Protein 7YPM (pdb70)

B-factor: mean 26.51, std 6.44, range [10.1, 72.33]

Secondary structure (DSSP, 8-state):
--HHHHHHHHHHH---TT--HHHHHHTTSPPPEEEEEBTEEEETT--EEEETTHHHHT-TT-B--HHHHHHHHHHHHH-S---SSSS---HHHHHHHHHHHHHH-TTEEEEEEESSHHHHHHHHHHHHHHHHHHTT-TT--EEEEETT----SSHHHHHHS--HHHHHTTT-PPSSEEEE----HHHHSTTS-HHHHHHHHHHHHHHHHHHH-GGGEEEEEE-SSBTTTT-BPPPTTHHHHHHHHHHHHT-EEEEE-TTTTTTTTSSSSHHHHTT---SEEEE-GGGTTTSS--EEEEEEHHHHHHHHHH--------TTTT-HHHHHHHHHHHHHHHHHTHHHHIIIIIHHHHHHHHHTTTTSTTEEEEEEETTEEEEEE-SSTTS---GGG-TTSHHHHHHHHHHHTTEE-EEETTEEEE---TT--HHHHHHHHHHHHHHHHHHHHHHHT-/--HHHHHHHHHHHB--TTEEHHHHHHTTSPEEEEEEEBTEEEETT--EEEETTHHHHT-TT-B--HHHHHHHHHHHHH-S---SSSSEE-HHHHHHHHHHHHHH-TTEEEEEEESSHHHHHHHHHHHHHHHHHHTT-TT--EEEEETT----SSHHHHHHS--HHHHHTTT-PPSSEEEE----HHHHSTTS-HHHHHHHHHHHHHHHHHHH-GGGEEEEEE-SSBTTTT-BPPPTTHHHHHHHHHHHHT-EEEEE-TTTTTTTTSSSSHHHHTT---SEEEE-GGGTTTSS--EEEEEEHHHHHHHHHH---B----TTTT-HHHHHHHHHHHHHHHHHTHHHHIIIIIHHHHHHHHHTTTTSTTEEEEEEETTEEEEEE-SSTTS---GGG-TTSHHHHHHHHHHHTTEE-EEETTEEEE---TT--HHHHHHHHHHHHHHHHHHHHHHHT-/--HHHHHHHHHHH---TT--HHHHHHTTSPPPEEEEEBTEEEETT--EEEETTHHHHT-TT-B--HHHHHHHHHHHHH-S---SSSS---HHHHHHHHHHHHHH-TTEEEEEEESSHHHHHHHHHHHHHHHHHHTT-TT--EEEEETT----SSHHHHHHS--HHHHHTTT-PPSSEEEE----HHHHSTTS-HHHHHHHHHHHHHHHHHHH-GGGEEEEEE-SSBTTTT-BPPPTTHHHHHHHHHHHHT-EEEEE-TTTTTTTTSSSSHHHHTT---SEEEE-GGGTTTSS--EEEEEEHHHHHHHHHH--------TTTT-HHHHHHHHHHHHHHHHTTHHHHIIIIIHHHHHHHHHGGGGSTTEEEEEEETTEEEEEE-SSTTS---GGG-TTSHHHHHHHHHHHTTEE-EEETTEEEE---TT--HHHHHHHHHHHHHHHHHHHHHHHT-/--HHHHHHHHHHHB--TTB-HHHHHHTTSPEEEEEEEBTEEEETT--EEEETTHHHHT-TT-B--HHHHHHHHHHHHH-S---SSSSEE-HHHHHHHHHHHHHH-TTEEEEEEESSHHHHHHHHHHHHHHHHHHTT-TT--EEEEETT----SSHHHHHHS--HHHHHTTT-PPSSEEEE----HHHHSTTS-HHHHHHHHHHHHHHHHHHH-GGGEEEEEE-SSBSTTT-BPPPTTHHHHHHHHHHHHT-EEEEE-TTTTTTTTSSSSHHHHTT---SEEEE-GGGTTTSS--EEEEEEHHHHHHHHHH--EE----TTTT-HHHHHHHHHHHHHHHHHTHHHHIIIIIHHHHHHHHHTTTTSTTEEEEEEETTEEEEEE-SSTTS---GGG-TTSHHHHHHHHHHHTTEE-EEETTEEEE---TT--HHHHHHHHHHHHHHHHHHHHHHHT-

Solvent-accessible surface area: 62557 Å² total

InterPro domains:
  IPR005814 Aminotransferase class-III [PF00202] (38-450)
  IPR005814 Aminotransferase class-III [PIRSF000521] (42-452)
  IPR005814 Aminotransferase class-III [cd00610] (38-451)
  IPR015421 Pyridoxal phosphate-dependent transferase, major domain [G3DSA:3.40.640.10] (72-347)
  IPR015422 Pyridoxal phosphate-dependent transferase, small domain [G3DSA:3.90.1150.10] (34-451)
  IPR015424 Pyridoxal phosphate-dependent transferase [SSF53383] (37-453)
  IPR049704 Aminotransferases class-III pyridoxal-phosphate attachment site [PS00600] (260-297)

Foldseek 3Di:
DPQLVVLVCQLVPNDDPPDDNVVQVVVSGDFAWDDFWFQWTATPVGFIFREQCLVPLFLFQGPDPVVLVVLLVVCCVVPQFDFPPPVDADPLLVVLQCVVCVQQDDLLRGKWKDFDQLVLVVVVQLLLQVLCVLVVLNLARAEEEAALAARDLDLSRLQRYRDVVSCPVVVDDDPRYHYWHDQQCQPPVDPHDLVVSLVVRLVRVVVVCVVCPLSNHAEYEGECFRDLSFRRHHGQPNVVSNLVVCVVSVHFYEYEFANVACQQQLGNGSVVVNPHRGQKYKYFRNLLSVPGGMIIMRHGPVSVVSCVVVPDDPPDDDSCTNRNSSSSSSVVSSVSCVVVVLSNCLQPPPVVLLVVLLVVCLPPQQFADKDGGRSKIKTAGANGHPGNHHQVSFFQPLQVQLQVQLVVLRYHWHGNRRMTIGNTHSSDDSVVSNVSSVSSSVSSVVSVVVSVVD/DPQLVVQVCQLVPNDDPPDDNVVCVVVSGDWAWDDFFFQWTATPVGFIFREQCLVPLFLFQGPDPVVLVVLLVVCCVVPQFDFPPPVDADPLLVVLQCVVCVQQDDLLRGKWKDFDQLVLQVVVQLLLQVLCVLVVLNLARAEEEAALAARDQDLSRLQRYRDVVSCPVVVDDDPRYHHWHDQACQPPVQPHDLVVSLVVRLVRRVVVCVVCPLSNHAEYEGECFGDLSFRRHHGQPNVVSNLVVCVVSVHFYEYEFANVACQQQLGNGSVVVNPHDGQKYKYFRNLLSVPGGMIIMRHGPVSVVSCVVVPDDPPDDDSCTNRNSSSSSSSVSSVSCVVVVLSNCLQPPPVVLLVVLLVVCLPPQQFADKDGGRSKIKTAGANHHPGNHHQVSFFAPLQVQLQVQLVVLRYHWHGNRRITIGNTHSSDDSVVSNVSSVSSSVSSVVSVVVSVVD/DPQLVVLVVQLVPNDDPPDDNVVQVVVSGDWAWDFFFFQWTATPVGFIFREQCLVPLFLFQTPDPVVLVVLLVVCCVVPQFDFPPPVDADPLLVVLQCVVCVQQDDQLRGKWKDFDQLVQVVVVQLLLQVLCVLVVLNLARAEEEAALAARDQDQSRLQRYRDVVSCPVVVDDDPRYHHWYDQQCQPPVDPHDLVVSLVVRLVRRVVVCVVSPLSNHAEYEGECFGDLSFRRHHGQPNVVSNLVSCVVSVHFYEYEFQNQACQQQLGNGSVVVNVHDGQKYKYFRNLLSVPGGMIIMRHGPVSVVSCVVVPDDPPDDDSCTNRNSSSSSSVVSSVSCVVVVLSNCLQPPPQVLLVVLLVVCLPPQQFADKDGGRSKIKTAGAPGHPGNHHQVSFFQPLQVQLQVQLVVLRYHWHGNRRMTMGNTHSSDDSVNSNVSSVSSSVSSVVSVVVSVVD/DPQLVVLVVQLVPNDDPPDDNVVCVVVSGDWAWDDFWFQWTATPVGFIFRELCLVPLFLFQTPDPVVLVVLLVVCCVVPQFDFPPPVDADPLLVVLQCVVQVQQDDQLRGKWKDFDQLVLVVCVQLLLQVLCVLVVLNLARAEEEAALAARDQDLRRLQQYRDVVSCPVVVDDDPRYHYWYDQACQVPVDPHDLVVSLVVRLVRVVVVCVVCDLSNHAEYEGECFRDLSFRRHHGPPNVVSNLVVCVVSVHFYEYEFQNQACQQQLGNGSVVVNPHRGQKYKYFRNLLSVPGGMIIMRHGPVSVVSCVVVPDDPPDDDSCTNRNSSSSSSVVSSVSCVVVVLSNCLQPPPVVLLVVLLVVCLPPQQFADKDGGRSKIKTAGAPGHPGNHHQVSFFAPLQVQLQVQLVVLRYHWHGNRRMTIGNTHSSDDSVVSNVSSVSSSVSSVVSVVVSVVD

Structure (mmCIF, N/CA/C/O backbone):
data_7YPM
#
_entry.id   7YPM
#
_cell.length_a   63.968
_cell.length_b   79.272
_cell.length_c   173.845
_cell.angle_alpha   90.000
_cell.angle_beta   100.310
_cell.angle_gamma   90.000
#
_symmetry.space_group_name_H-M   'P 1 21 1'
#
loop_
_entity.id
_entity.type
_entity.pdbx_description
1 polymer 'Aspartate aminotransferase family protein'
2 non-polymer "PYRIDOXAL-5'-PHOSPHATE"
3 non-polymer ALANINE
4 non-polymer 1,2-ETHANEDIOL
5 non-polymer DI(HYDROXYETHYL)ETHER
6 water water
#
loop_
_atom_site.group_PDB
_atom_site.id
_atom_site.type_symbol
_atom_site.label_atom_id
_atom_site.label_alt_id
_atom_site.label_comp_id
_atom_site.label_asym_id
_atom_site.label_entity_id
_atom_site.label_seq_id
_atom_site.pdbx_PDB_ins_code
_atom_site.Cartn_x
_atom_site.Cartn_y
_atom_site.Cartn_z
_atom_site.occupancy
_atom_site.B_iso_or_equiv
_atom_site.auth_seq_id
_atom_site.auth_comp_id
_atom_site.auth_asym_id
_atom_site.auth_atom_id
_atom_site.pdbx_PDB_model_num
ATOM 1 N N . HIS A 1 14 ? -13.722 8.249 2.639 1.00 51.49 8 HIS A N 1
ATOM 2 C CA . HIS A 1 14 ? -14.773 8.301 1.629 1.00 49.91 8 HIS A CA 1
ATOM 3 C C . HIS A 1 14 ? -15.672 7.069 1.675 1.00 46.28 8 HIS A C 1
ATOM 4 O O . HIS A 1 14 ? -15.190 5.936 1.688 1.00 46.27 8 HIS A O 1
ATOM 11 N N . ASP A 1 15 ? -16.982 7.298 1.698 1.00 39.20 9 ASP A N 1
ATOM 12 C CA . ASP A 1 15 ? -17.961 6.229 1.518 1.00 37.45 9 ASP A CA 1
ATOM 13 C C . ASP A 1 15 ? -18.042 5.959 0.020 1.00 34.94 9 ASP A C 1
ATOM 14 O O . ASP A 1 15 ? -18.764 6.642 -0.710 1.00 27.49 9 ASP A O 1
ATOM 19 N N . ILE A 1 16 ? -17.290 4.957 -0.440 1.00 29.25 10 ILE A N 1
ATOM 20 C CA . ILE A 1 16 ? -17.151 4.721 -1.875 1.00 34.27 10 ILE A CA 1
ATOM 21 C C . ILE A 1 16 ? -18.488 4.324 -2.488 1.00 29.51 10 ILE A C 1
ATOM 22 O O . ILE A 1 16 ? -18.873 4.820 -3.554 1.00 25.53 10 ILE A O 1
ATOM 27 N N . ALA A 1 17 ? -19.211 3.415 -1.828 1.00 30.43 11 ALA A N 1
ATOM 28 C CA . ALA A 1 17 ? -20.516 2.997 -2.331 1.00 28.67 11 ALA A CA 1
ATOM 29 C C . ALA A 1 17 ? -21.465 4.183 -2.446 1.00 28.77 11 ALA A C 1
ATOM 30 O O . ALA A 1 17 ? -22.230 4.287 -3.413 1.00 25.07 11 ALA A O 1
ATOM 32 N N . GLU A 1 18 ? -21.432 5.083 -1.461 1.00 26.34 12 GLU A N 1
ATOM 33 C CA . GLU A 1 18 ? -22.303 6.253 -1.492 1.00 27.36 12 GLU A CA 1
ATOM 34 C C . GLU A 1 18 ? -21.897 7.206 -2.609 1.00 25.92 12 GLU A C 1
ATOM 35 O O . GLU A 1 18 ? -22.758 7.775 -3.291 1.00 23.29 12 GLU A O 1
ATOM 41 N N . LEU A 1 19 ? -20.590 7.402 -2.802 1.00 27.23 13 LEU A N 1
ATOM 42 C CA . LEU A 1 19 ? -20.120 8.216 -3.918 1.00 25.07 13 LEU A CA 1
ATOM 43 C C . LEU A 1 19 ? -20.576 7.632 -5.250 1.00 26.47 13 LEU A C 1
ATOM 44 O O . LEU A 1 19 ? -20.958 8.374 -6.163 1.00 23.55 13 LEU A O 1
ATOM 49 N N . LYS A 1 20 ? -20.541 6.302 -5.379 1.00 23.28 14 LYS A N 1
ATOM 50 C CA . LYS A 1 20 ? -21.012 5.662 -6.604 1.00 25.80 14 LYS A CA 1
ATOM 51 C C . LYS A 1 20 ? -22.509 5.868 -6.804 1.00 25.76 14 LYS A C 1
ATOM 52 O O . LYS A 1 20 ? -22.962 6.102 -7.931 1.00 22.74 14 LYS A O 1
ATOM 58 N N . ARG A 1 21 ? -23.297 5.775 -5.728 1.00 23.83 15 ARG A N 1
ATOM 59 C CA . ARG A 1 21 ? -24.730 6.032 -5.846 1.00 22.22 15 ARG A CA 1
ATOM 60 C C . ARG A 1 21 ? -24.991 7.476 -6.254 1.00 19.59 15 ARG A C 1
ATOM 61 O O . ARG A 1 21 ? -25.789 7.746 -7.159 1.00 18.52 15 ARG A O 1
ATOM 69 N N . LEU A 1 22 ? -24.329 8.421 -5.583 1.00 21.52 16 LEU A N 1
ATOM 70 C CA . LEU A 1 22 ? -24.474 9.827 -5.939 1.00 24.99 16 LEU A CA 1
ATOM 71 C C . LEU A 1 22 ? -23.959 10.096 -7.346 1.00 22.99 16 LEU A C 1
ATOM 72 O O . LEU A 1 22 ? -24.481 10.977 -8.040 1.00 21.92 16 LEU A O 1
ATOM 77 N N . ASP A 1 23 ? -22.935 9.354 -7.777 1.00 22.11 17 ASP A N 1
ATOM 78 C CA . ASP A 1 23 ? -22.410 9.510 -9.130 1.00 20.82 17 ASP A CA 1
ATOM 79 C C . ASP A 1 23 ? -23.493 9.240 -10.167 1.00 22.80 17 ASP A C 1
ATOM 80 O O . ASP A 1 23 ? -23.718 10.050 -11.074 1.00 24.47 17 ASP A O 1
ATOM 85 N N . LEU A 1 24 ? -24.181 8.101 -10.045 1.00 22.26 18 LEU A N 1
ATOM 86 C CA . LEU A 1 24 ? -25.251 7.777 -10.983 1.00 22.75 18 LEU A CA 1
ATOM 87 C C . LEU A 1 24 ? -26.422 8.740 -10.848 1.00 24.21 18 LEU A C 1
ATOM 88 O O . LEU A 1 24 ? -27.038 9.123 -11.850 1.00 23.36 18 LEU A O 1
ATOM 93 N N . ALA A 1 25 ? -26.747 9.139 -9.617 1.00 24.67 19 ALA A N 1
ATOM 94 C CA . ALA A 1 25 ? -27.930 9.954 -9.372 1.00 22.97 19 ALA A CA 1
ATOM 95 C C . ALA A 1 25 ? -27.772 11.398 -9.834 1.00 23.56 19 ALA A C 1
ATOM 96 O O . ALA A 1 25 ? -28.782 12.064 -10.082 1.00 20.69 19 ALA A O 1
ATOM 98 N N . HIS A 1 26 ? -26.542 11.907 -9.940 1.00 22.16 20 HIS A N 1
ATOM 99 C CA . HIS A 1 26 ? -26.363 13.344 -10.121 1.00 21.65 20 HIS A CA 1
ATOM 100 C C . HIS A 1 26 ? -25.258 13.747 -11.088 1.00 21.89 20 HIS A C 1
ATOM 101 O O . HIS A 1 26 ? -25.203 14.925 -11.451 1.00 20.66 20 HIS A O 1
ATOM 108 N N . HIS A 1 27 ? -24.373 12.846 -11.503 1.00 21.28 21 HIS A N 1
ATOM 109 C CA . HIS A 1 27 ? -23.221 13.202 -12.321 1.00 23.76 21 HIS A CA 1
ATOM 110 C C . HIS A 1 27 ? -23.318 12.572 -13.704 1.00 23.68 21 HIS A C 1
ATOM 111 O O . HIS A 1 27 ? -23.659 11.393 -13.840 1.00 22.66 21 HIS A O 1
ATOM 118 N N . LEU A 1 28 ? -23.012 13.368 -14.730 1.00 19.81 22 LEU A N 1
ATOM 119 C CA . LEU A 1 28 ? -22.877 12.875 -16.097 1.00 18.97 22 LEU A CA 1
ATOM 120 C C . LEU A 1 28 ? -21.416 12.959 -16.519 1.00 22.15 22 LEU A C 1
ATOM 121 O O . LEU A 1 28 ? -20.926 14.053 -16.841 1.00 21.12 22 LEU A O 1
ATOM 126 N N . PRO A 1 29 ? -20.676 11.849 -16.512 1.00 20.05 23 PRO A N 1
ATOM 127 C CA . PRO A 1 29 ? -19.255 11.899 -16.871 1.00 21.73 23 PRO A CA 1
ATOM 128 C C . PRO A 1 29 ? -19.039 12.328 -18.315 1.00 22.35 23 PRO A C 1
ATOM 129 O O . PRO A 1 29 ? -19.910 12.193 -19.177 1.00 20.15 23 PRO A O 1
ATOM 133 N N . ALA A 1 30 ? -17.847 12.859 -18.568 1.00 22.35 24 ALA A N 1
ATOM 134 C CA . ALA A 1 30 ? -17.496 13.329 -19.901 1.00 24.05 24 ALA A CA 1
ATOM 135 C C . ALA A 1 30 ? -17.226 12.168 -20.851 1.00 26.28 24 ALA A C 1
ATOM 136 O O . ALA A 1 30 ? -16.623 11.161 -20.468 1.00 24.63 24 ALA A O 1
ATOM 138 N N . GLN A 1 31 ? -17.658 12.336 -22.101 1.00 19.69 25 GLN A N 1
ATOM 139 C CA . GLN A 1 31 ? -17.367 11.427 -23.213 1.00 20.40 25 GLN A CA 1
ATOM 140 C C . GLN A 1 31 ? -17.548 9.966 -22.803 1.00 22.52 25 GLN A C 1
ATOM 141 O O . GLN A 1 31 ? -16.653 9.130 -22.931 1.00 25.48 25 GLN A O 1
ATOM 147 N N . ALA A 1 32 ? -18.745 9.670 -22.303 1.00 21.77 26 ALA A N 1
ATOM 148 C CA . ALA A 1 32 ? -19.037 8.382 -21.698 1.00 22.65 26 ALA A CA 1
ATOM 149 C C . ALA A 1 32 ? -20.327 7.806 -22.262 1.00 26.41 26 ALA A C 1
ATOM 150 O O . ALA A 1 32 ? -21.199 8.530 -22.748 1.00 23.20 26 ALA A O 1
ATOM 152 N N . ASP A 1 33 ? -20.435 6.481 -22.189 1.00 25.13 27 ASP A N 1
ATOM 153 C CA . ASP A 1 33 ? -21.703 5.790 -22.387 1.00 25.50 27 ASP A CA 1
ATOM 154 C C . ASP A 1 33 ? -22.332 5.640 -21.007 1.00 22.75 27 ASP A C 1
ATOM 155 O O . ASP A 1 33 ? -21.853 4.859 -20.179 1.00 23.31 27 ASP A O 1
ATOM 160 N N . HIS A 1 34 ? -23.402 6.392 -20.759 1.00 22.46 28 HIS A N 1
ATOM 161 C CA . HIS A 1 34 ? -23.976 6.467 -19.423 1.00 25.23 28 HIS A CA 1
ATOM 162 C C . HIS A 1 34 ? -24.774 5.222 -19.062 1.00 21.68 28 HIS A C 1
ATOM 163 O O . HIS A 1 34 ? -24.966 4.946 -17.872 1.00 24.99 28 HIS A O 1
ATOM 170 N N . LYS A 1 35 ? -25.242 4.476 -20.066 1.00 21.44 29 LYS A N 1
ATOM 171 C CA . LYS A 1 35 ? -25.766 3.134 -19.830 1.00 23.75 29 LYS A CA 1
ATOM 172 C C . LYS A 1 35 ? -24.670 2.212 -19.312 1.00 25.94 29 LYS A C 1
ATOM 173 O O . LYS A 1 35 ? -24.899 1.413 -18.397 1.00 27.18 29 LYS A O 1
ATOM 179 N N . VAL A 1 36 ? -23.470 2.307 -19.893 1.00 25.77 30 VAL A N 1
ATOM 180 C CA . VAL A 1 36 ? -22.344 1.499 -19.431 1.00 27.28 30 VAL A CA 1
ATOM 181 C C . VAL A 1 36 ? -21.954 1.888 -18.009 1.00 27.42 30 VAL A C 1
ATOM 182 O O . VAL A 1 36 ? -21.641 1.025 -17.179 1.00 26.10 30 VAL A O 1
ATOM 186 N N . ILE A 1 37 ? -21.976 3.187 -17.702 1.00 25.49 31 ILE A N 1
ATOM 187 C CA . ILE A 1 37 ? -21.658 3.638 -16.348 1.00 25.31 31 ILE A CA 1
ATOM 188 C C . ILE A 1 37 ? -22.675 3.092 -15.354 1.00 25.03 31 ILE A C 1
ATOM 189 O O . ILE A 1 37 ? -22.317 2.607 -14.273 1.00 24.69 31 ILE A O 1
ATOM 194 N N . ALA A 1 38 ? -23.962 3.164 -15.705 1.00 23.26 32 ALA A N 1
ATOM 195 C CA . ALA A 1 38 ? -24.999 2.600 -14.847 1.00 24.74 32 ALA A CA 1
ATOM 196 C C . ALA A 1 38 ? -24.794 1.105 -14.645 1.00 31.97 32 ALA A C 1
ATOM 197 O O . ALA A 1 38 ? -24.941 0.594 -13.528 1.00 26.57 32 ALA A O 1
ATOM 199 N N . GLU A 1 39 ? -24.456 0.386 -15.717 1.00 27.63 33 GLU A N 1
ATOM 200 C CA . GLU A 1 39 ? -24.317 -1.062 -15.644 1.00 32.63 33 GLU A CA 1
ATOM 201 C C . GLU A 1 39 ? -23.142 -1.503 -14.778 1.00 29.97 33 GLU A C 1
ATOM 202 O O . GLU A 1 39 ? -23.130 -2.648 -14.314 1.00 34.38 33 GLU A O 1
ATOM 208 N N . GLN A 1 40 ? -22.160 -0.633 -14.543 1.00 30.87 34 GLN A N 1
ATOM 209 C CA . GLN A 1 40 ? -21.067 -0.943 -13.631 1.00 31.80 34 GLN A CA 1
ATOM 210 C C . GLN A 1 40 ? -21.270 -0.338 -12.246 1.00 32.38 34 GLN A C 1
ATOM 211 O O . GLN A 1 40 ? -20.339 -0.342 -11.434 1.00 38.01 34 GLN A O 1
ATOM 217 N N . GLY A 1 41 ? -22.462 0.181 -11.959 1.00 32.81 35 GLY A N 1
ATOM 218 C CA . GLY A 1 41 ? -22.763 0.679 -10.632 1.00 31.09 35 GLY A CA 1
ATOM 219 C C . GLY A 1 41 ? -22.172 2.027 -10.294 1.00 33.95 35 GLY A C 1
ATOM 220 O O . GLY A 1 41 ? -21.956 2.320 -9.114 1.00 33.19 35 GLY A O 1
ATOM 221 N N . GLY A 1 42 ? -21.905 2.859 -11.289 1.00 25.90 36 GLY A N 1
ATOM 222 C CA . GLY A 1 42 ? -21.303 4.156 -11.068 1.00 25.30 36 GLY A CA 1
ATOM 223 C C . GLY A 1 42 ? -19.846 4.190 -11.497 1.00 27.66 36 GLY A C 1
ATOM 224 O O . GLY A 1 42 ? -19.213 3.168 -11.771 1.00 29.92 36 GLY A O 1
ATOM 225 N N . SER A 1 43 ? -19.325 5.411 -11.562 1.00 22.99 37 SER A N 1
ATOM 226 C CA . SER A 1 43 ? -17.935 5.611 -11.943 1.00 24.32 37 SER A CA 1
ATOM 227 C C . SER A 1 43 ? -16.997 4.922 -10.959 1.00 26.66 37 SER A C 1
ATOM 228 O O . SER A 1 43 ? -17.290 4.792 -9.768 1.00 26.63 37 SER A O 1
ATOM 231 N N . ARG A 1 44 ? -15.860 4.466 -11.479 1.00 24.66 38 ARG A N 1
ATOM 232 C CA . ARG A 1 44 ? -14.772 4.022 -10.621 1.00 25.05 38 ARG A CA 1
ATOM 233 C C . ARG A 1 44 ? -14.164 5.238 -9.936 1.00 27.90 38 ARG A C 1
ATOM 234 O O . ARG A 1 44 ? -13.801 6.216 -10.596 1.00 24.34 38 ARG A O 1
ATOM 242 N N . ILE A 1 45 ? -14.047 5.181 -8.614 1.00 24.02 39 ILE A N 1
ATOM 243 C CA . ILE A 1 45 ? -13.707 6.354 -7.817 1.00 25.21 39 ILE A CA 1
ATOM 244 C C . ILE A 1 45 ? -12.197 6.409 -7.631 1.00 28.15 39 ILE A C 1
ATOM 245 O O . ILE A 1 45 ? -11.606 5.498 -7.046 1.00 26.25 39 ILE A O 1
ATOM 250 N N . ILE A 1 46 ? -11.579 7.486 -8.110 1.00 23.13 40 ILE A N 1
ATOM 251 C CA . ILE A 1 46 ? -10.166 7.759 -7.882 1.00 24.35 40 ILE A CA 1
ATOM 252 C C . ILE A 1 46 ? -10.074 8.729 -6.719 1.00 27.86 40 ILE A C 1
ATOM 253 O O . ILE A 1 46 ? -10.661 9.818 -6.756 1.00 24.77 40 ILE A O 1
ATOM 258 N N . THR A 1 47 ? -9.350 8.335 -5.681 1.00 22.99 41 THR A N 1
ATOM 259 C CA . THR A 1 47 ? -9.357 9.088 -4.438 1.00 32.65 41 THR A CA 1
ATOM 260 C C . THR A 1 47 ? -8.059 9.796 -4.132 1.00 34.19 41 THR A C 1
ATOM 261 O O . THR A 1 47 ? -8.096 10.816 -3.453 1.00 33.39 41 THR A O 1
ATOM 265 N N . ARG A 1 48 ? -6.921 9.284 -4.589 1.00 31.10 42 ARG A N 1
ATOM 266 C CA . ARG A 1 48 ? -5.673 9.826 -4.089 1.00 35.51 42 ARG A CA 1
ATOM 267 C C . ARG A 1 48 ? -4.668 9.647 -5.215 1.00 34.24 42 ARG A C 1
ATOM 268 O O . ARG A 1 48 ? -4.853 8.803 -6.096 1.00 32.73 42 ARG A O 1
ATOM 276 N N . ALA A 1 49 ? -3.557 10.370 -5.147 1.00 29.38 43 ALA A N 1
ATOM 277 C CA . ALA A 1 49 ? -2.524 10.086 -6.132 1.00 32.51 43 ALA A CA 1
ATOM 278 C C . ALA A 1 49 ? -1.184 10.641 -5.679 1.00 29.06 43 ALA A C 1
ATOM 279 O O . ALA A 1 49 ? -1.118 11.633 -4.945 1.00 30.64 43 ALA A O 1
ATOM 281 N N . GLU A 1 50 ? -0.115 9.999 -6.148 1.00 29.42 44 GLU A N 1
ATOM 282 C CA . GLU A 1 50 ? 1.220 10.459 -5.802 1.00 32.89 44 GLU A CA 1
ATOM 283 C C . GLU A 1 50 ? 2.208 9.960 -6.842 1.00 32.09 44 GLU A C 1
ATOM 284 O O . GLU A 1 50 ? 2.159 8.792 -7.237 1.00 32.53 44 GLU A O 1
ATOM 290 N N . GLY A 1 51 ? 3.132 10.825 -7.240 1.00 31.56 45 GLY A N 1
ATOM 291 C CA . GLY A 1 51 ? 4.123 10.435 -8.219 1.00 29.49 45 GLY A CA 1
ATOM 292 C C . GLY A 1 51 ? 3.506 10.132 -9.568 1.00 31.21 45 GLY A C 1
ATOM 293 O O . GLY A 1 51 ? 2.949 11.021 -10.219 1.00 30.09 45 GLY A O 1
ATOM 294 N N . VAL A 1 52 ? 3.586 8.870 -9.988 1.00 30.33 46 VAL A N 1
ATOM 295 C CA . VAL A 1 52 ? 2.973 8.395 -11.221 1.00 29.12 46 VAL A CA 1
ATOM 296 C C . VAL A 1 52 ? 1.851 7.403 -10.947 1.00 27.52 46 VAL A C 1
ATOM 297 O O . VAL A 1 52 ? 1.376 6.736 -11.875 1.00 26.83 46 VAL A O 1
ATOM 301 N N . TYR A 1 53 ? 1.425 7.276 -9.694 1.00 23.52 47 TYR A N 1
ATOM 302 C CA . TYR A 1 53 ? 0.462 6.263 -9.291 1.00 26.23 47 TYR A CA 1
ATOM 303 C C . TYR A 1 53 ? -0.830 6.918 -8.832 1.00 29.05 47 TYR A C 1
ATOM 304 O O . TYR A 1 53 ? -0.814 7.969 -8.176 1.00 25.19 47 TYR A O 1
ATOM 313 N N . ILE A 1 54 ? -1.946 6.301 -9.203 1.00 24.56 48 ILE A N 1
ATOM 314 C CA . ILE A 1 54 ? -3.241 6.748 -8.738 1.00 31.68 48 ILE A CA 1
ATOM 315 C C . ILE A 1 54 ? -3.836 5.598 -7.925 1.00 32.41 48 ILE A C 1
ATOM 316 O O . ILE A 1 54 ? -3.467 4.424 -8.086 1.00 31.77 48 ILE A O 1
ATOM 321 N N . HIS A 1 55 ? -4.790 5.933 -7.053 1.00 29.67 49 HIS A N 1
ATOM 322 C CA . HIS A 1 55 ? -5.408 4.966 -6.145 1.00 31.77 49 HIS A CA 1
ATOM 323 C C . HIS A 1 55 ? -6.922 5.113 -6.194 1.00 31.19 49 HIS A C 1
ATOM 324 O O . HIS A 1 55 ? -7.436 6.237 -6.138 1.00 28.79 49 HIS A O 1
ATOM 331 N N . ASP A 1 56 ? -7.635 3.991 -6.284 1.00 29.10 50 ASP A N 1
ATOM 332 C CA . ASP A 1 56 ? -9.084 4.029 -6.393 1.00 34.80 50 ASP A CA 1
ATOM 333 C C . ASP A 1 56 ? -9.752 3.746 -5.043 1.00 32.11 50 ASP A C 1
ATOM 334 O O . ASP A 1 56 ? -9.098 3.521 -4.022 1.00 29.54 50 ASP A O 1
ATOM 339 N N . GLY A 1 57 ? -11.089 3.755 -5.050 1.00 30.36 51 GLY A N 1
ATOM 340 C CA . GLY A 1 57 ? -11.838 3.599 -3.813 1.00 35.27 51 GLY A CA 1
ATOM 341 C C . GLY A 1 57 ? -11.639 2.259 -3.130 1.00 39.59 51 GLY A C 1
ATOM 342 O O . GLY A 1 57 ? -11.783 2.154 -1.908 1.00 40.07 51 GLY A O 1
ATOM 343 N N . GLU A 1 58 ? -11.316 1.219 -3.895 1.00 37.48 52 GLU A N 1
ATOM 344 C CA . GLU A 1 58 ? -11.097 -0.113 -3.346 1.00 42.94 52 GLU A CA 1
ATOM 345 C C . GLU A 1 58 ? -9.630 -0.396 -3.034 1.00 42.26 52 GLU A C 1
ATOM 346 O O . GLU A 1 58 ? -9.274 -1.549 -2.769 1.00 44.73 52 GLU A O 1
ATOM 352 N N . GLY A 1 59 ? -8.778 0.624 -3.063 1.00 37.94 53 GLY A N 1
ATOM 353 C CA . GLY A 1 59 ? -7.395 0.487 -2.660 1.00 39.41 53 GLY A CA 1
ATOM 354 C C . GLY A 1 59 ? -6.433 0.057 -3.743 1.00 40.15 53 GLY A C 1
ATOM 355 O O . GLY A 1 59 ? -5.248 -0.146 -3.448 1.00 39.73 53 GLY A O 1
ATOM 356 N N . HIS A 1 60 ? -6.894 -0.079 -4.982 1.00 38.43 54 HIS A N 1
ATOM 357 C CA . HIS A 1 60 ? -6.020 -0.513 -6.063 1.00 42.41 54 HIS A CA 1
ATOM 358 C C . HIS A 1 60 ? -5.058 0.600 -6.460 1.00 40.96 54 HIS A C 1
ATOM 359 O O . HIS A 1 60 ? -5.475 1.726 -6.749 1.00 32.45 54 HIS A O 1
ATOM 366 N N . GLN A 1 61 ? -3.766 0.280 -6.468 1.00 37.29 55 GLN A N 1
ATOM 367 C CA . GLN A 1 61 ? -2.751 1.172 -7.011 1.00 40.45 55 GLN A CA 1
ATOM 368 C C . GLN A 1 61 ? -2.585 0.902 -8.503 1.00 35.59 55 GLN A C 1
ATOM 369 O O . GLN A 1 61 ? -2.386 -0.247 -8.913 1.00 32.66 55 GLN A O 1
ATOM 375 N N . ILE A 1 62 ? -2.670 1.961 -9.308 1.00 30.58 56 ILE A N 1
ATOM 376 C CA . ILE A 1 62 ? -2.565 1.873 -10.763 1.00 30.18 56 ILE A CA 1
ATOM 377 C C . ILE A 1 62 ? -1.467 2.817 -11.230 1.00 29.92 56 ILE A C 1
ATOM 378 O O . ILE A 1 62 ? -1.492 4.014 -10.918 1.00 25.31 56 ILE A O 1
ATOM 383 N N . LEU A 1 63 ? -0.504 2.279 -11.972 1.00 26.59 57 LEU A N 1
ATOM 384 C CA . LEU A 1 63 ? 0.459 3.101 -12.696 1.00 28.86 57 LEU A CA 1
ATOM 385 C C . LEU A 1 63 ? -0.281 3.890 -13.771 1.00 27.04 57 LEU A C 1
ATOM 386 O O . LEU A 1 63 ? -0.841 3.306 -14.703 1.00 23.54 57 LEU A O 1
ATOM 391 N N . ASP A 1 64 ? -0.298 5.215 -13.642 1.00 26.68 58 ASP A N 1
ATOM 392 C CA . ASP A 1 64 ? -1.046 6.067 -14.567 1.00 25.99 58 ASP A CA 1
ATOM 393 C C . ASP A 1 64 ? -0.183 6.336 -15.794 1.00 23.38 58 ASP A C 1
ATOM 394 O O . ASP A 1 64 ? 0.558 7.319 -15.863 1.00 22.91 58 ASP A O 1
ATOM 399 N N . GLY A 1 65 ? -0.288 5.452 -16.783 1.00 23.09 59 GLY A N 1
ATOM 400 C CA . GLY A 1 65 ? 0.429 5.635 -18.028 1.00 26.53 59 GLY A CA 1
ATOM 401 C C . GLY A 1 65 ? -0.126 6.708 -18.935 1.00 20.33 59 GLY A C 1
ATOM 402 O O . GLY A 1 65 ? 0.426 6.926 -20.017 1.00 21.53 59 GLY A O 1
ATOM 403 N N . MET A 1 66 ? -1.203 7.380 -18.531 1.00 20.45 60 MET A N 1
ATOM 404 C CA . MET A 1 66 ? -1.808 8.442 -19.320 1.00 21.79 60 MET A CA 1
ATOM 405 C C . MET A 1 66 ? -1.644 9.815 -18.684 1.00 21.29 60 MET A C 1
ATOM 406 O O . MET A 1 66 ? -2.132 10.801 -19.247 1.00 21.98 60 MET A O 1
ATOM 411 N N . ALA A 1 67 ? -0.960 9.905 -17.542 1.00 18.31 61 ALA A N 1
ATOM 412 C CA . ALA A 1 67 ? -0.739 11.162 -16.825 1.00 21.76 61 ALA A CA 1
ATOM 413 C C . ALA A 1 67 ? -2.047 11.939 -16.668 1.00 19.87 61 ALA A C 1
ATOM 414 O O . ALA A 1 67 ? -2.184 13.084 -17.103 1.00 22.19 61 ALA A O 1
ATOM 416 N N . GLY A 1 68 ? -3.017 11.286 -16.036 1.00 19.80 62 GLY A N 1
ATOM 417 C CA . GLY A 1 68 ? -4.338 11.865 -15.898 1.00 18.72 62 GLY A CA 1
ATOM 418 C C . GLY A 1 68 ? -5.109 11.791 -17.198 1.00 19.75 62 GLY A C 1
ATOM 419 O O . GLY A 1 68 ? -5.782 10.793 -17.474 1.00 21.37 62 GLY A O 1
ATOM 420 N N . LEU A 1 69 ? -5.022 12.850 -18.012 1.00 19.60 63 LEU A N 1
ATOM 421 C CA . LEU A 1 69 ? -5.562 12.852 -19.365 1.00 20.18 63 LEU A CA 1
ATOM 422 C C . LEU A 1 69 ? -4.534 13.534 -20.277 1.00 21.49 63 LEU A C 1
ATOM 423 O O . LEU A 1 69 ? -4.724 14.653 -20.755 1.00 18.96 63 LEU A O 1
ATOM 428 N N . TRP A 1 70 ? -3.418 12.837 -20.514 1.00 20.86 64 TRP A N 1
ATOM 429 C CA . TRP A 1 70 ? -2.301 13.337 -21.320 1.00 19.82 64 TRP A CA 1
ATOM 430 C C . TRP A 1 70 ? -1.723 14.635 -20.755 1.00 22.40 64 TRP A C 1
ATOM 431 O O . TRP A 1 70 ? -1.164 15.442 -21.502 1.00 23.23 64 TRP A O 1
ATOM 442 N N . CYS A 1 71 ? -1.836 14.869 -19.443 1.00 22.28 65 CYS A N 1
ATOM 443 C CA . CYS A 1 71 ? -1.644 16.240 -18.974 1.00 21.15 65 CYS A CA 1
ATOM 444 C C . CYS A 1 71 ? -0.826 16.405 -17.697 1.00 21.24 65 CYS A C 1
ATOM 445 O O . CYS A 1 71 ? -0.202 17.459 -17.543 1.00 20.41 65 CYS A O 1
ATOM 448 N N . VAL A 1 72 ? -0.784 15.439 -16.780 1.00 24.20 66 VAL A N 1
ATOM 449 C CA . VAL A 1 72 ? -0.093 15.664 -15.511 1.00 19.17 66 VAL A CA 1
ATOM 450 C C . VAL A 1 72 ? 1.405 15.464 -15.713 1.00 24.45 66 VAL A C 1
ATOM 451 O O . VAL A 1 72 ? 1.971 14.439 -15.316 1.00 23.04 66 VAL A O 1
ATOM 455 N N . ASN A 1 73 ? 2.058 16.452 -16.333 1.00 22.29 67 ASN A N 1
ATOM 456 C CA . ASN A 1 73 ? 3.430 16.262 -16.794 1.00 22.79 67 ASN A CA 1
ATOM 457 C C . ASN A 1 73 ? 4.427 16.258 -15.638 1.00 21.80 67 ASN A C 1
ATOM 458 O O . ASN A 1 73 ? 5.400 15.496 -15.662 1.00 24.16 67 ASN A O 1
ATOM 463 N N . VAL A 1 74 ? 4.213 17.096 -14.617 1.00 20.78 68 VAL A N 1
ATOM 464 C CA . VAL A 1 74 ? 5.147 17.130 -13.491 1.00 22.57 68 VAL A CA 1
ATOM 465 C C . VAL A 1 74 ? 4.848 16.069 -12.446 1.00 25.32 68 VAL A C 1
ATOM 466 O O . VAL A 1 74 ? 5.546 16.008 -11.426 1.00 26.83 68 VAL A O 1
ATOM 470 N N . GLY A 1 75 ? 3.836 15.233 -12.662 1.00 23.73 69 GLY A N 1
ATOM 471 C CA . GLY A 1 75 ? 3.490 14.191 -11.721 1.00 22.46 69 GLY A CA 1
ATOM 472 C C . GLY A 1 75 ? 2.575 14.679 -10.612 1.00 24.41 69 GLY A C 1
ATOM 473 O O . GLY A 1 75 ? 2.376 15.877 -10.395 1.00 22.78 69 GLY A O 1
ATOM 474 N N . TYR A 1 76 ? 1.998 13.713 -9.903 1.00 22.73 70 TYR A N 1
ATOM 475 C CA . TYR A 1 76 ? 1.135 14.003 -8.769 1.00 26.58 70 TYR A CA 1
ATOM 476 C C . TYR A 1 76 ? 1.960 14.287 -7.515 1.00 25.79 70 TYR A C 1
ATOM 477 O O . TYR A 1 76 ? 3.121 13.888 -7.397 1.00 29.30 70 TYR A O 1
ATOM 486 N N . GLY A 1 77 ? 1.335 14.988 -6.571 1.00 31.98 71 GLY A N 1
ATOM 487 C CA . GLY A 1 77 ? 1.924 15.211 -5.264 1.00 31.14 71 GLY A CA 1
ATOM 488 C C . GLY A 1 77 ? 2.723 16.484 -5.107 1.00 31.56 71 GLY A C 1
ATOM 489 O O . GLY A 1 77 ? 3.571 16.554 -4.210 1.00 34.61 71 GLY A O 1
ATOM 490 N N . ARG A 1 78 ? 2.482 17.496 -5.939 1.00 30.92 72 ARG A N 1
ATOM 491 C CA . ARG A 1 78 ? 3.284 18.720 -5.929 1.00 28.41 72 ARG A CA 1
ATOM 492 C C . ARG A 1 78 ? 2.688 19.697 -4.921 1.00 30.95 72 ARG A C 1
ATOM 493 O O . ARG A 1 78 ? 1.825 20.512 -5.249 1.00 29.04 72 ARG A O 1
ATOM 501 N N . GLU A 1 79 ? 3.151 19.605 -3.670 1.00 29.44 73 GLU A N 1
ATOM 502 C CA . GLU A 1 79 ? 2.759 20.584 -2.658 1.00 30.83 73 GLU A CA 1
ATOM 503 C C . GLU A 1 79 ? 3.105 21.999 -3.101 1.00 27.58 73 GLU A C 1
ATOM 504 O O . GLU A 1 79 ? 2.401 22.954 -2.751 1.00 25.90 73 GLU A O 1
ATOM 510 N N . GLU A 1 80 ? 4.186 22.148 -3.871 1.00 26.43 74 GLU A N 1
ATOM 511 C CA . GLU A 1 80 ? 4.596 23.455 -4.369 1.00 28.04 74 GLU A CA 1
ATOM 512 C C . GLU A 1 80 ? 3.507 24.105 -5.214 1.00 28.65 74 GLU A C 1
ATOM 513 O O . GLU A 1 80 ? 3.342 25.330 -5.179 1.00 23.62 74 GLU A O 1
ATOM 519 N N . LEU A 1 81 ? 2.752 23.306 -5.971 1.00 26.37 75 LEU A N 1
ATOM 520 C CA . LEU A 1 81 ? 1.677 23.856 -6.790 1.00 24.18 75 LEU A CA 1
ATOM 521 C C . LEU A 1 81 ? 0.447 24.181 -5.950 1.00 25.63 75 LEU A C 1
ATOM 522 O O . LEU A 1 81 ? -0.236 25.179 -6.208 1.00 23.40 75 LEU A O 1
ATOM 527 N N . ALA A 1 82 ? 0.145 23.345 -4.953 1.00 22.91 76 ALA A N 1
ATOM 528 C CA . ALA A 1 82 ? -0.917 23.675 -4.008 1.00 24.34 76 ALA A CA 1
ATOM 529 C C . ALA A 1 82 ? -0.620 24.988 -3.292 1.00 29.42 76 ALA A C 1
ATOM 530 O O . ALA A 1 82 ? -1.518 25.817 -3.097 1.00 27.34 76 ALA A O 1
ATOM 532 N N . LYS A 1 83 ? 0.639 25.189 -2.890 1.00 29.71 77 LYS A N 1
ATOM 533 C CA . LYS A 1 83 ? 1.023 26.413 -2.194 1.00 26.95 77 LYS A CA 1
ATOM 534 C C . LYS A 1 83 ? 0.878 27.631 -3.099 1.00 28.09 77 LYS A C 1
ATOM 535 O O . LYS A 1 83 ? 0.386 28.679 -2.663 1.00 25.43 77 LYS A O 1
ATOM 541 N N . ALA A 1 84 ? 1.313 27.516 -4.360 1.00 28.12 78 ALA A N 1
ATOM 542 C CA . ALA A 1 84 ? 1.166 28.620 -5.305 1.00 26.57 78 ALA A CA 1
ATOM 543 C C . ALA A 1 84 ? -0.297 29.012 -5.477 1.00 29.03 78 ALA A C 1
ATOM 544 O O . ALA A 1 84 ? -0.623 30.200 -5.586 1.00 22.91 78 ALA A O 1
ATOM 546 N N . ALA A 1 85 ? -1.192 28.024 -5.511 1.00 28.38 79 ALA A N 1
ATOM 547 C CA . ALA A 1 85 ? -2.616 28.322 -5.595 1.00 26.69 79 ALA A CA 1
ATOM 548 C C . ALA A 1 85 ? -3.101 29.027 -4.335 1.00 28.77 79 ALA A C 1
ATOM 549 O O . ALA A 1 85 ? -3.779 30.058 -4.411 1.00 25.77 79 ALA A O 1
ATOM 551 N N . TYR A 1 86 ? -2.769 28.474 -3.164 1.00 26.29 80 TYR A N 1
ATOM 552 C CA . TYR A 1 86 ? -3.167 29.084 -1.898 1.00 29.10 80 TYR A CA 1
ATOM 553 C C . TYR A 1 86 ? -2.729 30.541 -1.815 1.00 28.30 80 TYR A C 1
ATOM 554 O O . TYR A 1 86 ? -3.521 31.420 -1.457 1.00 27.57 80 TYR A O 1
ATOM 563 N N . ASP A 1 87 ? -1.461 30.813 -2.136 1.00 25.25 81 ASP A N 1
ATOM 564 C CA . ASP A 1 87 ? -0.925 32.160 -1.961 1.00 28.66 81 ASP A CA 1
ATOM 565 C C . ASP A 1 87 ? -1.638 33.164 -2.858 1.00 29.59 81 ASP A C 1
ATOM 566 O O . ASP A 1 87 ? -1.974 34.270 -2.419 1.00 30.05 81 ASP A O 1
ATOM 571 N N . GLN A 1 88 ? -1.879 32.798 -4.119 1.00 27.62 82 GLN A N 1
ATOM 572 C CA . GLN A 1 88 ? -2.567 33.711 -5.025 1.00 25.20 82 GLN A CA 1
ATOM 573 C C . GLN A 1 88 ? -4.021 33.921 -4.614 1.00 27.39 82 GLN A C 1
ATOM 574 O O . GLN A 1 88 ? -4.552 35.030 -4.745 1.00 29.13 82 GLN A O 1
ATOM 580 N N . MET A 1 89 ? -4.684 32.870 -4.123 1.00 27.60 83 MET A N 1
ATOM 581 C CA . MET A 1 89 ? -6.089 33.005 -3.747 1.00 29.82 83 MET A CA 1
ATOM 582 C C . MET A 1 89 ? -6.274 33.930 -2.548 1.00 31.97 83 MET A C 1
ATOM 583 O O . MET A 1 89 ? -7.308 34.601 -2.443 1.00 29.90 83 MET A O 1
ATOM 588 N N . LEU A 1 90 ? -5.301 33.980 -1.633 1.00 31.21 84 LEU A N 1
ATOM 589 C CA . LEU A 1 90 ? -5.371 34.963 -0.554 1.00 33.73 84 LEU A CA 1
ATOM 590 C C . LEU A 1 90 ? -5.164 36.378 -1.077 1.00 34.67 84 LEU A C 1
ATOM 591 O O . LEU A 1 90 ? -5.844 37.312 -0.639 1.00 34.26 84 LEU A O 1
ATOM 596 N N . GLU A 1 91 ? -4.226 36.566 -2.004 1.00 31.00 85 GLU A N 1
ATOM 597 C CA . GLU A 1 91 ? -3.913 37.925 -2.430 1.00 36.56 85 GLU A CA 1
ATOM 598 C C . GLU A 1 91 ? -4.965 38.464 -3.396 1.00 37.15 85 GLU A C 1
ATOM 599 O O . GLU A 1 91 ? -5.494 39.565 -3.203 1.00 33.85 85 GLU A O 1
ATOM 605 N N . LEU A 1 92 ? -5.283 37.702 -4.431 1.00 30.05 86 LEU A N 1
ATOM 606 C CA . LEU A 1 92 ? -6.262 38.123 -5.422 1.00 28.55 86 LEU A CA 1
ATOM 607 C C . LEU A 1 92 ? -6.764 36.889 -6.157 1.00 28.67 86 LEU A C 1
ATOM 608 O O . LEU A 1 92 ? -6.148 36.456 -7.140 1.00 23.43 86 LEU A O 1
ATOM 613 N N . PRO A 1 93 ? -7.862 36.281 -5.698 1.00 23.17 87 PRO A N 1
ATOM 614 C CA . PRO A 1 93 ? -8.300 35.020 -6.313 1.00 24.64 87 PRO A CA 1
ATOM 615 C C . PRO A 1 93 ? -8.834 35.198 -7.720 1.00 27.37 87 PRO A C 1
ATOM 616 O O . PRO A 1 93 ? -8.659 34.298 -8.551 1.00 26.17 87 PRO A O 1
ATOM 620 N N . TYR A 1 94 ? -9.478 36.325 -8.015 1.00 23.45 88 TYR A N 1
ATOM 621 C CA . TYR A 1 94 ? -10.004 36.563 -9.350 1.00 26.23 88 TYR A CA 1
ATOM 622 C C . TYR A 1 94 ? -10.077 38.056 -9.634 1.00 24.43 88 TYR A C 1
ATOM 623 O O . TYR A 1 94 ? -10.438 38.848 -8.759 1.00 22.54 88 TYR A O 1
ATOM 632 N N . TYR A 1 95 ? -9.718 38.426 -10.862 1.00 24.83 89 TYR A N 1
ATOM 633 C CA . TYR A 1 95 ? -10.243 39.631 -11.489 1.00 22.63 89 TYR A CA 1
ATOM 634 C C . TYR A 1 95 ? -10.191 39.460 -13.000 1.00 24.51 89 TYR A C 1
ATOM 635 O O . TYR A 1 95 ? -9.457 38.621 -13.528 1.00 23.63 89 TYR A O 1
ATOM 644 N N . ASN A 1 96 ? -10.989 40.268 -13.690 1.00 22.42 90 ASN A N 1
ATOM 645 C CA . ASN A 1 96 ? -11.192 40.125 -15.122 1.00 22.50 90 ASN A CA 1
ATOM 646 C C . ASN A 1 96 ? -10.106 40.848 -15.913 1.00 25.72 90 ASN A C 1
ATOM 647 O O . ASN A 1 96 ? -9.408 41.729 -15.406 1.00 23.02 90 ASN A O 1
ATOM 652 N N . THR A 1 97 ? -9.973 40.452 -17.179 1.00 22.89 91 THR A N 1
ATOM 653 C CA . THR A 1 97 ? -9.173 41.177 -18.157 1.00 24.38 91 THR A CA 1
ATOM 654 C C . THR A 1 97 ? -10.051 41.871 -19.193 1.00 24.44 91 THR A C 1
ATOM 655 O O . THR A 1 97 ? -9.594 42.155 -20.305 1.00 24.16 91 THR A O 1
ATOM 659 N N . PHE A 1 98 ? -11.308 42.150 -18.839 1.00 23.13 92 PHE A N 1
ATOM 660 C CA . PHE A 1 98 ? -12.283 42.787 -19.716 1.00 22.47 92 PHE A CA 1
ATOM 661 C C . PHE A 1 98 ? -12.238 44.310 -19.650 1.00 23.28 92 PHE A C 1
ATOM 662 O O . PHE A 1 98 ? -12.438 44.979 -20.669 1.00 24.98 92 PHE A O 1
ATOM 670 N N . PHE A 1 99 ? -11.987 44.870 -18.472 1.00 23.85 93 PHE A N 1
ATOM 671 C CA . PHE A 1 99 ? -12.205 46.295 -18.207 1.00 25.31 93 PHE A CA 1
ATOM 672 C C . PHE A 1 99 ? -10.921 47.102 -18.356 1.00 28.55 93 PHE A C 1
ATOM 673 O O . PHE A 1 99 ? -10.596 47.936 -17.509 1.00 28.06 93 PHE A O 1
ATOM 681 N N . LYS A 1 100 ? -10.182 46.863 -19.444 1.00 25.66 94 LYS A N 1
ATOM 682 C CA . LYS A 1 100 ? -8.827 47.395 -19.629 1.00 23.64 94 LYS A CA 1
ATOM 683 C C . LYS A 1 100 ? -7.934 47.070 -18.437 1.00 26.88 94 LYS A C 1
ATOM 684 O O . LYS A 1 100 ? -6.977 47.790 -18.142 1.00 26.08 94 LYS A O 1
ATOM 690 N N . THR A 1 101 ? -8.245 45.979 -17.748 1.00 25.37 95 THR A N 1
ATOM 691 C CA . THR A 1 101 ? -7.527 45.560 -16.558 1.00 23.96 95 THR A CA 1
ATOM 692 C C . THR A 1 101 ? -6.815 44.239 -16.811 1.00 25.73 95 THR A C 1
ATOM 693 O O . THR A 1 101 ? -7.112 43.513 -17.762 1.00 23.77 95 THR A O 1
ATOM 697 N N . ALA A 1 102 ? -5.855 43.950 -15.941 1.00 23.05 96 ALA A N 1
ATOM 698 C CA . ALA A 1 102 ? -5.196 42.654 -15.881 1.00 24.73 96 ALA A CA 1
ATOM 699 C C . ALA A 1 102 ? -4.634 42.504 -14.475 1.00 21.86 96 ALA A C 1
ATOM 700 O O . ALA A 1 102 ? -4.685 43.434 -13.666 1.00 25.19 96 ALA A O 1
ATOM 702 N N . THR A 1 103 ? -4.091 41.332 -14.189 1.00 27.17 97 THR A N 1
ATOM 703 C CA . THR A 1 103 ? -3.495 41.032 -12.898 1.00 21.65 97 THR A CA 1
ATOM 704 C C . THR A 1 103 ? -2.088 40.500 -13.122 1.00 24.07 97 THR A C 1
ATOM 705 O O . THR A 1 103 ? -1.739 40.108 -14.240 1.00 22.69 97 THR A O 1
ATOM 709 N N . PRO A 1 104 ? -1.242 40.511 -12.092 1.00 21.77 98 PRO A N 1
ATOM 710 C CA . PRO A 1 104 ? 0.175 40.148 -12.284 1.00 25.69 98 PRO A CA 1
ATOM 711 C C . PRO A 1 104 ? 0.371 38.740 -12.829 1.00 23.90 98 PRO A C 1
ATOM 712 O O . PRO A 1 104 ? 1.187 38.563 -13.746 1.00 26.34 98 PRO A O 1
ATOM 716 N N . PRO A 1 105 ? -0.309 37.711 -12.308 1.00 23.92 99 PRO A N 1
ATOM 717 C CA . PRO A 1 105 ? 0.034 36.327 -12.711 1.00 26.37 99 PRO A CA 1
ATOM 718 C C . PRO A 1 105 ? -0.088 36.085 -14.210 1.00 23.25 99 PRO A C 1
ATOM 719 O O . PRO A 1 105 ? 0.850 35.537 -14.810 1.00 26.68 99 PRO A O 1
ATOM 723 N N . PRO A 1 106 ? -1.200 36.452 -14.869 1.00 20.49 100 PRO A N 1
ATOM 724 C CA . PRO A 1 106 ? -1.284 36.156 -16.312 1.00 22.01 100 PRO A CA 1
ATOM 725 C C . PRO A 1 106 ? -0.278 36.920 -17.153 1.00 22.92 100 PRO A C 1
ATOM 726 O O . PRO A 1 106 ? 0.112 36.430 -18.220 1.00 23.54 100 PRO A O 1
ATOM 730 N N . ILE A 1 107 ? 0.157 38.101 -16.711 1.00 20.31 101 ILE A N 1
ATOM 731 C CA . ILE A 1 107 ? 1.149 38.858 -17.469 1.00 22.79 101 ILE A CA 1
ATOM 732 C C . ILE A 1 107 ? 2.519 38.198 -17.363 1.00 25.34 101 ILE A C 1
ATOM 733 O O . ILE A 1 107 ? 3.217 38.012 -18.367 1.00 24.11 101 ILE A O 1
ATOM 738 N N . GLU A 1 108 ? 2.927 37.838 -16.144 1.00 25.89 102 GLU A N 1
ATOM 739 C CA . GLU A 1 108 ? 4.202 37.148 -15.967 1.00 28.27 102 GLU A CA 1
ATOM 740 C C . GLU A 1 108 ? 4.186 35.788 -16.653 1.00 24.57 102 GLU A C 1
ATOM 741 O O . GLU A 1 108 ? 5.182 35.378 -17.260 1.00 25.08 102 GLU A O 1
ATOM 747 N N . LEU A 1 109 ? 3.066 35.067 -16.553 1.00 22.62 103 LEU A N 1
ATOM 748 C CA . LEU A 1 109 ? 2.929 33.806 -17.277 1.00 21.52 103 LEU A CA 1
ATOM 749 C C . LEU A 1 109 ? 3.024 34.023 -18.782 1.00 22.07 103 LEU A C 1
ATOM 750 O O . LEU A 1 109 ? 3.627 33.213 -19.496 1.00 23.92 103 LEU A O 1
ATOM 755 N N . ALA A 1 110 ? 2.434 35.113 -19.283 1.00 21.34 104 ALA A N 1
ATOM 756 C CA . ALA A 1 110 ? 2.475 35.394 -20.716 1.00 22.51 104 ALA A CA 1
ATOM 757 C C . ALA A 1 110 ? 3.905 35.577 -21.205 1.00 24.13 104 ALA A C 1
ATOM 758 O O . ALA A 1 110 ? 4.278 35.059 -22.265 1.00 21.50 104 ALA A O 1
ATOM 760 N N . ALA A 1 111 ? 4.720 36.313 -20.445 1.00 24.99 105 ALA A N 1
ATOM 761 C CA . ALA A 1 111 ? 6.120 36.492 -20.813 1.00 24.97 105 ALA A CA 1
ATOM 762 C C . ALA A 1 111 ? 6.867 35.165 -20.790 1.00 20.93 105 ALA A C 1
ATOM 763 O O . ALA A 1 111 ? 7.715 34.906 -21.651 1.00 22.94 105 ALA A O 1
ATOM 765 N N . LYS A 1 112 ? 6.565 34.314 -19.808 1.00 23.04 106 LYS A N 1
ATOM 766 C CA . LYS A 1 112 ? 7.222 33.014 -19.718 1.00 26.66 106 LYS A CA 1
ATOM 767 C C . LYS A 1 112 ? 6.833 32.122 -20.890 1.00 27.27 106 LYS A C 1
ATOM 768 O O . LYS A 1 112 ? 7.691 31.474 -21.502 1.00 25.64 106 LYS A O 1
ATOM 774 N N . ILE A 1 113 ? 5.538 32.072 -21.213 1.00 22.85 107 ILE A N 1
ATOM 775 C CA . ILE A 1 113 ? 5.083 31.274 -22.350 1.00 21.88 107 ILE A CA 1
ATOM 776 C C . ILE A 1 113 ? 5.728 31.769 -23.638 1.00 22.33 107 ILE A C 1
ATOM 777 O O . ILE A 1 113 ? 6.164 30.972 -24.478 1.00 25.45 107 ILE A O 1
ATOM 782 N N . ALA A 1 114 ? 5.810 33.092 -23.807 1.00 22.52 108 ALA A N 1
ATOM 783 C CA . ALA A 1 114 ? 6.432 33.654 -25.004 1.00 24.25 108 ALA A CA 1
ATOM 784 C C . ALA A 1 114 ? 7.889 33.224 -25.128 1.00 26.12 108 ALA A C 1
ATOM 785 O O . ALA A 1 114 ? 8.364 32.928 -26.231 1.00 23.95 108 ALA A O 1
ATOM 787 N N . GLN A 1 115 ? 8.615 33.188 -24.007 1.00 27.15 109 GLN A N 1
ATOM 788 C CA . GLN A 1 115 ? 10.002 32.736 -24.043 1.00 27.38 109 GLN A CA 1
ATOM 789 C C . GLN A 1 115 ? 10.099 31.286 -24.499 1.00 30.39 109 GLN A C 1
ATOM 790 O O . GLN A 1 115 ? 11.005 30.924 -25.258 1.00 28.57 109 GLN A O 1
ATOM 796 N N . LYS A 1 116 ? 9.167 30.440 -24.052 1.00 26.19 110 LYS A N 1
ATOM 797 C CA . LYS A 1 116 ? 9.178 29.038 -24.454 1.00 24.34 110 LYS A CA 1
ATOM 798 C C . LYS A 1 116 ? 8.665 28.839 -25.874 1.00 25.91 110 LYS A C 1
ATOM 799 O O . LYS A 1 116 ? 9.058 27.874 -26.538 1.00 27.84 110 LYS A O 1
ATOM 805 N N . MET A 1 117 ? 7.790 29.725 -26.356 1.00 23.50 111 MET A N 1
ATOM 806 C CA . MET A 1 117 ? 7.266 29.574 -27.710 1.00 23.94 111 MET A CA 1
ATOM 807 C C . MET A 1 117 ? 8.304 29.961 -28.757 1.00 27.15 111 MET A C 1
ATOM 808 O O . MET A 1 117 ? 8.440 29.283 -29.783 1.00 24.95 111 MET A O 1
ATOM 813 N N . GLY A 1 118 ? 9.047 31.040 -28.517 1.00 25.74 112 GLY A N 1
ATOM 814 C CA . GLY A 1 118 ? 10.020 31.527 -29.477 1.00 31.67 112 GLY A CA 1
ATOM 815 C C . GLY A 1 118 ? 9.386 31.876 -30.819 1.00 31.80 112 GLY A C 1
ATOM 816 O O . GLY A 1 118 ? 8.169 32.030 -30.953 1.00 29.27 112 GLY A O 1
ATOM 817 N N . GLY A 1 119 ? 10.249 31.978 -31.830 1.00 33.48 113 GLY A N 1
ATOM 818 C CA . GLY A 1 119 ? 9.832 32.438 -33.146 1.00 33.86 113 GLY A CA 1
ATOM 819 C C . GLY A 1 119 ? 9.116 33.769 -33.083 1.00 27.67 113 GLY A C 1
ATOM 820 O O . GLY A 1 119 ? 9.442 34.641 -32.268 1.00 36.42 113 GLY A O 1
ATOM 821 N N . HIS A 1 120 ? 8.117 33.936 -33.948 1.00 30.24 114 HIS A N 1
ATOM 822 C CA . HIS A 1 120 ? 7.299 35.143 -33.940 1.00 33.32 114 HIS A CA 1
ATOM 823 C C . HIS A 1 120 ? 6.085 35.025 -33.025 1.00 28.60 114 HIS A C 1
ATOM 824 O O . HIS A 1 120 ? 5.266 35.945 -32.990 1.00 24.47 114 HIS A O 1
ATOM 831 N N . LEU A 1 121 ? 5.961 33.924 -32.282 1.00 27.48 115 LEU A N 1
ATOM 832 C CA . LEU A 1 121 ? 4.902 33.752 -31.290 1.00 25.58 115 LEU A CA 1
ATOM 833 C C . LEU A 1 121 ? 5.180 34.607 -30.062 1.00 24.90 115 LEU A C 1
ATOM 834 O O . LEU A 1 121 ? 5.810 34.144 -29.108 1.00 25.32 115 LEU A O 1
ATOM 839 N N . SER A 1 122 ? 4.693 35.848 -30.065 1.00 25.54 116 SER A N 1
ATOM 840 C CA . SER A 1 122 ? 5.050 36.809 -29.028 1.00 28.10 116 SER A CA 1
ATOM 841 C C . SER A 1 122 ? 3.973 37.011 -27.971 1.00 26.14 116 SER A C 1
ATOM 842 O O . SER A 1 122 ? 4.303 37.405 -26.848 1.00 25.59 116 SER A O 1
ATOM 845 N N . HIS A 1 123 ? 2.707 36.760 -28.290 1.00 24.18 117 HIS A N 1
ATOM 846 C CA . HIS A 1 123 ? 1.606 37.080 -27.395 1.00 22.91 117 HIS A CA 1
ATOM 847 C C . HIS A 1 123 ? 0.776 35.836 -27.116 1.00 24.78 117 HIS A C 1
ATOM 848 O O . HIS A 1 123 ? 0.823 34.852 -27.859 1.00 22.48 117 HIS A O 1
ATOM 855 N N . VAL A 1 124 ? 0.017 35.882 -26.023 1.00 21.60 118 VAL A N 1
ATOM 856 C CA . VAL A 1 124 ? -0.896 34.805 -25.668 1.00 25.31 118 VAL A CA 1
ATOM 857 C C . VAL A 1 124 ? -2.262 35.393 -25.343 1.00 24.94 118 VAL A C 1
ATOM 858 O O . VAL A 1 124 ? -2.370 36.464 -24.734 1.00 23.29 118 VAL A O 1
ATOM 862 N N . PHE A 1 125 ? -3.304 34.698 -25.788 1.00 24.16 119 PHE A N 1
ATOM 863 C CA . PHE A 1 125 ? -4.682 34.947 -25.393 1.00 19.81 119 PHE A CA 1
ATOM 864 C C . PHE A 1 125 ? -5.108 33.788 -24.507 1.00 24.19 119 PHE A C 1
ATOM 865 O O . PHE A 1 125 ? -4.900 32.626 -24.867 1.00 21.75 119 PHE A O 1
ATOM 873 N N . TYR A 1 126 ? -5.707 34.095 -23.362 1.00 18.64 120 TYR A N 1
ATOM 874 C CA . TYR A 1 126 ? -5.964 33.082 -22.351 1.00 20.68 120 TYR A CA 1
ATOM 875 C C . TYR A 1 126 ? -7.393 32.559 -22.434 1.00 24.53 120 TYR A C 1
ATOM 876 O O . TYR A 1 126 ? -8.329 33.289 -22.772 1.00 21.06 120 TYR A O 1
ATOM 885 N N . ASN A 1 127 ? -7.546 31.280 -22.112 1.00 19.13 121 ASN A N 1
ATOM 886 C CA . ASN A 1 127 ? -8.853 30.661 -21.916 1.00 19.53 121 ASN A CA 1
ATOM 887 C C . ASN A 1 127 ? -8.697 29.639 -20.794 1.00 21.25 121 ASN A C 1
ATOM 888 O O . ASN A 1 127 ? -7.715 29.655 -20.043 1.00 20.65 121 ASN A O 1
ATOM 893 N N . SER A 1 128 ? -9.664 28.734 -20.668 1.00 21.03 122 SER A N 1
ATOM 894 C CA . SER A 1 128 ? -9.614 27.675 -19.667 1.00 22.67 122 SER A CA 1
ATOM 895 C C . SER A 1 128 ? -9.298 26.304 -20.243 1.00 21.84 122 SER A C 1
ATOM 896 O O . SER A 1 128 ? -8.486 25.574 -19.671 1.00 20.35 122 SER A O 1
ATOM 899 N N . SER A 1 129 ? -9.925 25.927 -21.353 1.00 20.81 123 SER A N 1
ATOM 900 C CA . SER A 1 129 ? -9.784 24.593 -21.914 1.00 21.30 123 SER A CA 1
ATOM 901 C C . SER A 1 129 ? -9.100 24.639 -23.273 1.00 20.43 123 SER A C 1
ATOM 902 O O . SER A 1 129 ? -9.058 25.674 -23.945 1.00 18.74 123 SER A O 1
ATOM 905 N N . GLY A 1 130 ? -8.560 23.486 -23.671 1.00 20.98 124 GLY A N 1
ATOM 906 C CA . GLY A 1 130 ? -8.029 23.349 -25.016 1.00 18.55 124 GLY A CA 1
ATOM 907 C C . GLY A 1 130 ? -9.078 23.558 -26.089 1.00 17.83 124 GLY A C 1
ATOM 908 O O . GLY A 1 130 ? -8.770 24.060 -27.173 1.00 17.55 124 GLY A O 1
ATOM 909 N N . SER A 1 131 ? -10.324 23.160 -25.813 1.00 17.23 125 SER A N 1
ATOM 910 C CA . SER A 1 131 ? -11.407 23.381 -26.768 1.00 21.69 125 SER A CA 1
ATOM 911 C C . SER A 1 131 ? -11.624 24.868 -27.022 1.00 20.91 125 SER A C 1
ATOM 912 O O . SER A 1 131 ? -11.705 25.307 -28.175 1.00 21.39 125 SER A O 1
ATOM 915 N N . GLU A 1 132 ? -11.750 25.656 -25.949 1.00 18.63 126 GLU A N 1
ATOM 916 C CA . GLU A 1 132 ? -11.895 27.103 -26.094 1.00 18.03 126 GLU A CA 1
ATOM 917 C C . GLU A 1 132 ? -10.740 27.706 -26.882 1.00 21.65 126 GLU A C 1
ATOM 918 O O . GLU A 1 132 ? -10.937 28.649 -27.660 1.00 20.50 126 GLU A O 1
ATOM 924 N N . ALA A 1 133 ? -9.521 27.204 -26.663 1.00 16.29 127 ALA A N 1
ATOM 925 C CA . ALA A 1 133 ? -8.364 27.714 -27.392 1.00 19.66 127 ALA A CA 1
ATOM 926 C C . ALA A 1 133 ? -8.580 27.638 -28.896 1.00 20.02 127 ALA A C 1
ATOM 927 O O . ALA A 1 133 ? -8.207 28.557 -29.633 1.00 21.93 127 ALA A O 1
ATOM 929 N N . ASN A 1 134 ? -9.201 26.559 -29.371 1.00 20.69 128 ASN A N 1
ATOM 930 C CA . ASN A 1 134 ? -9.452 26.441 -30.802 1.00 19.89 128 ASN A CA 1
ATOM 931 C C . ASN A 1 134 ? -10.652 27.272 -31.242 1.00 18.48 128 ASN A C 1
ATOM 932 O O . ASN A 1 134 ? -10.710 27.691 -32.403 1.00 19.96 128 ASN A O 1
ATOM 937 N N . ASP A 1 135 ? -11.612 27.525 -30.346 1.00 18.75 129 ASP A N 1
ATOM 938 C CA . ASP A 1 135 ? -12.606 28.559 -30.623 1.00 17.80 129 ASP A CA 1
ATOM 939 C C . ASP A 1 135 ? -11.937 29.915 -30.803 1.00 20.78 129 ASP A C 1
ATOM 940 O O . ASP A 1 135 ? -12.288 30.675 -31.713 1.00 20.38 129 ASP A O 1
ATOM 945 N N . THR A 1 136 ? -10.965 30.230 -29.944 1.00 15.00 130 THR A N 1
ATOM 946 C CA . THR A 1 136 ? -10.215 31.474 -30.083 1.00 21.28 130 THR A CA 1
ATOM 947 C C . THR A 1 136 ? -9.440 31.494 -31.395 1.00 19.90 130 THR A C 1
ATOM 948 O O . THR A 1 136 ? -9.433 32.503 -32.109 1.00 20.82 130 THR A O 1
ATOM 952 N N . VAL A 1 137 ? -8.769 30.386 -31.722 1.00 17.74 131 VAL A N 1
ATOM 953 C CA . VAL A 1 137 ? -8.129 30.247 -33.030 1.00 17.99 131 VAL A CA 1
ATOM 954 C C . VAL A 1 137 ? -9.134 30.520 -34.141 1.00 22.41 131 VAL A C 1
ATOM 955 O O . VAL A 1 137 ? -8.864 31.278 -35.080 1.00 20.64 131 VAL A O 1
ATOM 959 N N . PHE A 1 138 ? -10.311 29.898 -34.046 1.00 17.51 132 PHE A N 1
ATOM 960 C CA . PHE A 1 138 ? -11.307 29.993 -35.109 1.00 20.30 132 PHE A CA 1
ATOM 961 C C . PHE A 1 138 ? -11.733 31.439 -35.346 1.00 23.05 132 PHE A C 1
ATOM 962 O O . PHE A 1 138 ? -11.740 31.918 -36.487 1.00 20.28 132 PHE A O 1
ATOM 970 N N . ARG A 1 139 ? -12.087 32.156 -34.276 1.00 18.17 133 ARG A N 1
ATOM 971 C CA . ARG A 1 139 ? -12.599 33.514 -34.435 1.00 18.82 133 ARG A CA 1
ATOM 972 C C . ARG A 1 139 ? -11.488 34.523 -34.717 1.00 19.03 133 ARG A C 1
ATOM 973 O O . ARG A 1 139 ? -11.686 35.457 -35.503 1.00 19.29 133 ARG A O 1
ATOM 981 N N . LEU A 1 140 ? -10.319 34.361 -34.091 1.00 16.82 134 LEU A N 1
ATOM 982 C CA . LEU A 1 140 ? -9.230 35.311 -34.309 1.00 19.98 134 LEU A CA 1
ATOM 983 C C . LEU A 1 140 ? -8.698 35.233 -35.735 1.00 19.43 134 LEU A C 1
ATOM 984 O O . LEU A 1 140 ? -8.411 36.266 -36.352 1.00 21.62 134 LEU A O 1
ATOM 989 N N . VAL A 1 141 ? -8.544 34.019 -36.269 1.00 18.29 135 VAL A N 1
ATOM 990 C CA . VAL A 1 141 ? -8.044 33.866 -37.633 1.00 20.65 135 VAL A CA 1
ATOM 991 C C . VAL A 1 141 ? -8.978 34.559 -38.618 1.00 22.53 135 VAL A C 1
ATOM 992 O O . VAL A 1 141 ? -8.536 35.300 -39.504 1.00 22.04 135 VAL A O 1
ATOM 996 N N . ARG A 1 142 ? -10.286 34.343 -38.469 1.00 18.88 136 ARG A N 1
ATOM 997 C CA . ARG A 1 142 ? -11.233 34.967 -39.386 1.00 21.67 136 ARG A CA 1
ATOM 998 C C . ARG A 1 142 ? -11.244 36.482 -39.217 1.00 23.49 136 ARG A C 1
ATOM 999 O O . ARG A 1 142 ? -11.313 37.219 -40.207 1.00 21.24 136 ARG A O 1
ATOM 1007 N N . HIS A 1 143 ? -11.157 36.966 -37.975 1.00 22.69 137 HIS A N 1
ATOM 1008 C CA . HIS A 1 143 ? -11.104 38.407 -37.747 1.00 21.41 137 HIS A CA 1
ATOM 1009 C C . HIS A 1 143 ? -9.803 39.001 -38.276 1.00 23.48 137 HIS A C 1
ATOM 1010 O O . HIS A 1 143 ? -9.798 40.113 -38.819 1.00 22.51 137 HIS A O 1
ATOM 1017 N N . PHE A 1 144 ? -8.688 38.284 -38.101 1.00 20.64 138 PHE A N 1
ATOM 1018 C CA . PHE A 1 144 ? -7.409 38.719 -38.658 1.00 23.13 138 PHE A CA 1
ATOM 1019 C C . PHE A 1 144 ? -7.521 38.984 -40.153 1.00 25.50 138 PHE A C 1
ATOM 1020 O O . PHE A 1 144 ? -7.041 40.007 -40.654 1.00 23.95 138 PHE A O 1
ATOM 1028 N N . TRP A 1 145 ? -8.151 38.063 -40.885 1.00 23.19 139 TRP A N 1
ATOM 1029 C CA . TRP A 1 145 ? -8.221 38.209 -42.333 1.00 21.37 139 TRP A CA 1
ATOM 1030 C C . TRP A 1 145 ? -9.154 39.343 -42.737 1.00 24.97 139 TRP A C 1
ATOM 1031 O O . TRP A 1 145 ? -8.954 39.959 -43.790 1.00 25.84 139 TRP A O 1
ATOM 1042 N N . LYS A 1 146 ? -10.172 39.636 -41.924 1.00 20.38 140 LYS A N 1
ATOM 1043 C CA . LYS A 1 146 ? -10.980 40.826 -42.172 1.00 23.76 140 LYS A CA 1
ATOM 1044 C C . LYS A 1 146 ? -10.163 42.094 -41.952 1.00 25.64 140 LYS A C 1
ATOM 1045 O O . LYS A 1 146 ? -10.251 43.040 -42.743 1.00 26.62 140 LYS A O 1
ATOM 1051 N N . LEU A 1 147 ? -9.371 42.135 -40.878 1.00 23.05 141 LEU A N 1
ATOM 1052 C CA . LEU A 1 147 ? -8.503 43.286 -40.646 1.00 23.31 141 LEU A CA 1
ATOM 1053 C C . LEU A 1 147 ? -7.491 43.445 -41.774 1.00 26.04 141 LEU A C 1
ATOM 1054 O O . LEU A 1 147 ? -7.146 44.569 -42.156 1.00 25.43 141 LEU A O 1
ATOM 1059 N N . LYS A 1 148 ? -7.007 42.328 -42.321 1.00 23.05 142 LYS A N 1
ATOM 1060 C CA . LYS A 1 148 ? -6.049 42.367 -43.419 1.00 28.47 142 LYS A CA 1
ATOM 1061 C C . LYS A 1 148 ? -6.672 42.793 -44.742 1.00 26.08 142 LYS A C 1
ATOM 1062 O O . LYS A 1 148 ? -5.937 42.980 -45.717 1.00 27.94 142 LYS A O 1
ATOM 1068 N N . GLY A 1 149 ? -7.992 42.945 -44.804 1.00 24.98 143 GLY A N 1
ATOM 1069 C CA . GLY A 1 149 ? -8.641 43.286 -46.055 1.00 28.65 143 GLY A CA 1
ATOM 1070 C C . GLY A 1 149 ? -8.742 42.139 -47.034 1.00 28.26 143 GLY A C 1
ATOM 1071 O O . GLY A 1 149 ? -8.798 42.369 -48.245 1.00 24.72 143 GLY A O 1
ATOM 1072 N N . GLU A 1 150 ? -8.768 40.904 -46.539 1.00 26.98 144 GLU A N 1
ATOM 1073 C CA . GLU A 1 150 ? -8.965 39.711 -47.362 1.00 25.32 144 GLU A CA 1
ATOM 1074 C C . GLU A 1 150 ? -10.102 38.901 -46.751 1.00 27.85 144 GLU A C 1
ATOM 1075 O O . GLU A 1 150 ? -9.894 37.796 -46.234 1.00 26.68 144 GLU A O 1
ATOM 1081 N N . PRO A 1 151 ? -11.331 39.430 -46.795 1.00 28.22 145 PRO A N 1
ATOM 1082 C CA . PRO A 1 151 ? -12.438 38.793 -46.060 1.00 25.87 145 PRO A CA 1
ATOM 1083 C C . PRO A 1 151 ? -12.874 37.452 -46.622 1.00 25.79 145 PRO A C 1
ATOM 1084 O O . PRO A 1 151 ? -13.610 36.730 -45.936 1.00 24.16 145 PRO A O 1
ATOM 1088 N N . SER A 1 152 ? -12.464 37.094 -47.840 1.00 22.66 146 SER A N 1
ATOM 1089 C CA . SER A 1 152 ? -12.844 35.800 -48.394 1.00 24.07 146 SER A CA 1
ATOM 1090 C C . SER A 1 152 ? -12.120 34.640 -47.722 1.00 26.21 146 SER A C 1
ATOM 1091 O O . SER A 1 152 ? -12.569 33.495 -47.843 1.00 23.11 146 SER A O 1
ATOM 1094 N N . ARG A 1 153 ? -11.022 34.905 -47.016 1.00 20.87 147 ARG A N 1
ATOM 1095 C CA . ARG A 1 153 ? -10.245 33.856 -46.356 1.00 23.99 147 ARG A CA 1
ATOM 1096 C C . ARG A 1 153 ? -10.966 33.456 -45.075 1.00 22.27 147 ARG A C 1
ATOM 1097 O O . ARG A 1 153 ? -10.792 34.064 -44.018 1.00 24.47 147 ARG A O 1
ATOM 1105 N N . THR A 1 154 ? -11.792 32.413 -45.176 1.00 21.95 148 THR A N 1
ATOM 1106 C CA . THR A 1 154 ? -12.613 31.953 -44.060 1.00 21.63 148 THR A CA 1
ATOM 1107 C C . THR A 1 154 ? -12.524 30.459 -43.779 1.00 23.48 148 THR A C 1
ATOM 1108 O O . THR A 1 154 ? -12.920 30.040 -42.684 1.00 22.13 148 THR A O 1
ATOM 1112 N N . VAL A 1 155 ? -12.031 29.646 -44.710 1.00 21.04 149 VAL A N 1
ATOM 1113 C CA . VAL A 1 155 ? -12.140 28.195 -44.609 1.00 22.63 149 VAL A CA 1
ATOM 1114 C C . VAL A 1 155 ? -10.937 27.636 -43.862 1.00 23.47 149 VAL A C 1
ATOM 1115 O O . VAL A 1 155 ? -9.786 28.011 -44.124 1.00 22.06 149 VAL A O 1
ATOM 1119 N N . PHE A 1 156 ? -11.205 26.731 -42.924 1.00 20.25 150 PHE A N 1
ATOM 1120 C CA . PHE A 1 156 ? -10.170 25.996 -42.211 1.00 18.90 150 PHE A CA 1
ATOM 1121 C C . PHE A 1 156 ? -10.033 24.605 -42.814 1.00 20.79 150 PHE A C 1
ATOM 1122 O O . PHE A 1 156 ? -11.033 23.938 -43.097 1.00 23.34 150 PHE A O 1
ATOM 1130 N N . ILE A 1 157 ? -8.794 24.171 -43.015 1.00 20.86 151 ILE A N 1
ATOM 1131 C CA . ILE A 1 157 ? -8.503 22.837 -43.527 1.00 20.96 151 ILE A CA 1
ATOM 1132 C C . ILE A 1 157 ? -7.877 22.028 -42.402 1.00 19.76 151 ILE A C 1
ATOM 1133 O O . ILE A 1 157 ? -6.849 22.422 -41.839 1.00 19.38 151 ILE A O 1
ATOM 1138 N N . SER A 1 158 ? -8.503 20.905 -42.067 1.00 20.80 152 SER A N 1
ATOM 1139 C CA . SER A 1 158 ? -7.986 20.001 -41.049 1.00 22.84 152 SER A CA 1
ATOM 1140 C C . SER A 1 158 ? -7.856 18.615 -41.676 1.00 24.10 152 SER A C 1
ATOM 1141 O O . SER A 1 158 ? -7.762 18.457 -42.899 1.00 22.46 152 SER A O 1
ATOM 1144 N N . ARG A 1 159 ? -7.857 17.585 -40.834 1.00 21.21 153 ARG A N 1
ATOM 1145 C CA . ARG A 1 159 ? -7.635 16.223 -41.291 1.00 22.38 153 ARG A CA 1
ATOM 1146 C C . ARG A 1 159 ? -8.605 15.280 -40.599 1.00 21.31 153 ARG A C 1
ATOM 1147 O O . ARG A 1 159 ? -9.025 15.519 -39.465 1.00 18.84 153 ARG A O 1
ATOM 1155 N N . TRP A 1 160 ? -8.976 14.216 -41.307 1.00 21.95 154 TRP A N 1
ATOM 1156 C CA . TRP A 1 160 ? -9.695 13.122 -40.671 1.00 21.78 154 TRP A CA 1
ATOM 1157 C C . TRP A 1 160 ? -8.846 12.535 -39.551 1.00 23.54 154 TRP A C 1
ATOM 1158 O O . TRP A 1 160 ? -7.620 12.454 -39.660 1.00 21.67 154 TRP A O 1
ATOM 1169 N N . ASN A 1 161 ? -9.509 12.144 -38.460 1.00 19.73 155 ASN A N 1
ATOM 1170 C CA . ASN A 1 161 ? -8.896 11.597 -37.250 1.00 19.71 155 ASN A CA 1
ATOM 1171 C C . ASN A 1 161 ? -8.096 12.640 -36.476 1.00 21.72 155 ASN A C 1
ATOM 1172 O O . ASN A 1 161 ? -7.366 12.287 -35.540 1.00 19.47 155 ASN A O 1
ATOM 1177 N N . ALA A 1 162 ? -8.196 13.913 -36.845 1.00 20.41 156 ALA A N 1
ATOM 1178 C CA . ALA A 1 162 ? -7.701 14.972 -35.982 1.00 20.97 156 ALA A CA 1
ATOM 1179 C C . ALA A 1 162 ? -8.637 15.154 -34.793 1.00 21.21 156 ALA A C 1
ATOM 1180 O O . ALA A 1 162 ? -9.832 14.857 -34.865 1.00 21.48 156 ALA A O 1
ATOM 1182 N N . TYR A 1 163 ? -8.083 15.638 -33.685 1.00 19.79 157 TYR A N 1
ATOM 1183 C CA . TYR A 1 163 ? -8.881 16.003 -32.520 1.00 20.96 157 TYR A CA 1
ATOM 1184 C C . TYR A 1 163 ? -8.505 17.411 -32.093 1.00 22.79 157 TYR A C 1
ATOM 1185 O O . TYR A 1 163 ? -7.333 17.684 -31.815 1.00 22.08 157 TYR A O 1
ATOM 1194 N N . HIS A 1 164 ? -9.499 18.300 -32.035 1.00 18.70 158 HIS A N 1
ATOM 1195 C CA . HIS A 1 164 ? -9.259 19.692 -31.678 1.00 18.23 158 HIS A CA 1
ATOM 1196 C C . HIS A 1 164 ? -10.244 20.197 -30.627 1.00 23.07 158 HIS A C 1
ATOM 1197 O O . HIS A 1 164 ? -10.470 21.407 -30.527 1.00 19.06 158 HIS A O 1
ATOM 1204 N N . GLY A 1 165 ? -10.826 19.301 -29.840 1.00 20.45 159 GLY A N 1
ATOM 1205 C CA . GLY A 1 165 ? -11.615 19.667 -28.682 1.00 21.29 159 GLY A CA 1
ATOM 1206 C C . GLY A 1 165 ? -13.056 19.215 -28.798 1.00 18.46 159 GLY A C 1
ATOM 1207 O O . GLY A 1 165 ? -13.432 18.443 -29.685 1.00 18.03 159 GLY A O 1
ATOM 1208 N N . SER A 1 166 ? -13.880 19.725 -27.877 1.00 21.77 160 SER A N 1
ATOM 1209 C CA . SER A 1 166 ? -15.247 19.248 -27.714 1.00 19.41 160 SER A CA 1
ATOM 1210 C C . SER A 1 166 ? -16.263 20.384 -27.705 1.00 19.54 160 SER A C 1
ATOM 1211 O O . SER A 1 166 ? -17.451 20.135 -27.469 1.00 15.98 160 SER A O 1
ATOM 1214 N N . THR A 1 167 ? -15.834 21.620 -27.944 1.00 20.34 161 THR A N 1
ATOM 1215 C CA . THR A 1 167 ? -16.788 22.650 -28.312 1.00 21.15 161 THR A CA 1
ATOM 1216 C C . THR A 1 167 ? -17.307 22.382 -29.721 1.00 17.41 161 THR A C 1
ATOM 1217 O O . THR A 1 167 ? -16.768 21.554 -30.461 1.00 18.28 161 THR A O 1
ATOM 1221 N N . VAL A 1 168 ? -18.380 23.087 -30.084 1.00 17.97 162 VAL A N 1
ATOM 1222 C CA . VAL A 1 168 ? -18.917 22.979 -31.439 1.00 19.56 162 VAL A CA 1
ATOM 1223 C C . VAL A 1 168 ? -17.817 23.252 -32.458 1.00 20.78 162 VAL A C 1
ATOM 1224 O O . VAL A 1 168 ? -17.655 22.519 -33.441 1.00 18.27 162 VAL A O 1
ATOM 1228 N N . ALA A 1 169 ? -17.028 24.303 -32.220 1.00 17.45 163 ALA A N 1
ATOM 1229 C CA . ALA A 1 169 ? -15.917 24.613 -33.112 1.00 19.49 163 ALA A CA 1
ATOM 1230 C C . ALA A 1 169 ? -14.823 23.556 -33.022 1.00 17.36 163 ALA A C 1
ATOM 1231 O O . ALA A 1 169 ? -14.267 23.141 -34.046 1.00 17.23 163 ALA A O 1
ATOM 1233 N N . GLY A 1 170 ? -14.501 23.109 -31.806 1.00 17.06 164 GLY A N 1
ATOM 1234 C CA . GLY A 1 170 ? -13.472 22.094 -31.647 1.00 18.92 164 GLY A CA 1
ATOM 1235 C C . GLY A 1 170 ? -13.835 20.776 -32.304 1.00 20.15 164 GLY A C 1
ATOM 1236 O O . GLY A 1 170 ? -12.988 20.124 -32.920 1.00 18.58 164 GLY A O 1
ATOM 1237 N N . VAL A 1 171 ? -15.095 20.355 -32.165 1.00 17.33 165 VAL A N 1
ATOM 1238 C CA . VAL A 1 171 ? -15.553 19.151 -32.855 1.00 18.46 165 VAL A CA 1
ATOM 1239 C C . VAL A 1 171 ? -15.472 19.341 -34.364 1.00 20.39 165 VAL A C 1
ATOM 1240 O O . VAL A 1 171 ? -15.018 18.451 -35.094 1.00 23.77 165 VAL A O 1
ATOM 1244 N N . SER A 1 172 ? -15.909 20.505 -34.854 1.00 17.18 166 SER A N 1
ATOM 1245 C CA . SER A 1 172 ? -15.892 20.761 -36.291 1.00 17.53 166 SER A CA 1
ATOM 1246 C C . SER A 1 172 ? -14.469 20.772 -36.832 1.00 22.15 166 SER A C 1
ATOM 1247 O O . SER A 1 172 ? -14.205 20.251 -37.922 1.00 20.95 166 SER A O 1
ATOM 1250 N N . LEU A 1 173 ? -13.535 21.356 -36.080 1.00 19.62 167 LEU A N 1
ATOM 1251 C CA . LEU A 1 173 ? -12.148 21.387 -36.527 1.00 20.36 167 LEU A CA 1
ATOM 1252 C C . LEU A 1 173 ? -11.521 20.001 -36.460 1.00 21.60 167 LEU A C 1
ATOM 1253 O O . LEU A 1 173 ? -10.726 19.630 -37.330 1.00 21.35 167 LEU A O 1
ATOM 1258 N N . GLY A 1 174 ? -11.854 19.229 -35.434 1.00 23.55 168 GLY A N 1
ATOM 1259 C CA . GLY A 1 174 ? -11.469 17.832 -35.401 1.00 24.32 168 GLY A CA 1
ATOM 1260 C C . GLY A 1 174 ? -12.105 17.050 -36.537 1.00 23.03 168 GLY A C 1
ATOM 1261 O O . GLY A 1 174 ? -13.021 17.502 -37.224 1.00 21.75 168 GLY A O 1
ATOM 1262 N N . GLY A 1 175 ? -11.600 15.836 -36.731 1.00 21.62 169 GLY A N 1
ATOM 1263 C CA . GLY A 1 175 ? -12.073 15.003 -37.818 1.00 19.81 169 GLY A CA 1
ATOM 1264 C C . GLY A 1 175 ? -12.626 13.668 -37.366 1.00 21.82 169 GLY A C 1
ATOM 1265 O O . GLY A 1 175 ? -12.475 12.661 -38.063 1.00 22.42 169 GLY A O 1
ATOM 1266 N N . MET A 1 176 ? -13.283 13.649 -36.207 1.00 21.59 170 MET A N 1
ATOM 1267 C CA . MET A 1 176 ? -13.883 12.430 -35.665 1.00 19.90 170 MET A CA 1
ATOM 1268 C C . MET A 1 176 ? -15.326 12.369 -36.152 1.00 21.78 170 MET A C 1
ATOM 1269 O O . MET A 1 176 ? -16.191 13.095 -35.657 1.00 21.54 170 MET A O 1
ATOM 1274 N N . LYS A 1 177 ? -15.582 11.502 -37.136 1.00 22.02 171 LYS A N 1
ATOM 1275 C CA . LYS A 1 177 ? -16.885 11.487 -37.797 1.00 22.88 171 LYS A CA 1
ATOM 1276 C C . LYS A 1 177 ? -18.011 11.168 -36.820 1.00 24.41 171 LYS A C 1
ATOM 1277 O O . LYS A 1 177 ? -19.093 11.762 -36.898 1.00 23.01 171 LYS A O 1
ATOM 1283 N N . HIS A 1 178 ? -17.780 10.235 -35.894 1.00 21.79 172 HIS A N 1
ATOM 1284 C CA . HIS A 1 178 ? -18.818 9.907 -34.923 1.00 26.87 172 HIS A CA 1
ATOM 1285 C C . HIS A 1 178 ? -19.096 11.084 -33.998 1.00 24.38 172 HIS A C 1
ATOM 1286 O O . HIS A 1 178 ? -20.241 11.290 -33.581 1.00 23.36 172 HIS A O 1
ATOM 1293 N N . MET A 1 179 ? -18.063 11.863 -33.671 1.00 21.66 173 MET A N 1
ATOM 1294 C CA . MET A 1 179 ? -18.256 13.060 -32.861 1.00 21.58 173 MET A CA 1
ATOM 1295 C C . MET A 1 179 ? -18.986 14.145 -33.645 1.00 22.59 173 MET A C 1
ATOM 1296 O O . MET A 1 179 ? -19.850 14.839 -33.095 1.00 21.00 173 MET A O 1
ATOM 1301 N N . HIS A 1 180 ? -18.630 14.320 -34.924 1.00 22.02 174 HIS A N 1
ATOM 1302 C CA . HIS A 1 180 ? -19.347 15.246 -35.798 1.00 22.75 174 HIS A CA 1
ATOM 1303 C C . HIS A 1 180 ? -20.853 15.031 -35.733 1.00 23.29 174 HIS A C 1
ATOM 1304 O O . HIS A 1 180 ? -21.629 15.991 -35.704 1.00 23.69 174 HIS A O 1
ATOM 1311 N N . LYS A 1 181 ? -21.280 13.771 -35.749 1.00 22.55 175 LYS A N 1
ATOM 1312 C CA . LYS A 1 181 ? -22.701 13.456 -35.824 1.00 26.22 175 LYS A CA 1
ATOM 1313 C C . LYS A 1 181 ? -23.487 14.093 -34.678 1.00 23.40 175 LYS A C 1
ATOM 1314 O O . LYS A 1 181 ? -24.607 14.582 -34.881 1.00 26.95 175 LYS A O 1
ATOM 1320 N N . GLN A 1 182 ? -22.920 14.106 -33.470 1.00 19.75 176 GLN A N 1
ATOM 1321 C CA . GLN A 1 182 ? -23.633 14.612 -32.300 1.00 22.82 176 GLN A CA 1
ATOM 1322 C C . GLN A 1 182 ? -23.483 16.129 -32.259 1.00 24.10 176 GLN A C 1
ATOM 1323 O O . GLN A 1 182 ? -22.397 16.652 -31.984 1.00 21.16 176 GLN A O 1
ATOM 1329 N N . GLY A 1 183 ? -24.578 16.831 -32.544 1.00 22.09 177 GLY A N 1
ATOM 1330 C CA . GLY A 1 183 ? -24.558 18.249 -32.820 1.00 22.60 177 GLY A CA 1
ATOM 1331 C C . GLY A 1 183 ? -24.703 18.589 -34.289 1.00 23.43 177 GLY A C 1
ATOM 1332 O O . GLY A 1 183 ? -24.833 19.774 -34.624 1.00 23.30 177 GLY A O 1
ATOM 1333 N N . ASP A 1 184 ? -24.697 17.580 -35.165 1.00 22.68 178 ASP A N 1
ATOM 1334 C CA . ASP A 1 184 ? -24.830 17.757 -36.610 1.00 21.55 178 ASP A CA 1
ATOM 1335 C C . ASP A 1 184 ? -23.741 18.686 -37.146 1.00 22.44 178 ASP A C 1
ATOM 1336 O O . ASP A 1 184 ? -24.004 19.723 -37.757 1.00 20.23 178 ASP A O 1
ATOM 1341 N N . LEU A 1 185 ? -22.506 18.285 -36.900 1.00 22.92 179 LEU A N 1
ATOM 1342 C CA . LEU A 1 185 ? -21.306 19.025 -37.238 1.00 21.57 179 LEU A CA 1
ATOM 1343 C C . LEU A 1 185 ? -20.550 18.304 -38.351 1.00 22.67 179 LEU A C 1
ATOM 1344 O O . LEU A 1 185 ? -20.839 17.144 -38.660 1.00 21.48 179 LEU A O 1
ATOM 1349 N N . PRO A 1 186 ? -19.566 18.968 -38.992 1.00 21.98 180 PRO A N 1
ATOM 1350 C CA . PRO A 1 186 ? -18.954 20.282 -38.755 1.00 20.65 180 PRO A CA 1
ATOM 1351 C C . PRO A 1 186 ? -19.811 21.461 -39.197 1.00 23.34 180 PRO A C 1
ATOM 1352 O O . PRO A 1 186 ? -20.650 21.321 -40.086 1.00 19.19 180 PRO A O 1
ATOM 1356 N N . ILE A 1 187 ? -19.587 22.618 -38.575 1.00 20.39 181 ILE A N 1
ATOM 1357 C CA . ILE A 1 187 ? -20.159 23.872 -39.051 1.00 20.23 181 ILE A CA 1
ATOM 1358 C C . ILE A 1 187 ? -19.521 24.209 -40.393 1.00 24.55 181 ILE A C 1
ATOM 1359 O O . ILE A 1 187 ? -18.517 23.602 -40.784 1.00 21.22 181 ILE A O 1
ATOM 1364 N N . ALA A 1 188 ? -20.087 25.184 -41.097 1.00 22.10 182 ALA A N 1
ATOM 1365 C CA . ALA A 1 188 ? -19.622 25.500 -42.439 1.00 24.83 182 ALA A CA 1
ATOM 1366 C C . ALA A 1 188 ? -18.218 26.095 -42.402 1.00 22.86 182 ALA A C 1
ATOM 1367 O O . ALA A 1 188 ? -17.783 26.666 -41.399 1.00 25.18 182 ALA A O 1
ATOM 1369 N N . GLY A 1 189 ? -17.505 25.951 -43.516 1.00 21.55 183 GLY A N 1
ATOM 1370 C CA . GLY A 1 189 ? -16.176 26.513 -43.633 1.00 23.27 183 GLY A CA 1
ATOM 1371 C C . GLY A 1 189 ? -15.069 25.681 -43.030 1.00 22.35 183 GLY A C 1
ATOM 1372 O O . GLY A 1 189 ? -14.025 26.232 -42.668 1.00 20.16 183 GLY A O 1
ATOM 1373 N N . VAL A 1 190 ? -15.266 24.368 -42.898 1.00 18.99 184 VAL A N 1
ATOM 1374 C CA . VAL A 1 190 ? -14.244 23.452 -42.402 1.00 23.44 184 VAL A CA 1
ATOM 1375 C C . VAL A 1 190 ? -14.171 22.257 -43.342 1.00 22.46 184 VAL A C 1
ATOM 1376 O O . VAL A 1 190 ? -15.186 21.600 -43.598 1.00 22.64 184 VAL A O 1
ATOM 1380 N N . GLU A 1 191 ? -12.974 21.977 -43.854 1.00 19.72 185 GLU A N 1
ATOM 1381 C CA . GLU A 1 191 ? -12.730 20.844 -44.734 1.00 22.08 185 GLU A CA 1
ATOM 1382 C C . GLU A 1 191 ? -11.739 19.892 -44.076 1.00 23.30 185 GLU A C 1
ATOM 1383 O O . GLU A 1 191 ? -10.902 20.307 -43.269 1.00 23.48 185 GLU A O 1
ATOM 1389 N N . HIS A 1 192 ? -11.833 18.611 -44.425 1.00 22.53 186 HIS A N 1
ATOM 1390 C CA . HIS A 1 192 ? -10.989 17.579 -43.832 1.00 24.41 186 HIS A CA 1
ATOM 1391 C C . HIS A 1 192 ? -10.374 16.720 -44.927 1.00 24.23 186 HIS A C 1
ATOM 1392 O O . HIS A 1 192 ? -11.065 16.320 -45.870 1.00 19.59 186 HIS A O 1
ATOM 1399 N N . VAL A 1 193 ? -9.074 16.443 -44.802 1.00 23.71 187 VAL A N 1
ATOM 1400 C CA . VAL A 1 193 ? -8.330 15.627 -45.753 1.00 22.01 187 VAL A CA 1
ATOM 1401 C C . VAL A 1 193 ? -7.639 14.490 -45.002 1.00 21.78 187 VAL A C 1
ATOM 1402 O O . VAL A 1 193 ? -7.721 14.389 -43.780 1.00 23.60 187 VAL A O 1
ATOM 1406 N N . MET A 1 194 ? -6.979 13.612 -45.764 1.00 20.67 188 MET A N 1
ATOM 1407 C CA . MET A 1 194 ? -6.335 12.426 -45.204 1.00 25.49 188 MET A CA 1
ATOM 1408 C C . MET A 1 194 ? -5.356 12.769 -44.088 1.00 19.92 188 MET A C 1
ATOM 1409 O O . MET A 1 194 ? -4.649 13.776 -44.144 1.00 22.31 188 MET A O 1
ATOM 1414 N N . GLN A 1 195 ? -5.327 11.909 -43.066 1.00 22.38 189 GLN A N 1
ATOM 1415 C CA . GLN A 1 195 ? -4.306 11.930 -42.031 1.00 22.33 189 GLN A CA 1
ATOM 1416 C C . GLN A 1 195 ? -3.060 11.171 -42.487 1.00 24.93 189 GLN A C 1
ATOM 1417 O O . GLN A 1 195 ? -3.157 10.198 -43.241 1.00 21.74 189 GLN A O 1
ATOM 1423 N N . PRO A 1 196 ? -1.872 11.594 -42.039 1.00 23.29 190 PRO A N 1
ATOM 1424 C CA . PRO A 1 196 ? -0.626 10.894 -42.403 1.00 20.95 190 PRO A CA 1
ATOM 1425 C C . PRO A 1 196 ? -0.353 9.697 -41.491 1.00 23.41 190 PRO A C 1
ATOM 1426 O O . PRO A 1 196 ? 0.625 9.661 -40.739 1.00 22.32 190 PRO A O 1
ATOM 1430 N N . TYR A 1 197 ? -1.229 8.698 -41.569 1.00 24.90 191 TYR A N 1
ATOM 1431 C CA . TYR A 1 197 ? -1.161 7.502 -40.729 1.00 24.07 191 TYR A CA 1
ATOM 1432 C C . TYR A 1 197 ? -0.569 6.381 -41.577 1.00 26.83 191 TYR A C 1
ATOM 1433 O O . TYR A 1 197 ? -1.280 5.684 -42.303 1.00 27.69 191 TYR A O 1
ATOM 1442 N N . GLN A 1 198 ? 0.754 6.213 -41.484 1.00 22.22 192 GLN A N 1
ATOM 1443 C CA . GLN A 1 198 ? 1.442 5.255 -42.346 1.00 27.07 192 GLN A CA 1
ATOM 1444 C C . GLN A 1 198 ? 0.980 3.827 -42.080 1.00 27.63 192 GLN A C 1
ATOM 1445 O O . GLN A 1 198 ? 0.682 3.079 -43.017 1.00 25.98 192 GLN A O 1
ATOM 1451 N N . PHE A 1 199 ? 0.923 3.423 -40.809 1.00 26.44 193 PHE A N 1
ATOM 1452 C CA . PHE A 1 199 ? 0.617 2.028 -40.502 1.00 25.85 193 PHE A CA 1
ATOM 1453 C C . PHE A 1 199 ? -0.762 1.627 -41.015 1.00 27.54 193 PHE A C 1
ATOM 1454 O O . PHE A 1 199 ? -0.927 0.547 -41.595 1.00 26.26 193 PHE A O 1
ATOM 1462 N N . GLY A 1 200 ? -1.761 2.482 -40.816 1.00 23.81 194 GLY A N 1
ATOM 1463 C CA . GLY A 1 200 ? -3.114 2.149 -41.213 1.00 26.49 194 GLY A CA 1
ATOM 1464 C C . GLY A 1 200 ? -3.407 2.354 -42.684 1.00 30.90 194 GLY A C 1
ATOM 1465 O O . GLY A 1 200 ? -4.058 1.517 -43.316 1.00 25.53 194 GLY A O 1
ATOM 1466 N N . ASP A 1 201 ? -2.929 3.467 -43.244 1.00 26.85 195 ASP A N 1
ATOM 1467 C CA . ASP A 1 201 ? -3.340 3.908 -44.568 1.00 27.44 195 ASP A CA 1
ATOM 1468 C C . ASP A 1 201 ? -2.216 3.915 -45.595 1.00 34.20 195 ASP A C 1
ATOM 1469 O O . ASP A 1 201 ? -2.491 4.134 -46.780 1.00 33.38 195 ASP A O 1
ATOM 1474 N N . GLY A 1 202 ? -0.971 3.688 -45.184 1.00 30.59 196 GLY A N 1
ATOM 1475 C CA . GLY A 1 202 ? 0.141 3.663 -46.112 1.00 31.16 196 GLY A CA 1
ATOM 1476 C C . GLY A 1 202 ? 1.055 2.478 -45.878 1.00 32.51 196 GLY A C 1
ATOM 1477 O O . GLY A 1 202 ? 2.265 2.561 -46.112 1.00 33.22 196 GLY A O 1
ATOM 1478 N N . PHE A 1 203 ? 0.486 1.375 -45.394 1.00 28.79 197 PHE A N 1
ATOM 1479 C CA . PHE A 1 203 ? 1.280 0.196 -45.069 1.00 30.63 197 PHE A CA 1
ATOM 1480 C C . PHE A 1 203 ? 1.909 -0.367 -46.337 1.00 29.34 197 PHE A C 1
ATOM 1481 O O . PHE A 1 203 ? 1.205 -0.712 -47.292 1.00 36.33 197 PHE A O 1
ATOM 1489 N N . GLY A 1 204 ? 3.235 -0.459 -46.345 1.00 34.69 198 GLY A N 1
ATOM 1490 C CA . GLY A 1 204 ? 3.957 -0.920 -47.509 1.00 39.14 198 GLY A CA 1
ATOM 1491 C C . GLY A 1 204 ? 4.234 0.138 -48.553 1.00 40.37 198 GLY A C 1
ATOM 1492 O O . GLY A 1 204 ? 4.856 -0.176 -49.576 1.00 43.03 198 GLY A O 1
ATOM 1493 N N . GLU A 1 205 ? 3.791 1.374 -48.338 1.00 35.10 199 GLU A N 1
ATOM 1494 C CA . GLU A 1 205 ? 4.167 2.473 -49.212 1.00 34.85 199 GLU A CA 1
ATOM 1495 C C . GLU A 1 205 ? 5.530 3.018 -48.805 1.00 32.88 199 GLU A C 1
ATOM 1496 O O . GLU A 1 205 ? 5.903 2.996 -47.628 1.00 34.59 199 GLU A O 1
ATOM 1502 N N . ASP A 1 206 ? 6.279 3.495 -49.790 1.00 32.14 200 ASP A N 1
ATOM 1503 C CA . ASP A 1 206 ? 7.494 4.234 -49.491 1.00 29.63 200 ASP A CA 1
ATOM 1504 C C . ASP A 1 206 ? 7.152 5.414 -48.587 1.00 32.41 200 ASP A C 1
ATOM 1505 O O . ASP A 1 206 ? 6.241 6.188 -48.910 1.00 31.60 200 ASP A O 1
ATOM 1510 N N . PRO A 1 207 ? 7.828 5.568 -47.443 1.00 32.75 201 PRO A N 1
ATOM 1511 C CA . PRO A 1 207 ? 7.498 6.687 -46.542 1.00 29.44 201 PRO A CA 1
ATOM 1512 C C . PRO A 1 207 ? 7.518 8.044 -47.227 1.00 31.36 201 PRO A C 1
ATOM 1513 O O . PRO A 1 207 ? 6.604 8.854 -47.022 1.00 27.58 201 PRO A O 1
ATOM 1517 N N . ALA A 1 208 ? 8.547 8.319 -48.031 1.00 30.17 202 ALA A N 1
ATOM 1518 C CA . ALA A 1 208 ? 8.610 9.592 -48.743 1.00 28.44 202 ALA A CA 1
ATOM 1519 C C . ALA A 1 208 ? 7.424 9.762 -49.685 1.00 32.88 202 ALA A C 1
ATOM 1520 O O . ALA A 1 208 ? 6.868 10.861 -49.804 1.00 31.19 202 ALA A O 1
ATOM 1522 N N . ALA A 1 209 ? 7.020 8.685 -50.365 1.00 27.53 203 ALA A N 1
ATOM 1523 C CA . ALA A 1 209 ? 5.888 8.774 -51.283 1.00 28.90 203 ALA A CA 1
ATOM 1524 C C . ALA A 1 209 ? 4.574 8.957 -50.532 1.00 31.90 203 ALA A C 1
ATOM 1525 O O . ALA A 1 209 ? 3.715 9.739 -50.957 1.00 33.39 203 ALA A O 1
ATOM 1527 N N . PHE A 1 210 ? 4.400 8.243 -49.417 1.00 30.46 204 PHE A N 1
ATOM 1528 C CA . PHE A 1 210 ? 3.187 8.390 -48.618 1.00 29.24 204 PHE A CA 1
ATOM 1529 C C . PHE A 1 210 ? 3.069 9.802 -48.061 1.00 27.06 204 PHE A C 1
ATOM 1530 O O . PHE A 1 210 ? 1.994 10.413 -48.101 1.00 30.93 204 PHE A O 1
ATOM 1538 N N . ARG A 1 211 ? 4.169 10.329 -47.518 1.00 26.44 205 ARG A N 1
ATOM 1539 C CA . ARG A 1 211 ? 4.194 11.711 -47.047 1.00 28.64 205 ARG A CA 1
ATOM 1540 C C . ARG A 1 211 ? 3.759 12.682 -48.138 1.00 31.14 205 ARG A C 1
ATOM 1541 O O . ARG A 1 211 ? 2.929 13.568 -47.902 1.00 30.28 205 ARG A O 1
ATOM 1549 N N . ASP A 1 212 ? 4.329 12.541 -49.339 1.00 31.17 206 ASP A N 1
ATOM 1550 C CA . ASP A 1 212 ? 3.965 13.422 -50.446 1.00 31.03 206 ASP A CA 1
ATOM 1551 C C . ASP A 1 212 ? 2.478 13.328 -50.759 1.00 30.38 206 ASP A C 1
ATOM 1552 O O . ASP A 1 212 ? 1.830 14.342 -51.046 1.00 33.73 206 ASP A O 1
ATOM 1557 N N . ARG A 1 213 ? 1.924 12.114 -50.713 1.00 28.15 207 ARG A N 1
ATOM 1558 C CA . ARG A 1 213 ? 0.490 11.929 -50.904 1.00 33.00 207 ARG A CA 1
ATOM 1559 C C . ARG A 1 213 ? -0.307 12.731 -49.886 1.00 27.66 207 ARG A C 1
ATOM 1560 O O . ARG A 1 213 ? -1.291 13.398 -50.231 1.00 26.88 207 ARG A O 1
ATOM 1568 N N . ALA A 1 214 ? 0.103 12.665 -48.616 1.00 26.97 208 ALA A N 1
ATOM 1569 C CA . ALA A 1 214 ? -0.657 13.306 -47.552 1.00 28.46 208 ALA A CA 1
ATOM 1570 C C . ALA A 1 214 ? -0.574 14.823 -47.635 1.00 24.80 208 ALA A C 1
ATOM 1571 O O . ALA A 1 214 ? -1.540 15.512 -47.288 1.00 24.72 208 ALA A O 1
ATOM 1573 N N . VAL A 1 215 ? 0.568 15.362 -48.070 1.00 23.75 209 VAL A N 1
ATOM 1574 C CA . VAL A 1 215 ? 0.668 16.803 -48.282 1.00 26.49 209 VAL A CA 1
ATOM 1575 C C . VAL A 1 215 ? -0.128 17.217 -49.514 1.00 26.02 209 VAL A C 1
ATOM 1576 O O . VAL A 1 215 ? -0.825 18.239 -49.504 1.00 23.11 209 VAL A O 1
ATOM 1580 N N . GLN A 1 216 ? -0.036 16.431 -50.593 1.00 26.51 210 GLN A N 1
ATOM 1581 C CA . GLN A 1 216 ? -0.764 16.746 -51.819 1.00 26.77 210 GLN A CA 1
ATOM 1582 C C . GLN A 1 216 ? -2.268 16.808 -51.585 1.00 27.12 210 GLN A C 1
ATOM 1583 O O . GLN A 1 216 ? -2.961 17.612 -52.219 1.00 24.55 210 GLN A O 1
ATOM 1589 N N . ALA A 1 217 ? -2.789 15.964 -50.689 1.00 25.18 211 ALA A N 1
ATOM 1590 C CA . ALA A 1 217 ? -4.208 16.023 -50.351 1.00 25.58 211 ALA A CA 1
ATOM 1591 C C . ALA A 1 217 ? -4.591 17.398 -49.819 1.00 24.17 211 ALA A C 1
ATOM 1592 O O . ALA A 1 217 ? -5.680 17.904 -50.112 1.00 24.27 211 ALA A O 1
ATOM 1594 N N . ILE A 1 218 ? -3.714 18.012 -49.023 1.00 22.43 212 ILE A N 1
ATOM 1595 C CA . ILE A 1 218 ? -3.987 19.355 -48.520 1.00 21.87 212 ILE A CA 1
ATOM 1596 C C . ILE A 1 218 ? -4.011 20.356 -49.669 1.00 25.31 212 ILE A C 1
ATOM 1597 O O . ILE A 1 218 ? -4.913 21.197 -49.758 1.00 22.89 212 ILE A O 1
ATOM 1602 N N . GLU A 1 219 ? -3.019 20.283 -50.564 1.00 24.28 213 GLU A N 1
ATOM 1603 C CA . GLU A 1 219 ? -2.992 21.197 -51.703 1.00 24.74 213 GLU A CA 1
ATOM 1604 C C . GLU A 1 219 ? -4.215 21.014 -52.591 1.00 20.13 213 GLU A C 1
ATOM 1605 O O . GLU A 1 219 ? -4.776 21.995 -53.095 1.00 23.62 213 GLU A O 1
ATOM 1611 N N . ASP A 1 220 ? -4.641 19.765 -52.799 1.00 20.20 214 ASP A N 1
ATOM 1612 C CA . ASP A 1 220 ? -5.821 19.517 -53.621 1.00 23.84 214 ASP A CA 1
ATOM 1613 C C . ASP A 1 220 ? -7.049 20.200 -53.033 1.00 23.40 214 ASP A C 1
ATOM 1614 O O . ASP A 1 220 ? -7.865 20.770 -53.768 1.00 22.90 214 ASP A O 1
ATOM 1619 N N . LYS A 1 221 ? -7.190 20.161 -51.706 1.00 20.43 215 LYS A N 1
ATOM 1620 C CA . LYS A 1 221 ? -8.315 20.827 -51.056 1.00 23.97 215 LYS A CA 1
ATOM 1621 C C . LYS A 1 221 ? -8.211 22.343 -51.175 1.00 23.22 215 LYS A C 1
ATOM 1622 O O . LYS A 1 221 ? -9.221 23.021 -51.400 1.00 24.26 215 LYS A O 1
ATOM 1628 N N . ILE A 1 222 ? -7.005 22.896 -51.004 1.00 24.97 216 ILE A N 1
ATOM 1629 C CA . ILE A 1 222 ? -6.806 24.334 -51.191 1.00 23.80 216 ILE A CA 1
ATOM 1630 C C . ILE A 1 222 ? -7.281 24.758 -52.575 1.00 25.15 216 ILE A C 1
ATOM 1631 O O . ILE A 1 222 ? -8.019 25.739 -52.729 1.00 24.86 216 ILE A O 1
ATOM 1636 N N . LEU A 1 223 ? -6.862 24.018 -53.605 1.00 24.78 217 LEU A N 1
ATOM 1637 C CA . LEU A 1 223 ? -7.251 24.360 -54.970 1.00 26.48 217 LEU A CA 1
ATOM 1638 C C . LEU A 1 223 ? -8.744 24.148 -55.192 1.00 24.74 217 LEU A C 1
ATOM 1639 O O . LEU A 1 223 ? -9.381 24.914 -55.925 1.00 24.98 217 LEU A O 1
ATOM 1644 N N . GLU A 1 224 ? -9.319 23.112 -54.577 1.00 26.04 218 GLU A N 1
ATOM 1645 C CA . GLU A 1 224 ? -10.757 22.891 -54.693 1.00 24.32 218 GLU A CA 1
ATOM 1646 C C . GLU A 1 224 ? -11.535 24.023 -54.036 1.00 25.79 218 GLU A C 1
ATOM 1647 O O . GLU A 1 224 ? -12.490 24.557 -54.613 1.00 23.80 218 GLU A O 1
ATOM 1653 N N . VAL A 1 225 ? -11.135 24.401 -52.820 1.00 24.33 219 VAL A N 1
ATOM 1654 C CA . VAL A 1 225 ? -11.816 25.472 -52.103 1.00 24.02 219 VAL A CA 1
ATOM 1655 C C . VAL A 1 225 ? -11.572 26.810 -52.784 1.00 23.93 219 VAL A C 1
ATOM 1656 O O . VAL A 1 225 ? -12.443 27.690 -52.779 1.00 27.29 219 VAL A O 1
ATOM 1660 N N . GLY A 1 226 ? -10.411 26.975 -53.411 1.00 25.98 220 GLY A N 1
ATOM 1661 C CA . GLY A 1 226 ? -9.978 28.263 -53.887 1.00 28.46 220 GLY A CA 1
ATOM 1662 C C . GLY A 1 226 ? -9.029 28.892 -52.889 1.00 26.91 220 GLY A C 1
ATOM 1663 O O . GLY A 1 226 ? -9.418 29.250 -51.773 1.00 27.74 220 GLY A O 1
ATOM 1664 N N . PRO A 1 227 ? -7.752 29.008 -53.266 1.00 27.40 221 PRO A N 1
ATOM 1665 C CA . PRO A 1 227 ? -6.744 29.509 -52.311 1.00 28.75 221 PRO A CA 1
ATOM 1666 C C . PRO A 1 227 ? -7.114 30.842 -51.685 1.00 27.89 221 PRO A C 1
ATOM 1667 O O . PRO A 1 227 ? -6.840 31.065 -50.500 1.00 26.40 221 PRO A O 1
ATOM 1671 N N . GLU A 1 228 ? -7.732 31.738 -52.455 1.00 28.39 222 GLU A N 1
ATOM 1672 C CA . GLU A 1 228 ? -8.187 33.015 -51.921 1.00 27.43 222 GLU A CA 1
ATOM 1673 C C . GLU A 1 228 ? -9.281 32.862 -50.870 1.00 27.30 222 GLU A C 1
ATOM 1674 O O . GLU A 1 228 ? -9.603 33.843 -50.191 1.00 26.60 222 GLU A O 1
ATOM 1680 N N . ASN A 1 229 ? -9.859 31.668 -50.719 1.00 24.29 223 ASN A N 1
ATOM 1681 C CA . ASN A 1 229 ? -10.896 31.422 -49.725 1.00 25.94 223 ASN A CA 1
ATOM 1682 C C . ASN A 1 229 ? -10.388 30.720 -48.472 1.00 24.35 223 ASN A C 1
ATOM 1683 O O . ASN A 1 229 ? -11.155 30.572 -47.515 1.00 23.07 223 ASN A O 1
ATOM 1688 N N . VAL A 1 230 ? -9.132 30.290 -48.446 1.00 20.95 224 VAL A N 1
ATOM 1689 C CA . VAL A 1 230 ? -8.610 29.504 -47.333 1.00 23.70 224 VAL A CA 1
ATOM 1690 C C . VAL A 1 230 ? -7.998 30.438 -46.298 1.00 22.51 224 VAL A C 1
ATOM 1691 O O . VAL A 1 230 ? -7.193 31.316 -46.633 1.00 21.86 224 VAL A O 1
ATOM 1695 N N . ALA A 1 231 ? -8.382 30.249 -45.035 1.00 21.73 225 ALA A N 1
ATOM 1696 C CA . ALA A 1 231 ? -7.856 31.062 -43.947 1.00 19.66 225 ALA A CA 1
ATOM 1697 C C . ALA A 1 231 ? -6.641 30.430 -43.276 1.00 20.92 225 ALA A C 1
ATOM 1698 O O . ALA A 1 231 ? -5.680 31.137 -42.953 1.00 20.57 225 ALA A O 1
ATOM 1700 N N . ALA A 1 232 ? -6.650 29.115 -43.072 1.00 18.13 226 ALA A N 1
ATOM 1701 C CA . ALA A 1 232 ? -5.587 28.482 -42.301 1.00 21.00 226 ALA A CA 1
ATOM 1702 C C . ALA A 1 232 ? -5.648 26.973 -42.487 1.00 22.16 226 ALA A C 1
ATOM 1703 O O . ALA A 1 232 ? -6.681 26.415 -42.866 1.00 20.92 226 ALA A O 1
ATOM 1705 N N . PHE A 1 233 ? -4.513 26.326 -42.232 1.00 18.82 227 PHE A N 1
ATOM 1706 C CA . PHE A 1 233 ? -4.457 24.895 -41.974 1.00 20.58 227 PHE A CA 1
ATOM 1707 C C . PHE A 1 233 ? -4.157 24.675 -40.497 1.00 21.22 227 PHE A C 1
ATOM 1708 O O . PHE A 1 233 ? -3.337 25.390 -39.911 1.00 23.65 227 PHE A O 1
ATOM 1716 N N . ILE A 1 234 ? -4.815 23.683 -39.900 1.00 19.32 228 ILE A N 1
ATOM 1717 C CA . ILE A 1 234 ? -4.638 23.360 -38.489 1.00 19.05 228 ILE A CA 1
ATOM 1718 C C . ILE A 1 234 ? -4.322 21.875 -38.358 1.00 19.32 228 ILE A C 1
ATOM 1719 O O . ILE A 1 234 ? -4.882 21.045 -39.082 1.00 20.49 228 ILE A O 1
ATOM 1724 N N . GLY A 1 235 ? -3.411 21.543 -37.442 1.00 20.30 229 GLY A N 1
ATOM 1725 C CA . GLY A 1 235 ? -3.124 20.152 -37.143 1.00 21.38 229 GLY A CA 1
ATOM 1726 C C . GLY A 1 235 ? -2.319 19.931 -35.879 1.00 20.23 229 GLY A C 1
ATOM 1727 O O . GLY A 1 235 ? -1.526 20.791 -35.480 1.00 20.62 229 GLY A O 1
ATOM 1728 N N . GLU A 1 236 ? -2.519 18.783 -35.238 1.00 18.92 230 GLU A N 1
ATOM 1729 C CA . GLU A 1 236 ? -1.639 18.371 -34.148 1.00 20.12 230 GLU A CA 1
ATOM 1730 C C . GLU A 1 236 ? -0.295 17.934 -34.718 1.00 19.63 230 GLU A C 1
ATOM 1731 O O . GLU A 1 236 ? -0.265 17.200 -35.714 1.00 20.74 230 GLU A O 1
ATOM 1737 N N . PRO A 1 237 ? 0.830 18.367 -34.138 1.00 21.99 231 PRO A N 1
ATOM 1738 C CA . PRO A 1 237 ? 2.129 17.831 -34.584 1.00 23.15 231 PRO A CA 1
ATOM 1739 C C . PRO A 1 237 ? 2.156 16.312 -34.574 1.00 21.41 231 PRO A C 1
ATOM 1740 O O . PRO A 1 237 ? 2.546 15.684 -35.566 1.00 22.81 231 PRO A O 1
ATOM 1744 N N . VAL A 1 238 ? 1.744 15.708 -33.463 1.00 21.26 232 VAL A N 1
ATOM 1745 C CA . VAL A 1 238 ? 1.428 14.289 -33.387 1.00 23.82 232 VAL A CA 1
ATOM 1746 C C . VAL A 1 238 ? -0.034 14.174 -32.984 1.00 21.36 232 VAL A C 1
ATOM 1747 O O . VAL A 1 238 ? -0.453 14.773 -31.987 1.00 24.07 232 VAL A O 1
ATOM 1751 N N . GLN A 1 239 ? -0.808 13.411 -33.753 1.00 21.31 233 GLN A N 1
ATOM 1752 C CA . GLN A 1 239 ? -2.227 13.257 -33.457 1.00 21.33 233 GLN A CA 1
ATOM 1753 C C . GLN A 1 239 ? -2.389 12.448 -32.178 1.00 22.05 233 GLN A C 1
ATOM 1754 O O . GLN A 1 239 ? -1.957 11.295 -32.111 1.00 22.16 233 GLN A O 1
ATOM 1760 N N . GLY A 1 240 ? -3.018 13.042 -31.168 1.00 22.44 234 GLY A N 1
ATOM 1761 C CA . GLY A 1 240 ? -3.126 12.392 -29.877 1.00 22.47 234 GLY A CA 1
ATOM 1762 C C . GLY A 1 240 ? -4.312 11.459 -29.757 1.00 24.35 234 GLY A C 1
ATOM 1763 O O . GLY A 1 240 ? -4.156 10.235 -29.808 1.00 23.76 234 GLY A O 1
ATOM 1764 N N . ALA A 1 241 ? -5.506 12.033 -29.584 1.00 21.47 235 ALA A N 1
ATOM 1765 C CA . ALA A 1 241 ? -6.718 11.232 -29.453 1.00 24.42 235 ALA A CA 1
ATOM 1766 C C . ALA A 1 241 ? -6.964 10.349 -30.669 1.00 26.29 235 ALA A C 1
ATOM 1767 O O . ALA A 1 241 ? -7.681 9.348 -30.558 1.00 24.88 235 ALA A O 1
ATOM 1769 N N . GLY A 1 242 ? -6.388 10.692 -31.821 1.00 20.62 236 GLY A N 1
ATOM 1770 C CA . GLY A 1 242 ? -6.506 9.856 -33.002 1.00 21.34 236 GLY A CA 1
ATOM 1771 C C . GLY A 1 242 ? -5.688 8.581 -32.958 1.00 22.84 236 GLY A C 1
ATOM 1772 O O . GLY A 1 242 ? -5.816 7.757 -33.870 1.00 21.56 236 GLY A O 1
ATOM 1773 N N . GLY A 1 243 ? -4.852 8.405 -31.935 1.00 20.91 237 GLY A N 1
ATOM 1774 C CA . GLY A 1 243 ? -4.113 7.168 -31.753 1.00 21.07 237 GLY A CA 1
ATOM 1775 C C . GLY A 1 243 ? -2.605 7.298 -31.836 1.00 23.18 237 GLY A C 1
ATOM 1776 O O . GLY A 1 243 ? -1.932 6.375 -32.303 1.00 21.50 237 GLY A O 1
ATOM 1777 N N . VAL A 1 244 ? -2.066 8.426 -31.364 1.00 21.96 238 VAL A N 1
ATOM 1778 C CA . VAL A 1 244 ? -0.632 8.715 -31.398 1.00 19.46 238 VAL A CA 1
ATOM 1779 C C . VAL A 1 244 ? -0.123 8.495 -32.818 1.00 24.63 238 VAL A C 1
ATOM 1780 O O . VAL A 1 244 ? 0.682 7.593 -33.079 1.00 24.14 238 VAL A O 1
ATOM 1784 N N . ILE A 1 245 ? -0.617 9.302 -33.750 1.00 20.28 239 ILE A N 1
ATOM 1785 C CA . ILE A 1 245 ? -0.241 9.196 -35.154 1.00 23.90 239 ILE A CA 1
ATOM 1786 C C . ILE A 1 245 ? 0.983 10.081 -35.366 1.00 26.06 239 ILE A C 1
ATOM 1787 O O . ILE A 1 245 ? 0.877 11.310 -35.366 1.00 24.49 239 ILE A O 1
ATOM 1792 N N . ILE A 1 246 ? 2.137 9.455 -35.544 1.00 23.14 240 ILE A N 1
ATOM 1793 C CA . ILE A 1 246 ? 3.396 10.178 -35.753 1.00 25.44 240 ILE A CA 1
ATOM 1794 C C . ILE A 1 246 ? 3.605 10.316 -37.248 1.00 24.76 240 ILE A C 1
ATOM 1795 O O . ILE A 1 246 ? 3.677 9.299 -37.958 1.00 23.43 240 ILE A O 1
ATOM 1800 N N . PRO A 1 247 ? 3.710 11.536 -37.780 1.00 26.98 241 PRO A N 1
ATOM 1801 C CA . PRO A 1 247 ? 3.759 11.723 -39.231 1.00 28.02 241 PRO A CA 1
ATOM 1802 C C . PRO A 1 247 ? 5.104 11.302 -39.793 1.00 27.39 241 PRO A C 1
ATOM 1803 O O . PRO A 1 247 ? 6.110 11.274 -39.067 1.00 26.27 241 PRO A O 1
ATOM 1807 N N . PRO A 1 248 ? 5.164 10.961 -41.079 1.00 26.78 242 PRO A N 1
ATOM 1808 C CA . PRO A 1 248 ? 6.447 10.593 -41.688 1.00 27.27 242 PRO A CA 1
ATOM 1809 C C . PRO A 1 248 ? 7.406 11.774 -41.725 1.00 27.98 242 PRO A C 1
ATOM 1810 O O . PRO A 1 248 ? 7.008 12.939 -41.677 1.00 23.81 242 PRO A O 1
ATOM 1814 N N . ASP A 1 249 ? 8.695 11.447 -41.800 1.00 28.66 243 ASP A N 1
ATOM 1815 C CA . ASP A 1 249 ? 9.726 12.475 -41.867 1.00 28.92 243 ASP A CA 1
ATOM 1816 C C . ASP A 1 249 ? 9.513 13.379 -43.075 1.00 25.88 243 ASP A C 1
ATOM 1817 O O . ASP A 1 249 ? 9.196 12.914 -44.173 1.00 24.07 243 ASP A O 1
ATOM 1822 N N . GLY A 1 250 ? 9.686 14.685 -42.863 1.00 28.34 244 GLY A N 1
ATOM 1823 C CA . GLY A 1 250 ? 9.491 15.665 -43.909 1.00 24.96 244 GLY A CA 1
ATOM 1824 C C . GLY A 1 250 ? 8.064 16.136 -44.089 1.00 27.06 244 GLY A C 1
ATOM 1825 O O . GLY A 1 250 ? 7.834 17.073 -44.864 1.00 25.51 244 GLY A O 1
ATOM 1826 N N . TYR A 1 251 ? 7.099 15.503 -43.416 1.00 23.80 245 TYR A N 1
ATOM 1827 C CA . TYR A 1 251 ? 5.698 15.889 -43.558 1.00 25.31 245 TYR A CA 1
ATOM 1828 C C . TYR A 1 251 ? 5.482 17.347 -43.169 1.00 22.03 245 TYR A C 1
ATOM 1829 O O . TYR A 1 251 ? 4.954 18.143 -43.953 1.00 25.98 245 TYR A O 1
ATOM 1838 N N . TRP A 1 252 ? 5.881 17.710 -41.954 1.00 22.17 246 TRP A N 1
ATOM 1839 C CA . TRP A 1 252 ? 5.591 19.034 -41.418 1.00 25.67 246 TRP A CA 1
ATOM 1840 C C . TRP A 1 252 ? 6.327 20.148 -42.163 1.00 24.14 246 TRP A C 1
ATOM 1841 O O . TRP A 1 252 ? 5.732 21.208 -42.399 1.00 23.43 246 TRP A O 1
ATOM 1852 N N . PRO A 1 253 ? 7.606 19.982 -42.532 1.00 28.75 247 PRO A N 1
ATOM 1853 C CA . PRO A 1 253 ? 8.222 20.991 -43.414 1.00 27.02 247 PRO A CA 1
ATOM 1854 C C . PRO A 1 253 ? 7.479 21.180 -44.725 1.00 25.79 247 PRO A C 1
ATOM 1855 O O . PRO A 1 253 ? 7.352 22.315 -45.201 1.00 24.57 247 PRO A O 1
ATOM 1859 N N . ALA A 1 254 ? 6.975 20.097 -45.323 1.00 24.56 248 ALA A N 1
ATOM 1860 C CA . ALA A 1 254 ? 6.239 20.226 -46.577 1.00 26.03 248 ALA A CA 1
ATOM 1861 C C . ALA A 1 254 ? 4.909 20.938 -46.366 1.00 28.59 248 ALA A C 1
ATOM 1862 O O . ALA A 1 254 ? 4.476 21.722 -47.219 1.00 27.37 248 ALA A O 1
ATOM 1864 N N . VAL A 1 255 ? 4.242 20.673 -45.240 1.00 25.59 249 VAL A N 1
ATOM 1865 C CA . VAL A 1 255 ? 2.999 21.376 -44.929 1.00 23.61 249 VAL A CA 1
ATOM 1866 C C . VAL A 1 255 ? 3.268 22.861 -44.719 1.00 23.83 249 VAL A C 1
ATOM 1867 O O . VAL A 1 255 ? 2.508 23.718 -45.186 1.00 26.99 249 VAL A O 1
ATOM 1871 N N . GLU A 1 256 ? 4.350 23.188 -44.007 1.00 24.85 250 GLU A N 1
ATOM 1872 C CA . GLU A 1 256 ? 4.718 24.587 -43.809 1.00 25.45 250 GLU A CA 1
ATOM 1873 C C . GLU A 1 256 ? 4.979 25.279 -45.141 1.00 27.48 250 GLU A C 1
ATOM 1874 O O . GLU A 1 256 ? 4.490 26.388 -45.385 1.00 26.87 250 GLU A O 1
ATOM 1880 N N . ALA A 1 257 ? 5.773 24.644 -46.008 1.00 29.06 251 ALA A N 1
ATOM 1881 C CA . ALA A 1 257 ? 6.023 25.198 -47.335 1.00 26.00 251 ALA A CA 1
ATOM 1882 C C . ALA A 1 257 ? 4.727 25.365 -48.116 1.00 27.10 251 ALA A C 1
ATOM 1883 O O . ALA A 1 257 ? 4.561 26.340 -48.859 1.00 23.44 251 ALA A O 1
ATOM 1885 N N . LEU A 1 258 ? 3.803 24.411 -47.972 1.00 23.07 252 LEU A N 1
ATOM 1886 C CA . LEU A 1 258 ? 2.496 24.522 -48.611 1.00 24.29 252 LEU A CA 1
ATOM 1887 C C . LEU A 1 258 ? 1.770 25.783 -48.156 1.00 27.96 252 LEU A C 1
ATOM 1888 O O . LEU A 1 258 ? 1.261 26.553 -48.978 1.00 25.94 252 LEU A O 1
ATOM 1893 N N . CYS A 1 259 ? 1.699 26.001 -46.839 1.00 24.99 253 CYS A N 1
ATOM 1894 C CA . CYS A 1 259 ? 1.003 27.171 -46.312 1.00 23.82 253 CYS A CA 1
ATOM 1895 C C . CYS A 1 259 ? 1.621 28.466 -46.827 1.00 27.38 253 CYS A C 1
ATOM 1896 O O . CYS A 1 259 ? 0.901 29.398 -47.203 1.00 26.72 253 CYS A O 1
ATOM 1899 N N . ARG A 1 260 ? 2.952 28.549 -46.845 1.00 26.84 254 ARG A N 1
ATOM 1900 C CA . ARG A 1 260 ? 3.602 29.750 -47.357 1.00 26.90 254 ARG A CA 1
ATOM 1901 C C . ARG A 1 260 ? 3.343 29.940 -48.844 1.00 28.25 254 ARG A C 1
ATOM 1902 O O . ARG A 1 260 ? 3.262 31.079 -49.318 1.00 29.72 254 ARG A O 1
ATOM 1910 N N . LYS A 1 261 ? 3.236 28.840 -49.592 1.00 27.85 255 LYS A N 1
ATOM 1911 C CA . LYS A 1 261 ? 2.959 28.929 -51.021 1.00 27.43 255 LYS A CA 1
ATOM 1912 C C . LYS A 1 261 ? 1.661 29.677 -51.292 1.00 28.13 255 LYS A C 1
ATOM 1913 O O . LYS A 1 261 ? 1.598 30.520 -52.194 1.00 22.45 255 LYS A O 1
ATOM 1919 N N . TYR A 1 262 ? 0.615 29.387 -50.523 1.00 23.50 256 TYR A N 1
ATOM 1920 C CA . TYR A 1 262 ? -0.693 29.989 -50.739 1.00 25.26 256 TYR A CA 1
ATOM 1921 C C . TYR A 1 262 ? -1.007 31.111 -49.758 1.00 24.89 256 TYR A C 1
ATOM 1922 O O . TYR A 1 262 ? -2.120 31.646 -49.787 1.00 28.23 256 TYR A O 1
ATOM 1931 N N . GLY A 1 263 ? -0.063 31.473 -48.892 1.00 22.06 257 GLY A N 1
ATOM 1932 C CA . GLY A 1 263 ? -0.266 32.580 -47.976 1.00 24.08 257 GLY A CA 1
ATOM 1933 C C . GLY A 1 263 ? -1.331 32.353 -46.928 1.00 28.17 257 GLY A C 1
ATOM 1934 O O . GLY A 1 263 ? -1.940 33.318 -46.456 1.00 25.24 257 GLY A O 1
ATOM 1935 N N . ILE A 1 264 ? -1.576 31.105 -46.547 1.00 27.89 258 ILE A N 1
ATOM 1936 C CA . ILE A 1 264 ? -2.549 30.791 -45.517 1.00 26.77 258 ILE A CA 1
ATOM 1937 C C . ILE A 1 264 ? -1.817 30.610 -44.195 1.00 25.75 258 ILE A C 1
ATOM 1938 O O . ILE A 1 264 ? -0.616 30.331 -44.147 1.00 24.05 258 ILE A O 1
ATOM 1943 N N . LEU A 1 265 ? -2.551 30.782 -43.101 1.00 21.53 259 LEU A N 1
ATOM 1944 C CA . LEU A 1 265 ? -1.964 30.650 -41.777 1.00 22.62 259 LEU A CA 1
ATOM 1945 C C . LEU A 1 265 ? -1.745 29.183 -41.426 1.00 24.98 259 LEU A C 1
ATOM 1946 O O . LEU A 1 265 ? -2.486 28.298 -41.861 1.00 24.08 259 LEU A O 1
ATOM 1951 N N . LEU A 1 266 ? -0.702 28.931 -40.643 1.00 21.09 260 LEU A N 1
ATOM 1952 C CA . LEU A 1 266 ? -0.409 27.603 -40.118 1.00 21.29 260 LEU A CA 1
ATOM 1953 C C . LEU A 1 266 ? -0.703 27.601 -38.624 1.00 21.87 260 LEU A C 1
ATOM 1954 O O . LEU A 1 266 ? -0.144 28.414 -37.879 1.00 21.98 260 LEU A O 1
ATOM 1959 N N . VAL A 1 267 ? -1.574 26.694 -38.189 1.00 20.54 261 VAL A N 1
ATOM 1960 C CA . VAL A 1 267 ? -1.972 26.581 -36.790 1.00 20.16 261 VAL A CA 1
ATOM 1961 C C . VAL A 1 267 ? -1.607 25.185 -36.305 1.00 23.35 261 VAL A C 1
ATOM 1962 O O . VAL A 1 267 ? -2.012 24.186 -36.913 1.00 20.25 261 VAL A O 1
ATOM 1966 N N . CYS A 1 268 ? -0.837 25.115 -35.223 1.00 19.41 262 CYS A N 1
ATOM 1967 C CA . CYS A 1 268 ? -0.481 23.853 -34.586 1.00 18.97 262 CYS A CA 1
ATOM 1968 C C . CYS A 1 268 ? -1.198 23.721 -33.250 1.00 22.09 262 CYS A C 1
ATOM 1969 O O . CYS A 1 268 ? -1.091 24.604 -32.395 1.00 20.69 262 CYS A O 1
ATOM 1972 N N . ASP A 1 269 ? -1.919 22.618 -33.071 1.00 20.72 263 ASP A N 1
ATOM 1973 C CA . ASP A 1 269 ? -2.600 22.331 -31.813 1.00 19.60 263 ASP A CA 1
ATOM 1974 C C . ASP A 1 269 ? -1.625 21.592 -30.901 1.00 22.16 263 ASP A C 1
ATOM 1975 O O . ASP A 1 269 ? -1.359 20.402 -31.096 1.00 21.58 263 ASP A O 1
ATOM 1980 N N . GLU A 1 270 ? -1.096 22.300 -29.903 1.00 18.49 264 GLU A N 1
ATOM 1981 C CA . GLU A 1 270 ? -0.073 21.778 -29.007 1.00 20.80 264 GLU A CA 1
ATOM 1982 C C . GLU A 1 270 ? -0.643 21.315 -27.669 1.00 21.13 264 GLU A C 1
ATOM 1983 O O . GLU A 1 270 ? 0.104 21.212 -26.690 1.00 21.58 264 GLU A O 1
ATOM 1989 N N . VAL A 1 271 ? -1.947 21.034 -27.604 1.00 19.79 265 VAL A N 1
ATOM 1990 C CA . VAL A 1 271 ? -2.585 20.770 -26.316 1.00 20.08 265 VAL A CA 1
ATOM 1991 C C . VAL A 1 271 ? -2.000 19.517 -25.666 1.00 20.54 265 VAL A C 1
ATOM 1992 O O . VAL A 1 271 ? -1.781 19.479 -24.450 1.00 21.70 265 VAL A O 1
ATOM 1996 N N . ILE A 1 272 ? -1.709 18.487 -26.460 1.00 20.47 266 ILE A N 1
ATOM 1997 C CA . ILE A 1 272 ? -1.009 17.314 -25.934 1.00 21.18 266 ILE A CA 1
ATOM 1998 C C . ILE A 1 272 ? 0.499 17.434 -26.116 1.00 23.48 266 ILE A C 1
ATOM 1999 O O . ILE A 1 272 ? 1.264 17.161 -25.188 1.00 23.31 266 ILE A O 1
ATOM 2004 N N . CYS A 1 273 ? 0.947 17.851 -27.303 1.00 22.46 267 CYS A N 1
ATOM 2005 C CA . CYS A 1 273 ? 2.370 17.827 -27.626 1.00 23.39 267 CYS A CA 1
ATOM 2006 C C . CYS A 1 273 ? 3.168 18.896 -26.892 1.00 23.82 267 CYS A C 1
ATOM 2007 O O . CYS A 1 273 ? 4.397 18.789 -26.819 1.00 25.78 267 CYS A O 1
ATOM 2010 N N . GLY A 1 274 ? 2.512 19.913 -26.344 1.00 22.68 268 GLY A N 1
ATOM 2011 C CA . GLY A 1 274 ? 3.239 20.981 -25.696 1.00 24.60 268 GLY A CA 1
ATOM 2012 C C . GLY A 1 274 ? 3.820 20.572 -24.356 1.00 25.66 268 GLY A C 1
ATOM 2013 O O . GLY A 1 274 ? 3.443 19.565 -23.752 1.00 24.24 268 GLY A O 1
ATOM 2014 N N . PHE A 1 275 ? 4.772 21.389 -23.900 1.00 25.86 269 PHE A N 1
ATOM 2015 C CA . PHE A 1 275 ? 5.307 21.325 -22.541 1.00 23.81 269 PHE A CA 1
ATOM 2016 C C . PHE A 1 275 ? 5.980 19.982 -22.254 1.00 23.49 269 PHE A C 1
ATOM 2017 O O . PHE A 1 275 ? 5.657 19.285 -21.289 1.00 20.32 269 PHE A O 1
ATOM 2025 N N . GLY A 1 276 ? 6.924 19.615 -23.125 1.00 24.90 270 GLY A N 1
ATOM 2026 C CA . GLY A 1 276 ? 7.859 18.541 -22.864 1.00 27.42 270 GLY A CA 1
ATOM 2027 C C . GLY A 1 276 ? 7.489 17.197 -23.450 1.00 27.25 270 GLY A C 1
ATOM 2028 O O . GLY A 1 276 ? 8.337 16.294 -23.458 1.00 28.23 270 GLY A O 1
ATOM 2029 N N . ARG A 1 277 ? 6.258 17.041 -23.945 1.00 25.27 271 ARG A N 1
ATOM 2030 C CA . ARG A 1 277 ? 5.760 15.718 -24.315 1.00 24.10 271 ARG A CA 1
ATOM 2031 C C . ARG A 1 277 ? 6.621 15.063 -25.391 1.00 26.09 271 ARG A C 1
ATOM 2032 O O . ARG A 1 277 ? 6.916 13.865 -25.311 1.00 26.49 271 ARG A O 1
ATOM 2040 N N . LEU A 1 278 ? 7.043 15.826 -26.398 1.00 22.04 272 LEU A N 1
ATOM 2041 C CA . LEU A 1 278 ? 7.844 15.289 -27.492 1.00 23.35 272 LEU A CA 1
ATOM 2042 C C . LEU A 1 278 ? 9.329 15.598 -27.347 1.00 30.43 272 LEU A C 1
ATOM 2043 O O . LEU A 1 278 ? 10.079 15.457 -28.318 1.00 28.83 272 LEU A O 1
ATOM 2048 N N . GLY A 1 279 ? 9.769 16.016 -26.166 1.00 27.14 273 GLY A N 1
ATOM 2049 C CA . GLY A 1 279 ? 11.148 16.402 -25.962 1.00 29.11 273 GLY A CA 1
ATOM 2050 C C . GLY A 1 279 ? 11.448 17.846 -26.282 1.00 30.78 273 GLY A C 1
ATOM 2051 O O . GLY A 1 279 ? 12.625 18.222 -26.336 1.00 24.92 273 GLY A O 1
ATOM 2052 N N . GLN A 1 280 ? 10.420 18.666 -26.490 1.00 28.73 274 GLN A N 1
ATOM 2053 C CA . GLN A 1 280 ? 10.562 20.090 -26.746 1.00 25.67 274 GLN A CA 1
ATOM 2054 C C . GLN A 1 280 ? 9.477 20.804 -25.955 1.00 28.53 274 GLN A C 1
ATOM 2055 O O . GLN A 1 280 ? 8.496 20.190 -25.528 1.00 26.36 274 GLN A O 1
ATOM 2061 N N . TRP A 1 281 ? 9.654 22.111 -25.756 1.00 26.10 275 TRP A N 1
ATOM 2062 C CA . TRP A 1 281 ? 8.600 22.882 -25.103 1.00 27.73 275 TRP A CA 1
ATOM 2063 C C . TRP A 1 281 ? 7.307 22.853 -25.909 1.00 27.80 275 TRP A C 1
ATOM 2064 O O . TRP A 1 281 ? 6.217 22.958 -25.335 1.00 25.74 275 TRP A O 1
ATOM 2075 N N . PHE A 1 282 ? 7.403 22.700 -27.231 1.00 24.94 276 PHE A N 1
ATOM 2076 C CA . PHE A 1 282 ? 6.234 22.555 -28.086 1.00 23.97 276 PHE A CA 1
ATOM 2077 C C . PHE A 1 282 ? 6.545 21.611 -29.238 1.00 26.60 276 PHE A C 1
ATOM 2078 O O . PHE A 1 282 ? 7.663 21.602 -29.761 1.00 25.93 276 PHE A O 1
ATOM 2086 N N . GLY A 1 283 ? 5.546 20.804 -29.606 1.00 25.14 277 GLY A N 1
ATOM 2087 C CA . GLY A 1 283 ? 5.716 19.834 -30.679 1.00 22.93 277 GLY A CA 1
ATOM 2088 C C . GLY A 1 283 ? 6.263 20.422 -31.965 1.00 25.70 277 GLY A C 1
ATOM 2089 O O . GLY A 1 283 ? 7.124 19.822 -32.613 1.00 25.36 277 GLY A O 1
ATOM 2090 N N . HIS A 1 284 ? 5.760 21.595 -32.367 1.00 22.10 278 HIS A N 1
ATOM 2091 C CA . HIS A 1 284 ? 6.176 22.163 -33.648 1.00 25.13 278 HIS A CA 1
ATOM 2092 C C . HIS A 1 284 ? 7.664 22.493 -33.666 1.00 26.73 278 HIS A C 1
ATOM 2093 O O . HIS A 1 284 ? 8.274 22.541 -34.740 1.00 23.17 278 HIS A O 1
ATOM 2100 N N . GLN A 1 285 ? 8.264 22.723 -32.497 1.00 26.25 279 GLN A N 1
ATOM 2101 C CA . GLN A 1 285 ? 9.698 22.987 -32.447 1.00 25.97 279 GLN A CA 1
ATOM 2102 C C . GLN A 1 285 ? 10.516 21.744 -32.775 1.00 29.91 279 GLN A C 1
ATOM 2103 O O . GLN A 1 285 ? 11.633 21.860 -33.291 1.00 25.92 279 GLN A O 1
ATOM 2109 N N . HIS A 1 286 ? 9.990 20.553 -32.475 1.00 25.79 280 HIS A N 1
ATOM 2110 C CA . HIS A 1 286 ? 10.660 19.328 -32.899 1.00 25.54 280 HIS A CA 1
ATOM 2111 C C . HIS A 1 286 ? 10.782 19.259 -34.415 1.00 27.38 280 HIS A C 1
ATOM 2112 O O . HIS A 1 286 ? 11.776 18.747 -34.944 1.00 23.89 280 HIS A O 1
ATOM 2119 N N . TYR A 1 287 ? 9.781 19.765 -35.130 1.00 27.18 281 TYR A N 1
ATOM 2120 C CA . TYR A 1 287 ? 9.731 19.670 -36.581 1.00 25.59 281 TYR A CA 1
ATOM 2121 C C . TYR A 1 287 ? 10.290 20.903 -37.279 1.00 29.58 281 TYR A C 1
ATOM 2122 O O . TYR A 1 287 ? 10.316 20.942 -38.513 1.00 25.50 281 TYR A O 1
ATOM 2131 N N . GLY A 1 288 ? 10.731 21.907 -36.525 1.00 27.22 282 GLY A N 1
ATOM 2132 C CA . GLY A 1 288 ? 11.347 23.074 -37.121 1.00 25.50 282 GLY A CA 1
ATOM 2133 C C . GLY A 1 288 ? 10.429 23.973 -37.919 1.00 30.24 282 GLY A C 1
ATOM 2134 O O . GLY A 1 288 ? 10.910 24.712 -38.781 1.00 27.34 282 GLY A O 1
ATOM 2135 N N . ILE A 1 289 ? 9.123 23.936 -37.664 1.00 25.99 283 ILE A N 1
ATOM 2136 C CA . ILE A 1 289 ? 8.169 24.776 -38.373 1.00 26.87 283 ILE A CA 1
ATOM 2137 C C . ILE A 1 289 ? 7.812 25.959 -37.480 1.00 23.69 283 ILE A C 1
ATOM 2138 O O . ILE A 1 289 ? 8.049 25.951 -36.269 1.00 24.08 283 ILE A O 1
ATOM 2143 N N . LYS A 1 290 ? 7.232 26.996 -38.086 1.00 24.80 284 LYS A N 1
ATOM 2144 C CA . LYS A 1 290 ? 6.960 28.261 -37.407 1.00 21.61 284 LYS A CA 1
ATOM 2145 C C . LYS A 1 290 ? 5.482 28.584 -37.593 1.00 28.16 284 LYS A C 1
ATOM 2146 O O . LYS A 1 290 ? 5.107 29.328 -38.510 1.00 25.92 284 LYS A O 1
ATOM 2152 N N . PRO A 1 291 ? 4.611 28.020 -36.757 1.00 23.45 285 PRO A N 1
ATOM 2153 C CA . PRO A 1 291 ? 3.174 28.296 -36.889 1.00 20.14 285 PRO A CA 1
ATOM 2154 C C . PRO A 1 291 ? 2.870 29.752 -36.578 1.00 21.19 285 PRO A C 1
ATOM 2155 O O . PRO A 1 291 ? 3.642 30.445 -35.917 1.00 22.38 285 PRO A O 1
ATOM 2159 N N . ASP A 1 292 ? 1.739 30.225 -37.106 1.00 20.12 286 ASP A N 1
ATOM 2160 C CA . ASP A 1 292 ? 1.269 31.570 -36.783 1.00 23.94 286 ASP A CA 1
ATOM 2161 C C . ASP A 1 292 ? 0.480 31.597 -35.480 1.00 21.08 286 ASP A C 1
ATOM 2162 O O . ASP A 1 292 ? 0.478 32.615 -34.777 1.00 21.20 286 ASP A O 1
ATOM 2167 N N . LEU A 1 293 ? -0.185 30.495 -35.144 1.00 21.24 287 LEU A N 1
ATOM 2168 C CA . LEU A 1 293 ? -0.937 30.368 -33.906 1.00 19.57 287 LEU A CA 1
ATOM 2169 C C . LEU A 1 293 ? -0.763 28.953 -33.382 1.00 23.24 287 LEU A C 1
ATOM 2170 O O . LEU A 1 293 ? -0.583 28.011 -34.157 1.00 21.50 287 LEU A O 1
ATOM 2175 N N . ILE A 1 294 ? -0.813 28.809 -32.059 1.00 21.37 288 ILE A N 1
ATOM 2176 C CA . ILE A 1 294 ? -0.843 27.494 -31.432 1.00 23.18 288 ILE A CA 1
ATOM 2177 C C . ILE A 1 294 ? -1.883 27.492 -30.324 1.00 22.83 288 ILE A C 1
ATOM 2178 O O . ILE A 1 294 ? -2.135 28.513 -29.678 1.00 23.46 288 ILE A O 1
ATOM 2183 N N . ALA A 1 295 ? -2.495 26.331 -30.116 1.00 22.22 289 ALA A N 1
ATOM 2184 C CA . ALA A 1 295 ? -3.388 26.099 -28.991 1.00 20.14 289 ALA A CA 1
ATOM 2185 C C . ALA A 1 295 ? -2.655 25.268 -27.949 1.00 21.30 289 ALA A C 1
ATOM 2186 O O . ALA A 1 295 ? -1.942 24.319 -28.290 1.00 22.84 289 ALA A O 1
ATOM 2188 N N . MET A 1 296 ? -2.818 25.632 -26.681 1.00 22.84 290 MET A N 1
ATOM 2189 C CA . MET A 1 296 ? -2.130 24.930 -25.610 1.00 21.43 290 MET A CA 1
ATOM 2190 C C . MET A 1 296 ? -3.040 24.814 -24.398 1.00 19.57 290 MET A C 1
ATOM 2191 O O . MET A 1 296 ? -3.894 25.669 -24.152 1.00 20.77 290 MET A O 1
ATOM 2196 N N . ALA A 1 297 ? -2.835 23.737 -23.641 1.00 19.84 291 ALA A N 1
ATOM 2197 C CA . ALA A 1 297 ? -3.584 23.456 -22.424 1.00 22.03 291 ALA A CA 1
ATOM 2198 C C . ALA A 1 297 ? -2.919 22.288 -21.710 1.00 24.14 291 ALA A C 1
ATOM 2199 O O . ALA A 1 297 ? -1.698 22.123 -21.804 1.00 22.68 291 ALA A O 1
ATOM 2201 N N . LYS A 1 298 ? -3.711 21.480 -21.001 1.00 19.73 292 LYS A N 1
ATOM 2202 C CA . LYS A 1 298 ? -3.244 20.242 -20.383 1.00 24.15 292 LYS A CA 1
ATOM 2203 C C . LYS A 1 298 ? -1.935 20.424 -19.618 1.00 22.85 292 LYS A C 1
ATOM 2204 O O . LYS A 1 298 ? -1.938 20.851 -18.458 1.00 21.49 292 LYS A O 1
ATOM 2210 N N . GLY A 1 299 ? -0.811 20.109 -20.268 1.00 22.86 293 GLY A N 1
ATOM 2211 C CA . GLY A 1 299 ? 0.495 20.215 -19.636 1.00 21.22 293 GLY A CA 1
ATOM 2212 C C . GLY A 1 299 ? 0.876 21.619 -19.213 1.00 23.58 293 GLY A C 1
ATOM 2213 O O . GLY A 1 299 ? 1.824 21.784 -18.435 1.00 22.12 293 GLY A O 1
ATOM 2214 N N . LEU A 1 300 ? 0.183 22.637 -19.737 1.00 21.33 294 LEU A N 1
ATOM 2215 C CA . LEU A 1 300 ? 0.420 24.019 -19.323 1.00 21.46 294 LEU A CA 1
ATOM 2216 C C . LEU A 1 300 ? 0.452 24.158 -17.806 1.00 24.91 294 LEU A C 1
ATOM 2217 O O . LEU A 1 300 ? 1.309 24.860 -17.255 1.00 21.00 294 LEU A O 1
ATOM 2222 N N . SER A 1 301 ? -0.477 23.500 -17.115 1.00 19.68 295 SER A N 1
ATOM 2223 C CA . SER A 1 301 ? -0.538 23.537 -15.659 1.00 22.63 295 SER A CA 1
ATOM 2224 C C . SER A 1 301 ? -0.400 22.147 -15.055 1.00 24.33 295 SER A C 1
ATOM 2225 O O . SER A 1 301 ? -0.697 21.957 -13.870 1.00 24.41 295 SER A O 1
ATOM 2228 N N . SER A 1 302 ? 0.063 21.176 -15.847 1.00 21.34 296 SER A N 1
ATOM 2229 C CA . SER A 1 302 ? 0.046 19.762 -15.469 1.00 20.34 296 SER A CA 1
ATOM 2230 C C . SER A 1 302 ? -1.331 19.338 -14.965 1.00 21.35 296 SER A C 1
ATOM 2231 O O . SER A 1 302 ? -1.453 18.455 -14.113 1.00 21.16 296 SER A O 1
ATOM 2234 N N . GLY A 1 303 ? -2.377 19.966 -15.502 1.00 22.26 297 GLY A N 1
ATOM 2235 C CA . GLY A 1 303 ? -3.735 19.701 -15.077 1.00 20.16 297 GLY A CA 1
ATOM 2236 C C . GLY A 1 303 ? -4.072 20.159 -13.677 1.00 23.30 297 GLY A C 1
ATOM 2237 O O . GLY A 1 303 ? -5.179 19.884 -13.204 1.00 21.69 297 GLY A O 1
ATOM 2238 N N . TYR A 1 304 ? -3.156 20.857 -13.000 1.00 17.64 298 TYR A N 1
ATOM 2239 C CA . TYR A 1 304 ? -3.387 21.220 -11.605 1.00 21.16 298 TYR A CA 1
ATOM 2240 C C . TYR A 1 304 ? -4.502 22.249 -11.456 1.00 20.67 298 TYR A C 1
ATOM 2241 O O . TYR A 1 304 ? -5.245 22.206 -10.468 1.00 20.20 298 TYR A O 1
ATOM 2250 N N . LEU A 1 305 ? -4.637 23.171 -12.405 1.00 18.87 299 LEU A N 1
ATOM 2251 C CA . LEU A 1 305 ? -5.804 24.040 -12.482 1.00 20.29 299 LEU A CA 1
ATOM 2252 C C . LEU A 1 305 ? -6.198 24.257 -13.936 1.00 19.38 299 LEU A C 1
ATOM 2253 O O . LEU A 1 305 ? -5.349 24.174 -14.831 1.00 20.99 299 LEU A O 1
ATOM 2258 N N . PRO A 1 306 ? -7.476 24.536 -14.197 1.00 20.64 300 PRO A N 1
ATOM 2259 C CA . PRO A 1 306 ? -7.917 24.795 -15.578 1.00 21.78 300 PRO A CA 1
ATOM 2260 C C . PRO A 1 306 ? -7.371 26.119 -16.095 1.00 22.82 300 PRO A C 1
ATOM 2261 O O . PRO A 1 306 ? -7.618 27.177 -15.513 1.00 20.25 300 PRO A O 1
ATOM 2265 N N . ILE A 1 307 ? -6.625 26.048 -17.196 1.00 20.74 301 ILE A N 1
ATOM 2266 C CA . ILE A 1 307 ? -6.164 27.232 -17.913 1.00 21.28 301 ILE A CA 1
ATOM 2267 C C . ILE A 1 307 ? -5.692 26.787 -19.291 1.00 21.47 301 ILE A C 1
ATOM 2268 O O . ILE A 1 307 ? -5.151 25.689 -19.453 1.00 21.38 301 ILE A O 1
ATOM 2273 N N . SER A 1 308 ? -5.926 27.636 -20.290 1.00 18.64 302 SER A N 1
ATOM 2274 C CA . SER A 1 308 ? -5.444 27.390 -21.641 1.00 21.83 302 SER A CA 1
ATOM 2275 C C . SER A 1 308 ? -5.043 28.715 -22.270 1.00 21.18 302 SER A C 1
ATOM 2276 O O . SER A 1 308 ? -5.309 29.791 -21.727 1.00 21.09 302 SER A O 1
ATOM 2279 N N . ALA A 1 309 ? -4.400 28.630 -23.432 1.00 18.67 303 ALA A N 1
ATOM 2280 C CA . ALA A 1 309 ? -3.941 29.832 -24.109 1.00 20.81 303 ALA A CA 1
ATOM 2281 C C . ALA A 1 309 ? -3.775 29.566 -25.597 1.00 20.92 303 ALA A C 1
ATOM 2282 O O . ALA A 1 309 ? -3.580 28.427 -26.028 1.00 20.76 303 ALA A O 1
ATOM 2284 N N . VAL A 1 310 ? -3.857 30.643 -26.375 1.00 19.26 304 VAL A N 1
ATOM 2285 C CA . VAL A 1 310 ? -3.469 30.647 -27.781 1.00 20.43 304 VAL A CA 1
ATOM 2286 C C . VAL A 1 310 ? -2.221 31.505 -27.922 1.00 22.60 304 VAL A C 1
ATOM 2287 O O . VAL A 1 310 ? -2.230 32.687 -27.558 1.00 25.46 304 VAL A O 1
ATOM 2291 N N . GLY A 1 311 ? -1.149 30.917 -28.450 1.00 20.63 305 GLY A N 1
ATOM 2292 C CA . GLY A 1 311 ? 0.017 31.700 -28.826 1.00 22.25 305 GLY A CA 1
ATOM 2293 C C . GLY A 1 311 ? -0.232 32.356 -30.170 1.00 21.95 305 GLY A C 1
ATOM 2294 O O . GLY A 1 311 ? -0.656 31.698 -31.125 1.00 22.64 305 GLY A O 1
ATOM 2295 N N . VAL A 1 312 ? 0.033 33.657 -30.251 1.00 18.43 306 VAL A N 1
ATOM 2296 C CA . VAL A 1 312 ? -0.351 34.468 -31.401 1.00 20.04 306 VAL A CA 1
ATOM 2297 C C . VAL A 1 312 ? 0.894 35.128 -31.978 1.00 24.19 306 VAL A C 1
ATOM 2298 O O . VAL A 1 312 ? 1.698 35.704 -31.236 1.00 19.08 306 VAL A O 1
ATOM 2302 N N . ALA A 1 313 ? 1.049 35.040 -33.298 1.00 21.57 307 ALA A N 1
ATOM 2303 C CA . ALA A 1 313 ? 2.198 35.630 -33.969 1.00 26.31 307 ALA A CA 1
ATOM 2304 C C . ALA A 1 313 ? 2.161 37.152 -33.885 1.00 22.99 307 ALA A C 1
ATOM 2305 O O . ALA A 1 313 ? 1.095 37.767 -33.793 1.00 23.54 307 ALA A O 1
ATOM 2307 N N . ASP A 1 314 ? 3.353 37.754 -33.910 1.00 22.97 308 ASP A N 1
ATOM 2308 C CA . ASP A 1 314 ? 3.467 39.206 -33.802 1.00 26.06 308 ASP A CA 1
ATOM 2309 C C . ASP A 1 314 ? 2.695 39.924 -34.904 1.00 23.38 308 ASP A C 1
ATOM 2310 O O . ASP A 1 314 ? 2.089 40.975 -34.661 1.00 23.52 308 ASP A O 1
ATOM 2315 N N . HIS A 1 315 ? 2.695 39.376 -36.122 1.00 20.97 309 HIS A N 1
ATOM 2316 C CA . HIS A 1 315 ? 2.042 40.077 -37.223 1.00 23.59 309 HIS A CA 1
ATOM 2317 C C . HIS A 1 315 ? 0.519 40.060 -37.109 1.00 23.59 309 HIS A C 1
ATOM 2318 O O . HIS A 1 315 ? -0.139 40.938 -37.680 1.00 23.74 309 HIS A O 1
ATOM 2325 N N . ILE A 1 316 ? -0.059 39.086 -36.398 1.00 20.83 310 ILE A N 1
ATOM 2326 C CA . ILE A 1 316 ? -1.492 39.136 -36.106 1.00 23.50 310 ILE A CA 1
ATOM 2327 C C . ILE A 1 316 ? -1.779 40.204 -35.058 1.00 21.90 310 ILE A C 1
ATOM 2328 O O . ILE A 1 316 ? -2.740 40.976 -35.178 1.00 23.88 310 ILE A O 1
ATOM 2333 N N . VAL A 1 317 ? -0.962 40.249 -34.000 1.00 22.16 311 VAL A N 1
ATOM 2334 C CA . VAL A 1 317 ? -1.106 41.305 -32.999 1.00 24.70 311 VAL A CA 1
ATOM 2335 C C . VAL A 1 317 ? -0.936 42.673 -33.646 1.00 27.51 311 VAL A C 1
ATOM 2336 O O . VAL A 1 317 ? -1.589 43.645 -33.246 1.00 26.16 311 VAL A O 1
ATOM 2340 N N . ALA A 1 318 ? -0.066 42.770 -34.658 1.00 27.43 312 ALA A N 1
ATOM 2341 C CA . ALA A 1 318 ? 0.153 44.043 -35.338 1.00 25.31 312 ALA A CA 1
ATOM 2342 C C . ALA A 1 318 ? -1.130 44.565 -35.972 1.00 29.15 312 ALA A C 1
ATOM 2343 O O . ALA A 1 318 ? -1.386 45.774 -35.959 1.00 26.36 312 ALA A O 1
ATOM 2345 N N . GLU A 1 319 ? -1.949 43.673 -36.534 1.00 24.03 313 GLU A N 1
ATOM 2346 C CA . GLU A 1 319 ? -3.229 44.100 -37.091 1.00 24.07 313 GLU A CA 1
ATOM 2347 C C . GLU A 1 319 ? -4.154 44.620 -35.997 1.00 27.13 313 GLU A C 1
ATOM 2348 O O . GLU A 1 319 ? -4.747 45.697 -36.131 1.00 24.37 313 GLU A O 1
ATOM 2354 N N . LEU A 1 320 ? -4.284 43.865 -34.903 1.00 21.60 314 LEU A N 1
ATOM 2355 C CA . LEU A 1 320 ? -5.127 44.291 -33.789 1.00 23.19 314 LEU A CA 1
ATOM 2356 C C . LEU A 1 320 ? -4.684 45.639 -33.233 1.00 28.25 314 LEU A C 1
ATOM 2357 O O . LEU A 1 320 ? -5.521 46.492 -32.913 1.00 24.43 314 LEU A O 1
ATOM 2362 N N . ARG A 1 321 ? -3.372 45.849 -33.108 1.00 23.26 315 ARG A N 1
ATOM 2363 C CA . ARG A 1 321 ? -2.865 47.051 -32.455 1.00 29.28 315 ARG A CA 1
ATOM 2364 C C . ARG A 1 321 ? -2.927 48.277 -33.357 1.00 32.14 315 ARG A C 1
ATOM 2365 O O . ARG A 1 321 ? -3.112 49.395 -32.861 1.00 33.57 315 ARG A O 1
ATOM 2373 N N . GLU A 1 322 ? -2.772 48.098 -34.669 1.00 28.40 316 GLU A N 1
ATOM 2374 C CA . GLU A 1 322 ? -2.730 49.233 -35.582 1.00 31.63 316 GLU A CA 1
ATOM 2375 C C . GLU A 1 322 ? -4.100 49.590 -36.147 1.00 32.31 316 GLU A C 1
ATOM 2376 O O . GLU A 1 322 ? -4.408 50.776 -36.306 1.00 33.27 316 GLU A O 1
ATOM 2382 N N . LYS A 1 323 ? -4.937 48.597 -36.455 1.00 31.96 317 LYS A N 1
ATOM 2383 C CA . LYS A 1 323 ? -6.294 48.896 -36.896 1.00 27.49 317 LYS A CA 1
ATOM 2384 C C . LYS A 1 323 ? -7.224 49.203 -35.733 1.00 30.23 317 LYS A C 1
ATOM 2385 O O . LYS A 1 323 ? -8.210 49.924 -35.918 1.00 31.43 317 LYS A O 1
ATOM 2391 N N . GLY A 1 324 ? -6.928 48.685 -34.544 1.00 28.39 318 GLY A N 1
ATOM 2392 C CA . GLY A 1 324 ? -7.805 48.872 -33.414 1.00 28.33 318 GLY A CA 1
ATOM 2393 C C . GLY A 1 324 ? -9.140 48.172 -33.603 1.00 24.23 318 GLY A C 1
ATOM 2394 O O . GLY A 1 324 ? -9.283 47.216 -34.368 1.00 25.74 318 GLY A O 1
ATOM 2395 N N . GLY A 1 325 ? -10.134 48.675 -32.879 1.00 26.45 319 GLY A N 1
ATOM 2396 C CA . GLY A 1 325 ? -11.418 48.012 -32.809 1.00 26.86 319 GLY A CA 1
ATOM 2397 C C . GLY A 1 325 ? -11.420 46.858 -31.828 1.00 25.40 319 GLY A C 1
ATOM 2398 O O . GLY A 1 325 ? -10.406 46.175 -31.653 1.00 25.56 319 GLY A O 1
ATOM 2399 N N . ASP A 1 326 ? -12.559 46.642 -31.176 1.00 22.04 320 ASP A N 1
ATOM 2400 C CA . ASP A 1 326 ? -12.703 45.524 -30.255 1.00 23.28 320 ASP A CA 1
ATOM 2401 C C . ASP A 1 326 ? -12.491 44.199 -30.975 1.00 24.81 320 ASP A C 1
ATOM 2402 O O . ASP A 1 326 ? -13.020 43.982 -32.069 1.00 23.83 320 ASP A O 1
ATOM 2407 N N . PHE A 1 327 ? -11.713 43.312 -30.360 1.00 21.19 321 PHE A N 1
ATOM 2408 C CA . PHE A 1 327 ? -11.793 41.887 -30.672 1.00 21.07 321 PHE A CA 1
ATOM 2409 C C . PHE A 1 327 ? -12.772 41.316 -29.659 1.00 23.50 321 PHE A C 1
ATOM 2410 O O . PHE A 1 327 ? -12.399 40.999 -28.526 1.00 23.45 321 PHE A O 1
ATOM 2418 N N . ILE A 1 328 ? -14.033 41.182 -30.064 1.00 23.35 322 ILE A N 1
ATOM 2419 C CA . ILE A 1 328 ? -15.106 40.910 -29.115 1.00 21.08 322 ILE A CA 1
ATOM 2420 C C . ILE A 1 328 ? -15.082 39.424 -28.805 1.00 23.13 322 ILE A C 1
ATOM 2421 O O . ILE A 1 328 ? -15.945 38.660 -29.255 1.00 24.20 322 ILE A O 1
ATOM 2426 N N . HIS A 1 329 ? -14.084 39.010 -28.029 1.00 21.85 323 HIS A N 1
ATOM 2427 C CA . HIS A 1 329 ? -13.850 37.601 -27.756 1.00 21.96 323 HIS A CA 1
ATOM 2428 C C . HIS A 1 329 ? -13.095 37.490 -26.443 1.00 25.68 323 HIS A C 1
ATOM 2429 O O . HIS A 1 329 ? -12.124 38.221 -26.221 1.00 22.06 323 HIS A O 1
ATOM 2436 N N . GLY A 1 330 ? -13.540 36.593 -25.585 1.00 22.60 324 GLY A N 1
ATOM 2437 C CA . GLY A 1 330 ? -12.866 36.329 -24.331 1.00 23.68 324 GLY A CA 1
ATOM 2438 C C . GLY A 1 330 ? -13.830 35.766 -23.312 1.00 23.03 324 GLY A C 1
ATOM 2439 O O . GLY A 1 330 ? -15.050 35.855 -23.439 1.00 20.17 324 GLY A O 1
ATOM 2440 N N . PHE A 1 331 ? -13.263 35.186 -22.260 1.00 21.62 325 PHE A N 1
ATOM 2441 C CA . PHE A 1 331 ? -14.026 34.440 -21.274 1.00 19.21 325 PHE A CA 1
ATOM 2442 C C . PHE A 1 331 ? -13.804 35.026 -19.888 1.00 20.97 325 PHE A C 1
ATOM 2443 O O . PHE A 1 331 ? -12.753 35.610 -19.605 1.00 20.82 325 PHE A O 1
ATOM 2451 N N . THR A 1 332 ? -14.831 34.897 -19.043 1.00 20.06 326 THR A N 1
ATOM 2452 C CA . THR A 1 332 ? -14.748 35.318 -17.647 1.00 21.76 326 THR A CA 1
ATOM 2453 C C . THR A 1 332 ? -13.422 34.925 -17.010 1.00 21.97 326 THR A C 1
ATOM 2454 O O . THR A 1 332 ? -12.757 35.743 -16.364 1.00 20.42 326 THR A O 1
ATOM 2458 N N . TYR A 1 333 ? -13.020 33.672 -17.193 1.00 19.82 327 TYR A N 1
ATOM 2459 C CA . TYR A 1 333 ? -11.817 33.137 -16.574 1.00 20.93 327 TYR A CA 1
ATOM 2460 C C . TYR A 1 333 ? -10.591 33.233 -17.473 1.00 20.61 327 TYR A C 1
ATOM 2461 O O . TYR A 1 333 ? -9.571 32.601 -17.177 1.00 19.33 327 TYR A O 1
ATOM 2470 N N . SER A 1 334 ? -10.667 33.994 -18.563 1.00 18.58 328 SER A N 1
ATOM 2471 C CA . SER A 1 334 ? -9.468 34.331 -19.320 1.00 21.43 328 SER A CA 1
ATOM 2472 C C . SER A 1 334 ? -8.492 35.079 -18.425 1.00 24.54 328 SER A C 1
ATOM 2473 O O . SER A 1 334 ? -8.809 36.157 -17.912 1.00 23.22 328 SER A O 1
ATOM 2476 N N . GLY A 1 335 ? -7.308 34.505 -18.228 1.00 23.47 329 GLY A N 1
ATOM 2477 C CA . GLY A 1 335 ? -6.313 35.141 -17.392 1.00 23.81 329 GLY A CA 1
ATOM 2478 C C . GLY A 1 335 ? -6.510 34.959 -15.906 1.00 23.43 329 GLY A C 1
ATOM 2479 O O . GLY A 1 335 ? -6.024 35.786 -15.127 1.00 26.24 329 GLY A O 1
ATOM 2480 N N . HIS A 1 336 ? -7.223 33.913 -15.489 1.00 20.08 330 HIS A N 1
ATOM 2481 C CA . HIS A 1 336 ? -7.525 33.675 -14.085 1.00 20.06 330 HIS A CA 1
ATOM 2482 C C . HIS A 1 336 ? -6.244 33.714 -13.254 1.00 20.16 330 HIS A C 1
ATOM 2483 O O . HIS A 1 336 ? -5.322 32.924 -13.511 1.00 21.14 330 HIS A O 1
ATOM 2490 N N . PRO A 1 337 ? -6.144 34.610 -12.267 1.00 23.51 331 PRO A N 1
ATOM 2491 C CA . PRO A 1 337 ? -4.843 34.823 -11.606 1.00 23.17 331 PRO A CA 1
ATOM 2492 C C . PRO A 1 337 ? -4.346 33.609 -10.842 1.00 24.79 331 PRO A C 1
ATOM 2493 O O . PRO A 1 337 ? -3.136 33.352 -10.821 1.00 21.18 331 PRO A O 1
ATOM 2497 N N . THR A 1 338 ? -5.244 32.852 -10.207 1.00 23.93 332 THR A N 1
ATOM 2498 C CA . THR A 1 338 ? -4.815 31.660 -9.484 1.00 22.95 332 THR A CA 1
ATOM 2499 C C . THR A 1 338 ? -4.370 30.569 -10.450 1.00 23.57 332 THR A C 1
ATOM 2500 O O . THR A 1 338 ? -3.323 29.941 -10.253 1.00 21.48 332 THR A O 1
ATOM 2504 N N . ALA A 1 339 ? -5.162 30.323 -11.497 1.00 22.58 333 ALA A N 1
ATOM 2505 C CA . ALA A 1 339 ? -4.761 29.355 -12.513 1.00 22.26 333 ALA A CA 1
ATOM 2506 C C . ALA A 1 339 ? -3.459 29.774 -13.184 1.00 22.24 333 ALA A C 1
ATOM 2507 O O . ALA A 1 339 ? -2.593 28.934 -13.456 1.00 20.84 333 ALA A O 1
ATOM 2509 N N . ALA A 1 340 ? -3.305 31.071 -13.462 1.00 19.57 334 ALA A N 1
ATOM 2510 C CA . ALA A 1 340 ? -2.064 31.560 -14.054 1.00 24.32 334 ALA A CA 1
ATOM 2511 C C . ALA A 1 340 ? -0.886 31.368 -13.106 1.00 22.94 334 ALA A C 1
ATOM 2512 O O . ALA A 1 340 ? 0.215 31.006 -13.537 1.00 23.25 334 ALA A O 1
ATOM 2514 N N . ALA A 1 341 ? -1.097 31.614 -11.810 1.00 20.85 335 ALA A N 1
ATOM 2515 C CA . ALA A 1 341 ? -0.019 31.443 -10.841 1.00 23.31 335 ALA A CA 1
ATOM 2516 C C . ALA A 1 341 ? 0.430 29.989 -10.769 1.00 26.53 335 ALA A C 1
ATOM 2517 O O . ALA A 1 341 ? 1.626 29.706 -10.631 1.00 24.29 335 ALA A O 1
ATOM 2519 N N . VAL A 1 342 ? -0.517 29.053 -10.860 1.00 21.19 336 VAL A N 1
ATOM 2520 C CA . VAL A 1 342 ? -0.163 27.638 -10.837 1.00 23.49 336 VAL A CA 1
ATOM 2521 C C . VAL A 1 342 ? 0.568 27.249 -12.117 1.00 22.31 336 VAL A C 1
ATOM 2522 O O . VAL A 1 342 ? 1.565 26.518 -12.079 1.00 20.15 336 VAL A O 1
ATOM 2526 N N . ALA A 1 343 ? 0.100 27.746 -13.265 1.00 19.33 337 ALA A N 1
ATOM 2527 C CA . ALA A 1 343 ? 0.764 27.436 -14.527 1.00 22.12 337 ALA A CA 1
ATOM 2528 C C . ALA A 1 343 ? 2.189 27.973 -14.548 1.00 25.03 337 ALA A C 1
ATOM 2529 O O . ALA A 1 343 ? 3.104 27.307 -15.047 1.00 23.75 337 ALA A O 1
ATOM 2531 N N . LEU A 1 344 ? 2.397 29.179 -14.018 1.00 20.99 338 LEU A N 1
ATOM 2532 C CA . LEU A 1 344 ? 3.746 29.734 -13.957 1.00 24.19 338 LEU A CA 1
ATOM 2533 C C . LEU A 1 344 ? 4.651 28.874 -13.086 1.00 24.86 338 LEU A C 1
ATOM 2534 O O . LEU A 1 344 ? 5.768 28.526 -13.484 1.00 24.43 338 LEU A O 1
ATOM 2539 N N . LYS A 1 345 ? 4.173 28.496 -11.898 1.00 26.53 339 LYS A N 1
ATOM 2540 C CA . LYS A 1 345 ? 4.969 27.640 -11.024 1.00 24.63 339 LYS A CA 1
ATOM 2541 C C . LYS A 1 345 ? 5.186 26.267 -11.646 1.00 26.19 339 LYS A C 1
ATOM 2542 O O . LYS A 1 345 ? 6.245 25.660 -11.454 1.00 24.28 339 LYS A O 1
ATOM 2548 N N . ASN A 1 346 ? 4.197 25.765 -12.391 1.00 22.80 340 ASN A N 1
ATOM 2549 C CA . ASN A 1 346 ? 4.356 24.496 -13.093 1.00 20.89 340 ASN A CA 1
ATOM 2550 C C . ASN A 1 346 ? 5.489 24.560 -14.112 1.00 25.10 340 ASN A C 1
ATOM 2551 O O . ASN A 1 346 ? 6.305 23.635 -14.205 1.00 23.05 340 ASN A O 1
ATOM 2556 N N . ILE A 1 347 ? 5.554 25.647 -14.885 1.00 23.57 341 ILE A N 1
ATOM 2557 C CA . ILE A 1 347 ? 6.637 25.810 -15.851 1.00 26.34 341 ILE A CA 1
ATOM 2558 C C . ILE A 1 347 ? 7.983 25.902 -15.136 1.00 26.33 341 ILE A C 1
ATOM 2559 O O . ILE A 1 347 ? 8.981 25.329 -15.590 1.00 26.69 341 ILE A O 1
ATOM 2564 N N . GLU A 1 348 ? 8.031 26.616 -14.005 1.00 24.87 342 GLU A N 1
ATOM 2565 C CA . GLU A 1 348 ? 9.285 26.754 -13.265 1.00 26.56 342 GLU A CA 1
ATOM 2566 C C . GLU A 1 348 ? 9.779 25.407 -12.745 1.00 28.41 342 GLU A C 1
ATOM 2567 O O . GLU A 1 348 ? 10.986 25.148 -12.732 1.00 28.89 342 GLU A O 1
ATOM 2573 N N . ILE A 1 349 ? 8.866 24.537 -12.308 1.00 26.83 343 ILE A N 1
ATOM 2574 C CA . ILE A 1 349 ? 9.267 23.195 -11.886 1.00 28.96 343 ILE A CA 1
ATOM 2575 C C . ILE A 1 349 ? 9.887 22.435 -13.055 1.00 29.62 343 ILE A C 1
ATOM 2576 O O . ILE A 1 349 ? 10.936 21.793 -12.918 1.00 26.16 343 ILE A O 1
ATOM 2581 N N . MET A 1 350 ? 9.239 22.497 -14.222 1.00 26.49 344 MET A N 1
ATOM 2582 C CA . MET A 1 350 ? 9.773 21.846 -15.415 1.00 26.38 344 MET A CA 1
ATOM 2583 C C . MET A 1 350 ? 11.166 22.367 -15.751 1.00 28.74 344 MET A C 1
ATOM 2584 O O . MET A 1 350 ? 12.069 21.586 -16.075 1.00 29.41 344 MET A O 1
ATOM 2589 N N . GLU A 1 351 ? 11.354 23.688 -15.683 1.00 25.69 345 GLU A N 1
ATOM 2590 C CA . GLU A 1 351 ? 12.673 24.274 -15.904 1.00 32.05 345 GLU A CA 1
ATOM 2591 C C . GLU A 1 351 ? 13.675 23.760 -14.879 1.00 28.69 345 GLU A C 1
ATOM 2592 O O . GLU A 1 351 ? 14.760 23.286 -15.235 1.00 28.78 345 GLU A O 1
ATOM 2598 N N . ARG A 1 352 ? 13.327 23.868 -13.594 1.00 27.86 346 ARG A N 1
ATOM 2599 C CA . ARG A 1 352 ? 14.232 23.470 -12.520 1.00 31.11 346 ARG A CA 1
ATOM 2600 C C . ARG A 1 352 ? 14.655 22.012 -12.650 1.00 30.22 346 ARG A C 1
ATOM 2601 O O . ARG A 1 352 ? 15.831 21.680 -12.459 1.00 31.24 346 ARG A O 1
ATOM 2609 N N . GLU A 1 353 ? 13.717 21.129 -12.978 1.00 26.60 347 GLU A N 1
ATOM 2610 C CA . GLU A 1 353 ? 14.000 19.703 -13.058 1.00 28.39 347 GLU A CA 1
ATOM 2611 C C . GLU A 1 353 ? 14.414 19.250 -14.455 1.00 28.46 347 GLU A C 1
ATOM 2612 O O . GLU A 1 353 ? 14.646 18.053 -14.656 1.00 28.50 347 GLU A O 1
ATOM 2618 N N . GLY A 1 354 ? 14.523 20.169 -15.416 1.00 28.54 348 GLY A N 1
ATOM 2619 C CA . GLY A 1 354 ? 14.973 19.811 -16.753 1.00 27.76 348 GLY A CA 1
ATOM 2620 C C . GLY A 1 354 ? 14.095 18.791 -17.444 1.00 31.81 348 GLY A C 1
ATOM 2621 O O . GLY A 1 354 ? 14.602 17.943 -18.185 1.00 28.73 348 GLY A O 1
ATOM 2622 N N . LEU A 1 355 ? 12.779 18.851 -17.219 1.00 25.38 349 LEU A N 1
ATOM 2623 C CA . LEU A 1 355 ? 11.889 17.778 -17.658 1.00 27.16 349 LEU A CA 1
ATOM 2624 C C . LEU A 1 355 ? 11.758 17.719 -19.178 1.00 22.07 349 LEU A C 1
ATOM 2625 O O . LEU A 1 355 ? 11.515 16.642 -19.736 1.00 23.85 349 LEU A O 1
ATOM 2630 N N . VAL A 1 356 ? 11.893 18.857 -19.860 1.00 21.48 350 VAL A N 1
ATOM 2631 C CA . VAL A 1 356 ? 11.838 18.866 -21.318 1.00 24.58 350 VAL A CA 1
ATOM 2632 C C . VAL A 1 356 ? 13.035 18.128 -21.907 1.00 29.42 350 VAL A C 1
ATOM 2633 O O . VAL A 1 356 ? 12.881 17.231 -22.747 1.00 21.57 350 VAL A O 1
ATOM 2637 N N . GLU A 1 357 ? 14.247 18.504 -21.487 1.00 24.39 351 GLU A N 1
ATOM 2638 C CA . GLU A 1 357 ? 15.443 17.860 -22.022 1.00 30.46 351 GLU A CA 1
ATOM 2639 C C . GLU A 1 357 ? 15.544 16.409 -21.572 1.00 29.84 351 GLU A C 1
ATOM 2640 O O . GLU A 1 357 ? 16.014 15.554 -22.332 1.00 28.58 351 GLU A O 1
ATOM 2646 N N . ARG A 1 358 ? 15.133 16.119 -20.337 1.00 28.31 352 ARG A N 1
ATOM 2647 C CA . ARG A 1 358 ? 15.120 14.735 -19.875 1.00 26.89 352 ARG A CA 1
ATOM 2648 C C . ARG A 1 358 ? 14.268 13.859 -20.785 1.00 28.94 352 ARG A C 1
ATOM 2649 O O . ARG A 1 358 ? 14.647 12.724 -21.100 1.00 27.30 352 ARG A O 1
ATOM 2657 N N . THR A 1 359 ? 13.108 14.369 -21.211 1.00 25.28 353 THR A N 1
ATOM 2658 C CA . THR A 1 359 ? 12.259 13.618 -22.130 1.00 25.68 353 THR A CA 1
ATOM 2659 C C . THR A 1 359 ? 12.945 13.423 -23.476 1.00 26.47 353 THR A C 1
ATOM 2660 O O . THR A 1 359 ? 12.905 12.328 -24.048 1.00 24.49 353 THR A O 1
ATOM 2664 N N . ARG A 1 360 ? 13.580 14.477 -23.998 1.00 28.55 354 ARG A N 1
ATOM 2665 C CA . ARG A 1 360 ? 14.258 14.363 -25.285 1.00 29.85 354 ARG A CA 1
ATOM 2666 C C . ARG A 1 360 ? 15.442 13.411 -25.202 1.00 31.20 354 ARG A C 1
ATOM 2667 O O . ARG A 1 360 ? 15.632 12.567 -26.084 1.00 29.85 354 ARG A O 1
ATOM 2675 N N . ASP A 1 361 ? 16.239 13.517 -24.140 1.00 29.11 355 ASP A N 1
ATOM 2676 C CA . ASP A 1 361 ? 17.524 12.851 -24.125 1.00 30.61 355 ASP A CA 1
ATOM 2677 C C . ASP A 1 361 ? 17.527 11.544 -23.345 1.00 33.72 355 ASP A C 1
ATOM 2678 O O . ASP A 1 361 ? 18.393 10.694 -23.617 1.00 33.78 355 ASP A O 1
ATOM 2683 N N . GLU A 1 362 ? 16.622 11.344 -22.374 1.00 30.65 356 GLU A N 1
ATOM 2684 C CA . GLU A 1 362 ? 16.670 10.099 -21.611 1.00 31.89 356 GLU A CA 1
ATOM 2685 C C . GLU A 1 362 ? 15.360 9.314 -21.612 1.00 31.91 356 GLU A C 1
ATOM 2686 O O . GLU A 1 362 ? 15.359 8.177 -22.092 1.00 34.04 356 GLU A O 1
ATOM 2692 N N . THR A 1 363 ? 14.283 9.813 -20.994 1.00 28.78 357 THR A N 1
ATOM 2693 C CA . THR A 1 363 ? 13.129 8.929 -20.853 1.00 27.32 357 THR A CA 1
ATOM 2694 C C . THR A 1 363 ? 12.536 8.599 -22.212 1.00 24.12 357 THR A C 1
ATOM 2695 O O . THR A 1 363 ? 12.052 7.481 -22.414 1.00 29.44 357 THR A O 1
ATOM 2699 N N . GLY A 1 364 ? 12.603 9.531 -23.161 1.00 25.06 358 GLY A N 1
ATOM 2700 C CA . GLY A 1 364 ? 12.118 9.294 -24.502 1.00 24.55 358 GLY A CA 1
ATOM 2701 C C . GLY A 1 364 ? 12.819 8.145 -25.202 1.00 29.33 358 GLY A C 1
ATOM 2702 O O . GLY A 1 364 ? 12.184 7.174 -25.626 1.00 27.80 358 GLY A O 1
ATOM 2703 N N . PRO A 1 365 ? 14.144 8.247 -25.366 1.00 29.06 359 PRO A N 1
ATOM 2704 C CA . PRO A 1 365 ? 14.893 7.102 -25.913 1.00 27.89 359 PRO A CA 1
ATOM 2705 C C . PRO A 1 365 ? 14.705 5.818 -25.123 1.00 28.17 359 PRO A C 1
ATOM 2706 O O . PRO A 1 365 ? 14.612 4.739 -25.722 1.00 25.76 359 PRO A O 1
ATOM 2710 N N . TYR A 1 366 ? 14.659 5.898 -23.790 1.00 31.63 360 TYR A N 1
ATOM 2711 C CA . TYR A 1 366 ? 14.450 4.692 -22.994 1.00 29.19 360 TYR A CA 1
ATOM 2712 C C . TYR A 1 366 ? 13.087 4.072 -23.284 1.00 27.97 360 TYR A C 1
ATOM 2713 O O . TYR A 1 366 ? 12.964 2.846 -23.383 1.00 25.69 360 TYR A O 1
ATOM 2722 N N . LEU A 1 367 ? 12.046 4.900 -23.400 1.00 26.51 361 LEU A N 1
ATOM 2723 C CA . LEU A 1 367 ? 10.729 4.376 -23.750 1.00 27.85 361 LEU A CA 1
ATOM 2724 C C . LEU A 1 367 ? 10.745 3.722 -25.126 1.00 24.25 361 LEU A C 1
ATOM 2725 O O . LEU A 1 367 ? 10.155 2.652 -25.320 1.00 25.97 361 LEU A O 1
ATOM 2730 N N . ALA A 1 368 ? 11.417 4.353 -26.093 1.00 26.90 362 ALA A N 1
ATOM 2731 C CA . ALA A 1 368 ? 11.526 3.776 -27.430 1.00 27.96 362 ALA A CA 1
ATOM 2732 C C . ALA A 1 368 ? 12.169 2.393 -27.392 1.00 28.83 362 ALA A C 1
ATOM 2733 O O . ALA A 1 368 ? 11.649 1.440 -27.985 1.00 29.90 362 ALA A O 1
ATOM 2735 N N . GLN A 1 369 ? 13.312 2.265 -26.710 1.00 28.49 363 GLN A N 1
ATOM 2736 C CA . GLN A 1 369 ? 13.966 0.961 -26.622 1.00 30.09 363 GLN A CA 1
ATOM 2737 C C . GLN A 1 369 ? 13.116 -0.030 -25.832 1.00 32.18 363 GLN A C 1
ATOM 2738 O O . GLN A 1 369 ? 13.060 -1.217 -26.175 1.00 28.37 363 GLN A O 1
ATOM 2744 N N . ALA A 1 370 ? 12.457 0.433 -24.764 1.00 30.82 364 ALA A N 1
ATOM 2745 C CA . ALA A 1 370 ? 11.620 -0.462 -23.969 1.00 28.89 364 ALA A CA 1
ATOM 2746 C C . ALA A 1 370 ? 10.426 -0.962 -24.774 1.00 30.82 364 ALA A C 1
ATOM 2747 O O . ALA A 1 370 ? 10.103 -2.155 -24.737 1.00 28.73 364 ALA A O 1
ATOM 2749 N N . LEU A 1 371 ? 9.753 -0.066 -25.501 1.00 27.46 365 LEU A N 1
ATOM 2750 C CA . LEU A 1 371 ? 8.633 -0.488 -26.337 1.00 27.89 365 LEU A CA 1
ATOM 2751 C C . LEU A 1 371 ? 9.092 -1.417 -27.453 1.00 29.97 365 LEU A C 1
ATOM 2752 O O . LEU A 1 371 ? 8.337 -2.301 -27.874 1.00 27.26 365 LEU A O 1
ATOM 2757 N N . ALA A 1 372 ? 10.319 -1.224 -27.950 1.00 27.71 366 ALA A N 1
ATOM 2758 C CA . ALA A 1 372 ? 10.831 -2.070 -29.023 1.00 32.09 366 ALA A CA 1
ATOM 2759 C C . ALA A 1 372 ? 10.951 -3.526 -28.592 1.00 27.71 366 ALA A C 1
ATOM 2760 O O . ALA A 1 372 ? 10.911 -4.425 -29.439 1.00 30.76 366 ALA A O 1
ATOM 2762 N N . SER A 1 373 ? 11.107 -3.782 -27.290 1.00 27.88 367 SER A N 1
ATOM 2763 C CA . SER A 1 373 ? 11.155 -5.160 -26.811 1.00 30.34 367 SER A CA 1
ATOM 2764 C C . SER A 1 373 ? 9.827 -5.883 -26.998 1.00 31.58 367 SER A C 1
ATOM 2765 O O . SER A 1 373 ? 9.793 -7.117 -26.928 1.00 30.53 367 SER A O 1
ATOM 2768 N N . LEU A 1 374 ? 8.739 -5.147 -27.234 1.00 27.54 368 LEU A N 1
ATOM 2769 C CA . LEU A 1 374 ? 7.439 -5.739 -27.519 1.00 27.79 368 LEU A CA 1
ATOM 2770 C C . LEU A 1 374 ? 7.281 -6.153 -28.976 1.00 29.05 368 LEU A C 1
ATOM 2771 O O . LEU A 1 374 ? 6.289 -6.810 -29.309 1.00 25.86 368 LEU A O 1
ATOM 2776 N N . ASN A 1 375 ? 8.225 -5.778 -29.846 1.00 29.13 369 ASN A N 1
ATOM 2777 C CA . ASN A 1 375 ? 8.071 -6.018 -31.280 1.00 25.92 369 ASN A CA 1
ATOM 2778 C C . ASN A 1 375 ? 7.940 -7.499 -31.613 1.00 29.13 369 ASN A C 1
ATOM 2779 O O . ASN A 1 375 ? 7.288 -7.853 -32.601 1.00 29.85 369 ASN A O 1
ATOM 2784 N N . ASP A 1 376 ? 8.542 -8.376 -30.811 1.00 29.27 370 ASP A N 1
ATOM 2785 C CA . ASP A 1 376 ? 8.510 -9.804 -31.098 1.00 30.97 370 ASP A CA 1
ATOM 2786 C C . ASP A 1 376 ? 7.244 -10.497 -30.605 1.00 28.49 370 ASP A C 1
ATOM 2787 O O . ASP A 1 376 ? 7.092 -11.700 -30.839 1.00 27.53 370 ASP A O 1
ATOM 2792 N N . HIS A 1 377 ? 6.345 -9.786 -29.931 1.00 31.50 371 HIS A N 1
ATOM 2793 C CA . HIS A 1 377 ? 5.127 -10.417 -29.444 1.00 28.35 371 HIS A CA 1
ATOM 2794 C C . HIS A 1 377 ? 4.227 -10.806 -30.616 1.00 26.05 371 HIS A C 1
ATOM 2795 O O . HIS A 1 377 ? 4.121 -10.059 -31.594 1.00 26.25 371 HIS A O 1
ATOM 2802 N N . PRO A 1 378 ? 3.575 -11.971 -30.552 1.00 25.05 372 PRO A N 1
ATOM 2803 C CA . PRO A 1 378 ? 2.725 -12.405 -31.676 1.00 29.85 372 PRO A CA 1
ATOM 2804 C C . PRO A 1 378 ? 1.562 -11.472 -31.995 1.00 28.03 372 PRO A C 1
ATOM 2805 O O . PRO A 1 378 ? 1.008 -11.570 -33.097 1.00 27.60 372 PRO A O 1
ATOM 2809 N N . LEU A 1 379 ? 1.162 -10.588 -31.080 1.00 27.43 373 LEU A N 1
ATOM 2810 C CA . LEU A 1 379 ? 0.042 -9.685 -31.325 1.00 24.36 373 LEU A CA 1
ATOM 2811 C C . LEU A 1 379 ? 0.457 -8.311 -31.843 1.00 25.81 373 LEU A C 1
ATOM 2812 O O . LEU A 1 379 ? -0.411 -7.550 -32.283 1.00 27.92 373 LEU A O 1
ATOM 2817 N N . VAL A 1 380 ? 1.743 -7.974 -31.807 1.00 25.99 374 VAL A N 1
ATOM 2818 C CA . VAL A 1 380 ? 2.205 -6.607 -32.030 1.00 25.35 374 VAL A CA 1
ATOM 2819 C C . VAL A 1 380 ? 2.600 -6.437 -33.492 1.00 27.02 374 VAL A C 1
ATOM 2820 O O . VAL A 1 380 ? 3.464 -7.162 -34.002 1.00 25.80 374 VAL A O 1
ATOM 2824 N N . GLY A 1 381 ? 1.970 -5.474 -34.162 1.00 26.02 375 GLY A N 1
ATOM 2825 C CA . GLY A 1 381 ? 2.277 -5.168 -35.547 1.00 27.04 375 GLY A CA 1
ATOM 2826 C C . GLY A 1 381 ? 3.299 -4.062 -35.713 1.00 28.09 375 GLY A C 1
ATOM 2827 O O . GLY A 1 381 ? 4.016 -4.017 -36.718 1.00 28.70 375 GLY A O 1
ATOM 2828 N N . GLU A 1 382 ? 3.371 -3.162 -34.732 1.00 21.15 376 GLU A N 1
ATOM 2829 C CA . GLU A 1 382 ? 4.245 -1.997 -34.777 1.00 25.32 376 GLU A CA 1
ATOM 2830 C C . GLU A 1 382 ? 4.230 -1.321 -33.416 1.00 26.29 376 GLU A C 1
ATOM 2831 O O . GLU A 1 382 ? 3.190 -1.277 -32.754 1.00 25.16 376 GLU A O 1
ATOM 2837 N N . VAL A 1 383 ? 5.387 -0.813 -33.000 1.00 23.15 377 VAL A N 1
ATOM 2838 C CA . VAL A 1 383 ? 5.478 0.137 -31.901 1.00 24.59 377 VAL A CA 1
ATOM 2839 C C . VAL A 1 383 ? 6.133 1.404 -32.434 1.00 25.42 377 VAL A C 1
ATOM 2840 O O . VAL A 1 383 ? 6.999 1.348 -33.314 1.00 23.71 377 VAL A O 1
ATOM 2844 N N . ARG A 1 384 ? 5.685 2.550 -31.929 1.00 26.76 378 ARG A N 1
ATOM 2845 C CA . ARG A 1 384 ? 6.236 3.836 -32.325 1.00 23.07 378 ARG A CA 1
ATOM 2846 C C . ARG A 1 384 ? 6.131 4.780 -31.140 1.00 25.66 378 ARG A C 1
ATOM 2847 O O . ARG A 1 384 ? 5.231 4.648 -30.306 1.00 22.80 378 ARG A O 1
ATOM 2855 N N . SER A 1 385 ? 7.054 5.733 -31.073 1.00 24.82 379 SER A N 1
ATOM 2856 C CA . SER A 1 385 ? 7.033 6.692 -29.980 1.00 25.20 379 SER A CA 1
ATOM 2857 C C . SER A 1 385 ? 7.894 7.892 -30.338 1.00 22.64 379 SER A C 1
ATOM 2858 O O . SER A 1 385 ? 8.771 7.821 -31.203 1.00 22.71 379 SER A O 1
ATOM 2861 N N . LEU A 1 386 ? 7.625 8.999 -29.651 1.00 22.62 380 LEU A N 1
ATOM 2862 C CA . LEU A 1 386 ? 8.423 10.213 -29.747 1.00 24.50 380 LEU A CA 1
ATOM 2863 C C . LEU A 1 386 ? 8.321 10.928 -28.411 1.00 24.89 380 LEU A C 1
ATOM 2864 O O . LEU A 1 386 ? 7.213 11.227 -27.954 1.00 25.17 380 LEU A O 1
ATOM 2869 N N . GLY A 1 387 ? 9.468 11.209 -27.797 1.00 24.14 381 GLY A N 1
ATOM 2870 C CA . GLY A 1 387 ? 9.440 11.645 -26.412 1.00 24.76 381 GLY A CA 1
ATOM 2871 C C . GLY A 1 387 ? 8.734 10.613 -25.556 1.00 24.51 381 GLY A C 1
ATOM 2872 O O . GLY A 1 387 ? 8.962 9.405 -25.683 1.00 23.97 381 GLY A O 1
ATOM 2873 N N . LEU A 1 388 ? 7.857 11.085 -24.673 1.00 22.79 382 LEU A N 1
ATOM 2874 C CA . LEU A 1 388 ? 7.072 10.200 -23.813 1.00 23.15 382 LEU A CA 1
ATOM 2875 C C . LEU A 1 388 ? 5.635 10.064 -24.298 1.00 21.99 382 LEU A C 1
ATOM 2876 O O . LEU A 1 388 ? 4.690 10.094 -23.506 1.00 23.36 382 LEU A O 1
ATOM 2881 N N . ILE A 1 389 ? 5.450 9.921 -25.607 1.00 23.80 383 ILE A N 1
ATOM 2882 C CA . ILE A 1 389 ? 4.178 9.515 -26.191 1.00 25.84 383 ILE A CA 1
ATOM 2883 C C . ILE A 1 389 ? 4.463 8.336 -27.111 1.00 24.15 383 ILE A C 1
ATOM 2884 O O . ILE A 1 389 ? 5.481 8.318 -27.812 1.00 24.36 383 ILE A O 1
ATOM 2889 N N . GLY A 1 390 ? 3.602 7.321 -27.062 1.00 22.35 384 GLY A N 1
ATOM 2890 C CA . GLY A 1 390 ? 3.877 6.104 -27.805 1.00 21.88 384 GLY A CA 1
ATOM 2891 C C . GLY A 1 390 ? 2.621 5.309 -28.074 1.00 23.39 384 GLY A C 1
ATOM 2892 O O . GLY A 1 390 ? 1.554 5.575 -27.516 1.00 23.40 384 GLY A O 1
ATOM 2893 N N . ALA A 1 391 ? 2.768 4.308 -28.940 1.00 22.08 385 ALA A N 1
ATOM 2894 C CA . ALA A 1 391 ? 1.636 3.506 -29.380 1.00 23.39 385 ALA A CA 1
ATOM 2895 C C . ALA A 1 391 ? 2.100 2.099 -29.725 1.00 24.88 385 ALA A C 1
ATOM 2896 O O . ALA A 1 391 ? 3.190 1.913 -30.274 1.00 22.65 385 ALA A O 1
ATOM 2898 N N . VAL A 1 392 ? 1.262 1.116 -29.402 1.00 24.96 386 VAL A N 1
ATOM 2899 C CA . VAL A 1 392 ? 1.485 -0.281 -29.761 1.00 23.29 386 VAL A CA 1
ATOM 2900 C C . VAL A 1 392 ? 0.297 -0.743 -30.593 1.00 22.50 386 VAL A C 1
ATOM 2901 O O . VAL A 1 392 ? -0.853 -0.655 -30.144 1.00 21.05 386 VAL A O 1
ATOM 2905 N N . GLU A 1 393 ? 0.572 -1.238 -31.797 1.00 21.20 387 GLU A N 1
ATOM 2906 C CA . GLU A 1 393 ? -0.472 -1.699 -32.703 1.00 22.29 387 GLU A CA 1
ATOM 2907 C C . GLU A 1 393 ? -0.742 -3.184 -32.487 1.00 25.74 387 GLU A C 1
ATOM 2908 O O . GLU A 1 393 ? 0.193 -3.991 -32.431 1.00 25.00 387 GLU A O 1
ATOM 2914 N N . ILE A 1 394 ? -2.020 -3.538 -32.368 1.00 21.50 388 ILE A N 1
ATOM 2915 C CA . ILE A 1 394 ? -2.456 -4.924 -32.220 1.00 23.77 388 ILE A CA 1
ATOM 2916 C C . ILE A 1 394 ? -2.925 -5.429 -33.577 1.00 23.77 388 ILE A C 1
ATOM 2917 O O . ILE A 1 394 ? -3.790 -4.810 -34.211 1.00 24.01 388 ILE A O 1
ATOM 2922 N N . VAL A 1 395 ? -2.364 -6.552 -34.023 1.00 24.36 389 VAL A N 1
ATOM 2923 C CA . VAL A 1 395 ? -2.708 -7.134 -35.314 1.00 26.87 389 VAL A CA 1
ATOM 2924 C C . VAL A 1 395 ? -3.008 -8.614 -35.130 1.00 25.66 389 VAL A C 1
ATOM 2925 O O . VAL A 1 395 ? -2.522 -9.255 -34.193 1.00 24.07 389 VAL A O 1
ATOM 2929 N N . ARG A 1 396 ? -3.819 -9.158 -36.037 1.00 22.45 390 ARG A N 1
ATOM 2930 C CA . ARG A 1 396 ? -4.090 -10.589 -36.055 1.00 23.38 390 ARG A CA 1
ATOM 2931 C C . ARG A 1 396 ? -3.103 -11.369 -36.913 1.00 25.82 390 ARG A C 1
ATOM 2932 O O . ARG A 1 396 ? -3.142 -12.603 -36.905 1.00 25.58 390 ARG A O 1
ATOM 2940 N N . GLU A 1 397 ? -2.229 -10.687 -37.650 1.00 26.03 391 GLU A N 1
ATOM 2941 C CA . GLU A 1 397 ? -1.293 -11.362 -38.543 1.00 28.00 391 GLU A CA 1
ATOM 2942 C C . GLU A 1 397 ? 0.004 -10.571 -38.590 1.00 27.50 391 GLU A C 1
ATOM 2943 O O . GLU A 1 397 ? 0.007 -9.413 -39.019 1.00 24.59 391 GLU A O 1
ATOM 2949 N N . LYS A 1 398 ? 1.088 -11.189 -38.121 1.00 28.97 392 LYS A N 1
ATOM 2950 C CA . LYS A 1 398 ? 2.399 -10.551 -38.134 1.00 28.45 392 LYS A CA 1
ATOM 2951 C C . LYS A 1 398 ? 2.786 -10.129 -39.547 1.00 29.92 392 LYS A C 1
ATOM 2952 O O . LYS A 1 398 ? 2.469 -10.808 -40.528 1.00 28.76 392 LYS A O 1
ATOM 2958 N N . GLY A 1 399 ? 3.471 -8.992 -39.645 1.00 30.31 393 GLY A N 1
ATOM 2959 C CA . GLY A 1 399 ? 3.907 -8.463 -40.920 1.00 29.35 393 GLY A CA 1
ATOM 2960 C C . GLY A 1 399 ? 2.824 -7.804 -41.741 1.00 30.89 393 GLY A C 1
ATOM 2961 O O . GLY A 1 399 ? 3.057 -7.498 -42.916 1.00 29.67 393 GLY A O 1
ATOM 2962 N N . THR A 1 400 ? 1.646 -7.581 -41.163 1.00 24.78 394 THR A N 1
ATOM 2963 C CA . THR A 1 400 ? 0.537 -6.899 -41.813 1.00 23.77 394 THR A CA 1
ATOM 2964 C C . THR A 1 400 ? -0.035 -5.868 -40.848 1.00 27.31 394 THR A C 1
ATOM 2965 O O . THR A 1 400 ? 0.406 -5.745 -39.700 1.00 25.34 394 THR A O 1
ATOM 2969 N N . ASN A 1 401 ? -1.031 -5.118 -41.320 1.00 21.17 395 ASN A N 1
ATOM 2970 C CA . ASN A 1 401 ? -1.859 -4.290 -40.454 1.00 25.23 395 ASN A CA 1
ATOM 2971 C C . ASN A 1 401 ? -3.259 -4.874 -40.298 1.00 24.52 395 ASN A C 1
ATOM 2972 O O . ASN A 1 401 ? -4.203 -4.149 -39.971 1.00 23.52 395 ASN A O 1
ATOM 2977 N N . HIS A 1 402 ? -3.400 -6.178 -40.522 1.00 24.46 396 HIS A N 1
ATOM 2978 C CA . HIS A 1 402 ? -4.697 -6.830 -40.435 1.00 23.74 396 HIS A CA 1
ATOM 2979 C C . HIS A 1 402 ? -5.173 -6.861 -38.988 1.00 24.23 396 HIS A C 1
ATOM 2980 O O . HIS A 1 402 ? -4.401 -7.149 -38.069 1.00 25.09 396 HIS A O 1
ATOM 2987 N N . ARG A 1 403 ? -6.455 -6.577 -38.787 1.00 24.88 397 ARG A N 1
ATOM 2988 C CA . ARG A 1 403 ? -7.022 -6.443 -37.456 1.00 23.91 397 ARG A CA 1
ATOM 2989 C C . ARG A 1 403 ? -7.927 -7.628 -37.152 1.00 23.65 397 ARG A C 1
ATOM 2990 O O . ARG A 1 403 ? -8.504 -8.237 -38.057 1.00 26.18 397 ARG A O 1
ATOM 2998 N N . PHE A 1 404 ? -8.053 -7.944 -35.863 1.00 24.38 398 PHE A N 1
ATOM 2999 C CA . PHE A 1 404 ? -8.913 -9.043 -35.447 1.00 27.51 398 PHE A CA 1
ATOM 3000 C C . PHE A 1 404 ? -10.350 -8.789 -35.882 1.00 26.26 398 PHE A C 1
ATOM 3001 O O . PHE A 1 404 ? -10.864 -7.673 -35.761 1.00 25.29 398 PHE A O 1
ATOM 3009 N N . LEU A 1 405 ? -10.986 -9.834 -36.408 1.00 28.78 399 LEU A N 1
ATOM 3010 C CA . LEU A 1 405 ? -12.338 -9.799 -36.959 1.00 26.57 399 LEU A CA 1
ATOM 3011 C C . LEU A 1 405 ? -12.468 -8.845 -38.140 1.00 32.11 399 LEU A C 1
ATOM 3012 O O . LEU A 1 405 ? -13.590 -8.563 -38.579 1.00 34.69 399 LEU A O 1
ATOM 3017 N N . ASP A 1 406 ? -11.345 -8.363 -38.681 1.00 31.31 400 ASP A N 1
ATOM 3018 C CA . ASP A 1 406 ? -11.336 -7.301 -39.690 1.00 29.79 400 ASP A CA 1
ATOM 3019 C C . ASP A 1 406 ? -12.261 -6.157 -39.290 1.00 30.95 400 ASP A C 1
ATOM 3020 O O . ASP A 1 406 ? -12.987 -5.595 -40.113 1.00 33.49 400 ASP A O 1
ATOM 3025 N N . LYS A 1 407 ? -12.225 -5.801 -38.009 1.00 29.67 401 LYS A N 1
ATOM 3026 C CA . LYS A 1 407 ? -13.163 -4.816 -37.474 1.00 37.51 401 LYS A CA 1
ATOM 3027 C C . LYS A 1 407 ? -12.446 -4.078 -36.342 1.00 33.71 401 LYS A C 1
ATOM 3028 O O . LYS A 1 407 ? -12.523 -4.474 -35.176 1.00 31.05 401 LYS A O 1
ATOM 3034 N N . GLU A 1 408 ? -11.728 -3.022 -36.724 1.00 34.95 402 GLU A N 1
ATOM 3035 C CA . GLU A 1 408 ? -10.944 -2.218 -35.799 1.00 30.01 402 GLU A CA 1
ATOM 3036 C C . GLU A 1 408 ? -11.766 -1.802 -34.591 1.00 31.38 402 GLU A C 1
ATOM 3037 O O . GLU A 1 408 ? -12.885 -1.300 -34.725 1.00 34.55 402 GLU A O 1
ATOM 3043 N N . GLY A 1 409 ? -11.194 -2.011 -33.406 1.00 31.15 403 GLY A N 1
ATOM 3044 C CA . GLY A 1 409 ? -11.825 -1.615 -32.162 1.00 31.34 403 GLY A CA 1
ATOM 3045 C C . GLY A 1 409 ? -12.348 -2.752 -31.319 1.00 30.27 403 GLY A C 1
ATOM 3046 O O . GLY A 1 409 ? -12.970 -2.494 -30.283 1.00 31.76 403 GLY A O 1
ATOM 3047 N N . GLU A 1 410 ? -12.149 -3.998 -31.737 1.00 28.87 404 GLU A N 1
ATOM 3048 C CA . GLU A 1 410 ? -12.528 -5.135 -30.912 1.00 33.01 404 GLU A CA 1
ATOM 3049 C C . GLU A 1 410 ? -11.385 -5.594 -30.014 1.00 34.15 404 GLU A C 1
ATOM 3050 O O . GLU A 1 410 ? -11.590 -5.861 -28.826 1.00 31.52 404 GLU A O 1
ATOM 3056 N N . ALA A 1 411 ? -10.175 -5.691 -30.575 1.00 27.00 405 ALA A N 1
ATOM 3057 C CA . ALA A 1 411 ? -9.035 -6.199 -29.817 1.00 26.47 405 ALA A CA 1
ATOM 3058 C C . ALA A 1 411 ? -8.542 -5.184 -28.794 1.00 28.19 405 ALA A C 1
ATOM 3059 O O . ALA A 1 411 ? -8.173 -5.554 -27.673 1.00 25.79 405 ALA A O 1
ATOM 3061 N N . GLY A 1 412 ? -8.518 -3.906 -29.169 1.00 26.11 406 GLY A N 1
ATOM 3062 C CA . GLY A 1 412 ? -8.029 -2.840 -28.323 1.00 26.14 406 GLY A CA 1
ATOM 3063 C C . GLY A 1 412 ? -8.545 -2.861 -26.898 1.00 25.18 406 GLY A C 1
ATOM 3064 O O . GLY A 1 412 ? -7.775 -2.997 -25.943 1.00 25.12 406 GLY A O 1
ATOM 3065 N N . PRO A 1 413 ? -9.860 -2.690 -26.725 1.00 25.64 407 PRO A N 1
ATOM 3066 C CA . PRO A 1 413 ? -10.421 -2.654 -25.363 1.00 24.74 407 PRO A CA 1
ATOM 3067 C C . PRO A 1 413 ? -10.117 -3.891 -24.534 1.00 27.85 407 PRO A C 1
ATOM 3068 O O . PRO A 1 413 ? -9.970 -3.779 -23.310 1.00 25.30 407 PRO A O 1
ATOM 3072 N N . ILE A 1 414 ? -10.022 -5.067 -25.158 1.00 29.28 408 ILE A N 1
ATOM 3073 C CA . ILE A 1 414 ? -9.711 -6.283 -24.408 1.00 26.37 408 ILE A CA 1
ATOM 3074 C C . ILE A 1 414 ? -8.312 -6.194 -23.811 1.00 26.37 408 ILE A C 1
ATOM 3075 O O . ILE A 1 414 ? -8.098 -6.505 -22.633 1.00 26.14 408 ILE A O 1
ATOM 3080 N N . VAL A 1 415 ? -7.338 -5.760 -24.614 1.00 27.60 409 VAL A N 1
ATOM 3081 C CA . VAL A 1 415 ? -5.981 -5.585 -24.106 1.00 27.92 409 VAL A CA 1
ATOM 3082 C C . VAL A 1 415 ? -5.941 -4.470 -23.070 1.00 25.23 409 VAL A C 1
ATOM 3083 O O . VAL A 1 415 ? -5.287 -4.595 -22.026 1.00 23.49 409 VAL A O 1
ATOM 3087 N N . ARG A 1 416 ? -6.629 -3.358 -23.347 1.00 23.93 410 ARG A N 1
ATOM 3088 C CA . ARG A 1 416 ? -6.701 -2.251 -22.396 1.00 24.65 410 ARG A CA 1
ATOM 3089 C C . ARG A 1 416 ? -7.205 -2.717 -21.036 1.00 23.54 410 ARG A C 1
ATOM 3090 O O . ARG A 1 416 ? -6.597 -2.426 -20.000 1.00 23.44 410 ARG A O 1
ATOM 3098 N N . ASP A 1 417 ? -8.330 -3.438 -21.024 1.00 25.44 411 ASP A N 1
ATOM 3099 C CA . ASP A 1 417 ? -8.939 -3.846 -19.763 1.00 28.93 411 ASP A CA 1
ATOM 3100 C C . ASP A 1 417 ? -8.024 -4.771 -18.971 1.00 28.24 411 ASP A C 1
ATOM 3101 O O . ASP A 1 417 ? -8.026 -4.732 -17.736 1.00 28.40 411 ASP A O 1
ATOM 3106 N N . LEU A 1 418 ? -7.241 -5.608 -19.657 1.00 26.18 412 LEU A N 1
ATOM 3107 C CA . LEU A 1 418 ? -6.272 -6.454 -18.966 1.00 23.63 412 LEU A CA 1
ATOM 3108 C C . LEU A 1 418 ? -5.127 -5.627 -18.403 1.00 30.67 412 LEU A C 1
ATOM 3109 O O . LEU A 1 418 ? -4.648 -5.890 -17.292 1.00 26.07 412 LEU A O 1
ATOM 3114 N N . CYS A 1 419 ? -4.673 -4.627 -19.157 1.00 26.04 413 CYS A N 1
ATOM 3115 C CA . CYS A 1 419 ? -3.702 -3.689 -18.614 1.00 24.60 413 CYS A CA 1
ATOM 3116 C C . CYS A 1 419 ? -4.214 -3.065 -17.309 1.00 27.83 413 CYS A C 1
ATOM 3117 O O . CYS A 1 419 ? -3.473 -2.988 -16.324 1.00 27.21 413 CYS A O 1
ATOM 3120 N N . ILE A 1 420 ? -5.477 -2.605 -17.279 1.00 25.12 414 ILE A N 1
ATOM 3121 C CA . ILE A 1 420 ? -5.990 -1.861 -16.112 1.00 28.43 414 ILE A CA 1
ATOM 3122 C C . ILE A 1 420 ? -6.151 -2.769 -14.890 1.00 29.28 414 ILE A C 1
ATOM 3123 O O . ILE A 1 420 ? -5.750 -2.427 -13.761 1.00 30.99 414 ILE A O 1
ATOM 3128 N N . LYS A 1 421 ? -6.714 -3.955 -15.150 1.00 30.98 415 LYS A N 1
ATOM 3129 C CA . LYS A 1 421 ? -6.656 -5.157 -14.326 1.00 32.32 415 LYS A CA 1
ATOM 3130 C C . LYS A 1 421 ? -5.250 -5.467 -13.815 1.00 31.16 415 LYS A C 1
ATOM 3131 O O . LYS A 1 421 ? -5.070 -5.805 -12.638 1.00 31.86 415 LYS A O 1
ATOM 3137 N N . ASN A 1 422 ? -4.236 -5.326 -14.658 1.00 27.49 416 ASN A N 1
ATOM 3138 C CA . ASN A 1 422 ? -2.887 -5.614 -14.213 1.00 29.57 416 ASN A CA 1
ATOM 3139 C C . ASN A 1 422 ? -2.195 -4.408 -13.612 1.00 33.21 416 ASN A C 1
ATOM 3140 O O . ASN A 1 422 ? -1.001 -4.494 -13.325 1.00 26.78 416 ASN A O 1
ATOM 3145 N N . GLY A 1 423 ? -2.910 -3.305 -13.394 1.00 29.06 417 GLY A N 1
ATOM 3146 C CA . GLY A 1 423 ? -2.351 -2.186 -12.655 1.00 26.99 417 GLY A CA 1
ATOM 3147 C C . GLY A 1 423 ? -1.739 -1.083 -13.484 1.00 27.79 417 GLY A C 1
ATOM 3148 O O . GLY A 1 423 ? -0.884 -0.352 -12.972 1.00 26.70 417 GLY A O 1
ATOM 3149 N N . LEU A 1 424 ? -2.142 -0.937 -14.744 1.00 22.79 418 LEU A N 1
ATOM 3150 C CA . LEU A 1 424 ? -1.601 0.087 -15.628 1.00 23.10 418 LEU A CA 1
ATOM 3151 C C . LEU A 1 424 ? -2.743 0.777 -16.354 1.00 24.85 418 LEU A C 1
ATOM 3152 O O . LEU A 1 424 ? -3.547 0.116 -17.019 1.00 21.56 418 LEU A O 1
ATOM 3157 N N . MET A 1 425 ? -2.809 2.100 -16.233 1.00 22.56 419 MET A N 1
ATOM 3158 C CA . MET A 1 425 ? -3.745 2.893 -17.020 1.00 24.88 419 MET A CA 1
ATOM 3159 C C . MET A 1 425 ? -3.100 3.226 -18.360 1.00 23.72 419 MET A C 1
ATOM 3160 O O . MET A 1 425 ? -2.184 4.050 -18.431 1.00 26.53 419 MET A O 1
ATOM 3165 N N . VAL A 1 426 ? -3.582 2.579 -19.420 1.00 22.05 420 VAL A N 1
ATOM 3166 C CA . VAL A 1 426 ? -3.301 2.972 -20.793 1.00 23.77 420 VAL A CA 1
ATOM 3167 C C . VAL A 1 426 ? -4.621 2.924 -21.545 1.00 27.75 420 VAL A C 1
ATOM 3168 O O . VAL A 1 426 ? -5.584 2.285 -21.114 1.00 29.78 420 VAL A O 1
ATOM 3172 N N . ARG A 1 427 ? -4.666 3.616 -22.674 1.00 26.93 421 ARG A N 1
ATOM 3173 C CA . ARG A 1 427 ? -5.886 3.715 -23.455 1.00 26.48 421 ARG A CA 1
ATOM 3174 C C . ARG A 1 427 ? -5.767 2.908 -24.739 1.00 26.33 421 ARG A C 1
ATOM 3175 O O . ARG A 1 427 ? -4.681 2.760 -25.307 1.00 25.60 421 ARG A O 1
ATOM 3183 N N . ALA A 1 428 ? -6.899 2.374 -25.177 1.00 25.91 422 ALA A N 1
ATOM 3184 C CA . ALA A 1 428 ? -7.015 1.745 -26.482 1.00 25.72 422 ALA A CA 1
ATOM 3185 C C . ALA A 1 428 ? -7.755 2.703 -27.403 1.00 27.23 422 ALA A C 1
ATOM 3186 O O . ALA A 1 428 ? -8.921 3.032 -27.157 1.00 28.55 422 ALA A O 1
ATOM 3188 N N . ILE A 1 429 ? -7.079 3.151 -28.453 1.00 22.65 423 ILE A N 1
ATOM 3189 C CA . ILE A 1 429 ? -7.696 3.928 -29.519 1.00 24.03 423 ILE A CA 1
ATOM 3190 C C . ILE A 1 429 ? -7.735 3.025 -30.742 1.00 24.19 423 ILE A C 1
ATOM 3191 O O . ILE A 1 429 ? -6.687 2.686 -31.305 1.00 24.41 423 ILE A O 1
ATOM 3196 N N . ARG A 1 430 ? -8.941 2.632 -31.146 1.00 23.30 424 ARG A N 1
ATOM 3197 C CA . ARG A 1 430 ? -9.147 1.557 -32.125 1.00 27.34 424 ARG A CA 1
ATOM 3198 C C . ARG A 1 430 ? -8.419 0.335 -31.569 1.00 27.44 424 ARG A C 1
ATOM 3199 O O . ARG A 1 430 ? -8.664 -0.041 -30.411 1.00 26.44 424 ARG A O 1
ATOM 3207 N N . ASP A 1 431 ? -7.525 -0.301 -32.324 1.00 24.18 425 ASP A N 1
ATOM 3208 C CA . ASP A 1 431 ? -6.727 -1.413 -31.823 1.00 25.70 425 ASP A CA 1
ATOM 3209 C C . ASP A 1 431 ? -5.298 -0.986 -31.500 1.00 26.36 425 ASP A C 1
ATOM 3210 O O . ASP A 1 431 ? -4.362 -1.780 -31.647 1.00 26.92 425 ASP A O 1
ATOM 3215 N N . SER A 1 432 ? -5.114 0.258 -31.064 1.00 24.30 426 SER A N 1
ATOM 3216 C CA . SER A 1 432 ? -3.813 0.794 -30.684 1.00 24.74 426 SER A CA 1
ATOM 3217 C C . SER A 1 432 ? -3.785 1.040 -29.181 1.00 23.76 426 SER A C 1
ATOM 3218 O O . SER A 1 432 ? -4.643 1.754 -28.651 1.00 24.70 426 SER A O 1
ATOM 3221 N N . ILE A 1 433 ? -2.805 0.453 -28.500 1.00 22.08 427 ILE A N 1
ATOM 3222 C CA . ILE A 1 433 ? -2.545 0.755 -27.097 1.00 24.50 427 ILE A CA 1
ATOM 3223 C C . ILE A 1 433 ? -1.600 1.948 -27.041 1.00 25.48 427 ILE A C 1
ATOM 3224 O O . ILE A 1 433 ? -0.507 1.910 -27.616 1.00 26.09 427 ILE A O 1
ATOM 3229 N N . VAL A 1 434 ? -2.017 3.009 -26.351 1.00 19.80 428 VAL A N 1
ATOM 3230 C CA . VAL A 1 434 ? -1.271 4.259 -26.320 1.00 19.75 428 VAL A CA 1
ATOM 3231 C C . VAL A 1 434 ? -0.853 4.559 -24.887 1.00 23.92 428 VAL A C 1
ATOM 3232 O O . VAL A 1 434 ? -1.487 4.109 -23.926 1.00 22.70 428 VAL A O 1
ATOM 3236 N N . CYS A 1 435 ? 0.229 5.325 -24.745 1.00 21.99 429 CYS A N 1
ATOM 3237 C CA . CYS A 1 435 ? 0.714 5.733 -23.433 1.00 24.27 429 CYS A CA 1
ATOM 3238 C C . CYS A 1 435 ? 1.224 7.166 -23.499 1.00 24.76 429 CYS A C 1
ATOM 3239 O O . CYS A 1 435 ? 1.697 7.629 -24.541 1.00 24.36 429 CYS A O 1
ATOM 3242 N N . CYS A 1 436 ? 1.133 7.856 -22.365 1.00 22.66 430 CYS A N 1
ATOM 3243 C CA . CYS A 1 436 ? 1.507 9.260 -22.248 1.00 23.28 430 CYS A CA 1
ATOM 3244 C C . CYS A 1 436 ? 1.797 9.570 -20.783 1.00 22.10 430 CYS A C 1
ATOM 3245 O O . CYS A 1 436 ? 1.039 10.307 -20.141 1.00 21.43 430 CYS A O 1
ATOM 3248 N N . PRO A 1 437 ? 2.874 9.027 -20.221 1.00 21.08 431 PRO A N 1
ATOM 3249 C CA . PRO A 1 437 ? 3.062 9.067 -18.767 1.00 23.36 431 PRO A CA 1
ATOM 3250 C C . PRO A 1 437 ? 3.578 10.419 -18.310 1.00 21.49 431 PRO A C 1
ATOM 3251 O O . PRO A 1 437 ? 4.001 11.244 -19.134 1.00 20.97 431 PRO A O 1
ATOM 3255 N N . PRO A 1 438 ? 3.544 10.689 -17.003 1.00 25.31 432 PRO A N 1
ATOM 3256 C CA . PRO A 1 438 ? 4.160 11.917 -16.490 1.00 23.41 432 PRO A CA 1
ATOM 3257 C C . PRO A 1 438 ? 5.638 11.972 -16.841 1.00 23.47 432 PRO A C 1
ATOM 3258 O O . PRO A 1 438 ? 6.320 10.947 -16.921 1.00 23.07 432 PRO A O 1
ATOM 3262 N N . LEU A 1 439 ? 6.131 13.192 -17.055 1.00 23.65 433 LEU A N 1
ATOM 3263 C CA . LEU A 1 439 ? 7.521 13.376 -17.454 1.00 26.23 433 LEU A CA 1
ATOM 3264 C C . LEU A 1 439 ? 8.501 12.943 -16.369 1.00 24.84 433 LEU A C 1
ATOM 3265 O O . LEU A 1 439 ? 9.683 12.737 -16.666 1.00 23.00 433 LEU A O 1
ATOM 3270 N N . ILE A 1 440 ? 8.038 12.794 -15.123 1.00 24.23 434 ILE A N 1
ATOM 3271 C CA . ILE A 1 440 ? 8.900 12.368 -14.025 1.00 26.32 434 ILE A CA 1
ATOM 3272 C C . ILE A 1 440 ? 9.030 10.855 -13.926 1.00 29.40 434 ILE A C 1
ATOM 3273 O O . ILE A 1 440 ? 9.687 10.362 -12.999 1.00 24.55 434 ILE A O 1
ATOM 3278 N N . ILE A 1 441 ? 8.400 10.100 -14.832 1.00 22.54 435 ILE A N 1
ATOM 3279 C CA . ILE A 1 441 ? 8.496 8.645 -14.786 1.00 24.85 435 ILE A CA 1
ATOM 3280 C C . ILE A 1 441 ? 9.954 8.209 -14.839 1.00 30.80 435 ILE A C 1
ATOM 3281 O O . ILE A 1 441 ? 10.768 8.763 -15.591 1.00 24.97 435 ILE A O 1
ATOM 3286 N N . THR A 1 442 ? 10.296 7.224 -14.016 1.00 29.45 436 THR A N 1
ATOM 3287 C CA . THR A 1 442 ? 11.646 6.688 -13.989 1.00 27.98 436 THR A CA 1
ATOM 3288 C C . THR A 1 442 ? 11.794 5.578 -15.024 1.00 32.34 436 THR A C 1
ATOM 3289 O O . THR A 1 442 ? 10.813 5.037 -15.539 1.00 27.96 436 THR A O 1
ATOM 3293 N N . LYS A 1 443 ? 13.051 5.247 -15.326 1.00 29.91 437 LYS A N 1
ATOM 3294 C CA . LYS A 1 443 ? 13.326 4.144 -16.241 1.00 30.67 437 LYS A CA 1
ATOM 3295 C C . LYS A 1 443 ? 12.756 2.832 -15.716 1.00 28.99 437 LYS A C 1
ATOM 3296 O O . LYS A 1 443 ? 12.208 2.033 -16.486 1.00 30.10 437 LYS A O 1
ATOM 3302 N N . ALA A 1 444 ? 12.877 2.593 -14.408 1.00 27.44 438 ALA A N 1
ATOM 3303 C CA . ALA A 1 444 ? 12.294 1.395 -13.811 1.00 30.32 438 ALA A CA 1
ATOM 3304 C C . ALA A 1 444 ? 10.784 1.357 -14.009 1.00 30.89 438 ALA A C 1
ATOM 3305 O O . ALA A 1 444 ? 10.212 0.300 -14.302 1.00 27.96 438 ALA A O 1
ATOM 3307 N N . GLN A 1 445 ? 10.122 2.505 -13.853 1.00 28.09 439 GLN A N 1
ATOM 3308 C CA . GLN A 1 445 ? 8.677 2.553 -14.034 1.00 27.62 439 GLN A CA 1
ATOM 3309 C C . GLN A 1 445 ? 8.297 2.393 -15.500 1.00 27.10 439 GLN A C 1
ATOM 3310 O O . GLN A 1 445 ? 7.229 1.851 -15.807 1.00 24.11 439 GLN A O 1
ATOM 3316 N N . ILE A 1 446 ? 9.153 2.857 -16.416 1.00 24.98 440 ILE A N 1
ATOM 3317 C CA . ILE A 1 446 ? 8.947 2.575 -17.834 1.00 26.81 440 ILE A CA 1
ATOM 3318 C C . ILE A 1 446 ? 9.022 1.075 -18.089 1.00 29.44 440 ILE A C 1
ATOM 3319 O O . ILE A 1 446 ? 8.227 0.518 -18.856 1.00 26.09 440 ILE A O 1
ATOM 3324 N N . ASP A 1 447 ? 9.972 0.395 -17.440 1.00 27.35 441 ASP A N 1
ATOM 3325 C CA . ASP A 1 447 ? 10.063 -1.056 -17.569 1.00 32.74 441 ASP A CA 1
ATOM 3326 C C . ASP A 1 447 ? 8.832 -1.738 -16.984 1.00 28.35 441 ASP A C 1
ATOM 3327 O O . ASP A 1 447 ? 8.352 -2.741 -17.525 1.00 33.08 441 ASP A O 1
ATOM 3332 N N . GLU A 1 448 ? 8.313 -1.213 -15.872 1.00 27.88 442 GLU A N 1
ATOM 3333 C CA . GLU A 1 448 ? 7.078 -1.746 -15.305 1.00 30.29 442 GLU A CA 1
ATOM 3334 C C . GLU A 1 448 ? 5.914 -1.574 -16.273 1.00 30.61 442 GLU A C 1
ATOM 3335 O O . GLU A 1 448 ? 5.117 -2.498 -16.478 1.00 27.56 442 GLU A O 1
ATOM 3341 N N . LEU A 1 449 ? 5.795 -0.383 -16.867 1.00 26.84 443 LEU A N 1
ATOM 3342 C CA . LEU A 1 449 ? 4.732 -0.116 -17.832 1.00 25.23 443 LEU A CA 1
ATOM 3343 C C . LEU A 1 449 ? 4.762 -1.112 -18.987 1.00 26.10 443 LEU A C 1
ATOM 3344 O O . LEU A 1 449 ? 3.742 -1.723 -19.322 1.00 22.38 443 LEU A O 1
ATOM 3349 N N . VAL A 1 450 ? 5.929 -1.281 -19.613 1.00 27.98 444 VAL A N 1
ATOM 3350 C CA . VAL A 1 450 ? 6.040 -2.192 -20.750 1.00 28.77 444 VAL A CA 1
ATOM 3351 C C . VAL A 1 450 ? 5.787 -3.628 -20.310 1.00 27.73 444 VAL A C 1
ATOM 3352 O O . VAL A 1 450 ? 5.132 -4.405 -21.016 1.00 26.02 444 VAL A O 1
ATOM 3356 N N . GLY A 1 451 ? 6.307 -4.004 -19.140 1.00 29.19 445 GLY A N 1
ATOM 3357 C CA . GLY A 1 451 ? 6.094 -5.354 -18.642 1.00 29.26 445 GLY A CA 1
ATOM 3358 C C . GLY A 1 451 ? 4.628 -5.692 -18.444 1.00 28.42 445 GLY A C 1
ATOM 3359 O O . GLY A 1 451 ? 4.190 -6.801 -18.758 1.00 30.59 445 GLY A O 1
ATOM 3360 N N . ILE A 1 452 ? 3.849 -4.745 -17.914 1.00 26.32 446 ILE A N 1
ATOM 3361 C CA . ILE A 1 452 ? 2.423 -4.988 -17.713 1.00 22.43 446 ILE A CA 1
ATOM 3362 C C . ILE A 1 452 ? 1.708 -5.130 -19.053 1.00 24.89 446 ILE A C 1
ATOM 3363 O O . ILE A 1 452 ? 0.822 -5.980 -19.211 1.00 26.71 446 ILE A O 1
ATOM 3368 N N . ILE A 1 453 ? 2.083 -4.312 -20.040 1.00 27.81 447 ILE A N 1
ATOM 3369 C CA . ILE A 1 453 ? 1.502 -4.435 -21.376 1.00 26.69 447 ILE A CA 1
ATOM 3370 C C . ILE A 1 453 ? 1.781 -5.818 -21.954 1.00 24.17 447 ILE A C 1
ATOM 3371 O O . ILE A 1 453 ? 0.883 -6.477 -22.491 1.00 27.87 447 ILE A O 1
ATOM 3376 N N . ARG A 1 454 ? 3.030 -6.279 -21.852 1.00 26.92 448 ARG A N 1
ATOM 3377 C CA . ARG A 1 454 ? 3.374 -7.600 -22.372 1.00 27.65 448 ARG A CA 1
ATOM 3378 C C . ARG A 1 454 ? 2.593 -8.692 -21.651 1.00 26.64 448 ARG A C 1
ATOM 3379 O O . ARG A 1 454 ? 2.047 -9.603 -22.284 1.00 26.56 448 ARG A O 1
ATOM 3387 N N . LYS A 1 455 ? 2.558 -8.627 -20.318 1.00 29.42 449 LYS A N 1
ATOM 3388 C CA . LYS A 1 455 ? 1.746 -9.551 -19.533 1.00 25.24 449 LYS A CA 1
ATOM 3389 C C . LYS A 1 455 ? 0.291 -9.537 -19.988 1.00 30.77 449 LYS A C 1
ATOM 3390 O O . LYS A 1 455 ? -0.341 -10.592 -20.118 1.00 26.50 449 LYS A O 1
ATOM 3396 N N . SER A 1 456 ? -0.254 -8.345 -20.244 1.00 25.76 450 SER A N 1
ATOM 3397 C CA . SER A 1 456 ? -1.645 -8.239 -20.674 1.00 26.87 450 SER A CA 1
ATOM 3398 C C . SER A 1 456 ? -1.832 -8.758 -22.095 1.00 27.75 450 SER A C 1
ATOM 3399 O O . SER A 1 456 ? -2.850 -9.390 -22.401 1.00 27.12 450 SER A O 1
ATOM 3402 N N . LEU A 1 457 ? -0.866 -8.493 -22.981 1.00 25.92 451 LEU A N 1
ATOM 3403 C CA . LEU A 1 457 ? -0.922 -9.060 -24.326 1.00 26.68 451 LEU A CA 1
ATOM 3404 C C . LEU A 1 457 ? -0.907 -10.583 -24.285 1.00 24.83 451 LEU A C 1
ATOM 3405 O O . LEU A 1 457 ? -1.649 -11.238 -25.026 1.00 27.46 451 LEU A O 1
ATOM 3410 N N . ASP A 1 458 ? -0.057 -11.163 -23.433 1.00 26.35 452 ASP A N 1
ATOM 3411 C CA . ASP A 1 458 ? -0.019 -12.616 -23.285 1.00 28.89 452 ASP A CA 1
ATOM 3412 C C . ASP A 1 458 ? -1.379 -13.161 -22.867 1.00 30.00 452 ASP A C 1
ATOM 3413 O O . ASP A 1 458 ? -1.855 -14.164 -23.412 1.00 27.25 452 ASP A O 1
ATOM 3418 N N . GLU A 1 459 ? -2.018 -12.515 -21.890 1.00 29.64 453 GLU A N 1
ATOM 3419 C CA . GLU A 1 459 ? -3.342 -12.948 -21.461 1.00 28.40 453 GLU A CA 1
ATOM 3420 C C . GLU A 1 459 ? -4.384 -12.691 -22.541 1.00 28.92 453 GLU A C 1
ATOM 3421 O O . GLU A 1 459 ? -5.348 -13.454 -22.666 1.00 26.05 453 GLU A O 1
ATOM 3427 N N . ALA A 1 460 ? -4.204 -11.624 -23.327 1.00 29.30 454 ALA A N 1
ATOM 3428 C CA . ALA A 1 460 ? -5.157 -11.285 -24.378 1.00 27.95 454 ALA A CA 1
ATOM 3429 C C . ALA A 1 460 ? -5.082 -12.242 -25.562 1.00 29.34 454 ALA A C 1
ATOM 3430 O O . ALA A 1 460 ? -6.062 -12.382 -26.301 1.00 30.46 454 ALA A O 1
ATOM 3432 N N . GLU A 1 461 ? -3.929 -12.872 -25.790 1.00 27.04 455 GLU A N 1
ATOM 3433 C CA . GLU A 1 461 ? -3.764 -13.686 -26.994 1.00 28.53 455 GLU A CA 1
ATOM 3434 C C . GLU A 1 461 ? -4.811 -14.788 -27.127 1.00 28.54 455 GLU A C 1
ATOM 3435 O O . GLU A 1 461 ? -5.427 -14.889 -28.203 1.00 30.96 455 GLU A O 1
ATOM 3441 N N . PRO A 1 462 ? -5.073 -15.631 -26.116 1.00 30.79 456 PRO A N 1
ATOM 3442 C CA . PRO A 1 462 ? -6.093 -16.681 -26.315 1.00 29.23 456 PRO A CA 1
ATOM 3443 C C . PRO A 1 462 ? -7.498 -16.146 -26.545 1.00 30.95 456 PRO A C 1
ATOM 3444 O O . PRO A 1 462 ? -8.235 -16.711 -27.361 1.00 31.00 456 PRO A O 1
ATOM 3448 N N . VAL A 1 463 ? -7.902 -15.082 -25.846 1.00 31.57 457 VAL A N 1
ATOM 3449 C CA . VAL A 1 463 ? -9.249 -14.551 -26.049 1.00 31.31 457 VAL A CA 1
ATOM 3450 C C . VAL A 1 463 ? -9.378 -13.923 -27.434 1.00 30.53 457 VAL A C 1
ATOM 3451 O O . VAL A 1 463 ? -10.419 -14.053 -28.091 1.00 30.58 457 VAL A O 1
ATOM 3455 N N . LEU A 1 464 ? -8.327 -13.248 -27.910 1.00 29.77 458 LEU A N 1
ATOM 3456 C CA . LEU A 1 464 ? -8.387 -12.639 -29.237 1.00 30.79 458 LEU A CA 1
ATOM 3457 C C . LEU A 1 464 ? -8.432 -13.694 -30.338 1.00 34.06 458 LEU A C 1
ATOM 3458 O O . LEU A 1 464 ? -9.168 -13.541 -31.321 1.00 31.71 458 LEU A O 1
ATOM 3463 N N . ARG A 1 465 ? -7.648 -14.766 -30.199 1.00 32.11 459 ARG A N 1
ATOM 3464 C CA . ARG A 1 465 ? -7.688 -15.844 -31.182 1.00 33.74 459 ARG A CA 1
ATOM 3465 C C . ARG A 1 465 ? -9.062 -16.504 -31.252 1.00 37.12 459 ARG A C 1
ATOM 3466 O O . ARG A 1 465 ? -9.442 -17.031 -32.304 1.00 34.74 459 ARG A O 1
ATOM 3474 N N . ALA A 1 466 ? -9.815 -16.491 -30.152 1.00 33.12 460 ALA A N 1
ATOM 3475 C CA . ALA A 1 466 ? -11.112 -17.153 -30.078 1.00 34.60 460 ALA A CA 1
ATOM 3476 C C . ALA A 1 466 ? -12.258 -16.316 -30.638 1.00 38.68 460 ALA A C 1
ATOM 3477 O O . ALA A 1 466 ? -13.392 -16.807 -30.687 1.00 39.56 460 ALA A O 1
ATOM 3479 N N . LEU A 1 467 ? -12.001 -15.081 -31.061 1.00 37.64 461 LEU A N 1
ATOM 3480 C CA . LEU A 1 467 ? -13.062 -14.202 -31.555 1.00 38.31 461 LEU A CA 1
ATOM 3481 C C . LEU A 1 467 ? -13.672 -14.714 -32.852 1.00 39.64 461 LEU A C 1
ATOM 3482 O O . LEU A 1 467 ? -12.954 -15.092 -33.774 1.00 45.28 461 LEU A O 1
ATOM 3487 N N . HIS B 1 14 ? 29.333 47.902 -88.335 1.00 43.71 8 HIS B N 1
ATOM 3488 C CA . HIS B 1 14 ? 30.354 47.896 -87.292 1.00 39.53 8 HIS B CA 1
ATOM 3489 C C . HIS B 1 14 ? 31.251 46.664 -87.331 1.00 36.88 8 HIS B C 1
ATOM 3490 O O . HIS B 1 14 ? 30.773 45.532 -87.406 1.00 39.27 8 HIS B O 1
ATOM 3497 N N . ASP B 1 15 ? 32.559 46.903 -87.293 1.00 30.94 9 ASP B N 1
ATOM 3498 C CA . ASP B 1 15 ? 33.547 45.850 -87.075 1.00 29.02 9 ASP B CA 1
ATOM 3499 C C . ASP B 1 15 ? 33.599 45.586 -85.574 1.00 29.31 9 ASP B C 1
ATOM 3500 O O . ASP B 1 15 ? 34.293 46.285 -84.831 1.00 26.14 9 ASP B O 1
ATOM 3505 N N . ILE B 1 16 ? 32.856 44.574 -85.121 1.00 24.22 10 ILE B N 1
ATOM 3506 C CA . ILE B 1 16 ? 32.717 44.333 -83.686 1.00 29.31 10 ILE B CA 1
ATOM 3507 C C . ILE B 1 16 ? 34.056 43.947 -83.070 1.00 27.16 10 ILE B C 1
ATOM 3508 O O . ILE B 1 16 ? 34.425 44.434 -81.995 1.00 26.55 10 ILE B O 1
ATOM 3513 N N . ALA B 1 17 ? 34.796 43.054 -83.733 1.00 25.06 11 ALA B N 1
ATOM 3514 C CA . ALA B 1 17 ? 36.098 42.638 -83.219 1.00 24.65 11 ALA B CA 1
ATOM 3515 C C . ALA B 1 17 ? 37.041 43.826 -83.071 1.00 25.92 11 ALA B C 1
ATOM 3516 O O . ALA B 1 17 ? 37.788 43.917 -82.089 1.00 25.24 11 ALA B O 1
ATOM 3518 N N . GLU B 1 18 ? 37.025 44.742 -84.042 1.00 26.73 12 GLU B N 1
ATOM 3519 C CA . GLU B 1 18 ? 37.900 45.909 -83.980 1.00 24.19 12 GLU B CA 1
ATOM 3520 C C . GLU B 1 18 ? 37.477 46.859 -82.865 1.00 25.10 12 GLU B C 1
ATOM 3521 O O . GLU B 1 18 ? 38.329 47.421 -82.167 1.00 23.17 12 GLU B O 1
ATOM 3527 N N . LEU B 1 19 ? 36.166 47.064 -82.694 1.00 25.02 13 LEU B N 1
ATOM 3528 C CA . LEU B 1 19 ? 35.683 47.880 -81.583 1.00 22.88 13 LEU B CA 1
ATOM 3529 C C . LEU B 1 19 ? 36.119 47.296 -80.245 1.00 23.68 13 LEU B C 1
ATOM 3530 O O . LEU B 1 19 ? 36.496 48.037 -79.329 1.00 24.16 13 LEU B O 1
ATOM 3535 N N . LYS B 1 20 ? 36.070 45.967 -80.114 1.00 23.46 14 LYS B N 1
ATOM 3536 C CA . LYS B 1 20 ? 36.534 45.329 -78.886 1.00 25.43 14 LYS B CA 1
ATOM 3537 C C . LYS B 1 20 ? 38.031 45.533 -78.690 1.00 25.99 14 LYS B C 1
ATOM 3538 O O . LYS B 1 20 ? 38.490 45.775 -77.567 1.00 22.64 14 LYS B O 1
ATOM 3544 N N . ARG B 1 21 ? 38.809 45.433 -79.771 1.00 23.03 15 ARG B N 1
ATOM 3545 C CA . ARG B 1 21 ? 40.241 45.699 -79.678 1.00 21.40 15 ARG B CA 1
ATOM 3546 C C . ARG B 1 21 ? 40.500 47.149 -79.293 1.00 19.97 15 ARG B C 1
ATOM 3547 O O . ARG B 1 21 ? 41.320 47.435 -78.412 1.00 17.05 15 ARG B O 1
ATOM 3555 N N . LEU B 1 22 ? 39.812 48.083 -79.955 1.00 21.78 16 LEU B N 1
ATOM 3556 C CA . LEU B 1 22 ? 39.953 49.494 -79.609 1.00 25.43 16 LEU B CA 1
ATOM 3557 C C . LEU B 1 22 ? 39.467 49.772 -78.192 1.00 22.27 16 LEU B C 1
ATOM 3558 O O . LEU B 1 22 ? 40.005 50.657 -77.516 1.00 21.42 16 LEU B O 1
ATOM 3563 N N . ASP B 1 23 ? 38.450 49.039 -77.731 1.00 21.78 17 ASP B N 1
ATOM 3564 C CA . ASP B 1 23 ? 37.964 49.214 -76.364 1.00 19.34 17 ASP B CA 1
ATOM 3565 C C . ASP B 1 23 ? 39.065 48.935 -75.349 1.00 21.76 17 ASP B C 1
ATOM 3566 O O . ASP B 1 23 ? 39.323 49.747 -74.454 1.00 21.44 17 ASP B O 1
ATOM 3571 N N . LEU B 1 24 ? 39.726 47.781 -75.472 1.00 21.40 18 LEU B N 1
ATOM 3572 C CA . LEU B 1 24 ? 40.802 47.442 -74.547 1.00 22.12 18 LEU B CA 1
ATOM 3573 C C . LEU B 1 24 ? 41.983 48.391 -74.700 1.00 22.92 18 LEU B C 1
ATOM 3574 O O . LEU B 1 24 ? 42.623 48.762 -73.709 1.00 23.54 18 LEU B O 1
ATOM 3579 N N . ALA B 1 25 ? 42.289 48.790 -75.935 1.00 23.18 19 ALA B N 1
ATOM 3580 C CA . ALA B 1 25 ? 43.474 49.597 -76.195 1.00 20.86 19 ALA B CA 1
ATOM 3581 C C . ALA B 1 25 ? 43.331 51.036 -75.718 1.00 21.70 19 ALA B C 1
ATOM 3582 O O . ALA B 1 25 ? 44.348 51.695 -75.481 1.00 22.67 19 ALA B O 1
ATOM 3584 N N . HIS B 1 26 ? 42.106 51.549 -75.589 1.00 23.32 20 HIS B N 1
ATOM 3585 C CA . HIS B 1 26 ? 41.933 52.984 -75.389 1.00 23.19 20 HIS B CA 1
ATOM 3586 C C . HIS B 1 26 ? 40.828 53.386 -74.420 1.00 20.12 20 HIS B C 1
ATOM 3587 O O . HIS B 1 26 ? 40.769 54.566 -74.063 1.00 20.16 20 HIS B O 1
ATOM 3594 N N . HIS B 1 27 ? 39.946 52.483 -74.000 1.00 21.04 21 HIS B N 1
ATOM 3595 C CA . HIS B 1 27 ? 38.785 52.839 -73.193 1.00 23.23 21 HIS B CA 1
ATOM 3596 C C . HIS B 1 27 ? 38.884 52.231 -71.798 1.00 22.51 21 HIS B C 1
ATOM 3597 O O . HIS B 1 27 ? 39.231 51.056 -71.646 1.00 23.07 21 HIS B O 1
ATOM 3604 N N . LEU B 1 28 ? 38.578 53.040 -70.780 1.00 18.51 22 LEU B N 1
ATOM 3605 C CA . LEU B 1 28 ? 38.439 52.561 -69.405 1.00 19.37 22 LEU B CA 1
ATOM 3606 C C . LEU B 1 28 ? 36.978 52.665 -68.984 1.00 22.00 22 LEU B C 1
ATOM 3607 O O . LEU B 1 28 ? 36.505 53.763 -68.649 1.00 20.84 22 LEU B O 1
ATOM 3612 N N . PRO B 1 29 ? 36.224 51.564 -68.993 1.00 19.63 23 PRO B N 1
ATOM 3613 C CA . PRO B 1 29 ? 34.798 51.624 -68.648 1.00 20.16 23 PRO B CA 1
ATOM 3614 C C . PRO B 1 29 ? 34.552 52.042 -67.204 1.00 22.03 23 PRO B C 1
ATOM 3615 O O . PRO B 1 29 ? 35.411 51.917 -66.328 1.00 19.13 23 PRO B O 1
ATOM 3619 N N . ALA B 1 30 ? 33.344 52.552 -66.970 1.00 22.89 24 ALA B N 1
ATOM 3620 C CA . ALA B 1 30 ? 32.945 53.003 -65.643 1.00 22.57 24 ALA B CA 1
ATOM 3621 C C . ALA B 1 30 ? 32.677 51.828 -64.709 1.00 26.22 24 ALA B C 1
ATOM 3622 O O . ALA B 1 30 ? 32.103 50.812 -65.113 1.00 24.81 24 ALA B O 1
ATOM 3624 N N . GLN B 1 31 ? 33.073 51.995 -63.447 1.00 20.94 25 GLN B N 1
ATOM 3625 C CA . GLN B 1 31 ? 32.776 51.067 -62.351 1.00 22.26 25 GLN B CA 1
ATOM 3626 C C . GLN B 1 31 ? 32.997 49.615 -62.773 1.00 24.53 25 GLN B C 1
ATOM 3627 O O . GLN B 1 31 ? 32.117 48.760 -62.672 1.00 24.98 25 GLN B O 1
ATOM 3633 N N . ALA B 1 32 ? 34.209 49.348 -63.253 1.00 23.11 26 ALA B N 1
ATOM 3634 C CA . ALA B 1 32 ? 34.530 48.069 -63.866 1.00 22.42 26 ALA B CA 1
ATOM 3635 C C . ALA B 1 32 ? 35.819 47.500 -63.295 1.00 26.17 26 ALA B C 1
ATOM 3636 O O . ALA B 1 32 ? 36.681 48.232 -62.802 1.00 24.24 26 ALA B O 1
ATOM 3638 N N . ASP B 1 33 ? 35.935 46.175 -63.367 1.00 22.91 27 ASP B N 1
ATOM 3639 C CA . ASP B 1 33 ? 37.204 45.484 -63.171 1.00 23.50 27 ASP B CA 1
ATOM 3640 C C . ASP B 1 33 ? 37.825 45.311 -64.551 1.00 21.79 27 ASP B C 1
ATOM 3641 O O . ASP B 1 33 ? 37.344 44.514 -65.364 1.00 23.32 27 ASP B O 1
ATOM 3646 N N . HIS B 1 34 ? 38.896 46.053 -64.811 1.00 19.83 28 HIS B N 1
ATOM 3647 C CA . HIS B 1 34 ? 39.471 46.106 -66.147 1.00 22.75 28 HIS B CA 1
ATOM 3648 C C . HIS B 1 34 ? 40.268 44.855 -66.495 1.00 22.42 28 HIS B C 1
ATOM 3649 O O . HIS B 1 34 ? 40.454 44.565 -67.681 1.00 23.87 28 HIS B O 1
ATOM 3656 N N . LYS B 1 35 ? 40.740 44.113 -65.491 1.00 22.19 29 LYS B N 1
ATOM 3657 C CA . LYS B 1 35 ? 41.277 42.778 -65.737 1.00 23.53 29 LYS B CA 1
ATOM 3658 C C . LYS B 1 35 ? 40.190 41.846 -66.262 1.00 24.33 29 LYS B C 1
ATOM 3659 O O . LYS B 1 35 ? 40.423 41.065 -67.192 1.00 25.14 29 LYS B O 1
ATOM 3665 N N . VAL B 1 36 ? 38.995 41.915 -65.670 1.00 24.30 30 VAL B N 1
ATOM 3666 C CA . VAL B 1 36 ? 37.871 41.105 -66.135 1.00 26.15 30 VAL B CA 1
ATOM 3667 C C . VAL B 1 36 ? 37.461 41.518 -67.544 1.00 26.39 30 VAL B C 1
ATOM 3668 O O . VAL B 1 36 ? 37.129 40.672 -68.385 1.00 24.39 30 VAL B O 1
ATOM 3672 N N . ILE B 1 37 ? 37.476 42.824 -67.826 1.00 25.63 31 ILE B N 1
ATOM 3673 C CA . ILE B 1 37 ? 37.142 43.299 -69.168 1.00 22.58 31 ILE B CA 1
ATOM 3674 C C . ILE B 1 37 ? 38.143 42.760 -70.183 1.00 26.13 31 ILE B C 1
ATOM 3675 O O . ILE B 1 37 ? 37.769 42.300 -71.269 1.00 26.27 31 ILE B O 1
ATOM 3680 N N . ALA B 1 38 ? 39.434 42.820 -69.846 1.00 24.15 32 ALA B N 1
ATOM 3681 C CA . ALA B 1 38 ? 40.459 42.258 -70.721 1.00 26.22 32 ALA B CA 1
ATOM 3682 C C . ALA B 1 38 ? 40.260 40.762 -70.923 1.00 31.88 32 ALA B C 1
ATOM 3683 O O . ALA B 1 38 ? 40.384 40.257 -72.045 1.00 26.16 32 ALA B O 1
ATOM 3685 N N . GLU B 1 39 ? 39.950 40.036 -69.846 1.00 27.38 33 GLU B N 1
ATOM 3686 C CA . GLU B 1 39 ? 39.837 38.584 -69.924 1.00 29.41 33 GLU B CA 1
ATOM 3687 C C . GLU B 1 39 ? 38.668 38.125 -70.787 1.00 29.15 33 GLU B C 1
ATOM 3688 O O . GLU B 1 39 ? 38.667 36.977 -71.242 1.00 35.55 33 GLU B O 1
ATOM 3694 N N . GLN B 1 40 ? 37.680 38.982 -71.025 1.00 29.41 34 GLN B N 1
ATOM 3695 C CA . GLN B 1 40 ? 36.596 38.663 -71.943 1.00 29.78 34 GLN B CA 1
ATOM 3696 C C . GLN B 1 40 ? 36.820 39.263 -73.325 1.00 31.10 34 GLN B C 1
ATOM 3697 O O . GLN B 1 40 ? 35.896 39.276 -74.146 1.00 37.95 34 GLN B O 1
ATOM 3703 N N . GLY B 1 41 ? 38.023 39.765 -73.594 1.00 30.96 35 GLY B N 1
ATOM 3704 C CA . GLY B 1 41 ? 38.362 40.270 -74.909 1.00 28.09 35 GLY B CA 1
ATOM 3705 C C . GLY B 1 41 ? 37.789 41.628 -75.234 1.00 31.18 35 GLY B C 1
ATOM 3706 O O . GLY B 1 41 ? 37.625 41.957 -76.413 1.00 31.65 35 GLY B O 1
ATOM 3707 N N . GLY B 1 42 ? 37.498 42.435 -74.227 1.00 24.92 36 GLY B N 1
ATOM 3708 C CA . GLY B 1 42 ? 36.899 43.738 -74.423 1.00 22.34 36 GLY B CA 1
ATOM 3709 C C . GLY B 1 42 ? 35.434 43.758 -74.018 1.00 27.08 36 GLY B C 1
ATOM 3710 O O . GLY B 1 42 ? 34.793 42.728 -73.804 1.00 27.00 36 GLY B O 1
ATOM 3711 N N . SER B 1 43 ? 34.915 44.978 -73.912 1.00 22.23 37 SER B N 1
ATOM 3712 C CA . SER B 1 43 ? 33.522 45.175 -73.541 1.00 22.92 37 SER B CA 1
ATOM 3713 C C . SER B 1 43 ? 32.581 44.541 -74.561 1.00 25.00 37 SER B C 1
ATOM 3714 O O . SER B 1 43 ? 32.885 44.446 -75.753 1.00 23.94 37 SER B O 1
ATOM 3717 N N . ARG B 1 44 ? 31.431 44.087 -74.066 1.00 22.47 38 ARG B N 1
ATOM 3718 C CA . ARG B 1 44 ? 30.333 43.675 -74.929 1.00 24.44 38 ARG B CA 1
ATOM 3719 C C . ARG B 1 44 ? 29.709 44.898 -75.596 1.00 25.94 38 ARG B C 1
ATOM 3720 O O . ARG B 1 44 ? 29.371 45.878 -74.925 1.00 22.71 38 ARG B O 1
ATOM 3728 N N . ILE B 1 45 ? 29.563 44.846 -76.918 1.00 24.89 39 ILE B N 1
ATOM 3729 C CA . ILE B 1 45 ? 29.187 46.013 -77.711 1.00 22.30 39 ILE B CA 1
ATOM 3730 C C . ILE B 1 45 ? 27.676 46.039 -77.912 1.00 25.47 39 ILE B C 1
ATOM 3731 O O . ILE B 1 45 ? 27.104 45.099 -78.472 1.00 24.90 39 ILE B O 1
ATOM 3736 N N . ILE B 1 46 ? 27.035 47.115 -77.457 1.00 20.59 40 ILE B N 1
ATOM 3737 C CA . ILE B 1 46 ? 25.621 47.389 -77.711 1.00 23.30 40 ILE B CA 1
ATOM 3738 C C . ILE B 1 46 ? 25.540 48.395 -78.859 1.00 24.15 40 ILE B C 1
ATOM 3739 O O . ILE B 1 46 ? 26.143 49.473 -78.788 1.00 24.50 40 ILE B O 1
ATOM 3744 N N . THR B 1 47 ? 24.799 48.045 -79.919 1.00 22.84 41 THR B N 1
ATOM 3745 C CA . THR B 1 47 ? 24.780 48.790 -81.179 1.00 29.13 41 THR B CA 1
ATOM 3746 C C . THR B 1 47 ? 23.455 49.490 -81.502 1.00 27.67 41 THR B C 1
ATOM 3747 O O . THR B 1 47 ? 23.474 50.551 -82.133 1.00 30.35 41 THR B O 1
ATOM 3751 N N . ARG B 1 48 ? 22.323 48.942 -81.055 1.00 27.74 42 ARG B N 1
ATOM 3752 C CA . ARG B 1 48 ? 20.958 49.390 -81.341 1.00 33.92 42 ARG B CA 1
ATOM 3753 C C . ARG B 1 48 ? 20.067 49.173 -80.122 1.00 27.31 42 ARG B C 1
ATOM 3754 O O . ARG B 1 48 ? 20.406 48.438 -79.186 1.00 30.24 42 ARG B O 1
ATOM 3762 N N . ALA B 1 49 ? 18.930 49.870 -80.134 1.00 30.51 43 ALA B N 1
ATOM 3763 C CA . ALA B 1 49 ? 17.870 49.731 -79.150 1.00 27.51 43 ALA B CA 1
ATOM 3764 C C . ALA B 1 49 ? 16.592 50.278 -79.768 1.00 26.40 43 ALA B C 1
ATOM 3765 O O . ALA B 1 49 ? 16.623 51.213 -80.572 1.00 30.10 43 ALA B O 1
ATOM 3767 N N . GLU B 1 50 ? 15.475 49.700 -79.351 1.00 25.73 44 GLU B N 1
ATOM 3768 C CA . GLU B 1 50 ? 14.147 50.085 -79.801 1.00 31.64 44 GLU B CA 1
ATOM 3769 C C . GLU B 1 50 ? 13.199 49.625 -78.714 1.00 29.13 44 GLU B C 1
ATOM 3770 O O . GLU B 1 50 ? 13.317 48.491 -78.246 1.00 30.40 44 GLU B O 1
ATOM 3776 N N . GLY B 1 51 ? 12.265 50.482 -78.322 1.00 31.85 45 GLY B N 1
ATOM 3777 C CA . GLY B 1 51 ? 11.330 50.084 -77.292 1.00 31.57 45 GLY B CA 1
ATOM 3778 C C . GLY B 1 51 ? 11.995 49.797 -75.959 1.00 29.11 45 GLY B C 1
ATOM 3779 O O . GLY B 1 51 ? 12.557 50.692 -75.320 1.00 29.35 45 GLY B O 1
ATOM 3780 N N . VAL B 1 52 ? 11.941 48.534 -75.540 1.00 27.68 46 VAL B N 1
ATOM 3781 C CA . VAL B 1 52 ? 12.581 48.063 -74.319 1.00 26.53 46 VAL B CA 1
ATOM 3782 C C . VAL B 1 52 ? 13.703 47.076 -74.611 1.00 26.90 46 VAL B C 1
ATOM 3783 O O . VAL B 1 52 ? 14.197 46.411 -73.690 1.00 25.71 46 VAL B O 1
ATOM 3787 N N . TYR B 1 53 ? 14.111 46.947 -75.870 1.00 22.03 47 TYR B N 1
ATOM 3788 C CA . TYR B 1 53 ? 15.070 45.932 -76.273 1.00 24.36 47 TYR B CA 1
ATOM 3789 C C . TYR B 1 53 ? 16.361 46.587 -76.729 1.00 28.93 47 TYR B C 1
ATOM 3790 O O . TYR B 1 53 ? 16.343 47.632 -77.393 1.00 27.49 47 TYR B O 1
ATOM 3799 N N . ILE B 1 54 ? 17.477 45.973 -76.351 1.00 22.94 48 ILE B N 1
ATOM 3800 C CA . ILE B 1 54 ? 18.776 46.413 -76.806 1.00 29.03 48 ILE B CA 1
ATOM 3801 C C . ILE B 1 54 ? 19.362 45.262 -77.621 1.00 29.37 48 ILE B C 1
ATOM 3802 O O . ILE B 1 54 ? 18.981 44.094 -77.462 1.00 28.28 48 ILE B O 1
ATOM 3807 N N . HIS B 1 55 ? 20.322 45.587 -78.486 1.00 26.23 49 HIS B N 1
ATOM 3808 C CA . HIS B 1 55 ? 20.927 44.597 -79.374 1.00 28.38 49 HIS B CA 1
ATOM 3809 C C . HIS B 1 55 ? 22.441 44.725 -79.321 1.00 26.32 49 HIS B C 1
ATOM 3810 O O . HIS B 1 55 ? 22.974 45.837 -79.406 1.00 26.77 49 HIS B O 1
ATOM 3817 N N . ASP B 1 56 ? 23.131 43.592 -79.203 1.00 27.76 50 ASP B N 1
ATOM 3818 C CA . ASP B 1 56 ? 24.578 43.599 -79.064 1.00 30.99 50 ASP B CA 1
ATOM 3819 C C . ASP B 1 56 ? 25.269 43.301 -80.397 1.00 29.10 50 ASP B C 1
ATOM 3820 O O . ASP B 1 56 ? 24.632 43.085 -81.431 1.00 27.86 50 ASP B O 1
ATOM 3825 N N . GLY B 1 57 ? 26.604 43.286 -80.361 1.00 26.38 51 GLY B N 1
ATOM 3826 C CA . GLY B 1 57 ? 27.376 43.134 -81.584 1.00 32.32 51 GLY B CA 1
ATOM 3827 C C . GLY B 1 57 ? 27.173 41.806 -82.286 1.00 35.25 51 GLY B C 1
ATOM 3828 O O . GLY B 1 57 ? 27.320 41.721 -83.509 1.00 36.85 51 GLY B O 1
ATOM 3829 N N . GLU B 1 58 ? 26.832 40.756 -81.542 1.00 34.33 52 GLU B N 1
ATOM 3830 C CA . GLU B 1 58 ? 26.637 39.451 -82.154 1.00 35.34 52 GLU B CA 1
ATOM 3831 C C . GLU B 1 58 ? 25.181 39.184 -82.514 1.00 38.40 52 GLU B C 1
ATOM 3832 O O . GLU B 1 58 ? 24.837 38.044 -82.845 1.00 40.80 52 GLU B O 1
ATOM 3838 N N . GLY B 1 59 ? 24.329 40.206 -82.473 1.00 33.33 53 GLY B N 1
ATOM 3839 C CA . GLY B 1 59 ? 22.945 40.079 -82.883 1.00 34.84 53 GLY B CA 1
ATOM 3840 C C . GLY B 1 59 ? 21.976 39.662 -81.801 1.00 35.77 53 GLY B C 1
ATOM 3841 O O . GLY B 1 59 ? 20.795 39.448 -82.104 1.00 36.27 53 GLY B O 1
ATOM 3842 N N . HIS B 1 60 ? 22.427 39.542 -80.555 1.00 34.04 54 HIS B N 1
ATOM 3843 C CA . HIS B 1 60 ? 21.546 39.127 -79.472 1.00 37.00 54 HIS B CA 1
ATOM 3844 C C . HIS B 1 60 ? 20.581 40.244 -79.093 1.00 36.48 54 HIS B C 1
ATOM 3845 O O . HIS B 1 60 ? 20.998 41.376 -78.829 1.00 30.87 54 HIS B O 1
ATOM 3852 N N . GLN B 1 61 ? 19.289 39.924 -79.074 1.00 32.56 55 GLN B N 1
ATOM 3853 C CA . GLN B 1 61 ? 18.272 40.817 -78.535 1.00 32.76 55 GLN B CA 1
ATOM 3854 C C . GLN B 1 61 ? 18.114 40.561 -77.041 1.00 31.61 55 GLN B C 1
ATOM 3855 O O . GLN B 1 61 ? 17.940 39.412 -76.619 1.00 31.92 55 GLN B O 1
ATOM 3861 N N . ILE B 1 62 ? 18.183 41.625 -76.245 1.00 25.76 56 ILE B N 1
ATOM 3862 C CA . ILE B 1 62 ? 18.082 41.535 -74.792 1.00 26.04 56 ILE B CA 1
ATOM 3863 C C . ILE B 1 62 ? 16.963 42.456 -74.329 1.00 28.02 56 ILE B C 1
ATOM 3864 O O . ILE B 1 62 ? 16.970 43.656 -74.635 1.00 26.24 56 ILE B O 1
ATOM 3869 N N . LEU B 1 63 ? 16.004 41.895 -73.597 1.00 26.58 57 LEU B N 1
ATOM 3870 C CA . LEU B 1 63 ? 15.013 42.697 -72.887 1.00 25.76 57 LEU B CA 1
ATOM 3871 C C . LEU B 1 63 ? 15.730 43.507 -71.814 1.00 26.83 57 LEU B C 1
ATOM 3872 O O . LEU B 1 63 ? 16.285 42.942 -70.867 1.00 22.63 57 LEU B O 1
ATOM 3877 N N . ASP B 1 64 ? 15.728 44.830 -71.958 1.00 23.19 58 ASP B N 1
ATOM 3878 C CA . ASP B 1 64 ? 16.473 45.693 -71.041 1.00 24.00 58 ASP B CA 1
ATOM 3879 C C . ASP B 1 64 ? 15.612 45.956 -69.812 1.00 21.65 58 ASP B C 1
ATOM 3880 O O . ASP B 1 64 ? 14.875 46.941 -69.735 1.00 23.18 58 ASP B O 1
ATOM 3885 N N . GLY B 1 65 ? 15.719 45.066 -68.829 1.00 21.50 59 GLY B N 1
ATOM 3886 C CA . GLY B 1 65 ? 15.002 45.240 -67.583 1.00 23.99 59 GLY B CA 1
ATOM 3887 C C . GLY B 1 65 ? 15.562 46.304 -66.668 1.00 22.77 59 GLY B C 1
ATOM 3888 O O . GLY B 1 65 ? 15.008 46.518 -65.585 1.00 22.64 59 GLY B O 1
ATOM 3889 N N . MET B 1 66 ? 16.648 46.970 -67.063 1.00 22.29 60 MET B N 1
ATOM 3890 C CA . MET B 1 66 ? 17.257 48.019 -66.260 1.00 22.03 60 MET B CA 1
ATOM 3891 C C . MET B 1 66 ? 17.127 49.400 -66.889 1.00 21.42 60 MET B C 1
ATOM 3892 O O . MET B 1 66 ? 17.620 50.374 -66.309 1.00 22.10 60 MET B O 1
ATOM 3897 N N . ALA B 1 67 ? 16.466 49.509 -68.042 1.00 19.05 61 ALA B N 1
ATOM 3898 C CA . ALA B 1 67 ? 16.274 50.775 -68.754 1.00 22.90 61 ALA B CA 1
ATOM 3899 C C . ALA B 1 67 ? 17.591 51.540 -68.895 1.00 22.02 61 ALA B C 1
ATOM 3900 O O . ALA B 1 67 ? 17.735 52.682 -68.453 1.00 20.21 61 ALA B O 1
ATOM 3902 N N . GLY B 1 68 ? 18.562 50.882 -69.524 1.00 20.41 62 GLY B N 1
ATOM 3903 C CA . GLY B 1 68 ? 19.887 51.452 -69.657 1.00 19.28 62 GLY B CA 1
ATOM 3904 C C . GLY B 1 68 ? 20.647 51.384 -68.351 1.00 18.79 62 GLY B C 1
ATOM 3905 O O . GLY B 1 68 ? 21.308 50.383 -68.057 1.00 22.44 62 GLY B O 1
ATOM 3906 N N . LEU B 1 69 ? 20.556 52.455 -67.553 1.00 19.47 63 LEU B N 1
ATOM 3907 C CA . LEU B 1 69 ? 21.079 52.478 -66.193 1.00 19.28 63 LEU B CA 1
ATOM 3908 C C . LEU B 1 69 ? 20.039 53.174 -65.306 1.00 19.68 63 LEU B C 1
ATOM 3909 O O . LEU B 1 69 ? 20.223 54.302 -64.847 1.00 19.68 63 LEU B O 1
ATOM 3914 N N . TRP B 1 70 ? 18.920 52.482 -65.072 1.00 21.02 64 TRP B N 1
ATOM 3915 C CA . TRP B 1 70 ? 17.809 52.990 -64.264 1.00 19.23 64 TRP B CA 1
ATOM 3916 C C . TRP B 1 70 ? 17.234 54.294 -64.817 1.00 20.07 64 TRP B C 1
ATOM 3917 O O . TRP B 1 70 ? 16.683 55.098 -64.061 1.00 22.90 64 TRP B O 1
ATOM 3928 N N . CYS B 1 71 ? 17.339 54.539 -66.129 1.00 19.28 65 CYS B N 1
ATOM 3929 C CA . CYS B 1 71 ? 17.136 55.911 -66.591 1.00 18.20 65 CYS B CA 1
ATOM 3930 C C . CYS B 1 71 ? 16.316 56.074 -67.867 1.00 20.45 65 CYS B C 1
ATOM 3931 O O . CYS B 1 71 ? 15.690 57.126 -68.021 1.00 20.20 65 CYS B O 1
ATOM 3934 N N . VAL B 1 72 ? 16.278 55.108 -68.782 1.00 24.03 66 VAL B N 1
ATOM 3935 C CA . VAL B 1 72 ? 15.589 55.322 -70.054 1.00 20.33 66 VAL B CA 1
ATOM 3936 C C . VAL B 1 72 ? 14.091 55.122 -69.847 1.00 23.40 66 VAL B C 1
ATOM 3937 O O . VAL B 1 72 ? 13.529 54.086 -70.224 1.00 21.85 66 VAL B O 1
ATOM 3941 N N . ASN B 1 73 ? 13.436 56.118 -69.242 1.00 22.55 67 ASN B N 1
ATOM 3942 C CA . ASN B 1 73 ? 12.066 55.933 -68.770 1.00 23.02 67 ASN B CA 1
ATOM 3943 C C . ASN B 1 73 ? 11.062 55.902 -69.918 1.00 21.37 67 ASN B C 1
ATOM 3944 O O . ASN B 1 73 ? 10.102 55.124 -69.882 1.00 24.35 67 ASN B O 1
ATOM 3949 N N . VAL B 1 74 ? 11.255 56.736 -70.947 1.00 20.99 68 VAL B N 1
ATOM 3950 C CA . VAL B 1 74 ? 10.329 56.746 -72.076 1.00 22.83 68 VAL B CA 1
ATOM 3951 C C . VAL B 1 74 ? 10.668 55.690 -73.116 1.00 24.99 68 VAL B C 1
ATOM 3952 O O . VAL B 1 74 ? 9.986 55.608 -74.147 1.00 25.68 68 VAL B O 1
ATOM 3956 N N . GLY B 1 75 ? 11.700 54.883 -72.886 1.00 25.42 69 GLY B N 1
ATOM 3957 C CA . GLY B 1 75 ? 12.078 53.841 -73.814 1.00 23.96 69 GLY B CA 1
ATOM 3958 C C . GLY B 1 75 ? 12.984 54.339 -74.924 1.00 24.02 69 GLY B C 1
ATOM 3959 O O . GLY B 1 75 ? 13.159 55.538 -75.152 1.00 23.17 69 GLY B O 1
ATOM 3960 N N . TYR B 1 76 ? 13.582 53.380 -75.624 1.00 23.74 70 TYR B N 1
ATOM 3961 C CA . TYR B 1 76 ? 14.437 53.688 -76.757 1.00 26.75 70 TYR B CA 1
ATOM 3962 C C . TYR B 1 76 ? 13.603 53.952 -78.009 1.00 27.86 70 TYR B C 1
ATOM 3963 O O . TYR B 1 76 ? 12.449 53.528 -78.121 1.00 30.24 70 TYR B O 1
ATOM 3972 N N . GLY B 1 77 ? 14.207 54.663 -78.958 1.00 31.18 71 GLY B N 1
ATOM 3973 C CA . GLY B 1 77 ? 13.595 54.875 -80.256 1.00 30.67 71 GLY B CA 1
ATOM 3974 C C . GLY B 1 77 ? 12.781 56.139 -80.403 1.00 32.75 71 GLY B C 1
ATOM 3975 O O . GLY B 1 77 ? 11.910 56.197 -81.279 1.00 32.98 71 GLY B O 1
ATOM 3976 N N . ARG B 1 78 ? 13.030 57.157 -79.579 1.00 31.38 72 ARG B N 1
ATOM 3977 C CA . ARG B 1 78 ? 12.232 58.383 -79.588 1.00 29.36 72 ARG B CA 1
ATOM 3978 C C . ARG B 1 78 ? 12.833 59.346 -80.606 1.00 32.14 72 ARG B C 1
ATOM 3979 O O . ARG B 1 78 ? 13.703 60.157 -80.286 1.00 29.74 72 ARG B O 1
ATOM 3987 N N . GLU B 1 79 ? 12.375 59.244 -81.858 1.00 28.68 73 GLU B N 1
ATOM 3988 C CA . GLU B 1 79 ? 12.780 60.212 -82.875 1.00 28.71 73 GLU B CA 1
ATOM 3989 C C . GLU B 1 79 ? 12.429 61.629 -82.448 1.00 26.30 73 GLU B C 1
ATOM 3990 O O . GLU B 1 79 ? 13.137 62.582 -82.793 1.00 24.87 73 GLU B O 1
ATOM 3996 N N . GLU B 1 80 ? 11.336 61.780 -81.697 1.00 25.13 74 GLU B N 1
ATOM 3997 C CA . GLU B 1 80 ? 10.916 63.088 -81.212 1.00 26.12 74 GLU B CA 1
ATOM 3998 C C . GLU B 1 80 ? 11.996 63.744 -80.360 1.00 28.03 74 GLU B C 1
ATOM 3999 O O . GLU B 1 80 ? 12.162 64.969 -80.400 1.00 23.93 74 GLU B O 1
ATOM 4005 N N . LEU B 1 81 ? 12.744 62.948 -79.592 1.00 25.63 75 LEU B N 1
ATOM 4006 C CA . LEU B 1 81 ? 13.817 63.497 -78.770 1.00 25.80 75 LEU B CA 1
ATOM 4007 C C . LEU B 1 81 ? 15.059 63.802 -79.600 1.00 24.36 75 LEU B C 1
ATOM 4008 O O . LEU B 1 81 ? 15.758 64.786 -79.333 1.00 24.24 75 LEU B O 1
ATOM 4013 N N . ALA B 1 82 ? 15.358 62.962 -80.595 1.00 22.31 76 ALA B N 1
ATOM 4014 C CA . ALA B 1 82 ? 16.433 63.279 -81.530 1.00 24.43 76 ALA B CA 1
ATOM 4015 C C . ALA B 1 82 ? 16.169 64.596 -82.248 1.00 28.56 76 ALA B C 1
ATOM 4016 O O . ALA B 1 82 ? 17.080 65.414 -82.417 1.00 27.80 76 ALA B O 1
ATOM 4018 N N . LYS B 1 83 ? 14.927 64.816 -82.683 1.00 28.79 77 LYS B N 1
ATOM 4019 C CA . LYS B 1 83 ? 14.588 66.053 -83.380 1.00 28.09 77 LYS B CA 1
ATOM 4020 C C . LYS B 1 83 ? 14.732 67.265 -82.469 1.00 26.56 77 LYS B C 1
ATOM 4021 O O . LYS B 1 83 ? 15.247 68.306 -82.892 1.00 22.79 77 LYS B O 1
ATOM 4027 N N . ALA B 1 84 ? 14.267 67.158 -81.219 1.00 26.72 78 ALA B N 1
ATOM 4028 C CA . ALA B 1 84 ? 14.402 68.263 -80.272 1.00 26.96 78 ALA B CA 1
ATOM 4029 C C . ALA B 1 84 ? 15.862 68.667 -80.088 1.00 28.81 78 ALA B C 1
ATOM 4030 O O . ALA B 1 84 ? 16.175 69.857 -79.967 1.00 23.17 78 ALA B O 1
ATOM 4032 N N . ALA B 1 85 ? 16.768 67.688 -80.044 1.00 30.81 79 ALA B N 1
ATOM 4033 C CA . ALA B 1 85 ? 18.190 68.004 -79.950 1.00 25.68 79 ALA B CA 1
ATOM 4034 C C . ALA B 1 85 ? 18.682 68.693 -81.217 1.00 26.65 79 ALA B C 1
ATOM 4035 O O . ALA B 1 85 ? 19.341 69.737 -81.152 1.00 25.80 79 ALA B O 1
ATOM 4037 N N . TYR B 1 86 ? 18.368 68.115 -82.380 1.00 24.95 80 TYR B N 1
ATOM 4038 C CA . TYR B 1 86 ? 18.778 68.692 -83.658 1.00 28.27 80 TYR B CA 1
ATOM 4039 C C . TYR B 1 86 ? 18.353 70.150 -83.778 1.00 25.81 80 TYR B C 1
ATOM 4040 O O . TYR B 1 86 ? 19.160 71.018 -84.129 1.00 27.60 80 TYR B O 1
ATOM 4049 N N . ASP B 1 87 ? 17.081 70.436 -83.490 1.00 25.31 81 ASP B N 1
ATOM 4050 C CA . ASP B 1 87 ? 16.556 71.782 -83.697 1.00 27.32 81 ASP B CA 1
ATOM 4051 C C . ASP B 1 87 ? 17.234 72.794 -82.784 1.00 28.16 81 ASP B C 1
ATOM 4052 O O . ASP B 1 87 ? 17.589 73.895 -83.221 1.00 27.11 81 ASP B O 1
ATOM 4057 N N . GLN B 1 88 ? 17.425 72.441 -81.511 1.00 25.00 82 GLN B N 1
ATOM 4058 C CA . GLN B 1 88 ? 18.072 73.367 -80.588 1.00 23.22 82 GLN B CA 1
ATOM 4059 C C . GLN B 1 88 ? 19.531 73.590 -80.964 1.00 27.11 82 GLN B C 1
ATOM 4060 O O . GLN B 1 88 ? 20.051 74.704 -80.821 1.00 30.37 82 GLN B O 1
ATOM 4066 N N . MET B 1 89 ? 20.212 72.543 -81.436 1.00 27.24 83 MET B N 1
ATOM 4067 C CA . MET B 1 89 ? 21.616 72.682 -81.807 1.00 29.06 83 MET B CA 1
ATOM 4068 C C . MET B 1 89 ? 21.793 73.596 -83.014 1.00 29.82 83 MET B C 1
ATOM 4069 O O . MET B 1 89 ? 22.823 74.270 -83.133 1.00 29.68 83 MET B O 1
ATOM 4074 N N . LEU B 1 90 ? 20.809 73.632 -83.918 1.00 27.88 84 LEU B N 1
ATOM 4075 C CA . LEU B 1 90 ? 20.868 74.574 -85.031 1.00 30.37 84 LEU B CA 1
ATOM 4076 C C . LEU B 1 90 ? 20.673 76.009 -84.557 1.00 30.52 84 LEU B C 1
ATOM 4077 O O . LEU B 1 90 ? 21.369 76.919 -85.021 1.00 33.78 84 LEU B O 1
ATOM 4082 N N . GLU B 1 91 ? 19.733 76.235 -83.637 1.00 27.11 85 GLU B N 1
ATOM 4083 C CA . GLU B 1 91 ? 19.434 77.601 -83.221 1.00 29.92 85 GLU B CA 1
ATOM 4084 C C . GLU B 1 91 ? 20.478 78.126 -82.242 1.00 32.93 85 GLU B C 1
ATOM 4085 O O . GLU B 1 91 ? 21.011 79.226 -82.422 1.00 31.44 85 GLU B O 1
ATOM 4091 N N . LEU B 1 92 ? 20.786 77.351 -81.203 1.00 27.54 86 LEU B N 1
ATOM 4092 C CA . LEU B 1 92 ? 21.753 77.765 -80.192 1.00 24.19 86 LEU B CA 1
ATOM 4093 C C . LEU B 1 92 ? 22.278 76.541 -79.450 1.00 27.31 86 LEU B C 1
ATOM 4094 O O . LEU B 1 92 ? 21.658 76.087 -78.479 1.00 21.63 86 LEU B O 1
ATOM 4099 N N . PRO B 1 93 ? 23.407 75.974 -79.886 1.00 24.77 87 PRO B N 1
ATOM 4100 C CA . PRO B 1 93 ? 23.871 74.717 -79.279 1.00 25.69 87 PRO B CA 1
ATOM 4101 C C . PRO B 1 93 ? 24.367 74.879 -77.856 1.00 27.51 87 PRO B C 1
ATOM 4102 O O . PRO B 1 93 ? 24.184 73.964 -77.044 1.00 26.95 87 PRO B O 1
ATOM 4106 N N . TYR B 1 94 ? 24.990 76.009 -77.529 1.00 24.90 88 TYR B N 1
ATOM 4107 C CA . TYR B 1 94 ? 25.496 76.237 -76.185 1.00 24.02 88 TYR B CA 1
ATOM 4108 C C . TYR B 1 94 ? 25.552 77.726 -75.885 1.00 25.18 88 TYR B C 1
ATOM 4109 O O . TYR B 1 94 ? 25.931 78.528 -76.743 1.00 23.34 88 TYR B O 1
AT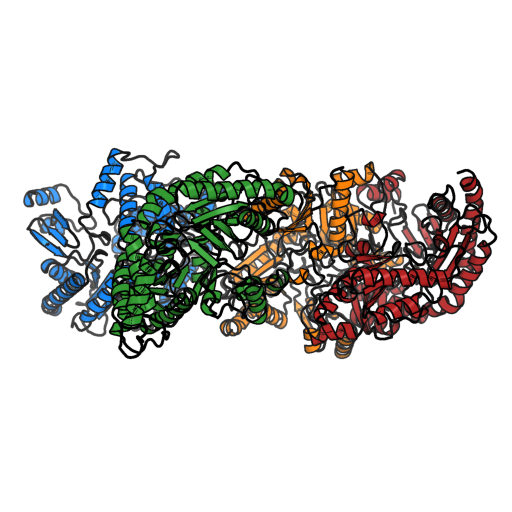OM 4118 N N . TYR B 1 95 ? 25.167 78.082 -74.661 1.00 24.76 89 TYR B N 1
ATOM 4119 C CA . TYR B 1 95 ? 25.687 79.283 -74.026 1.00 23.21 89 TYR B CA 1
ATOM 4120 C C . TYR B 1 95 ? 25.618 79.109 -72.516 1.00 24.72 89 TYR B C 1
ATOM 4121 O O . TYR B 1 95 ? 24.850 78.295 -71.996 1.00 22.01 89 TYR B O 1
ATOM 4130 N N . ASN B 1 96 ? 26.436 79.889 -71.816 1.00 22.22 90 ASN B N 1
ATOM 4131 C CA . ASN B 1 96 ? 26.628 79.728 -70.384 1.00 22.24 90 ASN B CA 1
ATOM 4132 C C . ASN B 1 96 ? 25.570 80.486 -69.590 1.00 23.82 90 ASN B C 1
ATOM 4133 O O . ASN B 1 96 ? 24.904 81.394 -70.092 1.00 20.76 90 ASN B O 1
ATOM 4138 N N . THR B 1 97 ? 25.432 80.098 -68.323 1.00 23.57 91 THR B N 1
ATOM 4139 C CA . THR B 1 97 ? 24.653 80.840 -67.341 1.00 23.69 91 THR B CA 1
ATOM 4140 C C . THR B 1 97 ? 25.550 81.527 -66.317 1.00 25.99 91 THR B C 1
ATOM 4141 O O . THR B 1 97 ? 25.108 81.818 -65.200 1.00 23.20 91 THR B O 1
ATOM 4145 N N . PHE B 1 98 ? 26.806 81.790 -66.685 1.00 23.35 92 PHE B N 1
ATOM 4146 C CA . PHE B 1 98 ? 27.792 82.418 -65.813 1.00 22.24 92 PHE B CA 1
ATOM 4147 C C . PHE B 1 98 ? 27.758 83.941 -65.880 1.00 22.75 92 PHE B C 1
ATOM 4148 O O . PHE B 1 98 ? 27.967 84.609 -64.861 1.00 24.21 92 PHE B O 1
ATOM 4156 N N . PHE B 1 99 ? 27.503 84.503 -67.056 1.00 23.95 93 PHE B N 1
ATOM 4157 C CA . PHE B 1 99 ? 27.737 85.926 -67.314 1.00 24.86 93 PHE B CA 1
ATOM 4158 C C . PHE B 1 99 ? 26.463 86.744 -67.142 1.00 27.47 93 PHE B C 1
ATOM 4159 O O . PHE B 1 99 ? 26.150 87.596 -67.974 1.00 26.09 93 PHE B O 1
ATOM 4167 N N . LYS B 1 100 ? 25.721 86.501 -66.058 1.00 25.70 94 LYS B N 1
ATOM 4168 C CA . LYS B 1 100 ? 24.370 87.046 -65.885 1.00 22.76 94 LYS B CA 1
ATOM 4169 C C . LYS B 1 100 ? 23.492 86.734 -67.093 1.00 25.81 94 LYS B C 1
ATOM 4170 O O . LYS B 1 100 ? 22.561 87.477 -67.414 1.00 26.23 94 LYS B O 1
ATOM 4176 N N . THR B 1 101 ? 23.790 85.632 -67.772 1.00 24.05 95 THR B N 1
ATOM 4177 C CA . THR B 1 101 ? 23.105 85.234 -68.989 1.00 22.66 95 THR B CA 1
ATOM 4178 C C . THR B 1 101 ? 22.329 83.943 -68.769 1.00 25.87 95 THR B C 1
ATOM 4179 O O . THR B 1 101 ? 22.560 83.206 -67.806 1.00 24.79 95 THR B O 1
ATOM 4183 N N . ALA B 1 102 ? 21.391 83.686 -69.677 1.00 22.03 96 ALA B N 1
ATOM 4184 C CA . ALA B 1 102 ? 20.695 82.408 -69.741 1.00 21.63 96 ALA B CA 1
ATOM 4185 C C . ALA B 1 102 ? 20.152 82.236 -71.152 1.00 22.80 96 ALA B C 1
ATOM 4186 O O . ALA B 1 102 ? 20.235 83.142 -71.984 1.00 27.43 96 ALA B O 1
ATOM 4188 N N . THR B 1 103 ? 19.593 81.062 -71.409 1.00 27.92 97 THR B N 1
ATOM 4189 C CA . THR B 1 103 ? 18.988 80.719 -72.685 1.00 21.99 97 THR B CA 1
ATOM 4190 C C . THR B 1 103 ? 17.586 80.182 -72.437 1.00 23.63 97 THR B C 1
ATOM 4191 O O . THR B 1 103 ? 17.257 79.791 -71.312 1.00 22.73 97 THR B O 1
ATOM 4195 N N . PRO B 1 104 ? 16.728 80.172 -73.458 1.00 22.24 98 PRO B N 1
ATOM 4196 C CA . PRO B 1 104 ? 15.309 79.830 -73.242 1.00 25.59 98 PRO B CA 1
ATOM 4197 C C . PRO B 1 104 ? 15.091 78.429 -72.684 1.00 22.86 98 PRO B C 1
ATOM 4198 O O . PRO B 1 104 ? 14.313 78.278 -71.730 1.00 26.53 98 PRO B O 1
ATOM 4202 N N . PRO B 1 105 ? 15.717 77.379 -73.229 1.00 21.90 99 PRO B N 1
ATOM 4203 C CA . PRO B 1 105 ? 15.336 76.005 -72.818 1.00 22.38 99 PRO B CA 1
ATOM 4204 C C . PRO B 1 105 ? 15.508 75.744 -71.328 1.00 22.71 99 PRO B C 1
ATOM 4205 O O . PRO B 1 105 ? 14.572 75.231 -70.696 1.00 24.50 99 PRO B O 1
ATOM 4209 N N . PRO B 1 106 ? 16.657 76.064 -70.710 1.00 21.28 100 PRO B N 1
ATOM 4210 C CA . PRO B 1 106 ? 16.783 75.754 -69.273 1.00 22.57 100 PRO B CA 1
ATOM 4211 C C . PRO B 1 106 ? 15.813 76.531 -68.405 1.00 22.19 100 PRO B C 1
ATOM 4212 O O . PRO B 1 106 ? 15.455 76.062 -67.317 1.00 22.64 100 PRO B O 1
ATOM 4216 N N . ILE B 1 107 ? 15.381 77.710 -68.849 1.00 20.55 101 ILE B N 1
ATOM 4217 C CA . ILE B 1 107 ? 14.398 78.476 -68.091 1.00 23.43 101 ILE B CA 1
ATOM 4218 C C . ILE B 1 107 ? 13.028 77.816 -68.189 1.00 24.76 101 ILE B C 1
ATOM 4219 O O . ILE B 1 107 ? 12.330 77.636 -67.184 1.00 24.53 101 ILE B O 1
ATOM 4224 N N . GLU B 1 108 ? 12.625 77.444 -69.406 1.00 24.88 102 GLU B N 1
ATOM 4225 C CA . GLU B 1 108 ? 11.346 76.766 -69.589 1.00 29.18 102 GLU B CA 1
ATOM 4226 C C . GLU B 1 108 ? 11.335 75.413 -68.889 1.00 24.90 102 GLU B C 1
ATOM 4227 O O . GLU B 1 108 ? 10.330 75.029 -68.280 1.00 26.03 102 GLU B O 1
ATOM 4233 N N . LEU B 1 109 ? 12.442 74.670 -68.973 1.00 22.65 103 LEU B N 1
ATOM 4234 C CA . LEU B 1 109 ? 12.547 73.413 -68.239 1.00 21.25 103 LEU B CA 1
ATOM 4235 C C . LEU B 1 109 ? 12.453 73.648 -66.736 1.00 22.79 103 LEU B C 1
ATOM 4236 O O . LEU B 1 109 ? 11.857 72.844 -66.009 1.00 23.90 103 LEU B O 1
ATOM 4241 N N . ALA B 1 110 ? 13.048 74.743 -66.252 1.00 20.79 104 ALA B N 1
ATOM 4242 C CA . ALA B 1 110 ? 13.000 75.052 -64.826 1.00 23.68 104 ALA B CA 1
ATOM 4243 C C . ALA B 1 110 ? 11.567 75.240 -64.349 1.00 22.09 104 ALA B C 1
ATOM 4244 O O . ALA B 1 110 ? 11.197 74.763 -63.269 1.00 21.46 104 ALA B O 1
ATOM 4246 N N . ALA B 1 111 ? 10.749 75.945 -65.135 1.00 26.91 105 ALA B N 1
ATOM 4247 C CA . ALA B 1 111 ? 9.343 76.120 -64.782 1.00 25.82 105 ALA B CA 1
ATOM 4248 C C . ALA B 1 111 ? 8.601 74.789 -64.789 1.00 19.55 105 ALA B C 1
ATOM 4249 O O . ALA B 1 111 ? 7.756 74.537 -63.922 1.00 23.21 105 ALA B O 1
ATOM 4251 N N . LYS B 1 112 ? 8.907 73.925 -65.760 1.00 20.86 106 LYS B N 1
ATOM 4252 C CA . LYS B 1 112 ? 8.239 72.629 -65.843 1.00 28.54 106 LYS B CA 1
ATOM 4253 C C . LYS B 1 112 ? 8.614 71.735 -64.666 1.00 28.28 106 LYS B C 1
ATOM 4254 O O . LYS B 1 112 ? 7.743 71.119 -64.040 1.00 25.19 106 LYS B O 1
ATOM 4260 N N . ILE B 1 113 ? 9.910 71.652 -64.352 1.00 22.40 107 ILE B N 1
ATOM 4261 C CA . ILE B 1 113 ? 10.349 70.844 -63.216 1.00 21.39 107 ILE B CA 1
ATOM 4262 C C . ILE B 1 113 ? 9.737 71.369 -61.924 1.00 21.88 107 ILE B C 1
ATOM 4263 O O . ILE B 1 113 ? 9.288 70.592 -61.071 1.00 22.71 107 ILE B O 1
ATOM 4268 N N . ALA B 1 114 ? 9.699 72.695 -61.763 1.00 20.37 108 ALA B N 1
ATOM 4269 C CA . ALA B 1 114 ? 9.102 73.281 -60.566 1.00 23.10 108 ALA B CA 1
ATOM 4270 C C . ALA B 1 114 ? 7.636 72.894 -60.434 1.00 24.35 108 ALA B C 1
ATOM 4271 O O . ALA B 1 114 ? 7.154 72.628 -59.326 1.00 23.69 108 ALA B O 1
ATOM 4273 N N . GLN B 1 115 ? 6.905 72.867 -61.550 1.00 26.50 109 GLN B N 1
ATOM 4274 C CA . GLN B 1 115 ? 5.511 72.442 -61.499 1.00 26.91 109 GLN B CA 1
ATOM 4275 C C . GLN B 1 115 ? 5.394 70.996 -61.035 1.00 28.24 109 GLN B C 1
ATOM 4276 O O . GLN B 1 115 ? 4.491 70.652 -60.263 1.00 27.20 109 GLN B O 1
ATOM 4282 N N . LYS B 1 116 ? 6.303 70.132 -61.493 1.00 23.09 110 LYS B N 1
ATOM 4283 C CA . LYS B 1 116 ? 6.264 68.730 -61.095 1.00 23.47 110 LYS B CA 1
ATOM 4284 C C . LYS B 1 116 ? 6.783 68.519 -59.678 1.00 25.22 110 LYS B C 1
ATOM 4285 O O . LYS B 1 116 ? 6.376 67.559 -59.014 1.00 26.91 110 LYS B O 1
ATOM 4291 N N . MET B 1 117 ? 7.672 69.392 -59.196 1.00 24.28 111 MET B N 1
ATOM 4292 C CA . MET B 1 117 ? 8.194 69.231 -57.842 1.00 23.87 111 MET B CA 1
ATOM 4293 C C . MET B 1 117 ? 7.152 69.614 -56.797 1.00 25.17 111 MET B C 1
ATOM 4294 O O . MET B 1 117 ? 7.017 68.939 -55.770 1.00 23.68 111 MET B O 1
ATOM 4299 N N . GLY B 1 118 ? 6.409 70.691 -57.040 1.00 24.21 112 GLY B N 1
ATOM 4300 C CA . GLY B 1 118 ? 5.420 71.171 -56.097 1.00 29.20 112 GLY B CA 1
ATOM 4301 C C . GLY B 1 118 ? 6.019 71.514 -54.739 1.00 32.68 112 GLY B C 1
ATOM 4302 O O . GLY B 1 118 ? 7.233 71.666 -54.572 1.00 29.16 112 GLY B O 1
ATOM 4303 N N . GLY B 1 119 ? 5.130 71.610 -53.753 1.00 31.48 113 GLY B N 1
ATOM 4304 C CA . GLY B 1 119 ? 5.529 72.066 -52.432 1.00 32.90 113 GLY B CA 1
ATOM 4305 C C . GLY B 1 119 ? 6.242 73.397 -52.503 1.00 27.68 113 GLY B C 1
ATOM 4306 O O . GLY B 1 119 ? 5.899 74.271 -53.307 1.00 34.36 113 GLY B O 1
ATOM 4307 N N . HIS B 1 120 ? 7.248 73.563 -51.651 1.00 28.76 114 HIS B N 1
ATOM 4308 C CA . HIS B 1 120 ? 8.063 74.770 -51.659 1.00 32.93 114 HIS B CA 1
ATOM 4309 C C . HIS B 1 120 ? 9.274 74.664 -52.584 1.00 28.01 114 HIS B C 1
ATOM 4310 O O . HIS B 1 120 ? 10.097 75.584 -52.609 1.00 23.92 114 HIS B O 1
ATOM 4317 N N . LEU B 1 121 ? 9.402 73.569 -53.337 1.00 23.50 115 LEU B N 1
ATOM 4318 C CA . LEU B 1 121 ? 10.452 73.423 -54.342 1.00 26.41 115 LEU B CA 1
ATOM 4319 C C . LEU B 1 121 ? 10.160 74.259 -55.582 1.00 22.37 115 LEU B C 1
ATOM 4320 O O . LEU B 1 121 ? 9.496 73.796 -56.515 1.00 25.90 115 LEU B O 1
ATOM 4325 N N . SER B 1 122 ? 10.658 75.493 -55.599 1.00 26.91 116 SER B N 1
ATOM 4326 C CA . SER B 1 122 ? 10.335 76.455 -56.645 1.00 23.71 116 SER B CA 1
ATOM 4327 C C . SER B 1 122 ? 11.440 76.641 -57.677 1.00 25.24 116 SER B C 1
ATOM 4328 O O . SER B 1 122 ? 11.147 77.033 -58.811 1.00 26.42 116 SER B O 1
ATOM 4331 N N . HIS B 1 123 ? 12.696 76.371 -57.326 1.00 22.75 117 HIS B N 1
ATOM 4332 C CA . HIS B 1 123 ? 13.826 76.691 -58.185 1.00 21.86 117 HIS B CA 1
ATOM 4333 C C . HIS B 1 123 ? 14.661 75.446 -58.458 1.00 22.23 117 HIS B C 1
ATOM 4334 O O . HIS B 1 123 ? 14.618 74.466 -57.709 1.00 22.58 117 HIS B O 1
ATOM 4341 N N . VAL B 1 124 ? 15.434 75.493 -59.545 1.00 21.76 118 VAL B N 1
ATOM 4342 C CA . VAL B 1 124 ? 16.351 74.416 -59.895 1.00 21.81 118 VAL B CA 1
ATOM 4343 C C . VAL B 1 124 ? 17.721 74.996 -60.226 1.00 25.46 118 VAL B C 1
ATOM 4344 O O . VAL B 1 124 ? 17.830 76.053 -60.860 1.00 21.43 118 VAL B O 1
ATOM 4348 N N . PHE B 1 125 ? 18.765 74.306 -59.775 1.00 23.17 119 PHE B N 1
ATOM 4349 C CA . PHE B 1 125 ? 20.142 74.564 -60.174 1.00 19.26 119 PHE B CA 1
ATOM 4350 C C . PHE B 1 125 ? 20.604 73.397 -61.036 1.00 24.52 119 PHE B C 1
ATOM 4351 O O . PHE B 1 125 ? 20.386 72.235 -60.675 1.00 20.91 119 PHE B O 1
ATOM 4359 N N . TYR B 1 126 ? 21.234 73.700 -62.167 1.00 22.12 120 TYR B N 1
ATOM 4360 C CA . TYR B 1 126 ? 21.543 72.692 -63.169 1.00 22.11 120 TYR B CA 1
ATOM 4361 C C . TYR B 1 126 ? 22.978 72.193 -63.054 1.00 23.93 120 TYR B C 1
ATOM 4362 O O . TYR B 1 126 ? 23.895 72.938 -62.698 1.00 23.34 120 TYR B O 1
ATOM 4371 N N . ASN B 1 127 ? 23.155 70.916 -63.374 1.00 21.03 121 ASN B N 1
ATOM 4372 C CA . ASN B 1 127 ? 24.467 70.307 -63.570 1.00 19.91 121 ASN B CA 1
ATOM 4373 C C . ASN B 1 127 ? 24.304 69.289 -64.696 1.00 21.63 121 ASN B C 1
ATOM 4374 O O . ASN B 1 127 ? 23.323 69.318 -65.448 1.00 20.79 121 ASN B O 1
ATOM 4379 N N . SER B 1 128 ? 25.261 68.374 -64.829 1.00 20.80 122 SER B N 1
ATOM 4380 C CA . SER B 1 128 ? 25.178 67.319 -65.834 1.00 21.49 122 SER B CA 1
ATOM 4381 C C . SER B 1 128 ? 24.837 65.955 -65.256 1.00 21.09 122 SER B C 1
ATOM 4382 O O . SER B 1 128 ? 24.009 65.242 -65.826 1.00 22.10 122 SER B O 1
ATOM 4385 N N . SER B 1 129 ? 25.453 65.565 -64.145 1.00 20.75 123 SER B N 1
ATOM 4386 C CA . SER B 1 129 ? 25.283 64.234 -63.585 1.00 22.48 123 SER B CA 1
ATOM 4387 C C . SER B 1 129 ? 24.585 64.298 -62.233 1.00 19.70 123 SER B C 1
ATOM 4388 O O . SER B 1 129 ? 24.567 65.334 -61.562 1.00 20.64 123 SER B O 1
ATOM 4391 N N . GLY B 1 130 ? 24.006 63.160 -61.841 1.00 18.72 124 GLY B N 1
ATOM 4392 C CA . GLY B 1 130 ? 23.468 63.034 -60.498 1.00 17.77 124 GLY B CA 1
ATOM 4393 C C . GLY B 1 130 ? 24.525 63.211 -59.427 1.00 18.59 124 GLY B C 1
ATOM 4394 O O . GLY B 1 130 ? 24.235 63.720 -58.340 1.00 17.07 124 GLY B O 1
ATOM 4395 N N . SER B 1 131 ? 25.758 62.781 -59.708 1.00 18.09 125 SER B N 1
ATOM 4396 C CA . SER B 1 131 ? 26.854 62.987 -58.765 1.00 18.84 125 SER B CA 1
ATOM 4397 C C . SER B 1 131 ? 27.096 64.474 -58.532 1.00 20.88 125 SER B C 1
ATOM 4398 O O . SER B 1 131 ? 27.183 64.930 -57.385 1.00 20.05 125 SER B O 1
ATOM 4401 N N . GLU B 1 132 ? 27.225 65.244 -59.618 1.00 18.31 126 GLU B N 1
ATOM 4402 C CA . GLU B 1 132 ? 27.376 66.693 -59.501 1.00 19.14 126 GLU B CA 1
ATOM 4403 C C . GLU B 1 132 ? 26.225 67.309 -58.719 1.00 21.12 126 GLU B C 1
ATOM 4404 O O . GLU B 1 132 ? 26.425 68.256 -57.948 1.00 19.09 126 GLU B O 1
ATOM 4410 N N . ALA B 1 133 ? 25.006 66.808 -58.934 1.00 16.19 127 ALA B N 1
ATOM 4411 C CA . ALA B 1 133 ? 23.851 67.319 -58.204 1.00 18.01 127 ALA B CA 1
ATOM 4412 C C . ALA B 1 133 ? 24.075 67.241 -56.701 1.00 18.81 127 ALA B C 1
ATOM 4413 O O . ALA B 1 133 ? 23.688 68.148 -55.957 1.00 22.38 127 ALA B O 1
ATOM 4415 N N . ASN B 1 134 ? 24.716 66.170 -56.235 1.00 21.32 128 ASN B N 1
ATOM 4416 C CA . ASN B 1 134 ? 24.970 66.042 -54.806 1.00 18.52 128 ASN B CA 1
ATOM 4417 C C . ASN B 1 134 ? 26.149 66.896 -54.355 1.00 20.42 128 ASN B C 1
ATOM 4418 O O . ASN B 1 134 ? 26.197 67.305 -53.190 1.00 19.98 128 ASN B O 1
ATOM 4423 N N . ASP B 1 135 ? 27.105 67.177 -55.245 1.00 19.69 129 ASP B N 1
ATOM 4424 C CA . ASP B 1 135 ? 28.071 68.236 -54.964 1.00 18.99 129 ASP B CA 1
ATOM 4425 C C . ASP B 1 135 ? 27.367 69.575 -54.791 1.00 17.84 129 ASP B C 1
ATOM 4426 O O . ASP B 1 135 ? 27.719 70.363 -53.905 1.00 19.69 129 ASP B O 1
ATOM 4431 N N . THR B 1 136 ? 26.377 69.853 -55.641 1.00 16.81 130 THR B N 1
ATOM 4432 C CA . THR B 1 136 ? 25.603 71.084 -55.512 1.00 21.06 130 THR B CA 1
ATOM 4433 C C . THR B 1 136 ? 24.853 71.121 -54.186 1.00 19.10 130 THR B C 1
ATOM 4434 O O . THR B 1 136 ? 24.859 72.139 -53.486 1.00 21.73 130 THR B O 1
ATOM 4438 N N . VAL B 1 137 ? 24.192 70.015 -53.829 1.00 18.10 131 VAL B N 1
ATOM 4439 C CA . VAL B 1 137 ? 23.561 69.903 -52.513 1.00 20.26 131 VAL B CA 1
ATOM 4440 C C . VAL B 1 137 ? 24.573 70.183 -51.408 1.00 22.99 131 VAL B C 1
ATOM 4441 O O . VAL B 1 137 ? 24.318 70.973 -50.492 1.00 20.56 131 VAL B O 1
ATOM 4445 N N . PHE B 1 138 ? 25.741 69.539 -51.489 1.00 20.31 132 PHE B N 1
ATOM 4446 C CA . PHE B 1 138 ? 26.739 69.639 -50.426 1.00 16.13 132 PHE B CA 1
ATOM 4447 C C . PHE B 1 138 ? 27.168 71.085 -50.202 1.00 22.10 132 PHE B C 1
ATOM 4448 O O . PHE B 1 138 ? 27.190 71.571 -49.065 1.00 19.90 132 PHE B O 1
ATOM 4456 N N . ARG B 1 139 ? 27.516 71.788 -51.280 1.00 17.65 133 ARG B N 1
ATOM 4457 C CA . ARG B 1 139 ? 28.012 73.152 -51.139 1.00 18.51 133 ARG B CA 1
ATOM 4458 C C . ARG B 1 139 ? 26.884 74.146 -50.874 1.00 19.27 133 ARG B C 1
ATOM 4459 O O . ARG B 1 139 ? 27.069 75.099 -50.109 1.00 19.24 133 ARG B O 1
ATOM 4467 N N . LEU B 1 140 ? 25.717 73.951 -51.496 1.00 19.22 134 LEU B N 1
ATOM 4468 C CA . LEU B 1 140 ? 24.610 74.883 -51.283 1.00 18.45 134 LEU B CA 1
ATOM 4469 C C . LEU B 1 140 ? 24.082 74.806 -49.855 1.00 19.38 134 LEU B C 1
ATOM 4470 O O . LEU B 1 140 ? 23.781 75.840 -49.246 1.00 20.95 134 LEU B O 1
ATOM 4475 N N . VAL B 1 141 ? 23.946 73.594 -49.311 1.00 19.70 135 VAL B N 1
ATOM 4476 C CA . VAL B 1 141 ? 23.454 73.442 -47.942 1.00 22.29 135 VAL B CA 1
ATOM 4477 C C . VAL B 1 141 ? 24.389 74.136 -46.960 1.00 21.91 135 VAL B C 1
ATOM 4478 O O . VAL B 1 141 ? 23.949 74.876 -46.072 1.00 23.02 135 VAL B O 1
ATOM 4482 N N . ARG B 1 142 ? 25.697 73.910 -47.104 1.00 19.61 136 ARG B N 1
ATOM 4483 C CA . ARG B 1 142 ? 26.648 74.535 -46.191 1.00 20.13 136 ARG B CA 1
ATOM 4484 C C . ARG B 1 142 ? 26.682 76.047 -46.380 1.00 23.23 136 ARG B C 1
ATOM 4485 O O . ARG B 1 142 ? 26.774 76.797 -45.400 1.00 22.35 136 ARG B O 1
ATOM 4493 N N . HIS B 1 143 ? 26.599 76.516 -47.628 1.00 22.06 137 HIS B N 1
ATOM 4494 C CA . HIS B 1 143 ? 26.561 77.955 -47.871 1.00 20.61 137 HIS B CA 1
ATOM 4495 C C . HIS B 1 143 ? 25.282 78.573 -47.322 1.00 21.94 137 HIS B C 1
ATOM 4496 O O . HIS B 1 143 ? 25.308 79.682 -46.773 1.00 22.44 137 HIS B O 1
ATOM 4503 N N . PHE B 1 144 ? 24.155 77.874 -47.477 1.00 23.32 138 PHE B N 1
ATOM 4504 C CA . PHE B 1 144 ? 22.890 78.328 -46.909 1.00 21.98 138 PHE B CA 1
ATOM 4505 C C . PHE B 1 144 ? 23.021 78.604 -45.416 1.00 24.22 138 PHE B C 1
ATOM 4506 O O . PHE B 1 144 ? 22.555 79.635 -44.918 1.00 22.39 138 PHE B O 1
ATOM 4514 N N . TRP B 1 145 ? 23.659 77.688 -44.685 1.00 21.80 139 TRP B N 1
ATOM 4515 C CA . TRP B 1 145 ? 23.733 77.834 -43.236 1.00 20.75 139 TRP B CA 1
ATOM 4516 C C . TRP B 1 145 ? 24.651 78.977 -42.823 1.00 24.76 139 TRP B C 1
ATOM 4517 O O . TRP B 1 145 ? 24.443 79.581 -41.765 1.00 24.66 139 TRP B O 1
ATOM 4528 N N . LYS B 1 146 ? 25.667 79.289 -43.631 1.00 21.32 140 LYS B N 1
ATOM 4529 C CA . LYS B 1 146 ? 26.466 80.481 -43.360 1.00 22.47 140 LYS B CA 1
ATOM 4530 C C . LYS B 1 146 ? 25.641 81.746 -43.559 1.00 22.56 140 LYS B C 1
ATOM 4531 O O . LYS B 1 146 ? 25.714 82.676 -42.748 1.00 27.10 140 LYS B O 1
ATOM 4537 N N . LEU B 1 147 ? 24.853 81.800 -44.636 1.00 21.42 141 LEU B N 1
ATOM 4538 C CA . LEU B 1 147 ? 23.984 82.950 -44.869 1.00 22.82 141 LEU B CA 1
ATOM 4539 C C . LEU B 1 147 ? 22.963 83.106 -43.750 1.00 24.76 141 LEU B C 1
ATOM 4540 O O . LEU B 1 147 ? 22.615 84.229 -43.366 1.00 27.06 141 LEU B O 1
ATOM 4545 N N . LYS B 1 148 ? 22.472 81.988 -43.212 1.00 23.13 142 LYS B N 1
ATOM 4546 C CA . LYS B 1 148 ? 21.503 82.019 -42.124 1.00 25.90 142 LYS B CA 1
ATOM 4547 C C . LYS B 1 148 ? 22.113 82.448 -40.799 1.00 24.49 142 LYS B C 1
ATOM 4548 O O . LYS B 1 148 ? 21.372 82.627 -39.827 1.00 25.68 142 LYS B O 1
ATOM 4554 N N . GLY B 1 149 ? 23.431 82.614 -40.734 1.00 23.14 143 GLY B N 1
ATOM 4555 C CA . GLY B 1 149 ? 24.076 82.936 -39.479 1.00 28.03 143 GLY B CA 1
ATOM 4556 C C . GLY B 1 149 ? 24.189 81.765 -38.533 1.00 29.83 143 GLY B C 1
ATOM 4557 O O . GLY B 1 149 ? 24.246 81.962 -37.315 1.00 26.57 143 GLY B O 1
ATOM 4558 N N . GLU B 1 150 ? 24.230 80.542 -39.060 1.00 25.86 144 GLU B N 1
ATOM 4559 C CA . GLU B 1 150 ? 24.435 79.332 -38.264 1.00 26.21 144 GLU B CA 1
ATOM 4560 C C . GLU B 1 150 ? 25.585 78.539 -38.874 1.00 28.00 144 GLU B C 1
ATOM 4561 O O . GLU B 1 150 ? 25.389 77.438 -39.402 1.00 25.86 144 GLU B O 1
ATOM 4567 N N . PRO B 1 151 ? 26.810 79.075 -38.814 1.00 28.24 145 PRO B N 1
ATOM 4568 C CA . PRO B 1 151 ? 27.927 78.436 -39.530 1.00 24.50 145 PRO B CA 1
ATOM 4569 C C . PRO B 1 151 ? 28.358 77.102 -38.944 1.00 26.24 145 PRO B C 1
ATOM 4570 O O . PRO B 1 151 ? 29.104 76.373 -39.611 1.00 25.46 145 PRO B O 1
ATOM 4574 N N . SER B 1 152 ? 27.930 76.759 -37.726 1.00 25.07 146 SER B N 1
ATOM 4575 C CA . SER B 1 152 ? 28.301 75.472 -37.148 1.00 25.50 146 SER B CA 1
ATOM 4576 C C . SER B 1 152 ? 27.583 74.305 -37.813 1.00 25.30 146 SER B C 1
ATOM 4577 O O . SER B 1 152 ? 28.034 73.163 -37.681 1.00 23.65 146 SER B O 1
ATOM 4580 N N . ARG B 1 153 ? 26.489 74.565 -38.527 1.00 24.43 147 ARG B N 1
ATOM 4581 C CA . ARG B 1 153 ? 25.704 73.520 -39.183 1.00 23.24 147 ARG B CA 1
ATOM 4582 C C . ARG B 1 153 ? 26.418 73.104 -40.463 1.00 22.21 147 ARG B C 1
ATOM 4583 O O . ARG B 1 153 ? 26.251 73.711 -41.522 1.00 22.83 147 ARG B O 1
ATOM 4591 N N . THR B 1 154 ? 27.235 72.053 -40.360 1.00 21.85 148 THR B N 1
ATOM 4592 C CA . THR B 1 154 ? 28.036 71.578 -41.485 1.00 22.35 148 THR B CA 1
ATOM 4593 C C . THR B 1 154 ? 27.934 70.084 -41.751 1.00 24.80 148 THR B C 1
ATOM 4594 O O . THR B 1 154 ? 28.288 69.656 -42.858 1.00 22.55 148 THR B O 1
ATOM 4598 N N . VAL B 1 155 ? 27.466 69.278 -40.803 1.00 20.16 149 VAL B N 1
ATOM 4599 C CA . VAL B 1 155 ? 27.591 67.828 -40.901 1.00 21.03 149 VAL B CA 1
ATOM 4600 C C . VAL B 1 155 ? 26.393 67.257 -41.641 1.00 22.95 149 VAL B C 1
ATOM 4601 O O . VAL B 1 155 ? 25.240 67.619 -41.375 1.00 21.11 149 VAL B O 1
ATOM 4605 N N . PHE B 1 156 ? 26.671 66.355 -42.577 1.00 20.12 150 PHE B N 1
ATOM 4606 C CA . PHE B 1 156 ? 25.646 65.616 -43.295 1.00 18.06 150 PHE B CA 1
ATOM 4607 C C . PHE B 1 156 ? 25.511 64.228 -42.688 1.00 19.58 150 PHE B C 1
ATOM 4608 O O . PHE B 1 156 ? 26.511 63.565 -42.398 1.00 20.99 150 PHE B O 1
ATOM 4616 N N . ILE B 1 157 ? 24.272 63.793 -42.495 1.00 22.07 151 ILE B N 1
ATOM 4617 C CA . ILE B 1 157 ? 23.984 62.460 -41.982 1.00 21.80 151 ILE B CA 1
ATOM 4618 C C . ILE B 1 157 ? 23.383 61.645 -43.114 1.00 19.03 151 ILE B C 1
ATOM 4619 O O . ILE B 1 157 ? 22.360 62.029 -43.695 1.00 20.95 151 ILE B O 1
ATOM 4624 N N . SER B 1 158 ? 24.027 60.526 -43.432 1.00 20.51 152 SER B N 1
ATOM 4625 C CA . SER B 1 158 ? 23.538 59.623 -44.460 1.00 24.00 152 SER B CA 1
ATOM 4626 C C . SER B 1 158 ? 23.380 58.228 -43.878 1.00 23.99 152 SER B C 1
ATOM 4627 O O . SER B 1 158 ? 23.246 58.070 -42.660 1.00 22.10 152 SER B O 1
ATOM 4630 N N . ARG B 1 159 ? 23.401 57.211 -44.733 1.00 20.37 153 ARG B N 1
ATOM 4631 C CA . ARG B 1 159 ? 23.170 55.847 -44.291 1.00 19.97 153 ARG B CA 1
ATOM 4632 C C . ARG B 1 159 ? 24.165 54.921 -44.970 1.00 20.19 153 ARG B C 1
ATOM 4633 O O . ARG B 1 159 ? 24.603 55.174 -46.095 1.00 20.18 153 ARG B O 1
ATOM 4641 N N . TRP B 1 160 ? 24.539 53.859 -44.261 1.00 22.19 154 TRP B N 1
ATOM 4642 C CA . TRP B 1 160 ? 25.286 52.782 -44.893 1.00 22.06 154 TRP B CA 1
ATOM 4643 C C . TRP B 1 160 ? 24.469 52.203 -46.038 1.00 21.98 154 TRP B C 1
ATOM 4644 O O . TRP B 1 160 ? 23.241 52.110 -45.957 1.00 19.84 154 TRP B O 1
ATOM 4655 N N . ASN B 1 161 ? 25.158 51.839 -47.119 1.00 19.36 155 ASN B N 1
ATOM 4656 C CA . ASN B 1 161 ? 24.570 51.282 -48.334 1.00 19.41 155 ASN B CA 1
ATOM 4657 C C . ASN B 1 161 ? 23.734 52.305 -49.096 1.00 20.15 155 ASN B C 1
ATOM 4658 O O . ASN B 1 161 ? 23.016 51.937 -50.036 1.00 21.86 155 ASN B O 1
ATOM 4663 N N . ALA B 1 162 ? 23.789 53.576 -48.714 1.00 21.55 156 ALA B N 1
ATOM 4664 C CA . ALA B 1 162 ? 23.253 54.624 -49.567 1.00 20.91 156 ALA B CA 1
ATOM 4665 C C . ALA B 1 162 ? 24.174 54.840 -50.761 1.00 21.20 156 ALA B C 1
ATOM 4666 O O . ALA B 1 162 ? 25.378 54.580 -50.697 1.00 21.20 156 ALA B O 1
ATOM 4668 N N . TYR B 1 163 ? 23.597 55.310 -51.865 1.00 20.49 157 TYR B N 1
ATOM 4669 C CA . TYR B 1 163 ? 24.376 55.685 -53.040 1.00 20.97 157 TYR B CA 1
ATOM 4670 C C . TYR B 1 163 ? 23.979 57.083 -53.481 1.00 21.17 157 TYR B C 1
ATOM 4671 O O . TYR B 1 163 ? 22.801 57.340 -53.749 1.00 22.84 157 TYR B O 1
ATOM 4680 N N . HIS B 1 164 ? 24.962 57.984 -53.558 1.00 19.44 158 HIS B N 1
ATOM 4681 C CA . HIS B 1 164 ? 24.707 59.360 -53.963 1.00 18.25 158 HIS B CA 1
ATOM 4682 C C . HIS B 1 164 ? 25.706 59.846 -55.007 1.00 21.90 158 HIS B C 1
ATOM 4683 O O . HIS B 1 164 ? 25.913 61.057 -55.143 1.00 17.77 158 HIS B O 1
ATOM 4690 N N . GLY B 1 165 ? 26.321 58.934 -55.749 1.00 21.47 159 GLY B N 1
ATOM 4691 C CA . GLY B 1 165 ? 27.128 59.277 -56.902 1.00 22.08 159 GLY B CA 1
ATOM 4692 C C . GLY B 1 165 ? 28.575 58.857 -56.746 1.00 17.93 159 GLY B C 1
ATOM 4693 O O . GLY B 1 165 ? 28.950 58.121 -55.828 1.00 18.97 159 GLY B O 1
ATOM 4694 N N . SER B 1 166 ? 29.406 59.355 -57.667 1.00 21.25 160 SER B N 1
ATOM 4695 C CA . SER B 1 166 ? 30.781 58.892 -57.799 1.00 18.69 160 SER B CA 1
ATOM 4696 C C . SER B 1 166 ? 31.794 60.029 -57.822 1.00 19.23 160 SER B C 1
ATOM 4697 O O . SER B 1 166 ? 32.984 59.775 -58.041 1.00 17.87 160 SER B O 1
ATOM 4700 N N . THR B 1 167 ? 31.363 61.270 -57.616 1.00 20.34 161 THR B N 1
ATOM 4701 C CA . THR B 1 167 ? 32.313 62.306 -57.258 1.00 20.75 161 THR B CA 1
ATOM 4702 C C . THR B 1 167 ? 32.820 62.053 -55.842 1.00 16.63 161 THR B C 1
ATOM 4703 O O . THR B 1 167 ? 32.268 61.242 -55.093 1.00 16.15 161 THR B O 1
ATOM 4707 N N . VAL B 1 168 ? 33.892 62.758 -55.475 1.00 17.76 162 VAL B N 1
ATOM 4708 C CA . VAL B 1 168 ? 34.422 62.647 -54.117 1.00 17.09 162 VAL B CA 1
ATOM 4709 C C . VAL B 1 168 ? 33.319 62.913 -53.098 1.00 18.78 162 VAL B C 1
ATOM 4710 O O . VAL B 1 168 ? 33.156 62.173 -52.121 1.00 18.31 162 VAL B O 1
ATOM 4714 N N . ALA B 1 169 ? 32.527 63.962 -53.330 1.00 16.00 163 ALA B N 1
ATOM 4715 C CA . ALA B 1 169 ? 31.416 64.262 -52.431 1.00 16.23 163 ALA B CA 1
ATOM 4716 C C . ALA B 1 169 ? 30.328 63.199 -52.517 1.00 18.92 163 ALA B C 1
ATOM 4717 O O . ALA B 1 169 ? 29.765 62.794 -51.492 1.00 18.94 163 ALA B O 1
ATOM 4719 N N . GLY B 1 170 ? 30.010 62.745 -53.732 1.00 17.21 164 GLY B N 1
ATOM 4720 C CA . GLY B 1 170 ? 28.988 61.721 -53.887 1.00 18.21 164 GLY B CA 1
ATOM 4721 C C . GLY B 1 170 ? 29.360 60.410 -53.220 1.00 20.00 164 GLY B C 1
ATOM 4722 O O . GLY B 1 170 ? 28.517 59.757 -52.599 1.00 18.83 164 GLY B O 1
ATOM 4723 N N . VAL B 1 171 ? 30.624 59.999 -53.351 1.00 16.21 165 VAL B N 1
ATOM 4724 C CA . VAL B 1 171 ? 31.091 58.807 -52.648 1.00 17.02 165 VAL B CA 1
ATOM 4725 C C . VAL B 1 171 ? 30.997 59.008 -51.140 1.00 18.92 165 VAL B C 1
ATOM 4726 O O . VAL B 1 171 ? 30.566 58.111 -50.404 1.00 22.31 165 VAL B O 1
ATOM 4730 N N . SER B 1 172 ? 31.401 60.187 -50.657 1.00 17.93 166 SER B N 1
ATOM 4731 C CA . SER B 1 172 ? 31.379 60.453 -49.221 1.00 18.29 166 SER B CA 1
ATOM 4732 C C . SER B 1 172 ? 29.959 60.423 -48.669 1.00 19.64 166 SER B C 1
ATOM 4733 O O . SER B 1 172 ? 29.725 59.912 -47.568 1.00 20.64 166 SER B O 1
ATOM 4736 N N . LEU B 1 173 ? 28.999 60.977 -49.414 1.00 19.99 167 LEU B N 1
ATOM 4737 C CA . LEU B 1 173 ? 27.614 60.967 -48.954 1.00 20.62 167 LEU B CA 1
ATOM 4738 C C . LEU B 1 173 ? 27.012 59.569 -49.035 1.00 20.63 167 LEU B C 1
ATOM 4739 O O . LEU B 1 173 ? 26.242 59.168 -48.155 1.00 20.28 167 LEU B O 1
ATOM 4744 N N . GLY B 1 174 ? 27.342 58.816 -50.077 1.00 23.14 168 GLY B N 1
ATOM 4745 C CA . GLY B 1 174 ? 26.949 57.422 -50.141 1.00 22.13 168 GLY B CA 1
ATOM 4746 C C . GLY B 1 174 ? 27.549 56.614 -49.006 1.00 21.93 168 GLY B C 1
ATOM 4747 O O . GLY B 1 174 ? 28.448 57.046 -48.285 1.00 21.20 168 GLY B O 1
ATOM 4748 N N . GLY B 1 175 ? 27.030 55.400 -48.848 1.00 20.28 169 GLY B N 1
ATOM 4749 C CA . GLY B 1 175 ? 27.464 54.551 -47.757 1.00 19.16 169 GLY B CA 1
ATOM 4750 C C . GLY B 1 175 ? 28.037 53.224 -48.207 1.00 22.26 169 GLY B C 1
ATOM 4751 O O . GLY B 1 175 ? 27.864 52.203 -47.534 1.00 21.01 169 GLY B O 1
ATOM 4752 N N . MET B 1 176 ? 28.729 53.226 -49.344 1.00 23.65 170 MET B N 1
ATOM 4753 C CA . MET B 1 176 ? 29.365 52.021 -49.873 1.00 21.97 170 MET B CA 1
ATOM 4754 C C . MET B 1 176 ? 30.801 51.983 -49.366 1.00 21.77 170 MET B C 1
ATOM 4755 O O . MET B 1 176 ? 31.661 52.719 -49.856 1.00 22.96 170 MET B O 1
ATOM 4760 N N . LYS B 1 177 ? 31.061 51.127 -48.370 1.00 21.89 171 LYS B N 1
ATOM 4761 C CA . LYS B 1 177 ? 32.368 51.126 -47.716 1.00 24.24 171 LYS B CA 1
ATOM 4762 C C . LYS B 1 177 ? 33.484 50.773 -48.693 1.00 25.90 171 LYS B C 1
ATOM 4763 O O . LYS B 1 177 ? 34.566 51.369 -48.649 1.00 22.86 171 LYS B O 1
ATOM 4769 N N . HIS B 1 178 ? 33.241 49.815 -49.594 1.00 19.13 172 HIS B N 1
ATOM 4770 C CA . HIS B 1 178 ? 34.285 49.460 -50.550 1.00 28.35 172 HIS B CA 1
ATOM 4771 C C . HIS B 1 178 ? 34.569 50.625 -51.494 1.00 26.75 172 HIS B C 1
ATOM 4772 O O . HIS B 1 178 ? 35.720 50.834 -51.894 1.00 23.70 172 HIS B O 1
ATOM 4779 N N . MET B 1 179 ? 33.538 51.404 -51.847 1.00 22.19 173 MET B N 1
ATOM 4780 C CA . MET B 1 179 ? 33.739 52.590 -52.679 1.00 18.95 173 MET B CA 1
ATOM 4781 C C . MET B 1 179 ? 34.484 53.672 -51.910 1.00 23.37 173 MET B C 1
ATOM 4782 O O . MET B 1 179 ? 35.339 54.367 -52.470 1.00 20.94 173 MET B O 1
ATOM 4787 N N . HIS B 1 180 ? 34.140 53.849 -50.632 1.00 20.39 174 HIS B N 1
ATOM 4788 C CA . HIS B 1 180 ? 34.858 54.776 -49.761 1.00 19.45 174 HIS B CA 1
ATOM 4789 C C . HIS B 1 180 ? 36.367 54.572 -49.816 1.00 21.64 174 HIS B C 1
ATOM 4790 O O . HIS B 1 180 ? 37.138 55.543 -49.792 1.00 22.23 174 HIS B O 1
ATOM 4797 N N . LYS B 1 181 ? 36.811 53.312 -49.841 1.00 20.27 175 LYS B N 1
ATOM 4798 C CA . LYS B 1 181 ? 38.240 53.046 -49.736 1.00 23.81 175 LYS B CA 1
ATOM 4799 C C . LYS B 1 181 ? 39.024 53.753 -50.841 1.00 22.04 175 LYS B C 1
ATOM 4800 O O . LYS B 1 181 ? 40.127 54.262 -50.617 1.00 25.43 175 LYS B O 1
ATOM 4806 N N . GLN B 1 182 ? 38.472 53.777 -52.045 1.00 20.93 176 GLN B N 1
ATOM 4807 C CA . GLN B 1 182 ? 39.176 54.283 -53.219 1.00 22.73 176 GLN B CA 1
ATOM 4808 C C . GLN B 1 182 ? 39.033 55.798 -53.246 1.00 23.33 176 GLN B C 1
ATOM 4809 O O . GLN B 1 182 ? 37.946 56.330 -53.497 1.00 19.18 176 GLN B O 1
ATOM 4815 N N . GLY B 1 183 ? 40.134 56.489 -52.968 1.00 20.53 177 GLY B N 1
ATOM 4816 C CA . GLY B 1 183 ? 40.129 57.907 -52.693 1.00 22.07 177 GLY B CA 1
ATOM 4817 C C . GLY B 1 183 ? 40.297 58.249 -51.230 1.00 22.99 177 GLY B C 1
ATOM 4818 O O . GLY B 1 183 ? 40.416 59.437 -50.901 1.00 20.56 177 GLY B O 1
ATOM 4819 N N . ASP B 1 184 ? 40.309 57.250 -50.343 1.00 22.25 178 ASP B N 1
ATOM 4820 C CA . ASP B 1 184 ? 40.464 57.449 -48.901 1.00 21.73 178 ASP B CA 1
ATOM 4821 C C . ASP B 1 184 ? 39.380 58.385 -48.362 1.00 24.67 178 ASP B C 1
ATOM 4822 O O . ASP B 1 184 ? 39.645 59.424 -47.752 1.00 19.74 178 ASP B O 1
ATOM 4827 N N . LEU B 1 185 ? 38.146 57.977 -48.598 1.00 21.93 179 LEU B N 1
ATOM 4828 C CA . LEU B 1 185 ? 36.932 58.700 -48.275 1.00 20.00 179 LEU B CA 1
ATOM 4829 C C . LEU B 1 185 ? 36.188 57.976 -47.158 1.00 22.67 179 LEU B C 1
ATOM 4830 O O . LEU B 1 185 ? 36.507 56.828 -46.830 1.00 21.68 179 LEU B O 1
ATOM 4835 N N . PRO B 1 186 ? 35.181 58.620 -46.533 1.00 22.00 180 PRO B N 1
ATOM 4836 C CA . PRO B 1 186 ? 34.531 59.911 -46.794 1.00 20.00 180 PRO B CA 1
ATOM 4837 C C . PRO B 1 186 ? 35.350 61.118 -46.363 1.00 23.00 180 PRO B C 1
ATOM 4838 O O . PRO B 1 186 ? 36.192 61.011 -45.471 1.00 21.74 180 PRO B O 1
ATOM 4842 N N . ILE B 1 187 ? 35.095 62.258 -47.003 1.00 20.71 181 ILE B N 1
ATOM 4843 C CA . ILE B 1 187 ? 35.620 63.538 -46.544 1.00 22.28 181 ILE B CA 1
ATOM 4844 C C . ILE B 1 187 ? 34.961 63.886 -45.216 1.00 23.15 181 ILE B C 1
ATOM 4845 O O . ILE B 1 187 ? 33.970 63.262 -44.820 1.00 21.63 181 ILE B O 1
ATOM 4850 N N . ALA B 1 188 ? 35.499 64.887 -44.527 1.00 20.44 182 ALA B N 1
ATOM 4851 C CA . ALA B 1 188 ? 35.023 65.219 -43.194 1.00 23.64 182 ALA B CA 1
ATOM 4852 C C . ALA B 1 188 ? 33.611 65.801 -43.241 1.00 20.74 182 ALA B C 1
ATOM 4853 O O . ALA B 1 188 ? 33.160 66.343 -44.254 1.00 21.94 182 ALA B O 1
ATOM 4855 N N . GLY B 1 189 ? 32.909 65.671 -42.118 1.00 19.13 183 GLY B N 1
ATOM 4856 C CA . GLY B 1 189 ? 31.581 66.235 -41.985 1.00 24.16 183 GLY B CA 1
ATOM 4857 C C . GLY B 1 189 ? 30.460 65.406 -42.566 1.00 20.58 183 GLY B C 1
ATOM 4858 O O . GLY B 1 189 ? 29.412 65.963 -42.908 1.00 18.78 183 GLY B O 1
ATOM 4859 N N . VAL B 1 190 ? 30.647 64.093 -42.699 1.00 19.24 184 VAL B N 1
ATOM 4860 C CA . VAL B 1 190 ? 29.611 63.181 -43.173 1.00 20.94 184 VAL B CA 1
ATOM 4861 C C . VAL B 1 190 ? 29.559 61.979 -42.238 1.00 23.34 184 VAL B C 1
ATOM 4862 O O . VAL B 1 190 ? 30.581 61.324 -42.007 1.00 22.09 184 VAL B O 1
ATOM 4866 N N . GLU B 1 191 ? 28.373 61.692 -41.705 1.00 22.21 185 GLU B N 1
ATOM 4867 C CA . GLU B 1 191 ? 28.145 60.550 -40.831 1.00 21.54 185 GLU B CA 1
ATOM 4868 C C . GLU B 1 191 ? 27.146 59.601 -41.485 1.00 21.93 185 GLU B C 1
ATOM 4869 O O . GLU B 1 191 ? 26.304 60.019 -42.285 1.00 24.21 185 GLU B O 1
ATOM 4875 N N . HIS B 1 192 ? 27.245 58.316 -41.140 1.00 22.32 186 HIS B N 1
ATOM 4876 C CA . HIS B 1 192 ? 26.401 57.279 -41.721 1.00 24.14 186 HIS B CA 1
ATOM 4877 C C . HIS B 1 192 ? 25.798 56.412 -40.623 1.00 23.78 186 HIS B C 1
ATOM 4878 O O . HIS B 1 192 ? 26.496 56.015 -39.686 1.00 20.50 186 HIS B O 1
ATOM 4885 N N . VAL B 1 193 ? 24.502 56.119 -40.743 1.00 25.65 187 VAL B N 1
ATOM 4886 C CA . VAL B 1 193 ? 23.795 55.264 -39.796 1.00 22.88 187 VAL B CA 1
ATOM 4887 C C . VAL B 1 193 ? 23.121 54.127 -40.566 1.00 22.63 187 VAL B C 1
ATOM 4888 O O . VAL B 1 193 ? 23.162 54.073 -41.793 1.00 23.90 187 VAL B O 1
ATOM 4892 N N . MET B 1 194 ? 22.518 53.198 -39.817 1.00 21.75 188 MET B N 1
ATOM 4893 C CA . MET B 1 194 ? 21.900 52.019 -40.421 1.00 23.38 188 MET B CA 1
ATOM 4894 C C . MET B 1 19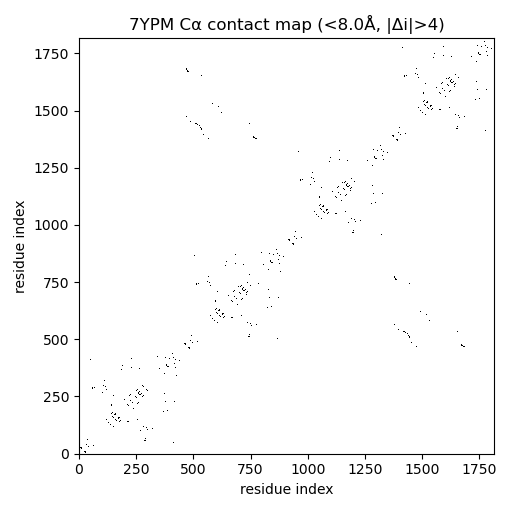4 ? 20.865 52.396 -41.474 1.00 22.38 188 MET B C 1
ATOM 4895 O O . MET B 1 194 ? 20.141 53.384 -41.337 1.00 20.41 188 MET B O 1
ATOM 4900 N N . GLN B 1 195 ? 20.810 51.592 -42.536 1.00 23.15 189 GLN B N 1
ATOM 4901 C CA . GLN B 1 195 ? 19.779 51.624 -43.560 1.00 22.89 189 GLN B CA 1
ATOM 4902 C C . GLN B 1 195 ? 18.539 50.850 -43.109 1.00 25.11 189 GLN B C 1
ATOM 4903 O O . GLN B 1 195 ? 18.645 49.874 -42.361 1.00 23.03 189 GLN B O 1
ATOM 4909 N N . PRO B 1 196 ? 17.347 51.270 -43.547 1.00 26.56 190 PRO B N 1
ATOM 4910 C CA . PRO B 1 196 ? 16.104 50.566 -43.177 1.00 22.86 190 PRO B CA 1
ATOM 4911 C C . PRO B 1 196 ? 15.813 49.372 -44.084 1.00 22.36 190 PRO B C 1
ATOM 4912 O O . PRO B 1 196 ? 14.826 49.336 -44.823 1.00 26.34 190 PRO B O 1
ATOM 4916 N N . TYR B 1 197 ? 16.688 48.371 -44.017 1.00 23.48 191 TYR B N 1
ATOM 4917 C CA . TYR B 1 197 ? 16.612 47.162 -44.841 1.00 23.52 191 TYR B CA 1
ATOM 4918 C C . TYR B 1 197 ? 16.059 46.034 -43.974 1.00 25.64 191 TYR B C 1
ATOM 4919 O O . TYR B 1 197 ? 16.799 45.354 -43.261 1.00 27.52 191 TYR B O 1
ATOM 4928 N N . GLN B 1 198 ? 14.739 45.839 -44.035 1.00 21.87 192 GLN B N 1
ATOM 4929 C CA . GLN B 1 198 ? 14.090 44.873 -43.152 1.00 27.29 192 GLN B CA 1
ATOM 4930 C C . GLN B 1 198 ? 14.559 43.447 -43.425 1.00 26.86 192 GLN B C 1
ATOM 4931 O O . GLN B 1 198 ? 14.905 42.712 -42.493 1.00 25.78 192 GLN B O 1
ATOM 4937 N N . PHE B 1 199 ? 14.572 43.031 -44.695 1.00 25.18 193 PHE B N 1
ATOM 4938 C CA . PHE B 1 199 ? 14.871 41.634 -45.000 1.00 26.11 193 PHE B CA 1
ATOM 4939 C C . PHE B 1 199 ? 16.264 41.240 -44.525 1.00 26.21 193 PHE B C 1
ATOM 4940 O O . PHE B 1 199 ? 16.452 40.160 -43.953 1.00 25.65 193 PHE B O 1
ATOM 4948 N N . GLY B 1 200 ? 17.251 42.100 -44.749 1.00 24.52 194 GLY B N 1
ATOM 4949 C CA . GLY B 1 200 ? 18.614 41.774 -44.382 1.00 24.59 194 GLY B CA 1
ATOM 4950 C C . GLY B 1 200 ? 18.921 41.984 -42.915 1.00 31.24 194 GLY B C 1
ATOM 4951 O O . GLY B 1 200 ? 19.594 41.157 -42.291 1.00 23.95 194 GLY B O 1
ATOM 4952 N N . ASP B 1 201 ? 18.430 43.088 -42.349 1.00 26.85 195 ASP B N 1
ATOM 4953 C CA . ASP B 1 201 ? 18.867 43.541 -41.038 1.00 28.56 195 ASP B CA 1
ATOM 4954 C C . ASP B 1 201 ? 17.777 43.525 -39.975 1.00 35.01 195 ASP B C 1
ATOM 4955 O O . ASP B 1 201 ? 18.089 43.728 -38.796 1.00 34.41 195 ASP B O 1
ATOM 4960 N N . GLY B 1 202 ? 16.521 43.291 -40.346 1.00 29.59 196 GLY B N 1
ATOM 4961 C CA . GLY B 1 202 ? 15.437 43.250 -39.385 1.00 31.74 196 GLY B CA 1
ATOM 4962 C C . GLY B 1 202 ? 14.509 42.074 -39.605 1.00 32.34 196 GLY B C 1
ATOM 4963 O O . GLY B 1 202 ? 13.308 42.162 -39.329 1.00 32.37 196 GLY B O 1
ATOM 4964 N N . PHE B 1 203 ? 15.055 40.973 -40.119 1.00 27.49 197 PHE B N 1
ATOM 4965 C CA . PHE B 1 203 ? 14.241 39.810 -40.451 1.00 30.29 197 PHE B CA 1
ATOM 4966 C C . PHE B 1 203 ? 13.613 39.236 -39.187 1.00 29.65 197 PHE B C 1
ATOM 4967 O O . PHE B 1 203 ? 14.318 38.876 -38.238 1.00 38.08 197 PHE B O 1
ATOM 4975 N N . GLY B 1 204 ? 12.287 39.154 -39.175 1.00 35.66 198 GLY B N 1
ATOM 4976 C CA . GLY B 1 204 ? 11.564 38.693 -38.012 1.00 41.05 198 GLY B CA 1
ATOM 4977 C C . GLY B 1 204 ? 11.290 39.753 -36.969 1.00 40.54 198 GLY B C 1
ATOM 4978 O O . GLY B 1 204 ? 10.663 39.445 -35.947 1.00 43.37 198 GLY B O 1
ATOM 4979 N N . GLU B 1 205 ? 11.735 40.987 -37.188 1.00 34.90 199 GLU B N 1
ATOM 4980 C CA . GLU B 1 205 ? 11.359 42.092 -36.322 1.00 36.39 199 GLU B CA 1
ATOM 4981 C C . GLU B 1 205 ? 9.997 42.629 -36.737 1.00 33.80 199 GLU B C 1
ATOM 4982 O O . GLU B 1 205 ? 9.627 42.593 -37.914 1.00 34.12 199 GLU B O 1
ATOM 4988 N N . ASP B 1 206 ? 9.241 43.113 -35.758 1.00 34.31 200 ASP B N 1
ATOM 4989 C CA . ASP B 1 206 ? 8.026 43.851 -36.071 1.00 31.32 200 ASP B CA 1
ATOM 4990 C C . ASP B 1 206 ? 8.378 45.028 -36.975 1.00 33.30 200 ASP B C 1
ATOM 4991 O O . ASP B 1 206 ? 9.287 45.803 -36.644 1.00 31.34 200 ASP B O 1
ATOM 4996 N N . PRO B 1 207 ? 7.714 45.181 -38.125 1.00 34.20 201 PRO B N 1
ATOM 4997 C CA . PRO B 1 207 ? 8.063 46.291 -39.031 1.00 29.79 201 PRO B CA 1
ATOM 4998 C C . PRO B 1 207 ? 8.048 47.659 -38.365 1.00 30.81 201 PRO B C 1
ATOM 4999 O O . PRO B 1 207 ? 8.982 48.448 -38.556 1.00 26.64 201 PRO B O 1
ATOM 5003 N N . ALA B 1 208 ? 7.003 47.965 -37.591 1.00 29.58 202 ALA B N 1
ATOM 5004 C CA . ALA B 1 208 ? 6.942 49.251 -36.902 1.00 29.77 202 ALA B CA 1
ATOM 5005 C C . ALA B 1 208 ? 8.106 49.415 -35.933 1.00 32.97 202 ALA B C 1
ATOM 5006 O O . ALA B 1 208 ? 8.676 50.507 -35.813 1.00 27.74 202 ALA B O 1
ATOM 5008 N N . ALA B 1 209 ? 8.475 48.340 -35.232 1.00 27.39 203 ALA B N 1
ATOM 5009 C CA . ALA B 1 209 ? 9.593 48.416 -34.298 1.00 27.10 203 ALA B CA 1
ATOM 5010 C C . ALA B 1 209 ? 10.915 48.581 -35.037 1.00 30.36 203 ALA B C 1
ATOM 5011 O O . ALA B 1 209 ? 11.788 49.340 -34.599 1.00 32.24 203 ALA B O 1
ATOM 5013 N N . PHE B 1 210 ? 11.083 47.870 -36.153 1.00 28.96 204 PHE B N 1
ATOM 5014 C CA . PHE B 1 210 ? 12.295 48.011 -36.953 1.00 29.45 204 PHE B CA 1
ATOM 5015 C C . PHE B 1 210 ? 12.419 49.425 -37.508 1.00 26.62 204 PHE B C 1
ATOM 5016 O O . PHE B 1 210 ? 13.499 50.028 -37.473 1.00 29.40 204 PHE B O 1
ATOM 5024 N N . ARG B 1 211 ? 11.320 49.960 -38.045 1.00 25.20 205 ARG B N 1
ATOM 5025 C CA . ARG B 1 211 ? 11.299 51.340 -38.525 1.00 26.70 205 ARG B CA 1
ATOM 5026 C C . ARG B 1 211 ? 11.748 52.320 -37.450 1.00 31.15 205 ARG B C 1
ATOM 5027 O O . ARG B 1 211 ? 12.601 53.182 -37.693 1.00 30.08 205 ARG B O 1
ATOM 5035 N N . ASP B 1 212 ? 11.171 52.208 -36.252 1.00 29.89 206 ASP B N 1
ATOM 5036 C CA . ASP B 1 212 ? 11.545 53.102 -35.162 1.00 28.96 206 ASP B CA 1
ATOM 5037 C C . ASP B 1 212 ? 13.027 52.984 -34.830 1.00 29.79 206 ASP B C 1
ATOM 5038 O O . ASP B 1 212 ? 13.687 53.990 -34.544 1.00 30.98 206 ASP B O 1
ATOM 5043 N N . ARG B 1 213 ? 13.565 51.762 -34.855 1.00 26.75 207 ARG B N 1
ATOM 5044 C CA . ARG B 1 213 ? 14.994 51.563 -34.625 1.00 31.21 207 ARG B CA 1
ATOM 5045 C C . ARG B 1 213 ? 15.833 52.362 -35.619 1.00 26.33 207 ARG B C 1
ATOM 5046 O O . ARG B 1 213 ? 16.797 53.036 -35.238 1.00 26.63 207 ARG B O 1
ATOM 5054 N N . ALA B 1 214 ? 15.480 52.298 -36.907 1.00 26.61 208 ALA B N 1
ATOM 5055 C CA . ALA B 1 214 ? 16.289 52.959 -37.928 1.00 26.30 208 ALA B CA 1
ATOM 5056 C C . ALA B 1 214 ? 16.172 54.476 -37.847 1.00 26.35 208 ALA B C 1
ATOM 5057 O O . ALA B 1 214 ? 17.141 55.187 -38.138 1.00 26.12 208 ALA B O 1
ATOM 5059 N N . VAL B 1 215 ? 15.000 54.990 -37.466 1.00 24.86 209 VAL B N 1
ATOM 5060 C CA . VAL B 1 215 ? 14.853 56.429 -37.273 1.00 26.77 209 VAL B CA 1
ATOM 5061 C C . VAL B 1 215 ? 15.616 56.880 -36.033 1.00 25.40 209 VAL B C 1
ATOM 5062 O O . VAL B 1 215 ? 16.282 57.923 -36.043 1.00 25.15 209 VAL B O 1
ATOM 5066 N N . GLN B 1 216 ? 15.526 56.109 -34.944 1.00 24.54 210 GLN B N 1
ATOM 5067 C CA . GLN B 1 216 ? 16.257 56.449 -33.727 1.00 26.59 210 GLN B CA 1
ATOM 5068 C C . GLN B 1 216 ? 17.758 56.499 -33.978 1.00 24.90 210 GLN B C 1
ATOM 5069 O O . GLN B 1 216 ? 18.466 57.298 -33.354 1.00 23.49 210 GLN B O 1
ATOM 5075 N N . ALA B 1 217 ? 18.259 55.650 -34.881 1.00 25.54 211 ALA B N 1
ATOM 5076 C CA . ALA B 1 217 ? 19.673 55.688 -35.241 1.00 25.56 211 ALA B CA 1
ATOM 5077 C C . ALA B 1 217 ? 20.076 57.064 -35.758 1.00 23.46 211 ALA B C 1
ATOM 5078 O O . ALA B 1 217 ? 21.178 57.545 -35.470 1.00 22.90 211 ALA B O 1
ATOM 5080 N N . ILE B 1 218 ? 19.204 57.707 -36.536 1.00 22.89 212 ILE B N 1
ATOM 5081 C CA . ILE B 1 218 ? 19.508 59.046 -37.031 1.00 21.89 212 ILE B CA 1
ATOM 5082 C C . ILE B 1 218 ? 19.558 60.039 -35.876 1.00 24.79 212 ILE B C 1
ATOM 5083 O O . ILE B 1 218 ? 20.483 60.853 -35.776 1.00 22.50 212 ILE B O 1
ATOM 5088 N N . GLU B 1 219 ? 18.563 59.985 -34.982 1.00 24.00 213 GLU B N 1
ATOM 5089 C CA . GLU B 1 219 ? 18.539 60.904 -33.847 1.00 25.23 213 GLU B CA 1
ATOM 5090 C C . GLU B 1 219 ? 19.751 60.708 -32.951 1.00 22.26 213 GLU B C 1
ATOM 5091 O O . GLU B 1 219 ? 20.314 61.680 -32.436 1.00 24.87 213 GLU B O 1
ATOM 5097 N N . ASP B 1 220 ? 20.154 59.453 -32.736 1.00 21.55 214 ASP B N 1
ATOM 5098 C CA . ASP B 1 220 ? 21.333 59.189 -31.920 1.00 23.49 214 ASP B CA 1
ATOM 5099 C C . ASP B 1 220 ? 22.568 59.841 -32.527 1.00 24.57 214 ASP B C 1
ATOM 5100 O O . ASP B 1 220 ? 23.413 60.382 -31.805 1.00 21.50 214 ASP B O 1
ATOM 5105 N N . LYS B 1 221 ? 22.689 59.793 -33.857 1.00 20.70 215 LYS B N 1
ATOM 5106 C CA . LYS B 1 221 ? 23.816 60.438 -34.522 1.00 23.82 215 LYS B CA 1
ATOM 5107 C C . LYS B 1 221 ? 23.731 61.956 -34.409 1.00 24.50 215 LYS B C 1
ATOM 5108 O O . LYS B 1 221 ? 24.750 62.623 -34.191 1.00 22.80 215 LYS B O 1
ATOM 5114 N N . ILE B 1 222 ? 22.531 62.521 -34.574 1.00 24.56 216 ILE B N 1
ATOM 5115 C CA . ILE B 1 222 ? 22.349 63.960 -34.384 1.00 23.76 216 ILE B CA 1
ATOM 5116 C C . ILE B 1 222 ? 22.841 64.376 -33.004 1.00 24.12 216 ILE B C 1
ATOM 5117 O O . ILE B 1 222 ? 23.598 65.343 -32.854 1.00 23.75 216 ILE B O 1
ATOM 5122 N N . LEU B 1 223 ? 22.421 63.638 -31.974 1.00 24.33 217 LEU B N 1
ATOM 5123 C CA . LEU B 1 223 ? 22.805 63.980 -30.608 1.00 26.32 217 LEU B CA 1
ATOM 5124 C C . LEU B 1 223 ? 24.297 63.768 -30.381 1.00 24.67 217 LEU B C 1
ATOM 5125 O O . LEU B 1 223 ? 24.933 64.535 -29.649 1.00 24.41 217 LEU B O 1
ATOM 5130 N N . GLU B 1 224 ? 24.872 62.729 -30.992 1.00 26.15 218 GLU B N 1
ATOM 5131 C CA . GLU B 1 224 ? 26.311 62.512 -30.880 1.00 22.24 218 GLU B CA 1
ATOM 5132 C C . GLU B 1 224 ? 27.082 63.643 -31.547 1.00 26.58 218 GLU B C 1
ATOM 5133 O O . GLU B 1 224 ? 28.050 64.171 -30.986 1.00 26.83 218 GLU B O 1
ATOM 5139 N N . VAL B 1 225 ? 26.664 64.026 -32.755 1.00 25.46 219 VAL B N 1
ATOM 5140 C CA . VAL B 1 225 ? 27.334 65.099 -33.481 1.00 24.31 219 VAL B CA 1
ATOM 5141 C C . VAL B 1 225 ? 27.111 66.436 -32.789 1.00 25.31 219 VAL B C 1
ATOM 5142 O O . VAL B 1 225 ? 27.992 67.306 -32.796 1.00 24.98 219 VAL B O 1
ATOM 5146 N N . GLY B 1 226 ? 25.960 66.609 -32.146 1.00 25.06 220 GLY B N 1
ATOM 5147 C CA . GLY B 1 226 ? 25.542 67.901 -31.663 1.00 29.50 220 GLY B CA 1
ATOM 5148 C C . GLY B 1 226 ? 24.584 68.535 -32.650 1.00 26.91 220 GLY B C 1
ATOM 5149 O O . GLY B 1 226 ? 24.965 68.894 -33.769 1.00 27.02 220 GLY B O 1
ATOM 5150 N N . PRO B 1 227 ? 23.311 68.660 -32.260 1.00 27.55 221 PRO B N 1
ATOM 5151 C CA . PRO B 1 227 ? 22.295 69.152 -33.211 1.00 27.74 221 PRO B CA 1
ATOM 5152 C C . PRO B 1 227 ? 22.652 70.481 -33.856 1.00 26.98 221 PRO B C 1
ATOM 5153 O O . PRO B 1 227 ? 22.375 70.680 -35.045 1.00 25.26 221 PRO B O 1
ATOM 5157 N N . GLU B 1 228 ? 23.267 71.397 -33.105 1.00 24.53 222 GLU B N 1
ATOM 5158 C CA . GLU B 1 228 ? 23.698 72.672 -33.665 1.00 27.99 222 GLU B CA 1
ATOM 5159 C C . GLU B 1 228 ? 24.783 72.520 -34.726 1.00 26.49 222 GLU B C 1
ATOM 5160 O O . GLU B 1 228 ? 25.086 73.498 -35.419 1.00 26.06 222 GLU B O 1
ATOM 5166 N N . ASN B 1 229 ? 25.376 71.333 -34.870 1.00 24.39 223 ASN B N 1
ATOM 5167 C CA . ASN B 1 229 ? 26.406 71.089 -35.871 1.00 25.33 223 ASN B CA 1
ATOM 5168 C C . ASN B 1 229 ? 25.895 70.368 -37.113 1.00 24.05 223 ASN B C 1
ATOM 5169 O O . ASN B 1 229 ? 26.660 70.209 -38.071 1.00 23.19 223 ASN B O 1
ATOM 5174 N N . VAL B 1 230 ? 24.640 69.933 -37.129 1.00 21.14 224 VAL B N 1
ATOM 5175 C CA . VAL B 1 230 ? 24.113 69.136 -38.231 1.00 23.10 224 VAL B CA 1
ATOM 5176 C C . VAL B 1 230 ? 23.506 70.063 -39.274 1.00 24.25 224 VAL B C 1
ATOM 5177 O O . VAL B 1 230 ? 22.712 70.953 -38.945 1.00 22.64 224 VAL B O 1
ATOM 5181 N N . ALA B 1 231 ? 23.887 69.859 -40.535 1.00 22.34 225 ALA B N 1
ATOM 5182 C CA . ALA B 1 231 ? 23.364 70.665 -41.630 1.00 21.61 225 ALA B CA 1
ATOM 5183 C C . ALA B 1 231 ? 22.144 70.033 -42.290 1.00 21.73 225 ALA B C 1
ATOM 5184 O O . ALA B 1 231 ? 21.192 70.745 -42.629 1.00 21.60 225 ALA B O 1
ATOM 5186 N N . ALA B 1 232 ? 22.143 68.713 -42.474 1.00 19.43 226 ALA B N 1
ATOM 5187 C CA . ALA B 1 232 ? 21.080 68.074 -43.238 1.00 21.34 226 ALA B CA 1
ATOM 5188 C C . ALA B 1 232 ? 21.126 66.566 -43.042 1.00 23.12 226 ALA B C 1
ATOM 5189 O O . ALA B 1 232 ? 22.157 65.997 -42.671 1.00 19.49 226 ALA B O 1
ATOM 5191 N N . PHE B 1 233 ? 19.983 65.933 -43.292 1.00 20.03 227 PHE B N 1
ATOM 5192 C CA . PHE B 1 233 ? 19.903 64.506 -43.563 1.00 22.27 227 PHE B CA 1
ATOM 5193 C C . PHE B 1 233 ? 19.592 64.311 -45.041 1.00 21.80 227 PHE B C 1
ATOM 5194 O O . PHE B 1 233 ? 18.774 65.041 -45.612 1.00 23.46 227 PHE B O 1
ATOM 5202 N N . ILE B 1 234 ? 20.239 63.325 -45.658 1.00 20.50 228 ILE B N 1
ATOM 5203 C CA . ILE B 1 234 ? 20.051 63.030 -47.072 1.00 21.37 228 ILE B CA 1
ATOM 5204 C C . ILE B 1 234 ? 19.729 61.550 -47.225 1.00 19.41 228 ILE B C 1
ATOM 5205 O O . ILE B 1 234 ? 20.286 60.706 -46.514 1.00 20.43 228 ILE B O 1
ATOM 5210 N N . GLY B 1 235 ? 18.817 61.235 -48.143 1.00 20.80 229 GLY B N 1
ATOM 5211 C CA . GLY B 1 235 ? 18.537 59.847 -48.447 1.00 20.44 229 GLY B CA 1
ATOM 5212 C C . GLY B 1 235 ? 17.741 59.629 -49.715 1.00 21.29 229 GLY B C 1
ATOM 5213 O O . GLY B 1 235 ? 16.939 60.478 -50.118 1.00 18.49 229 GLY B O 1
ATOM 5214 N N . GLU B 1 236 ? 17.962 58.487 -50.352 1.00 20.26 230 GLU B N 1
ATOM 5215 C CA . GLU B 1 236 ? 17.102 58.059 -51.444 1.00 19.55 230 GLU B CA 1
ATOM 5216 C C . GLU B 1 236 ? 15.764 57.608 -50.870 1.00 19.06 230 GLU B C 1
ATOM 5217 O O . GLU B 1 236 ? 15.745 56.872 -49.877 1.00 19.14 230 GLU B O 1
ATOM 5223 N N . PRO B 1 237 ? 14.632 58.038 -51.439 1.00 20.56 231 PRO B N 1
ATOM 5224 C CA . PRO B 1 237 ? 13.341 57.489 -50.984 1.00 21.73 231 PRO B CA 1
ATOM 5225 C C . PRO B 1 237 ? 13.323 55.971 -51.013 1.00 20.46 231 PRO B C 1
ATOM 5226 O O . PRO B 1 237 ? 12.944 55.329 -50.025 1.00 21.39 231 PRO B O 1
ATOM 5230 N N . VAL B 1 238 ? 13.726 55.382 -52.134 1.00 19.12 232 VAL B N 1
ATOM 5231 C CA . VAL B 1 238 ? 14.052 53.965 -52.224 1.00 25.46 232 VAL B CA 1
ATOM 5232 C C . VAL B 1 238 ? 15.511 53.863 -52.646 1.00 22.38 232 VAL B C 1
ATOM 5233 O O . VAL B 1 238 ? 15.912 54.459 -53.653 1.00 24.44 232 VAL B O 1
ATOM 5237 N N . GLN B 1 239 ? 16.301 53.114 -51.880 1.00 21.49 233 GLN B N 1
ATOM 5238 C CA . GLN B 1 239 ? 17.719 52.962 -52.183 1.00 20.67 233 GLN B CA 1
ATOM 5239 C C . GLN B 1 239 ? 17.888 52.116 -53.438 1.00 20.21 233 GLN B C 1
ATOM 5240 O O . GLN B 1 239 ? 17.445 50.965 -53.479 1.00 21.90 233 GLN B O 1
ATOM 5246 N N . GLY B 1 240 ? 18.531 52.678 -54.457 1.00 21.42 234 GLY B N 1
ATOM 5247 C CA . GLY B 1 240 ? 18.656 51.997 -55.731 1.00 20.89 234 GLY B CA 1
ATOM 5248 C C . GLY B 1 240 ? 19.833 51.047 -55.816 1.00 22.85 234 GLY B C 1
ATOM 5249 O O . GLY B 1 240 ? 19.659 49.825 -55.760 1.00 24.01 234 GLY B O 1
ATOM 5250 N N . ALA B 1 241 ? 21.039 51.603 -55.964 1.00 22.90 235 ALA B N 1
ATOM 5251 C CA . ALA B 1 241 ? 22.246 50.790 -56.076 1.00 22.75 235 ALA B CA 1
ATOM 5252 C C . ALA B 1 241 ? 22.461 49.886 -54.870 1.00 26.34 235 ALA B C 1
ATOM 5253 O O . ALA B 1 241 ? 23.177 48.884 -54.982 1.00 23.34 235 ALA B O 1
ATOM 5255 N N . GLY B 1 242 ? 21.870 50.216 -53.722 1.00 21.49 236 GLY B N 1
ATOM 5256 C CA . GLY B 1 242 ? 21.963 49.357 -52.555 1.00 22.89 236 GLY B CA 1
ATOM 5257 C C . GLY B 1 242 ? 21.125 48.096 -52.624 1.00 21.87 236 GLY B C 1
ATOM 5258 O O . GLY B 1 242 ? 21.241 47.254 -51.726 1.00 26.09 236 GLY B O 1
ATOM 5259 N N . GLY B 1 243 ? 20.287 47.947 -53.649 1.00 23.05 237 GLY B N 1
ATOM 5260 C CA . GLY B 1 243 ? 19.533 46.720 -53.834 1.00 22.29 237 GLY B CA 1
ATOM 5261 C C . GLY B 1 243 ? 18.029 46.878 -53.732 1.00 23.77 237 GLY B C 1
ATOM 5262 O O . GLY B 1 243 ? 17.341 45.967 -53.259 1.00 22.81 237 GLY B O 1
ATOM 5263 N N . VAL B 1 244 ? 17.511 48.019 -54.194 1.00 23.40 238 VAL B N 1
ATOM 5264 C CA . VAL B 1 244 ? 16.087 48.348 -54.138 1.00 21.40 238 VAL B CA 1
ATOM 5265 C C . VAL B 1 244 ? 15.597 48.153 -52.708 1.00 23.38 238 VAL B C 1
ATOM 5266 O O . VAL B 1 244 ? 14.780 47.268 -52.425 1.00 22.65 238 VAL B O 1
ATOM 5270 N N . ILE B 1 245 ? 16.124 48.958 -51.792 1.00 19.84 239 ILE B N 1
ATOM 5271 C CA . ILE B 1 245 ? 15.767 48.878 -50.382 1.00 24.30 239 ILE B CA 1
ATOM 5272 C C . ILE B 1 245 ? 14.569 49.791 -50.157 1.00 25.98 239 ILE B C 1
ATOM 5273 O O . ILE B 1 245 ? 14.702 51.018 -50.151 1.00 24.63 239 ILE B O 1
ATOM 5278 N N . ILE B 1 246 ? 13.399 49.192 -49.970 1.00 23.18 240 ILE B N 1
ATOM 5279 C CA . ILE B 1 246 ? 12.160 49.933 -49.760 1.00 25.67 240 ILE B CA 1
ATOM 5280 C C . ILE B 1 246 ? 11.945 50.072 -48.256 1.00 25.40 240 ILE B C 1
ATOM 5281 O O . ILE B 1 246 ? 11.873 49.048 -47.558 1.00 27.38 240 ILE B O 1
ATOM 5286 N N . PRO B 1 247 ? 11.844 51.286 -47.725 1.00 26.65 241 PRO B N 1
ATOM 5287 C CA . PRO B 1 247 ? 11.794 51.467 -46.270 1.00 27.67 241 PRO B CA 1
ATOM 5288 C C . PRO B 1 247 ? 10.453 51.033 -45.707 1.00 26.79 241 PRO B C 1
ATOM 5289 O O . PRO B 1 247 ? 9.452 50.975 -46.438 1.00 25.67 241 PRO B O 1
ATOM 5293 N N . PRO B 1 248 ? 10.394 50.705 -44.415 1.00 29.07 242 PRO B N 1
ATOM 5294 C CA . PRO B 1 248 ? 9.116 50.310 -43.811 1.00 28.98 242 PRO B CA 1
ATOM 5295 C C . PRO B 1 248 ? 8.123 51.462 -43.806 1.00 27.91 242 PRO B C 1
ATOM 5296 O O . PRO B 1 248 ? 8.491 52.636 -43.885 1.00 23.97 242 PRO B O 1
ATOM 5300 N N . ASP B 1 249 ? 6.842 51.105 -43.728 1.00 28.07 243 ASP B N 1
ATOM 5301 C CA . ASP B 1 249 ? 5.786 52.108 -43.685 1.00 30.40 243 ASP B CA 1
ATOM 5302 C C . ASP B 1 249 ? 5.983 53.038 -42.494 1.00 25.32 243 ASP B C 1
ATOM 5303 O O . ASP B 1 249 ? 6.287 52.596 -41.384 1.00 24.00 243 ASP B O 1
ATOM 5308 N N . GLY B 1 250 ? 5.801 54.338 -42.730 1.00 26.65 244 GLY B N 1
ATOM 5309 C CA . GLY B 1 250 ? 5.984 55.335 -41.697 1.00 25.39 244 GLY B CA 1
ATOM 5310 C C . GLY B 1 250 ? 7.406 55.816 -41.504 1.00 27.60 244 GLY B C 1
ATOM 5311 O O . GLY B 1 250 ? 7.618 56.776 -40.751 1.00 26.31 244 GLY B O 1
ATOM 5312 N N . TYR B 1 251 ? 8.389 55.174 -42.142 1.00 26.20 245 TYR B N 1
ATOM 5313 C CA . TYR B 1 251 ? 9.782 55.586 -41.986 1.00 24.06 245 TYR B CA 1
ATOM 5314 C C . TYR B 1 251 ? 9.986 57.033 -42.412 1.00 22.27 245 TYR B C 1
ATOM 5315 O O . TYR B 1 251 ? 10.504 57.852 -41.644 1.00 26.93 245 TYR B O 1
ATOM 5324 N N . TRP B 1 252 ? 9.597 57.362 -43.635 1.00 20.55 246 TRP B N 1
ATOM 5325 C CA . TRP B 1 252 ? 9.887 58.678 -44.189 1.00 25.68 246 TRP B CA 1
ATOM 5326 C C . TRP B 1 252 ? 9.142 59.807 -43.474 1.00 25.17 246 TRP B C 1
ATOM 5327 O O . TRP B 1 252 ? 9.732 60.873 -43.260 1.00 22.97 246 TRP B O 1
ATOM 5338 N N . PRO B 1 253 ? 7.862 59.647 -43.106 1.00 29.33 247 PRO B N 1
ATOM 5339 C CA . PRO B 1 253 ? 7.243 60.676 -42.250 1.00 30.69 247 PRO B CA 1
ATOM 5340 C C . PRO B 1 253 ? 7.981 60.895 -40.938 1.00 28.64 247 PRO B C 1
ATOM 5341 O O . PRO B 1 253 ? 8.119 62.041 -40.492 1.00 25.85 247 PRO B O 1
ATOM 5345 N N . ALA B 1 254 ? 8.470 59.822 -40.310 1.00 27.94 248 ALA B N 1
ATOM 5346 C CA . ALA B 1 254 ? 9.193 59.966 -39.049 1.00 26.46 248 ALA B CA 1
ATOM 5347 C C . ALA B 1 254 ? 10.538 60.651 -39.253 1.00 29.43 248 ALA B C 1
ATOM 5348 O O . ALA B 1 254 ? 10.975 61.436 -38.404 1.00 25.45 248 ALA B O 1
ATOM 5350 N N . VAL B 1 255 ? 11.212 60.359 -40.367 1.00 25.42 249 VAL B N 1
ATOM 5351 C CA . VAL B 1 255 ? 12.475 61.029 -40.665 1.00 24.30 249 VAL B CA 1
ATOM 5352 C C . VAL B 1 255 ? 12.244 62.522 -40.864 1.00 24.09 249 VAL B C 1
ATOM 5353 O O . VAL B 1 255 ? 13.025 63.356 -40.388 1.00 26.33 249 VAL B O 1
ATOM 5357 N N . GLU B 1 256 ? 11.171 62.881 -41.574 1.00 25.39 250 GLU B N 1
ATOM 5358 C CA . GLU B 1 256 ? 10.826 64.288 -41.763 1.00 24.51 250 GLU B CA 1
ATOM 5359 C C . GLU B 1 256 ? 10.567 64.977 -40.429 1.00 25.66 250 GLU B C 1
ATOM 5360 O O . GLU B 1 256 ? 11.074 66.078 -40.178 1.00 27.05 250 GLU B O 1
ATOM 5366 N N . ALA B 1 257 ? 9.761 64.351 -39.568 1.00 29.13 251 ALA B N 1
ATOM 5367 C CA . ALA B 1 257 ? 9.499 64.928 -38.255 1.00 26.31 251 ALA B CA 1
ATOM 5368 C C . ALA B 1 257 ? 10.779 65.135 -37.461 1.00 27.41 251 ALA B C 1
ATOM 5369 O O . ALA B 1 257 ? 10.924 66.138 -36.756 1.00 25.57 251 ALA B O 1
ATOM 5371 N N . LEU B 1 258 ? 11.701 64.186 -37.532 1.00 25.82 252 LEU B N 1
ATOM 5372 C CA . LEU B 1 258 ? 12.976 64.364 -36.848 1.00 23.89 252 LEU B CA 1
ATOM 5373 C C . LEU B 1 258 ? 13.775 65.535 -37.422 1.00 25.53 252 LEU B C 1
ATOM 5374 O O . LEU B 1 258 ? 14.368 66.318 -36.667 1.00 27.49 252 LEU B O 1
ATOM 5379 N N . CYS B 1 259 ? 13.837 65.669 -38.755 1.00 25.00 253 CYS B N 1
ATOM 5380 C CA . CYS B 1 259 ? 14.551 66.817 -39.311 1.00 22.20 253 CYS B CA 1
ATOM 5381 C C . CYS B 1 259 ? 13.935 68.119 -38.811 1.00 25.83 253 CYS B C 1
ATOM 5382 O O . CYS B 1 259 ? 14.651 69.057 -38.448 1.00 27.37 253 CYS B O 1
ATOM 5385 N N . ARG B 1 260 ? 12.598 68.187 -38.781 1.00 28.36 254 ARG B N 1
ATOM 5386 C CA . ARG B 1 260 ? 11.915 69.376 -38.275 1.00 28.06 254 ARG B CA 1
ATOM 5387 C C . ARG B 1 260 ? 12.137 69.561 -36.777 1.00 26.85 254 ARG B C 1
ATOM 5388 O O . ARG B 1 260 ? 12.211 70.701 -36.304 1.00 26.52 254 ARG B O 1
ATOM 5396 N N . LYS B 1 261 ? 12.225 68.461 -36.020 1.00 26.96 255 LYS B N 1
ATOM 5397 C CA . LYS B 1 261 ? 12.476 68.555 -34.584 1.00 26.36 255 LYS B CA 1
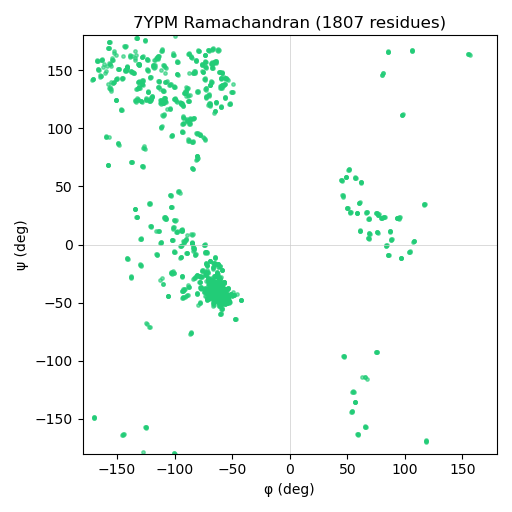ATOM 5398 C C . LYS B 1 261 ? 13.772 69.301 -34.295 1.00 29.41 255 LYS B C 1
ATOM 5399 O O . LYS B 1 261 ? 13.827 70.144 -33.392 1.00 25.59 255 LYS B O 1
ATOM 5405 N N . TYR B 1 262 ? 14.825 69.006 -35.051 1.00 25.40 256 TYR B N 1
ATOM 5406 C CA . TYR B 1 262 ? 16.130 69.610 -34.827 1.00 23.55 256 TYR B CA 1
ATOM 5407 C C . TYR B 1 262 ? 16.436 70.732 -35.812 1.00 25.47 256 TYR B C 1
ATOM 5408 O O . TYR B 1 262 ? 17.545 71.275 -35.789 1.00 28.85 256 TYR B O 1
ATOM 5417 N N . GLY B 1 263 ? 15.485 71.083 -36.676 1.00 22.76 257 GLY B N 1
ATOM 5418 C CA . GLY B 1 263 ? 15.656 72.195 -37.592 1.00 21.20 257 GLY B CA 1
ATOM 5419 C C . GLY B 1 263 ? 16.717 72.003 -38.652 1.00 28.90 257 GLY B C 1
ATOM 5420 O O . GLY B 1 263 ? 17.286 72.988 -39.132 1.00 28.52 257 GLY B O 1
ATOM 5421 N N . ILE B 1 264 ? 16.995 70.762 -39.038 1.00 27.57 258 ILE B N 1
ATOM 5422 C CA . ILE B 1 264 ? 17.964 70.477 -40.083 1.00 27.90 258 ILE B CA 1
ATOM 5423 C C . ILE B 1 264 ? 17.223 70.264 -41.397 1.00 23.54 258 ILE B C 1
ATOM 5424 O O . ILE B 1 264 ? 16.034 69.935 -41.430 1.00 24.62 258 ILE B O 1
ATOM 5429 N N . LEU B 1 265 ? 17.941 70.454 -42.500 1.00 21.20 259 LEU B N 1
ATOM 5430 C CA . LEU B 1 265 ? 17.339 70.317 -43.817 1.00 20.67 259 LEU B CA 1
ATOM 5431 C C . LEU B 1 265 ? 17.124 68.849 -44.170 1.00 21.80 259 LEU B C 1
ATOM 5432 O O . LEU B 1 265 ? 17.876 67.965 -43.752 1.00 24.17 259 LEU B O 1
ATOM 5437 N N . LEU B 1 266 ? 16.075 68.597 -44.946 1.00 24.52 260 LEU B N 1
ATOM 5438 C CA . LEU B 1 266 ? 15.773 67.271 -45.469 1.00 20.53 260 LEU B CA 1
ATOM 5439 C C . LEU B 1 266 ? 16.067 67.263 -46.963 1.00 21.59 260 LEU B C 1
ATOM 5440 O O . LEU B 1 266 ? 15.522 68.084 -47.709 1.00 22.08 260 LEU B O 1
ATOM 5445 N N . VAL B 1 267 ? 16.934 66.348 -47.391 1.00 19.67 261 VAL B N 1
ATOM 5446 C CA . VAL B 1 267 ? 17.330 66.214 -48.788 1.00 20.08 261 VAL B CA 1
ATOM 5447 C C . VAL B 1 267 ? 16.984 64.808 -49.258 1.00 21.82 261 VAL B C 1
ATOM 5448 O O . VAL B 1 267 ? 17.391 63.822 -48.634 1.00 18.08 261 VAL B O 1
ATOM 5452 N N . CYS B 1 268 ? 16.229 64.718 -50.348 1.00 17.84 262 CYS B N 1
ATOM 5453 C CA . CYS B 1 268 ? 15.899 63.445 -50.974 1.00 19.06 262 CYS B CA 1
ATOM 5454 C C . CYS B 1 268 ? 16.656 63.310 -52.287 1.00 24.01 262 CYS B C 1
ATOM 5455 O O . CYS B 1 268 ? 16.574 64.191 -53.148 1.00 21.05 262 CYS B O 1
ATOM 5458 N N . ASP B 1 269 ? 17.387 62.209 -52.440 1.00 19.76 263 ASP B N 1
ATOM 5459 C CA . ASP B 1 269 ? 18.113 61.928 -53.677 1.00 19.11 263 ASP B CA 1
ATOM 5460 C C . ASP B 1 269 ? 17.144 61.215 -54.614 1.00 22.29 263 ASP B C 1
ATOM 5461 O O . ASP B 1 269 ? 16.856 60.028 -54.444 1.00 21.56 263 ASP B O 1
ATOM 5466 N N . GLU B 1 270 ? 16.638 61.946 -55.609 1.00 19.10 264 GLU B N 1
ATOM 5467 C CA . GLU B 1 270 ? 15.612 61.452 -56.519 1.00 21.05 264 GLU B CA 1
ATOM 5468 C C . GLU B 1 270 ? 16.183 61.002 -57.861 1.00 21.24 264 GLU B C 1
ATOM 5469 O O . GLU B 1 270 ? 15.443 60.938 -58.850 1.00 21.63 264 GLU B O 1
ATOM 5475 N N . VAL B 1 271 ? 17.482 60.698 -57.919 1.00 20.56 265 VAL B N 1
ATOM 5476 C CA . VAL B 1 271 ? 18.132 60.433 -59.201 1.00 19.62 265 VAL B CA 1
ATOM 5477 C C . VAL B 1 271 ? 17.538 59.193 -59.863 1.00 19.19 265 VAL B C 1
ATOM 5478 O O . VAL B 1 271 ? 17.329 59.164 -61.082 1.00 20.77 265 VAL B O 1
ATOM 5482 N N . ILE B 1 272 ? 17.240 58.159 -59.079 1.00 21.45 266 ILE B N 1
ATOM 5483 C CA . ILE B 1 272 ? 16.546 56.984 -59.607 1.00 19.76 266 ILE B CA 1
ATOM 5484 C C . ILE B 1 272 ? 15.038 57.092 -59.415 1.00 22.76 266 ILE B C 1
ATOM 5485 O O . ILE B 1 272 ? 14.263 56.828 -60.338 1.00 21.84 266 ILE B O 1
ATOM 5490 N N . CYS B 1 273 ? 14.601 57.493 -58.220 1.00 20.47 267 CYS B N 1
ATOM 5491 C CA . CYS B 1 273 ? 13.181 57.460 -57.886 1.00 22.21 267 CYS B CA 1
ATOM 5492 C C . CYS B 1 273 ? 12.377 58.535 -58.605 1.00 24.45 267 CYS B C 1
ATOM 5493 O O . CYS B 1 273 ? 11.147 58.433 -58.661 1.00 26.37 267 CYS B O 1
ATOM 5496 N N . GLY B 1 274 ? 13.030 59.553 -59.156 1.00 23.08 268 GLY B N 1
ATOM 5497 C CA . GLY B 1 274 ? 12.301 60.620 -59.804 1.00 25.50 268 GLY B CA 1
ATOM 5498 C C . GLY B 1 274 ? 11.719 60.212 -61.145 1.00 27.63 268 GLY B C 1
ATOM 5499 O O . GLY B 1 274 ? 12.093 59.203 -61.749 1.00 25.52 268 GLY B O 1
ATOM 5500 N N . PHE B 1 275 ? 10.768 61.030 -61.604 1.00 25.29 269 PHE B N 1
ATOM 5501 C CA . PHE B 1 275 ? 10.237 60.969 -62.967 1.00 22.32 269 PHE B CA 1
ATOM 5502 C C . PHE B 1 275 ? 9.553 59.634 -63.266 1.00 23.19 269 PHE B C 1
ATOM 5503 O O . PHE B 1 275 ? 9.870 58.946 -64.239 1.00 19.49 269 PHE B O 1
ATOM 5511 N N . GLY B 1 276 ? 8.604 59.268 -62.404 1.00 24.70 270 GLY B N 1
ATOM 5512 C CA . GLY B 1 276 ? 7.663 58.202 -62.682 1.00 24.85 270 GLY B CA 1
ATOM 5513 C C . GLY B 1 276 ? 8.024 56.849 -62.110 1.00 25.19 270 GLY B C 1
ATOM 5514 O O . GLY B 1 276 ? 7.171 55.952 -62.114 1.00 27.93 270 GLY B O 1
ATOM 5515 N N . ARG B 1 277 ? 9.253 56.679 -61.615 1.00 24.99 271 ARG B N 1
ATOM 5516 C CA . ARG B 1 277 ? 9.743 55.350 -61.254 1.00 23.15 271 ARG B CA 1
ATOM 5517 C C . ARG B 1 277 ? 8.873 54.690 -60.188 1.00 22.57 271 ARG B C 1
ATOM 5518 O O . ARG B 1 277 ? 8.580 53.492 -60.276 1.00 22.15 271 ARG B O 1
ATOM 5526 N N . LEU B 1 278 ? 8.445 55.448 -59.180 1.00 20.43 272 LEU B N 1
ATOM 5527 C CA . LEU B 1 278 ? 7.632 54.912 -58.095 1.00 23.09 272 LEU B CA 1
ATOM 5528 C C . LEU B 1 278 ? 6.149 55.234 -58.245 1.00 30.94 272 LEU B C 1
ATOM 5529 O O . LEU B 1 278 ? 5.394 55.084 -57.280 1.00 29.32 272 LEU B O 1
ATOM 5534 N N . GLY B 1 279 ? 5.716 55.673 -59.422 1.00 27.07 273 GLY B N 1
ATOM 5535 C CA . GLY B 1 279 ? 4.340 56.074 -59.616 1.00 28.79 273 GLY B CA 1
ATOM 5536 C C . GLY B 1 279 ? 4.054 57.513 -59.263 1.00 29.41 273 GLY B C 1
ATOM 5537 O O . GLY B 1 279 ? 2.881 57.895 -59.182 1.00 26.45 273 GLY B O 1
ATOM 5538 N N . GLN B 1 280 ? 5.090 58.318 -59.040 1.00 28.95 274 GLN B N 1
ATOM 5539 C CA . GLN B 1 280 ? 4.957 59.736 -58.752 1.00 27.59 274 GLN B CA 1
ATOM 5540 C C . GLN B 1 280 ? 6.049 60.459 -59.525 1.00 30.68 274 GLN B C 1
ATOM 5541 O O . GLN B 1 280 ? 7.032 59.849 -59.954 1.00 28.19 274 GLN B O 1
ATOM 5547 N N . TRP B 1 281 ? 5.877 61.769 -59.708 1.00 26.87 275 TRP B N 1
ATOM 5548 C CA . TRP B 1 281 ? 6.938 62.542 -60.348 1.00 25.96 275 TRP B CA 1
ATOM 5549 C C . TRP B 1 281 ? 8.226 62.512 -59.535 1.00 26.90 275 TRP B C 1
ATOM 5550 O O . TRP B 1 281 ? 9.319 62.607 -60.105 1.00 26.40 275 TRP B O 1
ATOM 5561 N N . PHE B 1 282 ? 8.125 62.365 -58.215 1.00 23.13 276 PHE B N 1
ATOM 5562 C CA . PHE B 1 282 ? 9.295 62.219 -57.361 1.00 24.97 276 PHE B CA 1
ATOM 5563 C C . PHE B 1 282 ? 8.976 61.279 -56.209 1.00 26.68 276 PHE B C 1
ATOM 5564 O O . PHE B 1 282 ? 7.853 61.267 -55.698 1.00 25.17 276 PHE B O 1
ATOM 5572 N N . GLY B 1 283 ? 9.975 60.476 -55.832 1.00 24.04 277 GLY B N 1
ATOM 5573 C CA . GLY B 1 283 ? 9.796 59.501 -54.766 1.00 22.22 277 GLY B CA 1
ATOM 5574 C C . GLY B 1 283 ? 9.208 60.083 -53.497 1.00 24.55 277 GLY B C 1
ATOM 5575 O O . GLY B 1 283 ? 8.347 59.469 -52.863 1.00 26.28 277 GLY B O 1
ATOM 5576 N N . HIS B 1 284 ? 9.679 61.266 -53.092 1.00 22.13 278 HIS B N 1
ATOM 5577 C CA . HIS B 1 284 ? 9.211 61.846 -51.838 1.00 25.68 278 HIS B CA 1
ATOM 5578 C C . HIS B 1 284 ? 7.720 62.161 -51.873 1.00 24.90 278 HIS B C 1
ATOM 5579 O O . HIS B 1 284 ? 7.088 62.227 -50.813 1.00 23.67 278 HIS B O 1
ATOM 5586 N N . GLN B 1 285 ? 7.144 62.359 -53.062 1.00 24.46 279 GLN B N 1
ATOM 5587 C CA . GLN B 1 285 ? 5.708 62.603 -53.154 1.00 26.28 279 GLN B CA 1
ATOM 5588 C C . GLN B 1 285 ? 4.891 61.355 -52.837 1.00 28.57 279 GLN B C 1
ATOM 5589 O O . GLN B 1 285 ? 3.774 61.468 -52.320 1.00 27.16 279 GLN B O 1
ATOM 5595 N N . HIS B 1 286 ? 5.417 60.164 -53.139 1.00 23.71 280 HIS B N 1
ATOM 5596 C CA . HIS B 1 286 ? 4.741 58.939 -52.720 1.00 26.30 280 HIS B CA 1
ATOM 5597 C C . HIS B 1 286 ? 4.625 58.873 -51.204 1.00 28.34 280 HIS B C 1
ATOM 5598 O O . HIS B 1 286 ? 3.632 58.367 -50.668 1.00 25.26 280 HIS B O 1
ATOM 5605 N N . TYR B 1 287 ? 5.630 59.380 -50.498 1.00 27.97 281 TYR B N 1
ATOM 5606 C CA . TYR B 1 287 ? 5.684 59.314 -49.046 1.00 26.92 281 TYR B CA 1
ATOM 5607 C C . TYR B 1 287 ? 5.122 60.564 -48.380 1.00 28.78 281 TYR B C 1
ATOM 5608 O O . TYR B 1 287 ? 5.089 60.630 -47.147 1.00 27.16 281 TYR B O 1
ATOM 5617 N N . GLY B 1 288 ? 4.685 61.550 -49.161 1.00 26.16 282 GLY B N 1
ATOM 5618 C CA . GLY B 1 288 ? 4.053 62.729 -48.606 1.00 22.08 282 GLY B CA 1
ATOM 5619 C C . GLY B 1 288 ? 4.956 63.633 -47.801 1.00 32.21 282 GLY B C 1
ATOM 5620 O O . GLY B 1 288 ? 4.460 64.405 -46.976 1.00 29.15 282 GLY B O 1
ATOM 5621 N N . ILE B 1 289 ? 6.269 63.570 -48.017 1.00 27.59 283 ILE B N 1
ATOM 5622 C CA . ILE B 1 289 ? 7.217 64.398 -47.284 1.00 27.04 283 ILE B CA 1
ATOM 5623 C C . ILE B 1 289 ? 7.636 65.571 -48.161 1.00 24.67 283 ILE B C 1
ATOM 5624 O O . ILE B 1 289 ? 7.451 65.571 -49.382 1.00 23.41 283 ILE B O 1
ATOM 5629 N N . LYS B 1 290 ? 8.212 66.593 -47.526 1.00 24.80 284 LYS B N 1
ATOM 5630 C CA . LYS B 1 290 ? 8.542 67.858 -48.183 1.00 22.43 284 LYS B CA 1
ATOM 5631 C C . LYS B 1 290 ? 10.006 68.193 -47.928 1.00 26.92 284 LYS B C 1
ATOM 5632 O O . LYS B 1 290 ? 10.332 68.964 -47.015 1.00 25.76 284 LYS B O 1
ATOM 5638 N N . PRO B 1 291 ? 10.917 67.623 -48.713 1.00 23.76 285 PRO B N 1
ATOM 5639 C CA . PRO B 1 291 ? 12.342 67.922 -48.535 1.00 21.76 285 PRO B CA 1
ATOM 5640 C C . PRO B 1 291 ? 12.658 69.365 -48.902 1.00 21.12 285 PRO B C 1
ATOM 5641 O O . PRO B 1 291 ? 11.938 70.023 -49.655 1.00 21.49 285 PRO B O 1
ATOM 5645 N N . ASP B 1 292 ? 13.766 69.858 -48.346 1.00 18.63 286 ASP B N 1
ATOM 5646 C CA . ASP B 1 292 ? 14.231 71.198 -48.686 1.00 22.56 286 ASP B CA 1
ATOM 5647 C C . ASP B 1 292 ? 15.021 71.214 -49.989 1.00 21.21 286 ASP B C 1
ATOM 5648 O O . ASP B 1 292 ? 15.051 72.239 -50.679 1.00 21.35 286 ASP B O 1
ATOM 5653 N N . LEU B 1 293 ? 15.671 70.105 -50.335 1.00 21.26 287 LEU B N 1
ATOM 5654 C CA . LEU B 1 293 ? 16.399 69.986 -51.589 1.00 21.22 287 LEU B CA 1
ATOM 5655 C C . LEU B 1 293 ? 16.225 68.574 -52.125 1.00 22.74 287 LEU B C 1
ATOM 5656 O O . LEU B 1 293 ? 16.058 67.623 -51.358 1.00 21.37 287 LEU B O 1
ATOM 5661 N N . ILE B 1 294 ? 16.261 68.442 -53.451 1.00 22.01 288 ILE B N 1
ATOM 5662 C CA . ILE B 1 294 ? 16.292 67.133 -54.092 1.00 21.71 288 ILE B CA 1
ATOM 5663 C C . ILE B 1 294 ? 17.325 67.144 -55.209 1.00 22.69 288 ILE B C 1
ATOM 5664 O O . ILE B 1 294 ? 17.564 68.170 -55.852 1.00 23.08 288 ILE B O 1
ATOM 5669 N N . ALA B 1 295 ? 17.947 65.990 -55.428 1.00 20.72 289 ALA B N 1
ATOM 5670 C CA . ALA B 1 295 ? 18.835 65.772 -56.560 1.00 20.70 289 ALA B CA 1
ATOM 5671 C C . ALA B 1 295 ? 18.118 64.921 -57.599 1.00 20.88 289 ALA B C 1
ATOM 5672 O O . ALA B 1 295 ? 17.436 63.953 -57.254 1.00 22.37 289 ALA B O 1
ATOM 5674 N N . MET B 1 296 ? 18.263 65.287 -58.870 1.00 19.94 290 MET B N 1
ATOM 5675 C CA . MET B 1 296 ? 17.598 64.563 -59.943 1.00 21.81 290 MET B CA 1
ATOM 5676 C C . MET B 1 296 ? 18.505 64.484 -61.160 1.00 19.76 290 MET B C 1
ATOM 5677 O O . MET B 1 296 ? 19.327 65.370 -61.405 1.00 22.71 290 MET B O 1
ATOM 5682 N N . ALA B 1 297 ? 18.333 63.405 -61.922 1.00 18.49 291 ALA B N 1
ATOM 5683 C CA . ALA B 1 297 ? 19.077 63.147 -63.147 1.00 21.11 291 ALA B CA 1
ATOM 5684 C C . ALA B 1 297 ? 18.439 61.961 -63.854 1.00 23.36 291 ALA B C 1
ATOM 5685 O O . ALA B 1 297 ? 17.226 61.755 -63.739 1.00 21.11 291 ALA B O 1
ATOM 5687 N N . LYS B 1 298 ? 19.244 61.175 -64.572 1.00 21.80 292 LYS B N 1
ATOM 5688 C CA . LYS B 1 298 ? 18.796 59.928 -65.184 1.00 23.94 292 LYS B CA 1
ATOM 5689 C C . LYS B 1 298 ? 17.478 60.092 -65.937 1.00 22.59 292 LYS B C 1
ATOM 5690 O O . LYS B 1 298 ? 17.468 60.512 -67.099 1.00 22.30 292 LYS B O 1
ATOM 5696 N N . GLY B 1 299 ? 16.361 59.773 -65.276 1.00 21.75 293 GLY B N 1
ATOM 5697 C CA . GLY B 1 299 ? 15.051 59.870 -65.900 1.00 19.60 293 GLY B CA 1
ATOM 5698 C C . GLY B 1 299 ? 14.657 61.272 -66.322 1.00 21.91 293 GLY B C 1
ATOM 5699 O O . GLY B 1 299 ? 13.712 61.429 -67.105 1.00 21.01 293 GLY B O 1
ATOM 5700 N N . LEU B 1 300 ? 15.343 62.295 -65.800 1.00 20.85 294 LEU B N 1
ATOM 5701 C CA . LEU B 1 300 ? 15.090 63.676 -66.209 1.00 21.38 294 LEU B CA 1
ATOM 5702 C C . LEU B 1 300 ? 15.046 63.823 -67.725 1.00 24.06 294 LEU B C 1
ATOM 5703 O O . LEU B 1 300 ? 14.172 64.510 -68.267 1.00 22.15 294 LEU B O 1
ATOM 5708 N N . SER B 1 301 ? 15.983 63.186 -68.429 1.00 19.73 295 SER B N 1
ATOM 5709 C CA . SER B 1 301 ? 16.025 63.230 -69.885 1.00 21.74 295 SER B CA 1
ATOM 5710 C C . SER B 1 301 ? 15.916 61.836 -70.489 1.00 23.53 295 SER B C 1
ATOM 5711 O O . SER B 1 301 ? 16.217 61.649 -71.673 1.00 21.51 295 SER B O 1
ATOM 5714 N N . SER B 1 302 ? 15.474 60.859 -69.693 1.00 22.56 296 SER B N 1
ATOM 5715 C CA . SER B 1 302 ? 15.507 59.443 -70.062 1.00 20.00 296 SER B CA 1
ATOM 5716 C C . SER B 1 302 ? 16.885 59.021 -70.564 1.00 21.02 296 SER B C 1
ATOM 5717 O O . SER B 1 302 ? 17.009 58.124 -71.401 1.00 22.01 296 SER B O 1
ATOM 5720 N N . GLY B 1 303 ? 17.932 59.658 -70.040 1.00 24.47 297 GLY B N 1
ATOM 5721 C CA . GLY B 1 303 ? 19.286 59.374 -70.470 1.00 20.42 297 GLY B CA 1
ATOM 5722 C C . GLY B 1 303 ? 19.612 59.791 -71.884 1.00 21.12 297 GLY B C 1
ATOM 5723 O O . GLY B 1 303 ? 20.714 59.502 -72.359 1.00 22.29 297 GLY B O 1
ATOM 5724 N N . TYR B 1 304 ? 18.689 60.469 -72.573 1.00 18.71 298 TYR B N 1
ATOM 5725 C CA . TYR B 1 304 ? 18.912 60.813 -73.974 1.00 21.16 298 TYR B CA 1
ATOM 5726 C C . TYR B 1 304 ? 20.022 61.844 -74.133 1.00 19.87 298 TYR B C 1
ATOM 5727 O O . TYR B 1 304 ? 20.762 61.802 -75.122 1.00 20.08 298 TYR B O 1
ATOM 5736 N N . LEU B 1 305 ? 20.153 62.769 -73.187 1.00 19.23 299 LEU B N 1
ATOM 5737 C CA . LEU B 1 305 ? 21.309 63.650 -73.100 1.00 19.21 299 LEU B CA 1
ATOM 5738 C C . LEU B 1 305 ? 21.688 63.853 -71.641 1.00 21.11 299 LEU B C 1
ATOM 5739 O O . LEU B 1 305 ? 20.831 63.753 -70.755 1.00 20.55 299 LEU B O 1
ATOM 5744 N N . PRO B 1 306 ? 22.962 64.139 -71.363 1.00 21.35 300 PRO B N 1
ATOM 5745 C CA . PRO B 1 306 ? 23.390 64.376 -69.974 1.00 22.01 300 PRO B CA 1
ATOM 5746 C C . PRO B 1 306 ? 22.830 65.685 -69.438 1.00 24.86 300 PRO B C 1
ATOM 5747 O O . PRO B 1 306 ? 23.084 66.757 -69.991 1.00 21.53 300 PRO B O 1
ATOM 5751 N N . ILE B 1 307 ? 22.069 65.588 -68.348 1.00 21.94 301 ILE B N 1
ATOM 5752 C CA . ILE B 1 307 ? 21.599 66.758 -67.619 1.00 21.22 301 ILE B CA 1
ATOM 5753 C C . ILE B 1 307 ? 21.109 66.290 -66.259 1.00 22.23 301 ILE B C 1
ATOM 5754 O O . ILE B 1 307 ? 20.574 65.186 -66.121 1.00 22.40 301 ILE B O 1
ATOM 5759 N N . SER B 1 308 ? 21.311 67.129 -65.248 1.00 20.37 302 SER B N 1
ATOM 5760 C CA . SER B 1 308 ? 20.830 66.873 -63.902 1.00 22.68 302 SER B CA 1
ATOM 5761 C C . SER B 1 308 ? 20.373 68.190 -63.299 1.00 20.92 302 SER B C 1
ATOM 5762 O O . SER B 1 308 ? 20.596 69.266 -63.861 1.00 21.46 302 SER B O 1
ATOM 5765 N N . ALA B 1 309 ? 19.735 68.106 -62.135 1.00 17.96 303 ALA B N 1
ATOM 5766 C CA . ALA B 1 309 ? 19.250 69.315 -61.489 1.00 19.22 303 ALA B CA 1
ATOM 5767 C C . ALA B 1 309 ? 19.130 69.079 -59.992 1.00 23.07 303 ALA B C 1
ATOM 5768 O O . ALA B 1 309 ? 18.962 67.945 -59.538 1.00 20.51 303 ALA B O 1
ATOM 5770 N N . VAL B 1 310 ? 19.231 70.169 -59.237 1.00 22.45 304 VAL B N 1
ATOM 5771 C CA . VAL B 1 310 ? 18.892 70.196 -57.819 1.00 22.75 304 VAL B CA 1
ATOM 5772 C C . VAL B 1 310 ? 17.657 71.067 -57.646 1.00 20.54 304 VAL B C 1
ATOM 5773 O O . VAL B 1 310 ? 17.670 72.248 -58.012 1.00 23.00 304 VAL B O 1
ATOM 5777 N N . GLY B 1 311 ? 16.596 70.493 -57.082 1.00 21.33 305 GLY B N 1
ATOM 5778 C CA . GLY B 1 311 ? 15.443 71.287 -56.691 1.00 24.02 305 GLY B CA 1
ATOM 5779 C C . GLY B 1 311 ? 15.709 71.970 -55.364 1.00 23.41 305 GLY B C 1
ATOM 5780 O O . GLY B 1 311 ? 16.155 71.334 -54.404 1.00 22.66 305 GLY B O 1
ATOM 5781 N N . VAL B 1 312 ? 15.437 73.271 -55.305 1.00 19.93 306 VAL B N 1
ATOM 5782 C CA . VAL B 1 312 ? 15.814 74.105 -54.169 1.00 21.10 306 VAL B CA 1
ATOM 5783 C C . VAL B 1 312 ? 14.561 74.768 -53.615 1.00 21.28 306 VAL B C 1
ATOM 5784 O O . VAL B 1 312 ? 13.771 75.345 -54.371 1.00 21.12 306 VAL B O 1
ATOM 5788 N N . ALA B 1 313 ? 14.386 74.685 -52.299 1.00 22.39 307 ALA B N 1
ATOM 5789 C CA . ALA B 1 313 ? 13.230 75.284 -51.649 1.00 25.13 307 ALA B CA 1
ATOM 5790 C C . ALA B 1 313 ? 13.287 76.805 -51.724 1.00 21.20 307 ALA B C 1
ATOM 5791 O O . ALA B 1 313 ? 14.361 77.409 -51.792 1.00 22.00 307 ALA B O 1
ATOM 5793 N N . ASP B 1 314 ? 12.102 77.422 -51.721 1.00 23.15 308 ASP B N 1
ATOM 5794 C CA . ASP B 1 314 ? 12.014 78.877 -51.808 1.00 25.53 308 ASP B CA 1
ATOM 5795 C C . ASP B 1 314 ? 12.769 79.564 -50.673 1.00 22.38 308 ASP B C 1
ATOM 5796 O O . ASP B 1 314 ? 13.378 80.620 -50.878 1.00 24.35 308 ASP B O 1
ATOM 5801 N N . HIS B 1 315 ? 12.752 78.982 -49.470 1.00 20.83 309 HIS B N 1
ATOM 5802 C CA . HIS B 1 315 ? 13.378 79.662 -48.339 1.00 24.01 309 HIS B CA 1
ATOM 5803 C C . HIS B 1 315 ? 14.903 79.668 -48.437 1.00 23.06 309 HIS B C 1
ATOM 5804 O O . HIS B 1 315 ? 15.549 80.548 -47.854 1.00 24.49 309 HIS B O 1
ATOM 5811 N N . ILE B 1 316 ? 15.498 78.708 -49.153 1.00 19.13 310 ILE B N 1
ATOM 5812 C CA . ILE B 1 316 ? 16.934 78.775 -49.429 1.00 22.82 310 ILE B CA 1
ATOM 5813 C C . ILE B 1 316 ? 17.223 79.848 -50.470 1.00 20.66 310 ILE B C 1
ATOM 5814 O O . ILE B 1 316 ? 18.175 80.625 -50.342 1.00 23.15 310 ILE B O 1
ATOM 5819 N N . VAL B 1 317 ? 16.412 79.893 -51.531 1.00 23.61 311 VAL B N 1
ATOM 5820 C CA . VAL B 1 317 ? 16.562 80.933 -52.546 1.00 23.53 311 VAL B CA 1
ATOM 5821 C C . VAL B 1 317 ? 16.410 82.313 -51.915 1.00 27.10 311 VAL B C 1
ATOM 5822 O O . VAL B 1 317 ? 17.078 83.273 -52.318 1.00 26.04 311 VAL B O 1
ATOM 5826 N N . ALA B 1 318 ? 15.533 82.431 -50.912 1.00 26.83 312 ALA B N 1
ATOM 5827 C CA . ALA B 1 318 ? 15.332 83.716 -50.249 1.00 25.51 312 ALA B CA 1
ATOM 5828 C C . ALA B 1 318 ? 16.622 84.219 -49.615 1.00 29.90 312 ALA B C 1
ATOM 5829 O O . ALA B 1 318 ? 16.904 85.422 -49.636 1.00 27.36 312 ALA B O 1
ATOM 5831 N N . GLU B 1 319 ? 17.422 83.313 -49.048 1.00 24.70 313 GLU B N 1
ATOM 5832 C CA . GLU B 1 319 ? 18.706 83.716 -48.484 1.00 23.50 313 GLU B CA 1
ATOM 5833 C C . GLU B 1 319 ? 19.647 84.218 -49.573 1.00 25.82 313 GLU B C 1
ATOM 5834 O O . GLU B 1 319 ? 20.273 85.274 -49.428 1.00 25.97 313 GLU B O 1
ATOM 5840 N N . LEU B 1 320 ? 19.766 83.464 -50.670 1.00 21.72 314 LEU B N 1
ATOM 5841 C CA . LEU B 1 320 ? 20.610 83.890 -51.784 1.00 24.99 314 LEU B CA 1
ATOM 5842 C C . LEU B 1 320 ? 20.168 85.241 -52.336 1.00 28.91 314 LEU B C 1
ATOM 5843 O O . LEU B 1 320 ? 21.005 86.093 -52.656 1.00 24.40 314 LEU B O 1
ATOM 5848 N N . ARG B 1 321 ? 18.856 85.453 -52.458 1.00 24.82 315 ARG B N 1
ATOM 5849 C CA . ARG B 1 321 ? 18.349 86.662 -53.099 1.00 29.04 315 ARG B CA 1
ATOM 5850 C C . ARG B 1 321 ? 18.416 87.879 -52.185 1.00 30.61 315 ARG B C 1
ATOM 5851 O O . ARG B 1 321 ? 18.598 89.001 -52.671 1.00 32.17 315 ARG B O 1
ATOM 5859 N N . GLU B 1 322 ? 18.263 87.687 -50.876 1.00 27.66 316 GLU B N 1
ATOM 5860 C CA . GLU B 1 322 ? 18.224 88.816 -49.954 1.00 31.03 316 GLU B CA 1
ATOM 5861 C C . GLU B 1 322 ? 19.595 89.161 -49.379 1.00 32.13 316 GLU B C 1
ATOM 5862 O O . GLU B 1 322 ? 19.905 90.344 -49.206 1.00 36.34 316 GLU B O 1
ATOM 5868 N N . LYS B 1 323 ? 20.432 88.166 -49.074 1.00 31.76 317 LYS B N 1
ATOM 5869 C CA . LYS B 1 323 ? 21.787 88.484 -48.634 1.00 26.95 317 LYS B CA 1
ATOM 5870 C C . LYS B 1 323 ? 22.712 88.782 -49.805 1.00 29.26 317 LYS B C 1
ATOM 5871 O O . LYS B 1 323 ? 23.682 89.531 -49.647 1.00 31.04 317 LYS B O 1
ATOM 5877 N N . GLY B 1 324 ? 22.424 88.229 -50.979 1.00 28.71 318 GLY B N 1
ATOM 5878 C CA . GLY B 1 324 ? 23.305 88.421 -52.107 1.00 29.00 318 GLY B CA 1
ATOM 5879 C C . GLY B 1 324 ? 24.666 87.773 -51.900 1.00 25.56 318 GLY B C 1
ATOM 5880 O O . GLY B 1 324 ? 24.842 86.841 -51.111 1.00 26.26 318 GLY B O 1
ATOM 5881 N N . GLY B 1 325 ? 25.644 88.297 -52.632 1.00 26.30 319 GLY B N 1
ATOM 5882 C CA . GLY B 1 325 ? 26.951 87.678 -52.703 1.00 28.00 319 GLY B CA 1
ATOM 5883 C C . GLY B 1 325 ? 26.958 86.521 -53.679 1.00 24.80 319 GLY B C 1
ATOM 5884 O O . GLY B 1 325 ? 25.951 85.819 -53.822 1.00 25.81 319 GLY B O 1
ATOM 5885 N N . ASP B 1 326 ? 28.082 86.313 -54.360 1.00 23.52 320 ASP B N 1
ATOM 5886 C CA . ASP B 1 326 ? 28.198 85.191 -55.281 1.00 22.64 320 ASP B CA 1
ATOM 5887 C C . ASP B 1 326 ? 27.998 83.867 -54.556 1.00 24.20 320 ASP B C 1
ATOM 5888 O O . ASP B 1 326 ? 28.539 83.645 -53.469 1.00 22.73 320 ASP B O 1
ATOM 5893 N N . PHE B 1 327 ? 27.209 82.984 -55.161 1.00 20.34 321 PHE B N 1
ATOM 5894 C CA . PHE B 1 327 ? 27.281 81.561 -54.844 1.00 21.28 321 PHE B CA 1
ATOM 5895 C C . PHE B 1 327 ? 28.255 80.975 -55.855 1.00 24.47 321 PHE B C 1
ATOM 5896 O O . PHE B 1 327 ? 27.881 80.670 -56.991 1.00 23.19 321 PHE B O 1
ATOM 5904 N N . ILE B 1 328 ? 29.513 80.824 -55.445 1.00 22.31 322 ILE B N 1
ATOM 5905 C CA . ILE B 1 328 ? 30.587 80.538 -56.389 1.00 20.95 322 ILE B CA 1
ATOM 5906 C C . ILE B 1 328 ? 30.564 79.051 -56.706 1.00 22.92 322 ILE B C 1
ATOM 5907 O O . ILE B 1 328 ? 31.420 78.285 -56.247 1.00 21.83 322 ILE B O 1
ATOM 5912 N N . HIS B 1 329 ? 29.578 78.640 -57.500 1.00 21.51 323 HIS B N 1
ATOM 5913 C CA . HIS B 1 329 ? 29.357 77.230 -57.787 1.00 22.87 323 HIS B CA 1
ATOM 5914 C C . HIS B 1 329 ? 28.633 77.120 -59.118 1.00 24.56 323 HIS B C 1
ATOM 5915 O O . HIS B 1 329 ? 27.663 77.845 -59.358 1.00 21.78 323 HIS B O 1
ATOM 5922 N N . GLY B 1 330 ? 29.103 76.224 -59.970 1.00 21.65 324 GLY B N 1
ATOM 5923 C CA . GLY B 1 330 ? 28.452 75.968 -61.237 1.00 23.91 324 GLY B CA 1
ATOM 5924 C C . GLY B 1 330 ? 29.420 75.403 -62.246 1.00 22.44 324 GLY B C 1
ATOM 5925 O O . GLY B 1 330 ? 30.640 75.487 -62.102 1.00 21.95 324 GLY B O 1
ATOM 5926 N N . PHE B 1 331 ? 28.850 74.827 -63.302 1.00 21.44 325 PHE B N 1
ATOM 5927 C CA . PHE B 1 331 ? 29.596 74.072 -64.296 1.00 19.77 325 PHE B CA 1
ATOM 5928 C C . PHE B 1 331 ? 29.356 74.658 -65.682 1.00 19.35 325 PHE B C 1
ATOM 5929 O O . PHE B 1 331 ? 28.304 75.248 -65.945 1.00 21.86 325 PHE B O 1
ATOM 5937 N N . THR B 1 332 ? 30.361 74.515 -66.552 1.00 19.84 326 THR B N 1
ATOM 5938 C CA . THR B 1 332 ? 30.246 74.928 -67.949 1.00 20.49 326 THR B CA 1
ATOM 5939 C C . THR B 1 332 ? 28.902 74.544 -68.555 1.00 21.36 326 THR B C 1
ATOM 5940 O O . THR B 1 332 ? 28.225 75.368 -69.180 1.00 20.88 326 THR B O 1
ATOM 5944 N N . TYR B 1 333 ? 28.494 73.295 -68.360 1.00 20.69 327 TYR B N 1
ATOM 5945 C CA . TYR B 1 333 ? 27.279 72.762 -68.959 1.00 22.16 327 TYR B CA 1
ATOM 5946 C C . TYR B 1 333 ? 26.059 72.887 -68.055 1.00 20.08 327 TYR B C 1
ATOM 5947 O O . TYR B 1 333 ? 25.035 72.253 -68.329 1.00 20.18 327 TYR B O 1
ATOM 5956 N N . SER B 1 334 ? 26.148 73.677 -66.986 1.00 20.28 328 SER B N 1
ATOM 5957 C CA . SER B 1 334 ? 24.956 74.052 -66.235 1.00 21.81 328 SER B CA 1
ATOM 5958 C C . SER B 1 334 ? 23.987 74.792 -67.148 1.00 25.29 328 SER B C 1
ATOM 5959 O O . SER B 1 334 ? 24.320 75.850 -67.693 1.00 23.42 328 SER B O 1
ATOM 5962 N N . GLY B 1 335 ? 22.797 74.228 -67.329 1.00 23.99 329 GLY B N 1
ATOM 5963 C CA . GLY B 1 335 ? 21.805 74.855 -68.176 1.00 22.66 329 GLY B CA 1
ATOM 5964 C C . GLY B 1 335 ? 22.015 74.654 -69.657 1.00 22.33 329 GLY B C 1
ATOM 5965 O O . GLY B 1 335 ? 21.527 75.466 -70.450 1.00 24.26 329 GLY B O 1
ATOM 5966 N N . HIS B 1 336 ? 22.743 73.611 -70.055 1.00 21.45 330 HIS B N 1
ATOM 5967 C CA . HIS B 1 336 ? 23.058 73.370 -71.456 1.00 20.61 330 HIS B CA 1
ATOM 5968 C C . HIS B 1 336 ? 21.778 73.378 -72.291 1.00 19.90 330 HIS B C 1
ATOM 5969 O O . HIS B 1 336 ? 20.870 72.576 -72.027 1.00 19.29 330 HIS B O 1
ATOM 5976 N N . PRO B 1 337 ? 21.664 74.263 -73.289 1.00 22.91 331 PRO B N 1
ATOM 5977 C CA . PRO B 1 337 ? 20.355 74.456 -73.940 1.00 22.08 331 PRO B CA 1
ATOM 5978 C C . PRO B 1 337 ? 19.856 73.233 -74.686 1.00 21.85 331 PRO B C 1
ATOM 5979 O O . PRO B 1 337 ? 18.647 72.973 -74.688 1.00 21.40 331 PRO B O 1
ATOM 5983 N N . THR B 1 338 ? 20.748 72.472 -75.326 1.00 22.92 332 THR B N 1
ATOM 5984 C CA . THR B 1 338 ? 20.311 71.284 -76.052 1.00 22.28 332 THR B CA 1
ATOM 5985 C C . THR B 1 338 ? 19.859 70.190 -75.092 1.00 20.68 332 THR B C 1
ATOM 5986 O O . THR B 1 338 ? 18.809 69.569 -75.294 1.00 22.84 332 THR B O 1
ATOM 5990 N N . ALA B 1 339 ? 20.652 69.928 -74.051 1.00 23.64 333 ALA B N 1
ATOM 5991 C CA . ALA B 1 339 ? 20.252 68.952 -73.041 1.00 23.86 333 ALA B CA 1
ATOM 5992 C C . ALA B 1 339 ? 18.965 69.376 -72.344 1.00 24.30 333 ALA B C 1
ATOM 5993 O O . ALA B 1 339 ? 18.094 68.542 -72.069 1.00 19.59 333 ALA B O 1
ATOM 5995 N N . ALA B 1 340 ? 18.830 70.671 -72.044 1.00 20.42 334 ALA B N 1
ATOM 5996 C CA . ALA B 1 340 ? 17.608 71.161 -71.415 1.00 24.86 334 ALA B CA 1
ATOM 5997 C C . ALA B 1 340 ? 16.404 70.992 -72.333 1.00 22.25 334 ALA B C 1
ATOM 5998 O O . ALA B 1 340 ? 15.312 70.631 -71.877 1.00 21.91 334 ALA B O 1
ATOM 6000 N N . ALA B 1 341 ? 16.580 71.262 -73.630 1.00 21.32 335 ALA B N 1
ATOM 6001 C CA . ALA B 1 341 ? 15.476 71.111 -74.575 1.00 24.82 335 ALA B CA 1
ATOM 6002 C C . ALA B 1 341 ? 15.034 69.657 -74.683 1.00 25.24 335 ALA B C 1
ATOM 6003 O O . ALA B 1 341 ? 13.836 69.371 -74.804 1.00 23.79 335 ALA B O 1
ATOM 6005 N N . VAL B 1 342 ? 15.987 68.723 -74.645 1.00 21.64 336 VAL B N 1
ATOM 6006 C CA . VAL B 1 342 ? 15.645 67.306 -74.722 1.00 21.94 336 VAL B CA 1
ATOM 6007 C C . VAL B 1 342 ? 14.930 66.855 -73.454 1.00 23.57 336 VAL B C 1
ATOM 6008 O O . VAL B 1 342 ? 13.945 66.109 -73.514 1.00 22.61 336 VAL B O 1
ATOM 6012 N N . ALA B 1 343 ? 15.404 67.306 -72.290 1.00 18.89 337 ALA B N 1
ATOM 6013 C CA . ALA B 1 343 ? 14.746 66.948 -71.037 1.00 24.06 337 ALA B CA 1
ATOM 6014 C C . ALA B 1 343 ? 13.323 67.489 -70.992 1.00 24.91 337 ALA B C 1
ATOM 6015 O O . ALA B 1 343 ? 12.409 66.819 -70.494 1.00 23.48 337 ALA B O 1
ATOM 6017 N N . LEU B 1 344 ? 13.119 68.707 -71.496 1.00 20.84 338 LEU B N 1
ATOM 6018 C CA . LEU B 1 344 ? 11.779 69.285 -71.531 1.00 22.91 338 LEU B CA 1
ATOM 6019 C C . LEU B 1 344 ? 10.842 68.447 -72.394 1.00 24.37 338 LEU B C 1
ATOM 6020 O O . LEU B 1 344 ? 9.724 68.121 -71.980 1.00 24.31 338 LEU B O 1
ATOM 6025 N N . LYS B 1 345 ? 11.294 68.064 -73.590 1.00 25.70 339 LYS B N 1
ATOM 6026 C CA . LYS B 1 345 ? 10.464 67.237 -74.462 1.00 23.38 339 LYS B CA 1
ATOM 6027 C C . LYS B 1 345 ? 10.221 65.861 -73.851 1.00 24.31 339 LYS B C 1
ATOM 6028 O O . LYS B 1 345 ? 9.143 65.279 -74.026 1.00 24.74 339 LYS B O 1
ATOM 6034 N N . ASN B 1 346 ? 11.214 65.326 -73.133 1.00 24.66 340 ASN B N 1
ATOM 6035 C CA . ASN B 1 346 ? 11.035 64.048 -72.450 1.00 23.35 340 ASN B CA 1
ATOM 6036 C C . ASN B 1 346 ? 9.914 64.132 -71.422 1.00 22.64 340 ASN B C 1
ATOM 6037 O O . ASN B 1 346 ? 9.087 63.219 -71.317 1.00 22.12 340 ASN B O 1
ATOM 6042 N N . ILE B 1 347 ? 9.876 65.219 -70.647 1.00 22.16 341 ILE B N 1
ATOM 6043 C CA . ILE B 1 347 ? 8.790 65.412 -69.689 1.00 23.64 341 ILE B CA 1
ATOM 6044 C C . ILE B 1 347 ? 7.460 65.549 -70.421 1.00 26.21 341 ILE B C 1
ATOM 6045 O O . ILE B 1 347 ? 6.433 65.012 -69.984 1.00 27.23 341 ILE B O 1
ATOM 6050 N N . GLU B 1 348 ? 7.459 66.268 -71.548 1.00 26.33 342 GLU B N 1
ATOM 6051 C CA . GLU B 1 348 ? 6.237 66.427 -72.332 1.00 27.13 342 GLU B CA 1
ATOM 6052 C C . GLU B 1 348 ? 5.747 65.085 -72.863 1.00 28.85 342 GLU B C 1
ATOM 6053 O O . GLU B 1 348 ? 4.537 64.829 -72.903 1.00 29.02 342 GLU B O 1
ATOM 6059 N N . ILE B 1 349 ? 6.673 64.211 -73.268 1.00 26.57 343 ILE B N 1
ATOM 6060 C CA . ILE B 1 349 ? 6.291 62.861 -73.684 1.00 27.42 343 ILE B CA 1
ATOM 6061 C C . ILE B 1 349 ? 5.657 62.108 -72.519 1.00 29.25 343 ILE B C 1
ATOM 6062 O O . ILE B 1 349 ? 4.609 61.466 -72.666 1.00 25.72 343 ILE B O 1
ATOM 6067 N N . MET B 1 350 ? 6.285 62.182 -71.343 1.00 24.73 344 MET B N 1
ATOM 6068 C CA . MET B 1 350 ? 5.742 61.531 -70.153 1.00 25.73 344 MET B CA 1
ATOM 6069 C C . MET B 1 350 ? 4.339 62.032 -69.827 1.00 27.94 344 MET B C 1
ATOM 6070 O O . MET B 1 350 ? 3.448 61.237 -69.504 1.00 28.49 344 MET B O 1
ATOM 6075 N N . GLU B 1 351 ? 4.129 63.350 -69.895 1.00 25.10 345 GLU B N 1
ATOM 6076 C CA . GLU B 1 351 ? 2.802 63.912 -69.652 1.00 29.98 345 GLU B CA 1
ATOM 6077 C C . GLU B 1 351 ? 1.787 63.380 -70.655 1.00 28.39 345 GLU B C 1
ATOM 6078 O O . GLU B 1 351 ? 0.724 62.875 -70.275 1.00 25.82 345 GLU B O 1
ATOM 6084 N N . ARG B 1 352 ? 2.105 63.498 -71.947 1.00 28.06 346 ARG B N 1
ATOM 6085 C CA . ARG B 1 352 ? 1.179 63.108 -73.006 1.00 30.65 346 ARG B CA 1
ATOM 6086 C C . ARG B 1 352 ? 0.743 61.655 -72.872 1.00 29.11 346 ARG B C 1
ATOM 6087 O O . ARG B 1 352 ? -0.438 61.334 -73.046 1.00 31.80 346 ARG B O 1
ATOM 6095 N N . GLU B 1 353 ? 1.677 60.765 -72.561 1.00 27.69 347 GLU B N 1
ATOM 6096 C CA . GLU B 1 353 ? 1.390 59.342 -72.480 1.00 27.89 347 GLU B CA 1
ATOM 6097 C C . GLU B 1 353 ? 0.994 58.896 -71.078 1.00 27.12 347 GLU B C 1
ATOM 6098 O O . GLU B 1 353 ? 0.745 57.703 -70.873 1.00 27.86 347 GLU B O 1
ATOM 6104 N N . GLY B 1 354 ? 0.924 59.819 -70.120 1.00 25.99 348 GLY B N 1
ATOM 6105 C CA . GLY B 1 354 ? 0.497 59.480 -68.772 1.00 26.06 348 GLY B CA 1
ATOM 6106 C C . GLY B 1 354 ? 1.364 58.447 -68.087 1.00 30.59 348 GLY B C 1
ATOM 6107 O O . GLY B 1 354 ? 0.850 57.628 -67.318 1.00 27.88 348 GLY B O 1
ATOM 6108 N N . LEU B 1 355 ? 2.677 58.470 -68.337 1.00 22.70 349 LEU B N 1
ATOM 6109 C CA . LEU B 1 355 ? 3.543 57.382 -67.893 1.00 24.48 349 LEU B CA 1
ATOM 6110 C C . LEU B 1 355 ? 3.684 57.338 -66.375 1.00 20.58 349 LEU B C 1
ATOM 6111 O O . LEU B 1 355 ? 3.902 56.262 -65.808 1.00 23.77 349 LEU B O 1
ATOM 6116 N N . VAL B 1 356 ? 3.574 58.485 -65.702 1.00 23.07 350 VAL B N 1
ATOM 6117 C CA . VAL B 1 356 ? 3.647 58.494 -64.244 1.00 25.46 350 VAL B CA 1
ATOM 6118 C C . VAL B 1 356 ? 2.452 57.758 -63.646 1.00 27.86 350 VAL B C 1
ATOM 6119 O O . VAL B 1 356 ? 2.609 56.864 -62.807 1.00 22.52 350 VAL B O 1
ATOM 6123 N N . GLU B 1 357 ? 1.239 58.128 -64.064 1.00 24.38 351 GLU B N 1
ATOM 6124 C CA . GLU B 1 357 ? 0.044 57.466 -63.545 1.00 28.92 351 GLU B CA 1
ATOM 6125 C C . GLU B 1 357 ? -0.048 56.018 -64.011 1.00 26.43 351 GLU B C 1
ATOM 6126 O O . GLU B 1 357 ? -0.523 55.155 -63.263 1.00 26.94 351 GLU B O 1
ATOM 6132 N N . ARG B 1 358 ? 0.377 55.733 -65.246 1.00 24.66 352 ARG B N 1
ATOM 6133 C CA . ARG B 1 358 ? 0.398 54.348 -65.707 1.00 23.77 352 ARG B CA 1
ATOM 6134 C C . ARG B 1 358 ? 1.239 53.478 -64.782 1.00 27.84 352 ARG B C 1
ATOM 6135 O O . ARG B 1 358 ? 0.866 52.339 -64.479 1.00 28.75 352 ARG B O 1
ATOM 6143 N N . THR B 1 359 ? 2.387 53.995 -64.337 1.00 23.74 353 THR B N 1
ATOM 6144 C CA . THR B 1 359 ? 3.223 53.249 -63.403 1.00 27.11 353 THR B CA 1
ATOM 6145 C C . THR B 1 359 ? 2.510 53.048 -62.073 1.00 25.41 353 THR B C 1
ATOM 6146 O O . THR B 1 359 ? 2.509 51.943 -61.519 1.00 23.63 353 THR B O 1
ATOM 6150 N N . ARG B 1 360 ? 1.875 54.103 -61.556 1.00 24.47 354 ARG B N 1
ATOM 6151 C CA . ARG B 1 360 ? 1.179 53.985 -60.280 1.00 26.81 354 ARG B CA 1
ATOM 6152 C C . ARG B 1 360 ? -0.006 53.040 -60.387 1.00 27.25 354 ARG B C 1
ATOM 6153 O O . ARG B 1 360 ? -0.223 52.201 -59.504 1.00 25.80 354 ARG B O 1
ATOM 6161 N N . ASP B 1 361 ? -0.778 53.153 -61.465 1.00 26.00 355 ASP B N 1
ATOM 6162 C CA . ASP B 1 361 ? -2.082 52.514 -61.512 1.00 30.73 355 ASP B CA 1
ATOM 6163 C C . ASP B 1 361 ? -2.098 51.213 -62.297 1.00 33.05 355 ASP B C 1
ATOM 6164 O O . ASP B 1 361 ? -2.974 50.382 -62.051 1.00 33.28 355 ASP B O 1
ATOM 6169 N N . GLU B 1 362 ? -1.187 50.978 -63.247 1.00 29.45 356 GLU B N 1
ATOM 6170 C CA . GLU B 1 362 ? -1.274 49.716 -63.979 1.00 29.45 356 GLU B CA 1
ATOM 6171 C C . GLU B 1 362 ? 0.010 48.916 -63.903 1.00 29.59 356 GLU B C 1
ATOM 6172 O O . GLU B 1 362 ? 0.018 47.857 -63.277 1.00 30.81 356 GLU B O 1
ATOM 6178 N N . THR B 1 363 ? 1.095 49.372 -64.523 1.00 28.10 357 THR B N 1
ATOM 6179 C CA . THR B 1 363 ? 2.260 48.511 -64.675 1.00 25.97 357 THR B CA 1
ATOM 6180 C C . THR B 1 363 ? 2.907 48.204 -63.333 1.00 23.64 357 THR B C 1
ATOM 6181 O O . THR B 1 363 ? 3.436 47.103 -63.142 1.00 26.98 357 THR B O 1
ATOM 6185 N N . GLY B 1 364 ? 2.859 49.141 -62.395 1.00 26.48 358 GLY B N 1
ATOM 6186 C CA . GLY B 1 364 ? 3.376 48.913 -61.068 1.00 23.09 358 GLY B CA 1
ATOM 6187 C C . GLY B 1 364 ? 2.684 47.768 -60.352 1.00 27.31 358 GLY B C 1
ATOM 6188 O O . GLY B 1 364 ? 3.319 46.788 -59.947 1.00 26.66 358 GLY B O 1
ATOM 6189 N N . PRO B 1 365 ? 1.363 47.877 -60.167 1.00 28.62 359 PRO B N 1
ATOM 6190 C CA . PRO B 1 365 ? 0.619 46.738 -59.602 1.00 28.70 359 PRO B CA 1
ATOM 6191 C C . PRO B 1 365 ? 0.802 45.447 -60.382 1.00 24.92 359 PRO B C 1
ATOM 6192 O O . PRO B 1 365 ? 0.923 44.379 -59.770 1.00 26.34 359 PRO B O 1
ATOM 6196 N N . TYR B 1 366 ? 0.827 45.508 -61.717 1.00 27.14 360 TYR B N 1
ATOM 6197 C CA . TYR B 1 366 ? 1.050 44.294 -62.498 1.00 27.48 360 TYR B CA 1
ATOM 6198 C C . TYR B 1 366 ? 2.425 43.700 -62.220 1.00 25.81 360 TYR B C 1
ATOM 6199 O O . TYR B 1 366 ? 2.571 42.477 -62.115 1.00 25.58 360 TYR B O 1
ATOM 6208 N N . LEU B 1 367 ? 3.453 44.544 -62.126 1.00 24.45 361 LEU B N 1
ATOM 6209 C CA . LEU B 1 367 ? 4.781 44.037 -61.796 1.00 27.29 361 LEU B CA 1
ATOM 6210 C C . LEU B 1 367 ? 4.790 43.388 -60.417 1.00 25.20 361 LEU B C 1
ATOM 6211 O O . LEU B 1 367 ? 5.413 42.337 -60.220 1.00 28.41 361 LEU B O 1
ATOM 6216 N N . ALA B 1 368 ? 4.108 44.005 -59.448 1.00 26.32 362 ALA B N 1
ATOM 6217 C CA . ALA B 1 368 ? 4.016 43.428 -58.109 1.00 26.63 362 ALA B CA 1
ATOM 6218 C C . ALA B 1 368 ? 3.406 42.030 -58.139 1.00 27.40 362 ALA B C 1
ATOM 6219 O O . ALA B 1 368 ? 3.950 41.093 -57.544 1.00 28.10 362 ALA B O 1
ATOM 6221 N N . GLN B 1 369 ? 2.264 41.871 -58.816 1.00 26.65 363 GLN B N 1
ATOM 6222 C CA . GLN B 1 369 ? 1.643 40.549 -58.897 1.00 27.80 363 GLN B CA 1
ATOM 6223 C C . GLN B 1 369 ? 2.513 39.571 -59.680 1.00 29.29 363 GLN B C 1
ATOM 6224 O O . GLN B 1 369 ? 2.604 38.391 -59.321 1.00 25.21 363 GLN B O 1
ATOM 6230 N N . ALA B 1 370 ? 3.152 40.037 -60.759 1.00 28.63 364 ALA B N 1
ATOM 6231 C CA . ALA B 1 370 ? 3.991 39.148 -61.557 1.00 27.86 364 ALA B CA 1
ATOM 6232 C C . ALA B 1 370 ? 5.196 38.667 -60.758 1.00 28.09 364 ALA B C 1
ATOM 6233 O O . ALA B 1 370 ? 5.532 37.477 -60.785 1.00 28.32 364 ALA B O 1
ATOM 6235 N N . LEU B 1 371 ? 5.861 39.579 -60.043 1.00 27.94 365 LEU B N 1
ATOM 6236 C CA . LEU B 1 371 ? 6.985 39.179 -59.203 1.00 26.80 365 LEU B CA 1
ATOM 6237 C C . LEU B 1 371 ? 6.538 38.254 -58.080 1.00 29.44 365 LEU B C 1
ATOM 6238 O O . LEU B 1 371 ? 7.301 37.379 -57.654 1.00 28.22 365 LEU B O 1
ATOM 6243 N N . ALA B 1 372 ? 5.311 38.442 -57.581 1.00 27.37 366 ALA B N 1
ATOM 6244 C CA . ALA B 1 372 ? 4.805 37.604 -56.499 1.00 32.66 366 ALA B CA 1
ATOM 6245 C C . ALA B 1 372 ? 4.685 36.145 -56.917 1.00 27.12 366 ALA B C 1
ATOM 6246 O O . ALA B 1 372 ? 4.735 35.252 -56.063 1.00 29.59 366 ALA B O 1
ATOM 6248 N N . SER B 1 373 ? 4.525 35.879 -58.217 1.00 28.07 367 SER B N 1
ATOM 6249 C CA . SER B 1 373 ? 4.471 34.498 -58.688 1.00 28.85 367 SER B CA 1
ATOM 6250 C C . SER B 1 373 ? 5.791 33.771 -58.477 1.00 32.60 367 SER B C 1
ATOM 6251 O O . SER B 1 373 ? 5.826 32.538 -58.546 1.00 30.58 367 SER B O 1
ATOM 6254 N N . LEU B 1 374 ? 6.875 34.507 -58.225 1.00 28.21 368 LEU B N 1
ATOM 6255 C CA . LEU B 1 374 ? 8.165 33.910 -57.916 1.00 25.57 368 LEU B CA 1
ATOM 6256 C C . LEU B 1 374 ? 8.299 33.503 -56.453 1.00 28.42 368 LEU B C 1
ATOM 6257 O O . LEU B 1 374 ? 9.284 32.844 -56.104 1.00 27.02 368 LEU B O 1
ATOM 6262 N N . ASN B 1 375 ? 7.345 33.880 -55.594 1.00 29.46 369 ASN B N 1
ATOM 6263 C CA . ASN B 1 375 ? 7.483 33.624 -54.161 1.00 27.45 369 ASN B CA 1
ATOM 6264 C C . ASN B 1 375 ? 7.605 32.139 -53.847 1.00 28.78 369 ASN B C 1
ATOM 6265 O O . ASN B 1 375 ? 8.254 31.767 -52.862 1.00 30.00 369 ASN B O 1
ATOM 6270 N N . ASP B 1 376 ? 6.997 31.278 -54.661 1.00 28.79 370 ASP B N 1
ATOM 6271 C CA . ASP B 1 376 ? 7.022 29.845 -54.402 1.00 32.64 370 ASP B CA 1
ATOM 6272 C C . ASP B 1 376 ? 8.277 29.157 -54.926 1.00 29.06 370 ASP B C 1
ATOM 6273 O O . ASP B 1 376 ? 8.426 27.947 -54.724 1.00 29.48 370 ASP B O 1
ATOM 6278 N N . HIS B 1 377 ? 9.172 29.878 -55.594 1.00 30.32 371 HIS B N 1
ATOM 6279 C CA . HIS B 1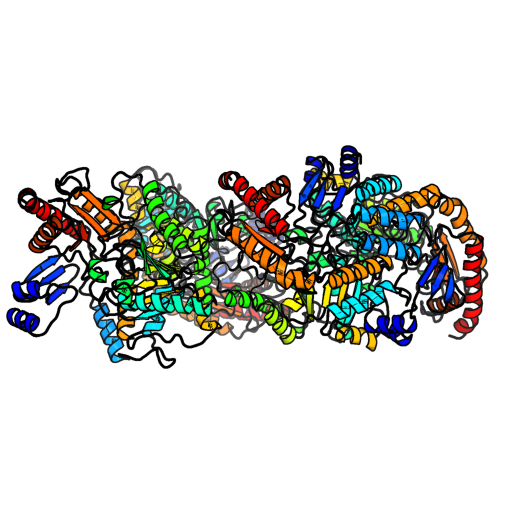 377 ? 10.385 29.250 -56.094 1.00 28.32 371 HIS B CA 1
ATOM 6280 C C . HIS B 1 377 ? 11.277 28.836 -54.924 1.00 24.42 371 HIS B C 1
ATOM 6281 O O . HIS B 1 377 ? 11.386 29.570 -53.937 1.00 26.38 371 HIS B O 1
ATOM 6288 N N . PRO B 1 378 ? 11.917 27.666 -55.000 1.00 23.67 372 PRO B N 1
ATOM 6289 C CA . PRO B 1 378 ? 12.764 27.217 -53.880 1.00 27.81 372 PRO B CA 1
ATOM 6290 C C . PRO B 1 378 ? 13.927 28.146 -53.562 1.00 27.43 372 PRO B C 1
ATOM 6291 O O . PRO B 1 378 ? 14.485 28.049 -52.461 1.00 28.13 372 PRO B O 1
ATOM 6295 N N . LEU B 1 379 ? 14.320 29.030 -54.480 1.00 27.26 373 LEU B N 1
ATOM 6296 C CA . LEU B 1 379 ? 15.432 29.943 -54.244 1.00 25.25 373 LEU B CA 1
ATOM 6297 C C . LEU B 1 379 ? 15.004 31.311 -53.726 1.00 26.94 373 LEU B C 1
ATOM 6298 O O . LEU B 1 379 ? 15.867 32.090 -53.307 1.00 24.80 373 LEU B O 1
ATOM 6303 N N . VAL B 1 380 ? 13.713 31.627 -53.749 1.00 23.99 374 VAL B N 1
ATOM 6304 C CA . VAL B 1 380 ? 13.245 32.989 -53.514 1.00 25.72 374 VAL B CA 1
ATOM 6305 C C . VAL B 1 380 ? 12.874 33.156 -52.045 1.00 28.23 374 VAL B C 1
ATOM 6306 O O . VAL B 1 380 ? 12.017 32.435 -51.524 1.00 27.86 374 VAL B O 1
ATOM 6310 N N . GLY B 1 381 ? 13.521 34.111 -51.381 1.00 26.14 375 GLY B N 1
ATOM 6311 C CA . GLY B 1 381 ? 13.245 34.413 -49.991 1.00 27.09 375 GLY B CA 1
ATOM 6312 C C . GLY B 1 381 ? 12.235 35.527 -49.815 1.00 29.60 375 GLY B C 1
ATOM 6313 O O . GLY B 1 381 ? 11.539 35.590 -48.796 1.00 32.85 375 GLY B O 1
ATOM 6314 N N . GLU B 1 382 ? 12.157 36.417 -50.804 1.00 22.93 376 GLU B N 1
ATOM 6315 C CA . GLU B 1 382 ? 11.299 37.593 -50.751 1.00 25.82 376 GLU B CA 1
ATOM 6316 C C . GLU B 1 382 ? 11.292 38.259 -52.117 1.00 27.40 376 GLU B C 1
ATOM 6317 O O . GLU B 1 382 ? 12.318 38.287 -52.802 1.00 23.14 376 GLU B O 1
ATOM 6323 N N . VAL B 1 383 ? 10.132 38.778 -52.510 1.00 24.99 377 VAL B N 1
ATOM 6324 C CA . VAL B 1 383 ? 10.025 39.724 -53.612 1.00 25.59 377 VAL B CA 1
ATOM 6325 C C . VAL B 1 383 ? 9.393 41.001 -53.075 1.00 24.83 377 VAL B C 1
ATOM 6326 O O . VAL B 1 383 ? 8.540 40.958 -52.180 1.00 23.64 377 VAL B O 1
ATOM 6330 N N . ARG B 1 384 ? 9.839 42.139 -53.597 1.00 24.17 378 ARG B N 1
ATOM 6331 C CA . ARG B 1 384 ? 9.304 43.431 -53.197 1.00 24.04 378 ARG B CA 1
ATOM 6332 C C . ARG B 1 384 ? 9.379 44.364 -54.393 1.00 25.16 378 ARG B C 1
ATOM 6333 O O . ARG B 1 384 ? 10.257 44.223 -55.249 1.00 21.43 378 ARG B O 1
ATOM 6341 N N . SER B 1 385 ? 8.453 45.318 -54.448 1.00 24.43 379 SER B N 1
ATOM 6342 C CA . SER B 1 385 ? 8.448 46.271 -55.548 1.00 27.27 379 SER B CA 1
ATOM 6343 C C . SER B 1 385 ? 7.583 47.469 -55.186 1.00 23.04 379 SER B C 1
ATOM 6344 O O . SER B 1 385 ? 6.717 47.397 -54.311 1.00 21.34 379 SER B O 1
ATOM 6347 N N . LEU B 1 386 ? 7.838 48.572 -55.886 1.00 21.96 380 LEU B N 1
ATOM 6348 C CA . LEU B 1 386 ? 7.024 49.781 -55.794 1.00 23.05 380 LEU B CA 1
ATOM 6349 C C . LEU B 1 386 ? 7.117 50.489 -57.135 1.00 25.12 380 LEU B C 1
ATOM 6350 O O . LEU B 1 386 ? 8.222 50.805 -57.586 1.00 24.93 380 LEU B O 1
ATOM 6355 N N . GLY B 1 387 ? 5.970 50.754 -57.756 1.00 23.32 381 GLY B N 1
ATOM 6356 C CA . GLY B 1 387 ? 6.004 51.190 -59.141 1.00 22.02 381 GLY B CA 1
ATOM 6357 C C . GLY B 1 387 ? 6.733 50.171 -59.994 1.00 23.56 381 GLY B C 1
ATOM 6358 O O . GLY B 1 387 ? 6.518 48.960 -59.876 1.00 26.19 381 GLY B O 1
ATOM 6359 N N . LEU B 1 388 ? 7.613 50.660 -60.865 1.00 22.58 382 LEU B N 1
ATOM 6360 C CA . LEU B 1 388 ? 8.417 49.798 -61.730 1.00 21.68 382 LEU B CA 1
ATOM 6361 C C . LEU B 1 388 ? 9.857 49.677 -61.246 1.00 21.58 382 LEU B C 1
ATOM 6362 O O . LEU B 1 388 ? 10.802 49.741 -62.037 1.00 25.80 382 LEU B O 1
ATOM 6367 N N . ILE B 1 389 ? 10.048 49.516 -59.939 1.00 23.15 383 ILE B N 1
ATOM 6368 C CA . ILE B 1 389 ? 11.325 49.121 -59.360 1.00 24.88 383 ILE B CA 1
ATOM 6369 C C . ILE B 1 389 ? 11.063 47.929 -58.449 1.00 22.87 383 ILE B C 1
ATOM 6370 O O . ILE B 1 389 ? 10.044 47.886 -57.751 1.00 22.33 383 ILE B O 1
ATOM 6375 N N . GLY B 1 390 ? 11.947 46.934 -58.498 1.00 23.35 384 GLY B N 1
ATOM 6376 C CA . GLY B 1 390 ? 11.695 45.710 -57.758 1.00 22.53 384 GLY B CA 1
ATOM 6377 C C . GLY B 1 390 ? 12.964 44.940 -57.471 1.00 25.06 384 GLY B C 1
ATOM 6378 O O . GLY B 1 390 ? 14.036 45.234 -58.005 1.00 24.10 384 GLY B O 1
ATOM 6379 N N . ALA B 1 391 ? 12.821 43.936 -56.606 1.00 22.41 385 ALA B N 1
ATOM 6380 C CA . ALA B 1 391 ? 13.954 43.144 -56.148 1.00 23.23 385 ALA B CA 1
ATOM 6381 C C . ALA B 1 391 ? 13.492 41.736 -55.801 1.00 23.67 385 ALA B C 1
ATOM 6382 O O . ALA B 1 391 ? 12.394 41.549 -55.269 1.00 23.27 385 ALA B O 1
ATOM 6384 N N . VAL B 1 392 ? 14.336 40.753 -56.108 1.00 24.97 386 VAL B N 1
ATOM 6385 C CA . VAL B 1 392 ? 14.115 39.358 -55.737 1.00 22.92 386 VAL B CA 1
ATOM 6386 C C . VAL B 1 392 ? 15.303 38.899 -54.902 1.00 23.09 386 VAL B C 1
ATOM 6387 O O . VAL B 1 392 ? 16.452 38.972 -55.357 1.00 19.80 386 VAL B O 1
ATOM 6391 N N . GLU B 1 393 ? 15.028 38.412 -53.693 1.00 21.71 387 GLU B N 1
ATOM 6392 C CA . GLU B 1 393 ? 16.070 37.950 -52.783 1.00 23.20 387 GLU B CA 1
ATOM 6393 C C . GLU B 1 393 ? 16.333 36.465 -53.005 1.00 24.35 387 GLU B C 1
ATOM 6394 O O . GLU B 1 393 ? 15.394 35.663 -53.053 1.00 23.85 387 GLU B O 1
ATOM 6400 N N . ILE B 1 394 ? 17.606 36.102 -53.137 1.00 21.74 388 ILE B N 1
ATOM 6401 C CA . ILE B 1 394 ? 18.024 34.711 -53.278 1.00 22.93 388 ILE B CA 1
ATOM 6402 C C . ILE B 1 394 ? 18.529 34.210 -51.932 1.00 21.68 388 ILE B C 1
ATOM 6403 O O . ILE B 1 394 ? 19.421 34.820 -51.329 1.00 23.14 388 ILE B O 1
ATOM 6408 N N . VAL B 1 395 ? 17.961 33.100 -51.461 1.00 23.17 389 VAL B N 1
ATOM 6409 C CA . VAL B 1 395 ? 18.328 32.509 -50.182 1.00 25.99 389 VAL B CA 1
ATOM 6410 C C . VAL B 1 395 ? 18.572 31.019 -50.378 1.00 24.64 389 VAL B C 1
ATOM 6411 O O . VAL B 1 395 ? 18.058 30.396 -51.310 1.00 25.24 389 VAL B O 1
ATOM 6415 N N . ARG B 1 396 ? 19.378 30.450 -49.483 1.00 21.85 390 ARG B N 1
ATOM 6416 C CA . ARG B 1 396 ? 19.615 29.013 -49.469 1.00 23.35 390 ARG B CA 1
ATOM 6417 C C . ARG B 1 396 ? 18.612 28.251 -48.611 1.00 26.46 390 ARG B C 1
ATOM 6418 O O . ARG B 1 396 ? 18.621 27.016 -48.627 1.00 27.63 390 ARG B O 1
ATOM 6426 N N . GLU B 1 397 ? 17.752 28.949 -47.870 1.00 24.99 391 GLU B N 1
ATOM 6427 C CA . GLU B 1 397 ? 16.802 28.294 -46.976 1.00 28.07 391 GLU B CA 1
ATOM 6428 C C . GLU B 1 397 ? 15.522 29.115 -46.935 1.00 28.73 391 GLU B C 1
ATOM 6429 O O . GLU B 1 397 ? 15.539 30.269 -46.496 1.00 25.02 391 GLU B O 1
ATOM 6435 N N . LYS B 1 398 ? 14.429 28.520 -47.413 1.00 28.84 392 LYS B N 1
ATOM 6436 C CA . LYS B 1 398 ? 13.132 29.187 -47.433 1.00 28.18 392 LYS B CA 1
ATOM 6437 C C . LYS B 1 398 ? 12.726 29.655 -46.040 1.00 30.49 392 LYS B C 1
ATOM 6438 O O . LYS B 1 398 ? 12.995 28.988 -45.037 1.00 29.19 392 LYS B O 1
ATOM 6444 N N . GLY B 1 399 ? 12.077 30.816 -45.984 1.00 28.70 393 GLY B N 1
ATOM 6445 C CA . GLY B 1 399 ? 11.620 31.376 -44.730 1.00 27.86 393 GLY B CA 1
ATOM 6446 C C . GLY B 1 399 ? 12.698 32.000 -43.876 1.00 33.18 393 GLY B C 1
ATOM 6447 O O . GLY B 1 399 ? 12.436 32.323 -42.710 1.00 30.49 393 GLY B O 1
ATOM 6448 N N . THR B 1 400 ? 13.901 32.180 -44.415 1.00 25.42 394 THR B N 1
ATOM 6449 C CA . THR B 1 400 ? 15.011 32.815 -43.721 1.00 26.54 394 THR B CA 1
ATOM 6450 C C . THR B 1 400 ? 15.634 33.845 -44.653 1.00 28.30 394 THR B C 1
ATOM 6451 O O . THR B 1 400 ? 15.220 34.002 -45.806 1.00 24.36 394 THR B O 1
ATOM 6455 N N . ASN B 1 401 ? 16.638 34.561 -44.148 1.00 24.44 395 ASN B N 1
ATOM 6456 C CA . ASN B 1 401 ? 17.490 35.388 -44.991 1.00 26.89 395 ASN B CA 1
ATOM 6457 C C . ASN B 1 401 ? 18.888 34.798 -45.145 1.00 25.62 395 ASN B C 1
ATOM 6458 O O . ASN B 1 401 ? 19.836 35.525 -45.456 1.00 23.18 395 ASN B O 1
ATOM 6463 N N . HIS B 1 402 ? 19.031 33.491 -44.930 1.00 23.92 396 HIS B N 1
ATOM 6464 C CA . HIS B 1 402 ? 20.329 32.846 -45.062 1.00 23.93 396 HIS B CA 1
ATOM 6465 C C . HIS B 1 402 ? 20.752 32.811 -46.525 1.00 24.64 396 HIS B C 1
ATOM 6466 O O . HIS B 1 402 ? 19.954 32.500 -47.413 1.00 25.35 396 HIS B O 1
ATOM 6473 N N . ARG B 1 403 ? 22.021 33.114 -46.773 1.00 24.26 397 ARG B N 1
ATOM 6474 C CA . ARG B 1 403 ? 22.548 33.239 -48.122 1.00 22.47 397 ARG B CA 1
ATOM 6475 C C . ARG B 1 403 ? 23.486 32.074 -48.414 1.00 24.07 397 ARG B C 1
ATOM 6476 O O . ARG B 1 403 ? 24.066 31.480 -47.501 1.00 25.99 397 ARG B O 1
ATOM 6484 N N . PHE B 1 404 ? 23.621 31.745 -49.698 1.00 24.26 398 PHE B N 1
ATOM 6485 C CA . PHE B 1 404 ? 24.497 30.651 -50.098 1.00 25.05 398 PHE B CA 1
ATOM 6486 C C . PHE B 1 404 ? 25.931 30.917 -49.654 1.00 27.27 398 PHE B C 1
ATOM 6487 O O . PHE B 1 404 ? 26.440 32.035 -49.776 1.00 25.66 398 PHE B O 1
ATOM 6495 N N . LEU B 1 405 ? 26.570 29.877 -49.116 1.00 26.89 399 LEU B N 1
ATOM 6496 C CA . LEU B 1 405 ? 27.917 29.915 -48.549 1.00 26.91 399 LEU B CA 1
ATOM 6497 C C . LEU B 1 405 ? 28.041 30.868 -47.366 1.00 31.15 399 LEU B C 1
ATOM 6498 O O . LEU B 1 405 ? 29.163 31.158 -46.932 1.00 31.38 399 LEU B O 1
ATOM 6503 N N . ASP B 1 406 ? 26.919 31.344 -46.821 1.00 28.31 400 ASP B N 1
ATOM 6504 C CA . ASP B 1 406 ? 26.913 32.402 -45.809 1.00 28.86 400 ASP B CA 1
ATOM 6505 C C . ASP B 1 406 ? 27.830 33.554 -46.206 1.00 29.49 400 ASP B C 1
ATOM 6506 O O . ASP B 1 406 ? 28.553 34.116 -45.381 1.00 30.99 400 ASP B O 1
ATOM 6511 N N . LYS B 1 407 ? 27.798 33.911 -47.491 1.00 28.80 401 LYS B N 1
ATOM 6512 C CA . LYS B 1 407 ? 28.714 34.923 -48.016 1.00 36.90 401 LYS B CA 1
ATOM 6513 C C . LYS B 1 407 ? 27.968 35.617 -49.159 1.00 31.45 401 LYS B C 1
ATOM 6514 O O . LYS B 1 407 ? 28.058 35.210 -50.321 1.00 30.41 401 LYS B O 1
ATOM 6520 N N . GLU B 1 408 ? 27.207 36.647 -48.791 1.00 32.50 402 GLU B N 1
ATOM 6521 C CA . GLU B 1 408 ? 26.383 37.411 -49.718 1.00 30.49 402 GLU B CA 1
ATOM 6522 C C . GLU B 1 408 ? 27.161 37.845 -50.954 1.00 32.27 402 GLU B C 1
ATOM 6523 O O . GLU B 1 408 ? 28.275 38.367 -50.853 1.00 35.08 402 GLU B O 1
ATOM 6529 N N . GLY B 1 409 ? 26.574 37.605 -52.125 1.00 28.61 403 GLY B N 1
ATOM 6530 C CA . GLY B 1 409 ? 27.147 38.037 -53.383 1.00 25.56 403 GLY B CA 1
ATOM 6531 C C . GLY B 1 409 ? 27.740 36.945 -54.253 1.00 28.31 403 GLY B C 1
ATOM 6532 O O . GLY B 1 409 ? 28.287 37.266 -55.316 1.00 32.16 403 GLY B O 1
ATOM 6533 N N . GLU B 1 410 ? 27.662 35.669 -53.847 1.00 26.89 404 GLU B N 1
ATOM 6534 C CA . GLU B 1 410 ? 28.061 34.539 -54.692 1.00 32.38 404 GLU B CA 1
ATOM 6535 C C . GLU B 1 410 ? 26.898 34.056 -55.559 1.00 30.15 404 GLU B C 1
ATOM 6536 O O . GLU B 1 410 ? 27.082 33.800 -56.758 1.00 31.41 404 GLU B O 1
ATOM 6542 N N . ALA B 1 411 ? 25.696 33.947 -54.971 1.00 25.45 405 ALA B N 1
ATOM 6543 C CA . ALA B 1 411 ? 24.547 33.434 -55.713 1.00 25.82 405 ALA B CA 1
ATOM 6544 C C . ALA B 1 411 ? 24.036 34.443 -56.741 1.00 26.44 405 ALA B C 1
ATOM 6545 O O . ALA B 1 411 ? 23.632 34.061 -57.848 1.00 24.79 405 ALA B O 1
ATOM 6547 N N . GLY B 1 412 ? 24.011 35.724 -56.375 1.00 22.49 406 GLY B N 1
ATOM 6548 C CA . GLY B 1 412 ? 23.531 36.790 -57.226 1.00 24.56 406 GLY B CA 1
ATOM 6549 C C . GLY B 1 412 ? 24.082 36.764 -58.640 1.00 22.81 406 GLY B C 1
ATOM 6550 O O . GLY B 1 412 ? 23.337 36.615 -59.614 1.00 25.09 406 GLY B O 1
ATOM 6551 N N . PRO B 1 413 ? 25.401 36.939 -58.781 1.00 22.63 407 PRO B N 1
ATOM 6552 C CA . PRO B 1 413 ? 25.996 36.967 -60.130 1.00 21.28 407 PRO B CA 1
ATOM 6553 C C . PRO B 1 413 ? 25.719 35.723 -60.955 1.00 24.56 407 PRO B C 1
ATOM 6554 O O . PRO B 1 413 ? 25.615 35.820 -62.184 1.00 24.71 407 PRO B O 1
ATOM 6558 N N . ILE B 1 414 ? 25.613 34.555 -60.321 1.00 25.81 408 ILE B N 1
ATOM 6559 C CA . ILE B 1 414 ? 25.315 33.331 -61.061 1.00 24.66 408 ILE B CA 1
ATOM 6560 C C . ILE B 1 414 ? 23.924 33.415 -61.680 1.00 23.72 408 ILE B C 1
ATOM 6561 O O . ILE B 1 414 ? 23.727 33.095 -62.858 1.00 27.06 408 ILE B O 1
ATOM 6566 N N . VAL B 1 415 ? 22.939 33.853 -60.893 1.00 25.54 409 VAL B N 1
ATOM 6567 C CA . VAL B 1 415 ? 21.585 34.014 -61.415 1.00 27.69 409 VAL B CA 1
ATOM 6568 C C . VAL B 1 415 ? 21.535 35.128 -62.454 1.00 25.37 409 VAL B C 1
ATOM 6569 O O . VAL B 1 415 ? 20.889 34.990 -63.500 1.00 25.78 409 VAL B O 1
ATOM 6573 N N . ARG B 1 416 ? 22.204 36.251 -62.176 1.00 22.18 410 ARG B N 1
ATOM 6574 C CA . ARG B 1 416 ? 22.253 37.364 -63.122 1.00 22.90 410 ARG B CA 1
ATOM 6575 C C . ARG B 1 416 ? 22.747 36.917 -64.493 1.00 21.71 410 ARG B C 1
ATOM 6576 O O . ARG B 1 416 ? 22.127 37.217 -65.520 1.00 23.02 410 ARG B O 1
ATOM 6584 N N . ASP B 1 417 ? 23.876 36.207 -64.526 1.00 24.14 411 ASP B N 1
ATOM 6585 C CA . ASP B 1 417 ? 24.473 35.813 -65.798 1.00 26.45 411 ASP B CA 1
ATOM 6586 C C . ASP B 1 417 ? 23.554 34.891 -66.587 1.00 28.63 411 ASP B C 1
ATOM 6587 O O . ASP B 1 417 ? 23.555 34.922 -67.823 1.00 27.72 411 ASP B O 1
ATOM 6592 N N . LEU B 1 418 ? 22.775 34.057 -65.894 1.00 25.06 412 LEU B N 1
ATOM 6593 C CA . LEU B 1 418 ? 21.818 33.199 -66.582 1.00 24.02 412 LEU B CA 1
ATOM 6594 C C . LEU B 1 418 ? 20.666 34.012 -67.161 1.00 29.47 412 LEU B C 1
ATOM 6595 O O . LEU B 1 418 ? 20.201 33.736 -68.273 1.00 27.33 412 LEU B O 1
ATOM 6600 N N . CYS B 1 419 ? 20.184 35.012 -66.415 1.00 23.11 413 CYS B N 1
ATOM 6601 C CA . CYS B 1 419 ? 19.182 35.930 -66.951 1.00 23.41 413 CYS B CA 1
ATOM 6602 C C . CYS B 1 419 ? 19.673 36.589 -68.235 1.00 28.40 413 CYS B C 1
ATOM 6603 O O . CYS B 1 419 ? 18.945 36.652 -69.233 1.00 26.09 413 CYS B O 1
ATOM 6606 N N . ILE B 1 420 ? 20.907 37.095 -68.221 1.00 22.95 414 ILE B N 1
ATOM 6607 C CA . ILE B 1 420 ? 21.440 37.805 -69.381 1.00 26.38 414 ILE B CA 1
ATOM 6608 C C . ILE B 1 420 ? 21.568 36.858 -70.566 1.00 28.35 414 ILE B C 1
ATOM 6609 O O . ILE B 1 420 ? 21.271 37.222 -71.711 1.00 28.38 414 ILE B O 1
ATOM 6614 N N . LYS B 1 421 ? 22.007 35.626 -70.305 1.00 27.56 415 LYS B N 1
ATOM 6615 C CA . LYS B 1 421 ? 22.067 34.608 -71.347 1.00 30.04 415 LYS B CA 1
ATOM 6616 C C . LYS B 1 421 ? 20.683 34.319 -71.916 1.00 27.57 415 LYS B C 1
ATOM 6617 O O . LYS B 1 421 ? 20.529 34.107 -73.125 1.00 28.92 415 LYS B O 1
ATOM 6623 N N . ASN B 1 422 ? 19.662 34.340 -71.064 1.00 26.66 416 ASN B N 1
ATOM 6624 C CA . ASN B 1 422 ? 18.294 34.059 -71.477 1.00 29.38 416 ASN B CA 1
ATOM 6625 C C . ASN B 1 422 ? 17.582 35.277 -72.046 1.00 28.68 416 ASN B C 1
ATOM 6626 O O . ASN B 1 422 ? 16.371 35.210 -72.277 1.00 26.83 416 ASN B O 1
ATOM 6631 N N . GLY B 1 423 ? 18.292 36.376 -72.272 1.00 29.41 417 GLY B N 1
ATOM 6632 C CA . GLY B 1 423 ? 17.733 37.517 -72.961 1.00 27.47 417 GLY B CA 1
ATOM 6633 C C . GLY B 1 423 ? 17.154 38.606 -72.087 1.00 26.59 417 GLY B C 1
ATOM 6634 O O . GLY B 1 423 ? 16.302 39.362 -72.566 1.00 25.92 417 GLY B O 1
ATOM 6635 N N . LEU B 1 424 ? 17.579 38.712 -70.829 1.00 22.82 418 LEU B N 1
ATOM 6636 C CA . LEU B 1 424 ? 17.063 39.723 -69.914 1.00 23.64 418 LEU B CA 1
ATOM 6637 C C . LEU B 1 424 ? 18.222 40.378 -69.183 1.00 24.18 418 LEU B C 1
ATOM 6638 O O . LEU B 1 424 ? 19.006 39.693 -68.517 1.00 20.36 418 LEU B O 1
ATOM 6643 N N . MET B 1 425 ? 18.325 41.700 -69.294 1.00 22.52 419 MET B N 1
ATOM 6644 C CA . MET B 1 425 ? 19.281 42.465 -68.504 1.00 22.89 419 MET B CA 1
ATOM 6645 C C . MET B 1 425 ? 18.640 42.812 -67.166 1.00 22.27 419 MET B C 1
ATOM 6646 O O . MET B 1 425 ? 17.737 43.652 -67.097 1.00 25.76 419 MET B O 1
ATOM 6651 N N . VAL B 1 426 ? 19.106 42.156 -66.106 1.00 21.06 420 VAL B N 1
ATOM 6652 C CA . VAL B 1 426 ? 18.833 42.549 -64.734 1.00 22.92 420 VAL B CA 1
ATOM 6653 C C . VAL B 1 426 ? 20.159 42.489 -63.994 1.00 26.97 420 VAL B C 1
ATOM 6654 O O . VAL B 1 426 ? 21.103 41.821 -64.421 1.00 30.85 420 VAL B O 1
ATOM 6658 N N . ARG B 1 427 ? 20.230 43.208 -62.883 1.00 26.04 421 ARG B N 1
ATOM 6659 C CA . ARG B 1 427 ? 21.462 43.297 -62.120 1.00 26.07 421 ARG B CA 1
ATOM 6660 C C . ARG B 1 427 ? 21.347 42.505 -60.827 1.00 25.67 421 ARG B C 1
ATOM 6661 O O . ARG B 1 427 ? 20.254 42.313 -60.286 1.00 24.38 421 ARG B O 1
ATOM 6669 N N . ALA B 1 428 ? 22.491 42.035 -60.350 1.00 24.64 422 ALA B N 1
ATOM 6670 C CA . ALA B 1 428 ? 22.596 41.400 -59.047 1.00 25.21 422 ALA B CA 1
ATOM 6671 C C . ALA B 1 428 ? 23.307 42.364 -58.110 1.00 26.10 422 ALA B C 1
ATOM 6672 O O . ALA B 1 428 ? 24.473 42.709 -58.333 1.00 29.02 422 ALA B O 1
ATOM 6674 N N . ILE B 1 429 ? 22.604 42.799 -57.073 1.00 21.12 423 ILE B N 1
ATOM 6675 C CA . ILE B 1 429 ? 23.193 43.564 -55.983 1.00 24.25 423 ILE B CA 1
ATOM 6676 C C . ILE B 1 429 ? 23.190 42.644 -54.774 1.00 24.02 423 ILE B C 1
ATOM 6677 O O . ILE B 1 429 ? 22.126 42.321 -54.232 1.00 21.23 423 ILE B O 1
ATOM 6682 N N . ARG B 1 430 ? 24.381 42.217 -54.355 1.00 21.96 424 ARG B N 1
ATOM 6683 C CA . ARG B 1 430 ? 24.549 41.127 -53.386 1.00 24.82 424 ARG B CA 1
ATOM 6684 C C . ARG B 1 430 ? 23.784 39.927 -53.946 1.00 28.31 424 ARG B C 1
ATOM 6685 O O . ARG B 1 430 ? 24.014 39.552 -55.104 1.00 22.69 424 ARG B O 1
ATOM 6693 N N . ASP B 1 431 ? 22.878 39.309 -53.188 1.00 24.43 425 ASP B N 1
ATOM 6694 C CA . ASP B 1 431 ? 22.044 38.227 -53.696 1.00 24.06 425 ASP B CA 1
ATOM 6695 C C . ASP B 1 431 ? 20.622 38.689 -53.995 1.00 25.55 425 ASP B C 1
ATOM 6696 O O . ASP B 1 431 ? 19.669 37.917 -53.845 1.00 25.72 425 ASP B O 1
ATOM 6701 N N . SER B 1 432 ? 20.465 39.941 -54.414 1.00 23.94 426 SER B N 1
ATOM 6702 C CA . SER B 1 432 ? 19.177 40.493 -54.810 1.00 22.69 426 SER B CA 1
ATOM 6703 C C . SER B 1 432 ? 19.206 40.739 -56.311 1.00 24.10 426 SER B C 1
ATOM 6704 O O . SER B 1 432 ? 20.076 41.463 -56.807 1.00 24.01 426 SER B O 1
ATOM 6707 N N . ILE B 1 433 ? 18.260 40.145 -57.028 1.00 21.31 427 ILE B N 1
ATOM 6708 C CA . ILE B 1 433 ? 18.059 40.442 -58.440 1.00 22.58 427 ILE B CA 1
ATOM 6709 C C . ILE B 1 433 ? 17.119 41.636 -58.522 1.00 24.35 427 ILE B C 1
ATOM 6710 O O . ILE B 1 433 ? 16.008 41.598 -57.984 1.00 25.21 427 ILE B O 1
ATOM 6715 N N . VAL B 1 434 ? 17.561 42.695 -59.192 1.00 21.09 428 VAL B N 1
ATOM 6716 C CA . VAL B 1 434 ? 16.813 43.942 -59.230 1.00 20.32 428 VAL B CA 1
ATOM 6717 C C . VAL B 1 434 ? 16.410 44.232 -60.667 1.00 23.31 428 VAL B C 1
ATOM 6718 O O . VAL B 1 434 ? 17.059 43.790 -61.620 1.00 23.77 428 VAL B O 1
ATOM 6722 N N . CYS B 1 435 ? 15.324 44.985 -60.818 1.00 21.42 429 CYS B N 1
ATOM 6723 C CA . CYS B 1 435 ? 14.837 45.374 -62.130 1.00 22.44 429 CYS B CA 1
ATOM 6724 C C . CYS B 1 435 ? 14.329 46.805 -62.071 1.00 22.53 429 CYS B C 1
ATOM 6725 O O . CYS B 1 435 ? 13.872 47.280 -61.027 1.00 24.07 429 CYS B O 1
ATOM 6728 N N . CYS B 1 436 ? 14.410 47.481 -63.207 1.00 22.17 430 CYS B N 1
ATOM 6729 C CA . CYS B 1 436 ? 14.039 48.884 -63.311 1.00 21.49 430 CYS B CA 1
ATOM 6730 C C . CYS B 1 436 ? 13.730 49.185 -64.772 1.00 20.77 430 CYS B C 1
ATOM 6731 O O . CYS B 1 436 ? 14.483 49.912 -65.430 1.00 21.64 430 CYS B O 1
ATOM 6734 N N . PRO B 1 437 ? 12.644 48.640 -65.315 1.00 21.96 431 PRO B N 1
ATOM 6735 C CA . PRO B 1 437 ? 12.436 48.673 -66.768 1.00 24.61 431 PRO B CA 1
ATOM 6736 C C . PRO B 1 437 ? 11.915 50.023 -67.226 1.00 21.23 431 PRO B C 1
ATOM 6737 O O . PRO B 1 437 ? 11.498 50.851 -66.401 1.00 20.63 431 PRO B O 1
ATOM 6741 N N . PRO B 1 438 ? 11.938 50.289 -68.534 1.00 23.91 432 PRO B N 1
ATOM 6742 C CA . PRO B 1 438 ? 11.323 51.518 -69.047 1.00 23.38 432 PRO B CA 1
ATOM 6743 C C . PRO B 1 438 ? 9.846 51.586 -68.693 1.00 23.14 432 PRO B C 1
ATOM 6744 O O . PRO B 1 438 ? 9.155 50.569 -68.608 1.00 23.06 432 PRO B O 1
ATOM 6748 N N . LEU B 1 439 ? 9.364 52.812 -68.480 1.00 22.53 433 LEU B N 1
ATOM 6749 C CA . LEU B 1 439 ? 7.972 53.007 -68.096 1.00 25.90 433 LEU B CA 1
ATOM 6750 C C . LEU B 1 439 ? 7.004 52.592 -69.197 1.00 24.45 433 LEU B C 1
ATOM 6751 O O . LEU B 1 439 ? 5.814 52.408 -68.919 1.00 23.16 433 LEU B O 1
ATOM 6756 N N . ILE B 1 440 ? 7.483 52.443 -70.437 1.00 23.64 434 ILE B N 1
ATOM 6757 C CA . ILE B 1 440 ? 6.627 52.028 -71.544 1.00 25.55 434 ILE B CA 1
ATOM 6758 C C . ILE B 1 440 ? 6.485 50.517 -71.647 1.00 28.90 434 ILE B C 1
ATOM 6759 O O . ILE B 1 440 ? 5.811 50.033 -72.567 1.00 25.71 434 ILE B O 1
ATOM 6764 N N . ILE B 1 441 ? 7.118 49.755 -70.750 1.00 24.98 435 ILE B N 1
ATOM 6765 C CA . ILE B 1 441 ? 7.014 48.301 -70.800 1.00 24.37 435 ILE B CA 1
ATOM 6766 C C . ILE B 1 441 ? 5.553 47.875 -70.716 1.00 30.86 435 ILE B C 1
ATOM 6767 O O . ILE B 1 441 ? 4.763 48.425 -69.938 1.00 23.21 435 ILE B O 1
ATOM 6772 N N . THR B 1 442 ? 5.184 46.900 -71.541 1.00 29.07 436 THR B N 1
ATOM 6773 C CA . THR B 1 442 ? 3.828 46.376 -71.557 1.00 29.55 436 THR B CA 1
ATOM 6774 C C . THR B 1 442 ? 3.673 45.253 -70.536 1.00 30.55 436 THR B C 1
ATOM 6775 O O . THR B 1 442 ? 4.652 44.691 -70.037 1.00 28.23 436 THR B O 1
ATOM 6779 N N . LYS B 1 443 ? 2.414 44.930 -70.232 1.00 27.76 437 LYS B N 1
ATOM 6780 C CA . LYS B 1 443 ? 2.128 43.817 -69.331 1.00 28.46 437 LYS B CA 1
ATOM 6781 C C . LYS B 1 443 ? 2.688 42.507 -69.871 1.00 27.42 437 LYS B C 1
ATOM 6782 O O . LYS B 1 443 ? 3.207 41.685 -69.106 1.00 28.59 437 LYS B O 1
ATOM 6788 N N . ALA B 1 444 ? 2.583 42.288 -71.183 1.00 25.80 438 ALA B N 1
ATOM 6789 C CA . ALA B 1 444 ? 3.164 41.091 -71.784 1.00 29.58 438 ALA B CA 1
ATOM 6790 C C . ALA B 1 444 ? 4.670 41.035 -71.555 1.00 31.61 438 ALA B C 1
ATOM 6791 O O . ALA B 1 444 ? 5.226 39.968 -71.268 1.00 25.59 438 ALA B O 1
ATOM 6793 N N . GLN B 1 445 ? 5.347 42.179 -71.679 1.00 26.30 439 GLN B N 1
ATOM 6794 C CA . GLN B 1 445 ? 6.792 42.215 -71.483 1.00 26.65 439 GLN B CA 1
ATOM 6795 C C . GLN B 1 445 ? 7.171 42.036 -70.017 1.00 26.87 439 GLN B C 1
ATOM 6796 O O . GLN B 1 445 ? 8.241 41.491 -69.719 1.00 25.46 439 GLN B O 1
ATOM 6802 N N . ILE B 1 446 ? 6.324 42.494 -69.091 1.00 22.46 440 ILE B N 1
ATOM 6803 C CA . ILE B 1 446 ? 6.551 42.209 -67.676 1.00 25.14 440 ILE B CA 1
ATOM 6804 C C . ILE B 1 446 ? 6.492 40.708 -67.420 1.00 28.35 440 ILE B C 1
ATOM 6805 O O . ILE B 1 446 ? 7.310 40.157 -66.673 1.00 25.29 440 ILE B O 1
ATOM 6810 N N . ASP B 1 447 ? 5.535 40.021 -68.048 1.00 28.43 441 ASP B N 1
ATOM 6811 C CA . ASP B 1 447 ? 5.457 38.570 -67.912 1.00 28.07 441 ASP B CA 1
ATOM 6812 C C . ASP B 1 447 ? 6.677 37.891 -68.524 1.00 25.92 441 ASP B C 1
ATOM 6813 O O . ASP B 1 447 ? 7.163 36.885 -67.994 1.00 31.11 441 ASP B O 1
ATOM 6818 N N . GLU B 1 448 ? 7.176 38.415 -69.646 1.00 25.86 442 GLU B N 1
ATOM 6819 C CA . GLU B 1 448 ? 8.405 37.880 -70.225 1.00 28.07 442 GLU B CA 1
ATOM 6820 C C . GLU B 1 448 ? 9.582 38.066 -69.275 1.00 28.44 442 GLU B C 1
ATOM 6821 O O . GLU B 1 448 ? 10.378 37.143 -69.064 1.00 28.08 442 GLU B O 1
ATOM 6827 N N . LEU B 1 449 ? 9.710 39.266 -68.702 1.00 24.76 443 LEU B N 1
ATOM 6828 C CA . LEU B 1 449 ? 10.783 39.540 -67.749 1.00 23.76 443 LEU B CA 1
ATOM 6829 C C . LEU B 1 449 ? 10.749 38.560 -66.582 1.00 25.73 443 LEU B C 1
ATOM 6830 O O . LEU B 1 449 ? 11.770 37.958 -66.231 1.00 23.16 443 LEU B O 1
ATOM 6835 N N . VAL B 1 450 ? 9.579 38.400 -65.960 1.00 25.97 444 VAL B N 1
ATOM 6836 C CA . VAL B 1 450 ? 9.456 37.504 -64.812 1.00 24.51 444 VAL B CA 1
ATOM 6837 C C . VAL B 1 450 ? 9.708 36.061 -65.230 1.00 27.00 444 VAL B C 1
ATOM 6838 O O . VAL B 1 450 ? 10.360 35.294 -64.511 1.00 26.28 444 VAL B O 1
ATOM 6842 N N . GLY B 1 451 ? 9.189 35.667 -66.395 1.00 27.08 445 GLY B N 1
ATOM 6843 C CA . GLY B 1 451 ? 9.410 34.312 -66.874 1.00 27.72 445 GLY B CA 1
ATOM 6844 C C . GLY B 1 451 ? 10.878 33.985 -67.066 1.00 27.86 445 GLY B C 1
ATOM 6845 O O . GLY B 1 451 ? 11.325 32.881 -66.746 1.00 30.03 445 GLY B O 1
ATOM 6846 N N . ILE B 1 452 ? 11.649 34.938 -67.595 1.00 25.53 446 ILE B N 1
ATOM 6847 C CA . ILE B 1 452 ? 13.075 34.704 -67.796 1.00 23.12 446 ILE B CA 1
ATOM 6848 C C . ILE B 1 452 ? 13.787 34.551 -66.455 1.00 23.54 446 ILE B C 1
ATOM 6849 O O . ILE B 1 452 ? 14.682 33.711 -66.307 1.00 22.33 446 ILE B O 1
ATOM 6854 N N . ILE B 1 453 ? 13.399 35.352 -65.458 1.00 25.86 447 ILE B N 1
ATOM 6855 C CA . ILE B 1 453 ? 13.978 35.217 -64.122 1.00 26.26 447 ILE B CA 1
ATOM 6856 C C . ILE B 1 453 ? 13.708 33.827 -63.557 1.00 23.71 447 ILE B C 1
ATOM 6857 O O . ILE B 1 453 ? 14.613 33.167 -63.031 1.00 27.04 447 ILE B O 1
ATOM 6862 N N . ARG B 1 454 ? 12.461 33.359 -63.660 1.00 24.60 448 ARG B N 1
ATOM 6863 C CA . ARG B 1 454 ? 12.124 32.036 -63.137 1.00 26.76 448 ARG B CA 1
ATOM 6864 C C . ARG B 1 454 ? 12.907 30.946 -63.857 1.00 26.10 448 ARG B C 1
ATOM 6865 O O . ARG B 1 454 ? 13.474 30.047 -63.224 1.00 26.70 448 ARG B O 1
ATOM 6873 N N . LYS B 1 455 ? 12.929 31.003 -65.191 1.00 27.47 449 LYS B N 1
ATOM 6874 C CA . LYS B 1 455 ? 13.744 30.083 -65.977 1.00 25.81 449 LYS B CA 1
ATOM 6875 C C . LYS B 1 455 ? 15.197 30.105 -65.519 1.00 29.37 449 LYS B C 1
ATOM 6876 O O . LYS B 1 455 ? 15.834 29.054 -65.384 1.00 27.13 449 LYS B O 1
ATOM 6882 N N . SER B 1 456 ? 15.733 31.300 -65.264 1.00 25.99 450 SER B N 1
ATOM 6883 C CA . SER B 1 456 ? 17.117 31.413 -64.820 1.00 24.81 450 SER B CA 1
ATOM 6884 C C . SER B 1 456 ? 17.286 30.885 -63.401 1.00 27.52 450 SER B C 1
ATOM 6885 O O . SER B 1 456 ? 18.310 30.269 -63.079 1.00 25.21 450 SER B O 1
ATOM 6888 N N . LEU B 1 457 ? 16.301 31.130 -62.533 1.00 25.79 451 LEU B N 1
ATOM 6889 C CA . LEU B 1 457 ? 16.334 30.551 -61.193 1.00 26.78 451 LEU B CA 1
ATOM 6890 C C . LEU B 1 457 ? 16.328 29.027 -61.249 1.00 24.39 451 LEU B C 1
ATOM 6891 O O . LEU B 1 457 ? 17.066 28.371 -60.505 1.00 27.18 451 LEU B O 1
ATOM 6896 N N . ASP B 1 458 ? 15.493 28.446 -62.117 1.00 26.09 452 ASP B N 1
ATOM 6897 C CA . ASP B 1 458 ? 15.475 26.993 -62.275 1.00 26.40 452 ASP B CA 1
ATOM 6898 C C . ASP B 1 458 ? 16.842 26.466 -62.696 1.00 30.13 452 ASP B C 1
ATOM 6899 O O . ASP B 1 458 ? 17.333 25.472 -62.150 1.00 25.66 452 ASP B O 1
ATOM 6904 N N . GLU B 1 459 ? 17.473 27.121 -63.673 1.00 28.46 453 GLU B N 1
ATOM 6905 C CA . GLU B 1 459 ? 18.795 26.688 -64.112 1.00 28.50 453 GLU B CA 1
ATOM 6906 C C . GLU B 1 459 ? 19.847 26.932 -63.038 1.00 27.48 453 GLU B C 1
ATOM 6907 O O . GLU B 1 459 ? 20.806 26.160 -62.924 1.00 26.32 453 GLU B O 1
ATOM 6913 N N . ALA B 1 460 ? 19.685 27.996 -62.247 1.00 29.34 454 ALA B N 1
ATOM 6914 C CA . ALA B 1 460 ? 20.655 28.317 -61.204 1.00 27.22 454 ALA B CA 1
ATOM 6915 C C . ALA B 1 460 ? 20.579 27.356 -60.024 1.00 30.22 454 ALA B C 1
ATOM 6916 O O . ALA B 1 460 ? 21.558 27.215 -59.284 1.00 29.54 454 ALA B O 1
ATOM 6918 N N . GLU B 1 461 ? 19.425 26.733 -59.797 1.00 25.54 455 GLU B N 1
ATOM 6919 C CA . GLU B 1 461 ? 19.253 25.926 -58.589 1.00 27.52 455 GLU B CA 1
ATOM 6920 C C . GLU B 1 461 ? 20.296 24.819 -58.448 1.00 28.50 455 GLU B C 1
ATOM 6921 O O . GLU B 1 461 ? 20.907 24.718 -57.369 1.00 31.90 455 GLU B O 1
ATOM 6927 N N . PRO B 1 462 ? 20.562 23.973 -59.456 1.00 30.12 456 PRO B N 1
ATOM 6928 C CA . PRO B 1 462 ? 21.588 22.929 -59.253 1.00 28.40 456 PRO B CA 1
ATOM 6929 C C . PRO B 1 462 ? 22.992 23.469 -59.025 1.00 30.47 456 PRO B C 1
ATOM 6930 O O . PRO B 1 462 ? 23.734 22.901 -58.214 1.00 31.50 456 PRO B O 1
ATOM 6934 N N . VAL B 1 463 ? 23.397 24.534 -59.723 1.00 30.00 457 VAL B N 1
ATOM 6935 C CA . VAL B 1 463 ? 24.746 25.058 -59.518 1.00 28.27 457 VAL B CA 1
ATOM 6936 C C . VAL B 1 463 ? 24.878 25.682 -58.130 1.00 28.66 457 VAL B C 1
ATOM 6937 O O . VAL B 1 463 ? 25.908 25.524 -57.463 1.00 28.84 457 VAL B O 1
ATOM 6941 N N . LEU B 1 464 ? 23.837 26.377 -57.660 1.00 26.67 458 LEU B N 1
ATOM 6942 C CA . LEU B 1 464 ? 23.899 26.975 -56.328 1.00 27.76 458 LEU B CA 1
ATOM 6943 C C . LEU B 1 464 ? 23.896 25.908 -55.238 1.00 33.52 458 LEU B C 1
ATOM 6944 O O . LEU B 1 464 ? 24.622 26.029 -54.243 1.00 28.96 458 LEU B O 1
ATOM 6949 N N . ARG B 1 465 ? 23.083 24.860 -55.402 1.00 29.62 459 ARG B N 1
ATOM 6950 C CA . ARG B 1 465 ? 23.096 23.765 -54.437 1.00 30.42 459 ARG B CA 1
ATOM 6951 C C . ARG B 1 465 ? 24.461 23.091 -54.371 1.00 32.15 459 ARG B C 1
ATOM 6952 O O . ARG B 1 465 ? 24.833 22.548 -53.325 1.00 33.10 459 ARG B O 1
ATOM 6960 N N . ALA B 1 466 ? 25.218 23.114 -55.469 1.00 31.06 460 ALA B N 1
ATOM 6961 C CA . ALA B 1 466 ? 26.502 22.427 -55.515 1.00 30.80 460 ALA B CA 1
ATOM 6962 C C . ALA B 1 466 ? 27.654 23.240 -54.934 1.00 34.70 460 ALA B C 1
ATOM 6963 O O . ALA B 1 466 ? 28.768 22.714 -54.841 1.00 37.24 460 ALA B O 1
ATOM 6965 N N . LEU B 1 467 ? 27.433 24.495 -54.554 1.00 34.44 461 LEU B N 1
ATOM 6966 C CA . LEU B 1 467 ? 28.529 25.309 -54.025 1.00 34.74 461 LEU B CA 1
ATOM 6967 C C . LEU B 1 467 ? 28.968 24.792 -52.659 1.00 38.05 461 LEU B C 1
ATOM 6968 O O . LEU B 1 467 ? 30.156 24.786 -52.339 1.00 41.14 461 LEU B O 1
ATOM 6973 N N . HIS C 1 14 ? 69.095 44.354 -6.459 1.00 42.70 8 HIS C N 1
ATOM 6974 C CA . HIS C 1 14 ? 68.913 44.339 -7.905 1.00 37.85 8 HIS C CA 1
ATOM 6975 C C . HIS C 1 14 ? 69.586 45.537 -8.562 1.00 34.66 8 HIS C C 1
ATOM 6976 O O . HIS C 1 14 ? 69.374 46.676 -8.146 1.00 42.41 8 HIS C O 1
ATOM 6983 N N . ASP C 1 15 ? 70.397 45.287 -9.585 1.00 35.22 9 ASP C N 1
ATOM 6984 C CA . ASP C 1 15 ? 70.889 46.364 -10.440 1.00 35.94 9 ASP C CA 1
ATOM 6985 C C . ASP C 1 15 ? 69.786 46.669 -11.445 1.00 34.12 9 ASP C C 1
ATOM 6986 O O . ASP C 1 15 ? 69.663 46.001 -12.474 1.00 30.84 9 ASP C O 1
ATOM 6991 N N . ILE C 1 16 ? 68.971 47.680 -11.139 1.00 32.71 10 ILE C N 1
ATOM 6992 C CA . ILE C 1 16 ? 67.799 47.970 -11.962 1.00 34.84 10 ILE C CA 1
ATOM 6993 C C . ILE C 1 16 ? 68.222 48.400 -13.361 1.00 28.28 10 ILE C C 1
ATOM 6994 O O . ILE C 1 16 ? 67.633 47.975 -14.362 1.00 28.94 10 ILE C O 1
ATOM 6999 N N . ALA C 1 17 ? 69.243 49.258 -13.451 1.00 34.45 11 ALA C N 1
ATOM 7000 C CA . ALA C 1 17 ? 69.720 49.711 -14.755 1.00 31.10 11 ALA C CA 1
ATOM 7001 C C . ALA C 1 17 ? 70.165 48.541 -15.625 1.00 29.45 11 ALA C C 1
ATOM 7002 O O . ALA C 1 17 ? 69.870 48.504 -16.826 1.00 30.35 11 ALA C O 1
ATOM 7004 N N . GLU C 1 18 ? 70.876 47.575 -15.039 1.00 28.21 12 GLU C N 1
ATOM 7005 C CA . GLU C 1 18 ? 71.332 46.424 -15.812 1.00 27.84 12 GLU C CA 1
ATOM 7006 C C . GLU C 1 18 ? 70.166 45.526 -16.213 1.00 30.43 12 GLU C C 1
ATOM 7007 O O . GLU C 1 18 ? 70.133 45.011 -17.337 1.00 27.58 12 GLU C O 1
ATOM 7013 N N . LEU C 1 19 ? 69.204 45.325 -15.308 1.00 26.41 13 LEU C N 1
ATOM 7014 C CA . LEU C 1 19 ? 68.017 44.541 -15.643 1.00 29.28 13 LEU C CA 1
ATOM 7015 C C . LEU C 1 19 ? 67.255 45.145 -16.820 1.00 26.83 13 LEU C C 1
ATOM 7016 O O . LEU C 1 19 ? 66.770 44.415 -17.693 1.00 26.65 13 LEU C O 1
ATOM 7021 N N . LYS C 1 20 ? 67.133 46.474 -16.862 1.00 25.33 14 LYS C N 1
ATOM 7022 C CA . LYS C 1 20 ? 66.470 47.123 -17.990 1.00 27.19 14 LYS C CA 1
ATOM 7023 C C . LYS C 1 20 ? 67.264 46.936 -19.280 1.00 30.64 14 LYS C C 1
ATOM 7024 O O . LYS C 1 20 ? 66.684 46.737 -20.355 1.00 27.13 14 LYS C O 1
ATOM 7030 N N . ARG C 1 21 ? 68.594 47.017 -19.199 1.00 29.13 15 ARG C N 1
ATOM 7031 C CA . ARG C 1 21 ? 69.411 46.762 -20.381 1.00 29.85 15 ARG C CA 1
ATOM 7032 C C . ARG C 1 21 ? 69.234 45.329 -20.864 1.00 26.80 15 ARG C C 1
ATOM 7033 O O . ARG C 1 21 ? 69.023 45.084 -22.058 1.00 25.35 15 ARG C O 1
ATOM 7041 N N . LEU C 1 22 ? 69.308 44.367 -19.944 1.00 26.88 16 LEU C N 1
ATOM 7042 C CA . LEU C 1 22 ? 69.110 42.969 -20.308 1.00 26.93 16 LEU C CA 1
ATOM 7043 C C . LEU C 1 22 ? 67.692 42.707 -20.803 1.00 26.14 16 LEU C C 1
ATOM 7044 O O . LEU C 1 22 ? 67.484 41.830 -21.649 1.00 26.24 16 LEU C O 1
ATOM 7049 N N . ASP C 1 23 ? 66.707 43.442 -20.276 1.00 27.00 17 ASP C N 1
ATOM 7050 C CA . ASP C 1 23 ? 65.321 43.276 -20.710 1.00 24.83 17 ASP C CA 1
ATOM 7051 C C . ASP C 1 23 ? 65.171 43.536 -22.205 1.00 27.18 17 ASP C C 1
ATOM 7052 O O . ASP C 1 23 ? 64.608 42.715 -22.938 1.00 23.53 17 ASP C O 1
ATOM 7057 N N . LEU C 1 24 ? 65.673 44.680 -22.677 1.00 26.56 18 LEU C N 1
ATOM 7058 C CA . LEU C 1 24 ? 65.577 44.995 -24.099 1.00 25.73 18 LEU C CA 1
ATOM 7059 C C . LEU C 1 24 ? 66.398 44.023 -24.936 1.00 27.62 18 LEU C C 1
ATOM 7060 O O . LEU C 1 24 ? 65.986 43.642 -26.038 1.00 27.57 18 LEU C O 1
ATOM 7065 N N . ALA C 1 25 ? 67.563 43.615 -24.430 1.00 26.06 19 ALA C N 1
ATOM 7066 C CA . ALA C 1 25 ? 68.472 42.781 -25.205 1.00 25.58 19 ALA C CA 1
ATOM 7067 C C . ALA C 1 25 ? 67.985 41.346 -25.356 1.00 26.42 19 ALA C C 1
ATOM 7068 O O . ALA C 1 25 ? 68.390 40.671 -26.309 1.00 28.54 19 ALA C O 1
ATOM 7070 N N . HIS C 1 26 ? 67.146 40.853 -24.442 1.00 22.77 20 HIS C N 1
ATOM 7071 C CA . HIS C 1 26 ? 66.849 39.424 -24.422 1.00 24.30 20 HIS C CA 1
ATOM 7072 C C . HIS C 1 26 ? 65.404 39.060 -24.109 1.00 25.59 20 HIS C C 1
ATOM 7073 O O . HIS C 1 26 ? 65.042 37.896 -24.310 1.00 23.60 20 HIS C O 1
ATOM 7080 N N . HIS C 1 27 ? 64.567 39.977 -23.630 1.00 23.62 21 HIS C N 1
ATOM 7081 C CA . HIS C 1 27 ? 63.218 39.637 -23.198 1.00 24.87 21 HIS C CA 1
ATOM 7082 C C . HIS C 1 27 ? 62.194 40.277 -24.123 1.00 24.28 21 HIS C C 1
ATOM 7083 O O . HIS C 1 27 ? 62.300 41.464 -24.451 1.00 24.23 21 HIS C O 1
ATOM 7090 N N . LEU C 1 28 ? 61.200 39.488 -24.532 1.00 25.28 22 LEU C N 1
ATOM 7091 C CA . LEU C 1 28 ? 60.046 39.986 -25.273 1.00 21.31 22 LEU C CA 1
ATOM 7092 C C . LEU C 1 28 ? 58.811 39.865 -24.389 1.00 22.59 22 LEU C C 1
ATOM 7093 O O . LEU C 1 28 ? 58.248 38.766 -24.258 1.00 25.61 22 LEU C O 1
ATOM 7098 N N . PRO C 1 29 ? 58.358 40.947 -23.757 1.00 25.23 23 PRO C N 1
ATOM 7099 C CA . PRO C 1 29 ? 57.202 40.858 -22.856 1.00 23.06 23 PRO C CA 1
ATOM 7100 C C . PRO C 1 29 ? 55.921 40.471 -23.583 1.00 22.15 23 PRO C C 1
ATOM 7101 O O . PRO C 1 29 ? 55.778 40.635 -24.796 1.00 20.60 23 PRO C O 1
ATOM 7105 N N . ALA C 1 30 ? 54.981 39.936 -22.808 1.00 22.24 24 ALA C N 1
ATOM 7106 C CA . ALA C 1 30 ? 53.704 39.496 -23.353 1.00 22.51 24 ALA C CA 1
ATOM 7107 C C . ALA C 1 30 ? 52.810 40.677 -23.715 1.00 24.09 24 ALA C C 1
ATOM 7108 O O . ALA C 1 30 ? 52.778 41.690 -23.011 1.00 24.15 24 ALA C O 1
ATOM 7110 N N . GLN C 1 31 ? 52.073 40.522 -24.817 1.00 22.65 25 GLN C N 1
ATOM 7111 C CA . GLN C 1 31 ? 51.032 41.459 -25.258 1.00 22.54 25 GLN C CA 1
ATOM 7112 C C . GLN C 1 31 ? 51.498 42.911 -25.162 1.00 24.27 25 GLN C C 1
ATOM 7113 O O . GLN C 1 31 ? 50.870 43.760 -24.526 1.00 28.42 25 GLN C O 1
ATOM 7119 N N . ALA C 1 32 ? 52.623 43.192 -25.813 1.00 21.93 26 ALA C N 1
ATOM 7120 C CA . ALA C 1 32 ? 53.292 44.477 -25.691 1.00 26.86 26 ALA C CA 1
ATOM 7121 C C . ALA C 1 32 ? 53.641 45.029 -27.066 1.00 26.90 26 ALA C C 1
ATOM 7122 O O . ALA C 1 32 ? 53.790 44.288 -28.040 1.00 25.01 26 ALA C O 1
ATOM 7124 N N . ASP C 1 33 ? 53.772 46.353 -27.128 1.00 24.83 27 ASP C N 1
ATOM 7125 C CA . ASP C 1 33 ? 54.395 47.028 -28.262 1.00 24.79 27 ASP C CA 1
ATOM 7126 C C . ASP C 1 33 ? 55.871 47.193 -27.919 1.00 25.64 27 ASP C C 1
ATOM 7127 O O . ASP C 1 33 ? 56.228 47.975 -27.033 1.00 26.47 27 ASP C O 1
ATOM 7132 N N . HIS C 1 34 ? 56.729 46.451 -28.619 1.00 24.63 28 HIS C N 1
ATOM 7133 C CA . HIS C 1 34 ? 58.139 46.383 -28.260 1.00 26.95 28 HIS C CA 1
ATOM 7134 C C . HIS C 1 34 ? 58.911 47.635 -28.657 1.00 26.99 28 HIS C C 1
ATOM 7135 O O . HIS C 1 34 ? 59.964 47.910 -28.069 1.00 25.62 28 HIS C O 1
ATOM 7142 N N . LYS C 1 35 ? 58.404 48.399 -29.628 1.00 28.75 29 LYS C N 1
ATOM 7143 C CA . LYS C 1 35 ? 58.924 49.740 -29.877 1.00 31.47 29 LYS C CA 1
ATOM 7144 C C . LYS C 1 35 ? 58.703 50.643 -28.671 1.00 31.03 29 LYS C C 1
ATOM 7145 O O . LYS C 1 35 ? 59.595 51.407 -28.284 1.00 28.49 29 LYS C O 1
ATOM 7151 N N . VAL C 1 36 ? 57.516 50.564 -28.064 1.00 25.25 30 VAL C N 1
ATOM 7152 C CA . VAL C 1 36 ? 57.211 51.377 -26.891 1.00 26.34 30 VAL C CA 1
ATOM 7153 C C . VAL C 1 36 ? 58.089 50.980 -25.709 1.00 29.30 30 VAL C C 1
ATOM 7154 O O . VAL C 1 36 ? 58.562 51.841 -24.957 1.00 28.92 30 VAL C O 1
ATOM 7158 N N . ILE C 1 37 ? 58.328 49.678 -25.528 1.00 26.09 31 ILE C N 1
ATOM 7159 C CA . ILE C 1 37 ? 59.180 49.227 -24.429 1.00 24.72 31 ILE C CA 1
ATOM 7160 C C . ILE C 1 37 ? 60.597 49.763 -24.597 1.00 28.75 31 ILE C C 1
ATOM 7161 O O . ILE C 1 37 ? 61.220 50.226 -23.633 1.00 29.21 31 ILE C O 1
ATOM 7166 N N . ALA C 1 38 ? 61.134 49.696 -25.818 1.00 23.85 32 ALA C N 1
ATOM 7167 C CA . ALA C 1 38 ? 62.459 50.254 -26.075 1.00 27.99 32 ALA C CA 1
ATOM 7168 C C . ALA C 1 38 ? 62.499 51.750 -25.784 1.00 27.87 32 ALA C C 1
ATOM 7169 O O . ALA C 1 38 ? 63.456 52.246 -25.179 1.00 31.87 32 ALA C O 1
ATOM 7171 N N . GLU C 1 39 ? 61.469 52.486 -26.208 1.00 29.75 33 GLU C N 1
ATOM 7172 C CA . GLU C 1 39 ? 61.470 53.936 -26.044 1.00 33.55 33 GLU C CA 1
ATOM 7173 C C . GLU C 1 39 ? 61.394 54.371 -24.584 1.00 31.17 33 GLU C C 1
ATOM 7174 O O . GLU C 1 39 ? 61.742 55.516 -24.277 1.00 35.03 33 GLU C O 1
ATOM 7180 N N . GLN C 1 40 ? 60.952 53.500 -23.679 1.00 33.19 34 GLN C N 1
ATOM 7181 C CA . GLN C 1 40 ? 60.988 53.795 -22.253 1.00 30.24 34 GLN C CA 1
ATOM 7182 C C . GLN C 1 40 ? 62.205 53.182 -21.570 1.00 32.51 34 GLN C C 1
ATOM 7183 O O . GLN C 1 40 ? 62.281 53.179 -20.337 1.00 34.09 34 GLN C O 1
ATOM 7189 N N . GLY C 1 41 ? 6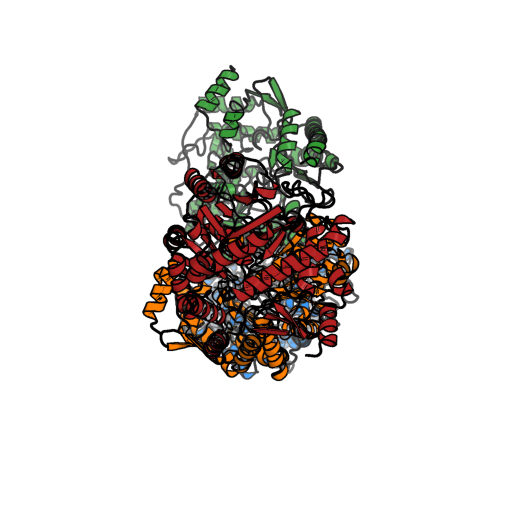3.158 52.669 -22.345 1.00 32.72 35 GLY C N 1
ATOM 7190 C CA . GLY C 1 41 ? 64.390 52.148 -21.787 1.00 35.06 35 GLY C CA 1
ATOM 7191 C C . GLY C 1 41 ? 64.284 50.787 -21.142 1.00 32.41 35 GLY C C 1
ATOM 7192 O O . GLY C 1 41 ? 65.090 50.462 -20.266 1.00 29.18 35 GLY C O 1
ATOM 7193 N N . GLY C 1 42 ? 63.322 49.975 -21.554 1.00 30.45 36 GLY C N 1
ATOM 7194 C CA . GLY C 1 42 ? 63.111 48.668 -20.969 1.00 27.64 36 GLY C CA 1
ATOM 7195 C C . GLY C 1 42 ? 61.880 48.635 -20.078 1.00 30.01 36 GLY C C 1
ATOM 7196 O O . GLY C 1 42 ? 61.295 49.659 -19.722 1.00 29.70 36 GLY C O 1
ATOM 7197 N N . SER C 1 43 ? 61.489 47.412 -19.729 1.00 27.10 37 SER C N 1
ATOM 7198 C CA . SER C 1 43 ? 60.331 47.213 -18.869 1.00 28.53 37 SER C CA 1
ATOM 7199 C C . SER C 1 43 ? 60.535 47.873 -17.510 1.00 31.62 37 SER C C 1
ATOM 7200 O O . SER C 1 43 ? 61.655 47.976 -17.001 1.00 25.38 37 SER C O 1
ATOM 7203 N N . ARG C 1 44 ? 59.430 48.328 -16.926 1.00 29.90 38 ARG C N 1
ATOM 7204 C CA . ARG C 1 44 ? 59.432 48.757 -15.535 1.00 26.95 38 ARG C CA 1
ATOM 7205 C C . ARG C 1 44 ? 59.596 47.540 -14.634 1.00 29.50 38 ARG C C 1
ATOM 7206 O O . ARG C 1 44 ? 58.875 46.548 -14.777 1.00 25.94 38 ARG C O 1
ATOM 7214 N N . ILE C 1 45 ? 60.546 47.609 -13.708 1.00 22.32 39 ILE C N 1
ATOM 7215 C CA . ILE C 1 45 ? 60.951 46.443 -12.931 1.00 24.64 39 ILE C CA 1
ATOM 7216 C C . ILE C 1 45 ? 60.146 46.394 -11.640 1.00 28.21 39 ILE C C 1
ATOM 7217 O O . ILE C 1 45 ? 60.211 47.318 -10.823 1.00 24.45 39 ILE C O 1
ATOM 7222 N N . ILE C 1 46 ? 59.390 45.315 -11.454 1.00 23.30 40 ILE C N 1
ATOM 7223 C CA . ILE C 1 46 ? 58.699 45.029 -10.202 1.00 27.09 40 ILE C CA 1
ATOM 7224 C C . ILE C 1 46 ? 59.556 44.032 -9.433 1.00 26.67 40 ILE C C 1
ATOM 7225 O O . ILE C 1 46 ? 59.882 42.957 -9.950 1.00 23.83 40 ILE C O 1
ATOM 7230 N N . THR C 1 47 ? 59.926 44.380 -8.200 1.00 24.65 41 THR C N 1
ATOM 7231 C CA . THR C 1 47 ? 60.903 43.596 -7.455 1.00 32.04 41 THR C CA 1
ATOM 7232 C C . THR C 1 47 ? 60.327 42.838 -6.269 1.00 30.17 41 THR C C 1
ATOM 7233 O O . THR C 1 47 ? 60.814 41.747 -5.961 1.00 31.27 41 THR C O 1
ATOM 7237 N N . ARG C 1 48 ? 59.321 43.383 -5.589 1.00 30.50 42 ARG C N 1
ATOM 7238 C CA . ARG C 1 48 ? 58.757 42.731 -4.417 1.00 29.99 42 ARG C CA 1
ATOM 7239 C C . ARG C 1 48 ? 57.303 43.156 -4.272 1.00 30.09 42 ARG C C 1
ATOM 7240 O O . ARG C 1 48 ? 56.840 44.096 -4.923 1.00 23.48 42 ARG C O 1
ATOM 7248 N N . ALA C 1 49 ? 56.577 42.437 -3.417 1.00 30.81 43 ALA C N 1
ATOM 7249 C CA . ALA C 1 49 ? 55.189 42.766 -3.123 1.00 31.65 43 ALA C CA 1
ATOM 7250 C C . ALA C 1 49 ? 54.785 42.144 -1.791 1.00 33.40 43 ALA C C 1
ATOM 7251 O O . ALA C 1 49 ? 55.330 41.127 -1.368 1.00 28.89 43 ALA C O 1
ATOM 7253 N N . GLU C 1 50 ? 53.807 42.766 -1.138 1.00 29.01 44 GLU C N 1
ATOM 7254 C CA . GLU C 1 50 ? 53.240 42.236 0.099 1.00 30.30 44 GLU C CA 1
ATOM 7255 C C . GLU C 1 50 ? 51.824 42.784 0.229 1.00 29.01 44 GLU C C 1
ATOM 7256 O O . GLU C 1 50 ? 51.565 43.936 -0.124 1.00 28.23 44 GLU C O 1
ATOM 7262 N N . GLY C 1 51 ? 50.905 41.941 0.683 1.00 30.48 45 GLY C N 1
ATOM 7263 C CA . GLY C 1 51 ? 49.517 42.339 0.839 1.00 25.51 45 GLY C CA 1
ATOM 7264 C C . GLY C 1 51 ? 48.864 42.649 -0.493 1.00 26.31 45 GLY C C 1
ATOM 7265 O O . GLY C 1 51 ? 48.699 41.763 -1.338 1.00 28.19 45 GLY C O 1
ATOM 7266 N N . VAL C 1 52 ? 48.496 43.913 -0.694 1.00 25.27 46 VAL C N 1
ATOM 7267 C CA . VAL C 1 52 ? 47.933 44.379 -1.954 1.00 24.90 46 VAL C CA 1
ATOM 7268 C C . VAL C 1 52 ? 48.858 45.363 -2.657 1.00 26.24 46 VAL C C 1
ATOM 7269 O O . VAL C 1 52 ? 48.445 46.011 -3.624 1.00 27.63 46 VAL C O 1
ATOM 7273 N N . TYR C 1 53 ? 50.103 45.483 -2.203 1.00 22.96 47 TYR C N 1
ATOM 7274 C CA . TYR C 1 53 ? 51.035 46.484 -2.700 1.00 26.71 47 TYR C CA 1
ATOM 7275 C C . TYR C 1 53 ? 52.192 45.820 -3.434 1.00 31.26 47 TYR C C 1
ATOM 7276 O O . TYR C 1 53 ? 52.690 44.774 -3.006 1.00 29.17 47 TYR C O 1
ATOM 7285 N N . ILE C 1 54 ? 52.617 46.436 -4.540 1.00 25.32 48 ILE C N 1
ATOM 7286 C CA . ILE C 1 54 ? 53.811 46.026 -5.266 1.00 25.92 48 ILE C CA 1
ATOM 7287 C C . ILE C 1 54 ? 54.810 47.173 -5.187 1.00 29.40 48 ILE C C 1
ATOM 7288 O O . ILE C 1 54 ? 54.453 48.318 -4.906 1.00 30.71 48 ILE C O 1
ATOM 7293 N N . HIS C 1 55 ? 56.076 46.852 -5.435 1.00 29.11 49 HIS C N 1
ATOM 7294 C CA . HIS C 1 55 ? 57.155 47.825 -5.343 1.00 27.13 49 HIS C CA 1
ATOM 7295 C C . HIS C 1 55 ? 58.039 47.709 -6.575 1.00 28.23 49 HIS C C 1
ATOM 7296 O O . HIS C 1 55 ? 58.399 46.597 -6.975 1.00 29.13 49 HIS C O 1
ATOM 7303 N N . ASP C 1 56 ? 58.388 48.846 -7.176 1.00 26.53 50 ASP C N 1
ATOM 7304 C CA . ASP C 1 56 ? 59.166 48.837 -8.405 1.00 31.30 50 ASP C CA 1
ATOM 7305 C C . ASP C 1 56 ? 60.645 49.115 -8.129 1.00 31.07 50 ASP C C 1
ATOM 7306 O O . ASP C 1 56 ? 61.070 49.320 -6.990 1.00 31.70 50 ASP C O 1
ATOM 7311 N N . GLY C 1 57 ? 61.436 49.116 -9.207 1.00 29.76 51 GLY C N 1
ATOM 7312 C CA . GLY C 1 57 ? 62.875 49.270 -9.073 1.00 32.51 51 GLY C CA 1
ATOM 7313 C C . GLY C 1 57 ? 63.290 50.618 -8.521 1.00 37.07 51 GLY C C 1
ATOM 7314 O O . GLY C 1 57 ? 64.356 50.744 -7.912 1.00 39.41 51 GLY C O 1
ATOM 7315 N N . GLU C 1 58 ? 62.469 51.641 -8.735 1.00 35.80 52 GLU C N 1
ATOM 7316 C CA . GLU C 1 58 ? 62.748 52.986 -8.260 1.00 42.53 52 GLU C CA 1
ATOM 7317 C C . GLU C 1 58 ? 62.104 53.277 -6.909 1.00 40.67 52 GLU C C 1
ATOM 7318 O O . GLU C 1 58 ? 62.083 54.435 -6.480 1.00 45.45 52 GLU C O 1
ATOM 7324 N N . GLY C 1 59 ? 61.588 52.251 -6.233 1.00 37.79 53 GLY C N 1
ATOM 7325 C CA . GLY C 1 59 ? 61.063 52.383 -4.892 1.00 38.30 53 GLY C CA 1
ATOM 7326 C C . GLY C 1 59 ? 59.608 52.783 -4.787 1.00 38.46 53 GLY C C 1
ATOM 7327 O O . GLY C 1 59 ? 59.123 52.985 -3.666 1.00 35.44 53 GLY C O 1
ATOM 7328 N N . HIS C 1 60 ? 58.893 52.903 -5.903 1.00 35.35 54 HIS C N 1
ATOM 7329 C CA . HIS C 1 60 ? 57.492 53.300 -5.843 1.00 40.13 54 HIS C CA 1
ATOM 7330 C C . HIS C 1 60 ? 56.640 52.157 -5.308 1.00 34.98 54 HIS C C 1
ATOM 7331 O O . HIS C 1 60 ? 56.681 51.041 -5.835 1.00 31.86 54 HIS C O 1
ATOM 7338 N N . GLN C 1 61 ? 55.871 52.433 -4.257 1.00 35.06 55 GLN C N 1
ATOM 7339 C CA . GLN C 1 61 ? 54.877 51.494 -3.758 1.00 34.23 55 GLN C CA 1
ATOM 7340 C C . GLN C 1 61 ? 53.554 51.76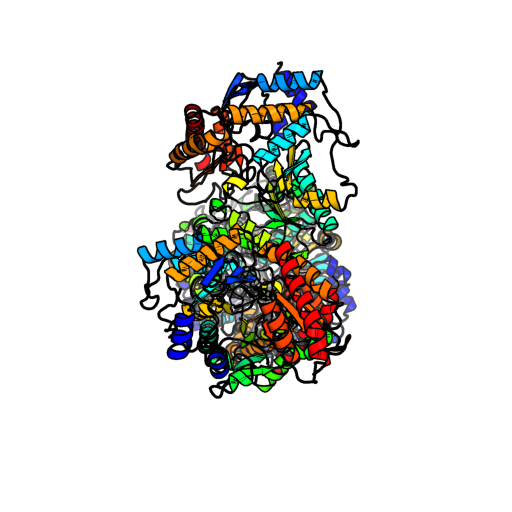6 -4.469 1.00 35.42 55 GLN C C 1
ATOM 7341 O O . GLN C 1 61 ? 53.084 52.908 -4.500 1.00 29.55 55 GLN C O 1
ATOM 7347 N N . ILE C 1 62 ? 52.963 50.720 -5.044 1.00 29.92 56 ILE C N 1
ATOM 7348 C CA . ILE C 1 62 ? 51.754 50.838 -5.854 1.00 28.08 56 ILE C CA 1
ATOM 7349 C C . ILE C 1 62 ? 50.679 49.917 -5.295 1.00 28.59 56 ILE C C 1
ATOM 7350 O O . ILE C 1 62 ? 50.910 48.714 -5.125 1.00 26.49 56 ILE C O 1
ATOM 7355 N N . LEU C 1 63 ? 49.508 50.484 -5.005 1.00 24.35 57 LEU C N 1
ATOM 7356 C CA . LEU C 1 63 ? 48.325 49.685 -4.703 1.00 24.49 57 LEU C CA 1
ATOM 7357 C C . LEU C 1 63 ? 47.936 48.900 -5.950 1.00 24.67 57 LEU C C 1
ATOM 7358 O O . LEU C 1 63 ? 47.557 49.486 -6.970 1.00 23.40 57 LEU C O 1
ATOM 7363 N N . ASP C 1 64 ? 48.035 47.575 -5.879 1.00 23.12 58 ASP C N 1
ATOM 7364 C CA . ASP C 1 64 ? 47.780 46.725 -7.041 1.00 24.50 58 ASP C CA 1
ATOM 7365 C C . ASP C 1 64 ? 46.282 46.463 -7.132 1.00 21.01 58 ASP C C 1
ATOM 7366 O O . ASP C 1 64 ? 45.762 45.484 -6.595 1.00 21.64 58 ASP C O 1
ATOM 7371 N N . GLY C 1 65 ? 45.577 47.353 -7.824 1.00 22.15 59 GLY C N 1
ATOM 7372 C CA . GLY C 1 65 ? 44.154 47.182 -8.027 1.00 22.70 59 GLY C CA 1
ATOM 7373 C C . GLY C 1 65 ? 43.771 46.117 -9.029 1.00 21.18 59 GLY C C 1
ATOM 7374 O O . GLY C 1 65 ? 42.575 45.911 -9.257 1.00 23.44 59 GLY C O 1
ATOM 7375 N N . MET C 1 66 ? 44.745 45.441 -9.639 1.00 20.22 60 MET C N 1
ATOM 7376 C CA . MET C 1 66 ? 44.482 44.399 -10.622 1.00 21.95 60 MET C CA 1
ATOM 7377 C C . MET C 1 66 ? 44.870 43.007 -10.140 1.00 23.45 60 MET C C 1
ATOM 7378 O O . MET C 1 66 ? 44.720 42.044 -10.900 1.00 20.84 60 MET C O 1
ATOM 7383 N N . ALA C 1 67 ? 45.350 42.875 -8.903 1.00 19.98 61 ALA C N 1
ATOM 7384 C CA . ALA C 1 67 ? 45.759 41.595 -8.318 1.00 21.57 61 ALA C CA 1
ATOM 7385 C C . ALA C 1 67 ? 46.687 40.815 -9.253 1.00 19.44 61 ALA C C 1
ATOM 7386 O O . ALA C 1 67 ? 46.410 39.684 -9.654 1.00 21.03 61 ALA C O 1
ATOM 7388 N N . GLY C 1 68 ? 47.804 41.450 -9.599 1.00 20.89 62 GLY C N 1
ATOM 7389 C CA . GLY C 1 68 ? 48.741 40.856 -10.532 1.00 22.28 62 GLY C CA 1
ATOM 7390 C C . GLY C 1 68 ? 48.225 40.926 -11.952 1.00 20.10 62 GLY C C 1
ATOM 7391 O O . GLY C 1 68 ? 48.453 41.912 -12.659 1.00 22.44 62 GLY C O 1
ATOM 7392 N N . LEU C 1 69 ? 47.527 39.871 -12.385 1.00 19.83 63 LEU C N 1
ATOM 7393 C CA . LEU C 1 69 ? 46.808 39.864 -13.652 1.00 20.47 63 LEU C CA 1
ATOM 7394 C C . LEU C 1 69 ? 45.449 39.203 -13.397 1.00 25.17 63 LEU C C 1
ATOM 7395 O O . LEU C 1 69 ? 45.179 38.082 -13.829 1.00 18.94 63 LEU C O 1
ATOM 7400 N N . TRP C 1 70 ? 44.587 39.920 -12.671 1.00 19.35 64 TRP C N 1
ATOM 7401 C CA . TRP C 1 70 ? 43.258 39.439 -12.289 1.00 19.82 64 TRP C CA 1
ATOM 7402 C C . TRP C 1 70 ? 43.328 38.139 -11.490 1.00 21.19 64 TRP C C 1
ATOM 7403 O O . TRP C 1 70 ? 42.387 37.343 -11.517 1.00 22.97 64 TRP C O 1
ATOM 7414 N N . CYS C 1 71 ? 44.427 37.892 -10.769 1.00 19.57 65 CYS C N 1
ATOM 7415 C CA . CYS C 1 71 ? 44.666 36.522 -10.322 1.00 20.61 65 CYS C CA 1
ATOM 7416 C C . CYS C 1 71 ? 45.163 36.359 -8.889 1.00 22.25 65 CYS C C 1
ATOM 7417 O O . CYS C 1 71 ? 44.859 35.327 -8.286 1.00 21.64 65 CYS C O 1
ATOM 7420 N N . VAL C 1 72 ? 45.882 37.315 -8.303 1.00 19.61 66 VAL C N 1
ATOM 7421 C CA . VAL C 1 72 ? 46.460 37.091 -6.979 1.00 18.75 66 VAL C CA 1
ATOM 7422 C C . VAL C 1 72 ? 45.382 37.313 -5.923 1.00 23.87 66 VAL C C 1
ATOM 7423 O O . VAL C 1 72 ? 45.365 38.338 -5.232 1.00 21.71 66 VAL C O 1
ATOM 7427 N N . ASN C 1 73 ? 44.481 36.336 -5.788 1.00 21.01 67 ASN C N 1
ATOM 7428 C CA . ASN C 1 73 ? 43.263 36.540 -5.010 1.00 22.70 67 ASN C CA 1
ATOM 7429 C C . ASN C 1 73 ? 43.533 36.550 -3.508 1.00 23.07 67 ASN C C 1
ATOM 7430 O O . ASN C 1 73 ? 42.897 37.312 -2.769 1.00 20.08 67 ASN C O 1
ATOM 7435 N N . VAL C 1 74 ? 44.456 35.708 -3.027 1.00 21.60 68 VAL C N 1
ATOM 7436 C CA . VAL C 1 74 ? 44.757 35.671 -1.597 1.00 20.24 68 VAL C CA 1
ATOM 7437 C C . VAL C 1 74 ? 45.784 36.716 -1.186 1.00 25.63 68 VAL C C 1
ATOM 7438 O O . VAL C 1 74 ? 46.149 36.781 -0.004 1.00 26.17 68 VAL C O 1
ATOM 7442 N N . GLY C 1 75 ? 46.260 37.537 -2.116 1.00 24.05 69 GLY C N 1
ATOM 7443 C CA . GLY C 1 75 ? 47.230 38.566 -1.806 1.00 22.02 69 GLY C CA 1
ATOM 7444 C C . GLY C 1 75 ? 48.664 38.062 -1.836 1.00 23.87 69 GLY C C 1
ATOM 7445 O O . GLY C 1 75 ? 48.941 36.863 -1.842 1.00 21.38 69 GLY C O 1
ATOM 7446 N N . TYR C 1 76 ? 49.590 39.018 -1.860 1.00 23.61 70 TYR C N 1
ATOM 7447 C CA . TYR C 1 76 ? 51.015 38.727 -1.846 1.00 23.93 70 TYR C CA 1
ATOM 7448 C C . TYR C 1 76 ? 51.500 38.450 -0.424 1.00 29.31 70 TYR C C 1
ATOM 7449 O O . TYR C 1 76 ? 50.879 38.852 0.564 1.00 30.12 70 TYR C O 1
ATOM 7458 N N . GLY C 1 77 ? 52.632 37.756 -0.333 1.00 25.99 71 GLY C N 1
ATOM 7459 C CA . GLY C 1 77 ? 53.292 37.542 0.940 1.00 28.77 71 GLY C CA 1
ATOM 7460 C C . GLY C 1 77 ? 52.921 36.268 1.661 1.00 31.86 71 GLY C C 1
ATOM 7461 O O . GLY C 1 77 ? 53.091 36.194 2.883 1.00 34.17 71 GLY C O 1
ATOM 7462 N N . ARG C 1 78 ? 52.428 35.257 0.948 1.00 26.46 72 ARG C N 1
ATOM 7463 C CA . ARG C 1 78 ? 51.939 34.028 1.572 1.00 28.17 72 ARG C CA 1
ATOM 7464 C C . ARG C 1 78 ? 53.108 33.066 1.738 1.00 30.18 72 ARG C C 1
ATOM 7465 O O . ARG C 1 78 ? 53.404 32.256 0.857 1.00 22.73 72 ARG C O 1
ATOM 7473 N N . GLU C 1 79 ? 53.794 33.165 2.881 1.00 31.28 73 GLU C N 1
ATOM 7474 C CA . GLU C 1 79 ? 54.839 32.197 3.201 1.00 31.02 73 GLU C CA 1
ATOM 7475 C C . GLU C 1 79 ? 54.287 30.778 3.200 1.00 26.15 73 GLU C C 1
ATOM 7476 O O . GLU C 1 79 ? 55.002 29.830 2.857 1.00 25.74 73 GLU C O 1
ATOM 7482 N N . GLU C 1 80 ? 53.016 30.621 3.578 1.00 26.07 74 GLU C N 1
ATOM 7483 C CA . GLU C 1 80 ? 52.379 29.309 3.597 1.00 26.70 74 GLU C CA 1
ATOM 7484 C C . GLU C 1 80 ? 52.374 28.664 2.215 1.00 30.84 74 GLU C C 1
ATOM 7485 O O . GLU C 1 80 ? 52.518 27.442 2.092 1.00 24.78 74 GLU C O 1
ATOM 7491 N N . LEU C 1 81 ? 52.219 29.470 1.161 1.00 21.94 75 LEU C N 1
ATOM 7492 C CA . LEU C 1 81 ? 52.203 28.921 -0.190 1.00 26.19 75 LEU C CA 1
ATOM 7493 C C . LEU C 1 81 ? 53.606 28.580 -0.678 1.00 26.87 75 LEU C C 1
ATOM 7494 O O . LEU C 1 81 ? 53.796 27.574 -1.371 1.00 22.23 75 LEU C O 1
ATOM 7499 N N . ALA C 1 82 ? 54.595 29.411 -0.340 1.00 23.99 76 ALA C N 1
ATOM 7500 C CA . ALA C 1 82 ? 55.982 29.066 -0.632 1.00 25.71 76 ALA C CA 1
ATOM 7501 C C . ALA C 1 82 ? 56.378 27.768 0.055 1.00 29.22 76 ALA C C 1
ATOM 7502 O O . ALA C 1 82 ? 57.084 26.935 -0.528 1.00 25.41 76 ALA C O 1
ATOM 7504 N N . LYS C 1 83 ? 55.941 27.587 1.304 1.00 29.54 77 LYS C N 1
ATOM 7505 C CA . LYS C 1 83 ? 56.279 26.382 2.052 1.00 27.32 77 LYS C CA 1
ATOM 7506 C C . LYS C 1 83 ? 55.686 25.141 1.396 1.00 27.47 77 LYS C C 1
ATOM 7507 O O . LYS C 1 83 ? 56.356 24.107 1.292 1.00 26.08 77 LYS C O 1
ATOM 7513 N N . ALA C 1 84 ? 54.425 25.221 0.958 1.00 23.92 78 ALA C N 1
ATOM 7514 C CA . ALA C 1 84 ? 53.799 24.092 0.274 1.00 26.38 78 ALA C CA 1
ATOM 7515 C C . ALA C 1 84 ? 54.559 23.707 -0.993 1.00 25.91 78 ALA C C 1
ATOM 7516 O O . ALA C 1 84 ? 54.706 22.518 -1.300 1.00 25.21 78 ALA C O 1
ATOM 7518 N N . ALA C 1 85 ? 55.046 24.698 -1.743 1.00 24.41 79 ALA C N 1
ATOM 7519 C CA . ALA C 1 85 ? 55.833 24.405 -2.938 1.00 25.06 79 ALA C CA 1
ATOM 7520 C C . ALA C 1 85 ? 57.147 23.725 -2.576 1.00 26.11 79 ALA C C 1
ATOM 7521 O O . ALA C 1 85 ? 57.506 22.697 -3.161 1.00 24.35 79 ALA C O 1
ATOM 7523 N N . TYR C 1 86 ? 57.884 24.300 -1.623 1.00 28.01 80 TYR C N 1
ATOM 7524 C CA . TYR C 1 86 ? 59.139 23.707 -1.174 1.00 28.31 80 TYR C CA 1
ATOM 7525 C C . TYR C 1 86 ? 58.948 22.253 -0.758 1.00 24.65 80 TYR C C 1
ATOM 7526 O O . TYR C 1 86 ? 59.716 21.371 -1.158 1.00 28.09 80 TYR C O 1
ATOM 7535 N N . ASP C 1 87 ? 57.920 21.990 0.054 1.00 24.38 81 ASP C N 1
ATOM 7536 C CA . ASP C 1 87 ? 57.729 20.654 0.609 1.00 28.99 81 ASP C CA 1
ATOM 7537 C C . ASP C 1 87 ? 57.446 19.631 -0.486 1.00 30.37 81 ASP C C 1
ATOM 7538 O O . ASP C 1 87 ? 57.993 18.522 -0.465 1.00 24.04 81 ASP C O 1
ATOM 7543 N N . GLN C 1 88 ? 56.589 19.982 -1.451 1.00 25.75 82 GLN C N 1
ATOM 7544 C CA . GLN C 1 88 ? 56.270 19.049 -2.528 1.00 27.73 82 GLN C CA 1
ATOM 7545 C C . GLN C 1 88 ? 57.464 18.819 -3.448 1.00 26.29 82 GLN C C 1
ATOM 7546 O O . GLN C 1 88 ? 57.697 17.691 -3.899 1.00 26.85 82 GLN C O 1
ATOM 7552 N N . MET C 1 89 ? 58.235 19.873 -3.732 1.00 27.50 83 MET C N 1
ATOM 7553 C CA . MET C 1 89 ? 59.380 19.735 -4.627 1.00 29.67 83 MET C CA 1
ATOM 7554 C C . MET C 1 89 ? 60.454 18.838 -4.033 1.00 28.10 83 MET C C 1
ATOM 7555 O O . MET C 1 89 ? 61.167 18.153 -4.774 1.00 28.43 83 MET C O 1
ATOM 7560 N N . LEU C 1 90 ? 60.583 18.826 -2.708 1.00 29.87 84 LEU C N 1
ATOM 7561 C CA . LEU C 1 90 ? 61.516 17.910 -2.064 1.00 32.86 84 LEU C CA 1
ATOM 7562 C C . LEU C 1 90 ? 61.048 16.465 -2.180 1.00 27.74 84 LEU C C 1
ATOM 7563 O O . LEU C 1 90 ? 61.856 15.561 -2.426 1.00 34.85 84 LEU C O 1
ATOM 7568 N N . GLU C 1 91 ? 59.749 16.229 -1.995 1.00 28.91 85 GLU C N 1
ATOM 7569 C CA . GLU C 1 91 ? 59.217 14.871 -1.992 1.00 29.76 85 GLU C CA 1
ATOM 7570 C C . GLU C 1 91 ? 59.083 14.324 -3.407 1.00 32.35 85 GLU C C 1
ATOM 7571 O O . GLU C 1 91 ? 59.546 13.216 -3.699 1.00 29.09 85 GLU C O 1
ATOM 7577 N N . LEU C 1 92 ? 58.453 15.088 -4.294 1.00 28.04 86 LEU C N 1
ATOM 7578 C CA . LEU C 1 92 ? 58.243 14.676 -5.675 1.00 28.99 86 LEU C CA 1
ATOM 7579 C C . LEU C 1 92 ? 57.965 15.906 -6.528 1.00 27.12 86 LEU C C 1
ATOM 7580 O O . LEU C 1 92 ? 56.812 16.342 -6.638 1.00 23.57 86 LEU C O 1
ATOM 7585 N N . PRO C 1 93 ? 58.996 16.497 -7.140 1.00 27.13 87 PRO C N 1
ATOM 7586 C CA . PRO C 1 93 ? 58.779 17.754 -7.871 1.00 24.31 87 PRO C CA 1
ATOM 7587 C C . PRO C 1 93 ? 57.968 17.580 -9.141 1.00 25.55 87 PRO C C 1
ATOM 7588 O O . PRO C 1 93 ? 57.220 18.494 -9.512 1.00 27.19 87 PRO C O 1
ATOM 7592 N N . TYR C 1 94 ? 58.095 16.444 -9.823 1.00 28.86 88 TYR C N 1
ATOM 7593 C CA . TYR C 1 94 ? 57.350 16.214 -11.050 1.00 22.72 88 TYR C CA 1
ATOM 7594 C C . TYR C 1 94 ? 57.130 14.726 -11.272 1.00 23.39 88 TYR C C 1
ATOM 7595 O O . TYR C 1 94 ? 58.025 13.914 -11.024 1.00 25.47 88 TYR C O 1
ATOM 7604 N N . TYR C 1 95 ? 55.928 14.382 -11.731 1.00 24.17 89 TYR C N 1
ATOM 7605 C CA . TYR C 1 95 ? 55.743 13.185 -12.538 1.00 22.05 89 TYR C CA 1
ATOM 7606 C C . TYR C 1 95 ? 54.520 13.373 -13.424 1.00 22.76 89 TYR C C 1
ATOM 7607 O O . TYR C 1 95 ? 53.645 14.197 -13.147 1.00 21.33 89 TYR C O 1
ATOM 7616 N N . ASN C 1 96 ? 54.476 12.594 -14.498 1.00 20.59 90 ASN C N 1
ATOM 7617 C CA . ASN C 1 96 ? 53.485 12.753 -15.550 1.00 21.95 90 ASN C CA 1
ATOM 7618 C C . ASN C 1 96 ? 52.200 12.000 -15.224 1.00 21.24 90 ASN C C 1
ATOM 7619 O O . ASN C 1 96 ? 52.171 11.089 -14.394 1.00 20.96 90 ASN C O 1
ATOM 7624 N N . THR C 1 97 ? 51.126 12.398 -15.906 1.00 21.93 91 THR C N 1
ATOM 7625 C CA . THR C 1 97 ? 49.872 11.658 -15.902 1.00 20.70 91 THR C CA 1
ATOM 7626 C C . THR C 1 97 ? 49.614 10.976 -17.242 1.00 21.26 91 THR C C 1
ATOM 7627 O O . THR C 1 97 ? 48.464 10.667 -17.569 1.00 22.74 91 THR C O 1
ATOM 7631 N N . PHE C 1 98 ? 50.672 10.728 -18.017 1.00 20.82 92 PHE C N 1
ATOM 7632 C CA . PHE C 1 98 ? 50.562 10.097 -19.327 1.00 20.38 92 PHE C CA 1
ATOM 7633 C C . PHE C 1 98 ? 50.616 8.577 -19.261 1.00 21.58 92 PHE C C 1
ATOM 7634 O O . PHE C 1 98 ? 49.948 7.907 -20.057 1.00 22.62 92 PHE C O 1
ATOM 7642 N N . PHE C 1 99 ? 51.403 8.016 -18.344 1.00 20.56 93 PHE C N 1
ATOM 7643 C CA . PHE C 1 99 ? 51.741 6.593 -18.355 1.00 22.94 93 PHE C CA 1
ATOM 7644 C C . PHE C 1 99 ? 50.819 5.790 -17.449 1.00 24.39 93 PHE C C 1
ATOM 7645 O O . PHE C 1 99 ? 51.284 4.927 -16.698 1.00 25.20 93 PHE C O 1
ATOM 7653 N N . LYS C 1 100 ? 49.509 6.045 -17.508 1.00 22.71 94 LYS C N 1
ATOM 7654 C CA . LYS C 1 100 ? 48.551 5.514 -16.532 1.00 23.66 94 LYS C CA 1
ATOM 7655 C C . LYS C 1 100 ? 48.986 5.823 -15.101 1.00 24.04 94 LYS C C 1
ATOM 7656 O O . LYS C 1 100 ? 48.665 5.087 -14.164 1.00 22.78 94 LYS C O 1
ATOM 7662 N N . THR C 1 101 ? 49.7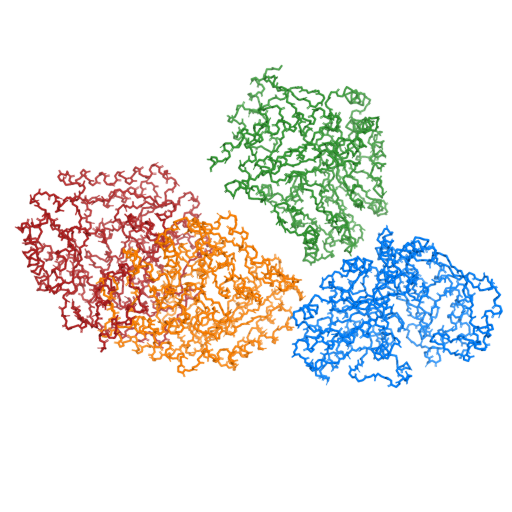18 6.916 -14.924 1.00 23.54 95 THR C N 1
ATOM 7663 C CA . THR C 1 101 ? 50.259 7.302 -13.633 1.00 23.83 95 THR C CA 1
ATOM 7664 C C . THR C 1 101 ? 49.616 8.596 -13.154 1.00 23.94 95 THR C C 1
ATOM 7665 O O . THR C 1 101 ? 49.011 9.342 -13.927 1.00 22.73 95 THR C O 1
ATOM 7669 N N . ALA C 1 102 ? 49.750 8.844 -11.856 1.00 20.79 96 ALA C N 1
ATOM 7670 C CA . ALA C 1 102 ? 49.379 10.119 -11.259 1.00 23.94 96 ALA C CA 1
ATOM 7671 C C . ALA C 1 102 ? 50.158 10.272 -9.960 1.00 25.99 96 ALA C C 1
ATOM 7672 O O . ALA C 1 102 ? 50.873 9.362 -9.531 1.00 28.40 96 ALA C O 1
ATOM 7674 N N . THR C 1 103 ? 50.021 11.435 -9.341 1.00 22.96 97 THR C N 1
ATOM 7675 C CA . THR C 1 103 ? 50.650 11.754 -8.071 1.00 21.96 97 THR C CA 1
ATOM 7676 C C . THR C 1 103 ? 49.582 12.275 -7.122 1.00 23.84 97 THR C C 1
ATOM 7677 O O . THR C 1 103 ? 48.492 12.661 -7.558 1.00 23.56 97 THR C O 1
ATOM 7681 N N . PRO C 1 104 ? 49.845 12.269 -5.816 1.00 22.21 98 PRO C N 1
ATOM 7682 C CA . PRO C 1 104 ? 48.796 12.615 -4.839 1.00 25.35 98 PRO C CA 1
ATOM 7683 C C . PRO C 1 104 ? 48.238 14.021 -5.016 1.00 20.17 98 PRO C C 1
ATOM 7684 O O . PRO C 1 104 ? 47.009 14.184 -4.987 1.00 24.82 98 PRO C O 1
ATOM 7688 N N . PRO C 1 105 ? 49.064 15.061 -5.185 1.00 22.97 99 PRO C N 1
ATOM 7689 C CA . PRO C 1 105 ? 48.520 16.442 -5.153 1.00 21.96 99 PRO C CA 1
ATOM 7690 C C . PRO C 1 105 ? 47.443 16.695 -6.200 1.00 25.17 99 PRO C C 1
ATOM 7691 O O . PRO C 1 105 ? 46.384 17.242 -5.855 1.00 21.92 99 PRO C O 1
ATOM 7695 N N . PRO C 1 106 ? 47.645 16.344 -7.481 1.00 19.52 100 PRO C N 1
ATOM 7696 C CA . PRO C 1 106 ? 46.579 16.634 -8.457 1.00 20.27 100 PRO C CA 1
ATOM 7697 C C . PRO C 1 106 ? 45.304 15.851 -8.205 1.00 22.32 100 PRO C C 1
ATOM 7698 O O . PRO C 1 106 ? 44.221 16.319 -8.579 1.00 19.38 100 PRO C O 1
ATOM 7702 N N . ILE C 1 107 ? 45.394 14.674 -7.585 1.00 20.18 101 ILE C N 1
ATOM 7703 C CA . ILE C 1 107 ? 44.191 13.911 -7.270 1.00 18.31 101 ILE C CA 1
ATOM 7704 C C . ILE C 1 107 ? 43.427 14.577 -6.132 1.00 21.89 101 ILE C C 1
ATOM 7705 O O . ILE C 1 107 ? 42.205 14.755 -6.201 1.00 22.60 101 ILE C O 1
ATOM 7710 N N . GLU C 1 108 ? 44.139 14.959 -5.069 1.00 21.91 102 GLU C N 1
ATOM 7711 C CA . GLU C 1 108 ? 43.497 15.654 -3.957 1.00 23.72 102 GLU C CA 1
ATOM 7712 C C . GLU C 1 108 ? 42.937 16.999 -4.401 1.00 24.20 102 GLU C C 1
ATOM 7713 O O . GLU C 1 108 ? 41.836 17.388 -3.994 1.00 21.08 102 GLU C O 1
ATOM 7719 N N . LEU C 1 109 ? 43.690 17.729 -5.229 1.00 22.03 103 LEU C N 1
ATOM 7720 C CA . LEU C 1 109 ? 43.188 18.980 -5.785 1.00 20.63 103 LEU C CA 1
ATOM 7721 C C . LEU C 1 109 ? 41.946 18.745 -6.636 1.00 22.69 103 LEU C C 1
ATOM 7722 O O . LEU C 1 109 ? 41.003 19.544 -6.604 1.00 18.87 103 LEU C O 1
ATOM 7727 N N . ALA C 1 110 ? 41.930 17.652 -7.405 1.00 19.02 104 ALA C N 1
ATOM 7728 C CA . ALA C 1 110 ? 40.777 17.357 -8.250 1.00 20.61 104 ALA C CA 1
ATOM 7729 C C . ALA C 1 110 ? 39.515 17.172 -7.419 1.00 24.91 104 ALA C C 1
ATOM 7730 O O . ALA C 1 110 ? 38.445 17.675 -7.780 1.00 20.74 104 ALA C O 1
ATOM 7732 N N . ALA C 1 111 ? 39.622 16.452 -6.299 1.00 21.36 105 ALA C N 1
ATOM 7733 C CA . ALA C 1 111 ? 38.472 16.283 -5.418 1.00 21.45 105 ALA C CA 1
ATOM 7734 C C . ALA C 1 111 ? 38.034 17.615 -4.821 1.00 21.45 105 ALA C C 1
ATOM 7735 O O . ALA C 1 111 ? 36.834 17.877 -4.682 1.00 21.14 105 ALA C O 1
ATOM 7737 N N . LYS C 1 112 ? 38.993 18.470 -4.460 1.00 22.73 106 LYS C N 1
ATOM 7738 C CA . LYS C 1 112 ? 38.650 19.763 -3.876 1.00 24.64 106 LYS C CA 1
ATOM 7739 C C . LYS C 1 112 ? 37.967 20.671 -4.893 1.00 24.15 106 LYS C C 1
ATOM 7740 O O . LYS C 1 112 ? 36.965 21.324 -4.579 1.00 21.63 106 LYS C O 1
ATOM 7746 N N . ILE C 1 113 ? 38.505 20.738 -6.116 1.00 23.50 107 ILE C N 1
ATOM 7747 C CA . ILE C 1 113 ? 37.889 21.562 -7.156 1.00 20.85 107 ILE C CA 1
ATOM 7748 C C . ILE C 1 113 ? 36.473 21.082 -7.449 1.00 21.54 107 ILE C C 1
ATOM 7749 O O . ILE C 1 113 ? 35.544 21.889 -7.586 1.00 19.64 107 ILE C O 1
ATOM 7754 N N . ALA C 1 114 ? 36.282 19.762 -7.534 1.00 20.09 108 ALA C N 1
ATOM 7755 C CA . ALA C 1 114 ? 34.953 19.213 -7.790 1.00 23.22 108 ALA C CA 1
ATOM 7756 C C . ALA C 1 114 ? 33.968 19.607 -6.696 1.00 23.24 108 ALA C C 1
ATOM 7757 O O . ALA C 1 114 ? 32.791 19.870 -6.973 1.00 22.43 108 ALA C O 1
ATOM 7759 N N . GLN C 1 115 ? 34.425 19.632 -5.443 1.00 23.10 109 GLN C N 1
ATOM 7760 C CA . GLN C 1 115 ? 33.553 20.036 -4.346 1.00 27.83 109 GLN C CA 1
ATOM 7761 C C . GLN C 1 115 ? 33.081 21.475 -4.520 1.00 25.35 109 GLN C C 1
ATOM 7762 O O . GLN C 1 115 ? 31.922 21.798 -4.229 1.00 22.71 109 GLN C O 1
ATOM 7768 N N . LYS C 1 116 ? 33.967 22.358 -4.987 1.00 23.48 110 LYS C N 1
ATOM 7769 C CA . LYS C 1 116 ? 33.596 23.754 -5.191 1.00 22.79 110 LYS C CA 1
ATOM 7770 C C . LYS C 1 116 ? 32.787 23.962 -6.466 1.00 22.09 110 LYS C C 1
ATOM 7771 O O . LYS C 1 116 ? 31.985 24.900 -6.538 1.00 21.59 110 LYS C O 1
ATOM 7777 N N . MET C 1 117 ? 32.976 23.107 -7.474 1.00 22.82 111 MET C N 1
ATOM 7778 C CA . MET C 1 117 ? 32.237 23.267 -8.722 1.00 21.05 111 MET C CA 1
ATOM 7779 C C . MET C 1 117 ? 30.776 22.875 -8.546 1.00 22.43 111 MET C C 1
ATOM 7780 O O . MET C 1 117 ? 29.878 23.546 -9.067 1.00 21.53 111 MET C O 1
ATOM 7785 N N . GLY C 1 118 ? 30.523 21.798 -7.808 1.00 23.05 112 GLY C N 1
ATOM 7786 C CA . GLY C 1 118 ? 29.205 21.253 -7.573 1.00 25.94 112 GLY C CA 1
ATOM 7787 C C . GLY C 1 118 ? 28.490 20.861 -8.858 1.00 26.83 112 GLY C C 1
ATOM 7788 O O . GLY C 1 118 ? 29.082 20.743 -9.935 1.00 25.17 112 GLY C O 1
ATOM 7789 N N . GLY C 1 119 ? 27.178 20.687 -8.725 1.00 33.51 113 GLY C N 1
ATOM 7790 C CA . GLY C 1 119 ? 26.385 20.171 -9.827 1.00 31.45 113 GLY C CA 1
ATOM 7791 C C . GLY C 1 119 ? 26.942 18.866 -10.348 1.00 29.85 113 GLY C C 1
ATOM 7792 O O . GLY C 1 119 ? 27.434 18.024 -9.587 1.00 30.23 113 GLY C O 1
ATOM 7793 N N . HIS C 1 120 ? 26.867 18.686 -11.664 1.00 26.26 114 HIS C N 1
ATOM 7794 C CA . HIS C 1 120 ? 27.413 17.499 -12.307 1.00 32.28 114 HIS C CA 1
ATOM 7795 C C . HIS C 1 120 ? 28.870 17.667 -12.729 1.00 29.27 114 HIS C C 1
ATOM 7796 O O . HIS C 1 120 ? 29.424 16.758 -13.355 1.00 28.75 114 HIS C O 1
ATOM 7803 N N . LEU C 1 121 ? 29.502 18.797 -12.405 1.00 24.91 115 LEU C N 1
ATOM 7804 C CA . LEU C 1 121 ? 30.929 18.985 -12.657 1.00 23.69 115 LEU C CA 1
ATOM 7805 C C . LEU C 1 121 ? 31.754 18.177 -11.664 1.00 24.93 115 LEU C C 1
ATOM 7806 O O . LEU C 1 121 ? 32.091 18.663 -10.579 1.00 24.84 115 LEU C O 1
ATOM 7811 N N . SER C 1 122 ? 32.081 16.940 -12.033 1.00 26.05 116 SER C N 1
ATOM 7812 C CA . SER C 1 122 ? 32.717 15.993 -11.127 1.00 25.73 116 SER C CA 1
ATOM 7813 C C . SER C 1 122 ? 34.212 15.821 -11.363 1.00 23.54 116 SER C C 1
ATOM 7814 O O . SER C 1 122 ? 34.926 15.440 -10.430 1.00 25.84 116 SER C O 1
ATOM 7817 N N . HIS C 1 123 ? 34.703 16.096 -12.569 1.00 20.77 117 HIS C N 1
ATOM 7818 C CA . HIS C 1 123 ? 36.076 15.790 -12.939 1.00 20.58 117 HIS C CA 1
ATOM 7819 C C . HIS C 1 123 ? 36.798 17.044 -13.415 1.00 20.62 117 HIS C C 1
ATOM 7820 O O . HIS C 1 123 ? 36.177 18.036 -13.808 1.00 22.17 117 HIS C O 1
ATOM 7827 N N . VAL C 1 124 ? 38.128 16.994 -13.373 1.00 19.35 118 VAL C N 1
ATOM 7828 C CA . VAL C 1 124 ? 38.962 18.077 -13.878 1.00 19.94 118 VAL C CA 1
ATOM 7829 C C . VAL C 1 124 ? 40.042 17.496 -14.782 1.00 23.95 118 VAL C C 1
ATOM 7830 O O . VAL C 1 124 ? 40.587 16.419 -14.514 1.00 21.13 118 VAL C O 1
ATOM 7834 N N . PHE C 1 125 ? 40.319 18.197 -15.876 1.00 21.34 119 PHE C N 1
ATOM 7835 C CA . PHE C 1 125 ? 41.464 17.926 -16.731 1.00 20.29 119 PHE C CA 1
ATOM 7836 C C . PHE C 1 125 ? 42.446 19.072 -16.546 1.00 23.75 119 PHE C C 1
ATOM 7837 O O . PHE C 1 125 ? 42.051 20.241 -16.597 1.00 21.00 119 PHE C O 1
ATOM 7845 N N . TYR C 1 126 ? 43.715 18.746 -16.338 1.00 19.72 120 TYR C N 1
ATOM 7846 C CA . TYR C 1 126 ? 44.695 19.744 -15.938 1.00 21.30 120 TYR C CA 1
ATOM 7847 C C . TYR C 1 126 ? 45.494 20.261 -17.127 1.00 20.89 120 TYR C C 1
ATOM 7848 O O . TYR C 1 126 ? 45.776 19.533 -18.082 1.00 19.96 120 TYR C O 1
ATOM 7857 N N . ASN C 1 127 ? 45.849 21.538 -17.050 1.00 19.96 121 ASN C N 1
ATOM 7858 C CA . ASN C 1 127 ? 46.805 22.177 -17.948 1.00 19.93 121 ASN C CA 1
ATOM 7859 C C . ASN C 1 127 ? 47.571 23.208 -17.122 1.00 17.77 121 ASN C C 1
ATOM 7860 O O . ASN C 1 127 ? 47.540 23.174 -15.888 1.00 17.78 121 ASN C O 1
ATOM 7865 N N . SER C 1 128 ? 48.255 24.131 -17.793 1.00 18.95 122 SER C N 1
ATOM 7866 C CA . SER C 1 128 ? 48.992 25.188 -17.109 1.00 20.14 122 SER C CA 1
ATOM 7867 C C . SER C 1 128 ? 48.332 26.556 -17.193 1.00 19.54 122 SER C C 1
ATOM 7868 O O . SER C 1 128 ? 48.261 27.260 -16.184 1.00 20.18 122 SER C O 1
ATOM 7871 N N . SER C 1 129 ? 47.850 26.958 -18.365 1.00 21.67 123 SER C N 1
ATOM 7872 C CA . SER C 1 129 ? 47.322 28.297 -18.576 1.00 20.67 123 SER C CA 1
ATOM 7873 C C . SER C 1 129 ? 45.829 28.252 -18.876 1.00 19.82 123 SER C C 1
ATOM 7874 O O . SER C 1 129 ? 45.279 27.217 -19.264 1.00 19.73 123 SER C O 1
ATOM 7877 N N . GLY C 1 130 ? 45.176 29.400 -18.683 1.00 17.44 124 GLY C N 1
ATOM 7878 C CA . GLY C 1 130 ? 43.789 29.531 -19.094 1.00 18.30 124 GLY C CA 1
ATOM 7879 C C . GLY C 1 130 ? 43.598 29.324 -20.583 1.00 18.08 124 GLY C C 1
ATOM 7880 O O . GLY C 1 130 ? 42.559 28.818 -21.015 1.00 19.34 124 GLY C O 1
ATOM 7881 N N . SER C 1 131 ? 44.585 29.728 -21.387 1.00 18.90 125 SER C N 1
ATOM 7882 C CA . SER C 1 131 ? 44.521 29.497 -22.827 1.00 19.70 125 SER C CA 1
ATOM 7883 C C . SER C 1 131 ? 44.476 28.007 -23.139 1.00 20.17 125 SER C C 1
ATOM 7884 O O . SER C 1 131 ? 43.621 27.546 -23.905 1.00 19.23 125 SER C O 1
ATOM 7887 N N . GLU C 1 132 ? 45.409 27.239 -22.565 1.00 18.10 126 GLU C N 1
ATOM 7888 C CA . GLU C 1 132 ? 45.419 25.792 -22.764 1.00 18.22 126 GLU C CA 1
ATOM 7889 C C . GLU C 1 132 ? 44.104 25.151 -22.340 1.00 19.79 126 GLU C C 1
ATOM 7890 O O . GLU C 1 132 ? 43.618 24.225 -23.001 1.00 19.39 126 GLU C O 1
ATOM 7896 N N . ALA C 1 133 ? 43.529 25.611 -21.224 1.00 17.85 127 ALA C N 1
ATOM 7897 C CA . ALA C 1 133 ? 42.249 25.072 -20.774 1.00 22.16 127 ALA C CA 1
ATOM 7898 C C . ALA C 1 133 ? 41.193 25.190 -21.865 1.00 18.62 127 ALA C C 1
ATOM 7899 O O . ALA C 1 133 ? 40.366 24.289 -22.045 1.00 21.22 127 ALA C O 1
ATOM 7901 N N . ASN C 1 134 ? 41.212 26.291 -22.611 1.00 18.34 128 ASN C N 1
ATOM 7902 C CA . ASN C 1 134 ? 40.238 26.463 -23.678 1.00 21.77 128 ASN C CA 1
ATOM 7903 C C . ASN C 1 134 ? 40.603 25.658 -24.919 1.00 19.39 128 ASN C C 1
ATOM 7904 O O . ASN C 1 134 ? 39.713 25.282 -25.689 1.00 20.11 128 ASN C O 1
ATOM 7909 N N . ASP C 1 135 ? 41.892 25.379 -25.132 1.00 18.77 129 ASP C N 1
ATOM 7910 C CA . ASP C 1 135 ? 42.256 24.348 -26.099 1.00 19.14 129 ASP C CA 1
ATOM 7911 C C . ASP C 1 135 ? 41.671 23.002 -25.691 1.00 18.29 129 ASP C C 1
ATOM 7912 O O . ASP C 1 135 ? 41.170 22.249 -26.535 1.00 18.08 129 ASP C O 1
ATOM 7917 N N . THR C 1 136 ? 41.728 22.684 -24.395 1.00 17.59 130 THR C N 1
ATOM 7918 C CA . THR C 1 136 ? 41.140 21.444 -23.898 1.00 19.02 130 THR C CA 1
ATOM 7919 C C . THR C 1 136 ? 39.634 21.424 -24.120 1.00 19.27 130 THR C C 1
ATOM 7920 O O . THR C 1 136 ? 39.076 20.418 -24.574 1.00 20.07 130 THR C O 1
ATOM 7924 N N . VAL C 1 137 ? 38.957 22.530 -23.798 1.00 19.26 131 VAL C N 1
ATOM 7925 C CA . VAL C 1 137 ? 37.535 22.662 -24.114 1.00 17.28 131 VAL C CA 1
ATOM 7926 C C . VAL C 1 137 ? 37.296 22.372 -25.590 1.00 22.80 131 VAL C C 1
ATOM 7927 O O . VAL C 1 137 ? 36.405 21.597 -25.955 1.00 19.81 131 VAL C O 1
ATOM 7931 N N . PHE C 1 138 ? 38.102 22.989 -26.456 1.00 19.57 132 PHE C N 1
ATOM 7932 C CA . PHE C 1 138 ? 37.891 22.888 -27.898 1.00 20.12 132 PHE C CA 1
ATOM 7933 C C . PHE C 1 138 ? 37.966 21.439 -28.371 1.00 20.62 132 PHE C C 1
ATOM 7934 O O . PHE C 1 138 ? 37.074 20.957 -29.079 1.00 19.09 132 PHE C O 1
ATOM 7942 N N . ARG C 1 139 ? 39.026 20.726 -27.982 1.00 17.77 133 ARG C N 1
ATOM 7943 C CA . ARG C 1 139 ? 39.223 19.363 -28.467 1.00 21.61 133 ARG C CA 1
ATOM 7944 C C . ARG C 1 139 ? 38.316 18.364 -27.756 1.00 19.48 133 ARG C C 1
ATOM 7945 O O . ARG C 1 139 ? 37.831 17.415 -28.382 1.00 20.81 133 ARG C O 1
ATOM 7953 N N . LEU C 1 140 ? 38.082 18.547 -26.454 1.00 18.29 134 LEU C N 1
ATOM 7954 C CA . LEU C 1 140 ? 37.220 17.614 -25.732 1.00 18.67 134 LEU C CA 1
ATOM 7955 C C . LEU C 1 140 ? 35.777 17.711 -26.210 1.00 17.90 134 LEU C C 1
ATOM 7956 O O . LEU C 1 140 ? 35.103 16.687 -26.375 1.00 20.69 134 LEU C O 1
ATOM 7961 N N . VAL C 1 141 ? 35.283 18.932 -26.430 1.00 18.40 135 VAL C N 1
ATOM 7962 C CA . VAL C 1 141 ? 33.907 19.103 -26.888 1.00 19.37 135 VAL C CA 1
ATOM 7963 C C . VAL C 1 141 ? 33.703 18.407 -28.229 1.00 19.32 135 VAL C C 1
ATOM 7964 O O . VAL C 1 141 ? 32.727 17.674 -28.426 1.00 20.40 135 VAL C O 1
ATOM 7968 N N . ARG C 1 142 ? 34.630 18.612 -29.167 1.00 18.00 136 ARG C N 1
ATOM 7969 C CA . ARG C 1 142 ? 34.484 17.990 -30.479 1.00 20.42 136 ARG C CA 1
ATOM 7970 C C . ARG C 1 142 ? 34.633 16.474 -30.396 1.00 19.59 136 ARG C C 1
ATOM 7971 O O . ARG C 1 142 ? 33.900 15.737 -31.064 1.00 20.07 136 ARG C O 1
ATOM 7979 N N . HIS C 1 143 ? 35.565 15.989 -29.572 1.00 18.70 137 HIS C N 1
ATOM 7980 C CA . HIS C 1 143 ? 35.723 14.547 -29.406 1.00 20.49 137 HIS C CA 1
ATOM 7981 C C . HIS C 1 143 ? 34.508 13.931 -28.722 1.00 20.84 137 HIS C C 1
ATOM 7982 O O . HIS C 1 143 ? 34.088 12.822 -29.073 1.00 20.96 137 HIS C O 1
ATOM 7989 N N . PHE C 1 144 ? 33.951 14.627 -27.728 1.00 20.64 138 PHE C N 1
ATOM 7990 C CA . PHE C 1 144 ? 32.729 14.170 -27.072 1.00 22.46 138 PHE C CA 1
ATOM 7991 C C . PHE C 1 144 ? 31.622 13.907 -28.085 1.00 21.86 138 PHE C C 1
ATOM 7992 O O . PHE C 1 144 ? 30.952 12.869 -28.040 1.00 21.95 138 PHE C O 1
ATOM 8000 N N . TRP C 1 145 ? 31.424 14.839 -29.019 1.00 21.51 139 TRP C N 1
ATOM 8001 C CA . TRP C 1 145 ? 30.325 14.703 -29.967 1.00 21.48 139 TRP C CA 1
ATOM 8002 C C . TRP C 1 145 ? 30.581 13.579 -30.964 1.00 24.47 139 TRP C C 1
ATOM 8003 O O . TRP C 1 145 ? 29.630 12.953 -31.444 1.00 23.43 139 TRP C O 1
ATOM 8014 N N . LYS C 1 146 ? 31.848 13.296 -31.280 1.00 20.80 140 LYS C N 1
ATOM 8015 C CA . LYS C 1 146 ? 32.144 12.116 -32.088 1.00 21.80 140 LYS C CA 1
ATOM 8016 C C . LYS C 1 146 ? 31.824 10.839 -31.321 1.00 24.86 140 LYS C C 1
ATOM 8017 O O . LYS C 1 146 ? 31.234 9.906 -31.878 1.00 21.86 140 LYS C O 1
ATOM 8023 N N . LEU C 1 147 ? 32.207 10.779 -30.042 1.00 22.43 141 LEU C N 1
ATOM 8024 C CA . LEU C 1 147 ? 31.862 9.623 -29.219 1.00 23.33 141 LEU C CA 1
ATOM 8025 C C . LEU C 1 147 ? 30.350 9.473 -29.092 1.00 24.62 141 LEU C C 1
ATOM 8026 O O . LEU C 1 147 ? 29.831 8.351 -29.045 1.00 26.65 141 LEU C O 1
ATOM 8031 N N . LYS C 1 148 ? 29.627 10.594 -29.040 1.00 22.95 142 LYS C N 1
ATOM 8032 C CA . LYS C 1 148 ? 28.172 10.566 -28.940 1.00 23.91 142 LYS C CA 1
ATOM 8033 C C . LYS C 1 148 ? 27.492 10.122 -30.226 1.00 24.69 142 LYS C C 1
ATOM 8034 O O . LYS C 1 148 ? 26.271 9.926 -30.222 1.00 26.32 142 LYS C O 1
ATOM 8040 N N . GLY C 1 149 ? 28.237 9.957 -31.314 1.00 23.71 143 GLY C N 1
ATOM 8041 C CA . GLY C 1 149 ? 27.619 9.623 -32.581 1.00 23.97 143 GLY C CA 1
ATOM 8042 C C . GLY C 1 149 ? 26.916 10.790 -33.234 1.00 26.55 143 GLY C C 1
ATOM 8043 O O . GLY C 1 149 ? 25.962 10.587 -33.992 1.00 24.37 143 GLY C O 1
ATOM 8044 N N . GLU C 1 150 ? 27.356 12.014 -32.951 1.00 25.38 144 GLU C N 1
ATOM 8045 C CA . GLU C 1 150 ? 26.837 13.223 -33.591 1.00 22.54 144 GLU C CA 1
ATOM 8046 C C . GLU C 1 150 ? 28.013 14.024 -34.137 1.00 27.09 144 GLU C C 1
ATOM 8047 O O . GLU C 1 150 ? 28.310 15.125 -33.656 1.00 26.18 144 GLU C O 1
ATOM 8053 N N . PRO C 1 151 ? 28.708 13.497 -35.152 1.00 28.74 145 PRO C N 1
ATOM 8054 C CA . PRO C 1 151 ? 29.957 14.138 -35.601 1.00 25.66 145 PRO C CA 1
ATOM 8055 C C . PRO C 1 151 ? 29.762 15.480 -36.290 1.00 24.13 145 PRO C C 1
ATOM 8056 O O . PRO C 1 151 ? 30.751 16.203 -36.470 1.00 23.97 145 PRO C O 1
ATOM 8060 N N . SER C 1 152 ? 28.541 15.834 -36.696 1.00 23.74 146 SER C N 1
ATOM 8061 C CA . SER C 1 152 ? 28.325 17.131 -37.326 1.00 23.04 146 SER C CA 1
ATOM 8062 C C . SER C 1 152 ? 28.414 18.284 -36.336 1.00 21.43 146 SER C C 1
ATOM 8063 O O . SER C 1 152 ? 28.589 19.431 -36.758 1.00 23.43 146 SER C O 1
ATOM 8066 N N . ARG C 1 153 ? 28.305 18.011 -35.038 1.00 19.79 147 ARG C N 1
ATOM 8067 C CA . ARG C 1 153 ? 28.351 19.056 -34.016 1.00 21.37 147 ARG C CA 1
ATOM 8068 C C . ARG C 1 153 ? 29.805 19.457 -33.802 1.00 23.72 147 ARG C C 1
ATOM 8069 O O . ARG C 1 153 ? 30.541 18.834 -33.035 1.00 21.45 147 ARG C O 1
ATOM 8077 N N . THR C 1 154 ? 30.231 20.512 -34.499 1.00 23.03 148 THR C N 1
ATOM 8078 C CA . THR C 1 154 ? 31.619 20.958 -34.449 1.00 17.46 148 THR C CA 1
ATOM 8079 C C . THR C 1 154 ? 31.804 22.443 -34.167 1.00 22.15 148 THR C C 1
ATOM 8080 O O . THR C 1 154 ? 32.907 22.835 -33.764 1.00 21.26 148 THR C O 1
ATOM 8084 N N . VAL C 1 155 ? 30.787 23.276 -34.354 1.00 20.34 149 VAL C N 1
ATOM 8085 C CA . VAL C 1 155 ? 30.967 24.723 -34.360 1.00 22.09 149 VAL C CA 1
ATOM 8086 C C . VAL C 1 155 ? 30.804 25.279 -32.952 1.00 20.48 149 VAL C C 1
ATOM 8087 O O . VAL C 1 155 ? 29.878 24.910 -32.217 1.00 19.80 149 VAL C O 1
ATOM 8091 N N . PHE C 1 156 ? 31.712 26.176 -32.577 1.00 21.75 150 PHE C N 1
ATOM 8092 C CA . PHE C 1 156 ? 31.643 26.907 -31.321 1.00 17.26 150 PHE C CA 1
ATOM 8093 C C . PHE C 1 156 ? 31.069 28.293 -31.577 1.00 18.68 150 PHE C C 1
ATOM 8094 O O . PHE C 1 156 ? 31.447 28.964 -32.542 1.00 19.64 150 PHE C O 1
ATOM 8102 N N . ILE C 1 157 ? 30.154 28.718 -30.714 1.00 19.13 151 ILE C N 1
ATOM 8103 C CA . ILE C 1 157 ? 29.562 30.048 -30.795 1.00 17.39 151 ILE C CA 1
ATOM 8104 C C . ILE C 1 157 ? 30.073 30.860 -29.616 1.00 17.80 151 ILE C C 1
ATOM 8105 O O . ILE C 1 157 ? 29.901 30.465 -28.456 1.00 18.27 151 ILE C O 1
ATOM 8110 N N . SER C 1 158 ? 30.717 31.982 -29.913 1.00 18.88 152 SER C N 1
ATOM 8111 C CA . SER C 1 158 ? 31.212 32.888 -28.885 1.00 18.59 152 SER C CA 1
ATOM 8112 C C . SER C 1 158 ? 30.640 34.275 -29.174 1.00 23.17 152 SER C C 1
ATOM 8113 O O . SER C 1 158 ? 29.619 34.438 -29.855 1.00 19.89 152 SER C O 1
ATOM 8116 N N . ARG C 1 159 ? 31.309 35.304 -28.663 1.00 18.65 153 ARG C N 1
ATOM 8117 C CA . ARG C 1 159 ? 30.822 36.669 -28.771 1.00 18.42 153 ARG C CA 1
ATOM 8118 C C . ARG C 1 159 ? 31.973 37.606 -29.109 1.00 21.80 153 ARG C C 1
ATOM 8119 O O . ARG C 1 159 ? 33.125 37.358 -28.742 1.00 18.74 153 ARG C O 1
ATOM 8127 N N . TRP C 1 160 ? 31.652 38.675 -29.834 1.00 20.23 154 TRP C N 1
ATOM 8128 C CA . TRP C 1 160 ? 32.606 39.760 -30.010 1.00 20.14 154 TRP C CA 1
ATOM 8129 C C . TRP C 1 160 ? 32.984 40.336 -28.652 1.00 19.90 154 TRP C C 1
ATOM 8130 O O . TRP C 1 160 ? 32.154 40.414 -27.741 1.00 19.38 154 TRP C O 1
ATOM 8141 N N . ASN C 1 161 ? 34.254 40.714 -28.512 1.00 19.54 155 ASN C N 1
ATOM 8142 C CA . ASN C 1 161 ? 34.833 41.262 -27.287 1.00 23.69 155 ASN C CA 1
ATOM 8143 C C . ASN C 1 161 ? 34.921 40.225 -26.175 1.00 20.52 155 ASN C C 1
ATOM 8144 O O . ASN C 1 161 ? 35.211 40.578 -25.024 1.00 24.90 155 ASN C O 1
ATOM 8149 N N . ALA C 1 162 ? 34.661 38.957 -26.476 1.00 17.26 156 ALA C N 1
ATOM 8150 C CA . ALA C 1 162 ? 35.011 37.893 -25.551 1.00 18.23 156 ALA C CA 1
ATOM 8151 C C . ALA C 1 162 ? 36.519 37.690 -25.555 1.00 17.55 156 ALA C C 1
ATOM 8152 O O . ALA C 1 162 ? 37.200 37.958 -26.548 1.00 20.75 156 ALA C O 1
ATOM 8154 N N . TYR C 1 163 ? 37.046 37.215 -24.431 1.00 20.34 157 TYR C N 1
ATOM 8155 C CA . TYR C 1 163 ? 38.453 36.848 -24.343 1.00 20.26 157 TYR C CA 1
ATOM 8156 C C . TYR C 1 163 ? 38.565 35.447 -23.769 1.00 20.48 157 TYR C C 1
ATOM 8157 O O . TYR C 1 163 ? 38.056 35.179 -22.676 1.00 20.19 157 TYR C O 1
ATOM 8166 N N . HIS C 1 164 ? 39.232 34.556 -24.508 1.00 20.63 158 HIS C N 1
ATOM 8167 C CA . HIS C 1 164 ? 39.397 33.172 -24.082 1.00 18.65 158 HIS C CA 1
ATOM 8168 C C . HIS C 1 164 ? 40.839 32.695 -24.221 1.00 20.25 158 HIS C C 1
ATOM 8169 O O . HIS C 1 164 ? 41.078 31.488 -24.328 1.00 19.09 158 HIS C O 1
ATOM 8176 N N . GLY C 1 165 ? 41.802 33.608 -24.217 1.00 21.34 159 GLY C N 1
ATOM 8177 C CA . GLY C 1 165 ? 43.203 33.251 -24.134 1.00 20.93 159 GLY C CA 1
ATOM 8178 C C . GLY C 1 165 ? 43.988 33.686 -25.354 1.00 22.33 159 GLY C C 1
ATOM 8179 O O . GLY C 1 165 ? 43.517 34.452 -26.201 1.00 20.49 159 GLY C O 1
ATOM 8180 N N . SER C 1 166 ? 45.217 33.169 -25.441 1.00 18.25 160 SER C N 1
ATOM 8181 C CA . SER C 1 166 ? 46.182 33.633 -26.424 1.00 20.13 160 SER C CA 1
ATOM 8182 C C . SER C 1 166 ? 46.819 32.511 -27.234 1.00 19.80 160 SER C C 1
ATOM 8183 O O . SER C 1 166 ? 47.726 32.785 -28.029 1.00 18.00 160 SER C O 1
ATOM 8186 N N . THR C 1 167 ? 46.385 31.265 -27.055 1.00 21.53 161 THR C N 1
ATOM 8187 C CA . THR C 1 167 ? 46.672 30.240 -28.044 1.00 21.42 161 THR C CA 1
ATOM 8188 C C . THR C 1 167 ? 45.855 30.502 -29.307 1.00 17.95 161 THR C C 1
ATOM 8189 O O . THR C 1 167 ? 44.932 31.321 -29.325 1.00 19.53 161 THR C O 1
ATOM 8193 N N . VAL C 1 168 ? 46.212 29.795 -30.382 1.00 20.38 162 VAL C N 1
ATOM 8194 C CA . VAL C 1 168 ? 45.466 29.915 -31.635 1.00 21.39 162 VAL C CA 1
ATOM 8195 C C . VAL C 1 168 ? 43.982 29.660 -31.400 1.00 19.82 162 VAL C C 1
ATOM 8196 O O . VAL C 1 168 ? 43.120 30.406 -31.882 1.00 20.53 162 VAL C O 1
ATOM 8200 N N . ALA C 1 169 ? 43.663 28.606 -30.645 1.00 20.39 163 ALA C N 1
ATOM 8201 C CA . ALA C 1 169 ? 42.265 28.316 -30.336 1.00 19.94 163 ALA C CA 1
ATOM 8202 C C . ALA C 1 169 ? 41.669 29.370 -29.412 1.00 19.39 163 ALA C C 1
ATOM 8203 O O . ALA C 1 169 ? 40.528 29.805 -29.611 1.00 17.59 163 ALA C O 1
ATOM 8205 N N . GLY C 1 170 ? 42.425 29.791 -28.395 1.00 17.45 164 GLY C N 1
ATOM 8206 C CA . GLY C 1 170 ? 41.926 30.805 -27.479 1.00 20.08 164 GLY C CA 1
ATOM 8207 C C . GLY C 1 170 ? 41.668 32.134 -28.163 1.00 21.13 164 GLY C C 1
ATOM 8208 O O . GLY C 1 170 ? 40.672 32.805 -27.881 1.00 19.10 164 GLY C O 1
ATOM 8209 N N . VAL C 1 171 ? 42.572 32.541 -29.058 1.00 18.34 165 VAL C N 1
ATOM 8210 C CA . VAL C 1 171 ? 42.331 33.742 -29.853 1.00 18.84 165 VAL C CA 1
ATOM 8211 C C . VAL C 1 171 ? 41.095 33.554 -30.721 1.00 19.45 165 VAL C C 1
ATOM 8212 O O . VAL C 1 171 ? 40.249 34.451 -30.829 1.00 21.32 165 VAL C O 1
ATOM 8216 N N . SER C 1 172 ? 40.971 32.381 -31.350 1.00 17.75 166 SER C N 1
ATOM 8217 C CA . SER C 1 172 ? 39.828 32.120 -32.218 1.00 20.66 166 SER C CA 1
ATOM 8218 C C . SER C 1 172 ? 38.528 32.121 -31.427 1.00 20.79 166 SER C C 1
ATOM 8219 O O . SER C 1 172 ? 37.510 32.649 -31.890 1.00 19.18 166 SER C O 1
ATOM 8222 N N . LEU C 1 173 ? 38.543 31.541 -30.224 1.00 18.54 167 LEU C N 1
ATOM 8223 C CA . LEU C 1 173 ? 37.336 31.527 -29.405 1.00 17.97 167 LEU C CA 1
ATOM 8224 C C . LEU C 1 173 ? 37.024 32.915 -28.864 1.00 18.94 167 LEU C C 1
ATOM 8225 O O . LEU C 1 173 ? 35.855 33.313 -28.801 1.00 21.34 167 LEU C O 1
ATOM 8230 N N . GLY C 1 174 ? 38.048 33.666 -28.473 1.00 21.19 168 GLY C N 1
ATOM 8231 C CA . GLY C 1 174 ? 37.855 35.058 -28.120 1.00 21.36 168 GLY C CA 1
ATOM 8232 C C . GLY C 1 174 ? 37.353 35.870 -29.301 1.00 23.37 168 GLY C C 1
ATOM 8233 O O . GLY C 1 174 ? 37.385 35.450 -30.459 1.00 19.88 168 GLY C O 1
ATOM 8234 N N . GLY C 1 175 ? 36.889 37.076 -28.994 1.00 20.54 169 GLY C N 1
ATOM 8235 C CA . GLY C 1 175 ? 36.311 37.918 -30.021 1.00 20.29 169 GLY C CA 1
ATOM 8236 C C . GLY C 1 175 ? 36.983 39.265 -30.187 1.00 22.06 169 GLY C C 1
ATOM 8237 O O . GLY C 1 175 ? 36.317 40.262 -30.481 1.00 19.09 169 GLY C O 1
ATOM 8238 N N . MET C 1 176 ? 38.301 39.306 -30.008 1.00 21.24 170 MET C N 1
ATOM 8239 C CA . MET C 1 176 ? 39.075 40.536 -30.169 1.00 20.71 170 MET C CA 1
ATOM 8240 C C . MET C 1 176 ? 39.577 40.577 -31.607 1.00 21.27 170 MET C C 1
ATOM 8241 O O . MET C 1 176 ? 40.511 39.858 -31.968 1.00 20.93 170 MET C O 1
ATOM 8246 N N . LYS C 1 177 ? 38.946 41.419 -32.434 1.00 23.43 171 LYS C N 1
ATOM 8247 C CA . LYS C 1 177 ? 39.230 41.410 -33.868 1.00 23.56 171 LYS C CA 1
ATOM 8248 C C . LYS C 1 177 ? 40.693 41.721 -34.157 1.00 22.77 171 LYS C C 1
ATOM 8249 O O . LYS C 1 177 ? 41.289 41.136 -35.070 1.00 22.15 171 LYS C O 1
ATOM 8255 N N . HIS C 1 178 ? 41.286 42.645 -33.396 1.00 20.82 172 HIS C N 1
ATOM 8256 C CA . HIS C 1 178 ? 42.688 42.990 -33.615 1.00 25.32 172 HIS C CA 1
ATOM 8257 C C . HIS C 1 178 ? 43.600 41.815 -33.289 1.00 22.45 172 HIS C C 1
ATOM 8258 O O . HIS C 1 178 ? 44.622 41.609 -33.956 1.00 24.03 172 HIS C O 1
ATOM 8265 N N . MET C 1 179 ? 43.239 41.031 -32.274 1.00 22.01 173 MET C N 1
ATOM 8266 C CA . MET C 1 179 ? 44.006 39.837 -31.936 1.00 22.63 173 MET C CA 1
ATOM 8267 C C . MET C 1 179 ? 43.844 38.758 -33.002 1.00 22.17 173 MET C C 1
ATOM 8268 O O . MET C 1 179 ? 44.814 38.074 -33.354 1.00 19.14 173 MET C O 1
ATOM 8273 N N . HIS C 1 180 ? 42.618 38.586 -33.511 1.00 20.85 174 HIS C N 1
ATOM 8274 C CA . HIS C 1 180 ? 42.357 37.665 -34.617 1.00 21.00 174 HIS C CA 1
ATOM 8275 C C . HIS C 1 180 ? 43.311 37.878 -35.788 1.00 21.61 174 HIS C C 1
ATOM 8276 O O . HIS C 1 180 ? 43.812 36.912 -36.374 1.00 22.39 174 HIS C O 1
ATOM 8283 N N . LYS C 1 181 ? 43.549 39.141 -36.161 1.00 22.63 175 LYS C N 1
ATOM 8284 C CA . LYS C 1 181 ? 44.364 39.436 -37.339 1.00 24.59 175 LYS C CA 1
ATOM 8285 C C . LYS C 1 181 ? 45.747 38.803 -37.244 1.00 20.20 175 LYS C C 1
ATOM 8286 O O . LYS C 1 181 ? 46.281 38.312 -38.247 1.00 20.49 175 LYS C O 1
ATOM 8292 N N . GLN C 1 182 ? 46.347 38.811 -36.055 1.00 20.30 176 GLN C N 1
ATOM 8293 C CA . GLN C 1 182 ? 47.712 38.322 -35.887 1.00 22.27 176 GLN C CA 1
ATOM 8294 C C . GLN C 1 182 ? 47.668 36.807 -35.736 1.00 23.14 176 GLN C C 1
ATOM 8295 O O . GLN C 1 182 ? 47.210 36.282 -34.714 1.00 21.81 176 GLN C O 1
ATOM 8301 N N . GLY C 1 183 ? 48.139 36.106 -36.765 1.00 21.66 177 GLY C N 1
ATOM 8302 C CA . GLY C 1 183 ? 47.928 34.685 -36.914 1.00 23.39 177 GLY C CA 1
ATOM 8303 C C . GLY C 1 183 ? 46.871 34.335 -37.938 1.00 23.02 177 GLY C C 1
ATOM 8304 O O . GLY C 1 183 ? 46.690 33.148 -38.237 1.00 22.58 177 GLY C O 1
ATOM 8305 N N . ASP C 1 184 ? 46.177 35.339 -38.479 1.00 22.01 178 ASP C N 1
ATOM 8306 C CA . ASP C 1 184 ? 45.128 35.164 -39.482 1.00 20.92 178 ASP C CA 1
ATOM 8307 C C . ASP C 1 184 ? 44.032 34.232 -38.963 1.00 25.19 178 ASP C C 1
ATOM 8308 O O . ASP C 1 184 ? 43.694 33.211 -39.567 1.00 19.08 178 ASP C O 1
ATOM 8313 N N . LEU C 1 185 ? 43.472 34.623 -37.832 1.00 22.86 179 LEU C N 1
ATOM 8314 C CA . LEU C 1 185 ? 42.469 33.883 -37.092 1.00 20.28 179 LEU C CA 1
ATOM 8315 C C . LEU C 1 185 ? 41.130 34.617 -37.153 1.00 22.82 179 LEU C C 1
ATOM 8316 O O . LEU C 1 185 ? 41.067 35.779 -37.565 1.00 26.21 179 LEU C O 1
ATOM 8321 N N . PRO C 1 186 ? 40.019 33.958 -36.763 1.00 20.44 180 PRO C N 1
ATOM 8322 C CA . PRO C 1 186 ? 39.827 32.631 -36.163 1.00 20.89 180 PRO C CA 1
ATOM 8323 C C . PRO C 1 186 ? 39.952 31.471 -37.144 1.00 20.97 180 PRO C C 1
ATOM 8324 O O . PRO C 1 186 ? 39.739 31.638 -38.345 1.00 20.71 180 PRO C O 1
ATOM 8328 N N . ILE C 1 187 ? 40.301 30.301 -36.608 1.00 20.95 181 ILE C N 1
ATOM 8329 C CA . ILE C 1 187 ? 40.247 29.038 -37.335 1.00 17.47 181 ILE C CA 1
ATOM 8330 C C . ILE C 1 187 ? 38.794 28.692 -37.630 1.00 22.06 181 ILE C C 1
ATOM 8331 O O . ILE C 1 187 ? 37.873 29.320 -37.095 1.00 21.12 181 ILE C O 1
ATOM 8336 N N . ALA C 1 188 ? 38.578 27.691 -38.479 1.00 22.38 182 ALA C N 1
ATOM 8337 C CA . ALA C 1 188 ? 37.230 27.351 -38.911 1.00 25.21 182 ALA C CA 1
ATOM 8338 C C . ALA C 1 188 ? 36.413 26.775 -37.758 1.00 24.44 182 ALA C C 1
ATOM 8339 O O . ALA C 1 188 ? 36.952 26.226 -36.793 1.00 24.67 182 ALA C O 1
ATOM 8341 N N . GLY C 1 189 ? 35.094 26.910 -37.867 1.00 25.14 183 GLY C N 1
ATOM 8342 C CA . GLY C 1 189 ? 34.198 26.359 -36.874 1.00 25.05 183 GLY C CA 1
ATOM 8343 C C . GLY C 1 189 ? 34.007 27.202 -35.636 1.00 22.15 183 GLY C C 1
ATOM 8344 O O . GLY C 1 189 ? 33.659 26.660 -34.582 1.00 20.29 183 GLY C O 1
ATOM 8345 N N . VAL C 1 190 ? 34.235 28.512 -35.722 1.00 20.75 184 VAL C N 1
ATOM 8346 C CA . VAL C 1 190 ? 34.010 29.438 -34.615 1.00 21.19 184 VAL C CA 1
ATOM 8347 C C . VAL C 1 190 ? 33.233 30.637 -35.146 1.00 21.51 184 VAL C C 1
ATOM 8348 O O . VAL C 1 190 ? 33.668 31.285 -36.106 1.00 23.85 184 VAL C O 1
ATOM 8352 N N . GLU C 1 191 ? 32.089 30.928 -34.527 1.00 20.98 185 GLU C N 1
ATOM 8353 C CA . GLU C 1 191 ? 31.249 32.065 -34.878 1.00 22.96 185 GLU C CA 1
ATOM 8354 C C . GLU C 1 191 ? 31.139 33.008 -33.685 1.00 22.07 185 GLU C C 1
ATOM 8355 O O . GLU C 1 191 ? 31.260 32.586 -32.532 1.00 24.10 185 GLU C O 1
ATOM 8361 N N . HIS C 1 192 ? 30.905 34.292 -33.966 1.00 18.89 186 HIS C N 1
ATOM 8362 C CA . HIS C 1 192 ? 30.826 35.320 -32.933 1.00 23.87 186 HIS C CA 1
ATOM 8363 C C . HIS C 1 192 ? 29.577 36.173 -33.115 1.00 20.94 186 HIS C C 1
ATOM 8364 O O . HIS C 1 192 ? 29.251 36.578 -34.235 1.00 21.63 186 HIS C O 1
ATOM 8371 N N . VAL C 1 193 ? 28.885 36.449 -32.007 1.00 23.31 187 VAL C N 1
ATOM 8372 C CA . VAL C 1 193 ? 27.681 37.270 -32.010 1.00 19.96 187 VAL C CA 1
ATOM 8373 C C . VAL C 1 193 ? 27.852 38.417 -31.010 1.00 21.34 187 VAL C C 1
ATOM 8374 O O . VAL C 1 193 ? 28.851 38.506 -30.295 1.00 22.85 187 VAL C O 1
ATOM 8378 N N . MET C 1 194 ? 26.851 39.302 -30.978 1.00 22.34 188 MET C N 1
ATOM 8379 C CA . MET C 1 194 ? 26.891 40.492 -30.128 1.00 24.04 188 MET C CA 1
ATOM 8380 C C . MET C 1 194 ? 27.161 40.155 -28.664 1.00 19.28 188 MET C C 1
ATOM 8381 O O . MET C 1 194 ? 26.677 39.150 -28.134 1.00 21.00 188 MET C O 1
ATOM 8386 N N . GLN C 1 195 ? 27.952 41.015 -28.015 1.00 21.37 189 GLN C N 1
ATOM 8387 C CA . GLN C 1 195 ? 28.123 40.994 -26.573 1.00 20.88 189 GLN C CA 1
ATOM 8388 C C . GLN C 1 195 ? 26.998 41.771 -25.890 1.00 21.21 189 GLN C C 1
ATOM 8389 O O . GLN C 1 195 ? 26.484 42.749 -26.443 1.00 20.67 189 GLN C O 1
ATOM 8395 N N . PRO C 1 196 ? 26.594 41.354 -24.682 1.00 20.44 190 PRO C N 1
ATOM 8396 C CA . PRO C 1 196 ? 25.533 42.073 -23.935 1.00 19.13 190 PRO C CA 1
ATOM 8397 C C . PRO C 1 196 ? 26.080 43.252 -23.132 1.00 18.30 190 PRO C C 1
ATOM 8398 O O . PRO C 1 196 ? 26.060 43.283 -21.893 1.00 20.00 190 PRO C O 1
ATOM 8402 N N . TYR C 1 197 ? 26.581 44.252 -23.855 1.00 20.55 191 TYR C N 1
ATOM 8403 C CA . TYR C 1 197 ? 27.199 45.445 -23.276 1.00 21.81 191 TYR C CA 1
ATOM 8404 C C . TYR C 1 197 ? 26.173 46.573 -23.361 1.00 20.99 191 TYR C C 1
ATOM 8405 O O . TYR C 1 197 ? 26.078 47.276 -24.368 1.00 24.23 191 TYR C O 1
ATOM 8414 N N . GLN C 1 198 ? 25.399 46.742 -22.286 1.00 20.22 192 GLN C N 1
ATOM 8415 C CA . GLN C 1 198 ? 24.293 47.697 -22.303 1.00 28.07 192 GLN C CA 1
ATOM 8416 C C . GLN C 1 198 ? 24.785 49.126 -22.494 1.00 25.95 192 GLN C C 1
ATOM 8417 O O . GLN C 1 198 ? 24.254 49.868 -23.327 1.00 28.50 192 GLN C O 1
ATOM 8423 N N . PHE C 1 199 ? 25.799 49.534 -21.727 1.00 25.57 193 PHE C N 1
ATOM 8424 C CA . PHE C 1 199 ? 26.225 50.931 -21.755 1.00 24.59 193 PHE C CA 1
ATOM 8425 C C . PHE C 1 199 ? 26.693 51.348 -23.144 1.00 24.08 193 PHE C C 1
ATOM 8426 O O . PHE C 1 199 ? 26.352 52.436 -23.622 1.00 26.34 193 PHE C O 1
ATOM 8434 N N . GLY C 1 200 ? 27.468 50.497 -23.807 1.00 26.66 194 GLY C N 1
ATOM 8435 C CA . GLY C 1 200 ? 27.999 50.835 -25.112 1.00 26.14 194 GLY C CA 1
ATOM 8436 C C . GLY C 1 200 ? 27.012 50.630 -26.242 1.00 28.24 194 GLY C C 1
ATOM 8437 O O . GLY C 1 200 ? 26.913 51.463 -27.148 1.00 28.69 194 GLY C O 1
ATOM 8438 N N . ASP C 1 201 ? 26.270 49.523 -26.201 1.00 25.92 195 ASP C N 1
ATOM 8439 C CA . ASP C 1 201 ? 25.485 49.080 -27.343 1.00 28.47 195 ASP C CA 1
ATOM 8440 C C . ASP C 1 201 ? 23.981 49.083 -27.109 1.00 29.51 195 ASP C C 1
ATOM 8441 O O . ASP C 1 201 ? 23.227 48.877 -28.067 1.00 28.53 195 ASP C O 1
ATOM 8446 N N . GLY C 1 202 ? 23.522 49.305 -25.880 1.00 27.51 196 GLY C N 1
ATOM 8447 C CA . GLY C 1 202 ? 22.101 49.336 -25.600 1.00 29.47 196 GLY C CA 1
ATOM 8448 C C . GLY C 1 202 ? 21.703 50.508 -24.727 1.00 30.26 196 GLY C C 1
ATOM 8449 O O . GLY C 1 202 ? 20.747 50.416 -23.950 1.00 34.36 196 GLY C O 1
ATOM 8450 N N . PHE C 1 203 ? 22.437 51.613 -24.844 1.00 26.50 197 PHE C N 1
ATOM 8451 C CA . PHE C 1 203 ? 22.200 52.776 -23.997 1.00 31.23 197 PHE C CA 1
ATOM 8452 C C . PHE C 1 203 ? 20.819 53.359 -24.272 1.00 32.88 197 PHE C C 1
ATOM 8453 O O . PHE C 1 203 ? 20.498 53.715 -25.411 1.00 32.78 197 PHE C O 1
ATOM 8461 N N . GLY C 1 204 ? 20.003 53.451 -23.226 1.00 31.69 198 GLY C N 1
ATOM 8462 C CA . GLY C 1 204 ? 18.648 53.936 -23.351 1.00 38.38 198 GLY C CA 1
ATOM 8463 C C . GLY C 1 204 ? 17.634 52.899 -23.780 1.00 37.57 198 GLY C C 1
ATOM 8464 O O . GLY C 1 204 ? 16.446 53.229 -23.890 1.00 34.80 198 GLY C O 1
ATOM 8465 N N . GLU C 1 205 ? 18.059 51.662 -24.022 1.00 30.17 199 GLU C N 1
ATOM 8466 C CA . GLU C 1 205 ? 17.134 50.569 -24.275 1.00 30.50 199 GLU C CA 1
ATOM 8467 C C . GLU C 1 205 ? 16.616 49.991 -22.966 1.00 30.59 199 GLU C C 1
ATOM 8468 O O . GLU C 1 205 ? 17.297 50.016 -21.938 1.00 29.50 199 GLU C O 1
ATOM 8474 N N . ASP C 1 206 ? 15.389 49.490 -23.008 1.00 32.19 200 ASP C N 1
ATOM 8475 C CA . ASP C 1 206 ? 14.887 48.687 -21.906 1.00 30.48 200 ASP C CA 1
ATOM 8476 C C . ASP C 1 206 ? 15.841 47.520 -21.668 1.00 31.03 200 ASP C C 1
ATOM 8477 O O . ASP C 1 206 ? 16.166 46.791 -22.617 1.00 30.17 200 ASP C O 1
ATOM 8482 N N . PRO C 1 207 ? 16.334 47.326 -20.441 1.00 31.09 201 PRO C N 1
ATOM 8483 C CA . PRO C 1 207 ? 17.278 46.219 -20.195 1.00 30.41 201 PRO C CA 1
ATOM 8484 C C . PRO C 1 207 ? 16.771 44.855 -20.640 1.00 31.25 201 PRO C C 1
ATOM 8485 O O . PRO C 1 207 ? 17.522 44.090 -21.258 1.00 27.09 201 PRO C O 1
ATOM 8489 N N . ALA C 1 208 ? 15.516 44.521 -20.325 1.00 31.04 202 ALA C N 1
ATOM 8490 C CA . ALA C 1 208 ? 14.965 43.232 -20.733 1.00 29.96 202 ALA C CA 1
ATOM 8491 C C . ALA C 1 208 ? 14.950 43.084 -22.250 1.00 30.48 202 ALA C C 1
ATOM 8492 O O . ALA C 1 208 ? 15.239 42.003 -22.777 1.00 31.49 202 ALA C O 1
ATOM 8494 N N . ALA C 1 209 ? 14.616 44.158 -22.970 1.00 28.54 203 ALA C N 1
ATOM 8495 C CA . ALA C 1 209 ? 14.591 44.083 -24.427 1.00 27.44 203 ALA C CA 1
ATOM 8496 C C . ALA C 1 209 ? 15.999 43.948 -24.993 1.00 30.92 203 ALA C C 1
ATOM 8497 O O . ALA C 1 209 ? 16.223 43.182 -25.938 1.00 29.33 203 ALA C O 1
ATOM 8499 N N . PHE C 1 210 ? 16.957 44.687 -24.430 1.00 28.91 204 PHE C N 1
ATOM 8500 C CA . PHE C 1 210 ? 18.345 44.566 -24.865 1.00 27.69 204 PHE C CA 1
ATOM 8501 C C . PHE C 1 210 ? 18.879 43.166 -24.587 1.00 26.04 204 PHE C C 1
ATOM 8502 O O . PHE C 1 210 ? 19.542 42.560 -25.437 1.00 25.60 204 PHE C O 1
ATOM 8510 N N . ARG C 1 211 ? 18.616 42.648 -23.383 1.00 27.07 205 ARG C N 1
ATOM 8511 C CA . ARG C 1 211 ? 18.992 41.277 -23.050 1.00 29.23 205 ARG C CA 1
ATOM 8512 C C . ARG C 1 211 ? 18.430 40.289 -24.064 1.00 28.31 205 ARG C C 1
ATOM 8513 O O . ARG C 1 211 ? 19.151 39.426 -24.577 1.00 27.04 205 ARG C O 1
ATOM 8521 N N . ASP C 1 212 ? 17.130 40.396 -24.355 1.00 26.37 206 ASP C N 1
ATOM 8522 C CA . ASP C 1 212 ? 16.512 39.506 -25.333 1.00 23.26 206 ASP C CA 1
ATOM 8523 C C . ASP C 1 212 ? 17.167 39.646 -26.702 1.00 20.71 206 ASP C C 1
ATOM 8524 O O . ASP C 1 212 ? 17.329 38.654 -27.422 1.00 26.59 206 ASP C O 1
ATOM 8529 N N . ARG C 1 213 ? 17.528 40.875 -27.089 1.00 22.99 207 ARG C N 1
ATOM 8530 C CA . ARG C 1 213 ? 18.271 41.077 -28.331 1.00 27.38 207 ARG C CA 1
ATOM 8531 C C . ARG C 1 213 ? 19.561 40.268 -28.332 1.00 27.20 207 ARG C C 1
ATOM 8532 O O . ARG C 1 213 ? 19.889 39.593 -29.315 1.00 25.78 207 ARG C O 1
ATOM 8540 N N . ALA C 1 214 ? 20.312 40.331 -27.229 1.00 27.53 208 ALA C N 1
ATOM 8541 C CA . ALA C 1 214 ? 21.614 39.677 -27.172 1.00 27.38 208 ALA C CA 1
ATOM 8542 C C . ALA C 1 214 ? 21.482 38.162 -27.141 1.00 22.22 208 ALA C C 1
ATOM 8543 O O . ALA C 1 214 ? 22.338 37.455 -27.685 1.00 20.38 208 ALA C O 1
ATOM 8545 N N . VAL C 1 215 ? 20.426 37.645 -26.511 1.00 23.37 209 VAL C N 1
ATOM 8546 C CA . VAL C 1 215 ? 20.186 36.207 -26.529 1.00 23.85 209 VAL C CA 1
ATOM 8547 C C . VAL C 1 215 ? 19.755 35.752 -27.918 1.00 26.06 209 VAL C C 1
ATOM 8548 O O . VAL C 1 215 ? 20.208 34.713 -28.413 1.00 21.42 209 VAL C O 1
ATOM 8552 N N . GLN C 1 216 ? 18.878 36.523 -28.566 1.00 22.89 210 GLN C N 1
ATOM 8553 C CA . GLN C 1 216 ? 18.395 36.169 -29.898 1.00 25.64 210 GLN C CA 1
ATOM 8554 C C . GLN C 1 216 ? 19.521 36.069 -30.923 1.00 25.23 210 GLN C C 1
ATOM 8555 O O . GLN C 1 216 ? 19.447 35.247 -31.844 1.00 26.79 210 GLN C O 1
ATOM 8561 N N . ALA C 1 217 ? 20.561 36.896 -30.790 1.00 22.50 211 ALA C N 1
ATOM 8562 C CA . ALA C 1 217 ? 21.687 36.829 -31.720 1.00 22.62 211 ALA C CA 1
ATOM 8563 C C . ALA C 1 217 ? 22.328 35.445 -31.739 1.00 23.13 211 ALA C C 1
ATOM 8564 O O . ALA C 1 217 ? 22.728 34.956 -32.802 1.00 22.83 211 ALA C O 1
ATOM 8566 N N . ILE C 1 218 ? 22.445 34.800 -30.577 1.00 20.19 212 ILE C N 1
ATOM 8567 C CA . ILE C 1 218 ? 23.012 33.454 -30.542 1.00 23.76 212 ILE C CA 1
ATOM 8568 C C . ILE C 1 218 ? 22.099 32.473 -31.265 1.00 20.42 212 ILE C C 1
ATOM 8569 O O . ILE C 1 218 ? 22.557 31.656 -32.073 1.00 22.24 212 ILE C O 1
ATOM 8574 N N . GLU C 1 219 ? 20.793 32.533 -30.981 1.00 19.79 213 GLU C N 1
ATOM 8575 C CA . GLU C 1 219 ? 19.853 31.630 -31.640 1.00 24.56 213 GLU C CA 1
ATOM 8576 C C . GLU C 1 219 ? 19.852 31.847 -33.147 1.00 21.91 213 GLU C C 1
ATOM 8577 O O . GLU C 1 219 ? 19.779 30.883 -33.918 1.00 25.87 213 GLU C O 1
ATOM 8583 N N . ASP C 1 220 ? 19.928 33.107 -33.583 1.00 22.08 214 ASP C N 1
ATOM 8584 C CA . ASP C 1 220 ? 20.000 33.387 -35.013 1.00 25.69 214 ASP C CA 1
ATOM 8585 C C . ASP C 1 220 ? 21.239 32.745 -35.618 1.00 23.06 214 ASP C C 1
ATOM 8586 O O . ASP C 1 220 ? 21.190 32.190 -36.722 1.00 22.11 214 ASP C O 1
ATOM 8591 N N . LYS C 1 221 ? 22.362 32.805 -34.897 1.00 22.78 215 LYS C N 1
ATOM 8592 C CA . LYS C 1 221 ? 23.586 32.162 -35.364 1.00 24.41 215 LYS C CA 1
ATOM 8593 C C . LYS C 1 221 ? 23.451 30.645 -35.343 1.00 21.19 215 LYS C C 1
ATOM 8594 O O . LYS C 1 221 ? 23.921 29.965 -36.263 1.00 22.56 215 LYS C O 1
ATOM 8600 N N . ILE C 1 222 ? 22.840 30.095 -34.288 1.00 22.45 216 ILE C N 1
ATOM 8601 C CA . ILE C 1 222 ? 22.569 28.658 -34.241 1.00 22.60 216 ILE C CA 1
ATOM 8602 C C . ILE C 1 222 ? 21.769 28.234 -35.466 1.00 24.42 216 ILE C C 1
ATOM 8603 O O . ILE C 1 222 ? 22.098 27.249 -36.139 1.00 22.55 216 ILE C O 1
ATOM 8608 N N . LEU C 1 223 ? 20.704 28.978 -35.774 1.00 22.09 217 LEU C N 1
ATOM 8609 C CA . LEU C 1 223 ? 19.855 28.634 -36.909 1.00 22.05 217 LEU C CA 1
ATOM 8610 C C . LEU C 1 223 ? 20.592 28.817 -38.231 1.00 24.04 217 LEU C C 1
ATOM 8611 O O . LEU C 1 223 ? 20.401 28.032 -39.167 1.00 25.51 217 LEU C O 1
ATOM 8616 N N . GLU C 1 224 ? 21.439 29.845 -38.328 1.00 22.67 218 GLU C N 1
ATOM 8617 C CA . GLU C 1 224 ? 22.219 30.053 -39.545 1.00 24.35 218 GLU C CA 1
ATOM 8618 C C . GLU C 1 224 ? 23.209 28.916 -39.763 1.00 25.37 218 GLU C C 1
ATOM 8619 O O . GLU C 1 224 ? 23.325 28.382 -40.873 1.00 23.48 218 GLU C O 1
ATOM 8625 N N . VAL C 1 225 ? 23.933 28.534 -38.709 1.00 24.10 219 VAL C N 1
ATOM 8626 C CA . VAL C 1 225 ? 24.915 27.461 -38.818 1.00 25.48 219 VAL C CA 1
ATOM 8627 C C . VAL C 1 225 ? 24.226 26.123 -39.048 1.00 22.58 219 VAL C C 1
ATOM 8628 O O . VAL C 1 225 ? 24.765 25.246 -39.735 1.00 23.95 219 VAL C O 1
ATOM 8632 N N . GLY C 1 226 ? 23.020 25.956 -38.516 1.00 22.12 220 GLY C N 1
ATOM 8633 C CA . GLY C 1 226 ? 22.380 24.666 -38.468 1.00 23.43 220 GLY C CA 1
ATOM 8634 C C . GLY C 1 226 ? 22.587 24.044 -37.104 1.00 23.84 220 GLY C C 1
ATOM 8635 O O . GLY C 1 226 ? 23.706 23.685 -36.728 1.00 27.27 220 GLY C O 1
ATOM 8636 N N . PRO C 1 227 ? 21.507 23.931 -36.325 1.00 25.74 221 PRO C N 1
ATOM 8637 C CA . PRO C 1 227 ? 21.647 23.446 -34.937 1.00 26.51 221 PRO C CA 1
ATOM 8638 C C . PRO C 1 227 ? 22.371 22.115 -34.825 1.00 22.87 221 PRO C C 1
ATOM 8639 O O . PRO C 1 227 ? 23.153 21.920 -33.887 1.00 20.65 221 PRO C O 1
ATOM 8643 N N . GLU C 1 228 ? 22.139 21.195 -35.763 1.00 25.78 222 GLU C N 1
ATOM 8644 C CA . GLU C 1 228 ? 22.845 19.919 -35.758 1.00 25.67 222 GLU C CA 1
ATOM 8645 C C . GLU C 1 228 ? 24.346 20.073 -35.986 1.00 23.52 222 GLU C C 1
ATOM 8646 O O . GLU C 1 228 ? 25.085 19.098 -35.807 1.00 23.25 222 GLU C O 1
ATOM 8652 N N . ASN C 1 229 ? 24.813 21.260 -36.377 1.00 24.97 223 ASN C N 1
ATOM 8653 C CA . ASN C 1 229 ? 26.232 21.506 -36.592 1.00 23.34 223 ASN C CA 1
ATOM 8654 C C . ASN C 1 229 ? 26.905 22.221 -35.428 1.00 23.21 223 ASN C C 1
ATOM 8655 O O . ASN C 1 229 ? 28.131 22.373 -35.444 1.00 23.09 223 ASN C O 1
ATOM 8660 N N . VAL C 1 230 ? 26.147 22.663 -34.429 1.00 22.30 224 VAL C N 1
ATOM 8661 C CA . VAL C 1 230 ? 26.694 23.441 -33.323 1.00 20.59 224 VAL C CA 1
ATOM 8662 C C . VAL C 1 230 ? 27.085 22.499 -32.192 1.00 20.69 224 VAL C C 1
ATOM 8663 O O . VAL C 1 230 ? 26.297 21.635 -31.785 1.00 21.22 224 VAL C O 1
ATOM 8667 N N . ALA C 1 231 ? 28.306 22.662 -31.686 1.00 19.82 225 ALA C N 1
ATOM 8668 C CA . ALA C 1 231 ? 28.783 21.841 -30.581 1.00 20.57 225 ALA C CA 1
ATOM 8669 C C . ALA C 1 231 ? 28.535 22.490 -29.226 1.00 21.94 225 ALA C C 1
ATOM 8670 O O . ALA C 1 231 ? 28.161 21.798 -28.272 1.00 23.21 225 ALA C O 1
ATOM 8672 N N . ALA C 1 232 ? 28.724 23.804 -29.117 1.00 20.32 226 ALA C N 1
ATOM 8673 C CA . ALA C 1 232 ? 28.651 24.453 -27.813 1.00 22.68 226 ALA C CA 1
ATOM 8674 C C . ALA C 1 232 ? 28.585 25.962 -27.986 1.00 20.61 226 ALA C C 1
ATOM 8675 O O . ALA C 1 232 ? 28.980 26.509 -29.021 1.00 21.36 226 ALA C O 1
ATOM 8677 N N . PHE C 1 233 ? 28.073 26.625 -26.952 1.00 18.98 227 PHE C N 1
ATOM 8678 C CA . PHE C 1 233 ? 28.269 28.051 -26.738 1.00 19.51 227 PHE C CA 1
ATOM 8679 C C . PHE C 1 233 ? 29.241 28.247 -25.585 1.00 20.70 227 PHE C C 1
ATOM 8680 O O . PHE C 1 233 ? 29.191 27.518 -24.589 1.00 23.99 227 PHE C O 1
ATOM 8688 N N . ILE C 1 234 ? 30.120 29.234 -25.720 1.00 19.40 228 ILE C N 1
ATOM 8689 C CA . ILE C 1 234 ? 31.116 29.535 -24.703 1.00 20.75 228 ILE C CA 1
ATOM 8690 C C . ILE C 1 234 ? 31.016 31.011 -24.346 1.00 21.13 228 ILE C C 1
ATOM 8691 O O . ILE C 1 234 ? 30.774 31.855 -25.215 1.00 20.87 228 ILE C O 1
ATOM 8696 N N . GLY C 1 235 ? 31.172 31.317 -23.061 1.00 20.71 229 GLY C N 1
ATOM 8697 C CA . GLY C 1 235 ? 31.223 32.702 -22.638 1.00 22.86 229 GLY C CA 1
ATOM 8698 C C . GLY C 1 235 ? 31.724 32.902 -21.224 1.00 18.30 229 GLY C C 1
ATOM 8699 O O . GLY C 1 235 ? 31.538 32.042 -20.357 1.00 17.41 229 GLY C O 1
ATOM 8700 N N . GLU C 1 236 ? 32.362 34.041 -20.989 1.00 20.64 230 GLU C N 1
ATOM 8701 C CA . GLU C 1 236 ? 32.694 34.453 -19.632 1.00 18.82 230 GLU C CA 1
ATOM 8702 C C . GLU C 1 236 ? 31.426 34.908 -18.920 1.00 16.83 230 GLU C C 1
ATOM 8703 O O . GLU C 1 236 ? 30.634 35.659 -19.504 1.00 19.39 230 GLU C O 1
ATOM 8709 N N . PRO C 1 237 ? 31.182 34.469 -17.680 1.00 19.61 231 PRO C N 1
ATOM 8710 C CA . PRO C 1 237 ? 30.046 35.030 -16.926 1.00 21.56 231 PRO C CA 1
ATOM 8711 C C . PRO C 1 237 ? 30.084 36.548 -16.882 1.00 20.76 231 PRO C C 1
ATOM 8712 O O . PRO C 1 237 ? 29.082 37.206 -17.190 1.00 18.55 231 PRO C O 1
ATOM 8716 N N . VAL C 1 238 ? 31.227 37.119 -16.513 1.00 19.61 232 VAL C N 1
ATOM 8717 C CA . VAL C 1 238 ? 31.513 38.535 -16.705 1.00 21.45 232 VAL C CA 1
ATOM 8718 C C . VAL C 1 238 ? 32.740 38.637 -17.599 1.00 21.82 232 VAL C C 1
ATOM 8719 O O . VAL C 1 238 ? 33.776 38.028 -17.309 1.00 19.76 232 VAL C O 1
ATOM 8723 N N . GLN C 1 239 ? 32.623 39.399 -18.683 1.00 17.55 233 GLN C N 1
ATOM 8724 C CA . GLN C 1 239 ? 33.735 39.559 -19.611 1.00 18.86 233 GLN C CA 1
ATOM 8725 C C . GLN C 1 239 ? 34.821 40.403 -18.956 1.00 21.55 233 GLN C C 1
ATOM 8726 O O . GLN C 1 239 ? 34.582 41.559 -18.599 1.00 19.72 233 GLN C O 1
ATOM 8732 N N . GLY C 1 240 ? 36.016 39.839 -18.812 1.00 21.96 234 GLY C N 1
ATOM 8733 C CA . GLY C 1 240 ? 37.080 40.528 -18.108 1.00 23.78 234 GLY C CA 1
ATOM 8734 C C . GLY C 1 240 ? 37.868 41.472 -18.990 1.00 22.70 234 GLY C C 1
ATOM 8735 O O . GLY C 1 240 ? 37.703 42.694 -18.908 1.00 23.02 234 GLY C O 1
ATOM 8736 N N . ALA C 1 241 ? 38.741 40.910 -19.831 1.00 20.57 235 ALA C N 1
ATOM 8737 C CA . ALA C 1 241 ? 39.559 41.716 -20.730 1.00 23.50 235 ALA C CA 1
ATOM 8738 C C . ALA C 1 241 ? 38.723 42.576 -21.669 1.00 21.77 235 ALA C C 1
ATOM 8739 O O . ALA C 1 241 ? 39.232 43.571 -22.195 1.00 23.50 235 ALA C O 1
ATOM 8741 N N . GLY C 1 242 ? 37.461 42.213 -21.899 1.00 20.79 236 GLY C N 1
ATOM 8742 C CA . GLY C 1 242 ? 36.581 43.032 -22.715 1.00 21.10 236 GLY C CA 1
ATOM 8743 C C . GLY C 1 242 ? 36.101 44.307 -22.049 1.00 23.50 236 GLY C C 1
ATOM 8744 O O . GLY C 1 242 ? 35.441 45.116 -22.711 1.00 18.48 236 GLY C O 1
ATOM 8745 N N . GLY C 1 243 ? 36.401 44.498 -20.765 1.00 22.17 237 GLY C N 1
ATOM 8746 C CA . GLY C 1 243 ? 36.080 45.737 -20.078 1.00 21.44 237 GLY C CA 1
ATOM 8747 C C . GLY C 1 243 ? 35.092 45.588 -18.939 1.00 21.54 237 GLY C C 1
ATOM 8748 O O . GLY C 1 243 ? 34.304 46.503 -18.680 1.00 20.72 237 GLY C O 1
ATOM 8749 N N . VAL C 1 244 ? 35.151 44.454 -18.237 1.00 21.63 238 VAL C N 1
ATOM 8750 C CA . VAL C 1 244 ? 34.245 44.134 -17.135 1.00 19.88 238 VAL C CA 1
ATOM 8751 C C . VAL C 1 244 ? 32.817 44.343 -17.623 1.00 22.71 238 VAL C C 1
ATOM 8752 O O . VAL C 1 244 ? 32.100 45.233 -17.149 1.00 21.49 238 VAL C O 1
ATOM 8756 N N . ILE C 1 245 ? 32.410 43.543 -18.604 1.00 19.50 239 ILE C N 1
ATOM 8757 C CA . ILE C 1 245 ? 31.080 43.642 -19.189 1.00 20.66 239 ILE C CA 1
ATOM 8758 C C . ILE C 1 245 ? 30.156 42.741 -18.381 1.00 24.62 239 ILE C C 1
ATOM 8759 O O . ILE C 1 245 ? 30.215 41.513 -18.492 1.00 22.78 239 ILE C O 1
ATOM 8764 N N . ILE C 1 246 ? 29.299 43.350 -17.570 1.00 20.33 240 ILE C N 1
ATOM 8765 C CA . ILE C 1 246 ? 28.364 42.618 -16.722 1.00 19.99 240 ILE C CA 1
ATOM 8766 C C . ILE C 1 246 ? 27.049 42.497 -17.480 1.00 22.95 240 ILE C C 1
ATOM 8767 O O . ILE C 1 246 ? 26.457 43.528 -17.837 1.00 20.53 240 ILE C O 1
ATOM 8772 N N . PRO C 1 247 ? 26.561 41.288 -17.747 1.00 24.63 241 PRO C N 1
ATOM 8773 C CA . PRO C 1 247 ? 25.385 41.130 -18.605 1.00 23.11 241 PRO C CA 1
ATOM 8774 C C . PRO C 1 247 ? 24.123 41.563 -17.882 1.00 24.05 241 PRO C C 1
ATOM 8775 O O . PRO C 1 247 ? 24.081 41.578 -16.643 1.00 20.60 241 PRO C O 1
ATOM 8779 N N . PRO C 1 248 ? 23.076 41.933 -18.620 1.00 24.09 242 PRO C N 1
ATOM 8780 C CA . PRO C 1 248 ? 21.818 42.321 -17.971 1.00 24.13 242 PRO C CA 1
ATOM 8781 C C . PRO C 1 248 ? 21.190 41.145 -17.238 1.00 26.21 242 PRO C C 1
ATOM 8782 O O . PRO C 1 248 ? 21.459 39.977 -17.527 1.00 23.37 242 PRO C O 1
ATOM 8786 N N . ASP C 1 249 ? 20.348 41.476 -16.261 1.00 23.80 243 ASP C N 1
ATOM 8787 C CA . ASP C 1 249 ? 19.662 40.456 -15.481 1.00 26.37 243 ASP C CA 1
ATOM 8788 C C . ASP C 1 249 ? 18.828 39.555 -16.383 1.00 25.70 243 ASP C C 1
ATOM 8789 O O . ASP C 1 249 ? 18.144 40.024 -17.298 1.00 23.24 243 ASP C O 1
ATOM 8794 N N . GLY C 1 250 ? 18.882 38.249 -16.115 1.00 25.34 244 GLY C N 1
ATOM 8795 C CA . GLY C 1 250 ? 18.166 37.267 -16.902 1.00 23.55 244 GLY C CA 1
ATOM 8796 C C . GLY C 1 250 ? 18.892 36.770 -18.134 1.00 25.42 244 GLY C C 1
ATOM 8797 O O . GLY C 1 250 ? 18.415 35.821 -18.770 1.00 20.98 244 GLY C O 1
ATOM 8798 N N . TYR C 1 251 ? 20.018 37.387 -18.497 1.00 19.51 245 TYR C N 1
ATOM 8799 C CA . TYR C 1 251 ? 20.765 36.970 -19.680 1.00 19.78 245 TYR C CA 1
ATOM 8800 C C . TYR C 1 251 ? 21.200 35.512 -19.576 1.00 21.69 245 TYR C C 1
ATOM 8801 O O . TYR C 1 251 ? 20.908 34.697 -20.459 1.00 22.43 245 TYR C O 1
ATOM 8810 N N . TRP C 1 252 ? 21.903 35.167 -18.503 1.00 21.12 246 TRP C N 1
ATOM 8811 C CA . TRP C 1 252 ? 22.497 33.840 -18.391 1.00 21.52 246 TRP C CA 1
ATOM 8812 C C . TRP C 1 252 ? 21.464 32.719 -18.264 1.00 23.40 246 TRP C C 1
ATOM 8813 O O . TRP C 1 252 ? 21.652 31.661 -18.880 1.00 19.35 246 TRP C O 1
ATOM 8824 N N . PRO C 1 253 ? 20.384 32.876 -17.483 1.00 24.21 247 PRO C N 1
ATOM 8825 C CA . PRO C 1 253 ? 19.317 31.859 -17.549 1.00 24.99 247 PRO C CA 1
ATOM 8826 C C . PRO C 1 253 ? 18.750 31.683 -18.948 1.00 24.73 247 PRO C C 1
ATOM 8827 O O . PRO C 1 253 ? 18.469 30.551 -19.362 1.00 24.46 247 PRO C O 1
ATOM 8831 N N . ALA C 1 254 ? 18.584 32.778 -19.694 1.00 23.11 248 ALA C N 1
ATOM 8832 C CA . ALA C 1 254 ? 18.060 32.673 -21.052 1.00 23.89 248 ALA C CA 1
ATOM 8833 C C . ALA C 1 254 ? 19.063 31.999 -21.980 1.00 24.69 248 ALA C C 1
ATOM 8834 O O . ALA C 1 254 ? 18.676 31.234 -22.871 1.00 22.69 248 ALA C O 1
ATOM 8836 N N . VAL C 1 255 ? 20.355 32.279 -21.795 1.00 24.08 249 VAL C N 1
ATOM 8837 C CA . VAL C 1 255 ? 21.382 31.613 -22.593 1.00 21.00 249 VAL C CA 1
ATOM 8838 C C . VAL C 1 255 ? 21.407 30.119 -22.292 1.00 21.35 249 VAL C C 1
ATOM 8839 O O . VAL C 1 255 ? 21.507 29.289 -23.204 1.00 25.21 249 VAL C O 1
ATOM 8843 N N . GLU C 1 256 ? 21.316 29.752 -21.010 1.00 22.14 250 GLU C N 1
ATOM 8844 C CA . GLU C 1 256 ? 21.278 28.338 -20.646 1.00 24.56 250 GLU C CA 1
ATOM 8845 C C . GLU C 1 256 ? 20.073 27.635 -21.260 1.00 22.69 250 GLU C C 1
ATOM 8846 O O . GLU C 1 256 ? 20.200 26.543 -21.826 1.00 22.50 250 GLU C O 1
ATOM 8852 N N . ALA C 1 257 ? 18.886 28.236 -21.131 1.00 24.76 251 ALA C N 1
ATOM 8853 C CA . ALA C 1 257 ? 17.691 27.658 -21.740 1.00 24.01 251 ALA C CA 1
ATOM 8854 C C . ALA C 1 257 ? 17.862 27.501 -23.244 1.00 25.80 251 ALA C C 1
ATOM 8855 O O . ALA C 1 257 ? 17.399 26.515 -23.832 1.00 24.03 251 ALA C O 1
ATOM 8857 N N . LEU C 1 258 ? 18.522 28.471 -23.880 1.00 21.41 252 LEU C N 1
ATOM 8858 C CA . LEU C 1 258 ? 18.813 28.382 -25.305 1.00 22.98 252 LEU C CA 1
ATOM 8859 C C . LEU C 1 258 ? 19.640 27.140 -25.613 1.00 26.59 252 LEU C C 1
ATOM 8860 O O . LEU C 1 258 ? 19.325 26.385 -26.540 1.00 22.47 252 LEU C O 1
ATOM 8865 N N . CYS C 1 259 ? 20.722 26.927 -24.859 1.00 20.03 253 CYS C N 1
ATOM 8866 C CA . CYS C 1 259 ? 21.573 25.764 -25.094 1.00 20.58 253 CYS C CA 1
ATOM 8867 C C . CYS C 1 259 ? 20.791 24.467 -24.928 1.00 24.87 253 CYS C C 1
ATOM 8868 O O . CYS C 1 259 ? 20.933 23.541 -25.737 1.00 20.73 253 CYS C O 1
ATOM 8871 N N . ARG C 1 260 ? 19.966 24.379 -23.878 1.00 23.15 254 ARG C N 1
ATOM 8872 C CA . ARG C 1 260 ? 19.150 23.189 -23.663 1.00 25.53 254 ARG C CA 1
ATOM 8873 C C . ARG C 1 260 ? 18.112 23.016 -24.765 1.00 27.37 254 ARG C C 1
ATOM 8874 O O . ARG C 1 260 ? 17.775 21.881 -25.123 1.00 26.67 254 ARG C O 1
ATOM 8882 N N . LYS C 1 261 ? 17.586 24.124 -25.298 1.00 25.74 255 LYS C N 1
ATOM 8883 C CA . LYS C 1 261 ? 16.600 24.044 -26.373 1.00 24.90 255 LYS C CA 1
ATOM 8884 C C . LYS C 1 261 ? 17.148 23.284 -27.574 1.00 26.51 255 LYS C C 1
ATOM 8885 O O . LYS C 1 261 ? 16.449 22.452 -28.165 1.00 25.17 255 LYS C O 1
ATOM 8891 N N . TYR C 1 262 ? 18.394 23.554 -27.949 1.00 23.50 256 TYR C N 1
ATOM 8892 C CA . TYR C 1 262 ? 19.003 22.946 -29.121 1.00 25.13 256 TYR C CA 1
ATOM 8893 C C . TYR C 1 262 ? 19.957 21.809 -28.779 1.00 24.29 256 TYR C C 1
ATOM 8894 O O . TYR C 1 262 ? 20.589 21.258 -29.685 1.00 27.81 256 TYR C O 1
ATOM 8903 N N . GLY C 1 263 ? 20.074 21.444 -27.505 1.00 23.36 257 GLY C N 1
ATOM 8904 C CA . GLY C 1 263 ? 20.919 20.327 -27.129 1.00 25.64 257 GLY C CA 1
ATOM 8905 C C . GLY C 1 263 ? 22.397 20.553 -27.351 1.00 27.06 257 GLY C C 1
ATOM 8906 O O . GLY C 1 263 ? 23.136 19.591 -27.584 1.00 26.42 257 GLY C O 1
ATOM 8907 N N . ILE C 1 264 ? 22.848 21.801 -27.301 1.00 22.26 258 ILE C N 1
ATOM 8908 C CA . ILE C 1 264 ? 24.257 22.116 -27.439 1.00 25.84 258 ILE C CA 1
ATOM 8909 C C . ILE C 1 264 ? 24.851 22.292 -26.047 1.00 21.26 258 ILE C C 1
ATOM 8910 O O . ILE C 1 264 ? 24.152 22.579 -25.071 1.00 21.39 258 ILE C O 1
ATOM 8915 N N . LEU C 1 265 ? 26.164 22.113 -25.950 1.00 21.78 259 LEU C N 1
ATOM 8916 C CA . LEU C 1 265 ? 26.847 22.232 -24.671 1.00 22.01 259 LEU C CA 1
ATOM 8917 C C . LEU C 1 265 ? 26.996 23.692 -24.261 1.00 21.53 259 LEU C C 1
ATOM 8918 O O . LEU C 1 265 ? 27.115 24.591 -25.097 1.00 21.67 259 LEU C O 1
ATOM 8923 N N . LEU C 1 266 ? 26.980 23.919 -22.951 1.00 19.72 260 LEU C N 1
ATOM 8924 C CA . LEU C 1 266 ? 27.216 25.232 -22.365 1.00 21.22 260 LEU C CA 1
ATOM 8925 C C . LEU C 1 266 ? 28.584 25.231 -21.693 1.00 20.85 260 LEU C C 1
ATOM 8926 O O . LEU C 1 266 ? 28.850 24.393 -20.825 1.00 20.04 260 LEU C O 1
ATOM 8931 N N . VAL C 1 267 ? 29.446 26.162 -22.096 1.00 20.85 261 VAL C N 1
ATOM 8932 C CA . VAL C 1 267 ? 30.792 26.293 -21.547 1.00 20.28 261 VAL C CA 1
ATOM 8933 C C . VAL C 1 267 ? 30.924 27.688 -20.950 1.00 21.46 261 VAL C C 1
ATOM 8934 O O . VAL C 1 267 ? 30.680 28.688 -21.636 1.00 18.59 261 VAL C O 1
ATOM 8938 N N . CYS C 1 268 ? 31.302 27.757 -19.677 1.00 17.69 262 CYS C N 1
ATOM 8939 C CA . CYS C 1 268 ? 31.572 29.021 -19.006 1.00 17.98 262 CYS C CA 1
ATOM 8940 C C . CYS C 1 268 ? 33.068 29.165 -18.763 1.00 22.63 262 CYS C C 1
ATOM 8941 O O . CYS C 1 268 ? 33.691 28.286 -18.161 1.00 17.58 262 CYS C O 1
ATOM 8944 N N . ASP C 1 269 ? 33.640 30.274 -19.227 1.00 18.91 263 ASP C N 1
ATOM 8945 C CA . ASP C 1 269 ? 35.057 30.560 -19.016 1.00 17.40 263 ASP C CA 1
ATOM 8946 C C . ASP C 1 269 ? 35.184 31.273 -17.674 1.00 20.94 263 ASP C C 1
ATOM 8947 O O . ASP C 1 269 ? 34.877 32.461 -17.553 1.00 17.04 263 ASP C O 1
ATOM 8952 N N . GLU C 1 270 ? 35.641 30.539 -16.659 1.00 18.44 264 GLU C N 1
ATOM 8953 C CA . GLU C 1 270 ? 35.728 31.031 -15.290 1.00 19.46 264 GLU C CA 1
ATOM 8954 C C . GLU C 1 270 ? 37.144 31.452 -14.905 1.00 19.79 264 GLU C C 1
ATOM 8955 O O . GLU C 1 270 ? 37.464 31.498 -13.712 1.00 19.59 264 GLU C O 1
ATOM 8961 N N . VAL C 1 271 ? 38.001 31.741 -15.887 1.00 17.40 265 VAL C N 1
ATOM 8962 C CA . VAL C 1 271 ? 39.412 31.984 -15.592 1.00 18.98 265 VAL C CA 1
ATOM 8963 C C . VAL C 1 271 ? 39.571 33.220 -14.712 1.00 20.17 265 VAL C C 1
ATOM 8964 O O . VAL C 1 271 ? 40.392 33.238 -13.787 1.00 20.78 265 VAL C O 1
ATOM 8968 N N . ILE C 1 272 ? 38.779 34.258 -14.965 1.00 18.61 266 ILE C N 1
ATOM 8969 C CA . ILE C 1 272 ? 38.760 35.432 -14.093 1.00 19.93 266 ILE C CA 1
ATOM 8970 C C . ILE C 1 272 ? 37.679 35.315 -13.026 1.00 20.47 266 ILE C C 1
ATOM 8971 O O . ILE C 1 272 ? 37.918 35.599 -11.849 1.00 19.75 266 ILE C O 1
ATOM 8976 N N . CYS C 1 273 ? 36.476 34.897 -13.422 1.00 20.09 267 CYS C N 1
ATOM 8977 C CA . CYS C 1 273 ? 35.337 34.917 -12.514 1.00 18.72 267 CYS C CA 1
ATOM 8978 C C . CYS C 1 273 ? 35.414 33.840 -11.439 1.00 20.39 267 CYS C C 1
ATOM 8979 O O . CYS C 1 273 ? 34.692 33.929 -10.441 1.00 24.97 267 CYS C O 1
ATOM 8982 N N . GLY C 1 274 ? 36.263 32.830 -11.610 1.00 19.38 268 GLY C N 1
ATOM 8983 C CA . GLY C 1 274 ? 36.328 31.761 -10.638 1.00 22.20 268 GLY C CA 1
ATOM 8984 C C . GLY C 1 274 ? 37.018 32.167 -9.349 1.00 25.23 268 GLY C C 1
ATOM 8985 O O . GLY C 1 274 ? 37.725 33.173 -9.263 1.00 21.86 268 GLY C O 1
ATOM 8986 N N . PHE C 1 275 ? 36.790 31.347 -8.321 1.00 23.43 269 PHE C N 1
ATOM 8987 C CA . PHE C 1 275 ? 37.533 31.411 -7.064 1.00 20.68 269 PHE C CA 1
ATOM 8988 C C . PHE C 1 275 ? 37.345 32.752 -6.353 1.00 23.27 269 PHE C C 1
ATOM 8989 O O . PHE C 1 275 ? 38.305 33.447 -6.011 1.00 20.14 269 PHE C O 1
ATOM 8997 N N . GLY C 1 276 ? 36.079 33.118 -6.143 1.00 26.18 270 GLY C N 1
ATOM 8998 C CA . GLY C 1 276 ? 35.706 34.189 -5.244 1.00 25.68 270 GLY C CA 1
ATOM 8999 C C . GLY C 1 276 ? 35.467 35.535 -5.891 1.00 24.07 270 GLY C C 1
ATOM 9000 O O . GLY C 1 276 ? 34.937 36.433 -5.225 1.00 23.92 270 GLY C O 1
ATOM 9001 N N . ARG C 1 277 ? 35.836 35.700 -7.165 1.00 24.73 271 ARG C N 1
ATOM 9002 C CA . ARG C 1 277 ? 35.849 37.028 -7.775 1.00 21.02 271 ARG C CA 1
ATOM 9003 C C . ARG C 1 277 ? 34.467 37.676 -7.768 1.00 22.87 271 ARG C C 1
ATOM 9004 O O . ARG C 1 277 ? 34.341 38.875 -7.493 1.00 22.87 271 ARG C O 1
ATOM 9012 N N . LEU C 1 278 ? 33.418 36.906 -8.069 1.00 19.39 272 LEU C N 1
ATOM 9013 C CA . LEU C 1 278 ? 32.056 37.424 -8.124 1.00 22.16 272 LEU C CA 1
ATOM 9014 C C . LEU C 1 278 ? 31.237 37.086 -6.880 1.00 25.43 272 LEU C C 1
ATOM 9015 O O . LEU C 1 278 ? 30.008 37.209 -6.905 1.00 23.59 272 LEU C O 1
ATOM 9020 N N . GLY C 1 279 ? 31.886 36.664 -5.799 1.00 21.88 273 GLY C N 1
ATOM 9021 C CA . GLY C 1 279 ? 31.181 36.261 -4.599 1.00 24.59 273 GLY C CA 1
ATOM 9022 C C . GLY C 1 279 ? 30.758 34.812 -4.569 1.00 26.62 273 GLY C C 1
ATOM 9023 O O . GLY C 1 279 ? 29.966 34.429 -3.699 1.00 26.96 273 GLY C O 1
ATOM 9024 N N . GLN C 1 280 ? 31.255 33.997 -5.494 1.00 23.24 274 GLN C N 1
ATOM 9025 C CA . GLN C 1 280 ? 30.974 32.573 -5.543 1.00 23.31 274 GLN C CA 1
ATOM 9026 C C . GLN C 1 280 ? 32.268 31.860 -5.893 1.00 24.69 274 GLN C C 1
ATOM 9027 O O . GLN C 1 280 ? 33.227 32.479 -6.362 1.00 24.27 274 GLN C O 1
ATOM 9033 N N . TRP C 1 281 ? 32.304 30.548 -5.652 1.00 21.67 275 TRP C N 1
ATOM 9034 C CA . TRP C 1 281 ? 33.472 29.787 -6.080 1.00 23.70 275 TRP C CA 1
ATOM 9035 C C . TRP C 1 281 ? 33.652 29.863 -7.591 1.00 20.94 275 TRP C C 1
ATOM 9036 O O . TRP C 1 281 ? 34.781 29.775 -8.085 1.00 23.04 275 TRP C O 1
ATOM 9047 N N . PHE C 1 282 ? 32.559 30.037 -8.335 1.00 21.80 276 PHE C N 1
ATOM 9048 C CA . PHE C 1 282 ? 32.613 30.220 -9.779 1.00 22.99 276 PHE C CA 1
ATOM 9049 C C . PHE C 1 282 ? 31.512 31.174 -10.219 1.00 23.06 276 PHE C C 1
ATOM 9050 O O . PHE C 1 282 ? 30.410 31.162 -9.663 1.00 21.65 276 PHE C O 1
ATOM 9058 N N . GLY C 1 283 ? 31.835 32.007 -11.212 1.00 21.89 277 GLY C N 1
ATOM 9059 C CA . GLY C 1 283 ? 30.886 32.998 -11.703 1.00 21.57 277 GLY C CA 1
ATOM 9060 C C . GLY C 1 283 ? 29.524 32.432 -12.055 1.00 26.68 277 GLY C C 1
ATOM 9061 O O . GLY C 1 283 ? 28.494 33.034 -11.742 1.00 25.69 277 GLY C O 1
ATOM 9062 N N . HIS C 1 284 ? 29.495 31.274 -12.723 1.00 22.62 278 HIS C N 1
ATOM 9063 C CA . HIS C 1 284 ? 28.221 30.716 -13.170 1.00 23.66 278 HIS C CA 1
ATOM 9064 C C . HIS C 1 284 ? 27.302 30.372 -12.006 1.00 24.26 278 HIS C C 1
ATOM 9065 O O . HIS C 1 284 ? 26.080 30.331 -12.186 1.00 25.72 278 HIS C O 1
ATOM 9072 N N . GLN C 1 285 ? 27.859 30.125 -10.817 1.00 23.29 279 GLN C N 1
ATOM 9073 C CA . GLN C 1 285 ? 27.026 29.850 -9.651 1.00 25.14 279 GLN C CA 1
ATOM 9074 C C . GLN C 1 285 ? 26.261 31.087 -9.196 1.00 24.11 279 GLN C C 1
ATOM 9075 O O . GLN C 1 285 ? 25.166 30.961 -8.635 1.00 21.52 279 GLN C O 1
ATOM 9081 N N . HIS C 1 286 ? 26.816 32.284 -9.411 1.00 19.71 280 HIS C N 1
ATOM 9082 C CA . HIS C 1 286 ? 26.061 33.504 -9.138 1.00 23.54 280 HIS C CA 1
ATOM 9083 C C . HIS C 1 286 ? 24.801 33.582 -9.990 1.00 26.47 280 HIS C C 1
ATOM 9084 O O . HIS C 1 286 ? 23.763 34.078 -9.536 1.00 23.47 280 HIS C O 1
ATOM 9091 N N . TYR C 1 287 ? 24.873 33.101 -11.226 1.00 25.59 281 TYR C N 1
ATOM 9092 C CA . TYR C 1 287 ? 23.768 33.206 -12.166 1.00 23.26 281 TYR C CA 1
ATOM 9093 C C . TYR C 1 287 ? 22.872 31.974 -12.167 1.00 23.67 281 TYR C C 1
ATOM 9094 O O . TYR C 1 287 ? 21.888 31.942 -12.913 1.00 24.44 281 TYR C O 1
ATOM 9103 N N . GLY C 1 288 ? 23.188 30.969 -11.353 1.00 22.54 282 GLY C N 1
ATOM 9104 C CA . GLY C 1 288 ? 22.340 29.801 -11.215 1.00 22.28 282 GLY C CA 1
ATOM 9105 C C . GLY C 1 288 ? 22.267 28.895 -12.422 1.00 27.25 282 GLY C C 1
ATOM 9106 O O . GLY C 1 288 ? 21.297 28.146 -12.557 1.00 28.95 282 GLY C O 1
ATOM 9107 N N . ILE C 1 289 ? 23.259 28.937 -13.304 1.00 26.38 283 ILE C N 1
ATOM 9108 C CA . ILE C 1 289 ? 23.274 28.102 -14.494 1.00 23.07 283 ILE C CA 1
ATOM 9109 C C . ILE C 1 289 ? 24.215 26.925 -14.272 1.00 24.51 283 ILE C C 1
ATOM 9110 O O . ILE C 1 289 ? 25.038 26.912 -13.353 1.00 23.48 283 ILE C O 1
ATOM 9115 N N . LYS C 1 290 ? 24.092 25.915 -15.137 1.00 21.49 284 LYS C N 1
ATOM 9116 C CA . LYS C 1 290 ? 24.787 24.634 -14.984 1.00 26.32 284 LYS C CA 1
ATOM 9117 C C . LYS C 1 290 ? 25.573 24.315 -16.251 1.00 23.80 284 LYS C C 1
ATOM 9118 O O . LYS C 1 290 ? 25.115 23.543 -17.105 1.00 23.52 284 LYS C O 1
ATOM 9124 N N . PRO C 1 291 ? 26.773 24.874 -16.395 1.00 19.91 285 PRO C N 1
ATOM 9125 C CA . PRO C 1 291 ? 27.575 24.598 -17.591 1.00 19.19 285 PRO C CA 1
ATOM 9126 C C . PRO C 1 291 ? 28.022 23.144 -17.640 1.00 20.81 285 PRO C C 1
ATOM 9127 O O . PRO C 1 291 ? 28.122 22.456 -16.622 1.00 20.39 285 PRO C O 1
ATOM 9131 N N . ASP C 1 292 ? 28.288 22.676 -18.862 1.00 19.62 286 ASP C N 1
ATOM 9132 C CA . ASP C 1 292 ? 28.827 21.333 -19.052 1.00 22.76 286 ASP C CA 1
ATOM 9133 C C . ASP C 1 292 ? 30.339 21.299 -18.880 1.00 23.21 286 ASP C C 1
ATOM 9134 O O . ASP C 1 292 ? 30.893 20.267 -18.484 1.00 20.87 286 ASP C O 1
ATOM 9139 N N . LEU C 1 293 ? 31.017 22.406 -19.177 1.00 22.88 287 LEU C N 1
ATOM 9140 C CA . LEU C 1 293 ? 32.452 22.529 -18.984 1.00 22.96 287 LEU C CA 1
ATOM 9141 C C . LEU C 1 293 ? 32.762 23.941 -18.514 1.00 21.72 287 LEU C C 1
ATOM 9142 O O . LEU C 1 293 ? 32.060 24.893 -18.862 1.00 19.52 287 LEU C O 1
ATOM 9147 N N . ILE C 1 294 ? 33.821 24.071 -17.716 1.00 20.19 288 ILE C N 1
ATOM 9148 C CA . ILE C 1 294 ? 34.340 25.378 -17.331 1.00 21.32 288 ILE C CA 1
ATOM 9149 C C . ILE C 1 294 ? 35.856 25.361 -17.443 1.00 18.47 288 ILE C C 1
ATOM 9150 O O . ILE C 1 294 ? 36.504 24.333 -17.230 1.00 20.23 288 ILE C O 1
ATOM 9155 N N . ALA C 1 295 ? 36.417 26.514 -17.785 1.00 19.38 289 ALA C N 1
ATOM 9156 C CA . ALA C 1 295 ? 37.856 26.727 -17.781 1.00 20.69 289 ALA C CA 1
ATOM 9157 C C . ALA C 1 295 ? 38.235 27.560 -16.565 1.00 22.08 289 ALA C C 1
ATOM 9158 O O . ALA C 1 295 ? 37.537 28.516 -16.214 1.00 18.30 289 ALA C O 1
ATOM 9160 N N . MET C 1 296 ? 39.333 27.187 -15.912 1.00 18.31 290 MET C N 1
ATOM 9161 C CA . MET C 1 296 ? 39.774 27.894 -14.721 1.00 22.18 290 MET C CA 1
ATOM 9162 C C . MET C 1 296 ? 41.292 27.992 -14.708 1.00 17.82 290 MET C C 1
ATOM 9163 O O . MET C 1 296 ? 41.996 27.127 -15.236 1.00 20.47 290 MET C O 1
ATOM 9168 N N . ALA C 1 297 ? 41.780 29.070 -14.097 1.00 19.60 291 ALA C N 1
ATOM 9169 C CA . ALA C 1 297 ? 43.204 29.338 -13.942 1.00 19.12 291 ALA C CA 1
ATOM 9170 C C . ALA C 1 297 ? 43.366 30.521 -12.997 1.00 18.27 291 ALA C C 1
ATOM 9171 O O . ALA C 1 297 ? 42.531 30.717 -12.108 1.00 20.36 291 ALA C O 1
ATOM 9173 N N . LYS C 1 298 ? 44.423 31.314 -13.187 1.00 18.27 292 LYS C N 1
ATOM 9174 C CA . LYS C 1 298 ? 44.620 32.558 -12.447 1.00 21.66 292 LYS C CA 1
ATOM 9175 C C . LYS C 1 298 ? 44.384 32.391 -10.947 1.00 22.01 292 LYS C C 1
ATOM 9176 O O . LYS C 1 298 ? 45.285 31.965 -10.216 1.00 23.07 292 LYS C O 1
ATOM 9182 N N . GLY C 1 299 ? 43.176 32.719 -10.481 1.00 21.03 293 GLY C N 1
ATOM 9183 C CA . GLY C 1 299 ? 42.852 32.609 -9.067 1.00 20.26 293 GLY C CA 1
ATOM 9184 C C . GLY C 1 299 ? 42.922 31.198 -8.512 1.00 24.01 293 GLY C C 1
ATOM 9185 O O . GLY C 1 299 ? 42.952 31.028 -7.287 1.00 21.10 293 GLY C O 1
ATOM 9186 N N . LEU C 1 300 ? 42.920 30.183 -9.385 1.00 21.87 294 LEU C N 1
ATOM 9187 C CA . LEU C 1 300 ? 43.069 28.794 -8.947 1.00 23.43 294 LEU C CA 1
ATOM 9188 C C . LEU C 1 300 ? 44.239 28.629 -7.985 1.00 25.14 294 LEU C C 1
ATOM 9189 O O . LEU C 1 300 ? 44.132 27.923 -6.976 1.00 24.12 294 LEU C O 1
ATOM 9194 N N . SER C 1 301 ? 45.369 29.267 -8.288 1.00 21.80 295 SER C N 1
ATOM 9195 C CA . SER C 1 301 ? 46.546 29.226 -7.430 1.00 23.32 295 SER C CA 1
ATOM 9196 C C . SER C 1 301 ? 46.948 30.622 -6.973 1.00 24.35 295 SER C C 1
ATOM 9197 O O . SER C 1 301 ? 48.064 30.815 -6.478 1.00 21.66 295 SER C O 1
ATOM 9200 N N . SER C 1 302 ? 46.045 31.595 -7.123 1.00 21.34 296 SER C N 1
ATOM 9201 C CA . SER C 1 302 ? 46.352 33.014 -6.926 1.00 19.59 296 SER C CA 1
ATOM 9202 C C . SER C 1 302 ? 47.606 33.430 -7.690 1.00 19.18 296 SER C C 1
ATOM 9203 O O . SER C 1 302 ? 48.338 34.329 -7.270 1.00 20.09 296 SER C O 1
ATOM 9206 N N . GLY C 1 303 ? 47.854 32.783 -8.827 1.00 21.81 297 GLY C N 1
ATOM 9207 C CA . GLY C 1 303 ? 49.035 33.056 -9.620 1.00 21.78 297 GLY C CA 1
ATOM 9208 C C . GLY C 1 303 ? 50.349 32.637 -9.001 1.00 23.86 297 GLY C C 1
ATOM 9209 O O . GLY C 1 303 ? 51.402 32.916 -9.583 1.00 20.83 297 GLY C O 1
ATOM 9210 N N . TYR C 1 304 ? 50.326 31.966 -7.845 1.00 21.87 298 TYR C N 1
ATOM 9211 C CA . TYR C 1 304 ? 51.576 31.624 -7.172 1.00 20.95 298 TYR C CA 1
ATOM 9212 C C . TYR C 1 304 ? 52.374 30.588 -7.954 1.00 24.93 298 TYR C C 1
ATOM 9213 O O . TYR C 1 304 ? 53.610 30.631 -7.945 1.00 20.26 298 TYR C O 1
ATOM 9222 N N . LEU C 1 305 ? 51.701 29.659 -8.627 1.00 20.46 299 LEU C N 1
ATOM 9223 C CA . LEU C 1 305 ? 52.345 28.776 -9.588 1.00 21.76 299 LEU C CA 1
ATOM 9224 C C . LEU C 1 305 ? 51.427 28.567 -10.782 1.00 24.30 299 LEU C C 1
ATOM 9225 O O . LEU C 1 305 ? 50.200 28.649 -10.648 1.00 20.58 299 LEU C O 1
ATOM 9230 N N . PRO C 1 306 ? 51.993 28.290 -11.958 1.00 19.57 300 PRO C N 1
ATOM 9231 C CA . PRO C 1 306 ? 51.165 28.043 -13.151 1.00 21.73 300 PRO C CA 1
ATOM 9232 C C . PRO C 1 306 ? 50.423 26.718 -13.048 1.00 20.80 300 PRO C C 1
ATOM 9233 O O . PRO C 1 306 ? 51.037 25.657 -12.913 1.00 18.85 300 PRO C O 1
ATOM 9237 N N . ILE C 1 307 ? 49.096 26.787 -13.123 1.00 21.72 301 ILE C N 1
ATOM 9238 C CA . ILE C 1 307 ? 48.251 25.600 -13.215 1.00 19.60 301 ILE C CA 1
ATOM 9239 C C . ILE C 1 307 ? 46.872 26.046 -13.680 1.00 20.26 301 ILE C C 1
ATOM 9240 O O . ILE C 1 307 ? 46.405 27.134 -13.331 1.00 20.12 301 ILE C O 1
ATOM 9245 N N . SER C 1 308 ? 46.231 25.203 -14.486 1.00 22.09 302 SER C N 1
ATOM 9246 C CA . SER C 1 308 ? 44.873 25.450 -14.943 1.00 22.06 302 SER C CA 1
ATOM 9247 C C . SER C 1 308 ? 44.129 24.126 -15.013 1.00 19.56 302 SER C C 1
ATOM 9248 O O . SER C 1 308 ? 44.719 23.049 -14.896 1.00 20.10 302 SER C O 1
ATOM 9251 N N . ALA C 1 309 ? 42.818 24.210 -15.219 1.00 18.12 303 ALA C N 1
ATOM 9252 C CA . ALA C 1 309 ? 42.009 23.004 -15.287 1.00 18.88 303 ALA C CA 1
ATOM 9253 C C . ALA C 1 309 ? 40.742 23.281 -16.077 1.00 22.01 303 ALA C C 1
ATOM 9254 O O . ALA C 1 309 ? 40.283 24.422 -16.180 1.00 19.01 303 ALA C O 1
ATOM 9256 N N . VAL C 1 310 ? 40.187 22.215 -16.643 1.00 20.46 304 VAL C N 1
ATOM 9257 C CA . VAL C 1 310 ? 38.844 22.225 -17.205 1.00 21.43 304 VAL C CA 1
ATOM 9258 C C . VAL C 1 310 ? 37.969 21.346 -16.324 1.00 21.62 304 VAL C C 1
ATOM 9259 O O . VAL C 1 310 ? 38.270 20.162 -16.126 1.00 21.17 304 VAL C O 1
ATOM 9263 N N . GLY C 1 311 ? 36.896 21.926 -15.789 1.00 17.17 305 GLY C N 1
ATOM 9264 C CA . GLY C 1 311 ? 35.890 21.137 -15.097 1.00 17.82 305 GLY C CA 1
ATOM 9265 C C . GLY C 1 311 ? 34.968 20.478 -16.104 1.00 21.90 305 GLY C C 1
ATOM 9266 O O . GLY C 1 311 ? 34.470 21.130 -17.028 1.00 24.28 305 GLY C O 1
ATOM 9267 N N . VAL C 1 312 ? 34.738 19.178 -15.929 1.00 19.95 306 VAL C N 1
ATOM 9268 C CA . VAL C 1 312 ? 34.048 18.355 -16.916 1.00 19.43 306 VAL C CA 1
ATOM 9269 C C . VAL C 1 312 ? 32.841 17.695 -16.261 1.00 22.63 306 VAL C C 1
ATOM 9270 O O . VAL C 1 312 ? 32.959 17.097 -15.185 1.00 22.60 306 VAL C O 1
ATOM 9274 N N . ALA C 1 313 ? 31.686 17.799 -16.919 1.00 21.84 307 ALA C N 1
ATOM 9275 C CA . ALA C 1 313 ? 30.451 17.211 -16.416 1.00 22.82 307 ALA C CA 1
ATOM 9276 C C . ALA C 1 313 ? 30.516 15.686 -16.446 1.00 22.08 307 ALA C C 1
ATOM 9277 O O . ALA C 1 313 ? 31.232 15.089 -17.254 1.00 24.10 307 ALA C O 1
ATOM 9279 N N . ASP C 1 314 ? 29.759 15.060 -15.538 1.00 23.36 308 ASP C N 1
ATOM 9280 C CA . ASP C 1 314 ? 29.766 13.603 -15.422 1.00 25.75 308 ASP C CA 1
ATOM 9281 C C . ASP C 1 314 ? 29.378 12.915 -16.728 1.00 22.54 308 ASP C C 1
ATOM 9282 O O . ASP C 1 314 ? 29.943 11.870 -17.073 1.00 23.47 308 ASP C O 1
ATOM 9287 N N . HIS C 1 315 ? 28.418 13.475 -17.470 1.00 19.20 309 HIS C N 1
ATOM 9288 C CA . HIS C 1 315 ? 27.974 12.803 -18.687 1.00 21.15 309 HIS C CA 1
ATOM 9289 C C . HIS C 1 315 ? 29.015 12.874 -19.799 1.00 21.82 309 HIS C C 1
ATOM 9290 O O . HIS C 1 315 ? 28.986 12.037 -20.709 1.00 22.10 309 HIS C O 1
ATOM 9297 N N . ILE C 1 316 ? 29.930 13.844 -19.749 1.00 19.00 310 ILE C N 1
ATOM 9298 C CA . ILE C 1 316 ? 31.049 13.855 -20.688 1.00 18.83 310 ILE C CA 1
ATOM 9299 C C . ILE C 1 316 ? 32.027 12.737 -20.347 1.00 20.05 310 ILE C C 1
ATOM 9300 O O . ILE C 1 316 ? 32.478 11.991 -21.223 1.00 19.02 310 ILE C O 1
ATOM 9305 N N . VAL C 1 317 ? 32.366 12.610 -19.061 1.00 19.18 311 VAL C N 1
ATOM 9306 C CA . VAL C 1 317 ? 33.241 11.539 -18.594 1.00 22.28 311 VAL C CA 1
ATOM 9307 C C . VAL C 1 317 ? 32.647 10.176 -18.915 1.00 24.05 311 VAL C C 1
ATOM 9308 O O . VAL C 1 317 ? 33.379 9.219 -19.204 1.00 22.12 311 VAL C O 1
ATOM 9312 N N . ALA C 1 318 ? 31.316 10.062 -18.872 1.00 23.12 312 ALA C N 1
ATOM 9313 C CA . ALA C 1 318 ? 30.669 8.790 -19.175 1.00 23.30 312 ALA C CA 1
ATOM 9314 C C . ALA C 1 318 ? 30.989 8.330 -20.591 1.00 28.56 312 ALA C C 1
ATOM 9315 O O . ALA C 1 318 ? 31.198 7.136 -20.830 1.00 27.78 312 ALA C O 1
ATOM 9317 N N . GLU C 1 319 ? 31.053 9.262 -21.543 1.00 22.44 313 GLU C N 1
ATOM 9318 C CA . GLU C 1 319 ? 31.429 8.889 -22.902 1.00 24.17 313 GLU C CA 1
ATOM 9319 C C . GLU C 1 319 ? 32.863 8.375 -22.948 1.00 25.51 313 GLU C C 1
ATOM 9320 O O . GLU C 1 319 ? 33.137 7.321 -23.535 1.00 24.22 313 GLU C O 1
ATOM 9326 N N . LEU C 1 320 ? 33.792 9.106 -22.326 1.00 23.43 314 LEU C N 1
ATOM 9327 C CA . LEU C 1 320 ? 35.184 8.668 -22.281 1.00 22.59 314 LEU C CA 1
ATOM 9328 C C . LEU C 1 320 ? 35.322 7.305 -21.614 1.00 24.99 314 LEU C C 1
ATOM 9329 O O . LEU C 1 320 ? 36.089 6.452 -22.077 1.00 28.32 314 LEU C O 1
ATOM 9334 N N . ARG C 1 321 ? 34.592 7.085 -20.521 1.00 24.67 315 ARG C N 1
ATOM 9335 C CA . ARG C 1 321 ? 34.758 5.864 -19.741 1.00 28.15 315 ARG C CA 1
ATOM 9336 C C . ARG C 1 321 ? 34.070 4.657 -20.369 1.00 26.84 315 ARG C C 1
ATOM 9337 O O . ARG C 1 321 ? 34.558 3.532 -20.226 1.00 28.05 315 ARG C O 1
ATOM 9345 N N . GLU C 1 322 ? 32.949 4.856 -21.057 1.00 26.43 316 GLU C N 1
ATOM 9346 C CA . GLU C 1 322 ? 32.200 3.726 -21.598 1.00 31.01 316 GLU C CA 1
ATOM 9347 C C . GLU C 1 322 ? 32.611 3.364 -23.023 1.00 28.80 316 GLU C C 1
ATOM 9348 O O . GLU C 1 322 ? 32.696 2.175 -23.353 1.00 30.53 316 GLU C O 1
ATOM 9354 N N . LYS C 1 323 ? 32.878 4.356 -23.879 1.00 25.17 317 LYS C N 1
ATOM 9355 C CA . LYS C 1 323 ? 33.361 4.052 -25.222 1.00 29.02 317 LYS C CA 1
ATOM 9356 C C . LYS C 1 323 ? 34.855 3.750 -25.238 1.00 32.22 317 LYS C C 1
ATOM 9357 O O . LYS C 1 323 ? 35.328 3.022 -26.120 1.00 31.22 317 LYS C O 1
ATOM 9363 N N . GLY C 1 324 ? 35.605 4.288 -24.280 1.00 26.04 318 GLY C N 1
ATOM 9364 C CA . GLY C 1 324 ? 37.039 4.100 -24.258 1.00 27.61 318 GLY C CA 1
ATOM 9365 C C . GLY C 1 324 ? 37.744 4.756 -25.437 1.00 29.54 318 GLY C C 1
ATOM 9366 O O . GLY C 1 324 ? 37.248 5.695 -26.067 1.00 27.32 318 GLY C O 1
ATOM 9367 N N . GLY C 1 325 ? 38.929 4.227 -25.736 1.00 24.08 319 GLY C N 1
ATOM 9368 C CA . GLY C 1 325 ? 39.812 4.847 -26.704 1.00 25.62 319 GLY C CA 1
ATOM 9369 C C . GLY C 1 325 ? 40.600 5.996 -26.107 1.00 22.72 319 GLY C C 1
ATOM 9370 O O . GLY C 1 325 ? 40.113 6.686 -25.206 1.00 24.97 319 GLY C O 1
ATOM 9371 N N . ASP C 1 326 ? 41.824 6.199 -26.590 1.00 20.85 320 ASP C N 1
ATOM 9372 C CA . ASP C 1 326 ? 42.629 7.320 -26.126 1.00 24.33 320 ASP C CA 1
ATOM 9373 C C . ASP C 1 326 ? 41.917 8.638 -26.395 1.00 22.69 320 ASP C C 1
ATOM 9374 O O . ASP C 1 326 ? 41.381 8.859 -27.485 1.00 21.77 320 ASP C O 1
ATOM 9379 N N . PHE C 1 327 ? 41.907 9.516 -25.397 1.00 21.98 321 PHE C N 1
ATOM 9380 C CA . PHE C 1 327 ? 41.676 10.935 -25.647 1.00 21.20 321 PHE C CA 1
ATOM 9381 C C . PHE C 1 327 ? 43.062 11.542 -25.798 1.00 21.09 321 PHE C C 1
ATOM 9382 O O . PHE C 1 327 ? 43.727 11.859 -24.807 1.00 23.11 321 PHE C O 1
ATOM 9390 N N . ILE C 1 328 ? 43.503 11.702 -27.044 1.00 18.76 322 ILE C N 1
ATOM 9391 C CA . ILE C 1 328 ? 44.899 12.011 -27.325 1.00 20.48 322 ILE C CA 1
ATOM 9392 C C . ILE C 1 328 ? 45.102 13.499 -27.088 1.00 19.45 322 ILE C C 1
ATOM 9393 O O . ILE C 1 328 ? 45.225 14.289 -28.032 1.00 19.56 322 ILE C O 1
ATOM 9398 N N . HIS C 1 329 ? 45.135 13.881 -25.814 1.00 20.07 323 HIS C N 1
ATOM 9399 C CA . HIS C 1 329 ? 45.170 15.281 -25.421 1.00 21.36 323 HIS C CA 1
ATOM 9400 C C . HIS C 1 329 ? 45.795 15.369 -24.037 1.00 21.25 323 HIS C C 1
ATOM 9401 O O . HIS C 1 329 ? 45.406 14.620 -23.135 1.00 21.53 323 HIS C O 1
ATOM 9408 N N . GLY C 1 330 ? 46.747 16.270 -23.873 1.00 20.83 324 GLY C N 1
ATOM 9409 C CA . GLY C 1 330 ? 47.362 16.504 -22.580 1.00 21.92 324 GLY C CA 1
ATOM 9410 C C . GLY C 1 330 ? 48.760 17.072 -22.719 1.00 21.69 324 GLY C C 1
ATOM 9411 O O . GLY C 1 330 ? 49.399 17.007 -23.766 1.00 20.77 324 GLY C O 1
ATOM 9412 N N . PHE C 1 331 ? 49.254 17.627 -21.616 1.00 19.15 325 PHE C N 1
ATOM 9413 C CA . PHE C 1 331 ? 50.506 18.369 -21.594 1.00 22.07 325 PHE C CA 1
ATOM 9414 C C . PHE C 1 331 ? 51.457 17.768 -20.567 1.00 18.76 325 PHE C C 1
ATOM 9415 O O . PHE C 1 331 ? 51.026 17.176 -19.574 1.00 18.92 325 PHE C O 1
ATOM 9423 N N . THR C 1 332 ? 52.760 17.902 -20.839 1.00 21.19 326 THR C N 1
ATOM 9424 C CA . THR C 1 332 ? 53.793 17.484 -19.893 1.00 20.84 326 THR C CA 1
ATOM 9425 C C . THR C 1 332 ? 53.455 17.881 -18.460 1.00 21.18 326 THR C C 1
ATOM 9426 O O . THR C 1 332 ? 53.547 17.067 -17.534 1.00 20.08 326 THR C O 1
ATOM 9430 N N . TYR C 1 333 ? 53.054 19.133 -18.265 1.00 17.17 327 TYR C N 1
ATOM 9431 C CA . TYR C 1 333 ? 52.784 19.673 -16.941 1.00 20.67 327 TYR C CA 1
ATOM 9432 C C . TYR C 1 333 ? 51.318 19.561 -16.538 1.00 19.36 327 TYR C C 1
ATOM 9433 O O . TYR C 1 333 ? 50.907 20.200 -15.564 1.00 18.80 327 TYR C O 1
ATOM 9442 N N . SER C 1 334 ? 50.521 18.783 -17.268 1.00 18.58 328 SER C N 1
ATOM 9443 C CA . SER C 1 334 ? 49.187 18.432 -16.797 1.00 20.17 328 SER C CA 1
ATOM 9444 C C . SER C 1 334 ? 49.289 17.693 -15.470 1.00 24.91 328 SER C C 1
ATOM 9445 O O . SER C 1 334 ? 49.907 16.627 -15.390 1.00 20.16 328 SER C O 1
ATOM 9448 N N . GLY C 1 335 ? 48.698 18.267 -14.425 1.00 22.39 329 GLY C N 1
ATOM 9449 C CA . GLY C 1 335 ? 48.734 17.640 -13.121 1.00 21.26 329 GLY C CA 1
ATOM 9450 C C . GLY C 1 335 ? 50.025 17.832 -12.362 1.00 24.31 329 GLY C C 1
ATOM 9451 O O . GLY C 1 335 ? 50.337 17.017 -11.488 1.00 24.04 329 GLY C O 1
ATOM 9452 N N . HIS C 1 336 ? 50.790 18.875 -12.679 1.00 20.59 330 HIS C N 1
ATOM 9453 C CA . HIS C 1 336 ? 52.091 19.106 -12.071 1.00 20.78 330 HIS C CA 1
ATOM 9454 C C . HIS C 1 336 ? 51.981 19.064 -10.548 1.00 21.38 330 HIS C C 1
ATOM 9455 O O . HIS C 1 336 ? 51.222 19.855 -9.966 1.00 20.32 330 HIS C O 1
ATOM 9462 N N . PRO C 1 337 ? 52.706 18.164 -9.875 1.00 21.00 331 PRO C N 1
ATOM 9463 C CA . PRO C 1 337 ? 52.438 17.944 -8.443 1.00 23.61 331 PRO C CA 1
ATOM 9464 C C . PRO C 1 337 ? 52.734 19.155 -7.578 1.00 22.94 331 PRO C C 1
ATOM 9465 O O . PRO C 1 337 ? 52.011 19.404 -6.605 1.00 22.43 331 PRO C O 1
ATOM 9469 N N . THR C 1 338 ? 53.780 19.919 -7.900 1.00 23.33 332 THR C N 1
ATOM 9470 C CA . THR C 1 338 ? 54.096 21.104 -7.109 1.00 23.75 332 THR C CA 1
ATOM 9471 C C . THR C 1 338 ? 53.056 22.198 -7.319 1.00 21.58 332 THR C C 1
ATOM 9472 O O . THR C 1 338 ? 52.582 22.812 -6.356 1.00 20.32 332 THR C O 1
ATOM 9476 N N . ALA C 1 339 ? 52.696 22.462 -8.578 1.00 22.42 333 ALA C N 1
ATOM 9477 C CA . ALA C 1 339 ? 51.659 23.450 -8.860 1.00 22.30 333 ALA C CA 1
ATOM 9478 C C . ALA C 1 339 ? 50.329 23.056 -8.229 1.00 20.07 333 ALA C C 1
ATOM 9479 O O . ALA C 1 339 ? 49.609 23.909 -7.696 1.00 21.58 333 ALA C O 1
ATOM 9481 N N . ALA C 1 340 ? 49.985 21.766 -8.281 1.00 20.50 334 ALA C N 1
ATOM 9482 C CA . ALA C 1 340 ? 48.742 21.305 -7.668 1.00 23.48 334 ALA C CA 1
ATOM 9483 C C . ALA C 1 340 ? 48.762 21.496 -6.157 1.00 20.29 334 ALA C C 1
ATOM 9484 O O . ALA C 1 340 ? 47.751 21.889 -5.560 1.00 20.85 334 ALA C O 1
ATOM 9486 N N . ALA C 1 341 ? 49.903 21.223 -5.520 1.00 21.75 335 ALA C N 1
ATOM 9487 C CA . ALA C 1 341 ? 49.995 21.376 -4.071 1.00 22.38 335 ALA C CA 1
ATOM 9488 C C . ALA C 1 341 ? 49.794 22.828 -3.655 1.00 24.38 335 ALA C C 1
ATOM 9489 O O . ALA C 1 341 ? 49.149 23.107 -2.637 1.00 20.73 335 ALA C O 1
ATOM 9491 N N . VAL C 1 342 ? 50.333 23.766 -4.435 1.00 22.92 336 VAL C N 1
ATOM 9492 C CA . VAL C 1 342 ? 50.149 25.181 -4.128 1.00 22.96 336 VAL C CA 1
ATOM 9493 C C . VAL C 1 342 ? 48.700 25.588 -4.356 1.00 23.12 336 VAL C C 1
ATOM 9494 O O . VAL C 1 342 ? 48.122 26.346 -3.567 1.00 21.75 336 VAL C O 1
ATOM 9498 N N . ALA C 1 343 ? 48.088 25.091 -5.433 1.00 21.76 337 ALA C N 1
ATOM 9499 C CA . ALA C 1 343 ? 46.685 25.397 -5.694 1.00 22.68 337 ALA C CA 1
ATOM 9500 C C . ALA C 1 343 ? 45.792 24.858 -4.585 1.00 21.74 337 ALA C C 1
ATOM 9501 O O . ALA C 1 343 ? 44.835 25.522 -4.171 1.00 20.43 337 ALA C O 1
ATOM 9503 N N . LEU C 1 344 ? 46.087 23.652 -4.095 1.00 22.53 338 LEU C N 1
ATOM 9504 C CA . LEU C 1 344 ? 45.304 23.083 -3.003 1.00 23.85 338 LEU C CA 1
ATOM 9505 C C . LEU C 1 344 ? 45.417 23.940 -1.748 1.00 25.59 338 LEU C C 1
ATOM 9506 O O . LEU C 1 344 ? 44.409 24.266 -1.113 1.00 24.90 338 LEU C O 1
ATOM 9511 N N . LYS C 1 345 ? 46.642 24.333 -1.387 1.00 24.10 339 LYS C N 1
ATOM 9512 C CA . LYS C 1 345 ? 46.831 25.189 -0.219 1.00 25.62 339 LYS C CA 1
ATOM 9513 C C . LYS C 1 345 ? 46.213 26.566 -0.427 1.00 27.05 339 LYS C C 1
ATOM 9514 O O . LYS C 1 345 ? 45.711 27.171 0.528 1.00 25.05 339 LYS C O 1
ATOM 9520 N N . ASN C 1 346 ? 46.244 27.076 -1.660 1.00 25.58 340 ASN C N 1
ATOM 9521 C CA . ASN C 1 346 ? 45.594 28.350 -1.953 1.00 23.65 340 ASN C CA 1
ATOM 9522 C C . ASN C 1 346 ? 44.095 28.281 -1.682 1.00 22.90 340 ASN C C 1
ATOM 9523 O O . ASN C 1 346 ? 43.517 29.211 -1.106 1.00 22.21 340 ASN C O 1
ATOM 9528 N N . ILE C 1 347 ? 43.446 27.191 -2.101 1.00 22.51 341 ILE C N 1
ATOM 9529 C CA . ILE C 1 347 ? 42.017 27.024 -1.844 1.00 23.48 341 ILE C CA 1
ATOM 9530 C C . ILE C 1 347 ? 41.755 26.936 -0.347 1.00 24.20 341 ILE C C 1
ATOM 9531 O O . ILE C 1 347 ? 40.785 27.505 0.171 1.00 23.31 341 ILE C O 1
ATOM 9536 N N . GLU C 1 348 ? 42.626 26.223 0.367 1.00 23.09 342 GLU C N 1
ATOM 9537 C CA . GLU C 1 348 ? 42.476 26.057 1.806 1.00 25.20 342 GLU C CA 1
ATOM 9538 C C . GLU C 1 348 ? 42.587 27.395 2.530 1.00 28.11 342 GLU C C 1
ATOM 9539 O O . GLU C 1 348 ? 41.876 27.639 3.512 1.00 27.28 342 GLU C O 1
ATOM 9545 N N . ILE C 1 349 ? 43.476 28.276 2.058 1.00 24.92 343 ILE C N 1
ATOM 9546 C CA . ILE C 1 349 ? 43.564 29.623 2.614 1.00 24.67 343 ILE C CA 1
ATOM 9547 C C . ILE C 1 349 ? 42.254 30.370 2.393 1.00 25.66 343 ILE C C 1
ATOM 9548 O O . ILE C 1 349 ? 41.726 31.015 3.306 1.00 23.87 343 ILE C O 1
ATOM 9553 N N . MET C 1 350 ? 41.715 30.297 1.171 1.00 22.28 344 MET C N 1
ATOM 9554 C CA . MET C 1 350 ? 40.435 30.938 0.880 1.00 24.67 344 MET C CA 1
ATOM 9555 C C . MET C 1 350 ? 39.339 30.420 1.802 1.00 24.13 344 MET C C 1
ATOM 9556 O O . MET C 1 350 ? 38.535 31.200 2.327 1.00 26.21 344 MET C O 1
ATOM 9561 N N . GLU C 1 351 ? 39.289 29.101 2.002 1.00 24.46 345 GLU C N 1
ATOM 9562 C CA . GLU C 1 351 ? 38.320 28.509 2.920 1.00 25.23 345 GLU C CA 1
ATOM 9563 C C . GLU C 1 351 ? 38.529 29.011 4.343 1.00 28.04 345 GLU C C 1
ATOM 9564 O O . GLU C 1 351 ? 37.589 29.486 4.992 1.00 26.19 345 GLU C O 1
ATOM 9570 N N . ARG C 1 352 ? 39.763 28.896 4.847 1.00 25.79 346 ARG C N 1
ATOM 9571 C CA . ARG C 1 352 ? 40.061 29.265 6.229 1.00 28.42 346 ARG C CA 1
ATOM 9572 C C . ARG C 1 352 ? 39.678 30.709 6.526 1.00 30.30 346 ARG C C 1
ATOM 9573 O O . ARG C 1 352 ? 39.097 31.002 7.579 1.00 29.52 346 ARG C O 1
ATOM 9581 N N . GLU C 1 353 ? 39.987 31.621 5.608 1.00 24.49 347 GLU C N 1
ATOM 9582 C CA . GLU C 1 353 ? 39.747 33.043 5.800 1.00 22.48 347 GLU C CA 1
ATOM 9583 C C . GLU C 1 353 ? 38.394 33.499 5.257 1.00 25.71 347 GLU C C 1
ATOM 9584 O O . GLU C 1 353 ? 38.095 34.698 5.301 1.00 26.84 347 GLU C O 1
ATOM 9590 N N . GLY C 1 354 ? 37.582 32.581 4.740 1.00 26.87 348 GLY C N 1
ATOM 9591 C CA . GLY C 1 354 ? 36.250 32.929 4.259 1.00 26.42 348 GLY C CA 1
ATOM 9592 C C . GLY C 1 354 ? 36.184 33.933 3.125 1.00 24.23 348 GLY C C 1
ATOM 9593 O O . GLY C 1 354 ? 35.260 34.754 3.091 1.00 24.46 348 GLY C O 1
ATOM 9594 N N . LEU C 1 355 ? 37.133 33.877 2.183 1.00 22.90 349 LEU C N 1
ATOM 9595 C CA . LEU C 1 355 ? 37.261 34.919 1.158 1.00 23.77 349 LEU C CA 1
ATOM 9596 C C . LEU C 1 355 ? 36.101 34.947 0.171 1.00 22.46 349 LEU C C 1
ATOM 9597 O O . LEU C 1 355 ? 35.755 36.018 -0.342 1.00 25.33 349 LEU C O 1
ATOM 9602 N N . VAL C 1 356 ? 35.489 33.802 -0.112 1.00 19.78 350 VAL C N 1
ATOM 9603 C CA . VAL C 1 356 ? 34.349 33.793 -1.022 1.00 26.27 350 VAL C CA 1
ATOM 9604 C C . VAL C 1 356 ? 33.170 34.526 -0.396 1.00 24.23 350 VAL C C 1
ATOM 9605 O O . VAL C 1 356 ? 32.578 35.426 -1.004 1.00 22.48 350 VAL C O 1
ATOM 9609 N N . GLU C 1 357 ? 32.826 34.162 0.840 1.00 25.30 351 GLU C N 1
ATOM 9610 C CA . GLU C 1 357 ? 31.703 34.794 1.521 1.00 27.52 351 GLU C CA 1
ATOM 9611 C C . GLU C 1 357 ? 31.989 36.258 1.832 1.00 25.96 351 GLU C C 1
ATOM 9612 O O . GLU C 1 357 ? 31.094 37.105 1.723 1.00 26.09 351 GLU C O 1
ATOM 9618 N N . ARG C 1 358 ? 33.226 36.574 2.225 1.00 27.14 352 ARG C N 1
ATOM 9619 C CA . ARG C 1 358 ? 33.585 37.966 2.479 1.00 29.42 352 ARG C CA 1
ATOM 9620 C C . ARG C 1 358 ? 33.385 38.824 1.235 1.00 27.03 352 ARG C C 1
ATOM 9621 O O . ARG C 1 358 ? 32.898 39.958 1.323 1.00 25.40 352 ARG C O 1
ATOM 9629 N N . THR C 1 359 ? 33.766 38.302 0.067 1.00 23.86 353 THR C N 1
ATOM 9630 C CA . THR C 1 359 ? 33.556 39.037 -1.177 1.00 22.84 353 THR C CA 1
ATOM 9631 C C . THR C 1 359 ? 32.071 39.234 -1.452 1.00 23.15 353 THR C C 1
ATOM 9632 O O . THR C 1 359 ? 31.643 40.321 -1.856 1.00 25.14 353 THR C O 1
ATOM 9636 N N . ARG C 1 360 ? 31.269 38.188 -1.237 1.00 21.37 354 ARG C N 1
ATOM 9637 C CA . ARG C 1 360 ? 29.836 38.277 -1.497 1.00 26.73 354 ARG C CA 1
ATOM 9638 C C . ARG C 1 360 ? 29.144 39.245 -0.545 1.00 27.03 354 ARG C C 1
ATOM 9639 O O . ARG C 1 360 ? 28.302 40.045 -0.970 1.00 22.49 354 ARG C O 1
ATOM 9647 N N . ASP C 1 361 ? 29.476 39.191 0.744 1.00 23.70 355 ASP C N 1
ATOM 9648 C CA . ASP C 1 361 ? 28.685 39.889 1.748 1.00 26.90 355 ASP C CA 1
ATOM 9649 C C . ASP C 1 361 ? 29.300 41.196 2.225 1.00 26.51 355 ASP C C 1
ATOM 9650 O O . ASP C 1 361 ? 28.565 42.054 2.726 1.00 25.30 355 ASP C O 1
ATOM 9655 N N . GLU C 1 362 ? 30.617 41.375 2.096 1.00 22.04 356 GLU C N 1
ATOM 9656 C CA . GLU C 1 362 ? 31.275 42.551 2.662 1.00 24.95 356 GLU C CA 1
ATOM 9657 C C . GLU C 1 362 ? 32.001 43.378 1.608 1.00 24.28 356 GLU C C 1
ATOM 9658 O O . GLU C 1 362 ? 31.547 44.479 1.288 1.00 27.18 356 GLU C O 1
ATOM 9664 N N . THR C 1 363 ? 33.120 42.892 1.062 1.00 23.40 357 THR C N 1
ATOM 9665 C CA . THR C 1 363 ? 33.957 43.737 0.212 1.00 22.51 357 THR C CA 1
ATOM 9666 C C . THR C 1 363 ? 33.298 44.042 -1.127 1.00 23.78 357 THR C C 1
ATOM 9667 O O . THR C 1 363 ? 33.493 45.132 -1.676 1.00 24.85 357 THR C O 1
ATOM 9671 N N . GLY C 1 364 ? 32.533 43.101 -1.671 1.00 19.74 358 GLY C N 1
ATOM 9672 C CA . GLY C 1 364 ? 31.814 43.321 -2.903 1.00 22.11 358 GLY C CA 1
ATOM 9673 C C . GLY C 1 364 ? 30.831 44.471 -2.794 1.00 25.88 358 GLY C C 1
ATOM 9674 O O . GLY C 1 364 ? 30.893 45.444 -3.553 1.00 26.20 358 GLY C O 1
ATOM 9675 N N . PRO C 1 365 ? 29.885 44.366 -1.854 1.00 23.16 359 PRO C N 1
ATOM 9676 C CA . PRO C 1 365 ? 28.981 45.501 -1.604 1.00 26.45 359 PRO C CA 1
ATOM 9677 C C . PRO C 1 365 ? 29.696 46.800 -1.267 1.00 23.63 359 PRO C C 1
ATOM 9678 O O . PRO C 1 365 ? 29.269 47.866 -1.728 1.00 27.66 359 PRO C O 1
ATOM 9682 N N . TYR C 1 366 ? 30.769 46.750 -0.471 1.00 24.13 360 TYR C N 1
ATOM 9683 C CA . TYR C 1 366 ? 31.498 47.975 -0.147 1.00 25.12 360 TYR C CA 1
ATOM 9684 C C . TYR C 1 366 ? 32.103 48.616 -1.390 1.00 27.38 360 TYR C C 1
ATOM 9685 O O . TYR C 1 366 ? 32.069 49.843 -1.541 1.00 23.27 360 TYR C O 1
ATOM 9694 N N . LEU C 1 367 ? 32.674 47.806 -2.284 1.00 23.33 361 LEU C N 1
ATOM 9695 C CA . LEU C 1 367 ? 33.237 48.354 -3.514 1.00 23.79 361 LEU C CA 1
ATOM 9696 C C . LEU C 1 367 ? 32.161 49.044 -4.343 1.00 25.96 361 LEU C C 1
ATOM 9697 O O . LEU C 1 367 ? 32.391 50.127 -4.894 1.00 26.96 361 LEU C O 1
ATOM 9702 N N . ALA C 1 368 ? 30.981 48.429 -4.443 1.00 24.52 362 ALA C N 1
ATOM 9703 C CA . ALA C 1 368 ? 29.857 49.069 -5.119 1.00 27.43 362 ALA C CA 1
ATOM 9704 C C . ALA C 1 368 ? 29.521 50.405 -4.467 1.00 27.24 362 ALA C C 1
ATOM 9705 O O . ALA C 1 368 ? 29.315 51.413 -5.154 1.00 26.44 362 ALA C O 1
ATOM 9707 N N . GLN C 1 369 ? 29.448 50.424 -3.133 1.00 26.36 363 GLN C N 1
ATOM 9708 C CA . GLN C 1 369 ? 29.157 51.662 -2.416 1.00 24.63 363 GLN C CA 1
ATOM 9709 C C . GLN C 1 369 ? 30.244 52.704 -2.646 1.00 28.61 363 GLN C C 1
ATOM 9710 O O . GLN C 1 369 ? 29.948 53.887 -2.852 1.00 25.49 363 GLN C O 1
ATOM 9716 N N . ALA C 1 370 ? 31.509 52.282 -2.623 1.00 21.40 364 ALA C N 1
ATOM 9717 C CA . ALA C 1 370 ? 32.609 53.218 -2.839 1.00 28.71 364 ALA C CA 1
ATOM 9718 C C . ALA C 1 370 ? 32.630 53.734 -4.274 1.00 25.63 364 ALA C C 1
ATOM 9719 O O . ALA C 1 370 ? 32.798 54.936 -4.509 1.00 26.48 364 ALA C O 1
ATOM 9721 N N . LEU C 1 371 ? 32.462 52.836 -5.251 1.00 27.00 365 LEU C N 1
ATOM 9722 C CA . LEU C 1 371 ? 32.467 53.254 -6.650 1.00 26.82 365 LEU C CA 1
ATOM 9723 C C . LEU C 1 371 ? 31.304 54.185 -6.965 1.00 27.09 365 LEU C C 1
ATOM 9724 O O . LEU C 1 371 ? 31.436 55.077 -7.811 1.00 28.51 365 LEU C O 1
ATOM 9729 N N . ALA C 1 372 ? 30.162 53.994 -6.298 1.00 25.63 366 ALA C N 1
ATOM 9730 C CA . ALA C 1 372 ? 29.001 54.841 -6.547 1.00 27.93 366 ALA C CA 1
ATOM 9731 C C . ALA C 1 372 ? 29.265 56.296 -6.180 1.00 26.36 366 ALA C C 1
ATOM 9732 O O . ALA C 1 372 ? 28.612 57.197 -6.717 1.00 30.38 366 ALA C O 1
ATOM 9734 N N . SER C 1 373 ? 30.204 56.550 -5.264 1.00 25.14 367 SER C N 1
ATOM 9735 C CA . SER C 1 373 ? 30.547 57.924 -4.913 1.00 29.28 367 SER C CA 1
ATOM 9736 C C . SER C 1 373 ? 31.192 58.680 -6.069 1.00 31.46 367 SER C C 1
ATOM 9737 O O . SER C 1 373 ? 31.268 59.912 -6.020 1.00 31.08 367 SER C O 1
ATOM 9740 N N . LEU C 1 374 ? 31.656 57.975 -7.102 1.00 26.64 368 LEU C N 1
ATOM 9741 C CA . LEU C 1 374 ? 32.195 58.615 -8.295 1.00 28.82 368 LEU C CA 1
ATOM 9742 C C . LEU C 1 374 ? 31.107 59.068 -9.257 1.00 28.25 368 LEU C C 1
ATOM 9743 O O . LEU C 1 374 ? 31.417 59.751 -10.240 1.00 27.97 368 LEU C O 1
ATOM 9748 N N . ASN C 1 375 ? 29.849 58.701 -8.995 1.00 26.98 369 ASN C N 1
ATOM 9749 C CA . ASN C 1 375 ? 28.763 58.966 -9.933 1.00 31.24 369 ASN C CA 1
ATOM 9750 C C . ASN C 1 375 ? 28.593 60.454 -10.216 1.00 32.92 369 ASN C C 1
ATOM 9751 O O . ASN C 1 375 ? 28.127 60.826 -11.299 1.00 31.62 369 ASN C O 1
ATOM 9756 N N . ASP C 1 376 ? 28.952 61.316 -9.265 1.00 29.87 370 ASP C N 1
ATOM 9757 C CA . ASP C 1 376 ? 28.790 62.754 -9.442 1.00 32.44 370 ASP C CA 1
ATOM 9758 C C . ASP C 1 376 ? 29.936 63.402 -10.210 1.00 34.88 370 ASP C C 1
ATOM 9759 O O . ASP C 1 376 ? 29.864 64.602 -10.497 1.00 32.84 370 ASP C O 1
ATOM 9764 N N . HIS C 1 377 ? 30.978 62.652 -10.553 1.00 30.93 371 HIS C N 1
ATOM 9765 C CA . HIS C 1 377 ? 32.101 63.245 -11.261 1.00 28.83 371 HIS C CA 1
ATOM 9766 C C . HIS C 1 377 ? 31.691 63.642 -12.679 1.00 31.00 371 HIS C C 1
ATOM 9767 O O . HIS C 1 377 ? 30.971 62.896 -13.352 1.00 28.96 371 HIS C O 1
ATOM 9774 N N . PRO C 1 378 ? 32.136 64.806 -13.161 1.00 30.85 372 PRO C N 1
ATOM 9775 C CA . PRO C 1 378 ? 31.748 65.244 -14.515 1.00 32.27 372 PRO C CA 1
ATOM 9776 C C . PRO C 1 378 ? 32.212 64.319 -15.631 1.00 29.09 372 PRO C C 1
ATOM 9777 O O . PRO C 1 378 ? 31.656 64.386 -16.734 1.00 31.95 372 PRO C O 1
ATOM 9781 N N . LEU C 1 379 ? 33.206 63.464 -15.390 1.00 27.98 373 LEU C N 1
ATOM 9782 C CA . LEU C 1 379 ? 33.716 62.565 -16.418 1.00 26.11 373 LEU C CA 1
ATOM 9783 C C . LEU C 1 379 ? 33.075 61.183 -16.394 1.00 26.10 373 LEU C C 1
ATOM 9784 O O . LEU C 1 379 ? 33.274 60.413 -17.340 1.00 21.86 373 LEU C O 1
ATOM 9789 N N . VAL C 1 380 ? 32.318 60.848 -15.355 1.00 21.77 374 VAL C N 1
ATOM 9790 C CA . VAL C 1 380 ? 31.879 59.475 -15.125 1.00 24.06 374 VAL C CA 1
ATOM 9791 C C . VAL C 1 380 ? 30.498 59.277 -15.740 1.00 29.61 374 VAL C C 1
ATOM 9792 O O . VAL C 1 380 ? 29.543 59.976 -15.385 1.00 28.41 374 VAL C O 1
ATOM 9796 N N . GLY C 1 381 ? 30.393 58.319 -16.659 1.00 24.73 375 GLY C N 1
ATOM 9797 C CA . GLY C 1 381 ? 29.125 58.012 -17.294 1.00 25.94 375 GLY C CA 1
ATOM 9798 C C . GLY C 1 381 ? 28.359 56.895 -16.615 1.00 31.56 375 GLY C C 1
ATOM 9799 O O . GLY C 1 381 ? 27.126 56.857 -16.669 1.00 31.85 375 GLY C O 1
ATOM 9800 N N . GLU C 1 382 ? 29.084 55.986 -15.968 1.00 26.08 376 GLU C N 1
ATOM 9801 C CA . GLU C 1 382 ? 28.497 54.817 -15.328 1.00 28.99 376 GLU C CA 1
ATOM 9802 C C . GLU C 1 382 ? 29.576 54.125 -14.513 1.00 28.34 376 GLU C C 1
ATOM 9803 O O . GLU C 1 382 ? 30.730 54.054 -14.943 1.00 29.78 376 GLU C O 1
ATOM 9809 N N . VAL C 1 383 ? 29.197 53.622 -13.342 1.00 25.92 377 VAL C N 1
ATOM 9810 C CA . VAL C 1 383 ? 30.009 52.671 -12.597 1.00 23.51 377 VAL C CA 1
ATOM 9811 C C . VAL C 1 383 ? 29.187 51.406 -12.402 1.00 24.57 377 VAL C C 1
ATOM 9812 O O . VAL C 1 383 ? 27.963 51.464 -12.237 1.00 27.03 377 VAL C O 1
ATOM 9816 N N . ARG C 1 384 ? 29.860 50.261 -12.457 1.00 23.36 378 ARG C N 1
ATOM 9817 C CA . ARG C 1 384 ? 29.213 48.973 -12.271 1.00 26.33 378 ARG C CA 1
ATOM 9818 C C . ARG C 1 384 ? 30.218 48.028 -11.636 1.00 27.12 378 ARG C C 1
ATOM 9819 O O . ARG C 1 384 ? 31.428 48.162 -11.840 1.00 22.80 378 ARG C O 1
ATOM 9827 N N . SER C 1 385 ? 29.710 47.072 -10.867 1.00 22.82 379 SER C N 1
ATOM 9828 C CA . SER C 1 385 ? 30.589 46.113 -10.218 1.00 25.94 379 SER C CA 1
ATOM 9829 C C . SER C 1 385 ? 29.776 44.915 -9.759 1.00 23.21 379 SER C C 1
ATOM 9830 O O . SER C 1 385 ? 28.553 44.985 -9.608 1.00 22.80 379 SER C O 1
ATOM 9833 N N . LEU C 1 386 ? 30.483 43.810 -9.547 1.00 21.68 380 LEU C N 1
ATOM 9834 C CA . LEU C 1 386 ? 29.915 42.601 -8.971 1.00 21.87 380 LEU C CA 1
ATOM 9835 C C . LEU C 1 386 ? 31.039 41.893 -8.235 1.00 20.73 380 LEU C C 1
ATOM 9836 O O . LEU C 1 386 ? 32.077 41.598 -8.834 1.00 22.16 380 LEU C O 1
ATOM 9841 N N . GLY C 1 387 ? 30.831 41.620 -6.950 1.00 20.40 381 GLY C N 1
ATOM 9842 C CA . GLY C 1 387 ? 31.947 41.189 -6.127 1.00 22.46 381 GLY C CA 1
ATOM 9843 C C . GLY C 1 387 ? 33.061 42.217 -6.162 1.00 23.85 381 GLY C C 1
ATOM 9844 O O . GLY C 1 387 ? 32.827 43.427 -6.070 1.00 25.24 381 GLY C O 1
ATOM 9845 N N . LEU C 1 388 ? 34.295 41.737 -6.312 1.00 21.51 382 LEU C N 1
ATOM 9846 C CA . LEU C 1 388 ? 35.470 42.605 -6.383 1.00 22.49 382 LEU C CA 1
ATOM 9847 C C . LEU C 1 388 ? 35.990 42.757 -7.808 1.00 24.25 382 LEU C C 1
ATOM 9848 O O . LEU C 1 388 ? 37.200 42.728 -8.048 1.00 23.14 382 LEU C O 1
ATOM 9853 N N . ILE C 1 389 ? 35.090 42.917 -8.775 1.00 22.05 383 ILE C N 1
ATOM 9854 C CA . ILE C 1 389 ? 35.440 43.334 -10.127 1.00 21.34 383 ILE C CA 1
ATOM 9855 C C . ILE C 1 389 ? 34.547 44.515 -10.488 1.00 21.18 383 ILE C C 1
ATOM 9856 O O . ILE C 1 389 ? 33.362 44.535 -10.140 1.00 20.30 383 ILE C O 1
ATOM 9861 N N . GLY C 1 390 ? 35.128 45.528 -11.130 1.00 20.85 384 GLY C N 1
ATOM 9862 C CA . GLY C 1 390 ? 34.379 46.746 -11.385 1.00 21.67 384 GLY C CA 1
ATOM 9863 C C . GLY C 1 390 ? 34.946 47.537 -12.542 1.00 22.43 384 GLY C C 1
ATOM 9864 O O . GLY C 1 390 ? 36.045 47.271 -13.033 1.00 21.09 384 GLY C O 1
ATOM 9865 N N . ALA C 1 391 ? 34.173 48.539 -12.963 1.00 21.65 385 ALA C N 1
ATOM 9866 C CA . ALA C 1 391 ? 34.508 49.341 -14.131 1.00 22.72 385 ALA C CA 1
ATOM 9867 C C . ALA C 1 391 ? 33.953 50.749 -13.966 1.00 23.83 385 ALA C C 1
ATOM 9868 O O . ALA C 1 391 ? 32.865 50.932 -13.413 1.00 19.83 385 ALA C O 1
ATOM 9870 N N . VAL C 1 392 ? 34.710 51.737 -14.441 1.00 24.12 386 VAL C N 1
ATOM 9871 C CA . VAL C 1 392 ? 34.280 53.133 -14.473 1.00 25.28 386 VAL C CA 1
ATOM 9872 C C . VAL C 1 392 ? 34.321 53.607 -15.921 1.00 23.85 386 VAL C C 1
ATOM 9873 O O . VAL C 1 392 ? 35.373 53.541 -16.570 1.00 25.59 386 VAL C O 1
ATOM 9877 N N . GLU C 1 393 ? 33.188 54.101 -16.420 1.00 22.46 387 GLU C N 1
ATOM 9878 C CA . GLU C 1 393 ? 33.090 54.579 -17.794 1.00 24.97 387 GLU C CA 1
ATOM 9879 C C . GLU C 1 393 ? 33.431 56.063 -17.860 1.00 25.80 387 GLU C C 1
ATOM 9880 O O . GLU C 1 393 ? 32.904 56.863 -17.080 1.00 24.05 387 GLU C O 1
ATOM 9886 N N . ILE C 1 394 ? 34.308 56.425 -18.794 1.00 24.71 388 ILE C N 1
ATOM 9887 C CA . ILE C 1 394 ? 34.688 57.814 -19.033 1.00 23.53 388 ILE C CA 1
ATOM 9888 C C . ILE C 1 394 ? 33.920 58.323 -20.245 1.00 27.43 388 ILE C C 1
ATOM 9889 O O . ILE C 1 394 ? 33.980 57.720 -21.325 1.00 25.45 388 ILE C O 1
ATOM 9894 N N . VAL C 1 395 ? 33.204 59.434 -20.075 1.00 25.54 389 VAL C N 1
ATOM 9895 C CA . VAL C 1 395 ? 32.402 60.026 -21.139 1.00 22.96 389 VAL C CA 1
ATOM 9896 C C . VAL C 1 395 ? 32.709 61.514 -21.225 1.00 26.59 389 VAL C C 1
ATOM 9897 O O . VAL C 1 395 ? 33.130 62.139 -20.246 1.00 24.12 389 VAL C O 1
ATOM 9901 N N . ARG C 1 396 ? 32.488 62.086 -22.410 1.00 24.92 390 ARG C N 1
ATOM 9902 C CA . ARG C 1 396 ? 32.642 63.522 -22.604 1.00 27.19 390 ARG C CA 1
ATOM 9903 C C . ARG C 1 396 ? 31.367 64.305 -22.317 1.00 23.80 390 ARG C C 1
ATOM 9904 O O . ARG C 1 396 ? 31.406 65.540 -22.316 1.00 28.32 390 ARG C O 1
ATOM 9912 N N . GLU C 1 397 ? 30.247 63.628 -22.078 1.00 25.26 391 GLU C N 1
ATOM 9913 C CA . GLU C 1 397 ? 28.977 64.312 -21.857 1.00 27.57 391 GLU C CA 1
ATOM 9914 C C . GLU C 1 397 ? 28.159 63.505 -20.860 1.00 31.88 391 GLU C C 1
ATOM 9915 O O . GLU C 1 397 ? 27.786 62.363 -21.145 1.00 26.00 391 GLU C O 1
ATOM 9921 N N . LYS C 1 398 ? 27.898 64.102 -19.696 1.00 32.44 392 LYS C N 1
ATOM 9922 C CA . LYS C 1 398 ? 27.131 63.446 -18.644 1.00 31.99 392 LYS C CA 1
ATOM 9923 C C . LYS C 1 398 ? 25.776 62.981 -19.163 1.00 29.66 392 LYS C C 1
ATOM 9924 O O . LYS C 1 398 ? 25.139 63.654 -19.976 1.00 31.04 392 LYS C O 1
ATOM 9930 N N . GLY C 1 399 ? 25.338 61.820 -18.681 1.00 28.44 393 GLY C N 1
ATOM 9931 C CA . GLY C 1 399 ? 24.058 61.266 -19.075 1.00 28.97 393 GLY C CA 1
ATOM 9932 C C . GLY C 1 399 ? 24.015 60.638 -20.449 1.00 28.96 393 GLY C C 1
ATOM 9933 O O . GLY C 1 399 ? 22.920 60.337 -20.939 1.00 30.24 393 GLY C O 1
ATOM 9934 N N . THR C 1 400 ? 25.164 60.437 -21.091 1.00 28.37 394 THR C N 1
ATOM 9935 C CA . THR C 1 400 ? 25.261 59.793 -22.395 1.00 25.18 394 THR C CA 1
ATOM 9936 C C . THR C 1 400 ? 26.368 58.747 -22.343 1.00 26.97 394 THR C C 1
ATOM 9937 O O . THR C 1 400 ? 27.044 58.576 -21.323 1.00 23.47 394 THR C O 1
ATOM 9941 N N . ASN C 1 401 ? 26.554 58.031 -23.453 1.00 26.36 395 ASN C N 1
ATOM 9942 C CA . ASN C 1 401 ? 27.736 57.199 -23.635 1.00 26.97 395 ASN C CA 1
ATOM 9943 C C . ASN C 1 401 ? 28.694 57.798 -24.660 1.00 27.66 395 ASN C C 1
ATOM 9944 O O . ASN C 1 401 ? 29.517 57.078 -25.235 1.00 25.63 395 ASN C O 1
ATOM 9949 N N . HIS C 1 402 ? 28.600 59.104 -24.895 1.00 27.89 396 HIS C N 1
ATOM 9950 C CA . HIS C 1 402 ? 29.471 59.762 -25.857 1.00 28.05 396 HIS C CA 1
ATOM 9951 C C . HIS C 1 402 ? 30.900 59.802 -25.333 1.00 27.06 396 HIS C C 1
ATOM 9952 O O . HIS C 1 402 ? 31.140 60.098 -24.159 1.00 24.59 396 HIS C O 1
ATOM 9959 N N . ARG C 1 403 ? 31.851 59.516 -26.215 1.00 24.16 397 ARG C N 1
ATOM 9960 C CA . ARG C 1 403 ? 33.251 59.390 -25.846 1.00 22.49 397 ARG C CA 1
ATOM 9961 C C . ARG C 1 403 ? 34.047 60.564 -26.402 1.00 31.99 397 ARG C C 1
ATOM 9962 O O . ARG C 1 403 ? 33.679 61.165 -27.417 1.00 29.05 397 ARG C O 1
ATOM 9970 N N . PHE C 1 404 ? 35.149 60.878 -25.723 1.00 24.28 398 PHE C N 1
ATOM 9971 C CA . PHE C 1 404 ? 36.010 61.973 -26.147 1.00 30.15 398 PHE C CA 1
ATOM 9972 C C . PHE C 1 404 ? 36.554 61.724 -27.549 1.00 29.19 398 PHE C C 1
ATOM 9973 O O . PHE C 1 404 ? 36.969 60.611 -27.885 1.00 29.13 398 PHE C O 1
ATOM 9981 N N . LEU C 1 405 ? 36.535 62.775 -28.369 1.00 25.44 399 LEU C N 1
ATOM 9982 C CA . LEU C 1 405 ? 36.923 62.747 -29.777 1.00 28.59 399 LEU C CA 1
ATOM 9983 C C . LEU C 1 405 ? 36.055 61.808 -30.608 1.00 30.28 399 LEU C C 1
ATOM 9984 O O . LEU C 1 405 ? 36.384 61.541 -31.771 1.00 31.81 399 LEU C O 1
ATOM 9989 N N . ASP C 1 406 ? 34.939 61.330 -30.052 1.00 30.13 400 ASP C N 1
ATOM 9990 C CA . ASP C 1 406 ? 34.129 60.278 -30.670 1.00 32.96 400 ASP C CA 1
ATOM 9991 C C . ASP C 1 406 ? 35.006 59.131 -31.166 1.00 35.93 400 ASP C C 1
ATOM 9992 O O . ASP C 1 406 ? 34.806 58.589 -32.256 1.00 38.51 400 ASP C O 1
ATOM 9997 N N . LYS C 1 407 ? 35.991 58.759 -30.346 1.00 33.75 401 LYS C N 1
ATOM 9998 C CA . LYS C 1 407 ? 37.003 57.774 -30.729 1.00 34.30 401 LYS C CA 1
ATOM 9999 C C . LYS C 1 407 ? 37.409 57.051 -29.443 1.00 31.12 401 LYS C C 1
ATOM 10000 O O . LYS C 1 407 ? 38.363 57.443 -28.767 1.00 29.29 401 LYS C O 1
ATOM 10006 N N . GLU C 1 408 ? 36.645 56.011 -29.112 1.00 33.17 402 GLU C N 1
ATOM 10007 C CA . GLU C 1 408 ? 36.866 55.223 -27.907 1.00 30.02 402 GLU C CA 1
ATOM 10008 C C . GLU C 1 408 ? 38.321 54.794 -27.786 1.00 32.89 402 GLU C C 1
ATOM 10009 O O . GLU C 1 408 ? 38.916 54.288 -28.742 1.00 32.81 402 GLU C O 1
ATOM 10015 N N . GLY C 1 409 ? 38.897 55.015 -26.605 1.00 30.34 403 GLY C N 1
ATOM 10016 C CA . GLY C 1 409 ? 40.258 54.605 -26.321 1.00 28.29 403 GLY C CA 1
ATOM 10017 C C . GLY C 1 409 ? 41.265 55.727 -26.231 1.00 31.84 403 GLY C C 1
ATOM 10018 O O . GLY C 1 409 ? 42.456 55.448 -26.057 1.00 33.38 403 GLY C O 1
ATOM 10019 N N . GLU C 1 410 ? 40.840 56.979 -26.360 1.00 30.22 404 GLU C N 1
ATOM 10020 C CA . GLU C 1 410 ? 41.735 58.108 -26.162 1.00 31.13 404 GLU C CA 1
ATOM 10021 C C . GLU C 1 410 ? 41.747 58.553 -24.703 1.00 34.40 404 GLU C C 1
ATOM 10022 O O . GLU C 1 410 ? 42.812 58.826 -24.137 1.00 32.06 404 GLU C O 1
ATOM 10028 N N . ALA C 1 411 ? 40.566 58.626 -24.083 1.00 27.13 405 ALA C N 1
ATOM 10029 C CA . ALA C 1 411 ? 40.476 59.102 -22.706 1.00 27.21 405 ALA C CA 1
ATOM 10030 C C . ALA C 1 411 ? 41.017 58.069 -21.724 1.00 30.26 405 ALA C C 1
ATOM 10031 O O . ALA C 1 411 ? 41.678 58.426 -20.742 1.00 28.22 405 ALA C O 1
ATOM 10033 N N . GLY C 1 412 ? 40.737 56.791 -21.969 1.00 26.36 406 GLY C N 1
ATOM 10034 C CA . GLY C 1 412 ? 41.144 55.711 -21.098 1.00 25.76 406 GLY C CA 1
ATOM 10035 C C . GLY C 1 412 ? 42.592 55.744 -20.645 1.00 26.48 406 GLY C C 1
ATOM 10036 O O . GLY C 1 412 ? 42.883 55.870 -19.452 1.00 24.21 406 GLY C O 1
ATOM 10037 N N . PRO C 1 413 ? 43.530 55.606 -21.588 1.00 26.58 407 PRO C N 1
ATOM 10038 C CA . PRO C 1 413 ? 44.955 55.565 -21.208 1.00 26.09 407 PRO C CA 1
ATOM 10039 C C . PRO C 1 413 ? 45.433 56.781 -20.430 1.00 27.70 407 PRO C C 1
ATOM 10040 O O . PRO C 1 413 ? 46.319 56.645 -19.577 1.00 24.48 407 PRO C O 1
ATOM 10044 N N . ILE C 1 414 ? 44.883 57.966 -20.701 1.00 24.03 408 ILE C N 1
ATOM 10045 C CA . ILE C 1 414 ? 45.305 59.164 -19.979 1.00 24.75 408 ILE C CA 1
ATOM 10046 C C . ILE C 1 414 ? 44.940 59.061 -18.502 1.00 24.70 408 ILE C C 1
ATOM 10047 O O . ILE C 1 414 ? 45.763 59.345 -17.622 1.00 27.70 408 ILE C O 1
ATOM 10052 N N . VAL C 1 415 ? 43.705 58.647 -18.204 1.00 26.53 409 VAL C N 1
ATOM 10053 C CA . VAL C 1 415 ? 43.298 58.475 -16.811 1.00 26.44 409 VAL C CA 1
ATOM 10054 C C . VAL C 1 415 ? 44.082 57.342 -16.160 1.00 24.19 409 VAL C C 1
ATOM 10055 O O . VAL C 1 415 ? 44.529 57.458 -15.012 1.00 27.21 409 VAL C O 1
ATOM 10059 N N . ARG C 1 416 ? 44.248 56.226 -16.876 1.00 22.87 410 ARG C N 1
ATOM 10060 C CA . ARG C 1 416 ? 45.020 55.100 -16.356 1.00 24.21 410 ARG C CA 1
ATOM 10061 C C . ARG C 1 416 ? 46.417 55.534 -15.930 1.00 27.56 410 ARG C C 1
ATOM 10062 O O . ARG C 1 416 ? 46.870 55.215 -14.824 1.00 27.69 410 ARG C O 1
ATOM 10070 N N . ASP C 1 417 ? 47.125 56.251 -16.808 1.00 26.39 411 ASP C N 1
ATOM 10071 C CA . ASP C 1 417 ? 48.495 56.652 -16.503 1.00 27.36 411 ASP C CA 1
ATOM 10072 C C . ASP C 1 417 ? 48.548 57.572 -15.291 1.00 29.73 411 ASP C C 1
ATOM 10073 O O . ASP C 1 417 ? 49.514 57.529 -14.519 1.00 28.58 411 ASP C O 1
ATOM 10078 N N . LEU C 1 418 ? 47.523 58.405 -15.103 1.00 24.98 412 LEU C N 1
ATOM 10079 C CA . LEU C 1 418 ? 47.473 59.252 -13.918 1.00 26.22 412 LEU C CA 1
ATOM 10080 C C . LEU C 1 418 ? 47.223 58.425 -12.662 1.00 28.84 412 LEU C C 1
ATOM 10081 O O . LEU C 1 418 ? 47.789 58.715 -11.601 1.00 29.11 412 LEU C O 1
ATOM 10086 N N . CYS C 1 419 ? 46.362 57.407 -12.759 1.00 22.66 413 CYS C N 1
ATOM 10087 C CA . CYS C 1 419 ? 46.173 56.474 -11.650 1.00 25.70 413 CYS C CA 1
ATOM 10088 C C . CYS C 1 419 ? 47.490 55.831 -11.235 1.00 26.68 413 CYS C C 1
ATOM 10089 O O . CYS C 1 419 ? 47.826 55.786 -10.046 1.00 26.02 413 CYS C O 1
ATOM 10092 N N . ILE C 1 420 ? 48.249 55.320 -12.206 1.00 23.89 414 ILE C N 1
ATOM 10093 C CA . ILE C 1 420 ? 49.499 54.634 -11.891 1.00 26.35 414 ILE C CA 1
ATOM 10094 C C . ILE C 1 420 ? 50.503 55.604 -11.280 1.00 30.82 414 ILE C C 1
ATOM 10095 O O . ILE C 1 420 ? 51.225 55.258 -10.337 1.00 27.06 414 ILE C O 1
ATOM 10100 N N . LYS C 1 421 ? 50.564 56.833 -11.804 1.00 29.65 415 LYS C N 1
ATOM 10101 C CA . LYS C 1 421 ? 51.426 57.852 -11.210 1.00 33.50 415 LYS C CA 1
ATOM 10102 C C . LYS C 1 421 ? 51.032 58.129 -9.764 1.00 29.90 415 LYS C C 1
ATOM 10103 O O . LYS C 1 421 ? 51.895 58.331 -8.900 1.00 34.52 415 LYS C O 1
ATOM 10109 N N . ASN C 1 422 ? 49.734 58.108 -9.479 1.00 26.94 416 ASN C N 1
ATOM 10110 C CA . ASN C 1 422 ? 49.203 58.393 -8.155 1.00 29.64 416 ASN C CA 1
ATOM 10111 C C . ASN C 1 422 ? 49.197 57.173 -7.237 1.00 29.15 416 ASN C C 1
ATOM 10112 O O . ASN C 1 422 ? 48.628 57.238 -6.141 1.00 30.97 416 ASN C O 1
ATOM 10117 N N . GLY C 1 423 ? 49.809 56.072 -7.654 1.00 28.09 417 GLY C N 1
ATOM 10118 C CA . GLY C 1 423 ? 50.002 54.925 -6.792 1.00 31.67 417 GLY C CA 1
ATOM 10119 C C . GLY C 1 423 ? 48.958 53.835 -6.881 1.00 25.57 417 GLY C C 1
ATOM 10120 O O . GLY C 1 423 ? 48.826 53.058 -5.928 1.00 24.77 417 GLY C O 1
ATOM 10121 N N . LEU C 1 424 ? 48.220 53.744 -7.986 1.00 26.75 418 LEU C N 1
ATOM 10122 C CA . LEU C 1 424 ? 47.193 52.724 -8.152 1.00 22.71 418 LEU C CA 1
ATOM 10123 C C . LEU C 1 424 ? 47.344 52.097 -9.526 1.00 28.95 418 LEU C C 1
ATOM 10124 O O . LEU C 1 424 ? 47.276 52.796 -10.542 1.00 22.56 418 LEU C O 1
ATOM 10129 N N . MET C 1 425 ? 47.524 50.780 -9.557 1.00 23.39 419 MET C N 1
ATOM 10130 C CA . MET C 1 425 ? 47.524 50.030 -10.806 1.00 24.97 419 MET C CA 1
ATOM 10131 C C . MET C 1 425 ? 46.087 49.663 -11.151 1.00 23.70 419 MET C C 1
ATOM 10132 O O . MET C 1 425 ? 45.478 48.813 -10.494 1.00 24.11 419 MET C O 1
ATOM 10137 N N . VAL C 1 426 ? 45.547 50.313 -12.180 1.00 24.12 420 VAL C N 1
ATOM 10138 C CA . VAL C 1 426 ? 44.309 49.902 -12.822 1.00 23.76 420 VAL C CA 1
ATOM 10139 C C . VAL C 1 426 ? 44.559 49.948 -14.320 1.00 27.87 420 VAL C C 1
ATOM 10140 O O . VAL C 1 426 ? 45.522 50.554 -14.792 1.00 29.01 420 VAL C O 1
ATOM 10144 N N . ARG C 1 427 ? 43.688 49.287 -15.069 1.00 24.47 421 ARG C N 1
ATOM 10145 C CA . ARG C 1 427 ? 43.837 49.214 -16.511 1.00 21.99 421 ARG C CA 1
ATOM 10146 C C . ARG C 1 427 ? 42.725 49.989 -17.197 1.00 26.29 421 ARG C C 1
ATOM 10147 O O . ARG C 1 427 ? 41.615 50.121 -16.673 1.00 22.82 421 ARG C O 1
ATOM 10155 N N . ALA C 1 428 ? 43.045 50.516 -18.370 1.00 23.97 422 ALA C N 1
ATOM 10156 C CA . ALA C 1 428 ? 42.065 51.145 -19.238 1.00 26.46 422 ALA C CA 1
ATOM 10157 C C . ALA C 1 428 ? 41.747 50.181 -20.371 1.00 21.75 422 ALA C C 1
ATOM 10158 O O . ALA C 1 428 ? 42.632 49.823 -21.156 1.00 26.20 422 ALA C O 1
ATOM 10160 N N . ILE C 1 429 ? 40.496 49.748 -20.440 1.00 25.36 423 ILE C N 1
ATOM 10161 C CA . ILE C 1 429 ? 39.986 48.988 -21.571 1.00 24.80 423 ILE C CA 1
ATOM 10162 C C . ILE C 1 429 ? 39.028 49.914 -22.300 1.00 25.83 423 ILE C C 1
ATOM 10163 O O . ILE C 1 429 ? 37.957 50.249 -21.777 1.00 24.45 423 ILE C O 1
ATOM 10168 N N . ARG C 1 430 ? 39.417 50.338 -23.502 1.00 22.20 424 ARG C N 1
ATOM 10169 C CA . ARG C 1 430 ? 38.744 51.423 -24.225 1.00 27.59 424 ARG C CA 1
ATOM 10170 C C . ARG C 1 430 ? 38.718 52.633 -23.292 1.00 27.51 424 ARG C C 1
ATOM 10171 O O . ARG C 1 430 ? 39.776 53.024 -22.778 1.00 25.46 424 ARG C O 1
ATOM 10179 N N . ASP C 1 431 ? 37.561 53.244 -23.037 1.00 25.41 425 ASP C N 1
ATOM 10180 C CA . ASP C 1 431 ? 37.450 54.343 -22.086 1.00 26.76 425 ASP C CA 1
ATOM 10181 C C . ASP C 1 431 ? 36.841 53.892 -20.763 1.00 27.49 425 ASP C C 1
ATOM 10182 O O . ASP C 1 431 ? 36.137 54.664 -20.104 1.00 25.91 425 ASP C O 1
ATOM 10187 N N . SER C 1 432 ? 37.095 52.646 -20.369 1.00 24.10 426 SER C N 1
ATOM 10188 C CA . SER C 1 432 ? 36.628 52.092 -19.105 1.00 25.28 426 SER C CA 1
ATOM 10189 C C . SER C 1 432 ? 37.829 51.844 -18.203 1.00 25.62 426 SER C C 1
ATOM 10190 O O . SER C 1 432 ? 38.772 51.150 -18.599 1.00 23.67 426 SER C O 1
ATOM 10193 N N . ILE C 1 433 ? 37.803 52.420 -17.006 1.00 22.90 427 ILE C N 1
ATOM 10194 C CA . ILE C 1 433 ? 38.784 52.105 -15.973 1.00 24.12 427 ILE C CA 1
ATOM 10195 C C . ILE C 1 433 ? 38.257 50.918 -15.176 1.00 22.63 427 ILE C C 1
ATOM 10196 O O . ILE C 1 433 ? 37.156 50.977 -14.620 1.00 24.08 427 ILE C O 1
ATOM 10201 N N . VAL C 1 434 ? 39.041 49.842 -15.115 1.00 20.82 428 VAL C N 1
ATOM 10202 C CA . VAL C 1 434 ? 38.597 48.601 -14.496 1.00 21.82 428 VAL C CA 1
ATOM 10203 C C . VAL C 1 434 ? 39.501 48.275 -13.314 1.00 23.40 428 VAL C C 1
ATOM 10204 O O . VAL C 1 434 ? 40.662 48.688 -13.249 1.00 23.14 428 VAL C O 1
ATOM 10208 N N . CYS C 1 435 ? 38.951 47.515 -12.369 1.00 20.33 429 CYS C N 1
ATOM 10209 C CA . CYS C 1 435 ? 39.702 47.087 -11.200 1.00 22.82 429 CYS C CA 1
ATOM 10210 C C . CYS C 1 435 ? 39.324 45.658 -10.843 1.00 22.48 429 CYS C C 1
ATOM 10211 O O . CYS C 1 435 ? 38.215 45.196 -11.128 1.00 22.47 429 CYS C O 1
ATOM 10214 N N . CYS C 1 436 ? 40.268 44.962 -10.219 1.00 20.82 430 CYS C N 1
ATOM 10215 C CA . CYS C 1 436 ? 40.118 43.562 -9.850 1.00 20.99 430 CYS C CA 1
ATOM 10216 C C . CYS C 1 436 ? 41.093 43.255 -8.719 1.00 19.77 430 CYS C C 1
ATOM 10217 O O . CYS C 1 436 ? 42.056 42.504 -8.916 1.00 20.10 430 CYS C O 1
ATOM 10220 N N . PRO C 1 437 ? 40.879 43.808 -7.528 1.00 21.10 431 PRO C N 1
ATOM 10221 C CA . PRO C 1 437 ? 41.912 43.761 -6.486 1.00 22.93 431 PRO C CA 1
ATOM 10222 C C . PRO C 1 437 ? 41.942 42.408 -5.799 1.00 21.54 431 PRO C C 1
ATOM 10223 O O . PRO C 1 437 ? 41.021 41.594 -5.969 1.00 24.11 431 PRO C O 1
ATOM 10227 N N . PRO C 1 438 ? 42.990 42.122 -5.024 1.00 20.15 432 PRO C N 1
ATOM 10228 C CA . PRO C 1 438 ? 42.997 40.887 -4.231 1.00 22.84 432 PRO C CA 1
ATOM 10229 C C . PRO C 1 438 ? 41.808 40.845 -3.283 1.00 21.21 432 PRO C C 1
ATOM 10230 O O . PRO C 1 438 ? 41.347 41.875 -2.788 1.00 20.92 432 PRO C O 1
ATOM 10234 N N . LEU C 1 439 ? 41.307 39.631 -3.038 1.00 20.48 433 LEU C N 1
ATOM 10235 C CA . LEU C 1 439 ? 40.135 39.469 -2.184 1.00 19.82 433 LEU C CA 1
ATOM 10236 C C . LEU C 1 439 ? 40.401 39.878 -0.741 1.00 24.63 433 LEU C C 1
ATOM 10237 O O . LEU C 1 439 ? 39.448 40.100 0.014 1.00 25.22 433 LEU C O 1
ATOM 10242 N N . ILE C 1 440 ? 41.672 39.990 -0.340 1.00 24.37 434 ILE C N 1
ATOM 10243 C CA . ILE C 1 440 ? 42.010 40.395 1.024 1.00 27.48 434 ILE C CA 1
ATOM 10244 C C . ILE C 1 440 ? 42.024 41.902 1.204 1.00 28.75 434 ILE C C 1
ATOM 10245 O O . ILE C 1 440 ? 42.347 42.378 2.301 1.00 24.83 434 ILE C O 1
ATOM 10250 N N . ILE C 1 441 ? 41.707 42.669 0.156 1.00 25.46 435 ILE C N 1
ATOM 10251 C CA . ILE C 1 441 ? 41.687 44.123 0.263 1.00 23.34 435 ILE C CA 1
ATOM 10252 C C . ILE C 1 441 ? 40.734 44.557 1.372 1.00 26.23 435 ILE C C 1
ATOM 10253 O O . ILE C 1 441 ? 39.649 43.989 1.549 1.00 24.91 435 ILE C O 1
ATOM 10258 N N . THR C 1 442 ? 41.161 45.546 2.152 1.00 24.28 436 THR C N 1
ATOM 10259 C CA . THR C 1 442 ? 40.351 46.091 3.230 1.00 26.59 436 THR C CA 1
ATOM 10260 C C . THR C 1 442 ? 39.457 47.217 2.721 1.00 25.69 436 THR C C 1
ATOM 10261 O O . THR C 1 442 ? 39.660 47.763 1.633 1.00 23.43 436 THR C O 1
ATOM 10265 N N . LYS C 1 443 ? 38.450 47.560 3.533 1.00 26.63 437 LYS C N 1
ATOM 10266 C CA . LYS C 1 443 ? 37.591 48.696 3.210 1.00 25.18 437 LYS C CA 1
ATOM 10267 C C . LYS C 1 443 ? 38.399 49.982 3.103 1.00 25.05 437 LYS C C 1
ATOM 10268 O O . LYS C 1 443 ? 38.154 50.807 2.214 1.00 24.64 437 LYS C O 1
ATOM 10274 N N . ALA C 1 444 ? 39.359 50.174 4.010 1.00 24.37 438 ALA C N 1
ATOM 10275 C CA . ALA C 1 444 ? 40.223 51.348 3.939 1.00 27.38 438 ALA C CA 1
ATOM 10276 C C . ALA C 1 444 ? 40.991 51.383 2.625 1.00 28.72 438 ALA C C 1
ATOM 10277 O O . ALA C 1 444 ? 41.146 52.447 2.014 1.00 26.71 438 ALA C O 1
ATOM 10279 N N . GLN C 1 445 ? 41.486 50.225 2.178 1.00 22.87 439 GLN C N 1
ATOM 10280 C CA . GLN C 1 445 ? 42.224 50.166 0.922 1.00 25.64 439 GLN C CA 1
ATOM 10281 C C . GLN C 1 445 ? 41.304 50.326 -0.285 1.00 26.36 439 GLN C C 1
ATOM 10282 O O . GLN C 1 445 ? 41.727 50.866 -1.314 1.00 25.54 439 GLN C O 1
ATOM 10288 N N . ILE C 1 446 ? 40.053 49.866 -0.186 1.00 22.06 440 ILE C N 1
ATOM 10289 C CA . ILE C 1 446 ? 39.082 50.145 -1.241 1.00 23.30 440 ILE C CA 1
ATOM 10290 C C . ILE C 1 446 ? 38.841 51.645 -1.354 1.00 24.04 440 ILE C C 1
ATOM 10291 O O . ILE C 1 446 ? 38.758 52.195 -2.459 1.00 27.42 440 ILE C O 1
ATOM 10296 N N . ASP C 1 447 ? 38.745 52.333 -0.214 1.00 26.12 441 ASP C N 1
ATOM 10297 C CA . ASP C 1 447 ? 38.581 53.783 -0.242 1.00 27.19 441 ASP C CA 1
ATOM 10298 C C . ASP C 1 447 ? 39.802 54.462 -0.848 1.00 29.52 441 ASP C C 1
ATOM 10299 O O . ASP C 1 447 ? 39.672 55.453 -1.576 1.00 27.68 441 ASP C O 1
ATOM 10304 N N . GLU C 1 448 ? 40.997 53.945 -0.554 1.00 26.32 442 GLU C N 1
ATOM 10305 C CA . GLU C 1 448 ? 42.206 54.471 -1.181 1.00 27.51 442 GLU C CA 1
ATOM 10306 C C . GLU C 1 448 ? 42.160 54.270 -2.691 1.00 28.03 442 GLU C C 1
ATOM 10307 O O . GLU C 1 448 ? 42.495 55.178 -3.461 1.00 28.55 442 GLU C O 1
ATOM 10313 N N . LEU C 1 449 ? 41.755 53.074 -3.128 1.00 28.35 443 LEU C N 1
ATOM 10314 C CA . LEU C 1 449 ? 41.628 52.794 -4.556 1.00 24.87 443 LEU C CA 1
ATOM 10315 C C . LEU C 1 449 ? 40.695 53.792 -5.234 1.00 23.78 443 LEU C C 1
ATOM 10316 O O . LEU C 1 449 ? 41.050 54.401 -6.249 1.00 23.08 443 LEU C O 1
ATOM 10321 N N . VAL C 1 450 ? 39.494 53.971 -4.682 1.00 24.46 444 VAL C N 1
ATOM 10322 C CA . VAL C 1 450 ? 38.521 54.877 -5.287 1.00 27.19 444 VAL C CA 1
ATOM 10323 C C . VAL C 1 450 ? 39.012 56.319 -5.230 1.00 28.61 444 VAL C C 1
ATOM 10324 O O . VAL C 1 450 ? 38.849 57.081 -6.191 1.00 26.68 444 VAL C O 1
ATOM 10328 N N . GLY C 1 451 ? 39.615 56.717 -4.107 1.00 28.46 445 GLY C N 1
ATOM 10329 C CA . GLY C 1 451 ? 40.114 58.079 -3.986 1.00 27.06 445 GLY C CA 1
ATOM 10330 C C . GLY C 1 451 ? 41.150 58.424 -5.038 1.00 29.55 445 GLY C C 1
ATOM 10331 O O . GLY C 1 451 ? 41.147 59.529 -5.588 1.00 28.77 445 GLY C O 1
ATOM 10332 N N . ILE C 1 452 ? 42.053 57.487 -5.331 1.00 24.21 446 ILE C N 1
ATOM 10333 C CA . ILE C 1 452 ? 43.068 57.731 -6.351 1.00 24.68 446 ILE C CA 1
ATOM 10334 C C . ILE C 1 452 ? 42.425 57.855 -7.729 1.00 25.80 446 ILE C C 1
ATOM 10335 O O . ILE C 1 452 ? 42.842 58.682 -8.549 1.00 25.76 446 ILE C O 1
ATOM 10340 N N . ILE C 1 453 ? 41.399 57.044 -8.005 1.00 24.12 447 ILE C N 1
ATOM 10341 C CA . ILE C 1 453 ? 40.677 57.164 -9.272 1.00 23.79 447 ILE C CA 1
ATOM 10342 C C . ILE C 1 453 ? 40.076 58.558 -9.411 1.00 26.54 447 ILE C C 1
ATOM 10343 O O . ILE C 1 453 ? 40.208 59.209 -10.455 1.00 26.50 447 ILE C O 1
ATOM 10348 N N . ARG C 1 454 ? 39.412 59.041 -8.357 1.00 29.73 448 ARG C N 1
ATOM 10349 C CA . ARG C 1 454 ? 38.816 60.374 -8.398 1.00 28.10 448 ARG C CA 1
ATOM 10350 C C . ARG C 1 454 ? 39.880 61.449 -8.581 1.00 27.14 448 ARG C C 1
ATOM 10351 O O . ARG C 1 454 ? 39.727 62.359 -9.406 1.00 27.99 448 ARG C O 1
ATOM 10359 N N . LYS C 1 455 ? 40.956 61.371 -7.794 1.00 26.10 449 LYS C N 1
ATOM 10360 C CA . LYS C 1 455 ? 42.080 62.291 -7.944 1.00 31.46 449 LYS C CA 1
ATOM 10361 C C . LYS C 1 455 ? 42.606 62.300 -9.374 1.00 29.48 449 LYS C C 1
ATOM 10362 O O . LYS C 1 455 ? 42.890 63.364 -9.936 1.00 29.71 449 LYS C O 1
ATOM 10368 N N . SER C 1 456 ? 42.733 61.118 -9.982 1.00 27.62 450 SER C N 1
ATOM 10369 C CA . SER C 1 456 ? 43.239 61.033 -11.349 1.00 28.35 450 SER C CA 1
ATOM 10370 C C . SER C 1 456 ? 42.227 61.573 -12.353 1.00 27.36 450 SER C C 1
ATOM 10371 O O . SER C 1 456 ? 42.607 62.211 -13.342 1.00 27.20 450 SER C O 1
ATOM 10374 N N . LEU C 1 457 ? 40.936 61.315 -12.124 1.00 24.29 451 LEU C N 1
ATOM 10375 C CA . LEU C 1 457 ? 39.904 61.891 -12.982 1.00 28.82 451 LEU C CA 1
ATOM 10376 C C . LEU C 1 457 ? 39.932 63.413 -12.939 1.00 27.39 451 LEU C C 1
ATOM 10377 O O . LEU C 1 457 ? 39.804 64.071 -13.978 1.00 26.81 451 LEU C O 1
ATOM 10382 N N . ASP C 1 458 ? 40.083 63.991 -11.744 1.00 25.90 452 ASP C N 1
ATOM 10383 C CA . ASP C 1 458 ? 40.184 65.443 -11.624 1.00 30.23 452 ASP C CA 1
ATOM 10384 C C . ASP C 1 458 ? 41.369 65.985 -12.418 1.00 25.76 452 ASP C C 1
ATOM 10385 O O . ASP C 1 458 ? 41.246 66.988 -13.130 1.00 29.69 452 ASP C O 1
ATOM 10390 N N . GLU C 1 459 ? 42.533 65.338 -12.303 1.00 28.73 453 GLU C N 1
ATOM 10391 C CA . GLU C 1 459 ? 43.694 65.784 -13.068 1.00 30.29 453 GLU C CA 1
ATOM 10392 C C . GLU C 1 459 ? 43.506 65.541 -14.560 1.00 31.49 453 GLU C C 1
ATOM 10393 O O . GLU C 1 459 ? 43.999 66.322 -15.382 1.00 32.07 453 GLU C O 1
ATOM 10399 N N . ALA C 1 460 ? 42.806 64.466 -14.926 1.00 27.29 454 ALA C N 1
ATOM 10400 C CA . ALA C 1 460 ? 42.597 64.158 -16.336 1.00 28.31 454 ALA C CA 1
ATOM 10401 C C . ALA C 1 460 ? 41.603 65.109 -16.991 1.00 31.77 454 ALA C C 1
ATOM 10402 O O . ALA C 1 460 ? 41.638 65.285 -18.213 1.00 30.39 454 ALA C O 1
ATOM 10404 N N . GLU C 1 461 ? 40.693 65.696 -16.213 1.00 25.97 455 GLU C N 1
ATOM 10405 C CA . GLU C 1 461 ? 39.620 66.497 -16.803 1.00 27.36 455 GLU C CA 1
ATOM 10406 C C . GLU C 1 461 ? 40.124 67.636 -17.685 1.00 31.33 455 GLU C C 1
ATOM 10407 O O . GLU C 1 461 ? 39.637 67.759 -18.823 1.00 29.65 455 GLU C O 1
ATOM 10413 N N . PRO C 1 462 ? 41.068 68.491 -17.258 1.00 29.34 456 PRO C N 1
ATOM 10414 C CA . PRO C 1 462 ? 41.505 69.571 -18.165 1.00 30.82 456 PRO C CA 1
ATOM 10415 C C . PRO C 1 462 ? 42.175 69.069 -19.434 1.00 30.11 456 PRO C C 1
ATOM 10416 O O . PRO C 1 462 ? 41.954 69.641 -20.508 1.00 27.64 456 PRO C O 1
ATOM 10420 N N . VAL C 1 463 ? 42.992 68.018 -19.346 1.00 28.89 457 VAL C N 1
ATOM 10421 C CA . VAL C 1 463 ? 43.648 67.499 -20.544 1.00 31.74 457 VAL C CA 1
ATOM 10422 C C . VAL C 1 463 ? 42.633 66.853 -21.486 1.00 31.76 457 VAL C C 1
ATOM 10423 O O . VAL C 1 463 ? 42.729 67.000 -22.711 1.00 30.80 457 VAL C O 1
ATOM 10427 N N . LEU C 1 464 ? 41.634 66.154 -20.941 1.00 29.21 458 LEU C N 1
ATOM 10428 C CA . LEU C 1 464 ? 40.629 65.535 -21.804 1.00 30.00 458 LEU C CA 1
ATOM 10429 C C . LEU C 1 464 ? 39.772 66.585 -22.503 1.00 32.28 458 LEU C C 1
ATOM 10430 O O . LEU C 1 464 ? 39.450 66.441 -23.689 1.00 31.97 458 LEU C O 1
ATOM 10435 N N . ARG C 1 465 ? 39.391 67.645 -21.785 1.00 29.09 459 ARG C N 1
ATOM 10436 C CA . ARG C 1 465 ? 38.629 68.727 -22.405 1.00 34.52 459 ARG C CA 1
ATOM 10437 C C . ARG C 1 465 ? 39.409 69.391 -23.533 1.00 35.41 459 ARG C C 1
ATOM 10438 O O . ARG C 1 465 ? 38.809 69.921 -24.475 1.00 36.66 459 ARG C O 1
ATOM 10446 N N . ALA C 1 466 ? 40.738 69.373 -23.454 1.00 34.34 460 ALA C N 1
ATOM 10447 C CA . ALA C 1 466 ? 41.616 70.033 -24.414 1.00 37.27 460 ALA C CA 1
ATOM 10448 C C . ALA C 1 466 ? 41.907 69.206 -25.661 1.00 36.44 460 ALA C C 1
ATOM 10449 O O . ALA C 1 466 ? 42.631 69.689 -26.539 1.00 39.64 460 ALA C O 1
ATOM 10451 N N . LEU C 1 467 ? 41.385 67.988 -25.768 1.00 35.75 461 LEU C N 1
ATOM 10452 C CA . LEU C 1 467 ? 41.730 67.120 -26.896 1.00 36.46 461 LEU C CA 1
ATOM 10453 C C . LEU C 1 467 ? 41.243 67.689 -28.226 1.00 35.04 461 LEU C C 1
ATOM 10454 O O . LEU C 1 467 ? 40.043 67.831 -28.456 1.00 40.03 461 LEU C O 1
ATOM 10459 N N . HIS D 1 14 ? 10.310 83.918 -79.077 1.00 39.68 8 HIS D N 1
ATOM 10460 C CA . HIS D 1 14 ? 10.480 83.937 -77.628 1.00 35.72 8 HIS D CA 1
ATOM 10461 C C . HIS D 1 14 ? 9.853 85.160 -76.973 1.00 33.49 8 HIS D C 1
ATOM 10462 O O . HIS D 1 14 ? 10.079 86.292 -77.399 1.00 39.26 8 HIS D O 1
ATOM 10469 N N . ASP D 1 15 ? 9.059 84.918 -75.935 1.00 33.48 9 ASP D N 1
ATOM 10470 C CA . ASP D 1 15 ? 8.576 85.985 -75.063 1.00 35.15 9 ASP D CA 1
ATOM 10471 C C . ASP D 1 15 ? 9.698 86.303 -74.082 1.00 34.14 9 ASP D C 1
ATOM 10472 O O . ASP D 1 15 ? 9.843 85.644 -73.049 1.00 30.53 9 ASP D O 1
ATOM 10477 N N . ILE D 1 16 ? 10.502 87.319 -74.408 1.00 31.38 10 ILE D N 1
ATOM 10478 C CA . ILE D 1 16 ? 11.685 87.620 -73.606 1.00 32.25 10 ILE D CA 1
ATOM 10479 C C . ILE D 1 16 ? 11.282 88.056 -72.203 1.00 28.95 10 ILE D C 1
ATOM 10480 O O . ILE D 1 16 ? 11.879 87.626 -71.208 1.00 28.06 10 ILE D O 1
ATOM 10485 N N . ALA D 1 17 ? 10.268 88.920 -72.101 1.00 29.24 11 ALA D N 1
ATOM 10486 C CA . ALA D 1 17 ? 9.814 89.381 -70.792 1.00 29.44 11 ALA D CA 1
ATOM 10487 C C . ALA D 1 17 ? 9.370 88.216 -69.916 1.00 29.14 11 ALA D C 1
ATOM 10488 O O . ALA D 1 17 ? 9.676 88.178 -68.718 1.00 28.19 11 ALA D O 1
ATOM 10490 N N . GLU D 1 18 ? 8.647 87.254 -70.494 1.00 28.81 12 GLU D N 1
ATOM 10491 C CA . GLU D 1 18 ? 8.195 86.107 -69.713 1.00 28.50 12 GLU D CA 1
ATOM 10492 C C . GLU D 1 18 ? 9.360 85.204 -69.325 1.00 29.88 12 GLU D C 1
ATOM 10493 O O . GLU D 1 18 ? 9.398 84.683 -68.204 1.00 26.92 12 GLU D O 1
ATOM 10499 N N . LEU D 1 19 ? 10.311 84.995 -70.242 1.00 24.70 13 LEU D N 1
ATOM 10500 C CA . LEU D 1 19 ? 11.488 84.189 -69.925 1.00 28.44 13 LEU D CA 1
ATOM 10501 C C . LEU D 1 19 ? 12.262 84.772 -68.748 1.00 26.72 13 LEU D C 1
ATOM 10502 O O . LEU D 1 19 ? 12.745 84.029 -67.885 1.00 25.35 13 LEU D O 1
ATOM 10507 N N . LYS D 1 20 ? 12.386 86.103 -68.698 1.00 24.65 14 LYS D N 1
ATOM 10508 C CA . LYS D 1 20 ? 13.051 86.752 -67.572 1.00 26.26 14 LYS D CA 1
ATOM 10509 C C . LYS D 1 20 ? 12.274 86.547 -66.279 1.00 30.78 14 LYS D C 1
ATOM 10510 O O . LYS D 1 20 ? 12.869 86.314 -65.218 1.00 25.43 14 LYS D O 1
ATOM 10516 N N . ARG D 1 21 ? 10.943 86.632 -66.347 1.00 29.93 15 ARG D N 1
ATOM 10517 C CA . ARG D 1 21 ? 10.121 86.370 -65.170 1.00 29.74 15 ARG D CA 1
ATOM 10518 C C . ARG D 1 21 ? 10.276 84.926 -64.708 1.00 25.24 15 ARG D C 1
ATOM 10519 O O . ARG D 1 21 ? 10.464 84.658 -63.516 1.00 25.27 15 ARG D O 1
ATOM 10527 N N . LEU D 1 22 ? 10.189 83.975 -65.643 1.00 25.10 16 LEU D N 1
ATOM 10528 C CA . LEU D 1 22 ? 10.375 82.574 -65.285 1.00 25.96 16 LEU D CA 1
ATOM 10529 C C . LEU D 1 22 ? 11.793 82.307 -64.794 1.00 26.70 16 LEU D C 1
ATOM 10530 O O . LEU D 1 22 ? 11.997 81.449 -63.928 1.00 25.13 16 LEU D O 1
ATOM 10535 N N . ASP D 1 23 ? 12.779 83.028 -65.338 1.00 27.07 17 ASP D N 1
ATOM 10536 C CA . ASP D 1 23 ? 14.157 82.882 -64.876 1.00 25.62 17 ASP D CA 1
ATOM 10537 C C . ASP D 1 23 ? 14.264 83.202 -63.392 1.00 28.00 17 ASP D C 1
ATOM 10538 O O . ASP D 1 23 ? 14.842 82.433 -62.615 1.00 24.20 17 ASP D O 1
ATOM 10543 N N . LEU D 1 24 ? 13.713 84.346 -62.982 1.00 25.39 18 LEU D N 1
ATOM 10544 C CA . LEU D 1 24 ? 13.743 84.721 -61.573 1.00 24.82 18 LEU D CA 1
ATOM 10545 C C . LEU D 1 24 ? 12.920 83.754 -60.730 1.00 29.42 18 LEU D C 1
ATOM 10546 O O . LEU D 1 24 ? 13.302 83.426 -59.601 1.00 26.94 18 LEU D O 1
ATOM 10551 N N . ALA D 1 25 ? 11.787 83.291 -61.263 1.00 23.66 19 ALA D N 1
ATOM 10552 C CA . ALA D 1 25 ? 10.877 82.462 -60.480 1.00 22.07 19 ALA D CA 1
ATOM 10553 C C . ALA D 1 25 ? 11.402 81.045 -60.275 1.00 24.30 19 ALA D C 1
ATOM 10554 O O . ALA D 1 25 ? 11.012 80.383 -59.307 1.00 25.42 19 ALA D O 1
ATOM 10556 N N . HIS D 1 26 ? 12.268 80.552 -61.165 1.00 25.41 20 HIS D N 1
ATOM 10557 C CA . HIS D 1 26 ? 12.582 79.125 -61.159 1.00 23.49 20 HIS D CA 1
ATOM 10558 C C . HIS D 1 26 ? 14.035 78.756 -61.433 1.00 24.79 20 HIS D C 1
ATOM 10559 O O . HIS D 1 26 ? 14.384 77.589 -61.229 1.00 22.74 20 HIS D O 1
ATOM 10566 N N . HIS D 1 27 ? 14.889 79.668 -61.890 1.00 23.22 21 HIS D N 1
ATOM 10567 C CA . HIS D 1 27 ? 16.244 79.321 -62.302 1.00 21.48 21 HIS D CA 1
ATOM 10568 C C . HIS D 1 27 ? 17.280 79.944 -61.375 1.00 24.30 21 HIS D C 1
ATOM 10569 O O . HIS D 1 27 ? 17.180 81.121 -61.016 1.00 24.47 21 HIS D O 1
ATOM 10576 N N . LEU D 1 28 ? 18.278 79.143 -60.991 1.00 25.37 22 LEU D N 1
ATOM 10577 C CA . LEU D 1 28 ? 19.447 79.627 -60.261 1.00 21.66 22 LEU D CA 1
ATOM 10578 C C . LEU D 1 28 ? 20.676 79.534 -61.157 1.00 23.33 22 LEU D C 1
ATOM 10579 O O . LEU D 1 28 ? 21.234 78.439 -61.332 1.00 24.20 22 LEU D O 1
ATOM 10584 N N . PRO D 1 29 ? 21.128 80.638 -61.753 1.00 25.35 23 PRO D N 1
ATOM 10585 C CA . PRO D 1 29 ? 22.288 80.577 -62.650 1.00 24.15 23 PRO D CA 1
ATOM 10586 C C . PRO D 1 29 ? 23.564 80.165 -61.929 1.00 20.86 23 PRO D C 1
ATOM 10587 O O . PRO D 1 29 ? 23.706 80.303 -60.712 1.00 20.22 23 PRO D O 1
ATOM 10591 N N . ALA D 1 30 ? 24.503 79.644 -62.715 1.00 22.91 24 ALA D N 1
ATOM 10592 C CA . ALA D 1 30 ? 25.777 79.185 -62.180 1.00 22.78 24 ALA D CA 1
ATOM 10593 C C . ALA D 1 30 ? 26.677 80.355 -61.797 1.00 23.65 24 ALA D C 1
ATOM 10594 O O . ALA D 1 30 ? 26.720 81.376 -62.489 1.00 22.66 24 ALA D O 1
ATOM 10596 N N . GLN D 1 31 ? 27.410 80.179 -60.696 1.00 21.49 25 GLN D N 1
ATOM 10597 C CA . GLN D 1 31 ? 28.453 81.105 -60.240 1.00 23.09 25 GLN D CA 1
ATOM 10598 C C . GLN D 1 31 ? 27.985 82.557 -60.318 1.00 24.68 25 GLN D C 1
ATOM 10599 O O . GLN D 1 31 ? 28.625 83.419 -60.924 1.00 29.61 25 GLN D O 1
ATOM 10605 N N . ALA D 1 32 ? 26.847 82.826 -59.682 1.00 24.58 26 ALA D N 1
ATOM 10606 C CA . ALA D 1 32 ? 26.169 84.105 -59.817 1.00 26.67 26 ALA D CA 1
ATOM 10607 C C . ALA D 1 32 ? 25.783 84.664 -58.455 1.00 26.64 26 ALA D C 1
ATOM 10608 O O . ALA D 1 32 ? 25.622 83.932 -57.476 1.00 25.58 26 ALA D O 1
ATOM 10610 N N . ASP D 1 33 ? 25.636 85.987 -58.414 1.00 25.30 27 ASP D N 1
ATOM 10611 C CA . ASP D 1 33 ? 24.978 86.669 -57.306 1.00 24.65 27 ASP D CA 1
ATOM 10612 C C . ASP D 1 33 ? 23.508 86.824 -57.684 1.00 24.13 27 ASP D C 1
ATOM 10613 O O . ASP D 1 33 ? 23.167 87.604 -58.580 1.00 24.62 27 ASP D O 1
ATOM 10618 N N . HIS D 1 34 ? 22.640 86.079 -57.004 1.00 23.81 28 HIS D N 1
ATOM 10619 C CA . HIS D 1 34 ? 21.234 86.029 -57.381 1.00 28.75 28 HIS D CA 1
ATOM 10620 C C . HIS D 1 34 ? 20.476 87.282 -56.961 1.00 25.74 28 HIS D C 1
ATOM 10621 O O . HIS D 1 34 ? 19.428 87.584 -57.546 1.00 25.36 28 HIS D O 1
ATOM 10628 N N . LYS D 1 35 ? 20.985 88.017 -55.969 1.00 28.10 29 LYS D N 1
ATOM 10629 C CA . LYS D 1 35 ? 20.483 89.360 -55.703 1.00 29.78 29 LYS D CA 1
ATOM 10630 C C . LYS D 1 35 ? 20.742 90.276 -56.890 1.00 30.04 29 LYS D C 1
ATOM 10631 O O . LYS D 1 35 ? 19.870 91.059 -57.285 1.00 28.72 29 LYS D O 1
ATOM 10637 N N . VAL D 1 36 ? 21.942 90.187 -57.473 1.00 25.70 30 VAL D N 1
ATOM 10638 C CA . VAL D 1 36 ? 22.275 90.987 -58.646 1.00 25.40 30 VAL D CA 1
ATOM 10639 C C . VAL D 1 36 ? 21.421 90.574 -59.839 1.00 28.95 30 VAL D C 1
ATOM 10640 O O . VAL D 1 36 ? 20.967 91.424 -60.615 1.00 28.54 30 VAL D O 1
ATOM 10644 N N . ILE D 1 37 ? 21.182 89.270 -60.005 1.00 25.22 31 ILE D N 1
ATOM 10645 C CA . ILE D 1 37 ? 20.341 88.803 -61.107 1.00 25.47 31 ILE D CA 1
ATOM 10646 C C . ILE D 1 37 ? 18.925 89.348 -60.959 1.00 29.16 31 ILE D C 1
ATOM 10647 O O . ILE D 1 37 ? 18.317 89.821 -61.926 1.00 28.06 31 ILE D O 1
ATOM 10652 N N . ALA D 1 38 ? 18.377 89.279 -59.743 1.00 23.54 32 ALA D N 1
ATOM 10653 C CA . ALA D 1 38 ? 17.056 89.848 -59.491 1.00 27.38 32 ALA D CA 1
ATOM 10654 C C . ALA D 1 38 ? 17.037 91.348 -59.756 1.00 28.48 32 ALA D C 1
ATOM 10655 O O . ALA D 1 38 ? 16.090 91.868 -60.358 1.00 30.23 32 ALA D O 1
ATOM 10657 N N . GLU D 1 39 ? 18.074 92.063 -59.313 1.00 30.81 33 GLU D N 1
ATOM 10658 C CA . GLU D 1 39 ? 18.094 93.516 -59.447 1.00 33.01 33 GLU D CA 1
ATOM 10659 C C . GLU D 1 39 ? 18.173 93.978 -60.898 1.00 31.76 33 GLU D C 1
ATOM 10660 O O . GLU D 1 39 ? 17.855 95.139 -61.178 1.00 37.13 33 GLU D O 1
ATOM 10666 N N . GLN D 1 40 ? 18.592 93.117 -61.824 1.00 32.00 34 GLN D N 1
ATOM 10667 C CA . GLN D 1 40 ? 18.541 93.444 -63.243 1.00 29.62 34 GLN D CA 1
ATOM 10668 C C . GLN D 1 40 ? 17.311 92.853 -63.925 1.00 31.41 34 GLN D C 1
ATOM 10669 O O . GLN D 1 40 ? 17.223 92.874 -65.157 1.00 34.18 34 GLN D O 1
ATOM 10675 N N . GLY D 1 41 ? 16.360 92.333 -63.151 1.00 30.92 35 GLY D N 1
ATOM 10676 C CA . GLY D 1 41 ? 15.120 91.830 -63.710 1.00 33.54 35 GLY D CA 1
ATOM 10677 C C . GLY D 1 41 ? 15.211 90.474 -64.372 1.00 32.46 35 GLY D C 1
ATOM 10678 O O . GLY D 1 41 ? 14.404 90.172 -65.257 1.00 30.73 35 GLY D O 1
ATOM 10679 N N . GLY D 1 42 ? 16.162 89.646 -63.970 1.00 29.59 36 GLY D N 1
ATOM 10680 C CA . GLY D 1 42 ? 16.362 88.343 -64.567 1.00 27.36 36 GLY D CA 1
ATOM 10681 C C . GLY D 1 42 ? 17.599 88.305 -65.450 1.00 30.65 36 GLY D C 1
ATOM 10682 O O . GLY D 1 42 ? 18.190 89.327 -65.803 1.00 29.03 36 GLY D O 1
ATOM 10683 N N . SER D 1 43 ? 17.986 87.080 -65.796 1.00 25.86 37 SER D N 1
ATOM 10684 C CA . SER D 1 43 ? 19.151 86.873 -66.643 1.00 27.20 37 SER D CA 1
ATOM 10685 C C . SER D 1 43 ? 18.962 87.527 -68.007 1.00 29.58 37 SER D C 1
ATOM 10686 O O . SER D 1 43 ? 17.848 87.624 -68.528 1.00 25.05 37 SER D O 1
ATOM 10689 N N . ARG D 1 44 ? 20.071 87.981 -68.582 1.00 30.67 38 ARG D N 1
ATOM 10690 C CA . ARG D 1 44 ? 20.071 88.410 -69.973 1.00 27.03 38 ARG D CA 1
ATOM 10691 C C . ARG D 1 44 ? 19.917 87.190 -70.873 1.00 28.91 38 ARG D C 1
ATOM 10692 O O . ARG D 1 44 ? 20.650 86.207 -70.733 1.00 26.27 38 ARG D O 1
ATOM 10700 N N . ILE D 1 45 ? 18.963 87.248 -71.796 1.00 22.27 39 ILE D N 1
ATOM 10701 C CA . ILE D 1 45 ? 18.570 86.075 -72.568 1.00 24.51 39 ILE D CA 1
ATOM 10702 C C . ILE D 1 45 ? 19.375 86.032 -73.857 1.00 26.87 39 ILE D C 1
ATOM 10703 O O . ILE D 1 45 ? 19.290 86.946 -74.681 1.00 23.62 39 ILE D O 1
ATOM 10708 N N . ILE D 1 46 ? 20.146 84.965 -74.037 1.00 22.49 40 ILE D N 1
ATOM 10709 C CA . ILE D 1 46 ? 20.834 84.687 -75.291 1.00 24.16 40 ILE D CA 1
ATOM 10710 C C . ILE D 1 46 ? 19.987 83.676 -76.048 1.00 26.90 40 ILE D C 1
ATOM 10711 O O . ILE D 1 46 ? 19.696 82.591 -75.531 1.00 24.69 40 ILE D O 1
ATOM 10716 N N . THR D 1 47 ? 19.596 84.021 -77.275 1.00 23.48 41 THR D N 1
ATOM 10717 C CA . THR D 1 47 ? 18.631 83.219 -78.016 1.00 30.44 41 THR D CA 1
ATOM 10718 C C . THR D 1 47 ? 19.214 82.477 -79.211 1.00 27.77 41 THR D C 1
ATOM 10719 O O . THR D 1 47 ? 18.750 81.374 -79.508 1.00 29.80 41 THR D O 1
ATOM 10723 N N . ARG D 1 48 ? 20.205 83.036 -79.905 1.00 28.52 42 ARG D N 1
ATOM 10724 C CA . ARG D 1 48 ? 20.759 82.385 -81.087 1.00 25.89 42 ARG D CA 1
ATOM 10725 C C . ARG D 1 48 ? 22.211 82.815 -81.256 1.00 27.13 42 ARG D C 1
ATOM 10726 O O . ARG D 1 48 ? 22.674 83.772 -80.628 1.00 24.24 42 ARG D O 1
ATOM 10734 N N . ALA D 1 49 ? 22.934 82.075 -82.100 1.00 28.27 43 ALA D N 1
ATOM 10735 C CA . ALA D 1 49 ? 24.322 82.388 -82.421 1.00 28.88 43 ALA D CA 1
ATOM 10736 C C . ALA D 1 49 ? 24.719 81.678 -83.712 1.00 30.00 43 ALA D C 1
ATOM 10737 O O . ALA D 1 49 ? 24.061 80.717 -84.123 1.00 27.68 43 ALA D O 1
ATOM 10739 N N . GLU D 1 50 ? 25.721 82.231 -84.403 1.00 27.18 44 GLU D N 1
ATOM 10740 C CA . GLU D 1 50 ? 26.348 81.585 -85.561 1.00 31.12 44 GLU D CA 1
ATOM 10741 C C . GLU D 1 50 ? 27.717 82.239 -85.774 1.00 28.39 44 GLU D C 1
ATOM 10742 O O . GLU D 1 50 ? 27.923 83.420 -85.460 1.00 27.12 44 GLU D O 1
ATOM 10748 N N . GLY D 1 51 ? 28.670 81.442 -86.262 1.00 27.65 45 GLY D N 1
ATOM 10749 C CA . GLY D 1 51 ? 30.009 81.935 -86.492 1.00 25.60 45 GLY D CA 1
ATOM 10750 C C . GLY D 1 51 ? 30.664 82.254 -85.169 1.00 26.14 45 GLY D C 1
ATOM 10751 O O . GLY D 1 51 ? 30.864 81.350 -84.357 1.00 29.57 45 GLY D O 1
ATOM 10752 N N . VAL D 1 52 ? 30.985 83.523 -84.918 1.00 25.85 46 VAL D N 1
ATOM 10753 C CA . VAL D 1 52 ? 31.552 83.956 -83.644 1.00 22.05 46 VAL D CA 1
ATOM 10754 C C . VAL D 1 52 ? 30.629 84.921 -82.907 1.00 24.74 46 VAL D C 1
ATOM 10755 O O . VAL D 1 52 ? 31.044 85.545 -81.922 1.00 26.50 46 VAL D O 1
ATOM 10759 N N . TYR D 1 53 ? 29.386 85.058 -83.358 1.00 22.59 47 TYR D N 1
ATOM 10760 C CA . TYR D 1 53 ? 28.467 86.063 -82.844 1.00 26.41 47 TYR D CA 1
ATOM 10761 C C . TYR D 1 53 ? 27.298 85.413 -82.120 1.00 28.63 47 TYR D C 1
ATOM 10762 O O . TYR D 1 53 ? 26.779 84.384 -82.562 1.00 27.28 47 TYR D O 1
ATOM 10771 N N . ILE D 1 54 ? 26.884 86.030 -81.011 1.00 23.92 48 ILE D N 1
ATOM 10772 C CA . ILE D 1 54 ? 25.690 85.635 -80.277 1.00 22.84 48 ILE D CA 1
ATOM 10773 C C . ILE D 1 54 ? 24.698 86.789 -80.349 1.00 27.27 48 ILE D C 1
ATOM 10774 O O . ILE D 1 54 ? 25.060 87.933 -80.636 1.00 27.96 48 ILE D O 1
ATOM 10779 N N . HIS D 1 55 ? 23.433 86.475 -80.079 1.00 29.15 49 HIS D N 1
ATOM 10780 C CA . HIS D 1 55 ? 22.347 87.447 -80.138 1.00 26.03 49 HIS D CA 1
ATOM 10781 C C . HIS D 1 55 ? 21.509 87.333 -78.875 1.00 25.28 49 HIS D C 1
ATOM 10782 O O . HIS D 1 55 ? 21.167 86.222 -78.458 1.00 27.17 49 HIS D O 1
ATOM 10789 N N . ASP D 1 56 ? 21.175 88.472 -78.268 1.00 26.29 50 ASP D N 1
ATOM 10790 C CA . ASP D 1 56 ? 20.417 88.460 -77.027 1.00 27.87 50 ASP D CA 1
ATOM 10791 C C . ASP D 1 56 ? 18.938 88.752 -77.293 1.00 29.46 50 ASP D C 1
ATOM 10792 O O . ASP D 1 56 ? 18.506 88.954 -78.431 1.00 30.92 50 ASP D O 1
ATOM 10797 N N . GLY D 1 57 ? 18.153 88.770 -76.211 1.00 28.46 51 GLY D N 1
ATOM 10798 C CA . GLY D 1 57 ? 16.710 88.906 -76.341 1.00 28.58 51 GLY D CA 1
ATOM 10799 C C . GLY D 1 57 ? 16.263 90.226 -76.936 1.00 35.59 51 GLY D C 1
ATOM 10800 O O . GLY D 1 57 ? 15.194 90.306 -77.547 1.00 38.76 51 GLY D O 1
ATOM 10801 N N . GLU D 1 58 ? 17.061 91.276 -76.766 1.00 31.26 52 GLU D N 1
ATOM 10802 C CA . GLU D 1 58 ? 16.734 92.594 -77.287 1.00 37.94 52 GLU D CA 1
ATOM 10803 C C . GLU D 1 58 ? 17.345 92.850 -78.659 1.00 35.58 52 GLU D C 1
ATOM 10804 O O . GLU D 1 58 ? 17.334 93.994 -79.126 1.00 39.93 52 GLU D O 1
ATOM 10810 N N . GLY D 1 59 ? 17.865 91.814 -79.314 1.00 33.61 53 GLY D N 1
ATOM 10811 C CA . GLY D 1 59 ? 18.374 91.926 -80.664 1.00 32.94 53 GLY D CA 1
ATOM 10812 C C . GLY D 1 59 ? 19.826 92.324 -80.785 1.00 34.44 53 GLY D C 1
ATOM 10813 O O . GLY D 1 59 ? 20.300 92.529 -81.908 1.00 32.29 53 GLY D O 1
ATOM 10814 N N . HIS D 1 60 ? 20.548 92.445 -79.674 1.00 33.10 54 HIS D N 1
ATOM 10815 C CA . HIS D 1 60 ? 21.946 92.851 -79.730 1.00 34.23 54 HIS D CA 1
ATOM 10816 C C . HIS D 1 60 ? 22.827 91.728 -80.263 1.00 32.70 54 HIS D C 1
ATOM 10817 O O . HIS D 1 60 ? 22.786 90.600 -79.763 1.00 30.50 54 HIS D O 1
ATOM 10824 N N . GLN D 1 61 ? 23.624 92.044 -81.281 1.00 31.92 55 GLN D N 1
ATOM 10825 C CA . GLN D 1 61 ? 24.668 91.156 -81.776 1.00 31.49 55 GLN D CA 1
ATOM 10826 C C . GLN D 1 61 ? 25.940 91.394 -80.975 1.00 31.33 55 GLN D C 1
ATOM 10827 O O . GLN D 1 61 ? 26.383 92.538 -80.832 1.00 26.99 55 GLN D O 1
ATOM 10833 N N . ILE D 1 62 ? 26.522 90.320 -80.452 1.00 29.95 56 ILE D N 1
ATOM 10834 C CA . ILE D 1 62 ? 27.719 90.407 -79.623 1.00 25.50 56 ILE D CA 1
ATOM 10835 C C . ILE D 1 62 ? 28.789 89.510 -80.226 1.00 26.87 56 ILE D C 1
ATOM 10836 O O . ILE D 1 62 ? 28.562 88.310 -80.427 1.00 24.68 56 ILE D O 1
ATOM 10841 N N . LEU D 1 63 ? 29.951 90.094 -80.520 1.00 23.34 57 LEU D N 1
ATOM 10842 C CA . LEU D 1 63 ? 31.129 89.305 -80.849 1.00 23.64 57 LEU D CA 1
ATOM 10843 C C . LEU D 1 63 ? 31.528 88.519 -79.608 1.00 25.17 57 LEU D C 1
ATOM 10844 O O . LEU D 1 63 ? 31.946 89.108 -78.605 1.00 23.90 57 LEU D O 1
ATOM 10849 N N . ASP D 1 64 ? 31.409 87.196 -79.656 1.00 24.53 58 ASP D N 1
ATOM 10850 C CA . ASP D 1 64 ? 31.667 86.370 -78.478 1.00 26.39 58 ASP D CA 1
ATOM 10851 C C . ASP D 1 64 ? 33.164 86.106 -78.405 1.00 21.62 58 ASP D C 1
ATOM 10852 O O . ASP D 1 64 ? 33.672 85.113 -78.928 1.00 22.57 58 ASP D O 1
ATOM 10857 N N . GLY D 1 65 ? 33.880 87.008 -77.741 1.00 22.38 59 GLY D N 1
ATOM 10858 C CA . GLY D 1 65 ? 35.305 86.832 -77.555 1.00 22.15 59 GLY D CA 1
ATOM 10859 C C . GLY D 1 65 ? 35.686 85.770 -76.551 1.00 23.35 59 GLY D C 1
ATOM 10860 O O . GLY D 1 65 ? 36.881 85.558 -76.323 1.00 22.09 59 GLY D O 1
ATOM 10861 N N . MET D 1 66 ? 34.707 85.102 -75.941 1.00 21.83 60 MET D N 1
ATOM 10862 C CA . MET D 1 66 ? 34.959 84.049 -74.970 1.00 22.47 60 MET D CA 1
ATOM 10863 C C . MET D 1 66 ? 34.562 82.670 -75.476 1.00 22.89 60 MET D C 1
ATOM 10864 O O . MET D 1 66 ? 34.728 81.689 -74.742 1.00 20.78 60 MET D O 1
ATOM 10869 N N . ALA D 1 67 ? 34.071 82.565 -76.711 1.00 19.22 61 ALA D N 1
ATOM 10870 C CA . ALA D 1 67 ? 33.647 81.298 -77.307 1.00 19.04 61 ALA D CA 1
ATOM 10871 C C . ALA D 1 67 ? 32.734 80.521 -76.356 1.00 18.95 61 ALA D C 1
ATOM 10872 O O . ALA D 1 67 ? 33.008 79.383 -75.971 1.00 20.73 61 ALA D O 1
ATOM 10874 N N . GLY D 1 68 ? 31.636 81.168 -75.975 1.00 20.51 62 GLY D N 1
ATOM 10875 C CA . GLY D 1 68 ? 30.722 80.590 -75.010 1.00 21.45 62 GLY D CA 1
ATOM 10876 C C . GLY D 1 68 ? 31.270 80.666 -73.602 1.00 20.19 62 GLY D C 1
ATOM 10877 O O . GLY D 1 68 ? 31.069 81.664 -72.901 1.00 22.02 62 GLY D O 1
ATOM 10878 N N . LEU D 1 69 ? 31.965 79.607 -73.169 1.00 18.84 63 LEU D N 1
ATOM 10879 C CA . LEU D 1 69 ? 32.694 79.601 -71.906 1.00 18.53 63 LEU D CA 1
ATOM 10880 C C . LEU D 1 69 ? 34.046 78.915 -72.145 1.00 25.50 63 LEU D C 1
ATOM 10881 O O . LEU D 1 69 ? 34.298 77.796 -71.693 1.00 18.45 63 LEU D O 1
ATOM 10886 N N . TRP D 1 70 ? 34.924 79.609 -72.873 1.00 19.74 64 TRP D N 1
ATOM 10887 C CA . TRP D 1 70 ? 36.252 79.110 -73.240 1.00 21.83 64 TRP D CA 1
ATOM 10888 C C . TRP D 1 70 ? 36.177 77.807 -74.036 1.00 22.77 64 TRP D C 1
ATOM 10889 O O . TRP D 1 70 ? 37.117 77.008 -74.009 1.00 24.02 64 TRP D O 1
ATOM 10900 N N . CYS D 1 71 ? 35.082 77.557 -74.761 1.00 20.91 65 CYS D N 1
ATOM 10901 C CA . CYS D 1 71 ? 34.852 76.183 -75.203 1.00 21.41 65 CYS D CA 1
ATOM 10902 C C . CYS D 1 71 ? 34.359 76.014 -76.637 1.00 21.17 65 CYS D C 1
ATOM 10903 O O . CYS D 1 71 ? 34.642 74.968 -77.228 1.00 20.99 65 CYS D O 1
ATOM 10906 N N . VAL D 1 72 ? 33.650 76.973 -77.232 1.00 19.10 66 VAL D N 1
ATOM 10907 C CA . VAL D 1 72 ? 33.078 76.749 -78.558 1.00 19.13 66 VAL D CA 1
ATOM 10908 C C . VAL D 1 72 ? 34.152 76.969 -79.619 1.00 20.87 66 VAL D C 1
ATOM 10909 O O . VAL D 1 72 ? 34.170 77.998 -80.304 1.00 21.70 66 VAL D O 1
ATOM 10913 N N . ASN D 1 73 ? 35.052 75.992 -79.763 1.00 19.05 67 ASN D N 1
ATOM 10914 C CA . ASN D 1 73 ? 36.259 76.197 -80.560 1.00 22.62 67 ASN D CA 1
ATOM 10915 C C . ASN D 1 73 ? 35.970 76.194 -82.059 1.00 21.38 67 ASN D C 1
ATOM 10916 O O . ASN D 1 73 ? 36.572 76.973 -82.808 1.00 20.93 67 ASN D O 1
ATOM 10921 N N . VAL D 1 74 ? 35.057 75.334 -82.525 1.00 20.28 68 VAL D N 1
ATOM 10922 C CA . VAL D 1 74 ? 34.753 75.292 -83.956 1.00 20.68 68 VAL D CA 1
ATOM 10923 C C . VAL D 1 74 ? 33.721 76.327 -84.367 1.00 25.93 68 VAL D C 1
ATOM 10924 O O . VAL D 1 74 ? 33.341 76.374 -85.544 1.00 27.51 68 VAL D O 1
ATOM 10928 N N . GLY D 1 75 ? 33.251 77.154 -83.437 1.00 24.23 69 GLY D N 1
ATOM 10929 C CA . GLY D 1 75 ? 32.275 78.178 -83.741 1.00 21.31 69 GLY D CA 1
ATOM 10930 C C . GLY D 1 75 ? 30.844 77.671 -83.696 1.00 25.45 69 GLY D C 1
ATOM 10931 O O . GLY D 1 75 ? 30.563 76.470 -83.680 1.00 23.68 69 GLY D O 1
ATOM 10932 N N . TYR D 1 76 ? 29.920 78.627 -83.668 1.00 23.39 70 TYR D N 1
ATOM 10933 C CA . TYR D 1 76 ? 28.496 78.332 -83.678 1.00 23.43 70 TYR D CA 1
ATOM 10934 C C . TYR D 1 76 ? 28.009 78.059 -85.102 1.00 27.38 70 TYR D C 1
ATOM 10935 O O . TYR D 1 76 ? 28.627 78.465 -86.089 1.00 30.72 70 TYR D O 1
ATOM 10944 N N . GLY D 1 77 ? 26.879 77.360 -85.195 1.00 25.52 71 GLY D N 1
ATOM 10945 C CA . GLY D 1 77 ? 26.215 77.154 -86.469 1.00 27.75 71 GLY D CA 1
ATOM 10946 C C . GLY D 1 77 ? 26.581 75.889 -87.210 1.00 29.23 71 GLY D C 1
ATOM 10947 O O . GLY D 1 77 ? 26.404 75.834 -88.432 1.00 33.37 71 GLY D O 1
ATOM 10948 N N . ARG D 1 78 ? 27.078 74.867 -86.516 1.00 27.73 72 ARG D N 1
ATOM 10949 C CA . ARG D 1 78 ? 27.554 73.642 -87.159 1.00 26.85 72 ARG D CA 1
ATOM 10950 C C . ARG D 1 78 ? 26.384 72.677 -87.309 1.00 31.14 72 ARG D C 1
ATOM 10951 O O . ARG D 1 78 ? 26.092 71.879 -86.416 1.00 23.27 72 ARG D O 1
ATOM 10959 N N . GLU D 1 79 ? 25.686 72.765 -88.447 1.00 28.81 73 GLU D N 1
ATOM 10960 C CA . GLU D 1 79 ? 24.645 71.784 -88.744 1.00 29.76 73 GLU D CA 1
ATOM 10961 C C . GLU D 1 79 ? 25.206 70.368 -88.727 1.00 23.85 73 GLU D C 1
ATOM 10962 O O . GLU D 1 79 ? 24.501 69.423 -88.354 1.00 25.06 73 GLU D O 1
ATOM 10968 N N . GLU D 1 80 ? 26.472 70.211 -89.119 1.00 24.55 74 GLU D N 1
ATOM 10969 C CA . GLU D 1 80 ? 27.109 68.899 -89.133 1.00 25.53 74 GLU D CA 1
ATOM 10970 C C . GLU D 1 80 ? 27.121 68.268 -87.746 1.00 29.23 74 GLU D C 1
ATOM 10971 O O . GLU D 1 80 ? 26.970 67.048 -87.610 1.00 26.65 74 GLU D O 1
ATOM 10977 N N . LEU D 1 81 ? 27.282 69.084 -86.702 1.00 22.24 75 LEU D N 1
ATOM 10978 C CA . LEU D 1 81 ? 27.286 68.546 -85.346 1.00 24.66 75 LEU D CA 1
ATOM 10979 C C . LEU D 1 81 ? 25.875 68.221 -84.875 1.00 27.55 75 LEU D C 1
ATOM 10980 O O . LEU D 1 81 ? 25.668 67.228 -84.168 1.00 24.61 75 LEU D O 1
ATOM 10985 N N . ALA D 1 82 ? 24.896 69.053 -85.243 1.00 24.43 76 ALA D N 1
ATOM 10986 C CA . ALA D 1 82 ? 23.503 68.715 -84.975 1.00 25.53 76 ALA D CA 1
ATOM 10987 C C . ALA D 1 82 ? 23.119 67.407 -85.652 1.00 26.85 76 ALA D C 1
ATOM 10988 O O . ALA D 1 82 ? 22.428 66.569 -85.060 1.00 26.43 76 ALA D O 1
ATOM 10990 N N . LYS D 1 83 ? 23.561 67.218 -86.898 1.00 27.20 77 LYS D N 1
ATOM 10991 C CA . LYS D 1 83 ? 23.222 66.005 -87.634 1.00 26.76 77 LYS D CA 1
ATOM 10992 C C . LYS D 1 83 ? 23.839 64.774 -86.978 1.00 27.24 77 LYS D C 1
ATOM 10993 O O . LYS D 1 83 ? 23.182 63.734 -86.856 1.00 27.48 77 LYS D O 1
ATOM 10999 N N . ALA D 1 84 ? 25.109 64.868 -86.564 1.00 24.12 78 ALA D N 1
ATOM 11000 C CA . ALA D 1 84 ? 25.756 63.752 -85.877 1.00 24.78 78 ALA D CA 1
ATOM 11001 C C . ALA D 1 84 ? 25.005 63.372 -84.605 1.00 26.20 78 ALA D C 1
ATOM 11002 O O . ALA D 1 84 ? 24.891 62.186 -84.272 1.00 25.67 78 ALA D O 1
ATOM 11004 N N . ALA D 1 85 ? 24.500 64.367 -83.873 1.00 23.95 79 ALA D N 1
ATOM 11005 C CA . ALA D 1 85 ? 23.702 64.088 -82.684 1.00 23.08 79 ALA D CA 1
ATOM 11006 C C . ALA D 1 85 ? 22.392 63.401 -83.049 1.00 27.06 79 ALA D C 1
ATOM 11007 O O . ALA D 1 85 ? 22.022 62.387 -82.446 1.00 23.72 79 ALA D O 1
ATOM 11009 N N . TYR D 1 86 ? 21.666 63.959 -84.022 1.00 25.96 80 TYR D N 1
ATOM 11010 C CA . TYR D 1 86 ? 20.403 63.373 -84.462 1.00 27.92 80 TYR D CA 1
ATOM 11011 C C . TYR D 1 86 ? 20.572 61.907 -84.845 1.00 25.66 80 TYR D C 1
ATOM 11012 O O . TYR D 1 86 ? 19.801 61.045 -84.408 1.00 27.33 80 TYR D O 1
ATOM 11021 N N . ASP D 1 87 ? 21.587 61.609 -85.660 1.00 25.07 81 ASP D N 1
ATOM 11022 C CA . ASP D 1 87 ? 21.748 60.257 -86.188 1.00 27.44 81 ASP D CA 1
ATOM 11023 C C . ASP D 1 87 ? 22.027 59.252 -85.076 1.00 30.27 81 ASP D C 1
ATOM 11024 O O . ASP D 1 87 ? 21.471 58.147 -85.075 1.00 24.51 81 ASP D O 1
ATOM 11029 N N . GLN D 1 88 ? 22.894 59.610 -84.124 1.00 25.11 82 GLN D N 1
ATOM 11030 C CA . GLN D 1 88 ? 23.193 58.693 -83.028 1.00 26.48 82 GLN D CA 1
ATOM 11031 C C . GLN D 1 88 ? 21.985 58.498 -82.120 1.00 23.88 82 GLN D C 1
ATOM 11032 O O . GLN D 1 88 ? 21.734 57.384 -81.644 1.00 26.27 82 GLN D O 1
ATOM 11038 N N . MET D 1 89 ? 21.222 59.566 -81.873 1.00 25.68 83 MET D N 1
ATOM 11039 C CA . MET D 1 89 ? 20.059 59.454 -80.998 1.00 28.40 83 MET D CA 1
ATOM 11040 C C . MET D 1 89 ? 18.983 58.566 -81.605 1.00 25.00 83 MET D C 1
ATOM 11041 O O . MET D 1 89 ? 18.232 57.914 -80.871 1.00 26.23 83 MET D O 1
ATOM 11046 N N . LEU D 1 90 ? 18.888 58.529 -82.936 1.00 27.35 84 LEU D N 1
ATOM 11047 C CA . LEU D 1 90 ? 17.957 57.607 -83.576 1.00 30.01 84 LEU D CA 1
ATOM 11048 C C . LEU D 1 90 ? 18.405 56.163 -83.405 1.00 26.23 84 LEU D C 1
ATOM 11049 O O . LEU D 1 90 ? 17.585 55.284 -83.115 1.00 34.55 84 LEU D O 1
ATOM 11054 N N . GLU D 1 91 ? 19.699 55.903 -83.576 1.00 26.04 85 GLU D N 1
ATOM 11055 C CA . GLU D 1 91 ? 20.201 54.537 -83.499 1.00 30.41 85 GLU D CA 1
ATOM 11056 C C . GLU D 1 91 ? 20.360 54.088 -82.051 1.00 31.88 85 GLU D C 1
ATOM 11057 O O . GLU D 1 91 ? 19.800 53.066 -81.642 1.00 31.14 85 GLU D O 1
ATOM 11063 N N . LEU D 1 92 ? 21.049 54.871 -81.244 1.00 27.33 86 LEU D N 1
ATOM 11064 C CA . LEU D 1 92 ? 21.227 54.421 -79.873 1.00 25.90 86 LEU D CA 1
ATOM 11065 C C . LEU D 1 92 ? 21.509 55.624 -78.990 1.00 26.01 86 LEU D C 1
ATOM 11066 O O . LEU D 1 92 ? 22.665 56.042 -78.844 1.00 23.98 86 LEU D O 1
ATOM 11071 N N . PRO D 1 93 ? 20.471 56.211 -78.391 1.00 25.85 87 PRO D N 1
ATOM 11072 C CA . PRO D 1 93 ? 20.685 57.447 -77.632 1.00 23.79 87 PRO D CA 1
ATOM 11073 C C . PRO D 1 93 ? 21.481 57.227 -76.363 1.00 24.94 87 PRO D C 1
ATOM 11074 O O . PRO D 1 93 ? 22.253 58.111 -75.974 1.00 24.72 87 PRO D O 1
ATOM 11078 N N . TYR D 1 94 ? 21.333 56.076 -75.711 1.00 27.91 88 TYR D N 1
ATOM 11079 C CA . TYR D 1 94 ? 22.067 55.821 -74.482 1.00 22.89 88 TYR D CA 1
ATOM 11080 C C . TYR D 1 94 ? 22.271 54.329 -74.271 1.00 23.30 88 TYR D C 1
ATOM 11081 O O . TYR D 1 94 ? 21.372 53.526 -74.532 1.00 24.68 88 TYR D O 1
ATOM 11090 N N . TYR D 1 95 ? 23.469 53.972 -73.811 1.00 22.06 89 TYR D N 1
ATOM 11091 C CA . TYR D 1 95 ? 23.651 52.776 -73.002 1.00 22.91 89 TYR D CA 1
ATOM 11092 C C . TYR D 1 95 ? 24.885 52.967 -72.131 1.00 22.23 89 TYR D C 1
ATOM 11093 O O . TYR D 1 95 ? 25.756 53.789 -72.424 1.00 23.04 89 TYR D O 1
ATOM 11102 N N . ASN D 1 96 ? 24.945 52.194 -71.053 1.00 21.54 90 ASN D N 1
ATOM 11103 C CA . ASN D 1 96 ? 25.950 52.370 -70.017 1.00 18.85 90 ASN D CA 1
ATOM 11104 C C . ASN D 1 96 ? 27.239 51.625 -70.349 1.00 23.53 90 ASN D C 1
ATOM 11105 O O . ASN D 1 96 ? 27.274 50.720 -71.186 1.00 20.86 90 ASN D O 1
ATOM 11110 N N . THR D 1 97 ? 28.311 52.027 -69.666 1.00 20.62 91 THR D N 1
ATOM 11111 C CA . THR D 1 97 ? 29.569 51.293 -69.659 1.00 21.15 91 THR D CA 1
ATOM 11112 C C . THR D 1 97 ? 29.808 50.608 -68.316 1.00 21.68 91 THR D C 1
ATOM 11113 O O . THR D 1 97 ? 30.955 50.315 -67.964 1.00 23.35 91 THR D O 1
ATOM 11117 N N . PHE D 1 98 ? 28.736 50.342 -67.567 1.00 22.33 92 PHE D N 1
ATOM 11118 C CA . PHE D 1 98 ? 28.800 49.717 -66.251 1.00 22.78 92 PHE D CA 1
ATOM 11119 C C . PHE D 1 98 ? 28.782 48.193 -66.322 1.00 22.21 92 PHE D C 1
ATOM 11120 O O . PHE D 1 98 ? 29.453 47.529 -65.526 1.00 21.35 92 PHE D O 1
ATOM 11128 N N . PHE D 1 99 ? 28.027 47.628 -67.258 1.00 21.47 93 PHE D N 1
ATOM 11129 C CA . PHE D 1 99 ? 27.691 46.201 -67.253 1.00 23.86 93 PHE D CA 1
ATOM 11130 C C . PHE D 1 99 ? 28.618 45.396 -68.156 1.00 24.41 93 PHE D C 1
ATOM 11131 O O . PHE D 1 99 ? 28.156 44.547 -68.919 1.00 25.88 93 PHE D O 1
ATOM 11139 N N . LYS D 1 100 ? 29.929 45.639 -68.077 1.00 22.07 94 LYS D N 1
ATOM 11140 C CA . LYS D 1 100 ? 30.889 45.095 -69.043 1.00 23.71 94 LYS D CA 1
ATOM 11141 C C . LYS D 1 100 ? 30.473 45.423 -70.474 1.00 23.86 94 LYS D C 1
ATOM 11142 O O . LYS D 1 100 ? 30.779 44.685 -71.414 1.00 22.77 94 LYS D O 1
ATOM 11148 N N . THR D 1 101 ? 29.763 46.531 -70.643 1.00 22.89 95 THR D N 1
ATOM 11149 C CA . THR D 1 101 ? 29.226 46.936 -71.930 1.00 24.19 95 THR D CA 1
ATOM 11150 C C . THR D 1 101 ? 29.885 48.222 -72.407 1.00 23.34 95 THR D C 1
ATOM 11151 O O . THR D 1 101 ? 30.496 48.964 -71.634 1.00 22.40 95 THR D O 1
ATOM 11155 N N . ALA D 1 102 ? 29.753 48.468 -73.706 1.00 20.59 96 ALA D N 1
ATOM 11156 C CA . ALA D 1 102 ? 30.131 49.739 -74.303 1.00 23.94 96 ALA D CA 1
ATOM 11157 C C . ALA D 1 102 ? 29.358 49.884 -75.604 1.00 24.70 96 ALA D C 1
ATOM 11158 O O . ALA D 1 102 ? 28.653 48.969 -76.035 1.00 26.43 96 ALA D O 1
ATOM 11160 N N . THR D 1 103 ? 29.493 51.048 -76.221 1.00 21.11 97 THR D N 1
ATOM 11161 C CA . THR D 1 103 ? 28.869 51.359 -77.496 1.00 22.68 97 THR D CA 1
ATOM 11162 C C . THR D 1 103 ? 29.932 51.896 -78.441 1.00 23.77 97 THR D C 1
ATOM 11163 O O . THR D 1 103 ? 31.018 52.290 -78.001 1.00 21.39 97 THR D O 1
ATOM 11167 N N . PRO D 1 104 ? 29.669 51.894 -79.747 1.00 20.97 98 PRO D N 1
ATOM 11168 C CA . PRO D 1 104 ? 30.713 52.262 -80.722 1.00 22.55 98 PRO D CA 1
ATOM 11169 C C . PRO D 1 104 ? 31.250 53.675 -80.533 1.00 20.56 98 PRO D C 1
ATOM 11170 O O . PRO D 1 104 ? 32.476 53.857 -80.573 1.00 23.17 98 PRO D O 1
ATOM 11174 N N . PRO D 1 105 ? 30.410 54.700 -80.349 1.00 21.75 99 PRO D N 1
ATOM 11175 C CA . PRO D 1 105 ? 30.934 56.088 -80.364 1.00 20.33 99 PRO D CA 1
ATOM 11176 C C . PRO D 1 105 ? 32.011 56.339 -79.318 1.00 24.54 99 PRO D C 1
ATOM 11177 O O . PRO D 1 105 ? 33.064 56.899 -79.661 1.00 23.06 99 PRO D O 1
ATOM 11181 N N . PRO D 1 106 ? 31.817 55.971 -78.039 1.00 18.68 100 PRO D N 1
ATOM 11182 C CA . PRO D 1 106 ? 32.888 56.251 -77.066 1.00 20.10 100 PRO D CA 1
ATOM 11183 C C . PRO D 1 106 ? 34.161 55.476 -77.343 1.00 21.94 100 PRO D C 1
ATOM 11184 O O . PRO D 1 106 ? 35.247 55.934 -76.968 1.00 18.52 100 PRO D O 1
ATOM 11188 N N . ILE D 1 107 ? 34.063 54.312 -77.986 1.00 19.99 101 ILE D N 1
ATOM 11189 C CA . ILE D 1 107 ? 35.258 53.548 -78.324 1.00 19.45 101 ILE D CA 1
ATOM 11190 C C . ILE D 1 107 ? 36.022 54.228 -79.452 1.00 21.97 101 ILE D C 1
ATOM 11191 O O . ILE D 1 107 ? 37.244 54.399 -79.381 1.00 19.75 101 ILE D O 1
ATOM 11196 N N . GLU D 1 108 ? 35.312 54.626 -80.511 1.00 20.29 102 GLU D N 1
ATOM 11197 C CA . GLU D 1 108 ? 35.959 55.329 -81.613 1.00 21.94 102 GLU D CA 1
ATOM 11198 C C . GLU D 1 108 ? 36.515 56.673 -81.158 1.00 22.79 102 GLU D C 1
ATOM 11199 O O . GLU D 1 108 ? 37.619 57.064 -81.555 1.00 23.67 102 GLU D O 1
ATOM 11205 N N . LEU D 1 109 ? 35.759 57.398 -80.329 1.00 20.30 103 LEU D N 1
ATOM 11206 C CA . LEU D 1 109 ? 36.265 58.645 -79.766 1.00 21.68 103 LEU D CA 1
ATOM 11207 C C . LEU D 1 109 ? 37.503 58.404 -78.911 1.00 21.60 103 LEU D C 1
ATOM 11208 O O . LEU D 1 109 ? 38.449 59.200 -78.937 1.00 19.67 103 LEU D O 1
ATOM 11213 N N . ALA D 1 110 ? 37.514 57.308 -78.145 1.00 19.49 104 ALA D N 1
ATOM 11214 C CA . ALA D 1 110 ? 38.664 57.006 -77.297 1.00 20.11 104 ALA D CA 1
ATOM 11215 C C . ALA D 1 110 ? 39.926 56.822 -78.127 1.00 24.88 104 ALA D C 1
ATOM 11216 O O . ALA D 1 110 ? 41.000 57.314 -77.758 1.00 21.56 104 ALA D O 1
ATOM 11218 N N . ALA D 1 111 ? 39.819 56.110 -79.251 1.00 21.90 105 ALA D N 1
ATOM 11219 C CA . ALA D 1 111 ? 40.967 55.947 -80.136 1.00 21.44 105 ALA D CA 1
ATOM 11220 C C . ALA D 1 111 ? 41.400 57.281 -80.730 1.00 23.16 105 ALA D C 1
ATOM 11221 O O . ALA D 1 111 ? 42.599 57.547 -80.869 1.00 20.76 105 ALA D O 1
ATOM 11223 N N . LYS D 1 112 ? 40.437 58.135 -81.085 1.00 21.24 106 LYS D N 1
ATOM 11224 C CA . LYS D 1 112 ? 40.774 59.428 -81.673 1.00 22.96 106 LYS D CA 1
ATOM 11225 C C . LYS D 1 112 ? 41.473 60.330 -80.661 1.00 24.73 106 LYS D C 1
ATOM 11226 O O . LYS D 1 112 ? 42.483 60.968 -80.980 1.00 22.29 106 LYS D O 1
ATOM 11232 N N . ILE D 1 113 ? 40.944 60.402 -79.436 1.00 20.82 107 ILE D N 1
ATOM 11233 C CA . ILE D 1 113 ? 41.582 61.209 -78.397 1.00 22.07 107 ILE D CA 1
ATOM 11234 C C . ILE D 1 113 ? 42.990 60.697 -78.115 1.00 22.14 107 ILE D C 1
ATOM 11235 O O . ILE D 1 113 ? 43.933 61.483 -77.962 1.00 21.36 107 ILE D O 1
ATOM 11240 N N . ALA D 1 114 ? 43.154 59.372 -78.047 1.00 20.33 108 ALA D N 1
ATOM 11241 C CA . ALA D 1 114 ? 44.476 58.796 -77.815 1.00 23.57 108 ALA D CA 1
ATOM 11242 C C . ALA D 1 114 ? 45.450 59.186 -78.919 1.00 25.22 108 ALA D C 1
ATOM 11243 O O . ALA D 1 114 ? 46.631 59.446 -78.655 1.00 22.35 108 ALA D O 1
ATOM 11245 N N . GLN D 1 115 ? 44.975 59.215 -80.166 1.00 19.98 109 GLN D N 1
ATOM 11246 C CA . GLN D 1 115 ? 45.828 59.628 -81.276 1.00 26.61 109 GLN D CA 1
ATOM 11247 C C . GLN D 1 115 ? 46.288 61.072 -81.104 1.00 25.90 109 GLN D C 1
ATOM 11248 O O . GLN D 1 115 ? 47.438 61.407 -81.413 1.00 26.16 109 GLN D O 1
ATOM 11254 N N . LYS D 1 116 ? 45.404 61.940 -80.606 1.00 22.20 110 LYS D N 1
ATOM 11255 C CA . LYS D 1 116 ? 45.758 63.340 -80.390 1.00 21.59 110 LYS D CA 1
ATOM 11256 C C . LYS D 1 116 ? 46.613 63.540 -79.143 1.00 23.99 110 LYS D C 1
ATOM 11257 O O . LYS D 1 116 ? 47.401 64.492 -79.086 1.00 20.82 110 LYS D O 1
ATOM 11263 N N . MET D 1 117 ? 46.473 62.671 -78.138 1.00 21.64 111 MET D N 1
ATOM 11264 C CA . MET D 1 117 ? 47.241 62.837 -76.905 1.00 21.54 111 MET D CA 1
ATOM 11265 C C . MET D 1 117 ? 48.703 62.456 -77.097 1.00 22.20 111 MET D C 1
ATOM 11266 O O . MET D 1 117 ? 49.600 63.139 -76.589 1.00 22.07 111 MET D O 1
ATOM 11271 N N . GLY D 1 118 ? 48.961 61.375 -77.826 1.00 23.01 112 GLY D N 1
ATOM 11272 C CA . GLY D 1 118 ? 50.296 60.861 -78.042 1.00 30.45 112 GLY D CA 1
ATOM 11273 C C . GLY D 1 118 ? 51.004 60.494 -76.743 1.00 28.21 112 GLY D C 1
ATOM 11274 O O . GLY D 1 118 ? 50.400 60.362 -75.675 1.00 28.34 112 GLY D O 1
ATOM 11275 N N . GLY D 1 119 ? 52.322 60.354 -76.850 1.00 31.61 113 GLY D N 1
ATOM 11276 C CA . GLY D 1 119 ? 53.106 59.870 -75.727 1.00 31.68 113 GLY D CA 1
ATOM 11277 C C . GLY D 1 119 ? 52.583 58.551 -75.199 1.00 29.63 113 GLY D C 1
ATOM 11278 O O . GLY D 1 119 ? 52.120 57.693 -75.956 1.00 30.51 113 GLY D O 1
ATOM 11279 N N . HIS D 1 120 ? 52.662 58.375 -73.882 1.00 25.70 114 HIS D N 1
ATOM 11280 C CA . HIS D 1 120 ? 52.152 57.174 -73.237 1.00 29.85 114 HIS D CA 1
ATOM 11281 C C . HIS D 1 120 ? 50.698 57.305 -72.794 1.00 26.51 114 HIS D C 1
ATOM 11282 O O . HIS D 1 120 ? 50.169 56.378 -72.171 1.00 27.23 114 HIS D O 1
ATOM 11289 N N . LEU D 1 121 ? 50.044 58.428 -73.089 1.00 22.50 115 LEU D N 1
ATOM 11290 C CA . LEU D 1 121 ? 48.630 58.590 -72.775 1.00 23.12 115 LEU D CA 1
ATOM 11291 C C . LEU D 1 121 ? 47.785 57.799 -73.764 1.00 24.79 115 LEU D C 1
ATOM 11292 O O . LEU D 1 121 ? 47.445 58.296 -74.844 1.00 26.10 115 LEU D O 1
ATOM 11297 N N . SER D 1 122 ? 47.458 56.562 -73.413 1.00 26.98 116 SER D N 1
ATOM 11298 C CA . SER D 1 122 ? 46.817 55.649 -74.345 1.00 22.34 116 SER D CA 1
ATOM 11299 C C . SER D 1 122 ? 45.321 55.469 -74.116 1.00 22.85 116 SER D C 1
ATOM 11300 O O . SER D 1 122 ? 44.613 55.078 -75.053 1.00 23.69 116 SER D O 1
ATOM 11303 N N . HIS D 1 123 ? 44.825 55.716 -72.906 1.00 20.02 117 HIS D N 1
ATOM 11304 C CA . HIS D 1 123 ? 43.450 55.400 -72.550 1.00 21.29 117 HIS D CA 1
ATOM 11305 C C . HIS D 1 123 ? 42.728 56.649 -72.061 1.00 20.91 117 HIS D C 1
ATOM 11306 O O . HIS D 1 123 ? 43.350 57.628 -71.642 1.00 22.66 117 HIS D O 1
ATOM 11313 N N . VAL D 1 124 ? 41.396 56.611 -72.120 1.00 19.98 118 VAL D N 1
ATOM 11314 C CA . VAL D 1 124 ? 40.560 57.699 -71.626 1.00 20.37 118 VAL D CA 1
ATOM 11315 C C . VAL D 1 124 ? 39.465 57.132 -70.733 1.00 23.14 118 VAL D C 1
ATOM 11316 O O . VAL D 1 124 ? 38.918 56.055 -71.000 1.00 22.12 118 VAL D O 1
ATOM 11320 N N . PHE D 1 125 ? 39.178 57.846 -69.648 1.00 20.37 119 PHE D N 1
ATOM 11321 C CA . PHE D 1 125 ? 38.028 57.593 -68.791 1.00 18.00 119 PHE D CA 1
ATOM 11322 C C . PHE D 1 125 ? 37.045 58.740 -68.987 1.00 22.66 119 PHE D C 1
ATOM 11323 O O . PHE D 1 125 ? 37.439 59.909 -68.933 1.00 21.51 119 PHE D O 1
ATOM 11331 N N . TYR D 1 126 ? 35.773 58.413 -69.199 1.00 19.32 120 TYR D N 1
ATOM 11332 C CA . TYR D 1 126 ? 34.782 59.398 -69.610 1.00 19.78 120 TYR D CA 1
ATOM 11333 C C . TYR D 1 126 ? 33.964 59.915 -68.432 1.00 19.62 120 TYR D C 1
ATOM 11334 O O . TYR D 1 126 ? 33.685 59.191 -67.472 1.00 18.62 120 TYR D O 1
ATOM 11343 N N . ASN D 1 127 ? 33.584 61.184 -68.525 1.00 18.11 121 ASN D N 1
ATOM 11344 C CA . ASN D 1 127 ? 32.621 61.815 -67.628 1.00 19.35 121 ASN D CA 1
ATOM 11345 C C . ASN D 1 127 ? 31.821 62.818 -68.454 1.00 18.11 121 ASN D C 1
ATOM 11346 O O . ASN D 1 127 ? 31.829 62.769 -69.688 1.00 17.88 121 ASN D O 1
ATOM 11351 N N . SER D 1 128 ? 31.135 63.736 -67.779 1.00 17.35 122 SER D N 1
ATOM 11352 C CA . SER D 1 128 ? 30.381 64.791 -68.447 1.00 19.84 122 SER D CA 1
ATOM 11353 C C . SER D 1 128 ? 31.047 66.156 -68.364 1.00 21.08 122 SER D C 1
ATOM 11354 O O . SER D 1 128 ? 31.102 66.869 -69.369 1.00 19.01 122 SER D O 1
ATOM 11357 N N . SER D 1 129 ? 31.550 66.546 -67.195 1.00 19.20 123 SER D N 1
ATOM 11358 C CA . SER D 1 129 ? 32.092 67.879 -66.981 1.00 21.05 123 SER D CA 1
ATOM 11359 C C . SER D 1 129 ? 33.586 67.821 -66.688 1.00 19.93 123 SER D C 1
ATOM 11360 O O . SER D 1 129 ? 34.131 66.784 -66.298 1.00 19.57 123 SER D O 1
ATOM 11363 N N . GLY D 1 130 ? 34.245 68.966 -66.886 1.00 18.20 124 GLY D N 1
ATOM 11364 C CA . GLY D 1 130 ? 35.634 69.095 -66.482 1.00 20.41 124 GLY D CA 1
ATOM 11365 C C . GLY D 1 130 ? 35.835 68.903 -64.992 1.00 20.90 124 GLY D C 1
ATOM 11366 O O . GLY D 1 130 ? 36.877 68.400 -64.562 1.00 20.29 124 GLY D O 1
ATOM 11367 N N . SER D 1 131 ? 34.852 69.317 -64.185 1.00 19.85 125 SER D N 1
ATOM 11368 C CA . SER D 1 131 ? 34.928 69.106 -62.742 1.00 21.03 125 SER D CA 1
ATOM 11369 C C . SER D 1 131 ? 34.994 67.620 -62.411 1.00 20.11 125 SER D C 1
ATOM 11370 O O . SER D 1 131 ? 35.846 67.185 -61.627 1.00 20.28 125 SER D O 1
ATOM 11373 N N . GLU D 1 132 ? 34.078 66.829 -62.980 1.00 19.02 126 GLU D N 1
ATOM 11374 C CA . GLU D 1 132 ? 34.114 65.382 -62.780 1.00 19.49 126 GLU D CA 1
ATOM 11375 C C . GLU D 1 132 ? 35.453 64.796 -63.201 1.00 19.56 126 GLU D C 1
ATOM 11376 O O . GLU D 1 132 ? 35.956 63.864 -62.563 1.00 20.38 126 GLU D O 1
ATOM 11382 N N . ALA D 1 133 ? 36.027 65.309 -64.293 1.00 18.09 127 ALA D N 1
ATOM 11383 C CA . ALA D 1 133 ? 37.320 64.816 -64.756 1.00 22.87 127 ALA D CA 1
ATOM 11384 C C . ALA D 1 133 ? 38.368 64.895 -63.654 1.00 18.41 127 ALA D C 1
ATOM 11385 O O . ALA D 1 133 ? 39.194 63.988 -63.505 1.00 21.85 127 ALA D O 1
ATOM 11387 N N . ASN D 1 134 ? 38.345 65.964 -62.862 1.00 19.03 128 ASN D N 1
ATOM 11388 C CA . ASN D 1 134 ? 39.315 66.080 -61.781 1.00 23.05 128 ASN D CA 1
ATOM 11389 C C . ASN D 1 134 ? 38.930 65.244 -60.566 1.00 19.83 128 ASN D C 1
ATOM 11390 O O . ASN D 1 134 ? 39.812 64.827 -59.808 1.00 19.46 128 ASN D O 1
ATOM 11395 N N . ASP D 1 135 ? 37.636 64.988 -60.360 1.00 20.05 129 ASP D N 1
ATOM 11396 C CA . ASP D 1 135 ? 37.245 63.954 -59.406 1.00 19.58 129 ASP D CA 1
ATOM 11397 C C . ASP D 1 135 ? 37.801 62.599 -59.820 1.00 17.95 129 ASP D C 1
ATOM 11398 O O . ASP D 1 135 ? 38.265 61.823 -58.977 1.00 17.86 129 ASP D O 1
ATOM 11403 N N . THR D 1 136 ? 37.743 62.291 -61.117 1.00 15.93 130 THR D N 1
ATOM 11404 C CA . THR D 1 136 ? 38.320 61.047 -61.615 1.00 18.49 130 THR D CA 1
ATOM 11405 C C . THR D 1 136 ? 39.828 61.019 -61.395 1.00 17.72 130 THR D C 1
ATOM 11406 O O . THR D 1 136 ? 40.381 60.011 -60.940 1.00 19.64 130 THR D O 1
ATOM 11410 N N . VAL D 1 137 ? 40.511 62.122 -61.718 1.00 16.94 131 VAL D N 1
ATOM 11411 C CA . VAL D 1 137 ? 41.938 62.242 -61.417 1.00 18.15 131 VAL D CA 1
ATOM 11412 C C . VAL D 1 137 ? 42.197 61.956 -59.945 1.00 22.57 131 VAL D C 1
ATOM 11413 O O . VAL D 1 137 ? 43.083 61.170 -59.590 1.00 20.61 131 VAL D O 1
ATOM 11417 N N . PHE D 1 138 ? 41.414 62.588 -59.068 1.00 20.80 132 PHE D N 1
ATOM 11418 C CA . PHE D 1 138 ? 41.645 62.484 -57.631 1.00 19.66 132 PHE D CA 1
ATOM 11419 C C . PHE D 1 138 ? 41.566 61.035 -57.161 1.00 19.64 132 PHE D C 1
ATOM 11420 O O . PHE D 1 138 ? 42.462 60.545 -56.463 1.00 19.04 132 PHE D O 1
ATOM 11428 N N . ARG D 1 139 ? 40.502 60.330 -57.545 1.00 15.98 133 ARG D N 1
ATOM 11429 C CA . ARG D 1 139 ? 40.302 58.969 -57.060 1.00 20.33 133 ARG D CA 1
ATOM 11430 C C . ARG D 1 139 ? 41.199 57.966 -57.778 1.00 16.30 133 ARG D C 1
ATOM 11431 O O . ARG D 1 139 ? 41.680 57.011 -57.157 1.00 21.38 133 ARG D O 1
ATOM 11439 N N . LEU D 1 140 ? 41.429 58.153 -59.081 1.00 17.27 134 LEU D N 1
ATOM 11440 C CA . LEU D 1 140 ? 42.285 57.222 -59.813 1.00 17.10 134 LEU D CA 1
ATOM 11441 C C . LEU D 1 140 ? 43.729 57.308 -59.335 1.00 16.71 134 LEU D C 1
ATOM 11442 O O . LEU D 1 140 ? 44.394 56.279 -59.167 1.00 19.79 134 LEU D O 1
ATOM 11447 N N . VAL D 1 141 ? 44.232 58.525 -59.116 1.00 19.38 135 VAL D N 1
ATOM 11448 C CA . VAL D 1 141 ? 45.606 58.688 -58.645 1.00 17.18 135 VAL D CA 1
ATOM 11449 C C . VAL D 1 141 ? 45.788 58.004 -57.296 1.00 20.32 135 VAL D C 1
ATOM 11450 O O . VAL D 1 141 ? 46.765 57.280 -57.073 1.00 19.64 135 VAL D O 1
ATOM 11454 N N . ARG D 1 142 ? 44.848 58.223 -56.373 1.00 19.37 136 ARG D N 1
ATOM 11455 C CA . ARG D 1 142 ? 44.973 57.605 -55.058 1.00 22.01 136 ARG D CA 1
ATOM 11456 C C . ARG D 1 142 ? 44.818 56.091 -55.140 1.00 19.72 136 ARG D C 1
ATOM 11457 O O . ARG D 1 142 ? 45.543 55.354 -54.463 1.00 20.91 136 ARG D O 1
ATOM 11465 N N . HIS D 1 143 ? 43.892 55.607 -55.971 1.00 20.51 137 HIS D N 1
ATOM 11466 C CA . HIS D 1 143 ? 43.743 54.165 -56.138 1.00 19.71 137 HIS D CA 1
ATOM 11467 C C . HIS D 1 143 ? 44.965 53.561 -56.820 1.00 22.76 137 HIS D C 1
ATOM 11468 O O . HIS D 1 143 ? 45.394 52.456 -56.470 1.00 21.51 137 HIS D O 1
ATOM 11475 N N . PHE D 1 144 ? 45.523 54.264 -57.810 1.00 20.22 138 PHE D N 1
ATOM 11476 C CA . PHE D 1 144 ? 46.743 53.806 -58.469 1.00 21.67 138 PHE D CA 1
ATOM 11477 C C . PHE D 1 144 ? 47.855 53.534 -57.462 1.00 20.85 138 PHE D C 1
ATOM 11478 O O . PHE D 1 144 ? 48.526 52.497 -57.522 1.00 20.42 138 PHE D O 1
ATOM 11486 N N . TRP D 1 145 ? 48.063 54.459 -56.521 1.00 22.29 139 TRP D N 1
ATOM 11487 C CA . TRP D 1 145 ? 49.176 54.313 -55.590 1.00 21.28 139 TRP D CA 1
ATOM 11488 C C . TRP D 1 145 ? 48.941 53.180 -54.599 1.00 24.98 139 TRP D C 1
ATOM 11489 O O . TRP D 1 145 ? 49.905 52.562 -54.131 1.00 23.57 139 TRP D O 1
ATOM 11500 N N . LYS D 1 146 ? 47.680 52.886 -54.268 1.00 19.97 140 LYS D N 1
ATOM 11501 C CA . LYS D 1 146 ? 47.400 51.713 -53.445 1.00 22.42 140 LYS D CA 1
ATOM 11502 C C . LYS D 1 146 ? 47.732 50.427 -54.193 1.00 23.18 140 LYS D C 1
ATOM 11503 O O . LYS D 1 146 ? 48.335 49.510 -53.623 1.00 22.00 140 LYS D O 1
ATOM 11509 N N . LEU D 1 147 ? 47.349 50.341 -55.470 1.00 22.16 141 LEU D N 1
ATOM 11510 C CA . LEU D 1 147 ? 47.696 49.171 -56.272 1.00 22.90 141 LEU D CA 1
ATOM 11511 C C . LEU D 1 147 ? 49.207 49.020 -56.405 1.00 24.52 141 LEU D C 1
ATOM 11512 O O . LEU D 1 147 ? 49.729 47.899 -56.425 1.00 24.13 141 LEU D O 1
ATOM 11517 N N . LYS D 1 148 ? 49.926 50.140 -56.498 1.00 23.23 142 LYS D N 1
ATOM 11518 C CA . LYS D 1 148 ? 51.379 50.120 -56.619 1.00 23.10 142 LYS D CA 1
ATOM 11519 C C . LYS D 1 148 ? 52.082 49.732 -55.327 1.00 25.60 142 LYS D C 1
ATOM 11520 O O . LYS D 1 148 ? 53.308 49.575 -55.335 1.00 26.58 142 LYS D O 1
ATOM 11526 N N . GLY D 1 149 ? 51.352 49.579 -54.227 1.00 24.98 143 GLY D N 1
ATOM 11527 C CA . GLY D 1 149 ? 51.981 49.288 -52.955 1.00 25.26 143 GLY D CA 1
ATOM 11528 C C . GLY D 1 149 ? 52.652 50.475 -52.309 1.00 28.56 143 GLY D C 1
ATOM 11529 O O . GLY D 1 149 ? 53.607 50.301 -51.544 1.00 25.07 143 GLY D O 1
ATOM 11530 N N . GLU D 1 150 ? 52.185 51.687 -52.603 1.00 26.84 144 GLU D N 1
ATOM 11531 C CA . GLU D 1 150 ? 52.655 52.910 -51.952 1.00 25.10 144 GLU D CA 1
ATOM 11532 C C . GLU D 1 150 ? 51.441 53.677 -51.442 1.00 26.71 144 GLU D C 1
ATOM 11533 O O . GLU D 1 150 ? 51.112 54.759 -51.943 1.00 26.80 144 GLU D O 1
ATOM 11539 N N . PRO D 1 151 ? 50.742 53.132 -50.439 1.00 26.63 145 PRO D N 1
ATOM 11540 C CA . PRO D 1 151 ? 49.469 53.737 -50.010 1.00 27.92 145 PRO D CA 1
ATOM 11541 C C . PRO D 1 151 ? 49.625 55.082 -49.320 1.00 25.02 145 PRO D C 1
ATOM 11542 O O . PRO D 1 151 ? 48.620 55.785 -49.148 1.00 24.15 145 PRO D O 1
ATOM 11546 N N . SER D 1 152 ? 50.836 55.457 -48.907 1.00 24.00 146 SER D N 1
ATOM 11547 C CA . SER D 1 152 ? 51.038 56.751 -48.267 1.00 24.47 146 SER D CA 1
ATOM 11548 C C . SER D 1 152 ? 50.934 57.914 -49.244 1.00 23.07 146 SER D C 1
ATOM 11549 O O . SER D 1 152 ? 50.763 59.056 -48.808 1.00 22.09 146 SER D O 1
ATOM 11552 N N . ARG D 1 153 ? 51.037 57.656 -50.547 1.00 20.38 147 ARG D N 1
ATOM 11553 C CA . ARG D 1 153 ? 50.995 58.714 -51.556 1.00 20.45 147 ARG D CA 1
ATOM 11554 C C . ARG D 1 153 ? 49.546 59.134 -51.765 1.00 23.93 147 ARG D C 1
ATOM 11555 O O . ARG D 1 153 ? 48.806 58.538 -52.550 1.00 21.08 147 ARG D O 1
ATOM 11563 N N . THR D 1 154 ? 49.137 60.182 -51.049 1.00 23.77 148 THR D N 1
ATOM 11564 C CA . THR D 1 154 ? 47.762 60.664 -51.082 1.00 20.24 148 THR D CA 1
ATOM 11565 C C . THR D 1 154 ? 47.628 62.157 -51.342 1.00 21.95 148 THR D C 1
ATOM 11566 O O . THR D 1 154 ? 46.531 62.598 -51.709 1.00 21.83 148 THR D O 1
ATOM 11570 N N . VAL D 1 155 ? 48.684 62.946 -51.172 1.00 19.91 149 VAL D N 1
ATOM 11571 C CA . VAL D 1 155 ? 48.569 64.399 -51.159 1.00 21.90 149 VAL D CA 1
ATOM 11572 C C . VAL D 1 155 ? 48.714 64.934 -52.577 1.00 21.45 149 VAL D C 1
ATOM 11573 O O . VAL D 1 155 ? 49.620 64.532 -53.319 1.00 19.52 149 VAL D O 1
ATOM 11577 N N . PHE D 1 156 ? 47.820 65.842 -52.951 1.00 19.65 150 PHE D N 1
ATOM 11578 C CA . PHE D 1 156 ? 47.895 66.559 -54.214 1.00 17.52 150 PHE D CA 1
ATOM 11579 C C . PHE D 1 156 ? 48.461 67.950 -53.965 1.00 19.32 150 PHE D C 1
ATOM 11580 O O . PHE D 1 156 ? 48.084 68.621 -53.000 1.00 19.79 150 PHE D O 1
ATOM 11588 N N . ILE D 1 157 ? 49.374 68.377 -54.830 1.00 19.91 151 ILE D N 1
ATOM 11589 C CA . ILE D 1 157 ? 49.958 69.709 -54.750 1.00 17.79 151 ILE D CA 1
ATOM 11590 C C . ILE D 1 157 ? 49.429 70.521 -55.920 1.00 17.83 151 ILE D C 1
ATOM 11591 O O . ILE D 1 157 ? 49.598 70.135 -57.083 1.00 18.14 151 ILE D O 1
ATOM 11596 N N . SER D 1 158 ? 48.780 71.637 -55.610 1.00 20.09 152 SER D N 1
ATOM 11597 C CA . SER D 1 158 ? 48.270 72.541 -56.631 1.00 18.42 152 SER D CA 1
ATOM 11598 C C . SER D 1 158 ? 48.837 73.931 -56.355 1.00 24.70 152 SER D C 1
ATOM 11599 O O . SER D 1 158 ? 49.861 74.102 -55.681 1.00 21.42 152 SER D O 1
ATOM 11602 N N . ARG D 1 159 ? 48.158 74.954 -56.870 1.00 18.88 153 ARG D N 1
ATOM 11603 C CA . ARG D 1 159 ? 48.643 76.320 -56.777 1.00 19.04 153 ARG D CA 1
ATOM 11604 C C . ARG D 1 159 ? 47.490 77.250 -56.434 1.00 21.15 153 ARG D C 1
ATOM 11605 O O . ARG D 1 159 ? 46.337 76.995 -56.793 1.00 18.01 153 ARG D O 1
ATOM 11613 N N . TRP D 1 160 ? 47.810 78.319 -55.710 1.00 18.64 154 TRP D N 1
ATOM 11614 C CA . TRP D 1 160 ? 46.855 79.402 -55.532 1.00 18.84 154 TRP D CA 1
ATOM 11615 C C . TRP D 1 160 ? 46.488 79.986 -56.891 1.00 17.97 154 TRP D C 1
ATOM 11616 O O . TRP D 1 160 ? 47.325 80.065 -57.794 1.00 18.00 154 TRP D O 1
ATOM 11627 N N . ASN D 1 161 ? 45.220 80.372 -57.038 1.00 20.01 155 ASN D N 1
ATOM 11628 C CA . ASN D 1 161 ? 44.654 80.935 -58.263 1.00 20.75 155 ASN D CA 1
ATOM 11629 C C . ASN D 1 161 ? 44.539 79.910 -59.386 1.00 19.74 155 ASN D C 1
ATOM 11630 O O . ASN D 1 161 ? 44.245 80.281 -60.529 1.00 24.42 155 ASN D O 1
ATOM 11635 N N . ALA D 1 162 ? 44.767 78.632 -59.101 1.00 17.33 156 ALA D N 1
ATOM 11636 C CA . ALA D 1 162 ? 44.403 77.580 -60.038 1.00 17.96 156 ALA D CA 1
ATOM 11637 C C . ALA D 1 162 ? 42.891 77.383 -60.049 1.00 18.48 156 ALA D C 1
ATOM 11638 O O . ALA D 1 162 ? 42.200 77.671 -59.069 1.00 21.86 156 ALA D O 1
ATOM 11640 N N . TYR D 1 163 ? 42.372 76.896 -61.175 1.00 20.01 157 TYR D N 1
ATOM 11641 C CA . TYR D 1 163 ? 40.965 76.522 -61.275 1.00 19.82 157 TYR D CA 1
ATOM 11642 C C . TYR D 1 163 ? 40.870 75.109 -61.826 1.00 18.79 157 TYR D C 1
ATOM 11643 O O . TYR D 1 163 ? 41.370 74.833 -62.922 1.00 20.18 157 TYR D O 1
ATOM 11652 N N . HIS D 1 164 ? 40.220 74.218 -61.070 1.00 18.13 158 HIS D N 1
ATOM 11653 C CA . HIS D 1 164 ? 40.082 72.823 -61.472 1.00 17.95 158 HIS D CA 1
ATOM 11654 C C . HIS D 1 164 ? 38.652 72.314 -61.318 1.00 19.30 158 HIS D C 1
ATOM 11655 O O . HIS D 1 164 ? 38.442 71.103 -61.194 1.00 18.31 158 HIS D O 1
ATOM 11662 N N . GLY D 1 165 ? 37.670 73.205 -61.326 1.00 18.49 159 GLY D N 1
ATOM 11663 C CA . GLY D 1 165 ? 36.270 72.835 -61.392 1.00 19.24 159 GLY D CA 1
ATOM 11664 C C . GLY D 1 165 ? 35.497 73.280 -60.168 1.00 21.32 159 GLY D C 1
ATOM 11665 O O . GLY D 1 165 ? 35.986 74.033 -59.319 1.00 20.20 159 GLY D O 1
ATOM 11666 N N . SER D 1 166 ? 34.261 72.781 -60.073 1.00 18.80 160 SER D N 1
ATOM 11667 C CA . SER D 1 166 ? 33.311 73.266 -59.080 1.00 20.04 160 SER D CA 1
ATOM 11668 C C . SER D 1 166 ? 32.656 72.145 -58.284 1.00 18.13 160 SER D C 1
ATOM 11669 O O . SER D 1 166 ? 31.755 72.420 -57.481 1.00 16.70 160 SER D O 1
ATOM 11672 N N . THR D 1 167 ? 33.066 70.896 -58.486 1.00 20.52 161 THR D N 1
ATOM 11673 C CA . THR D 1 167 ? 32.755 69.865 -57.512 1.00 22.34 161 THR D CA 1
ATOM 11674 C C . THR D 1 167 ? 33.570 70.105 -56.244 1.00 17.62 161 THR D C 1
ATOM 11675 O O . THR D 1 167 ? 34.497 70.919 -56.215 1.00 20.78 161 THR D O 1
ATOM 11679 N N . VAL D 1 168 ? 33.203 69.394 -55.176 1.00 18.73 162 VAL D N 1
ATOM 11680 C CA . VAL D 1 168 ? 33.956 69.496 -53.926 1.00 20.48 162 VAL D CA 1
ATOM 11681 C C . VAL D 1 168 ? 35.435 69.228 -54.176 1.00 21.34 162 VAL D C 1
ATOM 11682 O O . VAL D 1 168 ? 36.309 69.960 -53.694 1.00 18.32 162 VAL D O 1
ATOM 11686 N N . ALA D 1 169 ? 35.737 68.183 -54.949 1.00 18.04 163 ALA D N 1
ATOM 11687 C CA . ALA D 1 169 ? 37.128 67.888 -55.279 1.00 18.87 163 ALA D CA 1
ATOM 11688 C C . ALA D 1 169 ? 37.721 68.953 -56.195 1.00 19.97 163 ALA D C 1
ATOM 11689 O O . ALA D 1 169 ? 38.865 69.380 -55.999 1.00 17.80 163 ALA D O 1
ATOM 11691 N N . GLY D 1 170 ? 36.958 69.393 -57.199 1.00 16.81 164 GLY D N 1
ATOM 11692 C CA . GLY D 1 170 ? 37.462 70.405 -58.115 1.00 19.00 164 GLY D CA 1
ATOM 11693 C C . GLY D 1 170 ? 37.751 71.730 -57.435 1.00 20.07 164 GLY D C 1
ATOM 11694 O O . GLY D 1 170 ? 38.758 72.381 -57.728 1.00 19.62 164 GLY D O 1
ATOM 11695 N N . VAL D 1 171 ? 36.864 72.158 -56.534 1.00 17.20 165 VAL D N 1
ATOM 11696 C CA . VAL D 1 171 ? 37.124 73.368 -55.757 1.00 19.29 165 VAL D CA 1
ATOM 11697 C C . VAL D 1 171 ? 38.363 73.186 -54.892 1.00 18.16 165 VAL D C 1
ATOM 11698 O O . VAL D 1 171 ? 39.212 74.081 -54.797 1.00 21.22 165 VAL D O 1
ATOM 11702 N N . SER D 1 172 ? 38.485 72.023 -54.247 1.00 16.58 166 SER D N 1
ATOM 11703 C CA . SER D 1 172 ? 39.624 71.770 -53.369 1.00 20.09 166 SER D CA 1
ATOM 11704 C C . SER D 1 172 ? 40.933 71.771 -54.147 1.00 21.11 166 SER D C 1
ATOM 11705 O O . SER D 1 172 ? 41.951 72.279 -53.663 1.00 20.10 166 SER D O 1
ATOM 11708 N N . LEU D 1 173 ? 40.925 71.211 -55.358 1.00 18.58 167 LEU D N 1
ATOM 11709 C CA . LEU D 1 173 ? 42.142 71.181 -56.162 1.00 19.84 167 LEU D CA 1
ATOM 11710 C C . LEU D 1 173 ? 42.508 72.576 -56.656 1.00 19.61 167 LEU D C 1
ATOM 11711 O O . LEU D 1 173 ? 43.690 72.936 -56.695 1.00 21.63 167 LEU D O 1
ATOM 11716 N N . GLY D 1 174 ? 41.511 73.371 -57.031 1.00 22.43 168 GLY D N 1
ATOM 11717 C CA . GLY D 1 174 ? 41.734 74.771 -57.343 1.00 22.42 168 GLY D CA 1
ATOM 11718 C C . GLY D 1 174 ? 42.248 75.557 -56.146 1.00 21.49 168 GLY D C 1
ATOM 11719 O O . GLY D 1 174 ? 42.255 75.102 -55.003 1.00 20.23 168 GLY D O 1
ATOM 11720 N N . GLY D 1 175 ? 42.697 76.777 -56.434 1.00 20.99 169 GLY D N 1
ATOM 11721 C CA . GLY D 1 175 ? 43.276 77.631 -55.415 1.00 19.36 169 GLY D CA 1
ATOM 11722 C C . GLY D 1 175 ? 42.548 78.950 -55.270 1.00 20.65 169 GLY D C 1
ATOM 11723 O O . GLY D 1 175 ? 43.165 79.990 -55.021 1.00 19.36 169 GLY D O 1
ATOM 11724 N N . MET D 1 176 ? 41.229 78.920 -55.438 1.00 19.84 170 MET D N 1
ATOM 11725 C CA . MET D 1 176 ? 40.400 80.116 -55.293 1.00 22.82 170 MET D CA 1
ATOM 11726 C C . MET D 1 176 ? 39.891 80.164 -53.856 1.00 21.18 170 MET D C 1
ATOM 11727 O O . MET D 1 176 ? 38.974 79.424 -53.484 1.00 23.17 170 MET D O 1
ATOM 11732 N N . LYS D 1 177 ? 40.492 81.040 -53.042 1.00 22.75 171 LYS D N 1
ATOM 11733 C CA . LYS D 1 177 ? 40.212 81.051 -51.607 1.00 23.57 171 LYS D CA 1
ATOM 11734 C C . LYS D 1 177 ? 38.752 81.365 -51.309 1.00 24.28 171 LYS D C 1
ATOM 11735 O O . LYS D 1 177 ? 38.156 80.767 -50.405 1.00 23.42 171 LYS D O 1
ATOM 11741 N N . HIS D 1 178 ? 38.161 82.310 -52.047 1.00 20.29 172 HIS D N 1
ATOM 11742 C CA . HIS D 1 178 ? 36.763 82.655 -51.812 1.00 24.21 172 HIS D CA 1
ATOM 11743 C C . HIS D 1 178 ? 35.841 81.498 -52.172 1.00 22.73 172 HIS D C 1
ATOM 11744 O O . HIS D 1 178 ? 34.813 81.293 -51.516 1.00 23.48 172 HIS D O 1
ATOM 11751 N N . MET D 1 179 ? 36.202 80.730 -53.201 1.00 21.84 173 MET D N 1
ATOM 11752 C CA . MET D 1 179 ? 35.436 79.543 -53.564 1.00 23.10 173 MET D CA 1
ATOM 11753 C C . MET D 1 179 ? 35.592 78.451 -52.511 1.00 22.15 173 MET D C 1
ATOM 11754 O O . MET D 1 179 ? 34.619 77.766 -52.169 1.00 18.52 173 MET D O 1
ATOM 11759 N N . HIS D 1 180 ? 36.816 78.268 -52.002 1.00 22.35 174 HIS D N 1
ATOM 11760 C CA . HIS D 1 180 ? 37.067 77.341 -50.900 1.00 23.61 174 HIS D CA 1
ATOM 11761 C C . HIS D 1 180 ? 36.110 77.554 -49.734 1.00 21.29 174 HIS D C 1
ATOM 11762 O O . HIS D 1 180 ? 35.613 76.588 -49.146 1.00 22.75 174 HIS D O 1
ATOM 11769 N N . LYS D 1 181 ? 35.874 78.815 -49.363 1.00 21.31 175 LYS D N 1
ATOM 11770 C CA . LYS D 1 181 ? 35.067 79.115 -48.183 1.00 23.59 175 LYS D CA 1
ATOM 11771 C C . LYS D 1 181 ? 33.681 78.484 -48.262 1.00 19.29 175 LYS D C 1
ATOM 11772 O O . LYS D 1 181 ? 33.151 78.007 -47.251 1.00 22.67 175 LYS D O 1
ATOM 11778 N N . GLN D 1 182 ? 33.074 78.479 -49.445 1.00 21.19 176 GLN D N 1
ATOM 11779 C CA . GLN D 1 182 ? 31.709 77.989 -49.592 1.00 21.72 176 GLN D CA 1
ATOM 11780 C C . GLN D 1 182 ? 31.756 76.472 -49.735 1.00 23.68 176 GLN D C 1
ATOM 11781 O O . GLN D 1 182 ? 32.177 75.945 -50.771 1.00 22.01 176 GLN D O 1
ATOM 11787 N N . GLY D 1 183 ? 31.319 75.771 -48.689 1.00 20.51 177 GLY D N 1
ATOM 11788 C CA . GLY D 1 183 ? 31.546 74.351 -48.541 1.00 21.70 177 GLY D CA 1
ATOM 11789 C C . GLY D 1 183 ? 32.622 74.000 -47.535 1.00 21.66 177 GLY D C 1
ATOM 11790 O O . GLY D 1 183 ? 32.814 72.812 -47.246 1.00 21.23 177 GLY D O 1
ATOM 11791 N N . ASP D 1 184 ? 33.322 75.003 -46.998 1.00 21.52 178 ASP D N 1
ATOM 11792 C CA . ASP D 1 184 ? 34.385 74.827 -46.006 1.00 22.98 178 ASP D CA 1
ATOM 11793 C C . ASP D 1 184 ? 35.488 73.905 -46.530 1.00 25.68 178 ASP D C 1
ATOM 11794 O O . ASP D 1 184 ? 35.846 72.898 -45.920 1.00 21.10 178 ASP D O 1
ATOM 11799 N N . LEU D 1 185 ? 36.045 74.298 -47.661 1.00 24.82 179 LEU D N 1
ATOM 11800 C CA . LEU D 1 185 ? 37.062 73.561 -48.388 1.00 21.58 179 LEU D CA 1
ATOM 11801 C C . LEU D 1 185 ? 38.394 74.305 -48.314 1.00 22.11 179 LEU D C 1
ATOM 11802 O O . LEU D 1 185 ? 38.446 75.462 -47.884 1.00 24.72 179 LEU D O 1
ATOM 11807 N N . PRO D 1 186 ? 39.513 73.663 -48.712 1.00 22.10 180 PRO D N 1
ATOM 11808 C CA . PRO D 1 186 ? 39.705 72.355 -49.352 1.00 21.42 180 PRO D CA 1
ATOM 11809 C C . PRO D 1 186 ? 39.557 71.166 -48.414 1.00 22.90 180 PRO D C 1
ATOM 11810 O O . PRO D 1 186 ? 39.769 71.285 -47.207 1.00 20.05 180 PRO D O 1
ATOM 11814 N N . ILE D 1 187 ? 39.193 70.022 -48.991 1.00 21.70 181 ILE D N 1
ATOM 11815 C CA . ILE D 1 187 ? 39.223 68.746 -48.287 1.00 21.60 181 ILE D CA 1
ATOM 11816 C C . ILE D 1 187 ? 40.672 68.378 -47.998 1.00 22.32 181 ILE D C 1
ATOM 11817 O O . ILE D 1 187 ? 41.601 68.991 -48.538 1.00 20.85 181 ILE D O 1
ATOM 11822 N N . ALA D 1 188 ? 40.874 67.370 -47.155 1.00 20.33 182 ALA D N 1
ATOM 11823 C CA . ALA D 1 188 ? 42.215 67.021 -46.715 1.00 25.25 182 ALA D CA 1
ATOM 11824 C C . ALA D 1 188 ? 43.041 66.463 -47.873 1.00 25.47 182 ALA D C 1
ATOM 11825 O O . ALA D 1 188 ? 42.512 65.966 -48.870 1.00 27.83 182 ALA D O 1
ATOM 11827 N N . GLY D 1 189 ? 44.359 66.587 -47.744 1.00 25.26 183 GLY D N 1
ATOM 11828 C CA . GLY D 1 189 ? 45.257 66.033 -48.735 1.00 27.34 183 GLY D CA 1
ATOM 11829 C C . GLY D 1 189 ? 45.451 66.872 -49.974 1.00 20.68 183 GLY D C 1
ATOM 11830 O O . GLY D 1 189 ? 45.811 66.329 -51.023 1.00 20.06 183 GLY D O 1
ATOM 11831 N N . VAL D 1 190 ? 45.222 68.181 -49.892 1.00 18.90 184 VAL D N 1
ATOM 11832 C CA . VAL D 1 190 ? 45.442 69.100 -51.003 1.00 17.76 184 VAL D CA 1
ATOM 11833 C C . VAL D 1 190 ? 46.242 70.281 -50.475 1.00 22.94 184 VAL D C 1
ATOM 11834 O O . VAL D 1 190 ? 45.822 70.938 -49.514 1.00 25.61 184 VAL D O 1
ATOM 11838 N N . GLU D 1 191 ? 47.386 70.552 -51.097 1.00 21.23 185 GLU D N 1
ATOM 11839 C CA . GLU D 1 191 ? 48.239 71.666 -50.715 1.00 22.28 185 GLU D CA 1
ATOM 11840 C C . GLU D 1 191 ? 48.363 72.635 -51.885 1.00 22.48 185 GLU D C 1
ATOM 11841 O O . GLU D 1 191 ? 48.251 72.239 -53.050 1.00 23.70 185 GLU D O 1
ATOM 11847 N N . HIS D 1 192 ? 48.602 73.909 -51.572 1.00 17.77 186 HIS D N 1
ATOM 11848 C CA . HIS D 1 192 ? 48.648 74.964 -52.579 1.00 21.06 186 HIS D CA 1
ATOM 11849 C C . HIS D 1 192 ? 49.909 75.799 -52.408 1.00 19.65 186 HIS D C 1
ATOM 11850 O O . HIS D 1 192 ? 50.255 76.186 -51.287 1.00 20.12 186 HIS D O 1
ATOM 11857 N N . VAL D 1 193 ? 50.588 76.077 -53.521 1.00 21.04 187 VAL D N 1
ATOM 11858 C CA . VAL D 1 193 ? 51.820 76.856 -53.549 1.00 20.67 187 VAL D CA 1
ATOM 11859 C C . VAL D 1 193 ? 51.681 78.000 -54.554 1.00 21.67 187 VAL D C 1
ATOM 11860 O O . VAL D 1 193 ? 50.636 78.191 -55.175 1.00 22.28 187 VAL D O 1
ATOM 11864 N N . MET D 1 194 ? 52.766 78.769 -54.682 1.00 23.20 188 MET D N 1
ATOM 11865 C CA . MET D 1 194 ? 52.820 79.945 -55.544 1.00 27.78 188 MET D CA 1
ATOM 11866 C C . MET D 1 194 ? 52.318 79.670 -56.954 1.00 17.93 188 MET D C 1
ATOM 11867 O O . MET D 1 194 ? 52.621 78.635 -57.547 1.00 23.63 188 MET D O 1
ATOM 11872 N N . GLN D 1 195 ? 51.519 80.652 -57.513 1.00 19.96 189 GLN D N 1
ATOM 11873 C CA . GLN D 1 195 ? 51.291 80.610 -58.949 1.00 19.28 189 GLN D CA 1
ATOM 11874 C C . GLN D 1 195 ? 52.409 81.363 -59.667 1.00 20.98 189 GLN D C 1
ATOM 11875 O O . GLN D 1 195 ? 52.947 82.339 -59.132 1.00 21.11 189 GLN D O 1
ATOM 11881 N N . PRO D 1 196 ? 52.789 80.942 -60.874 1.00 18.99 190 PRO D N 1
ATOM 11882 C CA . PRO D 1 196 ? 53.859 81.650 -61.616 1.00 21.89 190 PRO D CA 1
ATOM 11883 C C . PRO D 1 196 ? 53.343 82.847 -62.410 1.00 18.59 190 PRO D C 1
ATOM 11884 O O . PRO D 1 196 ? 53.363 82.888 -63.645 1.00 20.84 190 PRO D O 1
ATOM 11888 N N . TYR D 1 197 ? 52.863 83.856 -61.683 1.00 20.33 191 TYR D N 1
ATOM 11889 C CA . TYR D 1 197 ? 52.285 85.071 -62.262 1.00 22.25 191 TYR D CA 1
ATOM 11890 C C . TYR D 1 197 ? 53.322 86.189 -62.147 1.00 23.42 191 TYR D C 1
ATOM 11891 O O . TYR D 1 197 ? 53.400 86.887 -61.135 1.00 24.83 191 TYR D O 1
ATOM 11900 N N . GLN D 1 198 ? 54.123 86.359 -63.204 1.00 23.24 192 GLN D N 1
ATOM 11901 C CA . GLN D 1 198 ? 55.221 87.324 -63.166 1.00 26.31 192 GLN D CA 1
ATOM 11902 C C . GLN D 1 198 ? 54.711 88.750 -62.998 1.00 26.15 192 GLN D C 1
ATOM 11903 O O . GLN D 1 198 ? 55.224 89.509 -62.168 1.00 27.34 192 GLN D O 1
ATOM 11909 N N . PHE D 1 199 ? 53.705 89.137 -63.785 1.00 24.16 193 PHE D N 1
ATOM 11910 C CA . PHE D 1 199 ? 53.258 90.527 -63.779 1.00 23.71 193 PHE D CA 1
ATOM 11911 C C . PHE D 1 199 ? 52.781 90.955 -62.397 1.00 22.71 193 PHE D C 1
ATOM 11912 O O . PHE D 1 199 ? 53.101 92.057 -61.934 1.00 25.25 193 PHE D O 1
ATOM 11920 N N . GLY D 1 200 ? 52.020 90.100 -61.723 1.00 23.09 194 GLY D N 1
ATOM 11921 C CA . GLY D 1 200 ? 51.485 90.447 -60.424 1.00 25.04 194 GLY D CA 1
ATOM 11922 C C . GLY D 1 200 ? 52.474 90.271 -59.291 1.00 27.73 194 GLY D C 1
ATOM 11923 O O . GLY D 1 200 ? 52.563 91.122 -58.402 1.00 26.98 194 GLY D O 1
ATOM 11924 N N . ASP D 1 201 ? 53.228 89.172 -59.311 1.00 26.68 195 ASP D N 1
ATOM 11925 C CA . ASP D 1 201 ? 54.014 88.756 -58.160 1.00 26.24 195 ASP D CA 1
ATOM 11926 C C . ASP D 1 201 ? 55.519 88.768 -58.388 1.00 27.84 195 ASP D C 1
ATOM 11927 O O . ASP D 1 201 ? 56.269 88.582 -57.423 1.00 27.70 195 ASP D O 1
ATOM 11932 N N . GLY D 1 202 ? 55.983 88.974 -59.617 1.00 26.97 196 GLY D N 1
ATOM 11933 C CA . GLY D 1 202 ? 57.407 89.001 -59.887 1.00 31.36 196 GLY D CA 1
ATOM 11934 C C . GLY D 1 202 ? 57.813 90.165 -60.765 1.00 31.58 196 GLY D C 1
ATOM 11935 O O . GLY D 1 202 ? 58.773 90.067 -61.535 1.00 33.88 196 GLY D O 1
ATOM 11936 N N . PHE D 1 203 ? 57.084 91.273 -60.654 1.00 27.32 197 PHE D N 1
ATOM 11937 C CA . PHE D 1 203 ? 57.312 92.427 -61.513 1.00 31.73 197 PHE D CA 1
ATOM 11938 C C . PHE D 1 203 ? 58.702 93.006 -61.268 1.00 31.44 197 PHE D C 1
ATOM 11939 O O . PHE D 1 203 ? 59.043 93.376 -60.139 1.00 31.99 197 PHE D O 1
ATOM 11947 N N . GLY D 1 204 ? 59.507 93.077 -62.326 1.00 31.92 198 GLY D N 1
ATOM 11948 C CA . GLY D 1 204 ? 60.868 93.557 -62.223 1.00 36.13 198 GLY D CA 1
ATOM 11949 C C . GLY D 1 204 ? 61.885 92.524 -61.791 1.00 37.77 198 GLY D C 1
ATOM 11950 O O . GLY D 1 204 ? 63.074 92.855 -61.691 1.00 34.96 198 GLY D O 1
ATOM 11951 N N . GLU D 1 205 ? 61.463 91.289 -61.539 1.00 31.26 199 GLU D N 1
ATOM 11952 C CA . GLU D 1 205 ? 62.389 90.202 -61.263 1.00 30.27 199 GLU D CA 1
ATOM 11953 C C . GLU D 1 205 ? 62.931 89.626 -62.563 1.00 28.23 199 GLU D C 1
ATOM 11954 O O . GLU D 1 205 ? 62.262 89.645 -63.600 1.00 28.86 199 GLU D O 1
ATOM 11960 N N . ASP D 1 206 ? 64.162 89.134 -62.506 1.00 30.66 200 ASP D N 1
ATOM 11961 C CA . ASP D 1 206 ? 64.681 88.348 -63.612 1.00 30.83 200 ASP D CA 1
ATOM 11962 C C . ASP D 1 206 ? 63.735 87.179 -63.872 1.00 29.96 200 ASP D C 1
ATOM 11963 O O . ASP D 1 206 ? 63.415 86.431 -62.938 1.00 28.20 200 ASP D O 1
ATOM 11968 N N . PRO D 1 207 ? 63.248 87.003 -65.105 1.00 29.36 201 PRO D N 1
ATOM 11969 C CA . PRO D 1 207 ? 62.313 85.893 -65.374 1.00 31.98 201 PRO D CA 1
ATOM 11970 C C . PRO D 1 207 ? 62.832 84.529 -64.947 1.00 31.72 201 PRO D C 1
ATOM 11971 O O . PRO D 1 207 ? 62.082 83.743 -64.354 1.00 29.00 201 PRO D O 1
ATOM 11975 N N . ALA D 1 208 ? 64.095 84.219 -65.250 1.00 30.82 202 ALA D N 1
ATOM 11976 C CA . ALA D 1 208 ? 64.659 82.932 -64.851 1.00 29.67 202 ALA D CA 1
ATOM 11977 C C . ALA D 1 208 ? 64.641 82.762 -63.337 1.00 31.21 202 ALA D C 1
ATOM 11978 O O . ALA D 1 208 ? 64.362 81.668 -62.831 1.00 31.24 202 ALA D O 1
ATOM 11980 N N . ALA D 1 209 ? 64.935 83.832 -62.594 1.00 27.71 203 ALA D N 1
ATOM 11981 C CA . ALA D 1 209 ? 64.927 83.739 -61.138 1.00 27.49 203 ALA D CA 1
ATOM 11982 C C . ALA D 1 209 ? 63.510 83.585 -60.596 1.00 29.85 203 ALA D C 1
ATOM 11983 O O . ALA D 1 209 ? 63.278 82.803 -59.667 1.00 27.11 203 ALA D O 1
ATOM 11985 N N . PHE D 1 210 ? 62.551 84.322 -61.162 1.00 25.37 204 PHE D N 1
ATOM 11986 C CA . PHE D 1 210 ? 61.162 84.204 -60.724 1.00 26.11 204 PHE D CA 1
ATOM 11987 C C . PHE D 1 210 ? 60.623 82.802 -60.982 1.00 23.94 204 PHE D C 1
ATOM 11988 O O . PHE D 1 210 ? 59.962 82.209 -60.121 1.00 23.65 204 PHE D O 1
ATOM 11996 N N . ARG D 1 211 ? 60.872 82.270 -62.180 1.00 25.18 205 ARG D N 1
ATOM 11997 C CA . ARG D 1 211 ? 60.492 80.897 -62.495 1.00 28.75 205 ARG D CA 1
ATOM 11998 C C . ARG D 1 211 ? 61.057 79.914 -61.476 1.00 27.68 205 ARG D C 1
ATOM 11999 O O . ARG D 1 211 ? 60.340 79.042 -60.972 1.00 25.96 205 ARG D O 1
ATOM 12007 N N . ASP D 1 212 ? 62.353 80.033 -61.174 1.00 25.75 206 ASP D N 1
ATOM 12008 C CA . ASP D 1 212 ? 62.971 79.145 -60.193 1.00 26.07 206 ASP D CA 1
ATOM 12009 C C . ASP D 1 212 ? 62.282 79.254 -58.838 1.00 23.23 206 ASP D C 1
ATOM 12010 O O . ASP D 1 212 ? 62.116 78.249 -58.138 1.00 27.87 206 ASP D O 1
ATOM 12015 N N . ARG D 1 213 ? 61.889 80.470 -58.447 1.00 24.15 207 ARG D N 1
ATOM 12016 C CA . ARG D 1 213 ? 61.132 80.656 -57.211 1.00 28.41 207 ARG D CA 1
ATOM 12017 C C . ARG D 1 213 ? 59.852 79.827 -57.215 1.00 26.75 207 ARG D C 1
ATOM 12018 O O . ARG D 1 213 ? 59.523 79.164 -56.223 1.00 25.24 207 ARG D O 1
ATOM 12026 N N . ALA D 1 214 ? 59.108 79.864 -58.324 1.00 28.28 208 ALA D N 1
ATOM 12027 C CA . ALA D 1 214 ? 57.808 79.201 -58.370 1.00 28.37 208 ALA D CA 1
ATOM 12028 C C . ALA D 1 214 ? 57.948 77.683 -58.378 1.00 22.05 208 ALA D C 1
ATOM 12029 O O . ALA D 1 214 ? 57.117 76.977 -57.794 1.00 22.01 208 ALA D O 1
ATOM 12031 N N . VAL D 1 215 ? 58.986 77.160 -59.034 1.00 22.27 209 VAL D N 1
ATOM 12032 C CA . VAL D 1 215 ? 59.229 75.722 -58.981 1.00 22.26 209 VAL D CA 1
ATOM 12033 C C . VAL D 1 215 ? 59.729 75.323 -57.599 1.00 25.08 209 VAL D C 1
ATOM 12034 O O . VAL D 1 215 ? 59.301 74.306 -57.040 1.00 22.31 209 VAL D O 1
ATOM 12038 N N . GLN D 1 216 ? 60.638 76.118 -57.024 1.00 24.57 210 GLN D N 1
ATOM 12039 C CA . GLN D 1 216 ? 61.141 75.818 -55.688 1.00 24.25 210 GLN D CA 1
ATOM 12040 C C . GLN D 1 216 ? 60.014 75.793 -54.665 1.00 25.57 210 GLN D C 1
ATOM 12041 O O . GLN D 1 216 ? 60.057 75.006 -53.712 1.00 25.63 210 GLN D O 1
ATOM 12047 N N . ALA D 1 217 ? 59.003 76.647 -54.843 1.00 21.44 211 ALA D N 1
ATOM 12048 C CA . ALA D 1 217 ? 57.840 76.610 -53.963 1.00 23.18 211 ALA D CA 1
ATOM 12049 C C . ALA D 1 217 ? 57.184 75.235 -53.984 1.00 24.51 211 ALA D C 1
ATOM 12050 O O . ALA D 1 217 ? 56.717 74.743 -52.950 1.00 22.85 211 ALA D O 1
ATOM 12052 N N . ILE D 1 218 ? 57.128 74.604 -55.158 1.00 21.70 212 ILE D N 1
ATOM 12053 C CA . ILE D 1 218 ? 56.564 73.262 -55.254 1.00 21.60 212 ILE D CA 1
ATOM 12054 C C . ILE D 1 218 ? 57.446 72.262 -54.512 1.00 24.14 212 ILE D C 1
ATOM 12055 O O . ILE D 1 218 ? 56.951 71.407 -53.768 1.00 20.94 212 ILE D O 1
ATOM 12060 N N . GLU D 1 219 ? 58.766 72.344 -54.714 1.00 19.81 213 GLU D N 1
ATOM 12061 C CA . GLU D 1 219 ? 59.679 71.436 -54.023 1.00 23.15 213 GLU D CA 1
ATOM 12062 C C . GLU D 1 219 ? 59.601 71.612 -52.511 1.00 24.66 213 GLU D C 1
ATOM 12063 O O . GLU D 1 219 ? 59.670 70.630 -51.761 1.00 23.79 213 GLU D O 1
ATOM 12069 N N . ASP D 1 220 ? 59.475 72.859 -52.046 1.00 22.61 214 ASP D N 1
ATOM 12070 C CA . ASP D 1 220 ? 59.384 73.115 -50.611 1.00 25.48 214 ASP D CA 1
ATOM 12071 C C . ASP D 1 220 ? 58.168 72.429 -49.999 1.00 22.41 214 ASP D C 1
ATOM 12072 O O . ASP D 1 220 ? 58.248 71.879 -48.895 1.00 20.31 214 ASP D O 1
ATOM 12077 N N . LYS D 1 221 ? 57.030 72.456 -50.699 1.00 23.86 215 LYS D N 1
ATOM 12078 C CA . LYS D 1 221 ? 55.833 71.785 -50.198 1.00 21.07 215 LYS D CA 1
ATOM 12079 C C . LYS D 1 221 ? 55.996 70.270 -50.211 1.00 18.70 215 LYS D C 1
ATOM 12080 O O . LYS D 1 221 ? 55.550 69.588 -49.281 1.00 22.50 215 LYS D O 1
ATOM 12086 N N . ILE D 1 222 ? 56.606 69.724 -51.269 1.00 22.06 216 ILE D N 1
ATOM 12087 C CA . ILE D 1 222 ? 56.873 68.286 -51.326 1.00 19.94 216 ILE D CA 1
ATOM 12088 C C . ILE D 1 222 ? 57.641 67.842 -50.088 1.00 22.79 216 ILE D C 1
ATOM 12089 O O . ILE D 1 222 ? 57.277 66.868 -49.418 1.00 22.65 216 ILE D O 1
ATOM 12094 N N . LEU D 1 223 ? 58.715 68.564 -49.763 1.00 22.88 217 LEU D N 1
ATOM 12095 C CA . LEU D 1 223 ? 59.547 68.195 -48.623 1.00 23.05 217 LEU D CA 1
ATOM 12096 C C . LEU D 1 223 ? 58.806 68.392 -47.305 1.00 22.81 217 LEU D C 1
ATOM 12097 O O . LEU D 1 223 ? 58.977 67.603 -46.369 1.00 24.34 217 LEU D O 1
ATOM 12102 N N . GLU D 1 224 ? 57.984 69.439 -47.209 1.00 19.63 218 GLU D N 1
ATOM 12103 C CA . GLU D 1 224 ? 57.199 69.652 -45.997 1.00 21.49 218 GLU D CA 1
ATOM 12104 C C . GLU D 1 224 ? 56.188 68.529 -45.801 1.00 25.40 218 GLU D C 1
ATOM 12105 O O . GLU D 1 224 ? 56.040 67.998 -44.694 1.00 25.37 218 GLU D O 1
ATOM 12111 N N . VAL D 1 225 ? 55.480 68.158 -46.869 1.00 23.02 219 VAL D N 1
ATOM 12112 C CA . VAL D 1 225 ? 54.497 67.085 -46.782 1.00 24.76 219 VAL D CA 1
ATOM 12113 C C . VAL D 1 225 ? 55.187 65.747 -46.547 1.00 25.21 219 VAL D C 1
ATOM 12114 O O . VAL D 1 225 ? 54.640 64.864 -45.873 1.00 26.02 219 VAL D O 1
ATOM 12118 N N . GLY D 1 226 ? 56.405 65.585 -47.058 1.00 23.43 220 GLY D N 1
ATOM 12119 C CA . GLY D 1 226 ? 57.050 64.297 -47.092 1.00 25.42 220 GLY D CA 1
ATOM 12120 C C . GLY D 1 226 ? 56.884 63.660 -48.455 1.00 24.97 220 GLY D C 1
ATOM 12121 O O . GLY D 1 226 ? 55.774 63.309 -48.866 1.00 28.36 220 GLY D O 1
ATOM 12122 N N . PRO D 1 227 ? 57.989 63.529 -49.198 1.00 26.79 221 PRO D N 1
ATOM 12123 C CA . PRO D 1 227 ? 57.891 63.026 -50.583 1.00 26.93 221 PRO D CA 1
ATOM 12124 C C . PRO D 1 227 ? 57.157 61.701 -50.698 1.00 24.31 221 PRO D C 1
ATOM 12125 O O . PRO D 1 227 ? 56.397 61.499 -51.653 1.00 21.93 221 PRO D O 1
ATOM 12129 N N . GLU D 1 228 ? 57.358 60.792 -49.743 1.00 25.92 222 GLU D N 1
ATOM 12130 C CA . GLU D 1 228 ? 56.639 59.524 -49.741 1.00 23.97 222 GLU D CA 1
ATOM 12131 C C . GLU D 1 228 ? 55.138 59.698 -49.536 1.00 22.75 222 GLU D C 1
ATOM 12132 O O . GLU D 1 228 ? 54.391 58.729 -49.712 1.00 22.66 222 GLU D O 1
ATOM 12138 N N . ASN D 1 229 ? 54.677 60.896 -49.166 1.00 23.19 223 ASN D N 1
ATOM 12139 C CA . ASN D 1 229 ? 53.259 61.157 -48.962 1.00 21.18 223 ASN D CA 1
ATOM 12140 C C . ASN D 1 229 ? 52.594 61.864 -50.137 1.00 22.73 223 ASN D C 1
ATOM 12141 O O . ASN D 1 229 ? 51.368 62.018 -50.128 1.00 24.68 223 ASN D O 1
ATOM 12146 N N . VAL D 1 230 ? 53.357 62.291 -51.139 1.00 21.85 224 VAL D N 1
ATOM 12147 C CA . VAL D 1 230 ? 52.819 63.080 -52.242 1.00 20.69 224 VAL D CA 1
ATOM 12148 C C . VAL D 1 230 ? 52.393 62.145 -53.367 1.00 19.34 224 VAL D C 1
ATOM 12149 O O . VAL D 1 230 ? 53.162 61.274 -53.792 1.00 20.38 224 VAL D O 1
ATOM 12153 N N . ALA D 1 231 ? 51.166 62.333 -53.855 1.00 19.61 225 ALA D N 1
ATOM 12154 C CA . ALA D 1 231 ? 50.634 61.520 -54.941 1.00 19.77 225 ALA D CA 1
ATOM 12155 C C . ALA D 1 231 ? 50.866 62.144 -56.312 1.00 19.89 225 ALA D C 1
ATOM 12156 O O . ALA D 1 231 ? 51.190 61.426 -57.265 1.00 21.53 225 ALA D O 1
ATOM 12158 N N . ALA D 1 232 ? 50.716 63.461 -56.438 1.00 20.40 226 ALA D N 1
ATOM 12159 C CA . ALA D 1 232 ? 50.772 64.095 -57.750 1.00 20.22 226 ALA D CA 1
ATOM 12160 C C . ALA D 1 232 ? 50.886 65.603 -57.591 1.00 21.05 226 ALA D C 1
ATOM 12161 O O . ALA D 1 232 ? 50.546 66.165 -56.546 1.00 20.32 226 ALA D O 1
ATOM 12163 N N . PHE D 1 233 ? 51.383 66.245 -58.646 1.00 19.42 227 PHE D N 1
ATOM 12164 C CA . PHE D 1 233 ? 51.207 67.673 -58.867 1.00 19.32 227 PHE D CA 1
ATOM 12165 C C . PHE D 1 233 ? 50.217 67.867 -60.007 1.00 22.43 227 PHE D C 1
ATOM 12166 O O . PHE D 1 233 ? 50.252 67.134 -61.002 1.00 22.94 227 PHE D O 1
ATOM 12174 N N . ILE D 1 234 ? 49.332 68.851 -59.864 1.00 19.34 228 ILE D N 1
ATOM 12175 C CA . ILE D 1 234 ? 48.321 69.145 -60.871 1.00 20.73 228 ILE D CA 1
ATOM 12176 C C . ILE D 1 234 ? 48.391 70.626 -61.217 1.00 19.96 228 ILE D C 1
ATOM 12177 O O . ILE D 1 234 ? 48.598 71.470 -60.338 1.00 20.78 228 ILE D O 1
ATOM 12182 N N . GLY D 1 235 ? 48.234 70.942 -62.501 1.00 20.78 229 GLY D N 1
ATOM 12183 C CA . GLY D 1 235 ? 48.167 72.329 -62.915 1.00 22.25 229 GLY D CA 1
ATOM 12184 C C . GLY D 1 235 ? 47.683 72.542 -64.333 1.00 17.52 229 GLY D C 1
ATOM 12185 O O . GLY D 1 235 ? 47.874 71.684 -65.201 1.00 16.68 229 GLY D O 1
ATOM 12186 N N . GLU D 1 236 ? 47.050 73.682 -64.574 1.00 17.78 230 GLU D N 1
ATOM 12187 C CA . GLU D 1 236 ? 46.741 74.097 -65.937 1.00 20.00 230 GLU D CA 1
ATOM 12188 C C . GLU D 1 236 ? 48.023 74.545 -66.628 1.00 16.39 230 GLU D C 1
ATOM 12189 O O . GLU D 1 236 ? 48.814 75.281 -66.025 1.00 17.91 230 GLU D O 1
ATOM 12195 N N . PRO D 1 237 ? 48.277 74.118 -67.870 1.00 19.01 231 PRO D N 1
ATOM 12196 C CA . PRO D 1 237 ? 49.437 74.664 -68.598 1.00 22.89 231 PRO D CA 1
ATOM 12197 C C . PRO D 1 237 ? 49.442 76.184 -68.610 1.00 21.43 231 PRO D C 1
ATOM 12198 O O . PRO D 1 237 ? 50.457 76.810 -68.278 1.00 19.75 231 PRO D O 1
ATOM 12202 N N . VAL D 1 238 ? 48.317 76.790 -68.976 1.00 21.53 232 VAL D N 1
ATOM 12203 C CA . VAL D 1 238 ? 48.060 78.211 -68.776 1.00 20.58 232 VAL D CA 1
ATOM 12204 C C . VAL D 1 238 ? 46.835 78.330 -67.881 1.00 21.00 232 VAL D C 1
ATOM 12205 O O . VAL D 1 238 ? 45.797 77.720 -68.162 1.00 20.59 232 VAL D O 1
ATOM 12209 N N . GLN D 1 239 ? 46.955 79.103 -66.803 1.00 18.10 233 GLN D N 1
ATOM 12210 C CA . GLN D 1 239 ? 45.842 79.270 -65.877 1.00 19.03 233 GLN D CA 1
ATOM 12211 C C . GLN D 1 239 ? 44.744 80.083 -66.553 1.00 21.35 233 GLN D C 1
ATOM 12212 O O . GLN D 1 239 ? 44.967 81.233 -66.935 1.00 19.97 233 GLN D O 1
ATOM 12218 N N . GLY D 1 240 ? 43.558 79.497 -66.691 1.00 22.13 234 GLY D N 1
ATOM 12219 C CA . GLY D 1 240 ? 42.491 80.153 -67.423 1.00 24.26 234 GLY D CA 1
ATOM 12220 C C . GLY D 1 240 ? 41.638 81.101 -66.604 1.00 22.78 234 GLY D C 1
ATOM 12221 O O . GLY D 1 240 ? 41.789 82.324 -66.697 1.00 23.45 234 GLY D O 1
ATOM 12222 N N . ALA D 1 241 ? 40.735 80.539 -65.795 1.00 19.63 235 ALA D N 1
ATOM 12223 C CA . ALA D 1 241 ? 39.841 81.347 -64.971 1.00 24.71 235 ALA D CA 1
ATOM 12224 C C . ALA D 1 241 ? 40.592 82.267 -64.018 1.00 20.82 235 ALA D C 1
ATOM 12225 O O . ALA D 1 241 ? 40.019 83.257 -63.551 1.00 21.04 235 ALA D O 1
ATOM 12227 N N . GLY D 1 242 ? 41.850 81.956 -63.705 1.00 23.60 236 GLY D N 1
ATOM 12228 C CA . GLY D 1 242 ? 42.668 82.825 -62.876 1.00 19.90 236 GLY D CA 1
ATOM 12229 C C . GLY D 1 242 ? 43.162 84.082 -63.565 1.00 21.35 236 GLY D C 1
ATOM 12230 O O . GLY D 1 242 ? 43.770 84.928 -62.900 1.00 20.15 236 GLY D O 1
ATOM 12231 N N . GLY D 1 243 ? 42.926 84.221 -64.870 1.00 20.39 237 GLY D N 1
ATOM 12232 C CA . GLY D 1 243 ? 43.278 85.436 -65.582 1.00 17.84 237 GLY D CA 1
ATOM 12233 C C . GLY D 1 243 ? 44.307 85.261 -66.681 1.00 19.50 237 GLY D C 1
ATOM 12234 O O . GLY D 1 243 ? 45.115 86.163 -66.925 1.00 20.47 237 GLY D O 1
ATOM 12235 N N . VAL D 1 244 ? 44.270 84.113 -67.362 1.00 21.72 238 VAL D N 1
ATOM 12236 C CA . VAL D 1 244 ? 45.194 83.776 -68.445 1.00 20.61 238 VAL D CA 1
ATOM 12237 C C . VAL D 1 244 ? 46.628 83.986 -67.968 1.00 23.16 238 VAL D C 1
ATOM 12238 O O . VAL D 1 244 ? 47.342 84.870 -68.457 1.00 23.00 238 VAL D O 1
ATOM 12242 N N . ILE D 1 245 ? 47.046 83.193 -66.986 1.00 20.06 239 ILE D N 1
ATOM 12243 C CA . ILE D 1 245 ? 48.383 83.294 -66.412 1.00 20.68 239 ILE D CA 1
ATOM 12244 C C . ILE D 1 245 ? 49.310 82.390 -67.217 1.00 25.62 239 ILE D C 1
ATOM 12245 O O . ILE D 1 245 ? 49.234 81.162 -67.121 1.00 24.11 239 ILE D O 1
ATOM 12250 N N . ILE D 1 246 ? 50.179 82.999 -68.014 1.00 21.12 240 ILE D N 1
ATOM 12251 C CA . ILE D 1 246 ? 51.127 82.263 -68.852 1.00 21.47 240 ILE D CA 1
ATOM 12252 C C . ILE D 1 246 ? 52.432 82.148 -68.084 1.00 25.09 240 ILE D C 1
ATOM 12253 O O . ILE D 1 246 ? 53.024 83.179 -67.720 1.00 22.82 240 ILE D O 1
ATOM 12258 N N . PRO D 1 247 ? 52.923 80.939 -67.809 1.00 25.88 241 PRO D N 1
ATOM 12259 C CA . PRO D 1 247 ? 54.094 80.780 -66.938 1.00 24.14 241 PRO D CA 1
ATOM 12260 C C . PRO D 1 247 ? 55.371 81.197 -67.645 1.00 26.27 241 PRO D C 1
ATOM 12261 O O . PRO D 1 247 ? 55.428 81.219 -68.884 1.00 21.51 241 PRO D O 1
ATOM 12265 N N . PRO D 1 248 ? 56.415 81.549 -66.891 1.00 23.81 242 PRO D N 1
ATOM 12266 C CA . PRO D 1 248 ? 57.689 81.924 -67.519 1.00 25.04 242 PRO D CA 1
ATOM 12267 C C . PRO D 1 248 ? 58.328 80.753 -68.252 1.00 25.57 242 PRO D C 1
ATOM 12268 O O . PRO D 1 248 ? 58.051 79.583 -67.981 1.00 23.47 242 PRO D O 1
ATOM 12272 N N . ASP D 1 249 ? 59.194 81.094 -69.207 1.00 24.71 243 ASP D N 1
ATOM 12273 C CA . ASP D 1 249 ? 59.905 80.087 -69.984 1.00 24.16 243 ASP D CA 1
ATOM 12274 C C . ASP D 1 249 ? 60.725 79.177 -69.079 1.00 25.40 243 ASP D C 1
ATOM 12275 O O . ASP D 1 249 ? 61.409 79.638 -68.162 1.00 22.75 243 ASP D O 1
ATOM 12280 N N . GLY D 1 250 ? 60.674 77.875 -69.365 1.00 23.65 244 GLY D N 1
ATOM 12281 C CA . GLY D 1 250 ? 61.383 76.882 -68.588 1.00 22.84 244 GLY D CA 1
ATOM 12282 C C . GLY D 1 250 ? 60.652 76.375 -67.363 1.00 23.84 244 GLY D C 1
ATOM 12283 O O . GLY D 1 250 ? 61.126 75.421 -66.732 1.00 22.13 244 GLY D O 1
ATOM 12284 N N . TYR D 1 251 ? 59.527 76.995 -66.998 1.00 19.90 245 TYR D N 1
ATOM 12285 C CA . TYR D 1 251 ? 58.772 76.578 -65.818 1.00 19.89 245 TYR D CA 1
ATOM 12286 C C . TYR D 1 251 ? 58.313 75.128 -65.928 1.00 22.24 245 TYR D C 1
ATOM 12287 O O . TYR D 1 251 ? 58.604 74.302 -65.056 1.00 22.31 245 TYR D O 1
ATOM 12296 N N . TRP D 1 252 ? 57.588 74.800 -66.996 1.00 20.59 246 TRP D N 1
ATOM 12297 C CA . TRP D 1 252 ? 56.981 73.479 -67.112 1.00 21.77 246 TRP D CA 1
ATOM 12298 C C . TRP D 1 252 ? 58.008 72.357 -67.261 1.00 21.24 246 TRP D C 1
ATOM 12299 O O . TRP D 1 252 ? 57.824 71.294 -66.657 1.00 19.90 246 TRP D O 1
ATOM 12310 N N . PRO D 1 253 ? 59.080 72.518 -68.051 1.00 20.69 247 PRO D N 1
ATOM 12311 C CA . PRO D 1 253 ? 60.146 71.500 -68.000 1.00 24.31 247 PRO D CA 1
ATOM 12312 C C . PRO D 1 253 ? 60.712 71.308 -66.603 1.00 23.50 247 PRO D C 1
ATOM 12313 O O . PRO D 1 253 ? 61.006 70.174 -66.204 1.00 24.61 247 PRO D O 1
ATOM 12317 N N . ALA D 1 254 ? 60.866 72.394 -65.841 1.00 21.85 248 ALA D N 1
ATOM 12318 C CA . ALA D 1 254 ? 61.394 72.282 -64.485 1.00 24.23 248 ALA D CA 1
ATOM 12319 C C . ALA D 1 254 ? 60.407 71.583 -63.556 1.00 24.89 248 ALA D C 1
ATOM 12320 O O . ALA D 1 254 ? 60.813 70.815 -62.677 1.00 22.58 248 ALA D O 1
ATOM 12322 N N . VAL D 1 255 ? 59.109 71.845 -63.727 1.00 23.23 249 VAL D N 1
ATOM 12323 C CA . VAL D 1 255 ? 58.101 71.163 -62.917 1.00 20.12 249 VAL D CA 1
ATOM 12324 C C . VAL D 1 255 ? 58.100 69.668 -63.215 1.00 22.19 249 VAL D C 1
ATOM 12325 O O . VAL D 1 255 ? 57.990 68.838 -62.304 1.00 24.50 249 VAL D O 1
ATOM 12329 N N . GLU D 1 256 ? 58.209 69.302 -64.495 1.00 21.36 250 GLU D N 1
ATOM 12330 C CA . GLU D 1 256 ? 58.278 67.889 -64.861 1.00 24.00 250 GLU D CA 1
ATOM 12331 C C . GLU D 1 256 ? 59.486 67.211 -64.227 1.00 24.64 250 GLU D C 1
ATOM 12332 O O . GLU D 1 256 ? 59.373 66.116 -63.664 1.00 24.60 250 GLU D O 1
ATOM 12338 N N . ALA D 1 257 ? 60.660 67.842 -64.328 1.00 25.86 251 ALA D N 1
ATOM 12339 C CA . ALA D 1 257 ? 61.851 67.294 -63.686 1.00 24.32 251 ALA D CA 1
ATOM 12340 C C . ALA D 1 257 ? 61.630 67.133 -62.190 1.00 24.13 251 ALA D C 1
ATOM 12341 O O . ALA D 1 257 ? 62.110 66.168 -61.580 1.00 24.48 251 ALA D O 1
ATOM 12343 N N . LEU D 1 258 ? 60.916 68.082 -61.582 1.00 20.98 252 LEU D N 1
ATOM 12344 C CA . LEU D 1 258 ? 60.559 67.968 -60.173 1.00 24.49 252 LEU D CA 1
ATOM 12345 C C . LEU D 1 258 ? 59.745 66.711 -59.904 1.00 26.57 252 LEU D C 1
ATOM 12346 O O . LEU D 1 258 ? 60.057 65.943 -58.989 1.00 22.76 252 LEU D O 1
ATOM 12351 N N . CYS D 1 259 ? 58.683 66.498 -60.681 1.00 19.42 253 CYS D N 1
ATOM 12352 C CA . CYS D 1 259 ? 57.838 65.327 -60.473 1.00 19.41 253 CYS D CA 1
ATOM 12353 C C . CYS D 1 259 ? 58.631 64.038 -60.641 1.00 23.02 253 CYS D C 1
ATOM 12354 O O . CYS D 1 259 ? 58.494 63.106 -59.839 1.00 20.84 253 CYS D O 1
ATOM 12357 N N . ARG D 1 260 ? 59.471 63.968 -61.679 1.00 23.53 254 ARG D N 1
ATOM 12358 C CA . ARG D 1 260 ? 60.292 62.781 -61.895 1.00 25.37 254 ARG D CA 1
ATOM 12359 C C . ARG D 1 260 ? 61.313 62.606 -60.776 1.00 27.14 254 ARG D C 1
ATOM 12360 O O . ARG D 1 260 ? 61.641 61.474 -60.400 1.00 26.78 254 ARG D O 1
ATOM 12368 N N . LYS D 1 261 ? 61.836 63.715 -60.243 1.00 24.52 255 LYS D N 1
ATOM 12369 C CA . LYS D 1 261 ? 62.813 63.637 -59.159 1.00 25.35 255 LYS D CA 1
ATOM 12370 C C . LYS D 1 261 ? 62.251 62.905 -57.945 1.00 26.92 255 LYS D C 1
ATOM 12371 O O . LYS D 1 261 ? 62.938 62.075 -57.338 1.00 23.78 255 LYS D O 1
ATOM 12377 N N . TYR D 1 262 ? 61.006 63.197 -57.575 1.00 23.75 256 TYR D N 1
ATOM 12378 C CA . TYR D 1 262 ? 60.385 62.614 -56.393 1.00 22.78 256 TYR D CA 1
ATOM 12379 C C . TYR D 1 262 ? 59.415 61.484 -56.712 1.00 26.23 256 TYR D C 1
ATOM 12380 O O . TYR D 1 262 ? 58.778 60.959 -55.793 1.00 26.64 256 TYR D O 1
ATOM 12389 N N . GLY D 1 263 ? 59.293 61.092 -57.977 1.00 26.91 257 GLY D N 1
ATOM 12390 C CA . GLY D 1 263 ? 58.430 59.981 -58.332 1.00 27.06 257 GLY D CA 1
ATOM 12391 C C . GLY D 1 263 ? 56.951 60.229 -58.134 1.00 24.74 257 GLY D C 1
ATOM 12392 O O . GLY D 1 263 ? 56.202 59.281 -57.876 1.00 24.38 257 GLY D O 1
ATOM 12393 N N . ILE D 1 264 ? 56.510 61.480 -58.226 1.00 23.05 258 ILE D N 1
ATOM 12394 C CA . ILE D 1 264 ? 55.099 61.807 -58.122 1.00 23.79 258 ILE D CA 1
ATOM 12395 C C . ILE D 1 264 ? 54.531 61.965 -59.526 1.00 19.48 258 ILE D C 1
ATOM 12396 O O . ILE D 1 264 ? 55.247 62.236 -60.494 1.00 19.43 258 ILE D O 1
ATOM 12401 N N . LEU D 1 265 ? 53.219 61.790 -59.641 1.00 19.55 259 LEU D N 1
ATOM 12402 C CA . LEU D 1 265 ? 52.556 61.892 -60.932 1.00 22.00 259 LEU D CA 1
ATOM 12403 C C . LEU D 1 265 ? 52.417 63.350 -61.356 1.00 20.39 259 LEU D C 1
ATOM 12404 O O . LEU D 1 265 ? 52.291 64.254 -60.526 1.00 21.58 259 LEU D O 1
ATOM 12409 N N . LEU D 1 266 ? 52.449 63.570 -62.667 1.00 18.52 260 LEU D N 1
ATOM 12410 C CA . LEU D 1 266 ? 52.231 64.885 -63.257 1.00 21.63 260 LEU D CA 1
ATOM 12411 C C . LEU D 1 266 ? 50.863 64.900 -63.927 1.00 21.06 260 LEU D C 1
ATOM 12412 O O . LEU D 1 266 ? 50.592 64.077 -64.808 1.00 20.62 260 LEU D O 1
ATOM 12417 N N . VAL D 1 267 ? 50.010 65.833 -63.512 1.00 21.20 261 VAL D N 1
ATOM 12418 C CA . VAL D 1 267 ? 48.661 65.971 -64.051 1.00 21.28 261 VAL D CA 1
ATOM 12419 C C . VAL D 1 267 ? 48.523 67.367 -64.641 1.00 21.38 261 VAL D C 1
ATOM 12420 O O . VAL D 1 267 ? 48.770 68.366 -63.954 1.00 19.89 261 VAL D O 1
ATOM 12424 N N . CYS D 1 268 ? 48.142 67.436 -65.911 1.00 18.55 262 CYS D N 1
ATOM 12425 C CA . CYS D 1 268 ? 47.844 68.696 -66.577 1.00 17.93 262 CYS D CA 1
ATOM 12426 C C . CYS D 1 268 ? 46.346 68.790 -66.826 1.00 19.96 262 CYS D C 1
ATOM 12427 O O . CYS D 1 268 ? 45.756 67.891 -67.433 1.00 18.41 262 CYS D O 1
ATOM 12430 N N . ASP D 1 269 ? 45.733 69.875 -66.362 1.00 19.16 263 ASP D N 1
ATOM 12431 C CA . ASP D 1 269 ? 44.313 70.116 -66.594 1.00 18.04 263 ASP D CA 1
ATOM 12432 C C . ASP D 1 269 ? 44.179 70.832 -67.933 1.00 20.35 263 ASP D C 1
ATOM 12433 O O . ASP D 1 269 ? 44.475 72.028 -68.041 1.00 17.91 263 ASP D O 1
ATOM 12438 N N . GLU D 1 270 ? 43.736 70.097 -68.955 1.00 20.08 264 GLU D N 1
ATOM 12439 C CA . GLU D 1 270 ? 43.656 70.598 -70.319 1.00 19.02 264 GLU D CA 1
ATOM 12440 C C . GLU D 1 270 ? 42.249 71.045 -70.691 1.00 19.87 264 GLU D C 1
ATOM 12441 O O . GLU D 1 270 ? 41.922 71.111 -71.881 1.00 20.81 264 GLU D O 1
ATOM 12447 N N . VAL D 1 271 ? 41.405 71.338 -69.699 1.00 18.42 265 VAL D N 1
ATOM 12448 C CA . VAL D 1 271 ? 39.997 71.604 -69.981 1.00 19.32 265 VAL D CA 1
ATOM 12449 C C . VAL D 1 271 ? 39.852 72.852 -70.846 1.00 16.89 265 VAL D C 1
ATOM 12450 O O . VAL D 1 271 ? 39.031 72.889 -71.770 1.00 22.45 265 VAL D O 1
ATOM 12454 N N . ILE D 1 272 ? 40.660 73.877 -70.588 1.00 21.16 266 ILE D N 1
ATOM 12455 C CA . ILE D 1 272 ? 40.696 75.046 -71.465 1.00 21.17 266 ILE D CA 1
ATOM 12456 C C . ILE D 1 272 ? 41.783 74.912 -72.524 1.00 21.21 266 ILE D C 1
ATOM 12457 O O . ILE D 1 272 ? 41.546 75.163 -73.708 1.00 21.04 266 ILE D O 1
ATOM 12462 N N . CYS D 1 273 ? 42.985 74.498 -72.118 1.00 18.88 267 CYS D N 1
ATOM 12463 C CA . CYS D 1 273 ? 44.130 74.512 -73.022 1.00 18.94 267 CYS D CA 1
ATOM 12464 C C . CYS D 1 273 ? 44.060 73.431 -74.092 1.00 20.81 267 CYS D C 1
ATOM 12465 O O . CYS D 1 273 ? 44.797 73.511 -75.080 1.00 26.18 267 CYS D O 1
ATOM 12468 N N . GLY D 1 274 ? 43.209 72.424 -73.924 1.00 19.66 268 GLY D N 1
ATOM 12469 C CA . GLY D 1 274 ? 43.145 71.359 -74.898 1.00 22.96 268 GLY D CA 1
ATOM 12470 C C . GLY D 1 274 ? 42.458 71.777 -76.184 1.00 25.06 268 GLY D C 1
ATOM 12471 O O . GLY D 1 274 ? 41.763 72.792 -76.262 1.00 23.12 268 GLY D O 1
ATOM 12472 N N . PHE D 1 275 ? 42.681 70.963 -77.217 1.00 23.26 269 PHE D N 1
ATOM 12473 C CA . PHE D 1 275 ? 41.939 71.039 -78.474 1.00 19.91 269 PHE D CA 1
ATOM 12474 C C . PHE D 1 275 ? 42.128 72.383 -79.177 1.00 21.69 269 PHE D C 1
ATOM 12475 O O . PHE D 1 275 ? 41.168 73.076 -79.521 1.00 20.82 269 PHE D O 1
ATOM 12483 N N . GLY D 1 276 ? 43.392 72.754 -79.378 1.00 26.37 270 GLY D N 1
ATOM 12484 C CA . GLY D 1 276 ? 43.753 73.828 -80.278 1.00 25.48 270 GLY D CA 1
ATOM 12485 C C . GLY D 1 276 ? 43.961 75.180 -79.634 1.00 23.79 270 GLY D C 1
ATOM 12486 O O . GLY D 1 276 ? 44.491 76.080 -80.297 1.00 23.87 270 GLY D O 1
ATOM 12487 N N . ARG D 1 277 ? 43.575 75.346 -78.365 1.00 24.96 271 ARG D N 1
ATOM 12488 C CA . ARG D 1 277 ? 43.541 76.678 -77.767 1.00 20.66 271 ARG D CA 1
ATOM 12489 C C . ARG D 1 277 ? 44.914 77.342 -77.806 1.00 21.59 271 ARG D C 1
ATOM 12490 O O . ARG D 1 277 ? 45.022 78.543 -78.078 1.00 20.59 271 ARG D O 1
ATOM 12498 N N . LEU D 1 278 ? 45.975 76.578 -77.542 1.00 18.99 272 LEU D N 1
ATOM 12499 C CA . LEU D 1 278 ? 47.335 77.101 -77.554 1.00 20.96 272 LEU D CA 1
ATOM 12500 C C . LEU D 1 278 ? 48.095 76.759 -78.832 1.00 21.82 272 LEU D C 1
ATOM 12501 O O . LEU D 1 278 ? 49.318 76.923 -78.872 1.00 24.39 272 LEU D O 1
ATOM 12506 N N . GLY D 1 279 ? 47.409 76.297 -79.875 1.00 22.73 273 GLY D N 1
ATOM 12507 C CA . GLY D 1 279 ? 48.073 75.887 -81.096 1.00 21.37 273 GLY D CA 1
ATOM 12508 C C . GLY D 1 279 ? 48.545 74.451 -81.115 1.00 26.14 273 GLY D C 1
ATOM 12509 O O . GLY D 1 279 ? 49.296 74.071 -82.021 1.00 26.99 273 GLY D O 1
ATOM 12510 N N . GLN D 1 280 ? 48.116 73.641 -80.151 1.00 22.71 274 GLN D N 1
ATOM 12511 C CA . GLN D 1 280 ? 48.448 72.227 -80.075 1.00 23.07 274 GLN D CA 1
ATOM 12512 C C . GLN D 1 280 ? 47.181 71.482 -79.698 1.00 23.30 274 GLN D C 1
ATOM 12513 O O . GLN D 1 280 ? 46.213 72.079 -79.219 1.00 22.70 274 GLN D O 1
ATOM 12519 N N . TRP D 1 281 ? 47.177 70.167 -79.924 1.00 19.56 275 TRP D N 1
ATOM 12520 C CA . TRP D 1 281 ? 46.027 69.393 -79.474 1.00 22.25 275 TRP D CA 1
ATOM 12521 C C . TRP D 1 281 ? 45.869 69.473 -77.961 1.00 21.29 275 TRP D C 1
ATOM 12522 O O . TRP D 1 281 ? 44.746 69.389 -77.451 1.00 22.73 275 TRP D O 1
ATOM 12533 N N . PHE D 1 282 ? 46.970 69.657 -77.232 1.00 22.54 276 PHE D N 1
ATOM 12534 C CA . PHE D 1 282 ? 46.912 69.834 -75.788 1.00 22.45 276 PHE D CA 1
ATOM 12535 C C . PHE D 1 282 ? 48.006 70.793 -75.338 1.00 21.77 276 PHE D C 1
ATOM 12536 O O . PHE D 1 282 ? 49.106 70.800 -75.897 1.00 21.07 276 PHE D O 1
ATOM 12544 N N . GLY D 1 283 ? 47.673 71.615 -74.337 1.00 21.52 277 GLY D N 1
ATOM 12545 C CA . GLY D 1 283 ? 48.613 72.607 -73.830 1.00 21.89 277 GLY D CA 1
ATOM 12546 C C . GLY D 1 283 ? 49.975 72.042 -73.476 1.00 24.77 277 GLY D C 1
ATOM 12547 O O . GLY D 1 283 ? 51.005 72.654 -73.771 1.00 26.15 277 GLY D O 1
ATOM 12548 N N . HIS D 1 284 ? 50.004 70.876 -72.822 1.00 21.58 278 HIS D N 1
ATOM 12549 C CA . HIS D 1 284 ? 51.276 70.313 -72.379 1.00 22.16 278 HIS D CA 1
ATOM 12550 C C . HIS D 1 284 ? 52.198 69.988 -73.548 1.00 21.91 278 HIS D C 1
ATOM 12551 O O . HIS D 1 284 ? 53.419 69.936 -73.364 1.00 26.11 278 HIS D O 1
ATOM 12558 N N . GLN D 1 285 ? 51.641 69.768 -74.742 1.00 23.05 279 GLN D N 1
ATOM 12559 C CA . GLN D 1 285 ? 52.469 69.514 -75.915 1.00 23.56 279 GLN D CA 1
ATOM 12560 C C . GLN D 1 285 ? 53.233 70.759 -76.351 1.00 25.03 279 GLN D C 1
ATOM 12561 O O . GLN D 1 285 ? 54.335 70.645 -76.900 1.00 22.17 279 GLN D O 1
ATOM 12567 N N . HIS D 1 286 ? 52.669 71.949 -76.126 1.00 20.50 280 HIS D N 1
ATOM 12568 C CA . HIS D 1 286 ? 53.414 73.178 -76.390 1.00 22.68 280 HIS D CA 1
ATOM 12569 C C . HIS D 1 286 ? 54.671 73.252 -75.534 1.00 24.35 280 HIS D C 1
ATOM 12570 O O . HIS D 1 286 ? 55.708 73.761 -75.977 1.00 21.98 280 HIS D O 1
ATOM 12577 N N . TYR D 1 287 ? 54.599 72.747 -74.307 1.00 23.43 281 TYR D N 1
ATOM 12578 C CA . TYR D 1 287 ? 55.698 72.834 -73.357 1.00 23.42 281 TYR D CA 1
ATOM 12579 C C . TYR D 1 287 ? 56.589 71.597 -73.366 1.00 24.20 281 TYR D C 1
ATOM 12580 O O . TYR D 1 287 ? 57.579 71.559 -72.626 1.00 25.34 281 TYR D O 1
ATOM 12589 N N . GLY D 1 288 ? 56.270 70.599 -74.188 1.00 21.83 282 GLY D N 1
ATOM 12590 C CA . GLY D 1 288 ? 57.116 69.430 -74.331 1.00 21.19 282 GLY D CA 1
ATOM 12591 C C . GLY D 1 288 ? 57.188 68.524 -73.123 1.00 27.74 282 GLY D C 1
ATOM 12592 O O . GLY D 1 288 ? 58.145 67.758 -72.996 1.00 27.85 282 GLY D O 1
ATOM 12593 N N . ILE D 1 289 ? 56.200 68.577 -72.237 1.00 24.87 283 ILE D N 1
ATOM 12594 C CA . ILE D 1 289 ? 56.177 67.749 -71.045 1.00 23.77 283 ILE D CA 1
ATOM 12595 C C . ILE D 1 289 ? 55.228 66.582 -71.282 1.00 25.40 283 ILE D C 1
ATOM 12596 O O . ILE D 1 289 ? 54.392 66.598 -72.189 1.00 23.71 283 ILE D O 1
ATOM 12601 N N . LYS D 1 290 ? 55.350 65.548 -70.450 1.00 21.44 284 LYS D N 1
ATOM 12602 C CA . LYS D 1 290 ? 54.619 64.291 -70.632 1.00 25.53 284 LYS D CA 1
ATOM 12603 C C . LYS D 1 290 ? 53.868 63.951 -69.352 1.00 24.02 284 LYS D C 1
ATOM 12604 O O . LYS D 1 290 ? 54.370 63.200 -68.502 1.00 22.69 284 LYS D O 1
ATOM 12610 N N . PRO D 1 291 ? 52.670 64.506 -69.167 1.00 22.85 285 PRO D N 1
ATOM 12611 C CA . PRO D 1 291 ? 51.895 64.215 -67.955 1.00 21.87 285 PRO D CA 1
ATOM 12612 C C . PRO D 1 291 ? 51.434 62.765 -67.909 1.00 21.01 285 PRO D C 1
ATOM 12613 O O . PRO D 1 291 ? 51.268 62.097 -68.931 1.00 21.12 285 PRO D O 1
ATOM 12617 N N . ASP D 1 292 ? 51.188 62.292 -66.684 1.00 19.24 286 ASP D N 1
ATOM 12618 C CA . ASP D 1 292 ? 50.668 60.942 -66.490 1.00 21.14 286 ASP D CA 1
ATOM 12619 C C . ASP D 1 292 ? 49.159 60.884 -66.681 1.00 22.27 286 ASP D C 1
ATOM 12620 O O . ASP D 1 292 ? 48.625 59.840 -67.072 1.00 20.10 286 ASP D O 1
ATOM 12625 N N . LEU D 1 293 ? 48.465 61.983 -66.399 1.00 20.97 287 LEU D N 1
ATOM 12626 C CA . LEU D 1 293 ? 47.032 62.098 -66.614 1.00 22.03 287 LEU D CA 1
ATOM 12627 C C . LEU D 1 293 ? 46.729 63.512 -67.080 1.00 22.00 287 LEU D C 1
ATOM 12628 O O . LEU D 1 293 ? 47.436 64.459 -66.727 1.00 20.18 287 LEU D O 1
ATOM 12633 N N . ILE D 1 294 ? 45.675 63.652 -67.881 1.00 21.85 288 ILE D N 1
ATOM 12634 C CA . ILE D 1 294 ? 45.164 64.966 -68.248 1.00 21.10 288 ILE D CA 1
ATOM 12635 C C . ILE D 1 294 ? 43.650 64.957 -68.121 1.00 19.92 288 ILE D C 1
ATOM 12636 O O . ILE D 1 294 ? 42.992 63.938 -68.343 1.00 21.62 288 ILE D O 1
ATOM 12641 N N . ALA D 1 295 ? 43.103 66.110 -67.755 1.00 19.35 289 ALA D N 1
ATOM 12642 C CA . ALA D 1 295 ? 41.667 66.333 -67.727 1.00 19.60 289 ALA D CA 1
ATOM 12643 C C . ALA D 1 295 ? 41.275 67.164 -68.938 1.00 22.81 289 ALA D C 1
ATOM 12644 O O . ALA D 1 295 ? 41.978 68.109 -69.307 1.00 19.13 289 ALA D O 1
ATOM 12646 N N . MET D 1 296 ? 40.162 66.801 -69.566 1.00 20.00 290 MET D N 1
ATOM 12647 C CA . MET D 1 296 ? 39.722 67.501 -70.760 1.00 24.43 290 MET D CA 1
ATOM 12648 C C . MET D 1 296 ? 38.209 67.635 -70.757 1.00 18.16 290 MET D C 1
ATOM 12649 O O . MET D 1 296 ? 37.493 66.798 -70.203 1.00 19.91 290 MET D O 1
ATOM 12654 N N . ALA D 1 297 ? 37.740 68.710 -71.385 1.00 19.43 291 ALA D N 1
ATOM 12655 C CA . ALA D 1 297 ? 36.324 69.015 -71.534 1.00 20.29 291 ALA D CA 1
ATOM 12656 C C . ALA D 1 297 ? 36.200 70.179 -72.505 1.00 17.84 291 ALA D C 1
ATOM 12657 O O . ALA D 1 297 ? 37.039 70.325 -73.399 1.00 20.85 291 ALA D O 1
ATOM 12659 N N . LYS D 1 298 ? 35.173 71.013 -72.331 1.00 20.56 292 LYS D N 1
ATOM 12660 C CA . LYS D 1 298 ? 35.020 72.248 -73.095 1.00 21.27 292 LYS D CA 1
ATOM 12661 C C . LYS D 1 298 ? 35.238 72.037 -74.591 1.00 23.06 292 LYS D C 1
ATOM 12662 O O . LYS D 1 298 ? 34.320 71.619 -75.305 1.00 21.88 292 LYS D O 1
ATOM 12668 N N . GLY D 1 299 ? 36.453 72.313 -75.069 1.00 20.74 293 GLY D N 1
ATOM 12669 C CA . GLY D 1 299 ? 36.771 72.175 -76.482 1.00 21.15 293 GLY D CA 1
ATOM 12670 C C . GLY D 1 299 ? 36.656 70.764 -77.029 1.00 23.02 293 GLY D C 1
ATOM 12671 O O . GLY D 1 299 ? 36.632 70.590 -78.253 1.00 22.98 293 GLY D O 1
ATOM 12672 N N . LEU D 1 300 ? 36.620 69.752 -76.154 1.00 20.96 294 LEU D N 1
ATOM 12673 C CA . LEU D 1 300 ? 36.438 68.370 -76.601 1.00 23.42 294 LEU D CA 1
ATOM 12674 C C . LEU D 1 300 ? 35.269 68.231 -77.571 1.00 24.68 294 LEU D C 1
ATOM 12675 O O . LEU D 1 300 ? 35.375 67.534 -78.588 1.00 23.69 294 LEU D O 1
ATOM 12680 N N . SER D 1 301 ? 34.144 68.880 -77.271 1.00 21.35 295 SER D N 1
ATOM 12681 C CA . SER D 1 301 ? 32.967 68.840 -78.132 1.00 22.82 295 SER D CA 1
ATOM 12682 C C . SER D 1 301 ? 32.554 70.232 -78.595 1.00 24.06 295 SER D C 1
ATOM 12683 O O . SER D 1 301 ? 31.434 70.410 -79.086 1.00 20.64 295 SER D O 1
ATOM 12686 N N . SER D 1 302 ? 33.443 71.218 -78.455 1.00 21.26 296 SER D N 1
ATOM 12687 C CA . SER D 1 302 ? 33.118 72.631 -78.668 1.00 18.79 296 SER D CA 1
ATOM 12688 C C . SER D 1 302 ? 31.863 73.047 -77.903 1.00 18.91 296 SER D C 1
ATOM 12689 O O . SER D 1 302 ? 31.115 73.927 -78.337 1.00 22.22 296 SER D O 1
ATOM 12692 N N . GLY D 1 303 ? 31.626 72.416 -76.753 1.00 21.03 297 GLY D N 1
ATOM 12693 C CA . GLY D 1 303 ? 30.451 72.699 -75.954 1.00 22.73 297 GLY D CA 1
ATOM 12694 C C . GLY D 1 303 ? 29.132 72.277 -76.558 1.00 22.62 297 GLY D C 1
ATOM 12695 O O . GLY D 1 303 ? 28.083 72.568 -75.975 1.00 20.98 297 GLY D O 1
ATOM 12696 N N . TYR D 1 304 ? 29.146 71.593 -77.706 1.00 20.75 298 TYR D N 1
ATOM 12697 C CA . TYR D 1 304 ? 27.893 71.257 -78.377 1.00 22.03 298 TYR D CA 1
ATOM 12698 C C . TYR D 1 304 ? 27.086 70.232 -77.591 1.00 24.12 298 TYR D C 1
ATOM 12699 O O . TYR D 1 304 ? 25.851 70.282 -77.605 1.00 21.47 298 TYR D O 1
ATOM 12708 N N . LEU D 1 305 ? 27.750 69.303 -76.911 1.00 20.38 299 LEU D N 1
ATOM 12709 C CA . LEU D 1 305 ? 27.098 68.433 -75.944 1.00 22.94 299 LEU D CA 1
ATOM 12710 C C . LEU D 1 305 ? 28.021 68.225 -74.755 1.00 24.43 299 LEU D C 1
ATOM 12711 O O . LEU D 1 305 ? 29.248 68.312 -74.894 1.00 22.31 299 LEU D O 1
ATOM 12716 N N . PRO D 1 306 ? 27.465 67.952 -73.572 1.00 21.64 300 PRO D N 1
ATOM 12717 C CA . PRO D 1 306 ? 28.302 67.724 -72.382 1.00 20.97 300 PRO D CA 1
ATOM 12718 C C . PRO D 1 306 ? 29.069 66.413 -72.476 1.00 23.57 300 PRO D C 1
ATOM 12719 O O . PRO D 1 306 ? 28.474 65.340 -72.592 1.00 19.75 300 PRO D O 1
ATOM 12723 N N . ILE D 1 307 ? 30.398 66.507 -72.409 1.00 21.10 301 ILE D N 1
ATOM 12724 C CA . ILE D 1 307 ? 31.256 65.331 -72.317 1.00 20.90 301 ILE D CA 1
ATOM 12725 C C . ILE D 1 307 ? 32.638 65.788 -71.871 1.00 21.40 301 ILE D C 1
ATOM 12726 O O . ILE D 1 307 ? 33.093 66.881 -72.222 1.00 20.22 301 ILE D O 1
ATOM 12731 N N . SER D 1 308 ? 33.300 64.949 -71.075 1.00 19.97 302 SER D N 1
ATOM 12732 C CA . SER D 1 308 ? 34.662 65.190 -70.626 1.00 21.37 302 SER D CA 1
ATOM 12733 C C . SER D 1 308 ? 35.400 63.860 -70.576 1.00 20.99 302 SER D C 1
ATOM 12734 O O . SER D 1 308 ? 34.802 62.790 -70.718 1.00 19.46 302 SER D O 1
ATOM 12737 N N . ALA D 1 309 ? 36.712 63.927 -70.361 1.00 17.24 303 ALA D N 1
ATOM 12738 C CA . ALA D 1 309 ? 37.513 62.712 -70.310 1.00 20.15 303 ALA D CA 1
ATOM 12739 C C . ALA D 1 309 ? 38.776 62.953 -69.497 1.00 21.84 303 ALA D C 1
ATOM 12740 O O . ALA D 1 309 ? 39.245 64.086 -69.359 1.00 19.42 303 ALA D O 1
ATOM 12742 N N . VAL D 1 310 ? 39.310 61.863 -68.950 1.00 20.44 304 VAL D N 1
ATOM 12743 C CA . VAL D 1 310 ? 40.648 61.832 -68.372 1.00 21.62 304 VAL D CA 1
ATOM 12744 C C . VAL D 1 310 ? 41.522 60.957 -69.258 1.00 21.11 304 VAL D C 1
ATOM 12745 O O . VAL D 1 310 ? 41.226 59.772 -69.449 1.00 21.21 304 VAL D O 1
ATOM 12749 N N . GLY D 1 311 ? 42.604 61.531 -69.782 1.00 19.51 305 GLY D N 1
ATOM 12750 C CA . GLY D 1 311 ? 43.610 60.738 -70.470 1.00 18.47 305 GLY D CA 1
ATOM 12751 C C . GLY D 1 311 ? 44.521 60.075 -69.454 1.00 21.54 305 GLY D C 1
ATOM 12752 O O . GLY D 1 311 ? 45.004 60.725 -68.521 1.00 21.96 305 GLY D O 1
ATOM 12753 N N . VAL D 1 312 ? 44.754 58.776 -69.626 1.00 19.77 306 VAL D N 1
ATOM 12754 C CA . VAL D 1 312 ? 45.434 57.957 -68.628 1.00 19.55 306 VAL D CA 1
ATOM 12755 C C . VAL D 1 312 ? 46.653 57.300 -69.264 1.00 22.37 306 VAL D C 1
ATOM 12756 O O . VAL D 1 312 ? 46.556 56.712 -70.348 1.00 21.38 306 VAL D O 1
ATOM 12760 N N . ALA D 1 313 ? 47.796 57.398 -68.585 1.00 21.99 307 ALA D N 1
ATOM 12761 C CA . ALA D 1 313 ? 49.029 56.802 -69.082 1.00 22.73 307 ALA D CA 1
ATOM 12762 C C . ALA D 1 313 ? 48.941 55.279 -69.068 1.00 20.87 307 ALA D C 1
ATOM 12763 O O . ALA D 1 313 ? 48.221 54.683 -68.264 1.00 19.74 307 ALA D O 1
ATOM 12765 N N . ASP D 1 314 ? 49.687 54.653 -69.985 1.00 23.80 308 ASP D N 1
ATOM 12766 C CA . ASP D 1 314 ? 49.668 53.198 -70.109 1.00 26.43 308 ASP D CA 1
ATOM 12767 C C . ASP D 1 314 ? 50.058 52.508 -68.804 1.00 23.06 308 ASP D C 1
ATOM 12768 O O . ASP D 1 314 ? 49.496 51.462 -68.458 1.00 23.63 308 ASP D O 1
ATOM 12773 N N . HIS D 1 315 ? 51.015 53.075 -68.066 1.00 22.36 309 HIS D N 1
ATOM 12774 C CA . HIS D 1 315 ? 51.474 52.422 -66.844 1.00 22.91 309 HIS D CA 1
ATOM 12775 C C . HIS D 1 315 ? 50.435 52.487 -65.732 1.00 21.36 309 HIS D C 1
ATOM 12776 O O . HIS D 1 315 ? 50.465 51.647 -64.825 1.00 20.73 309 HIS D O 1
ATOM 12783 N N . ILE D 1 316 ? 49.521 53.458 -65.779 1.00 18.28 310 ILE D N 1
ATOM 12784 C CA . ILE D 1 316 ? 48.403 53.473 -64.840 1.00 19.54 310 ILE D CA 1
ATOM 12785 C C . ILE D 1 316 ? 47.415 52.367 -65.187 1.00 21.76 310 ILE D C 1
ATOM 12786 O O . ILE D 1 316 ? 46.944 51.630 -64.313 1.00 21.78 310 ILE D O 1
ATOM 12791 N N . VAL D 1 317 ? 47.079 52.250 -66.474 1.00 19.90 311 VAL D N 1
ATOM 12792 C CA . VAL D 1 317 ? 46.182 51.195 -66.939 1.00 22.28 311 VAL D CA 1
ATOM 12793 C C . VAL D 1 317 ? 46.760 49.819 -66.631 1.00 24.31 311 VAL D C 1
ATOM 12794 O O . VAL D 1 317 ? 46.023 48.871 -66.328 1.00 21.38 311 VAL D O 1
ATOM 12798 N N . ALA D 1 318 ? 48.087 49.689 -66.702 1.00 23.36 312 ALA D N 1
ATOM 12799 C CA . ALA D 1 318 ? 48.721 48.404 -66.425 1.00 23.48 312 ALA D CA 1
ATOM 12800 C C . ALA D 1 318 ? 48.426 47.936 -65.005 1.00 27.49 312 ALA D C 1
ATOM 12801 O O . ALA D 1 318 ? 48.199 46.743 -64.772 1.00 24.54 312 ALA D O 1
ATOM 12803 N N . GLU D 1 319 ? 48.398 48.864 -64.044 1.00 22.09 313 GLU D N 1
ATOM 12804 C CA . GLU D 1 319 ? 48.042 48.495 -62.677 1.00 24.09 313 GLU D CA 1
ATOM 12805 C C . GLU D 1 319 ? 46.604 47.999 -62.608 1.00 25.66 313 GLU D C 1
ATOM 12806 O O . GLU D 1 319 ? 46.320 46.963 -61.995 1.00 25.10 313 GLU D O 1
ATOM 12812 N N . LEU D 1 320 ? 45.678 48.739 -63.225 1.00 22.83 314 LEU D N 1
ATOM 12813 C CA . LEU D 1 320 ? 44.283 48.312 -63.261 1.00 23.58 314 LEU D CA 1
ATOM 12814 C C . LEU D 1 320 ? 44.141 46.944 -63.918 1.00 23.77 314 LEU D C 1
ATOM 12815 O O . LEU D 1 320 ? 43.361 46.102 -63.456 1.00 26.17 314 LEU D O 1
ATOM 12820 N N . ARG D 1 321 ? 44.879 46.709 -65.005 1.00 23.33 315 ARG D N 1
ATOM 12821 C CA . ARG D 1 321 ? 44.718 45.480 -65.776 1.00 28.39 315 ARG D CA 1
ATOM 12822 C C . ARG D 1 321 ? 45.414 44.281 -65.141 1.00 27.28 315 ARG D C 1
ATOM 12823 O O . ARG D 1 321 ? 44.928 43.153 -65.278 1.00 26.51 315 ARG D O 1
ATOM 12831 N N . GLU D 1 322 ? 46.537 44.488 -64.454 1.00 25.26 316 GLU D N 1
ATOM 12832 C CA . GLU D 1 322 ? 47.277 43.354 -63.911 1.00 29.15 316 GLU D CA 1
ATOM 12833 C C . GLU D 1 322 ? 46.853 42.998 -62.490 1.00 27.64 316 GLU D C 1
ATOM 12834 O O . GLU D 1 322 ? 46.766 41.812 -62.156 1.00 29.95 316 GLU D O 1
ATOM 12840 N N . LYS D 1 323 ? 46.572 43.991 -61.644 1.00 24.02 317 LYS D N 1
ATOM 12841 C CA . LYS D 1 323 ? 46.081 43.683 -60.304 1.00 27.31 317 LYS D CA 1
ATOM 12842 C C . LYS D 1 323 ? 44.590 43.369 -60.299 1.00 28.74 317 LYS D C 1
ATOM 12843 O O . LYS D 1 323 ? 44.118 42.632 -59.425 1.00 29.42 317 LYS D O 1
ATOM 12849 N N . GLY D 1 324 ? 43.841 43.901 -61.260 1.00 24.96 318 GLY D N 1
ATOM 12850 C CA . GLY D 1 324 ? 42.410 43.703 -61.295 1.00 26.56 318 GLY D CA 1
ATOM 12851 C C . GLY D 1 324 ? 41.706 44.352 -60.111 1.00 29.83 318 GLY D C 1
ATOM 12852 O O . GLY D 1 324 ? 42.208 45.278 -59.471 1.00 26.30 318 GLY D O 1
ATOM 12853 N N . GLY D 1 325 ? 40.518 43.830 -59.817 1.00 24.40 319 GLY D N 1
ATOM 12854 C CA . GLY D 1 325 ? 39.650 44.457 -58.841 1.00 23.52 319 GLY D CA 1
ATOM 12855 C C . GLY D 1 325 ? 38.879 45.625 -59.420 1.00 23.69 319 GLY D C 1
ATOM 12856 O O . GLY D 1 325 ? 39.373 46.318 -60.315 1.00 23.80 319 GLY D O 1
ATOM 12857 N N . ASP D 1 326 ? 37.660 45.841 -58.930 1.00 22.38 320 ASP D N 1
ATOM 12858 C CA . ASP D 1 326 ? 36.861 46.976 -59.374 1.00 23.41 320 ASP D CA 1
ATOM 12859 C C . ASP D 1 326 ? 37.567 48.295 -59.086 1.00 22.02 320 ASP D C 1
ATOM 12860 O O . ASP D 1 326 ? 38.104 48.505 -57.994 1.00 24.02 320 ASP D O 1
ATOM 12865 N N . PHE D 1 327 ? 37.572 49.182 -60.077 1.00 22.83 321 PHE D N 1
ATOM 12866 C CA . PHE D 1 327 ? 37.773 50.609 -59.836 1.00 21.55 321 PHE D CA 1
ATOM 12867 C C . PHE D 1 327 ? 36.377 51.203 -59.713 1.00 21.71 321 PHE D C 1
ATOM 12868 O O . PHE D 1 327 ? 35.721 51.489 -60.719 1.00 21.51 321 PHE D O 1
ATOM 12876 N N . ILE D 1 328 ? 35.916 51.380 -58.475 1.00 17.85 322 ILE D N 1
ATOM 12877 C CA . ILE D 1 328 ? 34.510 51.675 -58.223 1.00 23.82 322 ILE D CA 1
ATOM 12878 C C . ILE D 1 328 ? 34.266 53.161 -58.449 1.00 17.01 322 ILE D C 1
ATOM 12879 O O . ILE D 1 328 ? 34.080 53.931 -57.499 1.00 21.36 322 ILE D O 1
ATOM 12884 N N . HIS D 1 329 ? 34.266 53.567 -59.715 1.00 18.64 323 HIS D N 1
ATOM 12885 C CA . HIS D 1 329 ? 34.148 54.967 -60.092 1.00 20.51 323 HIS D CA 1
ATOM 12886 C C . HIS D 1 329 ? 33.590 55.046 -61.501 1.00 20.77 323 HIS D C 1
ATOM 12887 O O . HIS D 1 329 ? 34.019 54.308 -62.391 1.00 19.90 323 HIS D O 1
ATOM 12894 N N . GLY D 1 330 ? 32.640 55.942 -61.686 1.00 20.41 324 GLY D N 1
ATOM 12895 C CA . GLY D 1 330 ? 32.060 56.192 -62.985 1.00 21.72 324 GLY D CA 1
ATOM 12896 C C . GLY D 1 330 ? 30.682 56.781 -62.843 1.00 19.88 324 GLY D C 1
ATOM 12897 O O . GLY D 1 330 ? 30.047 56.720 -61.788 1.00 20.32 324 GLY D O 1
ATOM 12898 N N . PHE D 1 331 ? 30.207 57.357 -63.937 1.00 19.07 325 PHE D N 1
ATOM 12899 C CA . PHE D 1 331 ? 28.978 58.127 -63.936 1.00 19.53 325 PHE D CA 1
ATOM 12900 C C . PHE D 1 331 ? 28.018 57.532 -64.956 1.00 18.53 325 PHE D C 1
ATOM 12901 O O . PHE D 1 331 ? 28.442 56.942 -65.954 1.00 18.69 325 PHE D O 1
ATOM 12909 N N . THR D 1 332 ? 26.720 57.662 -64.670 1.00 18.83 326 THR D N 1
ATOM 12910 C CA . THR D 1 332 ? 25.682 57.220 -65.597 1.00 21.65 326 THR D CA 1
ATOM 12911 C C . THR D 1 332 ? 26.013 57.591 -67.038 1.00 19.43 326 THR D C 1
ATOM 12912 O O . THR D 1 332 ? 25.921 56.760 -67.948 1.00 19.42 326 THR D O 1
ATOM 12916 N N . TYR D 1 333 ? 26.412 58.839 -67.257 1.00 16.97 327 TYR D N 1
ATOM 12917 C CA . TYR D 1 333 ? 26.679 59.355 -68.591 1.00 19.92 327 TYR D CA 1
ATOM 12918 C C . TYR D 1 333 ? 28.148 59.256 -68.991 1.00 19.17 327 TYR D C 1
ATOM 12919 O O . TYR D 1 333 ? 28.548 59.874 -69.983 1.00 18.66 327 TYR D O 1
ATOM 12928 N N . SER D 1 334 ? 28.958 58.508 -68.244 1.00 18.36 328 SER D N 1
ATOM 12929 C CA . SER D 1 334 ? 30.298 58.177 -68.712 1.00 19.43 328 SER D CA 1
ATOM 12930 C C . SER D 1 334 ? 30.203 57.419 -70.028 1.00 22.25 328 SER D C 1
ATOM 12931 O O . SER D 1 334 ? 29.622 56.332 -70.087 1.00 19.70 328 SER D O 1
ATOM 12934 N N . GLY D 1 335 ? 30.766 57.997 -71.086 1.00 19.36 329 GLY D N 1
ATOM 12935 C CA . GLY D 1 335 ? 30.731 57.360 -72.386 1.00 19.37 329 GLY D CA 1
ATOM 12936 C C . GLY D 1 335 ? 29.434 57.517 -73.143 1.00 22.82 329 GLY D C 1
ATOM 12937 O O . GLY D 1 335 ? 29.141 56.691 -74.013 1.00 22.54 329 GLY D O 1
ATOM 12938 N N . HIS D 1 336 ? 28.643 58.543 -72.831 1.00 17.13 330 HIS D N 1
ATOM 12939 C CA . HIS D 1 336 ? 27.342 58.757 -73.449 1.00 20.32 330 HIS D CA 1
ATOM 12940 C C . HIS D 1 336 ? 27.467 58.734 -74.972 1.00 20.46 330 HIS D C 1
ATOM 12941 O O . HIS D 1 336 ? 28.239 59.524 -75.536 1.00 19.52 330 HIS D O 1
ATOM 12948 N N . PRO D 1 337 ? 26.746 57.844 -75.662 1.00 19.97 331 PRO D N 1
ATOM 12949 C CA . PRO D 1 337 ? 27.029 57.631 -77.094 1.00 23.45 331 PRO D CA 1
ATOM 12950 C C . PRO D 1 337 ? 26.758 58.848 -77.964 1.00 21.30 331 PRO D C 1
ATOM 12951 O O . PRO D 1 337 ? 27.502 59.090 -78.923 1.00 22.12 331 PRO D O 1
ATOM 12955 N N . THR D 1 338 ? 25.716 59.626 -77.660 1.00 21.56 332 THR D N 1
ATOM 12956 C CA . THR D 1 338 ? 25.422 60.808 -78.466 1.00 22.88 332 THR D CA 1
ATOM 12957 C C . THR D 1 338 ? 26.475 61.889 -78.254 1.00 18.24 332 THR D C 1
ATOM 12958 O O . THR D 1 338 ? 26.969 62.487 -79.217 1.00 18.65 332 THR D O 1
ATOM 12962 N N . ALA D 1 339 ? 26.828 62.158 -76.994 1.00 20.80 333 ALA D N 1
ATOM 12963 C CA . ALA D 1 339 ? 27.886 63.124 -76.713 1.00 22.33 333 ALA D CA 1
ATOM 12964 C C . ALA D 1 339 ? 29.2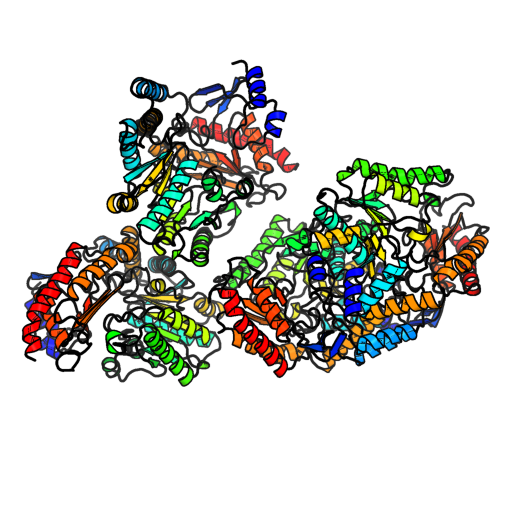04 62.689 -77.341 1.00 18.13 333 ALA D C 1
ATOM 12965 O O . ALA D 1 339 ? 29.953 63.519 -77.869 1.00 21.16 333 ALA D O 1
ATOM 12967 N N . ALA D 1 340 ? 29.507 61.390 -77.289 1.00 21.63 334 ALA D N 1
ATOM 12968 C CA . ALA D 1 340 ? 30.728 60.889 -77.912 1.00 23.92 334 ALA D CA 1
ATOM 12969 C C . ALA D 1 340 ? 30.696 61.080 -79.423 1.00 18.62 334 ALA D C 1
ATOM 12970 O O . ALA D 1 340 ? 31.711 61.437 -80.033 1.00 19.23 334 ALA D O 1
ATOM 12972 N N . ALA D 1 341 ? 29.539 60.841 -80.047 1.00 20.73 335 ALA D N 1
ATOM 12973 C CA . ALA D 1 341 ? 29.431 61.009 -81.494 1.00 19.66 335 ALA D CA 1
ATOM 12974 C C . ALA D 1 341 ? 29.645 62.463 -81.900 1.00 23.08 335 ALA D C 1
ATOM 12975 O O . ALA D 1 341 ? 30.278 62.742 -82.926 1.00 22.14 335 ALA D O 1
ATOM 12977 N N . VAL D 1 342 ? 29.125 63.403 -81.108 1.00 20.98 336 VAL D N 1
ATOM 12978 C CA . VAL D 1 342 ? 29.308 64.818 -81.415 1.00 20.82 336 VAL D CA 1
ATOM 12979 C C . VAL D 1 342 ? 30.758 65.234 -81.197 1.00 23.54 336 VAL D C 1
ATOM 12980 O O . VAL D 1 342 ? 31.327 65.989 -81.996 1.00 20.34 336 VAL D O 1
ATOM 12984 N N . ALA D 1 343 ? 31.377 64.754 -80.115 1.00 21.36 337 ALA D N 1
ATOM 12985 C CA . ALA D 1 343 ? 32.776 65.084 -79.855 1.00 21.06 337 ALA D CA 1
ATOM 12986 C C . ALA D 1 343 ? 33.685 64.544 -80.951 1.00 21.00 337 ALA D C 1
ATOM 12987 O O . ALA D 1 343 ? 34.635 65.217 -81.368 1.00 20.68 337 ALA D O 1
ATOM 12989 N N . LEU D 1 344 ? 33.414 63.325 -81.423 1.00 22.55 338 LEU D N 1
ATOM 12990 C CA . LEU D 1 344 ? 34.207 62.751 -82.506 1.00 23.11 338 LEU D CA 1
ATOM 12991 C C . LEU D 1 344 ? 34.083 63.587 -83.774 1.00 23.47 338 LEU D C 1
ATOM 12992 O O . LEU D 1 344 ? 35.085 63.897 -84.429 1.00 23.86 338 LEU D O 1
ATOM 12997 N N . LYS D 1 345 ? 32.854 63.970 -84.132 1.00 23.36 339 LYS D N 1
ATOM 12998 C CA . LYS D 1 345 ? 32.654 64.822 -85.300 1.00 23.38 339 LYS D CA 1
ATOM 12999 C C . LYS D 1 345 ? 33.284 66.194 -85.097 1.00 26.66 339 LYS D C 1
ATOM 13000 O O . LYS D 1 345 ? 33.781 66.799 -86.054 1.00 25.86 339 LYS D O 1
ATOM 13006 N N . ASN D 1 346 ? 33.268 66.699 -83.862 1.00 26.05 340 ASN D N 1
ATOM 13007 C CA . ASN D 1 346 ? 33.923 67.969 -83.568 1.00 22.34 340 ASN D CA 1
ATOM 13008 C C . ASN D 1 346 ? 35.419 67.899 -83.851 1.00 23.16 340 ASN D C 1
ATOM 13009 O O . ASN D 1 346 ? 35.990 68.827 -84.435 1.00 23.29 340 ASN D O 1
ATOM 13014 N N . ILE D 1 347 ? 36.071 66.811 -83.435 1.00 22.05 341 ILE D N 1
ATOM 13015 C CA . ILE D 1 347 ? 37.498 66.648 -83.705 1.00 24.31 341 ILE D CA 1
ATOM 13016 C C . ILE D 1 347 ? 37.747 66.558 -85.203 1.00 24.68 341 ILE D C 1
ATOM 13017 O O . ILE D 1 347 ? 38.717 67.123 -85.728 1.00 22.98 341 ILE D O 1
ATOM 13022 N N . GLU D 1 348 ? 36.868 65.850 -85.914 1.00 22.19 342 GLU D N 1
ATOM 13023 C CA . GLU D 1 348 ? 37.022 65.686 -87.354 1.00 23.67 342 GLU D CA 1
ATOM 13024 C C . GLU D 1 348 ? 36.916 67.025 -88.077 1.00 23.80 342 GLU D C 1
ATOM 13025 O O . GLU D 1 348 ? 37.638 67.272 -89.050 1.00 24.93 342 GLU D O 1
ATOM 13031 N N . ILE D 1 349 ? 36.021 67.905 -87.614 1.00 23.93 343 ILE D N 1
ATOM 13032 C CA . ILE D 1 349 ? 35.935 69.250 -88.176 1.00 23.94 343 ILE D CA 1
ATOM 13033 C C . ILE D 1 349 ? 37.242 69.998 -87.950 1.00 23.47 343 ILE D C 1
ATOM 13034 O O . ILE D 1 349 ? 37.775 70.645 -88.860 1.00 24.13 343 ILE D O 1
ATOM 13039 N N . MET D 1 350 ? 37.770 69.928 -86.725 1.00 20.74 344 MET D N 1
ATOM 13040 C CA . MET D 1 350 ? 39.046 70.568 -86.419 1.00 23.88 344 MET D CA 1
ATOM 13041 C C . MET D 1 350 ? 40.152 70.048 -87.329 1.00 22.01 344 MET D C 1
ATOM 13042 O O . MET D 1 350 ? 40.966 70.827 -87.840 1.00 24.45 344 MET D O 1
ATOM 13047 N N . GLU D 1 351 ? 40.201 68.730 -87.532 1.00 22.39 345 GLU D N 1
ATOM 13048 C CA . GLU D 1 351 ? 41.175 68.141 -88.446 1.00 24.90 345 GLU D CA 1
ATOM 13049 C C . GLU D 1 351 ? 40.974 68.652 -89.868 1.00 28.62 345 GLU D C 1
ATOM 13050 O O . GLU D 1 351 ? 41.917 69.128 -90.511 1.00 25.98 345 GLU D O 1
ATOM 13056 N N . ARG D 1 352 ? 39.743 68.541 -90.377 1.00 23.91 346 ARG D N 1
ATOM 13057 C CA . ARG D 1 352 ? 39.448 68.920 -91.756 1.00 26.52 346 ARG D CA 1
ATOM 13058 C C . ARG D 1 352 ? 39.818 70.371 -92.036 1.00 28.27 346 ARG D C 1
ATOM 13059 O O . ARG D 1 352 ? 40.383 70.683 -93.091 1.00 29.52 346 ARG D O 1
ATOM 13067 N N . GLU D 1 353 ? 39.509 71.269 -91.108 1.00 21.61 347 GLU D N 1
ATOM 13068 C CA . GLU D 1 353 ? 39.750 72.691 -91.301 1.00 22.68 347 GLU D CA 1
ATOM 13069 C C . GLU D 1 353 ? 41.110 73.142 -90.776 1.00 26.39 347 GLU D C 1
ATOM 13070 O O . GLU D 1 353 ? 41.413 74.338 -90.834 1.00 28.64 347 GLU D O 1
ATOM 13076 N N . GLY D 1 354 ? 41.928 72.221 -90.266 1.00 24.13 348 GLY D N 1
ATOM 13077 C CA . GLY D 1 354 ? 43.264 72.567 -89.804 1.00 24.72 348 GLY D CA 1
ATOM 13078 C C . GLY D 1 354 ? 43.305 73.582 -88.685 1.00 22.52 348 GLY D C 1
ATOM 13079 O O . GLY D 1 354 ? 44.219 74.413 -88.645 1.00 23.72 348 GLY D O 1
ATOM 13080 N N . LEU D 1 355 ? 42.337 73.536 -87.766 1.00 19.96 349 LEU D N 1
ATOM 13081 C CA . LEU D 1 355 ? 42.190 74.593 -86.768 1.00 23.89 349 LEU D CA 1
ATOM 13082 C C . LEU D 1 355 ? 43.333 74.617 -85.761 1.00 20.06 349 LEU D C 1
ATOM 13083 O O . LEU D 1 355 ? 43.671 75.688 -85.244 1.00 26.47 349 LEU D O 1
ATOM 13088 N N . VAL D 1 356 ? 43.936 73.467 -85.465 1.00 20.69 350 VAL D N 1
ATOM 13089 C CA . VAL D 1 356 ? 45.071 73.447 -84.544 1.00 22.25 350 VAL D CA 1
ATOM 13090 C C . VAL D 1 356 ? 46.266 74.165 -85.159 1.00 24.05 350 VAL D C 1
ATOM 13091 O O . VAL D 1 356 ? 46.874 75.047 -84.539 1.00 23.81 350 VAL D O 1
ATOM 13095 N N . GLU D 1 357 ? 46.618 73.798 -86.391 1.00 22.78 351 GLU D N 1
ATOM 13096 C CA . GLU D 1 357 ? 47.756 74.419 -87.056 1.00 24.98 351 GLU D CA 1
ATOM 13097 C C . GLU D 1 357 ? 47.487 75.886 -87.366 1.00 24.09 351 GLU D C 1
ATOM 13098 O O . GLU D 1 357 ? 48.393 76.723 -87.264 1.00 23.26 351 GLU D O 1
ATOM 13104 N N . ARG D 1 358 ? 46.251 76.218 -87.750 1.00 25.73 352 ARG D N 1
ATOM 13105 C CA . ARG D 1 358 ? 45.907 77.615 -88.002 1.00 27.85 352 ARG D CA 1
ATOM 13106 C C . ARG D 1 358 ? 46.137 78.472 -86.762 1.00 25.44 352 ARG D C 1
ATOM 13107 O O . ARG D 1 358 ? 46.641 79.597 -86.859 1.00 25.16 352 ARG D O 1
ATOM 13115 N N . THR D 1 359 ? 45.764 77.957 -85.588 1.00 21.60 353 THR D N 1
ATOM 13116 C CA . THR D 1 359 ? 45.990 78.694 -84.347 1.00 19.44 353 THR D CA 1
ATOM 13117 C C . THR D 1 359 ? 47.478 78.879 -84.081 1.00 22.89 353 THR D C 1
ATOM 13118 O O . THR D 1 359 ? 47.915 79.965 -83.684 1.00 23.50 353 THR D O 1
ATOM 13122 N N . ARG D 1 360 ? 48.271 77.827 -84.295 1.00 20.77 354 ARG D N 1
ATOM 13123 C CA . ARG D 1 360 ? 49.705 77.910 -84.036 1.00 25.93 354 ARG D CA 1
ATOM 13124 C C . ARG D 1 360 ? 50.397 78.876 -84.991 1.00 24.24 354 ARG D C 1
ATOM 13125 O O . ARG D 1 360 ? 51.244 79.672 -84.570 1.00 20.96 354 ARG D O 1
ATOM 13133 N N . ASP D 1 361 ? 50.057 78.825 -86.277 1.00 22.56 355 ASP D N 1
ATOM 13134 C CA . ASP D 1 361 ? 50.843 79.514 -87.292 1.00 25.51 355 ASP D CA 1
ATOM 13135 C C . ASP D 1 361 ? 50.231 80.823 -87.771 1.00 25.13 355 ASP D C 1
ATOM 13136 O O . ASP D 1 361 ? 50.966 81.683 -88.268 1.00 26.12 355 ASP D O 1
ATOM 13141 N N . GLU D 1 362 ? 48.913 81.005 -87.649 1.00 22.97 356 GLU D N 1
ATOM 13142 C CA . GLU D 1 362 ? 48.257 82.183 -88.214 1.00 22.57 356 GLU D CA 1
ATOM 13143 C C . GLU D 1 362 ? 47.516 83.001 -87.164 1.00 24.30 356 GLU D C 1
ATOM 13144 O O . GLU D 1 362 ? 47.955 84.107 -86.838 1.00 25.21 356 GLU D O 1
ATOM 13150 N N . THR D 1 363 ? 46.395 82.505 -86.633 1.00 22.81 357 THR D N 1
ATOM 13151 C CA . THR D 1 363 ? 45.544 83.341 -85.791 1.00 23.06 357 THR D CA 1
ATOM 13152 C C . THR D 1 363 ? 46.183 83.645 -84.442 1.00 23.24 357 THR D C 1
ATOM 13153 O O . THR D 1 363 ? 45.969 84.730 -83.890 1.00 23.49 357 THR D O 1
ATOM 13157 N N . GLY D 1 364 ? 46.950 82.709 -83.891 1.00 19.57 358 GLY D N 1
ATOM 13158 C CA . GLY D 1 364 ? 47.639 82.933 -82.643 1.00 19.81 358 GLY D CA 1
ATOM 13159 C C . GLY D 1 364 ? 48.610 84.096 -82.719 1.00 26.25 358 GLY D C 1
ATOM 13160 O O . GLY D 1 364 ? 48.506 85.072 -81.968 1.00 26.10 358 GLY D O 1
ATOM 13161 N N . PRO D 1 365 ? 49.590 84.002 -83.624 1.00 23.78 359 PRO D N 1
ATOM 13162 C CA . PRO D 1 365 ? 50.482 85.152 -83.851 1.00 24.43 359 PRO D CA 1
ATOM 13163 C C . PRO D 1 365 ? 49.752 86.433 -84.222 1.00 22.41 359 PRO D C 1
ATOM 13164 O O . PRO D 1 365 ? 50.156 87.512 -83.773 1.00 26.26 359 PRO D O 1
ATOM 13168 N N . TYR D 1 366 ? 48.695 86.355 -85.037 1.00 23.69 360 TYR D N 1
ATOM 13169 C CA . TYR D 1 366 ? 47.955 87.567 -85.384 1.00 24.55 360 TYR D CA 1
ATOM 13170 C C . TYR D 1 366 ? 47.333 88.213 -84.152 1.00 25.77 360 TYR D C 1
ATOM 13171 O O . TYR D 1 366 ? 47.339 89.443 -84.020 1.00 23.24 360 TYR D O 1
ATOM 13180 N N . LEU D 1 367 ? 46.770 87.405 -83.250 1.00 23.81 361 LEU D N 1
ATOM 13181 C CA . LEU D 1 367 ? 46.221 87.959 -82.016 1.00 24.52 361 LEU D CA 1
ATOM 13182 C C . LEU D 1 367 ? 47.307 88.649 -81.202 1.00 24.69 361 LEU D C 1
ATOM 13183 O O . LEU D 1 367 ? 47.091 89.741 -80.662 1.00 24.17 361 LEU D O 1
ATOM 13188 N N . ALA D 1 368 ? 48.483 88.023 -81.103 1.00 24.36 362 ALA D N 1
ATOM 13189 C CA . ALA D 1 368 ? 49.615 88.651 -80.429 1.00 26.18 362 ALA D CA 1
ATOM 13190 C C . ALA D 1 368 ? 49.967 89.983 -81.081 1.00 27.25 362 ALA D C 1
ATOM 13191 O O . ALA D 1 368 ? 50.186 90.987 -80.393 1.00 28.33 362 ALA D O 1
ATOM 13193 N N . GLN D 1 369 ? 50.046 90.002 -82.414 1.00 25.16 363 GLN D N 1
ATOM 13194 C CA . GLN D 1 369 ? 50.357 91.239 -83.123 1.00 27.30 363 GLN D CA 1
ATOM 13195 C C . GLN D 1 369 ? 49.273 92.289 -82.904 1.00 27.11 363 GLN D C 1
ATOM 13196 O O . GLN D 1 369 ? 49.575 93.470 -82.694 1.00 24.85 363 GLN D O 1
ATOM 13202 N N . ALA D 1 370 ? 48.005 91.874 -82.937 1.00 19.89 364 ALA D N 1
ATOM 13203 C CA . ALA D 1 370 ? 46.910 92.818 -82.729 1.00 26.47 364 ALA D CA 1
ATOM 13204 C C . ALA D 1 370 ? 46.884 93.340 -81.296 1.00 26.98 364 ALA D C 1
ATOM 13205 O O . ALA D 1 370 ? 46.715 94.544 -81.073 1.00 26.29 364 ALA D O 1
ATOM 13207 N N . LEU D 1 371 ? 47.048 92.451 -80.312 1.00 25.20 365 LEU D N 1
ATOM 13208 C CA . LEU D 1 371 ? 47.048 92.884 -78.917 1.00 25.82 365 LEU D CA 1
ATOM 13209 C C . LEU D 1 371 ? 48.206 93.824 -78.619 1.00 28.16 365 LEU D C 1
ATOM 13210 O O . LEU D 1 371 ? 48.080 94.711 -77.765 1.00 27.37 365 LEU D O 1
ATOM 13215 N N . ALA D 1 372 ? 49.340 93.642 -79.302 1.00 25.77 366 ALA D N 1
ATOM 13216 C CA . ALA D 1 372 ? 50.499 94.500 -79.077 1.00 26.96 366 ALA D CA 1
ATOM 13217 C C . ALA D 1 372 ? 50.209 95.952 -79.431 1.00 26.05 366 ALA D C 1
ATOM 13218 O O . ALA D 1 372 ? 50.860 96.860 -78.903 1.00 29.63 366 ALA D O 1
ATOM 13220 N N . SER D 1 373 ? 49.246 96.195 -80.325 1.00 26.51 367 SER D N 1
ATOM 13221 C CA . SER D 1 373 ? 48.870 97.565 -80.655 1.00 28.23 367 SER D CA 1
ATOM 13222 C C . SER D 1 373 ? 48.247 98.296 -79.472 1.00 27.88 367 SER D C 1
ATOM 13223 O O . SER D 1 373 ? 48.134 99.525 -79.509 1.00 28.60 367 SER D O 1
ATOM 13226 N N . LEU D 1 374 ? 47.829 97.570 -78.434 1.00 24.78 368 LEU D N 1
ATOM 13227 C CA . LEU D 1 374 ? 47.306 98.185 -77.222 1.00 28.02 368 LEU D CA 1
ATOM 13228 C C . LEU D 1 374 ? 48.398 98.634 -76.258 1.00 26.71 368 LEU D C 1
ATOM 13229 O O . LEU D 1 374 ? 48.085 99.306 -75.270 1.00 28.60 368 LEU D O 1
ATOM 13234 N N . ASN D 1 375 ? 49.661 98.279 -76.516 1.00 28.42 369 ASN D N 1
ATOM 13235 C CA . ASN D 1 375 ? 50.729 98.558 -75.558 1.00 30.91 369 ASN D CA 1
ATOM 13236 C C . ASN D 1 375 ? 50.896 100.047 -75.278 1.00 31.82 369 ASN D C 1
ATOM 13237 O O . ASN D 1 375 ? 51.325 100.422 -74.181 1.00 33.10 369 ASN D O 1
ATOM 13242 N N . ASP D 1 376 ? 50.582 100.911 -76.241 1.00 27.26 370 ASP D N 1
ATOM 13243 C CA . ASP D 1 376 ? 50.766 102.340 -76.021 1.00 30.85 370 ASP D CA 1
ATOM 13244 C C . ASP D 1 376 ? 49.595 102.997 -75.296 1.00 33.51 370 ASP D C 1
ATOM 13245 O O . ASP D 1 376 ? 49.669 104.196 -75.005 1.00 30.41 370 ASP D O 1
ATOM 13250 N N . HIS D 1 377 ? 48.527 102.259 -74.998 1.00 30.24 371 HIS D N 1
ATOM 13251 C CA . HIS D 1 377 ? 47.389 102.860 -74.316 1.00 26.97 371 HIS D CA 1
ATOM 13252 C C . HIS D 1 377 ? 47.768 103.244 -72.885 1.00 28.74 371 HIS D C 1
ATOM 13253 O O . HIS D 1 377 ? 48.474 102.492 -72.206 1.00 28.24 371 HIS D O 1
ATOM 13260 N N . PRO D 1 378 ? 47.313 104.404 -72.401 1.00 27.07 372 PRO D N 1
ATOM 13261 C CA . PRO D 1 378 ? 47.691 104.836 -71.042 1.00 30.67 372 PRO D CA 1
ATOM 13262 C C . PRO D 1 378 ? 47.234 103.904 -69.927 1.00 27.37 372 PRO D C 1
ATOM 13263 O O . PRO D 1 378 ? 47.791 103.977 -68.826 1.00 30.09 372 PRO D O 1
ATOM 13267 N N . LEU D 1 379 ? 46.247 103.041 -70.161 1.00 30.70 373 LEU D N 1
ATOM 13268 C CA . LEU D 1 379 ? 45.761 102.150 -69.114 1.00 26.10 373 LEU D CA 1
ATOM 13269 C C . LEU D 1 379 ? 46.406 100.769 -69.132 1.00 26.34 373 LEU D C 1
ATOM 13270 O O . LEU D 1 379 ? 46.224 100.008 -68.175 1.00 25.48 373 LEU D O 1
ATOM 13275 N N . VAL D 1 380 ? 47.152 100.428 -70.177 1.00 22.16 374 VAL D N 1
ATOM 13276 C CA . VAL D 1 380 ? 47.597 99.056 -70.400 1.00 24.62 374 VAL D CA 1
ATOM 13277 C C . VAL D 1 380 ? 48.988 98.874 -69.803 1.00 29.11 374 VAL D C 1
ATOM 13278 O O . VAL D 1 380 ? 49.932 99.581 -70.173 1.00 31.12 374 VAL D O 1
ATOM 13282 N N . GLY D 1 381 ? 49.113 97.922 -68.881 1.00 24.39 375 GLY D N 1
ATOM 13283 C CA . GLY D 1 381 ? 50.389 97.618 -68.263 1.00 26.59 375 GLY D CA 1
ATOM 13284 C C . GLY D 1 381 ? 51.137 96.505 -68.966 1.00 31.64 375 GLY D C 1
ATOM 13285 O O . GLY D 1 381 ? 52.370 96.447 -68.922 1.00 33.28 375 GLY D O 1
ATOM 13286 N N . GLU D 1 382 ? 50.393 95.617 -69.623 1.00 26.90 376 GLU D N 1
ATOM 13287 C CA . GLU D 1 382 ? 50.954 94.445 -70.278 1.00 27.40 376 GLU D CA 1
ATOM 13288 C C . GLU D 1 382 ? 49.867 93.784 -71.108 1.00 27.38 376 GLU D C 1
ATOM 13289 O O . GLU D 1 382 ? 48.707 93.740 -70.692 1.00 27.64 376 GLU D O 1
ATOM 13295 N N . VAL D 1 383 ? 50.248 93.275 -72.276 1.00 24.71 377 VAL D N 1
ATOM 13296 C CA . VAL D 1 383 ? 49.423 92.338 -73.024 1.00 22.33 377 VAL D CA 1
ATOM 13297 C C . VAL D 1 383 ? 50.220 91.054 -73.189 1.00 25.69 377 VAL D C 1
ATOM 13298 O O . VAL D 1 383 ? 51.448 91.083 -73.332 1.00 26.62 377 VAL D O 1
ATOM 13302 N N . ARG D 1 384 ? 49.522 89.925 -73.134 1.00 21.49 378 ARG D N 1
ATOM 13303 C CA . ARG D 1 384 ? 50.159 88.629 -73.297 1.00 25.40 378 ARG D CA 1
ATOM 13304 C C . ARG D 1 384 ? 49.163 87.688 -73.949 1.00 24.76 378 ARG D C 1
ATOM 13305 O O . ARG D 1 384 ? 47.949 87.831 -73.777 1.00 21.24 378 ARG D O 1
ATOM 13313 N N . SER D 1 385 ? 49.686 86.722 -74.696 1.00 21.05 379 SER D N 1
ATOM 13314 C CA . SER D 1 385 ? 48.824 85.756 -75.356 1.00 27.05 379 SER D CA 1
ATOM 13315 C C . SER D 1 385 ? 49.652 84.554 -75.779 1.00 23.47 379 SER D C 1
ATOM 13316 O O . SER D 1 385 ? 50.877 84.627 -75.904 1.00 23.57 379 SER D O 1
ATOM 13319 N N . LEU D 1 386 ? 48.954 83.442 -75.989 1.00 21.46 380 LEU D N 1
ATOM 13320 C CA . LEU D 1 386 ? 49.544 82.230 -76.545 1.00 20.27 380 LEU D CA 1
ATOM 13321 C C . LEU D 1 386 ? 48.433 81.509 -77.286 1.00 21.79 380 LEU D C 1
ATOM 13322 O O . LEU D 1 386 ? 47.390 81.212 -76.694 1.00 20.21 380 LEU D O 1
ATOM 13327 N N . GLY D 1 387 ? 48.654 81.222 -78.565 1.00 20.48 381 GLY D N 1
ATOM 13328 C CA . GLY D 1 387 ? 47.546 80.782 -79.392 1.00 21.93 381 GLY D CA 1
ATOM 13329 C C . GLY D 1 387 ? 46.438 81.816 -79.369 1.00 21.03 381 GLY D C 1
ATOM 13330 O O . GLY D 1 387 ? 46.680 83.024 -79.461 1.00 22.08 381 GLY D O 1
ATOM 13331 N N . LEU D 1 388 ? 45.201 81.345 -79.226 1.00 20.08 382 LEU D N 1
ATOM 13332 C CA . LEU D 1 388 ? 44.038 82.228 -79.165 1.00 21.12 382 LEU D CA 1
ATOM 13333 C C . LEU D 1 388 ? 43.502 82.384 -77.747 1.00 24.09 382 LEU D C 1
ATOM 13334 O O . LEU D 1 388 ? 42.289 82.363 -77.520 1.00 24.43 382 LEU D O 1
ATOM 13339 N N . ILE D 1 389 ? 44.391 82.536 -76.770 1.00 22.57 383 ILE D N 1
ATOM 13340 C CA . ILE D 1 389 ? 44.031 82.951 -75.420 1.00 22.00 383 ILE D CA 1
ATOM 13341 C C . ILE D 1 389 ? 44.930 84.126 -75.055 1.00 18.99 383 ILE D C 1
ATOM 13342 O O . ILE D 1 389 ? 46.113 84.143 -75.409 1.00 20.68 383 ILE D O 1
ATOM 13347 N N . GLY D 1 390 ? 44.356 85.141 -74.410 1.00 21.45 384 GLY D N 1
ATOM 13348 C CA . GLY D 1 390 ? 45.122 86.350 -74.157 1.00 20.96 384 GLY D CA 1
ATOM 13349 C C . GLY D 1 390 ? 44.575 87.153 -72.998 1.00 22.04 384 GLY D C 1
ATOM 13350 O O . GLY D 1 390 ? 43.478 86.901 -72.495 1.00 18.02 384 GLY D O 1
ATOM 13351 N N . ALA D 1 391 ? 45.364 88.144 -72.585 1.00 20.55 385 ALA D N 1
ATOM 13352 C CA . ALA D 1 391 ? 45.038 88.953 -71.419 1.00 21.05 385 ALA D CA 1
ATOM 13353 C C . ALA D 1 391 ? 45.611 90.354 -71.582 1.00 20.34 385 ALA D C 1
ATOM 13354 O O . ALA D 1 391 ? 46.703 90.526 -72.131 1.00 20.08 385 ALA D O 1
ATOM 13356 N N . VAL D 1 392 ? 44.859 91.349 -71.113 1.00 25.04 386 VAL D N 1
ATOM 13357 C CA . VAL D 1 392 ? 45.299 92.742 -71.070 1.00 25.92 386 VAL D CA 1
ATOM 13358 C C . VAL D 1 392 ? 45.227 93.218 -69.624 1.00 24.42 386 VAL D C 1
ATOM 13359 O O . VAL D 1 392 ? 44.161 93.158 -68.999 1.00 24.58 386 VAL D O 1
ATOM 13363 N N . GLU D 1 393 ? 46.351 93.709 -69.102 1.00 24.55 387 GLU D N 1
ATOM 13364 C CA . GLU D 1 393 ? 46.420 94.191 -67.729 1.00 23.98 387 GLU D CA 1
ATOM 13365 C C . GLU D 1 393 ? 46.082 95.676 -67.672 1.00 25.28 387 GLU D C 1
ATOM 13366 O O . GLU D 1 393 ? 46.614 96.472 -68.453 1.00 23.19 387 GLU D O 1
ATOM 13372 N N . ILE D 1 394 ? 45.197 96.042 -66.747 1.00 23.00 388 ILE D N 1
ATOM 13373 C CA . ILE D 1 394 ? 44.809 97.430 -66.517 1.00 23.31 388 ILE D CA 1
ATOM 13374 C C . ILE D 1 394 ? 45.579 97.949 -65.311 1.00 28.52 388 ILE D C 1
ATOM 13375 O O . ILE D 1 394 ? 45.531 97.348 -64.229 1.00 24.83 388 ILE D O 1
ATOM 13380 N N . VAL D 1 395 ? 46.287 99.066 -65.490 1.00 23.91 389 VAL D N 1
ATOM 13381 C CA . VAL D 1 395 ? 47.101 99.660 -64.436 1.00 23.17 389 VAL D CA 1
ATOM 13382 C C . VAL D 1 395 ? 46.791 101.147 -64.337 1.00 27.51 389 VAL D C 1
ATOM 13383 O O . VAL D 1 395 ? 46.351 101.776 -65.305 1.00 23.82 389 VAL D O 1
ATOM 13387 N N . ARG D 1 396 ? 47.024 101.712 -63.149 1.00 24.90 390 ARG D N 1
ATOM 13388 C CA . ARG D 1 396 ? 46.881 103.148 -62.945 1.00 25.43 390 ARG D CA 1
ATOM 13389 C C . ARG D 1 396 ? 48.165 103.922 -63.218 1.00 23.34 390 ARG D C 1
ATOM 13390 O O . ARG D 1 396 ? 48.137 105.157 -63.210 1.00 30.35 390 ARG D O 1
ATOM 13398 N N . GLU D 1 397 ? 49.282 103.237 -63.455 1.00 25.35 391 GLU D N 1
ATOM 13399 C CA . GLU D 1 397 ? 50.562 103.912 -63.661 1.00 29.61 391 GLU D CA 1
ATOM 13400 C C . GLU D 1 397 ? 51.369 103.110 -64.673 1.00 30.45 391 GLU D C 1
ATOM 13401 O O . GLU D 1 397 ? 51.726 101.958 -64.410 1.00 26.46 391 GLU D O 1
ATOM 13407 N N . LYS D 1 398 ? 51.638 103.723 -65.826 1.00 31.30 392 LYS D N 1
ATOM 13408 C CA . LYS D 1 398 ? 52.410 103.077 -66.879 1.00 31.08 392 LYS D CA 1
ATOM 13409 C C . LYS D 1 398 ? 53.766 102.619 -66.357 1.00 28.46 392 LYS D C 1
ATOM 13410 O O . LYS D 1 398 ? 54.397 103.294 -65.541 1.00 30.96 392 LYS D O 1
ATOM 13416 N N . GLY D 1 399 ? 54.214 101.463 -66.839 1.00 26.39 393 GLY D N 1
ATOM 13417 C CA . GLY D 1 399 ? 55.494 100.917 -66.436 1.00 29.18 393 GLY D CA 1
ATOM 13418 C C . GLY D 1 399 ? 55.524 100.290 -65.062 1.00 27.48 393 GLY D C 1
ATOM 13419 O O . GLY D 1 399 ? 56.613 99.985 -64.562 1.00 28.87 393 GLY D O 1
ATOM 13420 N N . THR D 1 400 ? 54.368 100.090 -64.433 1.00 27.58 394 THR D N 1
ATOM 13421 C CA . THR D 1 400 ? 54.255 99.445 -63.131 1.00 25.39 394 THR D CA 1
ATOM 13422 C C . THR D 1 400 ? 53.147 98.400 -63.199 1.00 26.22 394 THR D C 1
ATOM 13423 O O . THR D 1 400 ? 52.484 98.231 -64.227 1.00 24.23 394 THR D O 1
ATOM 13427 N N . ASN D 1 401 ? 52.947 97.686 -62.090 1.00 26.23 395 ASN D N 1
ATOM 13428 C CA . ASN D 1 401 ? 51.766 96.849 -61.919 1.00 26.00 395 ASN D CA 1
ATOM 13429 C C . ASN D 1 401 ? 50.788 97.451 -60.915 1.00 26.01 395 ASN D C 1
ATOM 13430 O O . ASN D 1 401 ? 49.961 96.731 -60.347 1.00 24.75 395 ASN D O 1
ATOM 13435 N N . HIS D 1 402 ? 50.866 98.760 -60.693 1.00 26.57 396 HIS D N 1
ATOM 13436 C CA . HIS D 1 402 ? 49.978 99.421 -59.748 1.00 25.33 396 HIS D CA 1
ATOM 13437 C C . HIS D 1 402 ? 48.552 99.446 -60.283 1.00 26.62 396 HIS D C 1
ATOM 13438 O O . HIS D 1 402 ? 48.317 99.720 -61.463 1.00 25.70 396 HIS D O 1
ATOM 13445 N N . ARG D 1 403 ? 47.597 99.165 -59.402 1.00 23.74 397 ARG D N 1
ATOM 13446 C CA . ARG D 1 403 ? 46.197 99.023 -59.767 1.00 22.07 397 ARG D CA 1
ATOM 13447 C C . ARG D 1 403 ? 45.391 100.197 -59.225 1.00 29.92 397 ARG D C 1
ATOM 13448 O O . ARG D 1 403 ? 45.767 100.821 -58.228 1.00 27.96 397 ARG D O 1
ATOM 13456 N N . PHE D 1 404 ? 44.274 100.487 -59.890 1.00 27.02 398 PHE D N 1
ATOM 13457 C CA . PHE D 1 404 ? 43.400 101.565 -59.447 1.00 28.17 398 PHE D CA 1
ATOM 13458 C C . PHE D 1 404 ? 42.908 101.310 -58.028 1.00 25.20 398 PHE D C 1
ATOM 13459 O O . PHE D 1 404 ? 42.540 100.186 -57.673 1.00 28.30 398 PHE D O 1
ATOM 13467 N N . LEU D 1 405 ? 42.926 102.362 -57.212 1.00 23.67 399 LEU D N 1
ATOM 13468 C CA . LEU D 1 405 ? 42.545 102.332 -55.802 1.00 28.37 399 LEU D CA 1
ATOM 13469 C C . LEU D 1 405 ? 43.414 101.396 -54.970 1.00 28.88 399 LEU D C 1
ATOM 13470 O O . LEU D 1 405 ? 43.082 101.126 -53.808 1.00 30.21 399 LEU D O 1
ATOM 13475 N N . ASP D 1 406 ? 44.530 100.916 -55.526 1.00 30.05 400 ASP D N 1
ATOM 13476 C CA . ASP D 1 406 ? 45.345 99.872 -54.912 1.00 30.88 400 ASP D CA 1
ATOM 13477 C C . ASP D 1 406 ? 44.453 98.744 -54.405 1.00 34.18 400 ASP D C 1
ATOM 13478 O O . ASP D 1 406 ? 44.664 98.202 -53.314 1.00 36.81 400 ASP D O 1
ATOM 13483 N N . LYS D 1 407 ? 43.461 98.382 -55.219 1.00 34.61 401 LYS D N 1
ATOM 13484 C CA . LYS D 1 407 ? 42.406 97.430 -54.868 1.00 34.41 401 LYS D CA 1
ATOM 13485 C C . LYS D 1 407 ? 42.015 96.705 -56.156 1.00 30.81 401 LYS D C 1
ATOM 13486 O O . LYS D 1 407 ? 41.092 97.119 -56.864 1.00 29.73 401 LYS D O 1
ATOM 13492 N N . GLU D 1 408 ? 42.758 95.641 -56.456 1.00 32.26 402 GLU D N 1
ATOM 13493 C CA . GLU D 1 408 ? 42.527 94.846 -57.653 1.00 28.17 402 GLU D CA 1
ATOM 13494 C C . GLU D 1 408 ? 41.063 94.445 -57.765 1.00 33.10 402 GLU D C 1
ATOM 13495 O O . GLU D 1 408 ? 40.461 93.962 -56.801 1.00 30.29 402 GLU D O 1
ATOM 13501 N N . GLY D 1 409 ? 40.489 94.664 -58.947 1.00 29.09 403 GLY D N 1
ATOM 13502 C CA . GLY D 1 409 ? 39.121 94.276 -59.223 1.00 26.37 403 GLY D CA 1
ATOM 13503 C C . GLY D 1 409 ? 38.132 95.415 -59.327 1.00 31.33 403 GLY D C 1
ATOM 13504 O O . GLY D 1 409 ? 36.935 95.153 -59.488 1.00 33.25 403 GLY D O 1
ATOM 13505 N N . GLU D 1 410 ? 38.577 96.665 -59.219 1.00 31.43 404 GLU D N 1
ATOM 13506 C CA . GLU D 1 410 ? 37.682 97.791 -59.438 1.00 31.02 404 GLU D CA 1
ATOM 13507 C C . GLU D 1 410 ? 37.673 98.225 -60.900 1.00 30.11 404 GLU D C 1
ATOM 13508 O O . GLU D 1 410 ? 36.608 98.473 -61.474 1.00 29.04 404 GLU D O 1
ATOM 13514 N N . ALA D 1 411 ? 38.856 98.310 -61.515 1.00 26.15 405 ALA D N 1
ATOM 13515 C CA . ALA D 1 411 ? 38.945 98.783 -62.893 1.00 27.69 405 ALA D CA 1
ATOM 13516 C C . ALA D 1 411 ? 38.428 97.739 -63.875 1.00 28.09 405 ALA D C 1
ATOM 13517 O O . ALA D 1 411 ? 37.753 98.080 -64.853 1.00 27.68 405 ALA D O 1
ATOM 13519 N N . GLY D 1 412 ? 38.742 96.467 -63.631 1.00 26.18 406 GLY D N 1
ATOM 13520 C CA . GLY D 1 412 ? 38.360 95.376 -64.499 1.00 25.42 406 GLY D CA 1
ATOM 13521 C C . GLY D 1 412 ? 36.908 95.379 -64.938 1.00 26.08 406 GLY D C 1
ATOM 13522 O O . GLY D 1 412 ? 36.604 95.504 -66.128 1.00 24.11 406 GLY D O 1
ATOM 13523 N N . PRO D 1 413 ? 35.983 95.218 -63.986 1.00 26.75 407 PRO D N 1
ATOM 13524 C CA . PRO D 1 413 ? 34.556 95.167 -64.351 1.00 25.17 407 PRO D CA 1
ATOM 13525 C C . PRO D 1 413 ? 34.073 96.389 -65.111 1.00 26.16 407 PRO D C 1
ATOM 13526 O O . PRO D 1 413 ? 33.179 96.266 -65.958 1.00 26.28 407 PRO D O 1
ATOM 13530 N N . ILE D 1 414 ? 34.632 97.567 -64.827 1.00 23.40 408 ILE D N 1
ATOM 13531 C CA . ILE D 1 414 ? 34.230 98.776 -65.541 1.00 25.24 408 ILE D CA 1
ATOM 13532 C C . ILE D 1 414 ? 34.604 98.670 -67.015 1.00 26.48 408 ILE D C 1
ATOM 13533 O O . ILE D 1 414 ? 33.798 98.972 -67.904 1.00 27.90 408 ILE D O 1
ATOM 13538 N N . VAL D 1 415 ? 35.833 98.230 -67.297 1.00 25.37 409 VAL D N 1
ATOM 13539 C CA . VAL D 1 415 ? 36.259 98.049 -68.682 1.00 25.90 409 VAL D CA 1
ATOM 13540 C C . VAL D 1 415 ? 35.465 96.930 -69.347 1.00 22.63 409 VAL D C 1
ATOM 13541 O O . VAL D 1 415 ? 35.043 97.053 -70.504 1.00 25.64 409 VAL D O 1
ATOM 13545 N N . ARG D 1 416 ? 35.265 95.817 -68.636 1.00 22.56 410 ARG D N 1
ATOM 13546 C CA . ARG D 1 416 ? 34.472 94.710 -69.165 1.00 23.72 410 ARG D CA 1
ATOM 13547 C C . ARG D 1 416 ? 33.085 95.170 -69.597 1.00 27.59 410 ARG D C 1
ATOM 13548 O O . ARG D 1 416 ? 32.633 94.873 -70.708 1.00 26.93 410 ARG D O 1
ATOM 13556 N N . ASP D 1 417 ? 32.386 95.889 -68.713 1.00 26.45 411 ASP D N 1
ATOM 13557 C CA . ASP D 1 417 ? 31.010 96.283 -68.991 1.00 25.86 411 ASP D CA 1
ATOM 13558 C C . ASP D 1 417 ? 30.923 97.188 -70.211 1.00 28.95 411 ASP D C 1
ATOM 13559 O O . ASP D 1 417 ? 29.947 97.123 -70.967 1.00 27.79 411 ASP D O 1
ATOM 13564 N N . LEU D 1 418 ? 31.936 98.029 -70.424 1.00 25.66 412 LEU D N 1
ATOM 13565 C CA . LEU D 1 418 ? 31.964 98.865 -71.618 1.00 27.59 412 LEU D CA 1
ATOM 13566 C C . LEU D 1 418 ? 32.205 98.026 -72.868 1.00 29.83 412 LEU D C 1
ATOM 13567 O O . LEU D 1 418 ? 31.626 98.301 -73.926 1.00 24.07 412 LEU D O 1
ATOM 13572 N N . CYS D 1 419 ? 33.074 97.015 -72.768 1.00 24.15 413 CYS D N 1
ATOM 13573 C CA . CYS D 1 419 ? 33.267 96.075 -73.872 1.00 24.78 413 CYS D CA 1
ATOM 13574 C C . CYS D 1 419 ? 31.952 95.421 -74.278 1.00 28.16 413 CYS D C 1
ATOM 13575 O O . CYS D 1 419 ? 31.611 95.369 -75.466 1.00 26.49 413 CYS D O 1
ATOM 13578 N N . ILE D 1 420 ? 31.203 94.905 -73.301 1.00 24.00 414 ILE D N 1
ATOM 13579 C CA . ILE D 1 420 ? 29.944 94.233 -73.611 1.00 26.10 414 ILE D CA 1
ATOM 13580 C C . ILE D 1 420 ? 28.954 95.227 -74.201 1.00 30.34 414 ILE D C 1
ATOM 13581 O O . ILE D 1 420 ? 28.228 94.918 -75.155 1.00 26.10 414 ILE D O 1
ATOM 13586 N N . LYS D 1 421 ? 28.919 96.438 -73.650 1.00 29.50 415 LYS D N 1
ATOM 13587 C CA . LYS D 1 421 ? 28.084 97.493 -74.210 1.00 32.51 415 LYS D CA 1
ATOM 13588 C C . LYS D 1 421 ? 28.483 97.812 -75.647 1.00 29.51 415 LYS D C 1
ATOM 13589 O O . LYS D 1 421 ? 27.624 98.089 -76.493 1.00 30.30 415 LYS D O 1
ATOM 13595 N N . ASN D 1 422 ? 29.779 97.761 -75.949 1.00 26.45 416 ASN D N 1
ATOM 13596 C CA . ASN D 1 422 ? 30.273 98.040 -77.292 1.00 29.79 416 ASN D CA 1
ATOM 13597 C C . ASN D 1 422 ? 30.242 96.819 -78.211 1.00 26.94 416 ASN D C 1
ATOM 13598 O O . ASN D 1 422 ? 30.796 96.882 -79.314 1.00 32.01 416 ASN D O 1
ATOM 13603 N N . GLY D 1 423 ? 29.623 95.718 -77.790 1.00 25.61 417 GLY D N 1
ATOM 13604 C CA . GLY D 1 423 ? 29.401 94.592 -78.676 1.00 28.64 417 GLY D CA 1
ATOM 13605 C C . GLY D 1 423 ? 30.433 93.489 -78.627 1.00 23.33 417 GLY D C 1
ATOM 13606 O O . GLY D 1 423 ? 30.565 92.747 -79.607 1.00 22.89 417 GLY D O 1
ATOM 13607 N N . LEU D 1 424 ? 31.171 93.353 -77.527 1.00 27.86 418 LEU D N 1
ATOM 13608 C CA . LEU D 1 424 ? 32.199 92.326 -77.390 1.00 21.07 418 LEU D CA 1
ATOM 13609 C C . LEU D 1 424 ? 32.057 91.653 -76.036 1.00 25.31 418 LEU D C 1
ATOM 13610 O O . LEU D 1 424 ? 32.086 92.327 -75.001 1.00 22.59 418 LEU D O 1
ATOM 13615 N N . MET D 1 425 ? 31.910 90.331 -76.038 1.00 21.90 419 MET D N 1
ATOM 13616 C CA . MET D 1 425 ? 31.938 89.558 -74.803 1.00 23.28 419 MET D CA 1
ATOM 13617 C C . MET D 1 425 ? 33.385 89.221 -74.467 1.00 25.13 419 MET D C 1
ATOM 13618 O O . MET D 1 425 ? 34.010 88.389 -75.132 1.00 24.69 419 MET D O 1
ATOM 13623 N N . VAL D 1 426 ? 33.914 89.880 -73.438 1.00 24.03 420 VAL D N 1
ATOM 13624 C CA . VAL D 1 426 ? 35.156 89.496 -72.782 1.00 26.24 420 VAL D CA 1
ATOM 13625 C C . VAL D 1 426 ? 34.906 89.573 -71.283 1.00 31.85 420 VAL D C 1
ATOM 13626 O O . VAL D 1 426 ? 33.909 90.135 -70.827 1.00 31.16 420 VAL D O 1
ATOM 13630 N N . ARG D 1 427 ? 35.818 88.996 -70.509 1.00 31.89 421 ARG D N 1
ATOM 13631 C CA A ARG D 1 427 ? 35.664 88.900 -69.066 0.63 46.88 421 ARG D CA 1
ATOM 13632 C CA B ARG D 1 427 ? 35.657 88.919 -69.067 0.37 49.53 421 ARG D CA 1
ATOM 13633 C C . ARG D 1 427 ? 36.786 89.649 -68.359 1.00 32.23 421 ARG D C 1
ATOM 13634 O O . ARG D 1 427 ? 37.913 89.728 -68.857 1.00 27.47 421 ARG D O 1
ATOM 13649 N N . ALA D 1 428 ? 36.461 90.186 -67.189 1.00 27.59 422 ALA D N 1
ATOM 13650 C CA . ALA D 1 428 ? 37.429 90.835 -66.320 1.00 26.48 422 ALA D CA 1
ATOM 13651 C C . ALA D 1 428 ? 37.739 89.888 -65.170 1.00 24.96 422 ALA D C 1
ATOM 13652 O O . ALA D 1 428 ? 36.849 89.544 -64.385 1.00 27.30 422 ALA D O 1
ATOM 13654 N N . ILE D 1 429 ? 38.990 89.457 -65.081 1.00 23.67 423 ILE D N 1
ATOM 13655 C CA . ILE D 1 429 ? 39.484 88.692 -63.945 1.00 24.37 423 ILE D CA 1
ATOM 13656 C C . ILE D 1 429 ? 40.454 89.593 -63.198 1.00 26.33 423 ILE D C 1
ATOM 13657 O O . ILE D 1 429 ? 41.535 89.912 -63.710 1.00 24.21 423 ILE D O 1
ATOM 13662 N N . ARG D 1 430 ? 40.068 90.005 -61.989 1.00 23.26 424 ARG D N 1
ATOM 13663 C CA . ARG D 1 430 ? 40.753 91.079 -61.258 1.00 25.94 424 ARG D CA 1
ATOM 13664 C C . ARG D 1 430 ? 40.779 92.286 -62.195 1.00 27.97 424 ARG D C 1
ATOM 13665 O O . ARG D 1 430 ? 39.718 92.691 -62.689 1.00 26.40 424 ARG D O 1
ATOM 13673 N N . ASP D 1 431 ? 41.939 92.879 -62.473 1.00 27.07 425 ASP D N 1
ATOM 13674 C CA . ASP D 1 431 ? 42.045 93.971 -63.432 1.00 27.90 425 ASP D CA 1
ATOM 13675 C C . ASP D 1 431 ? 42.615 93.505 -64.768 1.00 28.79 425 ASP D C 1
ATOM 13676 O O . ASP D 1 431 ? 43.311 94.266 -65.448 1.00 27.09 425 ASP D O 1
ATOM 13681 N N . SER D 1 432 ? 42.331 92.262 -65.153 1.00 23.45 426 SER D N 1
ATOM 13682 C CA . SER D 1 432 ? 42.770 91.695 -66.422 1.00 25.53 426 SER D CA 1
ATOM 13683 C C . SER D 1 432 ? 41.561 91.466 -67.319 1.00 24.92 426 SER D C 1
ATOM 13684 O O . SER D 1 432 ? 40.609 90.789 -66.919 1.00 23.20 426 SER D O 1
ATOM 13687 N N . ILE D 1 433 ? 41.597 92.034 -68.521 1.00 24.77 427 ILE D N 1
ATOM 13688 C CA . ILE D 1 433 ? 40.617 91.726 -69.558 1.00 25.35 427 ILE D CA 1
ATOM 13689 C C . ILE D 1 433 ? 41.134 90.528 -70.344 1.00 24.46 427 ILE D C 1
ATOM 13690 O O . ILE D 1 433 ? 42.248 90.562 -70.878 1.00 27.42 427 ILE D O 1
ATOM 13695 N N . VAL D 1 434 ? 40.332 89.466 -70.416 1.00 22.21 428 VAL D N 1
ATOM 13696 C CA . VAL D 1 434 ? 40.765 88.218 -71.029 1.00 19.72 428 VAL D CA 1
ATOM 13697 C C . VAL D 1 434 ? 39.882 87.917 -72.233 1.00 23.86 428 VAL D C 1
ATOM 13698 O O . VAL D 1 434 ? 38.732 88.356 -72.322 1.00 22.58 428 VAL D O 1
ATOM 13702 N N . CYS D 1 435 ? 40.440 87.153 -73.171 1.00 19.88 429 CYS D N 1
ATOM 13703 C CA . CYS D 1 435 ? 39.714 86.743 -74.362 1.00 22.32 429 CYS D CA 1
ATOM 13704 C C . CYS D 1 435 ? 40.076 85.306 -74.709 1.00 24.15 429 CYS D C 1
ATOM 13705 O O . CYS D 1 435 ? 41.174 84.831 -74.403 1.00 22.27 429 CYS D O 1
ATOM 13708 N N . CYS D 1 436 ? 39.134 84.619 -75.346 1.00 22.14 430 CYS D N 1
ATOM 13709 C CA . CYS D 1 436 ? 39.282 83.215 -75.708 1.00 20.72 430 CYS D CA 1
ATOM 13710 C C . CYS D 1 436 ? 38.319 82.909 -76.849 1.00 21.31 430 CYS D C 1
ATOM 13711 O O . CYS D 1 436 ? 37.352 82.160 -76.665 1.00 19.16 430 CYS D O 1
ATOM 13714 N N . PRO D 1 437 ? 38.554 83.459 -78.037 1.00 22.23 431 PRO D N 1
ATOM 13715 C CA . PRO D 1 437 ? 37.535 83.425 -79.089 1.00 22.85 431 PRO D CA 1
ATOM 13716 C C . PRO D 1 437 ? 37.494 82.070 -79.771 1.00 21.60 431 PRO D C 1
ATOM 13717 O O . PRO D 1 437 ? 38.399 81.242 -79.585 1.00 23.28 431 PRO D O 1
ATOM 13721 N N . PRO D 1 438 ? 36.450 81.796 -80.553 1.00 21.78 432 PRO D N 1
ATOM 13722 C CA . PRO D 1 438 ? 36.428 80.559 -81.342 1.00 19.37 432 PRO D CA 1
ATOM 13723 C C . PRO D 1 438 ? 37.619 80.492 -82.287 1.00 19.95 432 PRO D C 1
ATOM 13724 O O . PRO D 1 438 ? 38.118 81.513 -82.766 1.00 20.09 432 PRO D O 1
ATOM 13728 N N . LEU D 1 439 ? 38.087 79.267 -82.538 1.00 18.54 433 LEU D N 1
ATOM 13729 C CA . LEU D 1 439 ? 39.259 79.078 -83.387 1.00 18.30 433 LEU D CA 1
ATOM 13730 C C . LEU D 1 439 ? 39.014 79.508 -84.829 1.00 21.60 433 LEU D C 1
ATOM 13731 O O . LEU D 1 439 ? 39.977 79.724 -85.571 1.00 22.98 433 LEU D O 1
ATOM 13736 N N . ILE D 1 440 ? 37.749 79.645 -85.243 1.00 24.25 434 ILE D N 1
ATOM 13737 C CA . ILE D 1 440 ? 37.432 80.059 -86.607 1.00 25.48 434 ILE D CA 1
ATOM 13738 C C . ILE D 1 440 ? 37.429 81.571 -86.781 1.00 27.35 434 ILE D C 1
ATOM 13739 O O . ILE D 1 440 ? 37.118 82.055 -87.878 1.00 24.55 434 ILE D O 1
ATOM 13744 N N . ILE D 1 441 ? 37.737 82.334 -85.728 1.00 25.09 435 ILE D N 1
ATOM 13745 C CA . ILE D 1 441 ? 37.763 83.787 -85.840 1.00 22.62 435 ILE D CA 1
ATOM 13746 C C . ILE D 1 441 ? 38.721 84.209 -86.947 1.00 27.33 435 ILE D C 1
ATOM 13747 O O . ILE D 1 441 ? 39.807 83.639 -87.114 1.00 22.47 435 ILE D O 1
ATOM 13752 N N . THR D 1 442 ? 38.301 85.193 -87.737 1.00 26.03 436 THR D N 1
ATOM 13753 C CA . THR D 1 442 ? 39.123 85.720 -88.814 1.00 26.00 436 THR D CA 1
ATOM 13754 C C . THR D 1 442 ? 40.031 86.830 -88.293 1.00 24.20 436 THR D C 1
ATOM 13755 O O . THR D 1 442 ? 39.841 87.362 -87.197 1.00 23.14 436 THR D O 1
ATOM 13759 N N . LYS D 1 443 ? 41.043 87.171 -89.096 1.00 23.76 437 LYS D N 1
ATOM 13760 C CA . LYS D 1 443 ? 41.909 88.292 -88.746 1.00 24.21 437 LYS D CA 1
ATOM 13761 C C . LYS D 1 443 ? 41.111 89.583 -88.615 1.00 24.01 437 LYS D C 1
ATOM 13762 O O . LYS D 1 443 ? 41.356 90.384 -87.705 1.00 24.86 437 LYS D O 1
ATOM 13768 N N . ALA D 1 444 ? 40.152 89.801 -89.518 1.00 24.29 438 ALA D N 1
ATOM 13769 C CA . ALA D 1 444 ? 39.302 90.983 -89.429 1.00 27.12 438 ALA D CA 1
ATOM 13770 C C . ALA D 1 444 ? 38.532 91.010 -88.115 1.00 26.66 438 ALA D C 1
ATOM 13771 O O . ALA D 1 444 ? 38.402 92.064 -87.481 1.00 26.62 438 ALA D O 1
ATOM 13773 N N . GLN D 1 445 ? 38.016 89.856 -87.688 1.00 23.03 439 GLN D N 1
ATOM 13774 C CA . GLN D 1 445 ? 37.277 89.805 -86.433 1.00 24.97 439 GLN D CA 1
ATOM 13775 C C . GLN D 1 445 ? 38.205 89.965 -85.236 1.00 24.66 439 GLN D C 1
ATOM 13776 O O . GLN D 1 445 ? 37.790 90.500 -84.201 1.00 24.16 439 GLN D O 1
ATOM 13782 N N . ILE D 1 446 ? 39.453 89.505 -85.352 1.00 22.11 440 ILE D N 1
ATOM 13783 C CA . ILE D 1 446 ? 40.447 89.809 -84.326 1.00 21.73 440 ILE D CA 1
ATOM 13784 C C . ILE D 1 446 ? 40.680 91.313 -84.253 1.00 24.28 440 ILE D C 1
ATOM 13785 O O . ILE D 1 446 ? 40.817 91.884 -83.164 1.00 25.79 440 ILE D O 1
ATOM 13790 N N . ASP D 1 447 ? 40.722 91.978 -85.412 1.00 29.60 441 ASP D N 1
ATOM 13791 C CA . ASP D 1 447 ? 40.866 93.431 -85.425 1.00 27.86 441 ASP D CA 1
ATOM 13792 C C . ASP D 1 447 ? 39.659 94.105 -84.786 1.00 28.04 441 ASP D C 1
ATOM 13793 O O . ASP D 1 447 ? 39.803 95.093 -84.056 1.00 28.86 441 ASP D O 1
ATOM 13798 N N . GLU D 1 448 ? 38.460 93.582 -85.048 1.00 25.58 442 GLU D N 1
ATOM 13799 C CA . GLU D 1 448 ? 37.259 94.114 -84.410 1.00 27.46 442 GLU D CA 1
ATOM 13800 C C . GLU D 1 448 ? 37.311 93.917 -82.899 1.00 28.19 442 GLU D C 1
ATOM 13801 O O . GLU D 1 448 ? 36.991 94.831 -82.131 1.00 26.53 442 GLU D O 1
ATOM 13807 N N . LEU D 1 449 ? 37.706 92.719 -82.458 1.00 27.17 443 LEU D N 1
ATOM 13808 C CA . LEU D 1 449 ? 37.814 92.437 -81.029 1.00 23.76 443 LEU D CA 1
ATOM 13809 C C . LEU D 1 449 ? 38.746 93.426 -80.336 1.00 23.04 443 LEU D C 1
ATOM 13810 O O . LEU D 1 449 ? 38.387 94.027 -79.317 1.00 21.84 443 LEU D O 1
ATOM 13815 N N . VAL D 1 450 ? 39.956 93.599 -80.871 1.00 25.57 444 VAL D N 1
ATOM 13816 C CA . VAL D 1 450 ? 40.921 94.505 -80.254 1.00 26.18 444 VAL D CA 1
ATOM 13817 C C . VAL D 1 450 ? 40.430 95.947 -80.323 1.00 27.01 444 VAL D C 1
ATOM 13818 O O . VAL D 1 450 ? 40.580 96.714 -79.364 1.00 26.02 444 VAL D O 1
ATOM 13822 N N . GLY D 1 451 ? 39.837 96.339 -81.453 1.00 27.38 445 GLY D N 1
ATOM 13823 C CA . GLY D 1 451 ? 39.338 97.699 -81.584 1.00 26.39 445 GLY D CA 1
ATOM 13824 C C . GLY D 1 451 ? 38.296 98.050 -80.538 1.00 28.80 445 GLY D C 1
ATOM 13825 O O . GLY D 1 451 ? 38.294 99.158 -79.997 1.00 29.89 445 GLY D O 1
ATOM 13826 N N . ILE D 1 452 ? 37.395 97.112 -80.241 1.00 26.44 446 ILE D N 1
ATOM 13827 C CA . ILE D 1 452 ? 36.376 97.362 -79.226 1.00 24.61 446 ILE D CA 1
ATOM 13828 C C . ILE D 1 452 ? 37.014 97.497 -77.847 1.00 25.45 446 ILE D C 1
ATOM 13829 O O . ILE D 1 452 ? 36.598 98.335 -77.037 1.00 23.60 446 ILE D O 1
ATOM 13834 N N . ILE D 1 453 ? 38.032 96.681 -77.557 1.00 24.78 447 ILE D N 1
ATOM 13835 C CA . ILE D 1 453 ? 38.749 96.806 -76.288 1.00 22.00 447 ILE D CA 1
ATOM 13836 C C . ILE D 1 453 ? 39.371 98.193 -76.161 1.00 25.23 447 ILE D C 1
ATOM 13837 O O . ILE D 1 453 ? 39.258 98.851 -75.120 1.00 26.09 447 ILE D O 1
ATOM 13842 N N . ARG D 1 454 ? 40.039 98.656 -77.221 1.00 27.64 448 ARG D N 1
ATOM 13843 C CA . ARG D 1 454 ? 40.654 99.982 -77.193 1.00 27.06 448 ARG D CA 1
ATOM 13844 C C . ARG D 1 454 ? 39.605 101.071 -77.010 1.00 25.57 448 ARG D C 1
ATOM 13845 O O . ARG D 1 454 ? 39.772 101.981 -76.189 1.00 26.42 448 ARG D O 1
ATOM 13853 N N . LYS D 1 455 ? 38.523 101.004 -77.790 1.00 26.48 449 LYS D N 1
ATOM 13854 C CA . LYS D 1 455 ? 37.411 101.934 -77.620 1.00 28.91 449 LYS D CA 1
ATOM 13855 C C . LYS D 1 455 ? 36.902 101.931 -76.184 1.00 28.17 449 LYS D C 1
ATOM 13856 O O . LYS D 1 455 ? 36.626 102.991 -75.609 1.00 27.30 449 LYS D O 1
ATOM 13862 N N . SER D 1 456 ? 36.784 100.745 -75.583 1.00 26.94 450 SER D N 1
ATOM 13863 C CA . SER D 1 456 ? 36.281 100.649 -74.217 1.00 26.14 450 SER D CA 1
ATOM 13864 C C . SER D 1 456 ? 37.282 101.207 -73.212 1.00 26.99 450 SER D C 1
ATOM 13865 O O . SER D 1 456 ? 36.891 101.842 -72.226 1.00 25.88 450 SER D O 1
ATOM 13868 N N . LEU D 1 457 ? 38.577 100.967 -73.435 1.00 24.27 451 LEU D N 1
ATOM 13869 C CA . LEU D 1 457 ? 39.598 101.565 -72.579 1.00 26.84 451 LEU D CA 1
ATOM 13870 C C . LEU D 1 457 ? 39.558 103.087 -72.643 1.00 26.07 451 LEU D C 1
ATOM 13871 O O . LEU D 1 457 ? 39.689 103.761 -71.615 1.00 26.30 451 LEU D O 1
ATOM 13876 N N . ASP D 1 458 ? 39.399 103.646 -73.846 1.00 25.32 452 ASP D N 1
ATOM 13877 C CA . ASP D 1 458 ? 39.292 105.095 -73.987 1.00 27.97 452 ASP D CA 1
ATOM 13878 C C . ASP D 1 458 ? 38.124 105.638 -73.175 1.00 24.72 452 ASP D C 1
ATOM 13879 O O . ASP D 1 458 ? 38.250 106.651 -72.477 1.00 27.40 452 ASP D O 1
ATOM 13884 N N . GLU D 1 459 ? 36.970 104.973 -73.262 1.00 28.36 453 GLU D N 1
ATOM 13885 C CA . GLU D 1 459 ? 35.804 105.395 -72.496 1.00 27.84 453 GLU D CA 1
ATOM 13886 C C . GLU D 1 459 ? 35.996 105.152 -71.004 1.00 31.09 453 GLU D C 1
ATOM 13887 O O . GLU D 1 459 ? 35.490 105.924 -70.180 1.00 32.79 453 GLU D O 1
ATOM 13893 N N . ALA D 1 460 ? 36.714 104.086 -70.637 1.00 27.54 454 ALA D N 1
ATOM 13894 C CA . ALA D 1 460 ? 36.923 103.776 -69.226 1.00 26.97 454 ALA D CA 1
ATOM 13895 C C . ALA D 1 460 ? 37.909 104.730 -68.564 1.00 29.60 454 ALA D C 1
ATOM 13896 O O . ALA D 1 460 ? 37.869 104.902 -67.341 1.00 28.91 454 ALA D O 1
ATOM 13898 N N . GLU D 1 461 ? 38.825 105.320 -69.331 1.00 23.98 455 GLU D N 1
ATOM 13899 C CA . GLU D 1 461 ? 39.886 106.120 -68.719 1.00 27.73 455 GLU D CA 1
ATOM 13900 C C . GLU D 1 461 ? 39.360 107.257 -67.846 1.00 29.56 455 GLU D C 1
ATOM 13901 O O . GLU D 1 461 ? 39.826 107.383 -66.699 1.00 30.64 455 GLU D O 1
ATOM 13907 N N . PRO D 1 462 ? 38.420 108.107 -68.290 1.00 29.38 456 PRO D N 1
ATOM 13908 C CA . PRO D 1 462 ? 37.963 109.188 -67.393 1.00 31.09 456 PRO D CA 1
ATOM 13909 C C . PRO D 1 462 ? 37.277 108.696 -66.129 1.00 27.63 456 PRO D C 1
ATOM 13910 O O . PRO D 1 462 ? 37.478 109.287 -65.061 1.00 28.47 456 PRO D O 1
ATOM 13914 N N . VAL D 1 463 ? 36.461 107.642 -66.210 1.00 26.25 457 VAL D N 1
ATOM 13915 C CA . VAL D 1 463 ? 35.798 107.147 -65.005 1.00 31.30 457 VAL D CA 1
ATOM 13916 C C . VAL D 1 463 ? 36.810 106.511 -64.052 1.00 29.36 457 VAL D C 1
ATOM 13917 O O . VAL D 1 463 ? 36.719 106.682 -62.830 1.00 28.17 457 VAL D O 1
ATOM 13921 N N . LEU D 1 464 ? 37.806 105.797 -64.588 1.00 31.01 458 LEU D N 1
ATOM 13922 C CA . LEU D 1 464 ? 38.809 105.177 -63.724 1.00 27.63 458 LEU D CA 1
ATOM 13923 C C . LEU D 1 464 ? 39.680 106.224 -63.036 1.00 32.35 458 LEU D C 1
ATOM 13924 O O . LEU D 1 464 ? 40.012 106.081 -61.853 1.00 31.08 458 LEU D O 1
ATOM 13929 N N . ARG D 1 465 ? 40.069 107.277 -63.762 1.00 29.81 459 ARG D N 1
ATOM 13930 C CA . ARG D 1 465 ? 40.831 108.359 -63.144 1.00 32.76 459 ARG D CA 1
ATOM 13931 C C . ARG D 1 465 ? 40.043 109.036 -62.030 1.00 33.47 459 ARG D C 1
ATOM 13932 O O . ARG D 1 465 ? 40.636 109.564 -61.082 1.00 35.39 459 ARG D O 1
ATOM 13940 N N . ALA D 1 466 ? 38.715 109.032 -62.126 1.00 32.74 460 ALA D N 1
ATOM 13941 C CA . ALA D 1 466 ? 37.858 109.706 -61.159 1.00 35.27 460 ALA D CA 1
ATOM 13942 C C . ALA D 1 466 ? 37.577 108.876 -59.912 1.00 36.41 460 ALA D C 1
ATOM 13943 O O . ALA D 1 466 ? 36.897 109.371 -59.006 1.00 38.37 460 ALA D O 1
ATOM 13945 N N . LEU D 1 467 ? 38.061 107.642 -59.840 1.00 36.48 461 LEU D N 1
ATOM 13946 C CA . LEU D 1 467 ? 37.750 106.777 -58.703 1.00 36.16 461 LEU D CA 1
ATOM 13947 C C . LEU D 1 467 ? 38.382 107.292 -57.410 1.00 34.14 461 LEU D C 1
ATOM 13948 O O . LEU D 1 467 ? 39.585 107.546 -57.348 1.00 37.68 461 LEU D O 1
#

Organism: NCBI:txid357400

Radius of gyration: 41.94 Å; Cα contacts (8 Å, |Δi|>4): 4187; chains: 4; bounding box: 99×127×98 Å

Sequence (1816 aa):
HDIAELKRLDLAHHLPAQADHKVIAEQGGSRIITRAEGVYIHDGEGHQILDGMAGLWCVNVGYGREELAKAAYDQMLELPYYNTFFKTATPPPIELAAKIAQKMGGHLSHVFYNSSGSEANDTVFRLVRHFWKLKGEPSRTVFISRWNAYHGSTVAGVSLGGMKHMHKQGDLPIAGVEHVMQPYQFGDGFGEDPAAFRDRAVQAIEDKILEVGPENVAAFIGEPVQGAGGVIIPPDGYWPAVEALCRKYGILLVCDEVICGFGRLGQWFGHQHYGIKPDLIAMAKGLSSGYLPISAVGVADHIVAELREKGGDFIHGFTYSGHPTAAAVALKNIEIMEREGLVERTRDETGPYLAQALASLNDHPLVGEVRSLGLIGAVEIVREKGTNHRFLDKEGEAGPIVRDLCIKNGLMVRAIRDSIVCCPPLIITKAQIDELVGIIRKSLDEAEPVLRALHDIAELKRLDLAHHLPAQADHKVIAEQGGSRIITRAEGVYIHDGEGHQILDGMAGLWCVNVGYGREELAKAAYDQMLELPYYNTFFKTATPPPIELAAKIAQKMGGHLSHVFYNSSGSEANDTVFRLVRHFWKLKGEPSRTVFISRWNAYHGSTVAGVSLGGMKHMHKQGDLPIAGVEHVMQPYQFGDGFGEDPAAFRDRAVQAIEDKILEVGPENVAAFIGEPVQGAGGVIIPPDGYWPAVEALCRKYGILLVCDEVICGFGRLGQWFGHQHYGIKPDLIAMAKGLSSGYLPISAVGVADHIVAELREKGGDFIHGFTYSGHPTAAAVALKNIEIMEREGLVERTRDETGPYLAQALASLNDHPLVGEVRSLGLIGAVEIVREKGTNHRFLDKEGEAGPIVRDLCIKNGLMVRAIRDSIVCCPPLIITKAQIDELVGIIRKSLDEAEPVLRALHDIAELKRLDLAHHLPAQADHKVIAEQGGSRIITRAEGVYIHDGEGHQILDGMAGLWCVNVGYGREELAKAAYDQMLELPYYNTFFKTATPPPIELAAKIAQKMGGHLSHVFYNSSGSEANDTVFRLVRHFWKLKGEPSRTVFISRWNAYHGSTVAGVSLGGMKHMHKQGDLPIAGVEHVMQPYQFGDGFGEDPAAFRDRAVQAIEDKILEVGPENVAAFIGEPVQGAGGVIIPPDGYWPAVEALCRKYGILLVCDEVICGFGRLGQWFGHQHYGIKPDLIAMAKGLSSGYLPISAVGVADHIVAELREKGGDFIHGFTYSGHPTAAAVALKNIEIMEREGLVERTRDETGPYLAQALASLNDHPLVGEVRSLGLIGAVEIVREKGTNHRFLDKEGEAGPIVRDLCIKNGLMVRAIRDSIVCCPPLIITKAQIDELVGIIRKSLDEAEPVLRALHDIAELKRLDLAHHLPAQADHKVIAEQGGSRIITRAEGVYIHDGEGHQILDGMAGLWCVNVGYGREELAKAAYDQMLELPYYNTFFKTATPPPIELAAKIAQKMGGHLSHVFYNSSGSEANDTVFRLVRHFWKLKGEPSRTVFISRWNAYHGSTVAGVSLGGMKHMHKQGDLPIAGVEHVMQPYQFGDGFGEDPAAFRDRAVQAIEDKILEVGPENVAAFIGEPVQGAGGVIIPPDGYWPAVEALCRKYGILLVCDEVICGFGRLGQWFGHQHYGIKPDLIAMAKGLSSGYLPISAVGVADHIVAELREKGGDFIHGFTYSGHPTAAAVALKNIEIMEREGLVERTRDETGPYLAQALASLNDHPLVGEVRSLGLIGAVEIVREKGTNHRFLDKEGEAGPIVRDLCIKNGLMVRRAIRDSIVCCPPLIITKAQIDELVGIIRKSLDEAEPVLRAL

Nearest PDB structures (foldseek):
  7ypm-assembly2_D  TM=1.002E+00  e=4.965E-92  Caulobacter sp. D5
  7ypn-assembly1_B  TM=1.002E+00  e=2.341E-89  Caulobacter sp. D5
  7qx0-assembly2_B  TM=9.736E-01  e=5.833E-55  Acidihalobacter
  6io1-assembly1_B  TM=9.655E-01  e=1.977E-52  Thermomicrobium roseum DSM 5159
  5ztx-assembly1_A  TM=9.417E-01  e=8.802E-41  Vibrio fluvialis